Protein 2KP6 (pdb70)

CATH classification: 1.10.10.1130

Organism: Chromobacterium violaceum (strain ATCC 12472 / DSM 30191 / JCM 1249 / CCUG 213 / NBRC 12614 / NCIMB 9131 / NCTC 9757 / MK) (NCBI:txid243365)

Structure (mmCIF, N/CA/C/O backbone):
data_2KP6
#
_entry.id   2KP6
#
_cell.length_a   1.000
_cell.length_b   1.000
_cell.length_c   1.000
_cell.angle_alpha   90.00
_cell.angle_beta   90.00
_cell.angle_gamma   90.00
#
_symmetry.space_group_name_H-M   'P 1'
#
loop_
_atom_site.group_PDB
_atom_site.id
_atom_site.type_symbol
_atom_site.label_atom_id
_atom_site.label_alt_id
_atom_site.label_comp_id
_atom_site.label_asym_id
_atom_site.label_entity_id
_atom_site.label_seq_id
_atom_site.pdbx_PDB_ins_code
_atom_site.Cartn_x
_atom_site.Cartn_y
_atom_site.Cartn_z
_atom_site.occupancy
_atom_site.B_iso_or_equiv
_atom_site.auth_seq_id
_atom_site.auth_comp_id
_atom_site.auth_asym_id
_atom_site.auth_atom_id
_atom_site.pdbx_PDB_model_num
ATOM 1 N N . MET A 1 4 ? 2.137 -4.766 -0.390 1.00 0.00 1 MET A N 1
ATOM 2 C CA . MET A 1 4 ? 0.787 -4.140 -0.363 1.00 0.00 1 MET A CA 1
ATOM 3 C C . MET A 1 4 ? 0.838 -2.829 -1.156 1.00 0.00 1 MET A C 1
ATOM 4 O O . MET A 1 4 ? 0.511 -1.746 -0.651 1.00 0.00 1 MET A O 1
ATOM 18 N N . ASP A 1 5 ? 1.238 -2.961 -2.434 1.00 0.00 2 ASP A N 1
ATOM 19 C CA . ASP A 1 5 ? 1.678 -1.827 -3.268 1.00 0.00 2 ASP A CA 1
ATOM 20 C C . ASP A 1 5 ? 1.781 -2.226 -4.753 1.00 0.00 2 ASP A C 1
ATOM 21 O O . ASP A 1 5 ? 1.625 -3.399 -5.105 1.00 0.00 2 ASP A O 1
ATOM 30 N N . THR A 1 6 ? 2.046 -1.216 -5.611 1.00 0.00 3 THR A N 1
ATOM 31 C CA . THR A 1 6 ? 2.202 -1.390 -7.073 1.00 0.00 3 THR A CA 1
ATOM 32 C C . THR A 1 6 ? 3.514 -2.125 -7.430 1.00 0.00 3 THR A C 1
ATOM 33 O O . THR A 1 6 ? 3.600 -2.791 -8.468 1.00 0.00 3 THR A O 1
ATOM 44 N N . SER A 1 7 ? 4.520 -2.004 -6.545 1.00 0.00 4 SER A N 1
ATOM 45 C CA . SER A 1 7 ? 5.874 -2.543 -6.764 1.00 0.00 4 SER A CA 1
ATOM 46 C C . SER A 1 7 ? 5.926 -4.074 -6.509 1.00 0.00 4 SER A C 1
ATOM 47 O O . SER A 1 7 ? 6.977 -4.704 -6.721 1.00 0.00 4 SER A O 1
ATOM 55 N N . ASN A 1 8 ? 4.800 -4.656 -6.020 1.00 0.00 5 ASN A N 1
ATOM 56 C CA . ASN A 1 8 ? 4.632 -6.119 -5.919 1.00 0.00 5 ASN A CA 1
ATOM 57 C C . ASN A 1 8 ? 4.820 -6.764 -7.305 1.00 0.00 5 ASN A C 1
ATOM 58 O O . ASN A 1 8 ? 4.046 -6.499 -8.229 1.00 0.00 5 ASN A O 1
ATOM 69 N N . HIS A 1 9 ? 5.857 -7.606 -7.430 1.00 0.00 6 HIS A N 1
ATOM 70 C CA . HIS A 1 9 ? 6.146 -8.371 -8.660 1.00 0.00 6 HIS A CA 1
ATOM 71 C C . HIS A 1 9 ? 5.069 -9.447 -8.930 1.00 0.00 6 HIS A C 1
ATOM 72 O O . HIS A 1 9 ? 5.080 -10.083 -9.991 1.00 0.00 6 HIS A O 1
ATOM 87 N N . LEU A 1 10 ? 4.148 -9.638 -7.966 1.00 0.00 7 LEU A N 1
ATOM 88 C CA . LEU A 1 10 ? 2.975 -10.504 -8.130 1.00 0.00 7 LEU A CA 1
ATOM 89 C C . LEU A 1 10 ? 1.928 -9.839 -9.051 1.00 0.00 7 LEU A C 1
ATOM 90 O O . LEU A 1 10 ? 1.216 -10.545 -9.764 1.00 0.00 7 LEU A O 1
ATOM 106 N N . LEU A 1 11 ? 1.837 -8.485 -9.014 1.00 0.00 8 LEU A N 1
ATOM 107 C CA . LEU A 1 11 ? 0.889 -7.710 -9.863 1.00 0.00 8 LEU A CA 1
ATOM 108 C C . LEU A 1 11 ? 1.107 -7.990 -11.388 1.00 0.00 8 LEU A C 1
ATOM 109 O O . LEU A 1 11 ? 0.128 -8.268 -12.067 1.00 0.00 8 LEU A O 1
ATOM 125 N N . PRO A 1 12 ? 2.372 -7.915 -11.956 1.00 0.00 9 PRO A N 1
ATOM 126 C CA . PRO A 1 12 ? 2.657 -8.363 -13.350 1.00 0.00 9 PRO A CA 1
ATOM 127 C C . PRO A 1 12 ? 1.990 -9.710 -13.731 1.00 0.00 9 PRO A C 1
ATOM 128 O O . PRO A 1 12 ? 1.249 -9.784 -14.717 1.00 0.00 9 PRO A O 1
ATOM 139 N N . GLY A 1 13 ? 2.212 -10.742 -12.897 1.00 0.00 10 GLY A N 1
ATOM 140 C CA . GLY A 1 13 ? 1.657 -12.082 -13.139 1.00 0.00 10 GLY A CA 1
ATOM 141 C C . GLY A 1 13 ? 0.141 -12.156 -12.938 1.00 0.00 10 GLY A C 1
ATOM 142 O O . GLY A 1 13 ? -0.554 -12.902 -13.644 1.00 0.00 10 GLY A O 1
ATOM 146 N N . LEU A 1 14 ? -0.366 -11.353 -11.983 1.00 0.00 11 LEU A N 1
ATOM 147 C CA . LEU A 1 14 ? -1.794 -11.320 -11.618 1.00 0.00 11 LEU A CA 1
ATOM 148 C C . LEU A 1 14 ? -2.621 -10.664 -12.735 1.00 0.00 11 LEU A C 1
ATOM 149 O O . LEU A 1 14 ? -3.736 -11.085 -13.027 1.00 0.00 11 LEU A O 1
ATOM 165 N N . PHE A 1 15 ? -2.047 -9.627 -13.366 1.00 0.00 12 PHE A N 1
ATOM 166 C CA . PHE A 1 15 ? -2.713 -8.886 -14.444 1.00 0.00 12 PHE A CA 1
ATOM 167 C C . PHE A 1 15 ? -2.760 -9.734 -15.716 1.00 0.00 12 PHE A C 1
ATOM 168 O O . PHE A 1 15 ? -3.799 -9.803 -16.351 1.00 0.00 12 PHE A O 1
ATOM 185 N N . ARG A 1 16 ? -1.649 -10.421 -16.045 1.00 0.00 13 ARG A N 1
ATOM 186 C CA . ARG A 1 16 ? -1.601 -11.380 -17.179 1.00 0.00 13 ARG A CA 1
ATOM 187 C C . ARG A 1 16 ? -2.650 -12.506 -16.992 1.00 0.00 13 ARG A C 1
ATOM 188 O O . ARG A 1 16 ? -3.286 -12.952 -17.959 1.00 0.00 13 ARG A O 1
ATOM 209 N N . GLN A 1 17 ? -2.834 -12.924 -15.723 1.00 0.00 14 GLN A N 1
ATOM 210 C CA . GLN A 1 17 ? -3.880 -13.884 -15.310 1.00 0.00 14 GLN A CA 1
ATOM 211 C C . GLN A 1 17 ? -5.297 -13.331 -15.622 1.00 0.00 14 GLN A C 1
ATOM 212 O O . GLN A 1 17 ? -6.178 -14.058 -16.097 1.00 0.00 14 GLN A O 1
ATOM 226 N N . LEU A 1 18 ? -5.491 -12.030 -15.353 1.00 0.00 15 LEU A N 1
ATOM 227 C CA . LEU A 1 18 ? -6.788 -11.336 -15.538 1.00 0.00 15 LEU A CA 1
ATOM 228 C C . LEU A 1 18 ? -6.959 -10.797 -16.988 1.00 0.00 15 LEU A C 1
ATOM 229 O O . LEU A 1 18 ? -8.054 -10.351 -17.355 1.00 0.00 15 LEU A O 1
ATOM 245 N N . GLY A 1 19 ? -5.874 -10.849 -17.795 1.00 0.00 16 GLY A N 1
ATOM 246 C CA . GLY A 1 19 ? -5.893 -10.433 -19.214 1.00 0.00 16 GLY A CA 1
ATOM 247 C C . GLY A 1 19 ? -5.522 -8.959 -19.433 1.00 0.00 16 GLY A C 1
ATOM 248 O O . GLY A 1 19 ? -6.125 -8.275 -20.269 1.00 0.00 16 GLY A O 1
ATOM 252 N N . LEU A 1 20 ? -4.516 -8.484 -18.680 1.00 0.00 17 LEU A N 1
ATOM 253 C CA . LEU A 1 20 ? -3.983 -7.097 -18.727 1.00 0.00 17 LEU A CA 1
ATOM 254 C C . LEU A 1 20 ? -2.437 -7.149 -18.883 1.00 0.00 17 LEU A C 1
ATOM 255 O O . LEU A 1 20 ? -1.845 -8.237 -18.917 1.00 0.00 17 LEU A O 1
ATOM 271 N N . GLU A 1 21 ? -1.797 -5.965 -18.968 1.00 0.00 18 GLU A N 1
ATOM 272 C CA . GLU A 1 21 ? -0.333 -5.837 -19.124 1.00 0.00 18 GLU A CA 1
ATOM 273 C C . GLU A 1 21 ? 0.412 -6.140 -17.815 1.00 0.00 18 GLU A C 1
ATOM 274 O O . GLU A 1 21 ? -0.116 -5.910 -16.723 1.00 0.00 18 GLU A O 1
ATOM 286 N N . ASP A 1 22 ? 1.653 -6.640 -17.956 1.00 0.00 19 ASP A N 1
ATOM 287 C CA . ASP A 1 22 ? 2.575 -6.901 -16.825 1.00 0.00 19 ASP A CA 1
ATOM 288 C C . ASP A 1 22 ? 3.514 -5.707 -16.579 1.00 0.00 19 ASP A C 1
ATOM 289 O O . ASP A 1 22 ? 4.345 -5.750 -15.662 1.00 0.00 19 ASP A O 1
ATOM 298 N N . GLU A 1 23 ? 3.394 -4.671 -17.424 1.00 0.00 20 GLU A N 1
ATOM 299 C CA . GLU A 1 23 ? 4.179 -3.435 -17.324 1.00 0.00 20 GLU A CA 1
ATOM 300 C C . GLU A 1 23 ? 3.695 -2.643 -16.093 1.00 0.00 20 GLU A C 1
ATOM 301 O O . GLU A 1 23 ? 2.569 -2.174 -16.116 1.00 0.00 20 GLU A O 1
ATOM 313 N N . PRO A 1 24 ? 4.522 -2.503 -14.993 1.00 0.00 21 PRO A N 1
ATOM 314 C CA . PRO A 1 24 ? 4.112 -1.806 -13.728 1.00 0.00 21 PRO A CA 1
ATOM 315 C C . PRO A 1 24 ? 3.646 -0.347 -13.953 1.00 0.00 21 PRO A C 1
ATOM 316 O O . PRO A 1 24 ? 2.818 0.172 -13.193 1.00 0.00 21 PRO A O 1
ATOM 327 N N . ALA A 1 25 ? 4.170 0.283 -15.021 1.00 0.00 22 ALA A N 1
ATOM 328 C CA . ALA A 1 25 ? 3.758 1.631 -15.450 1.00 0.00 22 ALA A CA 1
ATOM 329 C C . ALA A 1 25 ? 2.306 1.613 -15.973 1.00 0.00 22 ALA A C 1
ATOM 330 O O . ALA A 1 25 ? 1.509 2.501 -15.657 1.00 0.00 22 ALA A O 1
ATOM 337 N N . ALA A 1 26 ? 1.982 0.573 -16.761 1.00 0.00 23 ALA A N 1
ATOM 338 C CA . ALA A 1 26 ? 0.629 0.373 -17.326 1.00 0.00 23 ALA A CA 1
ATOM 339 C C . ALA A 1 26 ? -0.349 -0.114 -16.238 1.00 0.00 23 ALA A C 1
ATOM 340 O O . ALA A 1 26 ? -1.514 0.268 -16.231 1.00 0.00 23 ALA A O 1
ATOM 347 N N . ILE A 1 27 ? 0.172 -0.935 -15.311 1.00 0.00 24 ILE A N 1
ATOM 348 C CA . ILE A 1 27 ? -0.590 -1.545 -14.201 1.00 0.00 24 ILE A CA 1
ATOM 349 C C . ILE A 1 27 ? -1.153 -0.461 -13.269 1.00 0.00 24 ILE A C 1
ATOM 350 O O . ILE A 1 27 ? -2.354 -0.448 -12.965 1.00 0.00 24 ILE A O 1
ATOM 366 N N . ARG A 1 28 ? -0.263 0.461 -12.846 1.00 0.00 25 ARG A N 1
ATOM 367 C CA . ARG A 1 28 ? -0.630 1.574 -11.956 1.00 0.00 25 ARG A CA 1
ATOM 368 C C . ARG A 1 28 ? -1.589 2.542 -12.679 1.00 0.00 25 ARG A C 1
ATOM 369 O O . ARG A 1 28 ? -2.408 3.202 -12.045 1.00 0.00 25 ARG A O 1
ATOM 390 N N . ALA A 1 29 ? -1.468 2.596 -14.022 1.00 0.00 26 ALA A N 1
ATOM 391 C CA . ALA A 1 29 ? -2.326 3.430 -14.879 1.00 0.00 26 ALA A CA 1
ATOM 392 C C . ALA A 1 29 ? -3.748 2.841 -14.999 1.00 0.00 26 ALA A C 1
ATOM 393 O O . ALA A 1 29 ? -4.722 3.592 -15.063 1.00 0.00 26 ALA A O 1
ATOM 400 N N . PHE A 1 30 ? -3.854 1.495 -15.037 1.00 0.00 27 PHE A N 1
ATOM 401 C CA . PHE A 1 30 ? -5.156 0.788 -15.141 1.00 0.00 27 PHE A CA 1
ATOM 402 C C . PHE A 1 30 ? -5.994 0.995 -13.867 1.00 0.00 27 PHE A C 1
ATOM 403 O O . PHE A 1 30 ? -7.169 1.371 -13.934 1.00 0.00 27 PHE A O 1
ATOM 420 N N . ILE A 1 31 ? -5.353 0.762 -12.711 1.00 0.00 28 ILE A N 1
ATOM 421 C CA . ILE A 1 31 ? -6.004 0.832 -11.385 1.00 0.00 28 ILE A CA 1
ATOM 422 C C . ILE A 1 31 ? -6.331 2.289 -10.987 1.00 0.00 28 ILE A C 1
ATOM 423 O O . ILE A 1 31 ? -7.277 2.534 -10.239 1.00 0.00 28 ILE A O 1
ATOM 439 N N . ASP A 1 32 ? -5.518 3.241 -11.487 1.00 0.00 29 ASP A N 1
ATOM 440 C CA . ASP A 1 32 ? -5.768 4.683 -11.317 1.00 0.00 29 ASP A CA 1
ATOM 441 C C . ASP A 1 32 ? -6.977 5.119 -12.165 1.00 0.00 29 ASP A C 1
ATOM 442 O O . ASP A 1 32 ? -7.862 5.822 -11.682 1.00 0.00 29 ASP A O 1
ATOM 451 N N . SER A 1 33 ? -7.004 4.667 -13.434 1.00 0.00 30 SER A N 1
ATOM 452 C CA . SER A 1 33 ? -8.070 5.019 -14.391 1.00 0.00 30 SER A CA 1
ATOM 453 C C . SER A 1 33 ? -9.408 4.355 -14.001 1.00 0.00 30 SER A C 1
ATOM 454 O O . SER A 1 33 ? -10.489 4.857 -14.339 1.00 0.00 30 SER A O 1
ATOM 462 N N . HIS A 1 34 ? -9.319 3.216 -13.283 1.00 0.00 31 HIS A N 1
ATOM 463 C CA . HIS A 1 34 ? -10.489 2.424 -12.852 1.00 0.00 31 HIS A CA 1
ATOM 464 C C . HIS A 1 34 ? -10.312 1.997 -11.374 1.00 0.00 31 HIS A C 1
ATOM 465 O O . HIS A 1 34 ? -9.929 0.852 -11.114 1.00 0.00 31 HIS A O 1
ATOM 480 N N . PRO A 1 35 ? -10.526 2.928 -10.380 1.00 0.00 32 PRO A N 1
ATOM 481 C CA . PRO A 1 35 ? -10.437 2.603 -8.935 1.00 0.00 32 PRO A CA 1
ATOM 482 C C . PRO A 1 35 ? -11.716 1.905 -8.421 1.00 0.00 32 PRO A C 1
ATOM 483 O O . PRO A 1 35 ? -12.660 1.659 -9.187 1.00 0.00 32 PRO A O 1
ATOM 494 N N . LEU A 1 36 ? -11.720 1.580 -7.118 1.00 0.00 33 LEU A N 1
ATOM 495 C CA . LEU A 1 36 ? -12.874 0.968 -6.417 1.00 0.00 33 LEU A CA 1
ATOM 496 C C . LEU A 1 36 ? -13.227 1.801 -5.171 1.00 0.00 33 LEU A C 1
ATOM 497 O O . LEU A 1 36 ? -12.344 2.461 -4.607 1.00 0.00 33 LEU A O 1
ATOM 513 N N . PRO A 1 37 ? -14.522 1.796 -4.720 1.00 0.00 34 PRO A N 1
ATOM 514 C CA . PRO A 1 37 ? -14.916 2.402 -3.431 1.00 0.00 34 PRO A CA 1
ATOM 515 C C . PRO A 1 37 ? -14.344 1.568 -2.254 1.00 0.00 34 PRO A C 1
ATOM 516 O O . PRO A 1 37 ? -14.207 0.348 -2.389 1.00 0.00 34 PRO A O 1
ATOM 527 N N . PRO A 1 38 ? -14.014 2.201 -1.081 1.00 0.00 35 PRO A N 1
ATOM 528 C CA . PRO A 1 38 ? -13.470 1.482 0.102 1.00 0.00 35 PRO A CA 1
ATOM 529 C C . PRO A 1 38 ? -14.479 0.497 0.758 1.00 0.00 35 PRO A C 1
ATOM 530 O O . PRO A 1 38 ? -14.131 -0.197 1.718 1.00 0.00 35 PRO A O 1
ATOM 541 N N . ARG A 1 39 ? -15.732 0.469 0.250 1.00 0.00 36 ARG A N 1
ATOM 542 C CA . ARG A 1 39 ? -16.757 -0.515 0.665 1.00 0.00 36 ARG A CA 1
ATOM 543 C C . ARG A 1 39 ? -16.683 -1.777 -0.226 1.00 0.00 36 ARG A C 1
ATOM 544 O O . ARG A 1 39 ? -16.990 -2.885 0.235 1.00 0.00 36 ARG A O 1
ATOM 565 N N . VAL A 1 40 ? -16.286 -1.586 -1.507 1.00 0.00 37 VAL A N 1
ATOM 566 C CA . VAL A 1 40 ? -16.262 -2.663 -2.521 1.00 0.00 37 VAL A CA 1
ATOM 567 C C . VAL A 1 40 ? -14.820 -3.203 -2.714 1.00 0.00 37 VAL A C 1
ATOM 568 O O . VAL A 1 40 ? -13.974 -2.508 -3.289 1.00 0.00 37 VAL A O 1
ATOM 581 N N . PRO A 1 41 ? -14.509 -4.449 -2.211 1.00 0.00 38 PRO A N 1
ATOM 582 C CA . PRO A 1 41 ? -13.186 -5.083 -2.408 1.00 0.00 38 PRO A CA 1
ATOM 583 C C . PRO A 1 41 ? -12.962 -5.612 -3.840 1.00 0.00 38 PRO A C 1
ATOM 584 O O . PRO A 1 41 ? -13.835 -5.509 -4.712 1.00 0.00 38 PRO A O 1
ATOM 595 N N . LEU A 1 42 ? -11.776 -6.218 -4.039 1.00 0.00 39 LEU A N 1
ATOM 596 C CA . LEU A 1 42 ? -11.281 -6.676 -5.353 1.00 0.00 39 LEU A CA 1
ATOM 597 C C . LEU A 1 42 ? -12.201 -7.763 -6.016 1.00 0.00 39 LEU A C 1
ATOM 598 O O . LEU A 1 42 ? -12.560 -7.595 -7.178 1.00 0.00 39 LEU A O 1
ATOM 614 N N . PRO A 1 43 ? -12.615 -8.890 -5.304 1.00 0.00 40 PRO A N 1
ATOM 615 C CA . PRO A 1 43 ? -13.479 -9.944 -5.921 1.00 0.00 40 PRO A CA 1
ATOM 616 C C . PRO A 1 43 ? -14.960 -9.510 -6.083 1.00 0.00 40 PRO A C 1
ATOM 617 O O . PRO A 1 43 ? -15.732 -10.165 -6.794 1.00 0.00 40 PRO A O 1
ATOM 628 N N . GLU A 1 44 ? -15.336 -8.401 -5.419 1.00 0.00 41 GLU A N 1
ATOM 629 C CA . GLU A 1 44 ? -16.697 -7.831 -5.490 1.00 0.00 41 GLU A CA 1
ATOM 630 C C . GLU A 1 44 ? -16.766 -6.693 -6.520 1.00 0.00 41 GLU A C 1
ATOM 631 O O . GLU A 1 44 ? -17.823 -6.063 -6.689 1.00 0.00 41 GLU A O 1
ATOM 643 N N . ALA A 1 45 ? -15.633 -6.429 -7.190 1.00 0.00 42 ALA A N 1
ATOM 644 C CA . ALA A 1 45 ? -15.544 -5.414 -8.240 1.00 0.00 42 ALA A CA 1
ATOM 645 C C . ALA A 1 45 ? -16.257 -5.897 -9.523 1.00 0.00 42 ALA A C 1
ATOM 646 O O . ALA A 1 45 ? -15.924 -6.974 -10.036 1.00 0.00 42 ALA A O 1
ATOM 653 N N . PRO A 1 46 ? -17.226 -5.099 -10.085 1.00 0.00 43 PRO A N 1
ATOM 654 C CA . PRO A 1 46 ? -17.880 -5.428 -11.376 1.00 0.00 43 PRO A CA 1
ATOM 655 C C . PRO A 1 46 ? -16.961 -5.128 -12.592 1.00 0.00 43 PRO A C 1
ATOM 656 O O . PRO A 1 46 ? -17.345 -5.358 -13.746 1.00 0.00 43 PRO A O 1
ATOM 667 N N . PHE A 1 47 ? -15.756 -4.592 -12.301 1.00 0.00 44 PHE A N 1
ATOM 668 C CA . PHE A 1 47 ? -14.705 -4.335 -13.296 1.00 0.00 44 PHE A CA 1
ATOM 669 C C . PHE A 1 47 ? -14.129 -5.664 -13.831 1.00 0.00 44 PHE A C 1
ATOM 670 O O . PHE A 1 47 ? -13.812 -5.781 -15.024 1.00 0.00 44 PHE A O 1
ATOM 687 N N . TRP A 1 48 ? -13.993 -6.659 -12.933 1.00 0.00 45 TRP A N 1
ATOM 688 C CA . TRP A 1 48 ? -13.496 -8.001 -13.288 1.00 0.00 45 TRP A CA 1
ATOM 689 C C . TRP A 1 48 ? -14.668 -8.879 -13.752 1.00 0.00 45 TRP A C 1
ATOM 690 O O . TRP A 1 48 ? -15.810 -8.682 -13.313 1.00 0.00 45 TRP A O 1
ATOM 711 N N . THR A 1 49 ? -14.372 -9.830 -14.649 1.00 0.00 46 THR A N 1
ATOM 712 C CA . THR A 1 49 ? -15.351 -10.801 -15.161 1.00 0.00 46 THR A CA 1
ATOM 713 C C . THR A 1 49 ? -15.700 -11.828 -14.050 1.00 0.00 46 THR A C 1
ATOM 714 O O . THR A 1 49 ? -14.839 -12.115 -13.219 1.00 0.00 46 THR A O 1
ATOM 725 N N . PRO A 1 50 ? -16.957 -12.402 -14.022 1.00 0.00 47 PRO A N 1
ATOM 726 C CA . PRO A 1 50 ? -17.468 -13.197 -12.861 1.00 0.00 47 PRO A CA 1
ATOM 727 C C . PRO A 1 50 ? -16.586 -14.415 -12.493 1.00 0.00 47 PRO A C 1
ATOM 728 O O . PRO A 1 50 ? -16.429 -14.732 -11.307 1.00 0.00 47 PRO A O 1
ATOM 739 N N . ALA A 1 51 ? -16.003 -15.076 -13.512 1.00 0.00 48 ALA A N 1
ATOM 740 C CA . ALA A 1 51 ? -15.107 -16.238 -13.308 1.00 0.00 48 ALA A CA 1
ATOM 741 C C . ALA A 1 51 ? -13.753 -15.795 -12.711 1.00 0.00 48 ALA A C 1
ATOM 742 O O . ALA A 1 51 ? -13.237 -16.431 -11.790 1.00 0.00 48 ALA A O 1
ATOM 749 N N . GLN A 1 52 ? -13.195 -14.690 -13.254 1.00 0.00 49 GLN A N 1
ATOM 750 C CA . GLN A 1 52 ? -11.923 -14.093 -12.775 1.00 0.00 49 GLN A CA 1
ATOM 751 C C . GLN A 1 52 ? -12.083 -13.469 -11.371 1.00 0.00 49 GLN A C 1
ATOM 752 O O . GLN A 1 52 ? -11.135 -13.452 -10.593 1.00 0.00 49 GLN A O 1
ATOM 766 N N . ALA A 1 53 ? -13.297 -12.990 -11.063 1.00 0.00 50 ALA A N 1
ATOM 767 C CA . ALA A 1 53 ? -13.627 -12.350 -9.772 1.00 0.00 50 ALA A CA 1
ATOM 768 C C . ALA A 1 53 ? -13.793 -13.419 -8.679 1.00 0.00 50 ALA A C 1
ATOM 769 O O . ALA A 1 53 ? -13.361 -13.231 -7.537 1.00 0.00 50 ALA A O 1
ATOM 776 N N . ALA A 1 54 ? -14.413 -14.554 -9.061 1.00 0.00 51 ALA A N 1
ATOM 777 C CA . ALA A 1 54 ? -14.544 -15.743 -8.193 1.00 0.00 51 ALA A CA 1
ATOM 778 C C . ALA A 1 54 ? -13.174 -16.422 -7.986 1.00 0.00 51 ALA A C 1
ATOM 779 O O . ALA A 1 54 ? -12.922 -17.026 -6.938 1.00 0.00 51 ALA A O 1
ATOM 786 N N . PHE A 1 55 ? -12.295 -16.302 -9.003 1.00 0.00 52 PHE A N 1
ATOM 787 C CA . PHE A 1 55 ? -10.927 -16.853 -8.959 1.00 0.00 52 PHE A CA 1
ATOM 788 C C . PHE A 1 55 ? -10.062 -16.027 -7.980 1.00 0.00 52 PHE A C 1
ATOM 789 O O . PHE A 1 55 ? -9.310 -16.588 -7.176 1.00 0.00 52 PHE A O 1
ATOM 806 N N . LEU A 1 56 ? -10.192 -14.682 -8.068 1.00 0.00 53 LEU A N 1
ATOM 807 C CA . LEU A 1 56 ? -9.555 -13.737 -7.120 1.00 0.00 53 LEU A CA 1
ATOM 808 C C . LEU A 1 56 ? -10.055 -14.012 -5.697 1.00 0.00 53 LEU A C 1
ATOM 809 O O . LEU A 1 56 ? -9.266 -14.023 -4.746 1.00 0.00 53 LEU A O 1
ATOM 825 N N . ARG A 1 57 ? -11.376 -14.277 -5.596 1.00 0.00 54 ARG A N 1
ATOM 826 C CA . ARG A 1 57 ? -12.073 -14.483 -4.315 1.00 0.00 54 ARG A CA 1
ATOM 827 C C . ARG A 1 57 ? -11.426 -15.602 -3.485 1.00 0.00 54 ARG A C 1
ATOM 828 O O . ARG A 1 57 ? -11.342 -15.483 -2.274 1.00 0.00 54 ARG A O 1
ATOM 849 N N . GLN A 1 58 ? -10.954 -16.668 -4.164 1.00 0.00 55 GLN A N 1
ATOM 850 C CA . GLN A 1 58 ? -10.318 -17.843 -3.510 1.00 0.00 55 GLN A CA 1
ATOM 851 C C . GLN A 1 58 ? -9.124 -17.432 -2.613 1.00 0.00 55 GLN A C 1
ATOM 852 O O . GLN A 1 58 ? -8.944 -17.971 -1.512 1.00 0.00 55 GLN A O 1
ATOM 866 N N . ALA A 1 59 ? -8.344 -16.444 -3.096 1.00 0.00 56 ALA A N 1
ATOM 867 C CA . ALA A 1 59 ? -7.183 -15.884 -2.372 1.00 0.00 56 ALA A CA 1
ATOM 868 C C . ALA A 1 59 ? -7.633 -15.000 -1.181 1.00 0.00 56 ALA A C 1
ATOM 869 O O . ALA A 1 59 ? -6.861 -14.781 -0.241 1.00 0.00 56 ALA A O 1
ATOM 876 N N . LEU A 1 60 ? -8.875 -14.470 -1.250 1.00 0.00 57 LEU A N 1
ATOM 877 C CA . LEU A 1 60 ? -9.500 -13.685 -0.154 1.00 0.00 57 LEU A CA 1
ATOM 878 C C . LEU A 1 60 ? -10.317 -14.587 0.818 1.00 0.00 57 LEU A C 1
ATOM 879 O O . LEU A 1 60 ? -10.611 -14.166 1.945 1.00 0.00 57 LEU A O 1
ATOM 895 N N . GLU A 1 61 ? -10.698 -15.810 0.375 1.00 0.00 58 GLU A N 1
ATOM 896 C CA . GLU A 1 61 ? -11.449 -16.781 1.216 1.00 0.00 58 GLU A CA 1
ATOM 897 C C . GLU A 1 61 ? -10.475 -17.512 2.147 1.00 0.00 58 GLU A C 1
ATOM 898 O O . GLU A 1 61 ? -10.737 -17.686 3.346 1.00 0.00 58 GLU A O 1
ATOM 910 N N . CYS A 1 62 ? -9.355 -17.943 1.552 1.00 0.00 59 CYS A N 1
ATOM 911 C CA . CYS A 1 62 ? -8.258 -18.614 2.252 1.00 0.00 59 CYS A CA 1
ATOM 912 C C . CYS A 1 62 ? -6.934 -18.051 1.728 1.00 0.00 59 CYS A C 1
ATOM 913 O O . CYS A 1 62 ? -6.819 -17.736 0.537 1.00 0.00 59 CYS A O 1
ATOM 921 N N . ASP A 1 63 ? -5.950 -17.917 2.628 1.00 0.00 60 ASP A N 1
ATOM 922 C CA . ASP A 1 63 ? -4.606 -17.417 2.300 1.00 0.00 60 ASP A CA 1
ATOM 923 C C . ASP A 1 63 ? -3.938 -18.331 1.249 1.00 0.00 60 ASP A C 1
ATOM 924 O O . ASP A 1 63 ? -3.561 -19.468 1.561 1.00 0.00 60 ASP A O 1
ATOM 933 N N . ALA A 1 64 ? -3.855 -17.833 0.006 1.00 0.00 61 ALA A N 1
ATOM 934 C CA . ALA A 1 64 ? -3.284 -18.573 -1.141 1.00 0.00 61 ALA A CA 1
ATOM 935 C C . ALA A 1 64 ? -1.862 -18.076 -1.474 1.00 0.00 61 ALA A C 1
ATOM 936 O O . ALA A 1 64 ? -1.280 -17.277 -0.730 1.00 0.00 61 ALA A O 1
ATOM 943 N N . GLU A 1 65 ? -1.301 -18.576 -2.592 1.00 0.00 62 GLU A N 1
ATOM 944 C CA . GLU A 1 65 ? -0.016 -18.078 -3.136 1.00 0.00 62 GLU A CA 1
ATOM 945 C C . GLU A 1 65 ? -0.208 -16.688 -3.785 1.00 0.00 62 GLU A C 1
ATOM 946 O O . GLU A 1 65 ? 0.733 -15.890 -3.864 1.00 0.00 62 GLU A O 1
ATOM 958 N N . TRP A 1 66 ? -1.450 -16.412 -4.231 1.00 0.00 63 TRP A N 1
ATOM 959 C CA . TRP A 1 66 ? -1.861 -15.095 -4.770 1.00 0.00 63 TRP A CA 1
ATOM 960 C C . TRP A 1 66 ? -2.428 -14.189 -3.659 1.00 0.00 63 TRP A C 1
ATOM 961 O O . TRP A 1 66 ? -3.154 -13.237 -3.958 1.00 0.00 63 TRP A O 1
ATOM 982 N N . SER A 1 67 ? -2.074 -14.473 -2.389 1.00 0.00 64 SER A N 1
ATOM 983 C CA . SER A 1 67 ? -2.574 -13.702 -1.238 1.00 0.00 64 SER A CA 1
ATOM 984 C C . SER A 1 67 ? -2.054 -12.252 -1.288 1.00 0.00 64 SER A C 1
ATOM 985 O O . SER A 1 67 ? -2.837 -11.316 -1.196 1.00 0.00 64 SER A O 1
ATOM 993 N N . GLU A 1 68 ? -0.724 -12.080 -1.460 1.00 0.00 65 GLU A N 1
ATOM 994 C CA . GLU A 1 68 ? -0.095 -10.739 -1.574 1.00 0.00 65 GLU A CA 1
ATOM 995 C C . GLU A 1 68 ? -0.434 -10.066 -2.928 1.00 0.00 65 GLU A C 1
ATOM 996 O O . GLU A 1 68 ? -0.408 -8.838 -3.045 1.00 0.00 65 GLU A O 1
ATOM 1008 N N . ALA A 1 69 ? -0.755 -10.881 -3.943 1.00 0.00 66 ALA A N 1
ATOM 1009 C CA . ALA A 1 69 ? -1.190 -10.373 -5.255 1.00 0.00 66 ALA A CA 1
ATOM 1010 C C . ALA A 1 69 ? -2.555 -9.675 -5.121 1.00 0.00 66 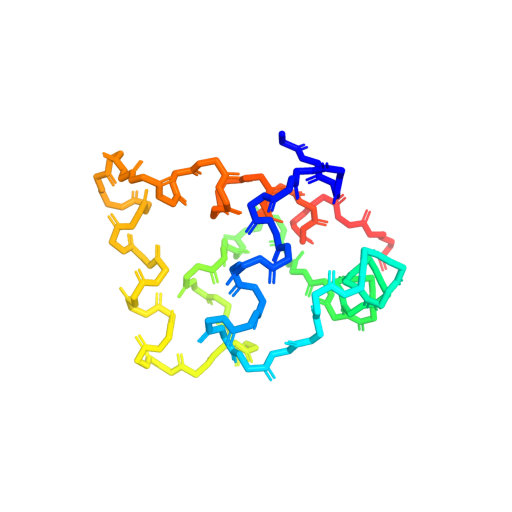ALA A C 1
ATOM 1011 O O . ALA A 1 69 ? -2.714 -8.517 -5.510 1.00 0.00 66 ALA A O 1
ATOM 1018 N N . ALA A 1 70 ? -3.511 -10.395 -4.516 1.00 0.00 67 ALA A N 1
ATOM 1019 C CA . ALA A 1 70 ? -4.912 -9.962 -4.395 1.00 0.00 67 ALA A CA 1
ATOM 1020 C C . ALA A 1 70 ? -5.076 -8.866 -3.322 1.00 0.00 67 ALA A C 1
ATOM 1021 O O . ALA A 1 70 ? -5.800 -7.896 -3.531 1.00 0.00 67 ALA A O 1
ATOM 1028 N N . ASP A 1 71 ? -4.396 -9.049 -2.174 1.00 0.00 68 ASP A N 1
ATOM 1029 C CA . ASP A 1 71 ? -4.404 -8.075 -1.051 1.00 0.00 68 ASP A CA 1
ATOM 1030 C C . ASP A 1 71 ? -3.651 -6.800 -1.450 1.00 0.00 68 ASP A C 1
ATOM 1031 O O . ASP A 1 71 ? -4.143 -5.676 -1.265 1.00 0.00 68 ASP A O 1
ATOM 1040 N N . GLY A 1 72 ? -2.459 -7.016 -2.032 1.00 0.00 69 GLY A N 1
ATOM 1041 C CA . GLY A 1 72 ? -1.581 -5.942 -2.473 1.00 0.00 69 GLY A CA 1
ATOM 1042 C C . GLY A 1 72 ? -2.147 -5.123 -3.614 1.00 0.00 69 GLY A C 1
ATOM 1043 O O . GLY A 1 72 ? -1.715 -3.992 -3.829 1.00 0.00 69 GLY A O 1
ATOM 1047 N N . LEU A 1 73 ? -3.086 -5.716 -4.372 1.00 0.00 70 LEU A N 1
ATOM 1048 C CA . LEU A 1 73 ? -3.838 -5.001 -5.410 1.00 0.00 70 LEU A CA 1
ATOM 1049 C C . LEU A 1 73 ? -5.068 -4.291 -4.805 1.00 0.00 70 LEU A C 1
ATOM 1050 O O . LEU A 1 73 ? -5.310 -3.115 -5.087 1.00 0.00 70 LEU A O 1
ATOM 1066 N N . ALA A 1 74 ? -5.821 -5.014 -3.944 1.00 0.00 71 ALA A N 1
ATOM 1067 C CA . ALA A 1 74 ? -7.127 -4.550 -3.400 1.00 0.00 71 ALA A CA 1
ATOM 1068 C C . ALA A 1 74 ? -6.996 -3.239 -2.604 1.00 0.00 71 ALA A C 1
ATOM 1069 O O . ALA A 1 74 ? -7.911 -2.401 -2.616 1.00 0.00 71 ALA A O 1
ATOM 1076 N N . VAL A 1 75 ? -5.849 -3.085 -1.911 1.00 0.00 72 VAL A N 1
ATOM 1077 C CA . VAL A 1 75 ? -5.518 -1.859 -1.159 1.00 0.00 72 VAL A CA 1
ATOM 1078 C C . VAL A 1 75 ? -5.396 -0.640 -2.108 1.00 0.00 72 VAL A C 1
ATOM 1079 O O . VAL A 1 75 ? -5.884 0.435 -1.801 1.00 0.00 72 VAL A O 1
ATOM 1092 N N . LEU A 1 76 ? -4.798 -0.856 -3.293 1.00 0.00 73 LEU A N 1
ATOM 1093 C CA . LEU A 1 76 ? -4.526 0.214 -4.285 1.00 0.00 73 LEU A CA 1
ATOM 1094 C C . LEU A 1 76 ? -5.823 0.758 -4.900 1.00 0.00 73 LEU A C 1
ATOM 1095 O O . LEU A 1 76 ? -5.949 1.956 -5.151 1.00 0.00 73 LEU A O 1
ATOM 1111 N N . LEU A 1 77 ? -6.762 -0.159 -5.158 1.00 0.00 74 LEU A N 1
ATOM 1112 C CA . LEU A 1 77 ? -8.059 0.162 -5.774 1.00 0.00 74 LEU A CA 1
ATOM 1113 C C . LEU A 1 77 ? -8.954 0.946 -4.793 1.00 0.00 74 LEU A C 1
ATOM 1114 O O . LEU A 1 77 ? -9.469 2.016 -5.128 1.00 0.00 74 LEU A O 1
ATOM 1130 N N . GLN A 1 78 ? -9.106 0.408 -3.574 1.00 0.00 75 GLN A N 1
ATOM 1131 C CA . GLN A 1 78 ? -10.000 0.978 -2.542 1.00 0.00 75 GLN A CA 1
ATOM 1132 C C . GLN A 1 78 ? -9.390 2.225 -1.878 1.00 0.00 75 GLN A C 1
ATOM 1133 O O . GLN A 1 78 ? -10.117 3.051 -1.320 1.00 0.00 75 GLN A O 1
ATOM 1147 N N . GLN A 1 79 ? -8.048 2.324 -1.899 1.00 0.00 76 GLN A N 1
ATOM 1148 C CA . GLN A 1 79 ? -7.304 3.504 -1.405 1.00 0.00 76 GLN A CA 1
ATOM 1149 C C . GLN A 1 79 ? -6.626 4.189 -2.613 1.00 0.00 76 GLN A C 1
ATOM 1150 O O . GLN A 1 79 ? -5.419 4.479 -2.595 1.00 0.00 76 GLN A O 1
ATOM 1164 N N . GLY A 1 80 ? -7.427 4.435 -3.670 1.00 0.00 77 GLY A N 1
ATOM 1165 C CA . GLY A 1 80 ? -6.931 5.038 -4.915 1.00 0.00 77 GLY A CA 1
ATOM 1166 C C . GLY A 1 80 ? -6.789 6.560 -4.831 1.00 0.00 77 GLY A C 1
ATOM 1167 O O . GLY A 1 80 ? -6.128 7.084 -3.922 1.00 0.00 77 GLY A O 1
ATOM 1171 N N . GLU A 1 81 ? -7.411 7.264 -5.786 1.00 0.00 78 GLU A N 1
ATOM 1172 C CA . GLU A 1 81 ? -7.392 8.741 -5.864 1.00 0.00 78 GLU A CA 1
ATOM 1173 C C . GLU A 1 81 ? -8.744 9.313 -5.389 1.00 0.00 78 GLU A C 1
ATOM 1174 O O . GLU A 1 81 ? -9.464 8.652 -4.627 1.00 0.00 78 GLU A O 1
ATOM 1186 N N . ALA A 1 82 ? -9.046 10.562 -5.795 1.00 0.00 79 ALA A N 1
ATOM 1187 C CA . ALA A 1 82 ? -10.357 11.188 -5.569 1.00 0.00 79 ALA A CA 1
ATOM 1188 C C . ALA A 1 82 ? -11.482 10.376 -6.275 1.00 0.00 79 ALA A C 1
ATOM 1189 O O . ALA A 1 82 ? -11.534 10.373 -7.525 1.00 0.00 79 ALA A O 1
ATOM 1197 N N . MET A 1 4 ? 4.135 -1.326 0.015 1.00 0.00 1 MET A N 2
ATOM 1198 C CA . MET A 1 4 ? 3.706 -0.837 -1.311 1.00 0.00 1 MET A CA 2
ATOM 1199 C C . MET A 1 4 ? 3.949 -1.940 -2.354 1.00 0.00 1 MET A C 2
ATOM 1200 O O . MET A 1 4 ? 5.097 -2.324 -2.589 1.00 0.00 1 MET A O 2
ATOM 1214 N N . ASP A 1 5 ? 2.859 -2.475 -2.944 1.00 0.00 2 ASP A N 2
ATOM 1215 C CA . ASP A 1 5 ? 2.920 -3.619 -3.894 1.00 0.00 2 ASP A CA 2
ATOM 1216 C C . ASP A 1 5 ? 3.064 -3.163 -5.356 1.00 0.00 2 ASP A C 2
ATOM 1217 O O . ASP A 1 5 ? 3.268 -4.004 -6.250 1.00 0.00 2 ASP A O 2
ATOM 1226 N N . THR A 1 6 ? 2.974 -1.836 -5.602 1.00 0.00 3 THR A N 2
ATOM 1227 C CA . THR A 1 6 ? 3.107 -1.264 -6.958 1.00 0.00 3 THR A CA 2
ATOM 1228 C C . THR A 1 6 ? 4.526 -1.517 -7.508 1.00 0.00 3 THR A C 2
ATOM 1229 O O . THR A 1 6 ? 5.508 -1.413 -6.754 1.00 0.00 3 THR A O 2
ATOM 1240 N N . SER A 1 7 ? 4.601 -1.911 -8.802 1.00 0.00 4 SER A N 2
ATOM 1241 C CA . SER A 1 7 ? 5.857 -2.231 -9.528 1.00 0.00 4 SER A CA 2
ATOM 1242 C C . SER A 1 7 ? 6.423 -3.632 -9.167 1.00 0.00 4 SER A C 2
ATOM 1243 O O . SER A 1 7 ? 7.137 -4.236 -9.983 1.00 0.00 4 SER A O 2
ATOM 1251 N N . ASN A 1 8 ? 6.107 -4.140 -7.959 1.00 0.00 5 ASN A N 2
ATOM 1252 C CA . ASN A 1 8 ? 6.531 -5.476 -7.500 1.00 0.00 5 ASN A CA 2
ATOM 1253 C C . ASN A 1 8 ? 5.780 -6.561 -8.287 1.00 0.00 5 ASN A C 2
ATOM 1254 O O . ASN A 1 8 ? 4.601 -6.383 -8.608 1.00 0.00 5 ASN A O 2
ATOM 1265 N N . HIS A 1 9 ? 6.455 -7.710 -8.532 1.00 0.00 6 HIS A N 2
ATOM 1266 C CA . HIS A 1 9 ? 5.989 -8.751 -9.487 1.00 0.00 6 HIS A CA 2
ATOM 1267 C C . HIS A 1 9 ? 4.667 -9.436 -9.070 1.00 0.00 6 HIS A C 2
ATOM 1268 O O . HIS A 1 9 ? 4.159 -10.290 -9.805 1.00 0.00 6 HIS A O 2
ATOM 1283 N N . LEU A 1 10 ? 4.129 -9.062 -7.901 1.00 0.00 7 LEU A N 2
ATOM 1284 C CA . LEU A 1 10 ? 2.796 -9.481 -7.442 1.00 0.00 7 LEU A CA 2
ATOM 1285 C C . LEU A 1 10 ? 1.708 -8.927 -8.393 1.00 0.00 7 LEU A C 2
ATOM 1286 O O . LEU A 1 10 ? 0.764 -9.642 -8.745 1.00 0.00 7 LEU A O 2
ATOM 1302 N N . LEU A 1 11 ? 1.865 -7.650 -8.808 1.00 0.00 8 LEU A N 2
ATOM 1303 C CA . LEU A 1 11 ? 0.951 -6.996 -9.772 1.00 0.00 8 LEU A CA 2
ATOM 1304 C C . LEU A 1 11 ? 1.158 -7.561 -11.216 1.00 0.00 8 LEU A C 2
ATOM 1305 O O . LEU A 1 11 ? 0.200 -8.112 -11.749 1.00 0.00 8 LEU A O 2
ATOM 1321 N N . PRO A 1 12 ? 2.390 -7.472 -11.880 1.00 0.00 9 PRO A N 2
ATOM 1322 C CA . PRO A 1 12 ? 2.652 -8.146 -13.188 1.00 0.00 9 PRO A CA 2
ATOM 1323 C C . PRO A 1 12 ? 2.110 -9.590 -13.261 1.00 0.00 9 PRO A C 2
ATOM 1324 O O . PRO A 1 12 ? 1.425 -9.953 -14.214 1.00 0.00 9 PRO A O 2
ATOM 1335 N N . GLY A 1 13 ? 2.371 -10.358 -12.192 1.00 0.00 10 GLY A N 2
ATOM 1336 C CA . GLY A 1 13 ? 1.953 -11.751 -12.100 1.00 0.00 10 GLY A CA 2
ATOM 1337 C C . GLY A 1 13 ? 0.435 -11.939 -12.108 1.00 0.00 10 GLY A C 2
ATOM 1338 O O . GLY A 1 13 ? -0.098 -12.701 -12.927 1.00 0.00 10 GLY A O 2
ATOM 1342 N N . LEU A 1 14 ? -0.260 -11.215 -11.216 1.00 0.00 11 LEU A N 2
ATOM 1343 C CA . LEU A 1 14 ? -1.721 -11.345 -11.039 1.00 0.00 11 LEU A CA 2
ATOM 1344 C C . LEU A 1 14 ? -2.485 -10.793 -12.268 1.00 0.00 11 LEU A C 2
ATOM 1345 O O . LEU A 1 14 ? -3.517 -11.343 -12.658 1.00 0.00 11 LEU A O 2
ATOM 1361 N N . PHE A 1 15 ? -1.951 -9.729 -12.892 1.00 0.00 12 PHE A N 2
ATOM 1362 C CA . PHE A 1 15 ? -2.546 -9.114 -14.103 1.00 0.00 12 PHE A CA 2
ATOM 1363 C C . PHE A 1 15 ? -2.483 -10.075 -15.306 1.00 0.00 12 PHE A C 2
ATOM 1364 O O . PHE A 1 15 ? -3.400 -10.097 -16.127 1.00 0.00 12 PHE A O 2
ATOM 1381 N N . ARG A 1 16 ? -1.418 -10.899 -15.382 1.00 0.00 13 ARG A N 2
ATOM 1382 C CA . ARG A 1 16 ? -1.303 -11.962 -16.410 1.00 0.00 13 ARG A CA 2
ATOM 1383 C C . ARG A 1 16 ? -2.368 -13.057 -16.186 1.00 0.00 13 ARG A C 2
ATOM 1384 O O . ARG A 1 16 ? -2.821 -13.690 -17.137 1.00 0.00 13 ARG A O 2
ATOM 1405 N N . GLN A 1 17 ? -2.773 -13.254 -14.917 1.00 0.00 14 GLN A N 2
ATOM 1406 C CA . GLN A 1 17 ? -3.834 -14.217 -14.547 1.00 0.00 14 GLN A CA 2
ATOM 1407 C C . GLN A 1 17 ? -5.235 -13.640 -14.838 1.00 0.00 14 GLN A C 2
ATOM 1408 O O . GLN A 1 17 ? -6.185 -14.389 -15.078 1.00 0.00 14 GLN A O 2
ATOM 1422 N N . LEU A 1 18 ? -5.340 -12.300 -14.808 1.00 0.00 15 LEU A N 2
ATOM 1423 C CA . LEU A 1 18 ? -6.604 -11.567 -15.052 1.00 0.00 15 LEU A CA 2
ATOM 1424 C C . LEU A 1 18 ? -6.721 -11.114 -16.524 1.00 0.00 15 LEU A C 2
ATOM 1425 O O . LEU A 1 18 ? -7.736 -10.526 -16.921 1.00 0.00 15 LEU A O 2
ATOM 1441 N N . GLY A 1 19 ? -5.666 -11.392 -17.321 1.00 0.00 16 GLY A N 2
ATOM 1442 C CA . GLY A 1 19 ? -5.649 -11.093 -18.760 1.00 0.00 16 GLY A CA 2
ATOM 1443 C C . GLY A 1 19 ? -5.274 -9.646 -19.092 1.00 0.00 16 GLY A C 2
ATOM 1444 O O . GLY A 1 19 ? -5.285 -9.256 -20.265 1.00 0.00 16 GLY A O 2
ATOM 1448 N N . LEU A 1 20 ? -4.944 -8.849 -18.058 1.00 0.00 17 LEU A N 2
ATOM 1449 C CA . LEU A 1 20 ? -4.502 -7.449 -18.213 1.00 0.00 17 LEU A CA 2
ATOM 1450 C C . LEU A 1 20 ? -2.997 -7.383 -18.554 1.00 0.00 17 LEU A C 2
ATOM 1451 O O . LEU A 1 20 ? -2.328 -8.418 -18.677 1.00 0.00 17 LEU A O 2
ATOM 1467 N N . GLU A 1 21 ? -2.480 -6.147 -18.694 1.00 0.00 18 GLU A N 2
ATOM 1468 C CA . GLU A 1 21 ? -1.069 -5.896 -19.032 1.00 0.00 18 GLU A CA 2
ATOM 1469 C C . GLU A 1 21 ? -0.188 -6.091 -17.788 1.00 0.00 18 GLU A C 2
ATOM 1470 O O . GLU A 1 21 ? -0.576 -5.694 -16.688 1.00 0.00 18 GLU A O 2
ATOM 1482 N N . ASP A 1 22 ? 0.994 -6.694 -17.977 1.00 0.00 19 ASP A N 2
ATOM 1483 C CA . ASP A 1 22 ? 1.974 -6.934 -16.892 1.00 0.00 19 ASP A CA 2
ATOM 1484 C C . ASP A 1 22 ? 3.034 -5.815 -16.827 1.00 0.00 19 ASP A C 2
ATOM 1485 O O . ASP A 1 22 ? 3.921 -5.844 -15.969 1.00 0.00 19 ASP A O 2
ATOM 1494 N N . GLU A 1 23 ? 2.916 -4.827 -17.724 1.00 0.00 20 GLU A N 2
ATOM 1495 C CA . GLU A 1 23 ? 3.817 -3.664 -17.789 1.00 0.00 20 GLU A CA 2
ATOM 1496 C C . GLU A 1 23 ? 3.523 -2.722 -16.602 1.00 0.00 20 GLU A C 2
ATOM 1497 O O . GLU A 1 23 ? 2.385 -2.291 -16.473 1.00 0.00 20 GLU A O 2
ATOM 1509 N N . PRO A 1 24 ? 4.535 -2.370 -15.739 1.00 0.00 21 PRO A N 2
ATOM 1510 C CA . PRO A 1 24 ? 4.312 -1.546 -14.512 1.00 0.00 21 PRO A CA 2
ATOM 1511 C C . PRO A 1 24 ? 3.691 -0.159 -14.816 1.00 0.00 21 PRO A C 2
ATOM 1512 O O . PRO A 1 24 ? 2.889 0.355 -14.025 1.00 0.00 21 PRO A O 2
ATOM 1523 N N . ALA A 1 25 ? 4.043 0.404 -15.988 1.00 0.00 22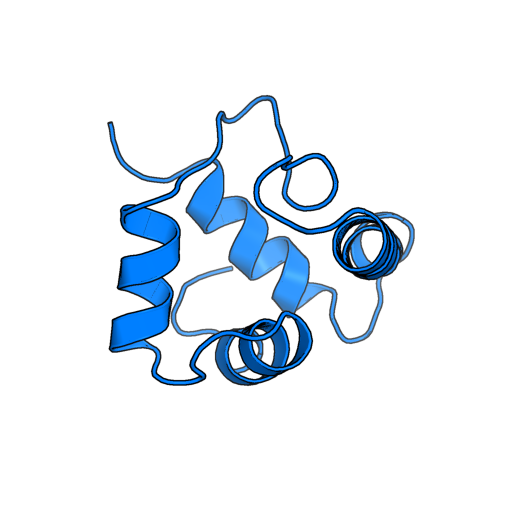 ALA A N 2
ATOM 1524 C CA . ALA A 1 25 ? 3.514 1.700 -16.460 1.00 0.00 22 ALA A CA 2
ATOM 1525 C C . ALA A 1 25 ? 2.011 1.601 -16.782 1.00 0.00 22 ALA A C 2
ATOM 1526 O O . ALA A 1 25 ? 1.236 2.501 -16.449 1.00 0.00 22 ALA A O 2
ATOM 1533 N N . ALA A 1 26 ? 1.621 0.486 -17.429 1.00 0.00 23 ALA A N 2
ATOM 1534 C CA . ALA A 1 26 ? 0.220 0.220 -17.816 1.00 0.00 23 ALA A CA 2
ATOM 1535 C C . ALA A 1 26 ? -0.639 -0.102 -16.574 1.00 0.00 23 ALA A C 2
ATOM 1536 O O . ALA A 1 26 ? -1.735 0.438 -16.406 1.00 0.00 23 ALA A O 2
ATOM 1543 N N . ILE A 1 27 ? -0.090 -0.974 -15.710 1.00 0.00 24 ILE A N 2
ATOM 1544 C CA . ILE A 1 27 ? -0.723 -1.429 -14.451 1.00 0.00 24 ILE A CA 2
ATOM 1545 C C . ILE A 1 27 ? -1.128 -0.240 -13.564 1.00 0.00 24 ILE A C 2
ATOM 1546 O O . ILE A 1 27 ? -2.298 -0.114 -13.171 1.00 0.00 24 ILE A O 2
ATOM 1562 N N . ARG A 1 28 ? -0.137 0.631 -13.277 1.00 0.00 25 ARG A N 2
ATOM 1563 C CA . ARG A 1 28 ? -0.321 1.785 -12.385 1.00 0.00 25 ARG A CA 2
ATOM 1564 C C . ARG A 1 28 ? -1.354 2.753 -12.983 1.00 0.00 25 ARG A C 2
ATOM 1565 O O . ARG A 1 28 ? -2.113 3.390 -12.260 1.00 0.00 25 ARG A O 2
ATOM 1586 N N . ALA A 1 29 ? -1.375 2.822 -14.331 1.00 0.00 26 ALA A N 2
ATOM 1587 C CA . ALA A 1 29 ? -2.283 3.698 -15.078 1.00 0.00 26 ALA A CA 2
ATOM 1588 C C . ALA A 1 29 ? -3.744 3.224 -14.966 1.00 0.00 26 ALA A C 2
ATOM 1589 O O . ALA A 1 29 ? -4.649 4.047 -14.862 1.00 0.00 26 ALA A O 2
ATOM 1596 N N . PHE A 1 30 ? -3.962 1.892 -14.966 1.00 0.00 27 PHE A N 2
ATOM 1597 C CA . PHE A 1 30 ? -5.323 1.301 -14.912 1.00 0.00 27 PHE A CA 2
ATOM 1598 C C . PHE A 1 30 ? -5.934 1.425 -13.509 1.00 0.00 27 PHE A C 2
ATOM 1599 O O . PHE A 1 30 ? -7.099 1.807 -13.365 1.00 0.00 27 PHE A O 2
ATOM 1616 N N . ILE A 1 31 ? -5.135 1.092 -12.478 1.00 0.00 28 ILE A N 2
ATOM 1617 C CA . ILE A 1 31 ? -5.591 1.116 -11.070 1.00 0.00 28 ILE A CA 2
ATOM 1618 C C . ILE A 1 31 ? -5.827 2.565 -10.581 1.00 0.00 28 ILE A C 2
ATOM 1619 O O . ILE A 1 31 ? -6.646 2.800 -9.690 1.00 0.00 28 ILE A O 2
ATOM 1635 N N . ASP A 1 32 ? -5.083 3.521 -11.169 1.00 0.00 29 ASP A N 2
ATOM 1636 C CA . ASP A 1 32 ? -5.225 4.959 -10.876 1.00 0.00 29 ASP A CA 2
ATOM 1637 C C . ASP A 1 32 ? -6.435 5.568 -11.629 1.00 0.00 29 ASP A C 2
ATOM 1638 O O . ASP A 1 32 ? -7.205 6.346 -11.055 1.00 0.00 29 ASP A O 2
ATOM 1647 N N . SER A 1 33 ? -6.587 5.204 -12.923 1.00 0.00 30 SER A N 2
ATOM 1648 C CA . SER A 1 33 ? -7.677 5.725 -13.792 1.00 0.00 30 SER A CA 2
ATOM 1649 C C . SER A 1 33 ? -9.032 5.108 -13.418 1.00 0.00 30 SER A C 2
ATOM 1650 O O . SER A 1 33 ? -10.097 5.696 -13.672 1.00 0.00 30 SER A O 2
ATOM 1658 N N . HIS A 1 34 ? -8.974 3.919 -12.813 1.00 0.00 31 HIS A N 2
ATOM 1659 C CA . HIS A 1 34 ? -10.149 3.211 -12.310 1.00 0.00 31 HIS A CA 2
ATOM 1660 C C . HIS A 1 34 ? -9.800 2.550 -10.966 1.00 0.00 31 HIS A C 2
ATOM 1661 O O . HIS A 1 34 ? -9.372 1.391 -10.942 1.00 0.00 31 HIS A O 2
ATOM 1676 N N . PRO A 1 35 ? -9.901 3.307 -9.827 1.00 0.00 32 PRO A N 2
ATOM 1677 C CA . PRO A 1 35 ? -9.847 2.729 -8.470 1.00 0.00 32 PRO A CA 2
ATOM 1678 C C . PRO A 1 35 ? -11.181 2.028 -8.118 1.00 0.00 32 PRO A C 2
ATOM 1679 O O . PRO A 1 35 ? -12.040 1.821 -8.992 1.00 0.00 32 PRO A O 2
ATOM 1690 N N . LEU A 1 36 ? -11.340 1.646 -6.845 1.00 0.00 33 LEU A N 2
ATOM 1691 C CA . LEU A 1 36 ? -12.561 0.977 -6.333 1.00 0.00 33 LEU A CA 2
ATOM 1692 C C . LEU A 1 36 ? -13.070 1.692 -5.069 1.00 0.00 33 LEU A C 2
ATOM 1693 O O . LEU A 1 36 ? -12.279 2.353 -4.373 1.00 0.00 33 LEU A O 2
ATOM 1709 N N . PRO A 1 37 ? -14.411 1.599 -4.766 1.00 0.00 34 PRO A N 2
ATOM 1710 C CA . PRO A 1 37 ? -14.966 2.067 -3.481 1.00 0.00 34 PRO A CA 2
ATOM 1711 C C . PRO A 1 37 ? -14.415 1.228 -2.306 1.00 0.00 34 PRO A C 2
ATOM 1712 O O . PRO A 1 37 ? -14.169 0.032 -2.475 1.00 0.00 34 PRO A O 2
ATOM 1723 N N . PRO A 1 38 ? -14.221 1.824 -1.091 1.00 0.00 35 PRO A N 2
ATOM 1724 C CA . PRO A 1 38 ? -13.768 1.062 0.101 1.00 0.00 35 PRO A CA 2
ATOM 1725 C C . PRO A 1 38 ? -14.819 0.016 0.560 1.00 0.00 35 PRO A C 2
ATOM 1726 O O . PRO A 1 38 ? -14.498 -0.909 1.311 1.00 0.00 35 PRO A O 2
ATOM 1737 N N . ARG A 1 39 ? -16.071 0.179 0.074 1.00 0.00 36 ARG A N 2
ATOM 1738 C CA . ARG A 1 39 ? -17.171 -0.776 0.308 1.00 0.00 36 ARG A CA 2
ATOM 1739 C C . ARG A 1 39 ? -17.067 -1.975 -0.657 1.00 0.00 36 ARG A C 2
ATOM 1740 O O . ARG A 1 39 ? -17.372 -3.105 -0.269 1.00 0.00 36 ARG A O 2
ATOM 1761 N N . VAL A 1 40 ? -16.646 -1.711 -1.915 1.00 0.00 37 VAL A N 2
ATOM 1762 C CA . VAL A 1 40 ? -16.543 -2.744 -2.968 1.00 0.00 37 VAL A CA 2
ATOM 1763 C C . VAL A 1 40 ? -15.070 -3.196 -3.119 1.00 0.00 37 VAL A C 2
ATOM 1764 O O . VAL A 1 40 ? -14.252 -2.467 -3.697 1.00 0.00 37 VAL A O 2
ATOM 1777 N N . PRO A 1 41 ? -14.691 -4.392 -2.549 1.00 0.00 38 PRO A N 2
ATOM 1778 C CA . PRO A 1 41 ? -13.314 -4.924 -2.659 1.00 0.00 38 PRO A CA 2
ATOM 1779 C C . PRO A 1 41 ? -12.970 -5.443 -4.067 1.00 0.00 38 PRO A C 2
ATOM 1780 O O . PRO A 1 41 ? -13.817 -5.438 -4.970 1.00 0.00 38 PRO A O 2
ATOM 1791 N N . LEU A 1 42 ? -11.712 -5.914 -4.213 1.00 0.00 39 LEU A N 2
ATOM 1792 C CA . LEU A 1 42 ? -11.149 -6.366 -5.501 1.00 0.00 39 LEU A CA 2
ATOM 1793 C C . LEU A 1 42 ? -12.028 -7.450 -6.199 1.00 0.00 39 LEU A C 2
ATOM 1794 O O . LEU A 1 42 ? -12.413 -7.234 -7.338 1.00 0.00 39 LEU A O 2
ATOM 1810 N N . PRO A 1 43 ? -12.409 -8.609 -5.528 1.00 0.00 40 PRO A N 2
ATOM 1811 C CA . PRO A 1 43 ? -13.196 -9.684 -6.200 1.00 0.00 40 PRO A CA 2
ATOM 1812 C C . PRO A 1 43 ? -14.650 -9.270 -6.520 1.00 0.00 40 PRO A C 2
ATOM 1813 O O . PRO A 1 43 ? -15.298 -9.861 -7.387 1.00 0.00 40 PRO A O 2
ATOM 1824 N N . GLU A 1 44 ? -15.146 -8.245 -5.812 1.00 0.00 41 GLU A N 2
ATOM 1825 C CA . GLU A 1 44 ? -16.536 -7.769 -5.943 1.00 0.00 41 GLU A CA 2
ATOM 1826 C C . GLU A 1 44 ? -16.651 -6.630 -6.964 1.00 0.00 41 GLU A C 2
ATOM 1827 O O . GLU A 1 44 ? -17.741 -6.089 -7.163 1.00 0.00 41 GLU A O 2
ATOM 1839 N N . ALA A 1 45 ? -15.520 -6.262 -7.598 1.00 0.00 42 ALA A N 2
ATOM 1840 C CA . ALA A 1 45 ? -15.504 -5.250 -8.662 1.00 0.00 42 ALA A CA 2
ATOM 1841 C C . ALA A 1 45 ? -16.165 -5.810 -9.944 1.00 0.00 42 ALA A C 2
ATOM 1842 O O . ALA A 1 45 ? -15.693 -6.822 -10.482 1.00 0.00 42 ALA A O 2
ATOM 1849 N N . PRO A 1 46 ? -17.274 -5.167 -10.457 1.00 0.00 43 PRO A N 2
ATOM 1850 C CA . PRO A 1 46 ? -17.946 -5.592 -11.720 1.00 0.00 43 PRO A CA 2
ATOM 1851 C C . PRO A 1 46 ? -17.043 -5.460 -12.983 1.00 0.00 43 PRO A C 2
ATOM 1852 O O . PRO A 1 46 ? -17.413 -5.938 -14.067 1.00 0.00 43 PRO A O 2
ATOM 1863 N N . PHE A 1 47 ? -15.878 -4.796 -12.824 1.00 0.00 44 PHE A N 2
ATOM 1864 C CA . PHE A 1 47 ? -14.838 -4.696 -13.868 1.00 0.00 44 PHE A CA 2
ATOM 1865 C C . PHE A 1 47 ? -14.326 -6.094 -14.285 1.00 0.00 44 PHE A C 2
ATOM 1866 O O . PHE A 1 47 ? -14.031 -6.329 -15.466 1.00 0.00 44 PHE A O 2
ATOM 1883 N N . TRP A 1 48 ? -14.228 -7.016 -13.310 1.00 0.00 45 TRP A N 2
ATOM 1884 C CA . TRP A 1 48 ? -13.746 -8.389 -13.558 1.00 0.00 45 TRP A CA 2
ATOM 1885 C C . TRP A 1 48 ? -14.873 -9.264 -14.116 1.00 0.00 45 TRP A C 2
ATOM 1886 O O . TRP A 1 48 ? -16.059 -8.979 -13.909 1.00 0.00 45 TRP A O 2
ATOM 1907 N N . THR A 1 49 ? -14.475 -10.318 -14.831 1.00 0.00 46 THR A N 2
ATOM 1908 C CA . THR A 1 49 ? -15.378 -11.363 -15.322 1.00 0.00 46 THR A CA 2
ATOM 1909 C C . THR A 1 49 ? -15.705 -12.325 -14.152 1.00 0.00 46 THR A C 2
ATOM 1910 O O . THR A 1 49 ? -14.856 -12.498 -13.271 1.00 0.00 46 THR A O 2
ATOM 1921 N N . PRO A 1 50 ? -16.931 -12.957 -14.108 1.00 0.00 47 PRO A N 2
ATOM 1922 C CA . PRO A 1 50 ? -17.410 -13.722 -12.914 1.00 0.00 47 PRO A CA 2
ATOM 1923 C C . PRO A 1 50 ? -16.465 -14.867 -12.472 1.00 0.00 47 PRO A C 2
ATOM 1924 O O . PRO A 1 50 ? -16.400 -15.189 -11.277 1.00 0.00 47 PRO A O 2
ATOM 1935 N N . ALA A 1 51 ? -15.729 -15.458 -13.436 1.00 0.00 48 ALA A N 2
ATOM 1936 C CA . ALA A 1 51 ? -14.753 -16.533 -13.157 1.00 0.00 48 ALA A CA 2
ATOM 1937 C C . ALA A 1 51 ? -13.497 -15.961 -12.463 1.00 0.00 48 ALA A C 2
ATOM 1938 O O . ALA A 1 51 ? -13.107 -16.421 -11.386 1.00 0.00 48 ALA A O 2
ATOM 1945 N N . GLN A 1 52 ? -12.900 -14.928 -13.092 1.00 0.00 49 GLN A N 2
ATOM 1946 C CA . GLN A 1 52 ? -11.663 -14.258 -12.605 1.00 0.00 49 GLN A CA 2
ATOM 1947 C C . GLN A 1 52 ? -11.877 -13.613 -11.223 1.00 0.00 49 GLN A C 2
ATOM 1948 O O . GLN A 1 52 ? -10.998 -13.663 -10.358 1.00 0.00 49 GLN A O 2
ATOM 1962 N N . ALA A 1 53 ? -13.076 -13.051 -11.037 1.00 0.00 50 ALA A N 2
ATOM 1963 C CA . ALA A 1 53 ? -13.515 -12.429 -9.778 1.00 0.00 50 ALA A CA 2
ATOM 1964 C C . ALA A 1 53 ? -13.695 -13.487 -8.670 1.00 0.00 50 ALA A C 2
ATOM 1965 O O . ALA A 1 53 ? -13.423 -13.218 -7.494 1.00 0.00 50 ALA A O 2
ATOM 1972 N N . ALA A 1 54 ? -14.146 -14.694 -9.070 1.00 0.00 51 ALA A N 2
ATOM 1973 C CA . ALA A 1 54 ? -14.322 -15.843 -8.152 1.00 0.00 51 ALA A CA 2
ATOM 1974 C C . ALA A 1 54 ? -12.959 -16.347 -7.636 1.00 0.00 51 ALA A C 2
ATOM 1975 O O . ALA A 1 54 ? -12.808 -16.643 -6.447 1.00 0.00 51 ALA A O 2
ATOM 1982 N N . PHE A 1 55 ? -11.966 -16.424 -8.552 1.00 0.00 52 PHE A N 2
ATOM 1983 C CA . PHE A 1 55 ? -10.585 -16.838 -8.225 1.00 0.00 52 PHE A CA 2
ATOM 1984 C C . PHE A 1 55 ? -9.899 -15.796 -7.314 1.00 0.00 52 PHE A C 2
ATOM 1985 O O . PHE A 1 55 ? -9.126 -16.156 -6.414 1.00 0.00 52 PHE A O 2
ATOM 2002 N N . LEU A 1 56 ? -10.205 -14.502 -7.556 1.00 0.00 53 LEU A N 2
ATOM 2003 C CA . LEU A 1 56 ? -9.754 -13.395 -6.690 1.00 0.00 53 LEU A CA 2
ATOM 2004 C C . LEU A 1 56 ? -10.361 -13.536 -5.285 1.00 0.00 53 LEU A C 2
ATOM 2005 O O . LEU A 1 56 ? -9.678 -13.308 -4.295 1.00 0.00 53 LEU A O 2
ATOM 2021 N N . ARG A 1 57 ? -11.644 -13.951 -5.215 1.00 0.00 54 ARG A N 2
ATOM 2022 C CA . ARG A 1 57 ? -12.361 -14.092 -3.928 1.00 0.00 54 ARG A CA 2
ATOM 2023 C C . ARG A 1 57 ? -11.703 -15.190 -3.080 1.00 0.00 54 ARG A C 2
ATOM 2024 O O . ARG A 1 57 ? -11.555 -15.028 -1.875 1.00 0.00 54 ARG A O 2
ATOM 2045 N N . GLN A 1 58 ? -11.278 -16.278 -3.740 1.00 0.00 55 GLN A N 2
ATOM 2046 C CA . GLN A 1 58 ? -10.573 -17.403 -3.087 1.00 0.00 55 GLN A CA 2
ATOM 2047 C C . GLN A 1 58 ? -9.158 -16.991 -2.617 1.00 0.00 55 GLN A C 2
ATOM 2048 O O . GLN A 1 58 ? -8.644 -17.523 -1.622 1.00 0.00 55 GLN A O 2
ATOM 2062 N N . ALA A 1 59 ? -8.545 -16.037 -3.346 1.00 0.00 56 ALA A N 2
ATOM 2063 C CA . ALA A 1 59 ? -7.236 -15.459 -2.991 1.00 0.00 56 ALA A CA 2
ATOM 2064 C C . ALA A 1 59 ? -7.367 -14.537 -1.754 1.00 0.00 56 ALA A C 2
ATOM 2065 O O . ALA A 1 59 ? -6.479 -14.504 -0.904 1.00 0.00 56 ALA A O 2
ATOM 2072 N N . LEU A 1 60 ? -8.493 -13.803 -1.654 1.00 0.00 57 LEU A N 2
ATOM 2073 C CA . LEU A 1 60 ? -8.799 -12.954 -0.471 1.00 0.00 57 LEU A CA 2
ATOM 2074 C C . LEU A 1 60 ? -9.321 -13.805 0.713 1.00 0.00 57 LEU A C 2
ATOM 2075 O O . LEU A 1 60 ? -9.140 -13.429 1.877 1.00 0.00 57 LEU A O 2
ATOM 2091 N N . GLU A 1 61 ? -9.972 -14.942 0.396 1.00 0.00 58 GLU A N 2
ATOM 2092 C CA . GLU A 1 61 ? -10.626 -15.819 1.394 1.00 0.00 58 GLU A CA 2
ATOM 2093 C C . GLU A 1 61 ? -9.576 -16.594 2.207 1.00 0.00 58 GLU A C 2
ATOM 2094 O O . GLU A 1 61 ? -9.575 -16.555 3.445 1.00 0.00 58 GLU A O 2
ATOM 2106 N N . CYS A 1 62 ? -8.676 -17.273 1.485 1.00 0.00 59 CYS A N 2
ATOM 2107 C CA . CYS A 1 62 ? -7.649 -18.155 2.064 1.00 0.00 59 CYS A CA 2
ATOM 2108 C C . CYS A 1 62 ? -6.314 -17.941 1.337 1.00 0.00 59 CYS A C 2
ATOM 2109 O O . CYS A 1 62 ? -6.268 -17.255 0.303 1.00 0.00 59 CYS A O 2
ATOM 2117 N N . ASP A 1 63 ? -5.228 -18.532 1.874 1.00 0.00 60 ASP A N 2
ATOM 2118 C CA . ASP A 1 63 ? -3.884 -18.411 1.283 1.00 0.00 60 ASP A CA 2
ATOM 2119 C C . ASP A 1 63 ? -3.774 -19.233 -0.004 1.00 0.00 60 ASP A C 2
ATOM 2120 O O . ASP A 1 63 ? -3.399 -20.411 0.005 1.00 0.00 60 ASP A O 2
ATOM 2129 N N . ALA A 1 64 ? -4.167 -18.584 -1.107 1.00 0.00 61 ALA A N 2
ATOM 2130 C CA . ALA A 1 64 ? -3.986 -19.091 -2.470 1.00 0.00 61 ALA A CA 2
ATOM 2131 C C . ALA A 1 64 ? -2.640 -18.583 -3.033 1.00 0.00 61 ALA A C 2
ATOM 2132 O O . ALA A 1 64 ? -1.861 -17.926 -2.319 1.00 0.00 61 ALA A O 2
ATOM 2139 N N . GLU A 1 65 ? -2.382 -18.876 -4.318 1.00 0.00 62 GLU A N 2
ATOM 2140 C CA . GLU A 1 65 ? -1.130 -18.483 -5.006 1.00 0.00 62 GLU A CA 2
ATOM 2141 C C . GLU A 1 65 ? -0.959 -16.946 -5.067 1.00 0.00 62 GLU A C 2
ATOM 2142 O O . GLU A 1 65 ? 0.166 -16.438 -5.128 1.00 0.00 62 GLU A O 2
ATOM 2154 N N . TRP A 1 66 ? -2.090 -16.216 -5.017 1.00 0.00 63 TRP A N 2
ATOM 2155 C CA . TRP A 1 66 ? -2.113 -14.744 -5.112 1.00 0.00 63 TRP A CA 2
ATOM 2156 C C . TRP A 1 66 ? -2.838 -14.136 -3.905 1.00 0.00 63 TRP A C 2
ATOM 2157 O O . TRP A 1 66 ? -3.467 -13.095 -4.034 1.00 0.00 63 TRP A O 2
ATOM 2178 N N . SER A 1 67 ? -2.723 -14.771 -2.722 1.00 0.00 64 SER A N 2
ATOM 2179 C CA . SER A 1 67 ? -3.361 -14.256 -1.489 1.00 0.00 64 SER A CA 2
ATOM 2180 C C . SER A 1 67 ? -2.750 -12.907 -1.073 1.00 0.00 64 SER A C 2
ATOM 2181 O O . SER A 1 67 ? -3.470 -11.974 -0.716 1.00 0.00 64 SER A O 2
ATOM 2189 N N . GLU A 1 68 ? -1.410 -12.825 -1.143 1.00 0.00 65 GLU A N 2
ATOM 2190 C CA . GLU A 1 68 ? -0.659 -11.600 -0.815 1.00 0.00 65 GLU A CA 2
ATOM 2191 C C . GLU A 1 68 ? -0.855 -10.533 -1.914 1.00 0.00 65 GLU A C 2
ATOM 2192 O O . GLU A 1 68 ? -1.046 -9.349 -1.625 1.00 0.00 65 GLU A O 2
ATOM 2204 N N . ALA A 1 69 ? -0.828 -10.994 -3.177 1.00 0.00 66 ALA A N 2
ATOM 2205 C CA . ALA A 1 69 ? -0.895 -10.125 -4.371 1.00 0.00 66 ALA A CA 2
ATOM 2206 C C . ALA A 1 69 ? -2.271 -9.458 -4.519 1.00 0.00 66 ALA A C 2
ATOM 2207 O O . ALA A 1 69 ? -2.361 -8.280 -4.844 1.00 0.00 66 ALA A O 2
ATOM 2214 N N . ALA A 1 70 ? -3.335 -10.238 -4.271 1.00 0.00 67 ALA A N 2
ATOM 2215 C CA . ALA A 1 70 ? -4.734 -9.786 -4.420 1.00 0.00 67 ALA A CA 2
ATOM 2216 C C . ALA A 1 70 ? -5.190 -8.958 -3.209 1.00 0.00 67 ALA A C 2
ATOM 2217 O O . ALA A 1 70 ? -6.102 -8.140 -3.330 1.00 0.00 67 ALA A O 2
ATOM 2224 N N . ASP A 1 71 ? -4.564 -9.196 -2.038 1.00 0.00 68 ASP A N 2
ATOM 2225 C CA . ASP A 1 71 ? -4.791 -8.377 -0.825 1.00 0.00 68 ASP A CA 2
ATOM 2226 C C . ASP A 1 71 ? -4.194 -6.978 -1.027 1.00 0.00 68 ASP A C 2
ATOM 2227 O O . ASP A 1 71 ? -4.859 -5.954 -0.793 1.00 0.00 68 ASP A O 2
ATOM 2236 N N . GLY A 1 72 ? -2.931 -6.967 -1.482 1.00 0.00 69 GLY A N 2
ATOM 2237 C CA . GLY A 1 72 ? -2.214 -5.737 -1.779 1.00 0.00 69 GLY A CA 2
ATOM 2238 C C . GLY A 1 72 ? -2.843 -4.966 -2.921 1.00 0.00 69 GLY A C 2
ATOM 2239 O O . GLY A 1 72 ? -2.952 -3.748 -2.858 1.00 0.00 69 GLY A O 2
ATOM 2243 N N . LEU A 1 73 ? -3.299 -5.689 -3.957 1.00 0.00 70 LEU A N 2
ATOM 2244 C CA . LEU A 1 73 ? -3.967 -5.072 -5.113 1.00 0.00 70 LEU A CA 2
ATOM 2245 C C . LEU A 1 73 ? -5.333 -4.495 -4.691 1.00 0.00 70 LEU A C 2
ATOM 2246 O O . LEU A 1 73 ? -5.712 -3.411 -5.140 1.00 0.00 70 LEU A O 2
ATOM 2262 N N . ALA A 1 74 ? -6.045 -5.217 -3.790 1.00 0.00 71 ALA A N 2
ATOM 2263 C CA . ALA A 1 74 ? -7.355 -4.778 -3.254 1.00 0.00 71 ALA A CA 2
ATOM 2264 C C . ALA A 1 74 ? -7.245 -3.387 -2.618 1.00 0.00 71 ALA A C 2
ATOM 2265 O O . ALA A 1 74 ? -8.029 -2.488 -2.930 1.00 0.00 71 ALA A O 2
ATOM 2272 N N . VAL A 1 75 ? -6.223 -3.214 -1.762 1.00 0.00 72 VAL A N 2
ATOM 2273 C CA . VAL A 1 75 ? -5.999 -1.955 -1.033 1.00 0.00 72 VAL A CA 2
ATOM 2274 C C . VAL A 1 75 ? -5.420 -0.852 -1.956 1.00 0.00 72 VAL A C 2
ATOM 2275 O O . VAL A 1 75 ? -5.638 0.331 -1.703 1.00 0.00 72 VAL A O 2
ATOM 2288 N N . LEU A 1 76 ? -4.699 -1.244 -3.036 1.00 0.00 73 LEU A N 2
ATOM 2289 C CA . LEU A 1 76 ? -4.176 -0.277 -4.044 1.00 0.00 73 LEU A CA 2
ATOM 2290 C C . LEU A 1 76 ? -5.322 0.315 -4.886 1.00 0.00 73 LEU A C 2
ATOM 2291 O O . LEU A 1 76 ? -5.228 1.447 -5.356 1.00 0.00 73 LEU A O 2
ATOM 2307 N N . LEU A 1 77 ? -6.382 -0.480 -5.090 1.00 0.00 74 LEU A N 2
ATOM 2308 C CA . LEU A 1 77 ? -7.603 -0.038 -5.788 1.00 0.00 74 LEU A CA 2
ATOM 2309 C C . LEU A 1 77 ? -8.478 0.824 -4.856 1.00 0.00 74 LEU A C 2
ATOM 2310 O O . LEU A 1 77 ? -8.854 1.945 -5.199 1.00 0.00 74 LEU A O 2
ATOM 2326 N N . GLN A 1 78 ? -8.767 0.300 -3.657 1.00 0.00 75 GLN A N 2
ATOM 2327 C CA . GLN A 1 78 ? -9.702 0.939 -2.704 1.00 0.00 75 GLN A CA 2
ATOM 2328 C C . GLN A 1 78 ? -9.082 2.180 -2.027 1.00 0.00 75 GLN A C 2
ATOM 2329 O O . GLN A 1 78 ? -9.802 2.985 -1.432 1.00 0.00 75 GLN A O 2
ATOM 2343 N N . GLN A 1 79 ? -7.743 2.321 -2.105 1.00 0.00 76 GLN A N 2
ATOM 2344 C CA . GLN A 1 79 ? -7.019 3.520 -1.618 1.00 0.00 76 GLN A CA 2
ATOM 2345 C C . GLN A 1 79 ? -6.244 4.164 -2.786 1.00 0.00 76 GLN A C 2
ATOM 2346 O O . GLN A 1 79 ? -5.238 4.854 -2.573 1.00 0.00 76 GLN A O 2
ATOM 2360 N N . GLY A 1 80 ? -6.751 3.947 -4.020 1.00 0.00 77 GLY A N 2
ATOM 2361 C CA . GLY A 1 80 ? -6.138 4.474 -5.243 1.00 0.00 77 GLY A CA 2
ATOM 2362 C C . GLY A 1 80 ? -6.106 6.000 -5.284 1.00 0.00 77 GLY A C 2
ATOM 2363 O O . GLY A 1 80 ? -7.100 6.640 -5.640 1.00 0.00 77 GLY A O 2
ATOM 2367 N N . GLU A 1 81 ? -4.966 6.567 -4.867 1.00 0.00 78 GLU A N 2
ATOM 2368 C CA . GLU A 1 81 ? -4.731 8.012 -4.819 1.00 0.00 78 GLU A CA 2
ATOM 2369 C C . GLU A 1 81 ? -3.222 8.257 -5.002 1.00 0.00 78 GLU A C 2
ATOM 2370 O O . GLU A 1 81 ? -2.433 7.988 -4.089 1.00 0.00 78 GLU A O 2
ATOM 2382 N N . ALA A 1 82 ? -2.825 8.705 -6.200 1.00 0.00 79 ALA A N 2
ATOM 2383 C CA . ALA A 1 82 ? -1.421 8.986 -6.551 1.00 0.00 79 ALA A CA 2
ATOM 2384 C C . ALA A 1 82 ? -1.242 10.502 -6.831 1.00 0.00 79 ALA A C 2
ATOM 2385 O O . ALA A 1 82 ? -1.799 10.997 -7.833 1.00 0.00 79 ALA A O 2
ATOM 2393 N N . MET A 1 4 ? 1.481 -5.547 -1.384 1.00 0.00 1 MET A N 3
ATOM 2394 C CA . MET A 1 4 ? 1.028 -4.407 -0.542 1.00 0.00 1 MET A CA 3
ATOM 2395 C C . MET A 1 4 ? 1.220 -3.074 -1.283 1.00 0.00 1 MET A C 3
ATOM 2396 O O . MET A 1 4 ? 0.697 -2.038 -0.862 1.00 0.00 1 MET A O 3
ATOM 2410 N N . ASP A 1 5 ? 1.958 -3.122 -2.395 1.00 0.00 2 ASP A N 3
ATOM 2411 C CA . ASP A 1 5 ? 2.215 -1.965 -3.266 1.00 0.00 2 ASP A CA 3
ATOM 2412 C C . ASP A 1 5 ? 2.120 -2.414 -4.739 1.00 0.00 2 ASP A C 3
ATOM 2413 O O . ASP A 1 5 ? 1.826 -3.587 -5.020 1.00 0.00 2 ASP A O 3
ATOM 2422 N N . THR A 1 6 ? 2.368 -1.481 -5.677 1.00 0.00 3 THR A N 3
ATOM 2423 C CA . THR A 1 6 ? 2.220 -1.740 -7.125 1.00 0.00 3 THR A CA 3
ATOM 2424 C C . THR A 1 6 ? 3.509 -2.349 -7.741 1.00 0.00 3 THR A C 3
ATOM 2425 O O . THR A 1 6 ? 3.453 -3.061 -8.755 1.00 0.00 3 THR A O 3
ATOM 2436 N N . SER A 1 7 ? 4.666 -2.085 -7.098 1.00 0.00 4 SER A N 3
ATOM 2437 C CA . SER A 1 7 ? 5.997 -2.491 -7.608 1.00 0.00 4 SER A CA 3
ATOM 2438 C C . SER A 1 7 ? 6.277 -3.994 -7.357 1.00 0.00 4 SER A C 3
ATOM 2439 O O . SER A 1 7 ? 7.313 -4.523 -7.793 1.00 0.00 4 SER A O 3
ATOM 2447 N N . ASN A 1 8 ? 5.351 -4.664 -6.645 1.00 0.00 5 ASN A N 3
ATOM 2448 C CA . ASN A 1 8 ? 5.400 -6.114 -6.422 1.00 0.00 5 ASN A CA 3
ATOM 2449 C C . ASN A 1 8 ? 5.287 -6.875 -7.760 1.00 0.00 5 ASN A C 3
ATOM 2450 O O . ASN A 1 8 ? 4.363 -6.624 -8.536 1.00 0.00 5 ASN A O 3
ATOM 2461 N N . HIS A 1 9 ? 6.226 -7.819 -7.995 1.00 0.00 6 HIS A N 3
ATOM 2462 C CA . HIS A 1 9 ? 6.245 -8.704 -9.193 1.00 0.00 6 HIS A CA 3
ATOM 2463 C C . HIS A 1 9 ? 5.005 -9.635 -9.244 1.00 0.00 6 HIS A C 3
ATOM 2464 O O . HIS A 1 9 ? 4.730 -10.264 -10.275 1.00 0.00 6 HIS A O 3
ATOM 2479 N N . LEU A 1 10 ? 4.284 -9.707 -8.115 1.00 0.00 7 LEU A N 3
ATOM 2480 C CA . LEU A 1 10 ? 3.014 -10.425 -7.986 1.00 0.00 7 LEU A CA 3
ATOM 2481 C C . LEU A 1 10 ? 1.910 -9.831 -8.872 1.00 0.00 7 LEU A C 3
ATOM 2482 O O . LEU A 1 10 ? 1.070 -10.576 -9.383 1.00 0.00 7 LEU A O 3
ATOM 2498 N N . LEU A 1 11 ? 1.893 -8.490 -9.028 1.00 0.00 8 LEU A N 3
ATOM 2499 C CA . LEU A 1 11 ? 0.911 -7.815 -9.904 1.00 0.00 8 LEU A CA 3
ATOM 2500 C C . LEU A 1 11 ? 1.146 -8.200 -11.395 1.00 0.00 8 LEU A C 3
ATOM 2501 O O . LEU A 1 11 ? 0.208 -8.673 -12.016 1.00 0.00 8 LEU A O 3
ATOM 2517 N N . PRO A 1 12 ? 2.388 -8.032 -12.004 1.00 0.00 9 PRO A N 3
ATOM 2518 C CA . PRO A 1 12 ? 2.698 -8.572 -13.358 1.00 0.00 9 PRO A CA 3
ATOM 2519 C C . PRO A 1 12 ? 2.197 -10.021 -13.590 1.00 0.00 9 PRO A C 3
ATOM 2520 O O . PRO A 1 12 ? 1.563 -10.306 -14.607 1.00 0.00 9 PRO A O 3
ATOM 2531 N N . GLY A 1 13 ? 2.454 -10.901 -12.602 1.00 0.00 10 GLY A N 3
ATOM 2532 C CA . GLY A 1 13 ? 2.031 -12.308 -12.668 1.00 0.00 10 GLY A CA 3
ATOM 2533 C C . GLY A 1 13 ? 0.505 -12.489 -12.612 1.00 0.00 10 GLY A C 3
ATOM 2534 O O . GLY A 1 13 ? -0.058 -13.318 -13.341 1.00 0.00 10 GLY A O 3
ATOM 2538 N N . LEU A 1 14 ? -0.155 -11.686 -11.751 1.00 0.00 11 LEU A N 3
ATOM 2539 C CA . LEU A 1 14 ? -1.618 -11.755 -11.521 1.00 0.00 11 LEU A CA 3
ATOM 2540 C C . LEU A 1 14 ? -2.384 -11.225 -12.751 1.00 0.00 11 LEU A C 3
ATOM 2541 O O . LEU A 1 14 ? -3.411 -11.773 -13.137 1.00 0.00 11 LEU A O 3
ATOM 2557 N N . PHE A 1 15 ? -1.847 -10.164 -13.368 1.00 0.00 12 PHE A N 3
ATOM 2558 C CA . PHE A 1 15 ? -2.479 -9.494 -14.518 1.00 0.00 12 PHE A CA 3
ATOM 2559 C C . PHE A 1 15 ? -2.382 -10.368 -15.775 1.00 0.00 12 PHE A C 3
ATOM 2560 O O . PHE A 1 15 ? -3.356 -10.477 -16.511 1.00 0.00 12 PHE A O 3
ATOM 2577 N N . ARG A 1 16 ? -1.218 -11.022 -15.981 1.00 0.00 13 ARG A N 3
ATOM 2578 C CA . ARG A 1 16 ? -0.974 -11.941 -17.133 1.00 0.00 13 ARG A CA 3
ATOM 2579 C C . ARG A 1 16 ? -2.095 -13.001 -17.267 1.00 0.00 13 ARG A C 3
ATOM 2580 O O . ARG A 1 16 ? -2.694 -13.162 -18.340 1.00 0.00 13 ARG A O 3
ATOM 2601 N N . GLN A 1 17 ? -2.391 -13.679 -16.147 1.00 0.00 14 GLN A N 3
ATOM 2602 C CA . GLN A 1 17 ? -3.411 -14.752 -16.092 1.00 0.00 14 GLN A CA 3
ATOM 2603 C C . GLN A 1 17 ? -4.853 -14.182 -16.080 1.00 0.00 14 GLN A C 3
ATOM 2604 O O . GLN A 1 17 ? -5.799 -14.905 -16.396 1.00 0.00 14 GLN A O 3
ATOM 2618 N N . LEU A 1 18 ? -5.006 -12.889 -15.715 1.00 0.00 15 LEU A N 3
ATOM 2619 C CA . LEU A 1 18 ? -6.312 -12.172 -15.755 1.00 0.00 15 LEU A CA 3
ATOM 2620 C C . LEU A 1 18 ? -6.539 -11.489 -17.131 1.00 0.00 15 LEU A C 3
ATOM 2621 O O . LEU A 1 18 ? -7.597 -10.889 -17.355 1.00 0.00 15 LEU A O 3
ATOM 2637 N N . GLY A 1 19 ? -5.541 -11.600 -18.041 1.00 0.00 16 GLY A N 3
ATOM 2638 C CA . GLY A 1 19 ? -5.645 -11.065 -19.411 1.00 0.00 16 GLY A CA 3
ATOM 2639 C C . GLY A 1 19 ? -5.458 -9.546 -19.487 1.00 0.00 16 GLY A C 3
ATOM 2640 O O . GLY A 1 19 ? -6.130 -8.859 -20.267 1.00 0.00 16 GLY A O 3
ATOM 2644 N N . LEU A 1 20 ? -4.524 -9.040 -18.668 1.00 0.00 17 LEU A N 3
ATOM 2645 C CA . LEU A 1 20 ? -4.189 -7.607 -18.538 1.00 0.00 17 LEU A CA 3
ATOM 2646 C C . LEU A 1 20 ? -2.660 -7.434 -18.667 1.00 0.00 17 LEU A C 3
ATOM 2647 O O . LEU A 1 20 ? -1.912 -8.418 -18.581 1.00 0.00 17 LEU A O 3
ATOM 2663 N N . GLU A 1 21 ? -2.210 -6.177 -18.818 1.00 0.00 18 GLU A N 3
ATOM 2664 C CA . GLU A 1 21 ? -0.791 -5.840 -19.053 1.00 0.00 18 GLU A CA 3
ATOM 2665 C C . GLU A 1 21 ? 0.046 -6.038 -17.781 1.00 0.00 18 GLU A C 3
ATOM 2666 O O . GLU A 1 21 ? -0.368 -5.647 -16.685 1.00 0.00 18 GLU A O 3
ATOM 2678 N N . ASP A 1 22 ? 1.238 -6.643 -17.957 1.00 0.00 19 ASP A N 3
ATOM 2679 C CA . ASP A 1 22 ? 2.149 -7.021 -16.855 1.00 0.00 19 ASP A CA 3
ATOM 2680 C C . ASP A 1 22 ? 3.143 -5.884 -16.534 1.00 0.00 19 ASP A C 3
ATOM 2681 O O . ASP A 1 22 ? 3.928 -5.990 -15.588 1.00 0.00 19 ASP A O 3
ATOM 2690 N N . GLU A 1 23 ? 3.116 -4.810 -17.340 1.00 0.00 20 GLU A N 3
ATOM 2691 C CA . GLU A 1 23 ? 4.046 -3.680 -17.203 1.00 0.00 20 GLU A CA 3
ATOM 2692 C C . GLU A 1 23 ? 3.591 -2.759 -16.061 1.00 0.00 20 GLU A C 3
ATOM 2693 O O . GLU A 1 23 ? 2.467 -2.262 -16.112 1.00 0.00 20 GLU A O 3
ATOM 2705 N N . PRO A 1 24 ? 4.458 -2.530 -15.014 1.00 0.00 21 PRO A N 3
ATOM 2706 C CA . PRO A 1 24 ? 4.122 -1.705 -13.814 1.00 0.00 21 PRO A CA 3
ATOM 2707 C C . PRO A 1 24 ? 3.591 -0.299 -14.166 1.00 0.00 21 PRO A C 3
ATOM 2708 O O . PRO A 1 24 ? 2.743 0.232 -13.452 1.00 0.00 21 PRO A O 3
ATOM 2719 N N . ALA A 1 25 ? 4.094 0.268 -15.286 1.00 0.00 22 ALA A N 3
ATOM 2720 C CA . ALA A 1 25 ? 3.648 1.576 -15.819 1.00 0.00 22 ALA A CA 3
ATOM 2721 C C . ALA A 1 25 ? 2.152 1.553 -16.178 1.00 0.00 22 ALA A C 3
ATOM 2722 O O . ALA A 1 25 ? 1.411 2.488 -15.864 1.00 0.00 22 ALA A O 3
ATOM 2729 N N . ALA A 1 26 ? 1.737 0.455 -16.834 1.00 0.00 23 ALA A N 3
ATOM 2730 C CA . ALA A 1 26 ? 0.340 0.237 -17.256 1.00 0.00 23 ALA A CA 3
ATOM 2731 C C . ALA A 1 26 ? -0.540 -0.141 -16.050 1.00 0.00 23 ALA A C 3
ATOM 2732 O O . ALA A 1 26 ? -1.680 0.304 -15.941 1.00 0.00 23 ALA A O 3
ATOM 2739 N N . ILE A 1 27 ? 0.032 -0.953 -15.145 1.00 0.00 24 ILE A N 3
ATOM 2740 C CA . ILE A 1 27 ? -0.662 -1.486 -13.950 1.00 0.00 24 ILE A CA 3
ATOM 2741 C C . ILE A 1 27 ? -1.081 -0.353 -12.987 1.00 0.00 24 ILE A C 3
ATOM 2742 O O . ILE A 1 27 ? -2.252 -0.275 -12.578 1.00 0.00 24 ILE A O 3
ATOM 2758 N N . ARG A 1 28 ? -0.114 0.534 -12.659 1.00 0.00 25 ARG A N 3
ATOM 2759 C CA . ARG A 1 28 ? -0.346 1.693 -11.779 1.00 0.00 25 ARG A CA 3
ATOM 2760 C C . ARG A 1 28 ? -1.332 2.677 -12.425 1.00 0.00 25 ARG A C 3
ATOM 2761 O O . ARG A 1 28 ? -1.993 3.443 -11.738 1.00 0.00 25 ARG A O 3
ATOM 2782 N N . ALA A 1 29 ? -1.392 2.647 -13.762 1.00 0.00 26 ALA A N 3
ATOM 2783 C CA . ALA A 1 29 ? -2.289 3.501 -14.553 1.00 0.00 26 ALA A CA 3
ATOM 2784 C C . ALA A 1 29 ? -3.736 2.966 -14.520 1.00 0.00 26 ALA A C 3
ATOM 2785 O O . ALA A 1 29 ? -4.673 3.755 -14.484 1.00 0.00 26 ALA A O 3
ATOM 2792 N N . PHE A 1 30 ? -3.903 1.621 -14.528 1.00 0.00 27 PHE A N 3
ATOM 2793 C CA . PHE A 1 30 ? -5.242 0.968 -14.495 1.00 0.00 27 PHE A CA 3
ATOM 2794 C C . PHE A 1 30 ? -5.963 1.281 -13.175 1.00 0.00 27 PHE A C 3
ATOM 2795 O O . PHE A 1 30 ? -7.104 1.758 -13.163 1.00 0.00 27 PHE A O 3
ATOM 2812 N N . ILE A 1 31 ? -5.251 1.016 -12.074 1.00 0.00 28 ILE A N 3
ATOM 2813 C CA . ILE A 1 31 ? -5.754 1.198 -10.697 1.00 0.00 28 ILE A CA 3
ATOM 2814 C C . ILE A 1 31 ? -6.034 2.688 -10.377 1.00 0.00 28 ILE A C 3
ATOM 2815 O O . ILE A 1 31 ? -6.907 3.009 -9.563 1.00 0.00 28 ILE A O 3
ATOM 2831 N N . ASP A 1 32 ? -5.268 3.576 -11.037 1.00 0.00 29 ASP A N 3
ATOM 2832 C CA . ASP A 1 32 ? -5.371 5.040 -10.870 1.00 0.00 29 ASP A CA 3
ATOM 2833 C C . ASP A 1 32 ? -6.563 5.598 -11.673 1.00 0.00 29 ASP A C 3
ATOM 2834 O O . ASP A 1 32 ? -7.291 6.468 -11.189 1.00 0.00 29 ASP A O 3
ATOM 2843 N N . SER A 1 33 ? -6.745 5.080 -12.910 1.00 0.00 30 SER A N 3
ATOM 2844 C CA . SER A 1 33 ? -7.790 5.551 -13.846 1.00 0.00 30 SER A CA 3
ATOM 2845 C C . SER A 1 33 ? -9.198 5.111 -13.394 1.00 0.00 30 SER A C 3
ATOM 2846 O O . SER A 1 33 ? -10.183 5.842 -13.600 1.00 0.00 30 SER A O 3
ATOM 2854 N N . HIS A 1 34 ? -9.281 3.917 -12.786 1.00 0.00 31 HIS A N 3
ATOM 2855 C CA . HIS A 1 34 ? -10.524 3.383 -12.222 1.00 0.00 31 HIS A CA 3
ATOM 2856 C C . HIS A 1 34 ? -10.225 2.734 -10.858 1.00 0.00 31 HIS A C 3
ATOM 2857 O O . HIS A 1 34 ? -9.758 1.593 -10.818 1.00 0.00 31 HIS A O 3
ATOM 2872 N N . PRO A 1 35 ? -10.438 3.473 -9.727 1.00 0.00 32 PRO A N 3
ATOM 2873 C CA . PRO A 1 35 ? -10.378 2.892 -8.370 1.00 0.00 32 PRO A CA 3
ATOM 2874 C C . PRO A 1 35 ? -11.693 2.159 -7.989 1.00 0.00 32 PRO A C 3
ATOM 2875 O O . PRO A 1 35 ? -12.590 1.969 -8.826 1.00 0.00 32 PRO A O 3
ATOM 2886 N N . LEU A 1 36 ? -11.775 1.749 -6.716 1.00 0.00 33 LEU A N 3
ATOM 2887 C CA . LEU A 1 36 ? -12.961 1.102 -6.111 1.00 0.00 33 LEU A CA 3
ATOM 2888 C C . LEU A 1 36 ? -13.300 1.812 -4.785 1.00 0.00 33 LEU A C 3
ATOM 2889 O O . LEU A 1 36 ? -12.424 2.457 -4.194 1.00 0.00 33 LEU A O 3
ATOM 2905 N N . PRO A 1 37 ? -14.579 1.708 -4.297 1.00 0.00 34 PRO A N 3
ATOM 2906 C CA . PRO A 1 37 ? -14.953 2.147 -2.935 1.00 0.00 34 PRO A CA 3
ATOM 2907 C C . PRO A 1 37 ? -14.330 1.206 -1.867 1.00 0.00 34 PRO A C 3
ATOM 2908 O O . PRO A 1 37 ? -14.183 0.007 -2.126 1.00 0.00 34 PRO A O 3
ATOM 2919 N N . PRO A 1 38 ? -13.974 1.716 -0.642 1.00 0.00 35 PRO A N 3
ATOM 2920 C CA . PRO A 1 38 ? -13.363 0.884 0.430 1.00 0.00 35 PRO A CA 3
ATOM 2921 C C . PRO A 1 38 ? -14.332 -0.182 1.004 1.00 0.00 35 PRO A C 3
ATOM 2922 O O . PRO A 1 38 ? -13.899 -1.101 1.703 1.00 0.00 35 PRO A O 3
ATOM 2933 N N . ARG A 1 39 ? -15.640 -0.059 0.691 1.00 0.00 36 ARG A N 3
ATOM 2934 C CA . ARG A 1 39 ? -16.663 -1.055 1.091 1.00 0.00 36 ARG A CA 3
ATOM 2935 C C . ARG A 1 39 ? -16.860 -2.136 0.008 1.00 0.00 36 ARG A C 3
ATOM 2936 O O . ARG A 1 39 ? -17.471 -3.178 0.285 1.00 0.00 36 ARG A O 3
ATOM 2957 N N . VAL A 1 40 ? -16.380 -1.872 -1.228 1.00 0.00 37 VAL A N 3
ATOM 2958 C CA . VAL A 1 40 ? -16.370 -2.871 -2.315 1.00 0.00 37 VAL A CA 3
ATOM 2959 C C . VAL A 1 40 ? -14.938 -3.438 -2.480 1.00 0.00 37 VAL A C 3
ATOM 2960 O O . VAL A 1 40 ? -14.059 -2.736 -2.998 1.00 0.00 37 VAL A O 3
ATOM 2973 N N . PRO A 1 41 ? -14.659 -4.697 -1.983 1.00 0.00 38 PRO A N 3
ATOM 2974 C CA . PRO A 1 41 ? -13.347 -5.361 -2.177 1.00 0.00 38 PRO A CA 3
ATOM 2975 C C . PRO A 1 41 ? -13.020 -5.665 -3.652 1.00 0.00 38 PRO A C 3
ATOM 2976 O O . PRO A 1 41 ? -13.877 -5.525 -4.536 1.00 0.00 38 PRO A O 3
ATOM 2987 N N . LEU A 1 42 ? -11.768 -6.120 -3.879 1.00 0.00 39 LEU A N 3
ATOM 2988 C CA . LEU A 1 42 ? -11.215 -6.363 -5.225 1.00 0.00 39 LEU A CA 3
ATOM 2989 C C . LEU A 1 42 ? -12.100 -7.322 -6.087 1.00 0.00 39 LEU A C 3
ATOM 2990 O O . LEU A 1 42 ? -12.491 -6.919 -7.179 1.00 0.00 39 LEU A O 3
ATOM 3006 N N . PRO A 1 43 ? -12.475 -8.582 -5.612 1.00 0.00 40 PRO A N 3
ATOM 3007 C CA . PRO A 1 43 ? -13.246 -9.555 -6.448 1.00 0.00 40 PRO A CA 3
ATOM 3008 C C . PRO A 1 43 ? -14.690 -9.083 -6.735 1.00 0.00 40 PRO A C 3
ATOM 3009 O O . PRO A 1 43 ? -15.334 -9.556 -7.673 1.00 0.00 40 PRO A O 3
ATOM 3020 N N . GLU A 1 44 ? -15.166 -8.123 -5.919 1.00 0.00 41 GLU A N 3
ATOM 3021 C CA . GLU A 1 44 ? -16.532 -7.578 -6.012 1.00 0.00 41 GLU A CA 3
ATOM 3022 C C . GLU A 1 44 ? -16.617 -6.398 -6.991 1.00 0.00 41 GLU A C 3
ATOM 3023 O O . GLU A 1 44 ? -17.698 -5.808 -7.153 1.00 0.00 41 GLU A O 3
ATOM 3035 N N . ALA A 1 45 ? -15.481 -6.052 -7.630 1.00 0.00 42 ALA A N 3
ATOM 3036 C CA . ALA A 1 45 ? -15.462 -5.078 -8.724 1.00 0.00 42 ALA A CA 3
ATOM 3037 C C . ALA A 1 45 ? -16.244 -5.646 -9.932 1.00 0.00 42 ALA A C 3
ATOM 3038 O O . ALA A 1 45 ? -15.918 -6.747 -10.401 1.00 0.00 42 ALA A O 3
ATOM 3045 N N . PRO A 1 46 ? -17.285 -4.913 -10.458 1.00 0.00 43 PRO A N 3
ATOM 3046 C CA . PRO A 1 46 ? -18.056 -5.348 -11.660 1.00 0.00 43 PRO A CA 3
ATOM 3047 C C . PRO A 1 46 ? -17.185 -5.384 -12.946 1.00 0.00 43 PRO A C 3
ATOM 3048 O O . PRO A 1 46 ? -17.613 -5.908 -13.978 1.00 0.00 43 PRO A O 3
ATOM 3059 N N . PHE A 1 47 ? -15.973 -4.805 -12.845 1.00 0.00 44 PHE A N 3
ATOM 3060 C CA . PHE A 1 47 ? -14.946 -4.817 -13.900 1.00 0.00 44 PHE A CA 3
ATOM 3061 C C . PHE A 1 47 ? -14.462 -6.253 -14.216 1.00 0.00 44 PHE A C 3
ATOM 3062 O O . PHE A 1 47 ? -14.085 -6.544 -15.357 1.00 0.00 44 PHE A O 3
ATOM 3079 N N . TRP A 1 48 ? -14.450 -7.136 -13.196 1.00 0.00 45 TRP A N 3
ATOM 3080 C CA . TRP A 1 48 ? -14.004 -8.532 -13.365 1.00 0.00 45 TRP A CA 3
ATOM 3081 C C . TRP A 1 48 ? -15.134 -9.400 -13.935 1.00 0.00 45 TRP A C 3
ATOM 3082 O O . TRP A 1 48 ? -16.309 -9.207 -13.590 1.00 0.00 45 TRP A O 3
ATOM 3103 N N . THR A 1 49 ? -14.755 -10.323 -14.826 1.00 0.00 46 THR A N 3
ATOM 3104 C CA . THR A 1 49 ? -15.625 -11.404 -15.301 1.00 0.00 46 THR A CA 3
ATOM 3105 C C . THR A 1 49 ? -15.879 -12.391 -14.137 1.00 0.00 46 THR A C 3
ATOM 3106 O O . THR A 1 49 ? -14.979 -12.581 -13.319 1.00 0.00 46 THR A O 3
ATOM 3117 N N . PRO A 1 50 ? -17.091 -13.036 -14.040 1.00 0.00 47 PRO A N 3
ATOM 3118 C CA . PRO A 1 50 ? -17.484 -13.854 -12.850 1.00 0.00 47 PRO A CA 3
ATOM 3119 C C . PRO A 1 50 ? -16.490 -14.994 -12.507 1.00 0.00 47 PRO A C 3
ATOM 3120 O O . PRO A 1 50 ? -16.347 -15.355 -11.334 1.00 0.00 47 PRO A O 3
ATOM 3131 N N . ALA A 1 51 ? -15.793 -15.531 -13.530 1.00 0.00 48 ALA A N 3
ATOM 3132 C CA . ALA A 1 51 ? -14.763 -16.581 -13.345 1.00 0.00 48 ALA A CA 3
ATOM 3133 C C . ALA A 1 51 ? -13.476 -16.004 -12.706 1.00 0.00 48 ALA A C 3
ATOM 3134 O O . ALA A 1 51 ? -12.935 -16.570 -11.751 1.00 0.00 48 ALA A O 3
ATOM 3141 N N . GLN A 1 52 ? -13.011 -14.865 -13.253 1.00 0.00 49 GLN A N 3
ATOM 3142 C CA . GLN A 1 52 ? -11.806 -14.140 -12.767 1.00 0.00 49 GLN A CA 3
ATOM 3143 C C . GLN A 1 52 ? -12.062 -13.492 -11.387 1.00 0.00 49 GLN A C 3
ATOM 3144 O O . GLN A 1 52 ? -11.135 -13.316 -10.592 1.00 0.00 49 GLN A O 3
ATOM 3158 N N . ALA A 1 53 ? -13.336 -13.170 -11.119 1.00 0.00 50 ALA A N 3
ATOM 3159 C CA . ALA A 1 53 ? -13.792 -12.606 -9.840 1.00 0.00 50 ALA A CA 3
ATOM 3160 C C . ALA A 1 53 ? -13.859 -13.713 -8.777 1.00 0.00 50 ALA A C 3
ATOM 3161 O O . ALA A 1 53 ? -13.512 -13.490 -7.618 1.00 0.00 50 ALA A O 3
ATOM 3168 N N . ALA A 1 54 ? -14.295 -14.918 -9.212 1.00 0.00 51 ALA A N 3
ATOM 3169 C CA . ALA A 1 54 ? -14.341 -16.134 -8.363 1.00 0.00 51 ALA A CA 3
ATOM 3170 C C . ALA A 1 54 ? -12.917 -16.572 -7.965 1.00 0.00 51 ALA A C 3
ATOM 3171 O O . ALA A 1 54 ? -12.687 -17.044 -6.849 1.00 0.00 51 ALA A O 3
ATOM 3178 N N . PHE A 1 55 ? -11.982 -16.400 -8.915 1.00 0.00 52 PHE A N 3
ATOM 3179 C CA . PHE A 1 55 ? -10.546 -16.682 -8.734 1.00 0.00 52 PHE A CA 3
ATOM 3180 C C . PHE A 1 55 ? -9.953 -15.799 -7.607 1.00 0.00 52 PHE A C 3
ATOM 3181 O O . PHE A 1 55 ? -9.280 -16.301 -6.693 1.00 0.00 52 PHE A O 3
ATOM 3198 N N . LEU A 1 56 ? -10.229 -14.483 -7.690 1.00 0.00 53 LEU A N 3
ATOM 3199 C CA . LEU A 1 56 ? -9.766 -13.489 -6.694 1.00 0.00 53 LEU A CA 3
ATOM 3200 C C . LEU A 1 56 ? -10.504 -13.666 -5.350 1.00 0.00 53 LEU A C 3
ATOM 3201 O O . LEU A 1 56 ? -9.928 -13.429 -4.292 1.00 0.00 53 LEU A O 3
ATOM 3217 N N . ARG A 1 57 ? -11.769 -14.118 -5.420 1.00 0.00 54 ARG A N 3
ATOM 3218 C CA . ARG A 1 57 ? -12.647 -14.327 -4.238 1.00 0.00 54 ARG A CA 3
ATOM 3219 C C . ARG A 1 57 ? -12.018 -15.377 -3.298 1.00 0.00 54 ARG A C 3
ATOM 3220 O O . ARG A 1 57 ? -11.940 -15.172 -2.085 1.00 0.00 54 ARG A O 3
ATOM 3241 N N . GLN A 1 58 ? -11.524 -16.476 -3.911 1.00 0.00 55 GLN A N 3
ATOM 3242 C CA . GLN A 1 58 ? -10.818 -17.568 -3.201 1.00 0.00 55 GLN A CA 3
ATOM 3243 C C . GLN A 1 58 ? -9.513 -17.058 -2.554 1.00 0.00 55 GLN A C 3
ATOM 3244 O O . GLN A 1 58 ? -9.169 -17.461 -1.445 1.00 0.00 55 GLN A O 3
ATOM 3258 N N . ALA A 1 59 ? -8.814 -16.150 -3.268 1.00 0.00 56 ALA A N 3
ATOM 3259 C CA . ALA A 1 59 ? -7.538 -15.548 -2.808 1.00 0.00 56 ALA A CA 3
ATOM 3260 C C . ALA A 1 59 ? -7.764 -14.552 -1.639 1.00 0.00 56 ALA A C 3
ATOM 3261 O O . ALA A 1 59 ? -6.842 -14.298 -0.853 1.00 0.00 56 ALA A O 3
ATOM 3268 N N . LEU A 1 60 ? -8.997 -14.000 -1.531 1.00 0.00 57 LEU A N 3
ATOM 3269 C CA . LEU A 1 60 ? -9.375 -13.048 -0.453 1.00 0.00 57 LEU A CA 3
ATOM 3270 C C . LEU A 1 60 ? -9.821 -13.779 0.836 1.00 0.00 57 LEU A C 3
ATOM 3271 O O . LEU A 1 60 ? -9.585 -13.272 1.938 1.00 0.00 57 LEU A O 3
ATOM 3287 N N . GLU A 1 61 ? -10.490 -14.944 0.708 1.00 0.00 58 GLU A N 3
ATOM 3288 C CA . GLU A 1 61 ? -10.898 -15.751 1.883 1.00 0.00 58 GLU A CA 3
ATOM 3289 C C . GLU A 1 61 ? -9.724 -16.620 2.357 1.00 0.00 58 GLU A C 3
ATOM 3290 O O . GLU A 1 61 ? -9.228 -16.453 3.477 1.00 0.00 58 GLU A O 3
ATOM 3302 N N . CYS A 1 62 ? -9.286 -17.534 1.483 1.00 0.00 59 CYS A N 3
ATOM 3303 C CA . CYS A 1 62 ? -8.153 -18.424 1.752 1.00 0.00 59 CYS A CA 3
ATOM 3304 C C . CYS A 1 62 ? -6.872 -17.752 1.237 1.00 0.00 59 CYS A C 3
ATOM 3305 O O . CYS A 1 62 ? -6.819 -17.324 0.079 1.00 0.00 59 CYS A O 3
ATOM 3313 N N . ASP A 1 63 ? -5.864 -17.613 2.119 1.00 0.00 60 ASP A N 3
ATOM 3314 C CA . ASP A 1 63 ? -4.580 -16.990 1.769 1.00 0.00 60 ASP A CA 3
ATOM 3315 C C . ASP A 1 63 ? -3.845 -17.847 0.711 1.00 0.00 60 ASP A C 3
ATOM 3316 O O . ASP A 1 63 ? -3.092 -18.771 1.026 1.00 0.00 60 ASP A O 3
ATOM 3325 N N . ALA A 1 64 ? -4.132 -17.548 -0.563 1.00 0.00 61 ALA A N 3
ATOM 3326 C CA . ALA A 1 64 ? -3.614 -18.301 -1.713 1.00 0.00 61 ALA A CA 3
ATOM 3327 C C . ALA A 1 64 ? -2.155 -17.915 -2.031 1.00 0.00 61 ALA A C 3
ATOM 3328 O O . ALA A 1 64 ? -1.504 -17.183 -1.278 1.00 0.00 61 ALA A O 3
ATOM 3335 N N . GLU A 1 65 ? -1.645 -18.440 -3.156 1.00 0.00 62 GLU A N 3
ATOM 3336 C CA . GLU A 1 65 ? -0.363 -18.004 -3.737 1.00 0.00 62 GLU A CA 3
ATOM 3337 C C . GLU A 1 65 ? -0.447 -16.522 -4.172 1.00 0.00 62 GLU A C 3
ATOM 3338 O O . GLU A 1 65 ? 0.550 -15.795 -4.156 1.00 0.00 62 GLU A O 3
ATOM 3350 N N . TRP A 1 66 ? -1.667 -16.083 -4.533 1.00 0.00 63 TRP A N 3
ATOM 3351 C CA . TRP A 1 66 ? -1.955 -14.691 -4.912 1.00 0.00 63 TRP A CA 3
ATOM 3352 C C . TRP A 1 66 ? -2.660 -13.948 -3.763 1.00 0.00 63 TRP A C 3
ATOM 3353 O O . TRP A 1 66 ? -3.468 -13.052 -4.007 1.00 0.00 63 TRP A O 3
ATOM 3374 N N . SER A 1 67 ? -2.321 -14.303 -2.507 1.00 0.00 64 SER A N 3
ATOM 3375 C CA . SER A 1 67 ? -2.877 -13.638 -1.311 1.00 0.00 64 SER A CA 3
ATOM 3376 C C . SER A 1 67 ? -2.380 -12.181 -1.230 1.00 0.00 64 SER A C 3
ATOM 3377 O O . SER A 1 67 ? -3.177 -11.248 -1.139 1.00 0.00 64 SER A O 3
ATOM 3385 N N . GLU A 1 68 ? -1.041 -12.014 -1.320 1.00 0.00 65 GLU A N 3
ATOM 3386 C CA . GLU A 1 68 ? -0.371 -10.692 -1.297 1.00 0.00 65 GLU A CA 3
ATOM 3387 C C . GLU A 1 68 ? -0.575 -9.939 -2.636 1.00 0.00 65 GLU A C 3
ATOM 3388 O O . GLU A 1 68 ? -0.499 -8.710 -2.686 1.00 0.00 65 GLU A O 3
ATOM 3400 N N . ALA A 1 69 ? -0.830 -10.691 -3.716 1.00 0.00 66 ALA A N 3
ATOM 3401 C CA . ALA A 1 69 ? -1.110 -10.109 -5.042 1.00 0.00 66 ALA A CA 3
ATOM 3402 C C . ALA A 1 69 ? -2.491 -9.445 -5.052 1.00 0.00 66 ALA A C 3
ATOM 3403 O O . ALA A 1 69 ? -2.629 -8.306 -5.487 1.00 0.00 66 ALA A O 3
ATOM 3410 N N . ALA A 1 70 ? -3.498 -10.178 -4.545 1.00 0.00 67 ALA A N 3
ATOM 3411 C CA . ALA A 1 70 ? -4.907 -9.734 -4.543 1.00 0.00 67 ALA A CA 3
ATOM 3412 C C . ALA A 1 70 ? -5.154 -8.666 -3.457 1.00 0.00 67 ALA A C 3
ATOM 3413 O O . ALA A 1 70 ? -5.941 -7.748 -3.659 1.00 0.00 67 ALA A O 3
ATOM 3420 N N . ASP A 1 71 ? -4.482 -8.822 -2.301 1.00 0.00 68 ASP A N 3
ATOM 3421 C CA . ASP A 1 71 ? -4.517 -7.835 -1.191 1.00 0.00 68 ASP A CA 3
ATOM 3422 C C . ASP A 1 71 ? -3.757 -6.559 -1.601 1.00 0.00 68 ASP A C 3
ATOM 3423 O O . ASP A 1 71 ? -4.260 -5.438 -1.456 1.00 0.00 68 ASP A O 3
ATOM 3432 N N . GLY A 1 72 ? -2.544 -6.771 -2.134 1.00 0.00 69 GLY A N 3
ATOM 3433 C CA . GLY A 1 72 ? -1.668 -5.691 -2.594 1.00 0.00 69 GLY A CA 3
ATOM 3434 C C . GLY A 1 72 ? -2.192 -4.958 -3.816 1.00 0.00 69 GLY A C 3
ATOM 3435 O O . GLY A 1 72 ? -1.745 -3.846 -4.107 1.00 0.00 69 GLY A O 3
ATOM 3439 N N . LEU A 1 73 ? -3.104 -5.603 -4.554 1.00 0.00 70 LEU A N 3
ATOM 3440 C CA . LEU A 1 73 ? -3.850 -4.961 -5.637 1.00 0.00 70 LEU A CA 3
ATOM 3441 C C . LEU A 1 73 ? -5.067 -4.220 -5.052 1.00 0.00 70 LEU A C 3
ATOM 3442 O O . LEU A 1 73 ? -5.325 -3.073 -5.414 1.00 0.00 70 LEU A O 3
ATOM 3458 N N . ALA A 1 74 ? -5.772 -4.880 -4.107 1.00 0.00 71 ALA A N 3
ATOM 3459 C CA . ALA A 1 74 ? -7.026 -4.362 -3.500 1.00 0.00 71 ALA A CA 3
ATOM 3460 C C . ALA A 1 74 ? -6.830 -2.975 -2.862 1.00 0.00 71 ALA A C 3
ATOM 3461 O O . ALA A 1 74 ? -7.672 -2.089 -3.021 1.00 0.00 71 ALA A O 3
ATOM 3468 N N . VAL A 1 75 ? -5.692 -2.803 -2.166 1.00 0.00 72 VAL A N 3
ATOM 3469 C CA . VAL A 1 75 ? -5.335 -1.537 -1.490 1.00 0.00 72 VAL A CA 3
ATOM 3470 C C . VAL A 1 75 ? -5.163 -0.369 -2.489 1.00 0.00 72 VAL A C 3
ATOM 3471 O O . VAL A 1 75 ? -5.420 0.781 -2.148 1.00 0.00 72 VAL A O 3
ATOM 3484 N N . LEU A 1 76 ? -4.752 -0.682 -3.727 1.00 0.00 73 LEU A N 3
ATOM 3485 C CA . LEU A 1 76 ? -4.540 0.337 -4.777 1.00 0.00 73 LEU A CA 3
ATOM 3486 C C . LEU A 1 76 ? -5.885 0.924 -5.238 1.00 0.00 73 LEU A C 3
ATOM 3487 O O . LEU A 1 76 ? -6.000 2.129 -5.494 1.00 0.00 73 LEU A O 3
ATOM 3503 N N . LEU A 1 77 ? -6.893 0.044 -5.328 1.00 0.00 74 LEU A N 3
ATOM 3504 C CA . LEU A 1 77 ? -8.234 0.405 -5.803 1.00 0.00 74 LEU A CA 3
ATOM 3505 C C . LEU A 1 77 ? -9.044 1.097 -4.682 1.00 0.00 74 LEU A C 3
ATOM 3506 O O . LEU A 1 77 ? -9.513 2.221 -4.854 1.00 0.00 74 LEU A O 3
ATOM 3522 N N . GLN A 1 78 ? -9.147 0.430 -3.523 1.00 0.00 75 GLN A N 3
ATOM 3523 C CA . GLN A 1 78 ? -10.067 0.823 -2.431 1.00 0.00 75 GLN A CA 3
ATOM 3524 C C . GLN A 1 78 ? -9.616 2.105 -1.714 1.00 0.00 75 GLN A C 3
ATOM 3525 O O . GLN A 1 78 ? -10.451 2.852 -1.194 1.00 0.00 75 GLN A O 3
ATOM 3539 N N . GLN A 1 79 ? -8.295 2.351 -1.679 1.00 0.00 76 GLN A N 3
ATOM 3540 C CA . GLN A 1 79 ? -7.717 3.586 -1.095 1.00 0.00 76 GLN A CA 3
ATOM 3541 C C . GLN A 1 79 ? -7.675 4.725 -2.127 1.00 0.00 76 GLN A C 3
ATOM 3542 O O . GLN A 1 79 ? -7.344 5.868 -1.784 1.00 0.00 76 GLN A O 3
ATOM 3556 N N . GLY A 1 80 ? -8.020 4.397 -3.385 1.00 0.00 77 GLY A N 3
ATOM 3557 C CA . GLY A 1 80 ? -8.135 5.377 -4.452 1.00 0.00 77 GLY A CA 3
ATOM 3558 C C . GLY A 1 80 ? -9.320 6.319 -4.235 1.00 0.00 77 GLY A C 3
ATOM 3559 O O . GLY A 1 80 ? -10.441 6.026 -4.663 1.00 0.00 77 GLY A O 3
ATOM 3563 N N . GLU A 1 81 ? -9.059 7.442 -3.535 1.00 0.00 78 GLU A N 3
ATOM 3564 C CA . GLU A 1 81 ? -10.066 8.492 -3.239 1.00 0.00 78 GLU A CA 3
ATOM 3565 C C . GLU A 1 81 ? -10.290 9.436 -4.450 1.00 0.00 78 GLU A C 3
ATOM 3566 O O . GLU A 1 81 ? -11.099 10.374 -4.368 1.00 0.00 78 GLU A O 3
ATOM 3578 N N . ALA A 1 82 ? -9.565 9.150 -5.561 1.00 0.00 79 ALA A N 3
ATOM 3579 C CA . ALA A 1 82 ? -9.580 9.930 -6.809 1.00 0.00 79 ALA A CA 3
ATOM 3580 C C . ALA A 1 82 ? -8.913 11.308 -6.569 1.00 0.00 79 ALA A C 3
ATOM 3581 O O . ALA A 1 82 ? -7.667 11.338 -6.459 1.00 0.00 79 ALA A O 3
ATOM 3589 N N . MET A 1 4 ? 6.842 -1.502 1.220 1.00 0.00 1 MET A N 4
ATOM 3590 C CA . MET A 1 4 ? 6.388 -2.407 0.147 1.00 0.00 1 MET A CA 4
ATOM 3591 C C . MET A 1 4 ? 5.774 -1.579 -0.998 1.00 0.00 1 MET A C 4
ATOM 3592 O O . MET A 1 4 ? 4.696 -0.994 -0.841 1.00 0.00 1 MET A O 4
ATOM 3606 N N . ASP A 1 5 ? 6.491 -1.508 -2.139 1.00 0.00 2 ASP A N 4
ATOM 3607 C CA . ASP A 1 5 ? 6.053 -0.743 -3.327 1.00 0.00 2 ASP A CA 4
ATOM 3608 C C . ASP A 1 5 ? 4.921 -1.452 -4.084 1.00 0.00 2 ASP A C 4
ATOM 3609 O O . ASP A 1 5 ? 4.578 -2.612 -3.794 1.00 0.00 2 ASP A O 4
ATOM 3618 N N . THR A 1 6 ? 4.347 -0.726 -5.063 1.00 0.00 3 THR A N 4
ATOM 3619 C CA . THR A 1 6 ? 3.304 -1.249 -5.947 1.00 0.00 3 THR A CA 4
ATOM 3620 C C . THR A 1 6 ? 3.910 -2.305 -6.891 1.00 0.00 3 THR A C 4
ATOM 3621 O O . THR A 1 6 ? 3.584 -3.496 -6.797 1.00 0.00 3 THR A O 4
ATOM 3632 N N . SER A 1 7 ? 4.858 -1.858 -7.736 1.00 0.00 4 SER A N 4
ATOM 3633 C CA . SER A 1 7 ? 5.453 -2.678 -8.796 1.00 0.00 4 SER A CA 4
ATOM 3634 C C . SER A 1 7 ? 6.475 -3.679 -8.221 1.00 0.00 4 SER A C 4
ATOM 3635 O O . SER A 1 7 ? 7.682 -3.406 -8.127 1.00 0.00 4 SER A O 4
ATOM 3643 N N . ASN A 1 8 ? 5.925 -4.798 -7.760 1.00 0.00 5 ASN A N 4
ATOM 3644 C CA . ASN A 1 8 ? 6.658 -5.998 -7.337 1.00 0.00 5 ASN A CA 4
ATOM 3645 C C . ASN A 1 8 ? 6.015 -7.183 -8.066 1.00 0.00 5 ASN A C 4
ATOM 3646 O O . ASN A 1 8 ? 4.830 -7.109 -8.352 1.00 0.00 5 ASN A O 4
ATOM 3657 N N . HIS A 1 9 ? 6.789 -8.274 -8.301 1.00 0.00 6 HIS A N 4
ATOM 3658 C CA . HIS A 1 9 ? 6.382 -9.476 -9.113 1.00 0.00 6 HIS A CA 4
ATOM 3659 C C . HIS A 1 9 ? 4.952 -10.007 -8.806 1.00 0.00 6 HIS A C 4
ATOM 3660 O O . HIS A 1 9 ? 4.352 -10.686 -9.652 1.00 0.00 6 HIS A O 4
ATOM 3675 N N . LEU A 1 10 ? 4.447 -9.696 -7.593 1.00 0.00 7 LEU A N 4
ATOM 3676 C CA . LEU A 1 10 ? 3.043 -9.927 -7.188 1.00 0.00 7 LEU A CA 4
ATOM 3677 C C . LEU A 1 10 ? 2.029 -9.395 -8.242 1.00 0.00 7 LEU A C 4
ATOM 3678 O O . LEU A 1 10 ? 1.229 -10.169 -8.777 1.00 0.00 7 LEU A O 4
ATOM 3694 N N . LEU A 1 11 ? 2.104 -8.079 -8.554 1.00 0.00 8 LEU A N 4
ATOM 3695 C CA . LEU A 1 11 ? 1.150 -7.419 -9.473 1.00 0.00 8 LEU A CA 4
ATOM 3696 C C . LEU A 1 11 ? 1.322 -7.896 -10.949 1.00 0.00 8 LEU A C 4
ATOM 3697 O O . LEU A 1 11 ? 0.327 -8.325 -11.510 1.00 0.00 8 LEU A O 4
ATOM 3713 N N . PRO A 1 12 ? 2.554 -7.848 -11.609 1.00 0.00 9 PRO A N 4
ATOM 3714 C CA . PRO A 1 12 ? 2.762 -8.438 -12.963 1.00 0.00 9 PRO A CA 4
ATOM 3715 C C . PRO A 1 12 ? 2.221 -9.882 -13.102 1.00 0.00 9 PRO A C 4
ATOM 3716 O O . PRO A 1 12 ? 1.428 -10.167 -14.003 1.00 0.00 9 PRO A O 4
ATOM 3727 N N . GLY A 1 13 ? 2.603 -10.748 -12.140 1.00 0.00 10 GLY A N 4
ATOM 3728 C CA . GLY A 1 13 ? 2.207 -12.167 -12.138 1.00 0.00 10 GLY A CA 4
ATOM 3729 C C . GLY A 1 13 ? 0.695 -12.379 -12.014 1.00 0.00 10 GLY A C 4
ATOM 3730 O O . GLY A 1 13 ? 0.130 -13.299 -12.622 1.00 0.00 10 GLY A O 4
ATOM 3734 N N . LEU A 1 14 ? 0.040 -11.499 -11.234 1.00 0.00 11 LEU A N 4
ATOM 3735 C CA . LEU A 1 14 ? -1.422 -11.502 -11.053 1.00 0.00 11 LEU A CA 4
ATOM 3736 C C . LEU A 1 14 ? -2.131 -11.010 -12.337 1.00 0.00 11 LEU A C 4
ATOM 3737 O O . LEU A 1 14 ? -3.061 -11.652 -12.817 1.00 0.00 11 LEU A O 4
ATOM 3753 N N . PHE A 1 15 ? -1.639 -9.884 -12.897 1.00 0.00 12 PHE A N 4
ATOM 3754 C CA . PHE A 1 15 ? -2.208 -9.211 -14.087 1.00 0.00 12 PHE A CA 4
ATOM 3755 C C . PHE A 1 15 ? -2.144 -10.123 -15.334 1.00 0.00 12 PHE A C 4
ATOM 3756 O O . PHE A 1 15 ? -3.014 -10.035 -16.203 1.00 0.00 12 PHE A O 4
ATOM 3773 N N . ARG A 1 16 ? -1.131 -11.022 -15.391 1.00 0.00 13 ARG A N 4
ATOM 3774 C CA . ARG A 1 16 ? -1.017 -12.054 -16.459 1.00 0.00 13 ARG A CA 4
ATOM 3775 C C . ARG A 1 16 ? -2.262 -12.976 -16.458 1.00 0.00 13 ARG A C 4
ATOM 3776 O O . ARG A 1 16 ? -2.862 -13.239 -17.501 1.00 0.00 13 ARG A O 4
ATOM 3797 N N . GLN A 1 17 ? -2.645 -13.419 -15.253 1.00 0.00 14 GLN A N 4
ATOM 3798 C CA . GLN A 1 17 ? -3.810 -14.306 -15.031 1.00 0.00 14 GLN A CA 4
ATOM 3799 C C . GLN A 1 17 ? -5.128 -13.519 -15.131 1.00 0.00 14 GLN A C 4
ATOM 3800 O O . GLN A 1 17 ? -6.168 -14.066 -15.505 1.00 0.00 14 GLN A O 4
ATOM 3814 N N . LEU A 1 18 ? -5.060 -12.229 -14.784 1.00 0.00 15 LEU A N 4
ATOM 3815 C CA . LEU A 1 18 ? -6.222 -11.321 -14.719 1.00 0.00 15 LEU A CA 4
ATOM 3816 C C . LEU A 1 18 ? -6.553 -10.766 -16.128 1.00 0.00 15 LEU A C 4
ATOM 3817 O O . LEU A 1 18 ? -7.570 -10.087 -16.319 1.00 0.00 15 LEU A O 4
ATOM 3833 N N . GLY A 1 19 ? -5.669 -11.072 -17.111 1.00 0.00 16 GLY A N 4
ATOM 3834 C CA . GLY A 1 19 ? -5.866 -10.697 -18.519 1.00 0.00 16 GLY A CA 4
ATOM 3835 C C . GLY A 1 19 ? -5.418 -9.273 -18.840 1.00 0.00 16 GLY A C 4
ATOM 3836 O O . GLY A 1 19 ? -5.631 -8.787 -19.957 1.00 0.00 16 GLY A O 4
ATOM 3840 N N . LEU A 1 20 ? -4.801 -8.607 -17.850 1.00 0.00 17 LEU A N 4
ATOM 3841 C CA . LEU A 1 20 ? -4.315 -7.225 -17.961 1.00 0.00 17 LEU A CA 4
ATOM 3842 C C . LEU A 1 20 ? -2.804 -7.205 -18.261 1.00 0.00 17 LEU A C 4
ATOM 3843 O O . LEU A 1 20 ? -2.174 -8.258 -18.403 1.00 0.00 17 LEU A O 4
ATOM 3859 N N . GLU A 1 21 ? -2.237 -5.993 -18.319 1.00 0.00 18 GLU A N 4
ATOM 3860 C CA . GLU A 1 21 ? -0.828 -5.771 -18.667 1.00 0.00 18 GLU A CA 4
ATOM 3861 C C . GLU A 1 21 ? 0.062 -5.960 -17.426 1.00 0.00 18 GLU A C 4
ATOM 3862 O O . GLU A 1 21 ? -0.199 -5.359 -16.382 1.00 0.00 18 GLU A O 4
ATOM 3874 N N . ASP A 1 22 ? 1.124 -6.776 -17.559 1.00 0.00 19 ASP A N 4
ATOM 3875 C CA . ASP A 1 22 ? 2.118 -7.007 -16.481 1.00 0.00 19 ASP A CA 4
ATOM 3876 C C . ASP A 1 22 ? 3.148 -5.857 -16.406 1.00 0.00 19 ASP A C 4
ATOM 3877 O O . ASP A 1 22 ? 4.053 -5.872 -15.566 1.00 0.00 19 ASP A O 4
ATOM 3886 N N . GLU A 1 23 ? 2.990 -4.883 -17.306 1.00 0.00 20 GLU A N 4
ATOM 3887 C CA . GLU A 1 23 ? 3.842 -3.701 -17.441 1.00 0.00 20 GLU A CA 4
ATOM 3888 C C . GLU A 1 23 ? 3.634 -2.795 -16.216 1.00 0.00 20 GLU A C 4
ATOM 3889 O O . GLU A 1 23 ? 2.521 -2.315 -16.042 1.00 0.00 20 GLU A O 4
ATOM 3901 N N . PRO A 1 24 ? 4.680 -2.569 -15.343 1.00 0.00 21 PRO A N 4
ATOM 3902 C CA . PRO A 1 24 ? 4.569 -1.716 -14.117 1.00 0.00 21 PRO A CA 4
ATOM 3903 C C . PRO A 1 24 ? 4.011 -0.304 -14.404 1.00 0.00 21 PRO A C 4
ATOM 3904 O O . PRO A 1 24 ? 3.262 0.255 -13.592 1.00 0.00 21 PRO A O 4
ATOM 3915 N N . ALA A 1 25 ? 4.363 0.230 -15.591 1.00 0.00 22 ALA A N 4
ATOM 3916 C CA . ALA A 1 25 ? 3.867 1.531 -16.084 1.00 0.00 22 ALA A CA 4
ATOM 3917 C C . ALA A 1 25 ? 2.342 1.498 -16.288 1.00 0.00 22 ALA A C 4
ATOM 3918 O O . ALA A 1 25 ? 1.634 2.433 -15.910 1.00 0.00 22 ALA A O 4
ATOM 3925 N N . ALA A 1 26 ? 1.862 0.392 -16.884 1.00 0.00 23 ALA A N 4
ATOM 3926 C CA . ALA A 1 26 ? 0.435 0.188 -17.209 1.00 0.00 23 ALA A CA 4
ATOM 3927 C C . ALA A 1 26 ? -0.374 -0.234 -15.972 1.00 0.00 23 ALA A C 4
ATOM 3928 O O . ALA A 1 26 ? -1.576 0.010 -15.908 1.00 0.00 23 ALA A O 4
ATOM 3935 N N . ILE A 1 27 ? 0.299 -0.879 -15.000 1.00 0.00 24 ILE A N 4
ATOM 3936 C CA . ILE A 1 27 ? -0.323 -1.353 -13.744 1.00 0.00 24 ILE A CA 4
ATOM 3937 C C . ILE A 1 27 ? -0.716 -0.152 -12.870 1.00 0.00 24 ILE A C 4
ATOM 3938 O O . ILE A 1 27 ? -1.883 -0.013 -12.485 1.00 0.00 24 ILE A O 4
ATOM 3954 N N . ARG A 1 28 ? 0.271 0.730 -12.598 1.00 0.00 25 ARG A N 4
ATOM 3955 C CA . ARG A 1 28 ? 0.067 1.933 -11.766 1.00 0.00 25 ARG A CA 4
ATOM 3956 C C . ARG A 1 28 ? -0.896 2.925 -12.460 1.00 0.00 25 ARG A C 4
ATOM 3957 O O . ARG A 1 28 ? -1.589 3.698 -11.797 1.00 0.00 25 ARG A O 4
ATOM 3978 N N . ALA A 1 29 ? -0.917 2.886 -13.809 1.00 0.00 26 ALA A N 4
ATOM 3979 C CA . ALA A 1 29 ? -1.820 3.710 -14.633 1.00 0.00 26 ALA A CA 4
ATOM 3980 C C . ALA A 1 29 ? -3.256 3.146 -14.639 1.00 0.00 26 ALA A C 4
ATOM 3981 O O . ALA A 1 29 ? -4.222 3.913 -14.673 1.00 0.00 26 ALA A O 4
ATOM 3988 N N . PHE A 1 30 ? -3.385 1.800 -14.617 1.00 0.00 27 PHE A N 4
ATOM 3989 C CA . PHE A 1 30 ? -4.697 1.109 -14.629 1.00 0.00 27 PHE A CA 4
ATOM 3990 C C . PHE A 1 30 ? -5.457 1.379 -13.329 1.00 0.00 27 PHE A C 4
ATOM 3991 O O . PHE A 1 30 ? -6.614 1.788 -13.351 1.00 0.00 27 PHE A O 4
ATOM 4008 N N . ILE A 1 31 ? -4.779 1.123 -12.205 1.00 0.00 28 ILE A N 4
ATOM 4009 C CA . ILE A 1 31 ? -5.365 1.235 -10.852 1.00 0.00 28 ILE A CA 4
ATOM 4010 C C . ILE A 1 31 ? -5.722 2.704 -10.513 1.00 0.00 28 ILE A C 4
ATOM 4011 O O . ILE A 1 31 ? -6.656 2.971 -9.749 1.00 0.00 28 ILE A O 4
ATOM 4027 N N . ASP A 1 32 ? -4.958 3.636 -11.114 1.00 0.00 29 ASP A N 4
ATOM 4028 C CA . ASP A 1 32 ? -5.209 5.083 -11.036 1.00 0.00 29 ASP A CA 4
ATOM 4029 C C . ASP A 1 32 ? -6.463 5.467 -11.851 1.00 0.00 29 ASP A C 4
ATOM 4030 O O . ASP A 1 32 ? -7.298 6.243 -11.382 1.00 0.00 29 ASP A O 4
ATOM 4039 N N . SER A 1 33 ? -6.573 4.903 -13.071 1.00 0.00 30 SER A N 4
ATOM 4040 C CA . SER A 1 33 ? -7.667 5.214 -14.016 1.00 0.00 30 SER A CA 4
ATOM 4041 C C . SER A 1 33 ? -9.013 4.671 -13.483 1.00 0.00 30 SER A C 4
ATOM 4042 O O . SER A 1 33 ? -10.015 5.398 -13.424 1.00 0.00 30 SER A O 4
ATOM 4050 N N . HIS A 1 34 ? -9.000 3.398 -13.061 1.00 0.00 31 HIS A N 4
ATOM 4051 C CA . HIS A 1 34 ? -10.174 2.681 -12.556 1.00 0.00 31 HIS A CA 4
ATOM 4052 C C . HIS A 1 34 ? -9.893 2.211 -11.122 1.00 0.00 31 HIS A C 4
ATOM 4053 O O . HIS A 1 34 ? -9.205 1.202 -10.932 1.00 0.00 31 HIS A O 4
ATOM 4068 N N . PRO A 1 35 ? -10.388 2.955 -10.085 1.00 0.00 32 PRO A N 4
ATOM 4069 C CA . PRO A 1 35 ? -10.330 2.509 -8.683 1.00 0.00 32 PRO A CA 4
ATOM 4070 C C . PRO A 1 35 ? -11.591 1.703 -8.296 1.00 0.00 32 PRO A C 4
ATOM 4071 O O . PRO A 1 35 ? -12.427 1.365 -9.156 1.00 0.00 32 PRO A O 4
ATOM 4082 N N . LEU A 1 36 ? -11.700 1.390 -6.999 1.00 0.00 33 LEU A N 4
ATOM 4083 C CA . LEU A 1 36 ? -12.869 0.720 -6.398 1.00 0.00 33 LEU A CA 4
ATOM 4084 C C . LEU A 1 36 ? -13.278 1.465 -5.120 1.00 0.00 33 LEU A C 4
ATOM 4085 O O . LEU A 1 36 ? -12.430 2.130 -4.507 1.00 0.00 33 LEU A O 4
ATOM 4101 N N . PRO A 1 37 ? -14.589 1.383 -4.703 1.00 0.00 34 PRO A N 4
ATOM 4102 C CA . PRO A 1 37 ? -15.049 1.918 -3.404 1.00 0.00 34 PRO A CA 4
ATOM 4103 C C . PRO A 1 37 ? -14.316 1.226 -2.228 1.00 0.00 34 PRO A C 4
ATOM 4104 O O . PRO A 1 37 ? -13.994 0.040 -2.342 1.00 0.00 34 PRO A O 4
ATOM 4115 N N . PRO A 1 38 ? -14.075 1.928 -1.072 1.00 0.00 35 PRO A N 4
ATOM 4116 C CA . PRO A 1 38 ? -13.444 1.302 0.127 1.00 0.00 35 PRO A CA 4
ATOM 4117 C C . PRO A 1 38 ? -14.312 0.168 0.739 1.00 0.00 35 PRO A C 4
ATOM 4118 O O . PRO A 1 38 ? -13.841 -0.582 1.597 1.00 0.00 35 PRO A O 4
ATOM 4129 N N . ARG A 1 39 ? -15.570 0.050 0.263 1.00 0.00 36 ARG A N 4
ATOM 4130 C CA . ARG A 1 39 ? -16.510 -1.006 0.674 1.00 0.00 36 ARG A CA 4
ATOM 4131 C C . ARG A 1 39 ? -16.397 -2.222 -0.267 1.00 0.00 36 ARG A C 4
ATOM 4132 O O . ARG A 1 39 ? -16.605 -3.357 0.163 1.00 0.00 36 ARG A O 4
ATOM 4153 N N . VAL A 1 40 ? -16.080 -1.963 -1.562 1.00 0.00 37 VAL A N 4
ATOM 4154 C CA . VAL A 1 40 ? -16.054 -2.998 -2.621 1.00 0.00 37 VAL A CA 4
ATOM 4155 C C . VAL A 1 40 ? -14.596 -3.409 -2.950 1.00 0.00 37 VAL A C 4
ATOM 4156 O O . VAL A 1 40 ? -13.860 -2.630 -3.570 1.00 0.00 37 VAL A O 4
ATOM 4169 N N . PRO A 1 41 ? -14.138 -4.624 -2.497 1.00 0.00 38 PRO A N 4
ATOM 4170 C CA . PRO A 1 41 ? -12.798 -5.154 -2.843 1.00 0.00 38 PRO A CA 4
ATOM 4171 C C . PRO A 1 41 ? -12.698 -5.692 -4.287 1.00 0.00 38 PRO A C 4
ATOM 4172 O O . PRO A 1 41 ? -13.687 -5.708 -5.033 1.00 0.00 38 PRO A O 4
ATOM 4183 N N . LEU A 1 42 ? -11.476 -6.169 -4.627 1.00 0.00 39 LEU A N 4
ATOM 4184 C CA . LEU A 1 42 ? -11.124 -6.706 -5.965 1.00 0.00 39 LEU A CA 4
ATOM 4185 C C . LEU A 1 42 ? -12.101 -7.821 -6.466 1.00 0.00 39 LEU A C 4
ATOM 4186 O O . LEU A 1 42 ? -12.610 -7.697 -7.580 1.00 0.00 39 LEU A O 4
ATOM 4202 N N . PRO A 1 43 ? -12.413 -8.915 -5.655 1.00 0.00 40 PRO A N 4
ATOM 4203 C CA . PRO A 1 43 ? -13.287 -10.019 -6.131 1.00 0.00 40 PRO A CA 4
ATOM 4204 C C . PRO A 1 43 ? -14.770 -9.624 -6.216 1.00 0.00 40 PRO A C 4
ATOM 4205 O O . PRO A 1 43 ? -15.554 -10.294 -6.881 1.00 0.00 40 PRO A O 4
ATOM 4216 N N . GLU A 1 44 ? -15.146 -8.532 -5.533 1.00 0.00 41 GLU A N 4
ATOM 4217 C CA . GLU A 1 44 ? -16.535 -8.047 -5.475 1.00 0.00 41 GLU A CA 4
ATOM 4218 C C . GLU A 1 44 ? -16.767 -6.909 -6.475 1.00 0.00 41 GLU A C 4
ATOM 4219 O O . GLU A 1 44 ? -17.853 -6.320 -6.507 1.00 0.00 41 GLU A O 4
ATOM 4231 N N . ALA A 1 45 ? -15.746 -6.608 -7.298 1.00 0.00 42 ALA A N 4
ATOM 4232 C CA . ALA A 1 45 ? -15.841 -5.591 -8.349 1.00 0.00 42 ALA A CA 4
ATOM 4233 C C . ALA A 1 45 ? -16.654 -6.135 -9.551 1.00 0.00 42 ALA A C 4
ATOM 4234 O O . ALA A 1 45 ? -16.261 -7.156 -10.137 1.00 0.00 42 ALA A O 4
ATOM 4241 N N . PRO A 1 46 ? -17.790 -5.456 -9.950 1.00 0.00 43 PRO A N 4
ATOM 4242 C CA . PRO A 1 46 ? -18.607 -5.871 -11.131 1.00 0.00 43 PRO A CA 4
ATOM 4243 C C . PRO A 1 46 ? -17.871 -5.629 -12.478 1.00 0.00 43 PRO A C 4
ATOM 4244 O O . PRO A 1 46 ? -18.349 -6.038 -13.545 1.00 0.00 43 PRO A O 4
ATOM 4255 N N . PHE A 1 47 ? -16.707 -4.956 -12.400 1.00 0.00 44 PHE A N 4
ATOM 4256 C CA . PHE A 1 47 ? -15.816 -4.710 -13.543 1.00 0.00 44 PHE A CA 4
ATOM 4257 C C . PHE A 1 47 ? -15.251 -6.041 -14.108 1.00 0.00 44 PHE A C 4
ATOM 4258 O O . PHE A 1 47 ? -14.923 -6.127 -15.293 1.00 0.00 44 PHE A O 4
ATOM 4275 N N . TRP A 1 48 ? -15.145 -7.076 -13.248 1.00 0.00 45 TRP A N 4
ATOM 4276 C CA . TRP A 1 48 ? -14.669 -8.419 -13.651 1.00 0.00 45 TRP A CA 4
ATOM 4277 C C . TRP A 1 48 ? -15.864 -9.323 -13.967 1.00 0.00 45 TRP A C 4
ATOM 4278 O O . TRP A 1 48 ? -16.987 -9.045 -13.536 1.00 0.00 45 TRP A O 4
ATOM 4299 N N . THR A 1 49 ? -15.605 -10.396 -14.723 1.00 0.00 46 THR A N 4
ATOM 4300 C CA . THR A 1 49 ? -16.596 -11.446 -15.006 1.00 0.00 46 THR A CA 4
ATOM 4301 C C . THR A 1 49 ? -16.797 -12.312 -13.744 1.00 0.00 46 THR A C 4
ATOM 4302 O O . THR A 1 49 ? -15.849 -12.463 -12.980 1.00 0.00 46 THR A O 4
ATOM 4313 N N . PRO A 1 50 ? -18.022 -12.888 -13.493 1.00 0.00 47 PRO A N 4
ATOM 4314 C CA . PRO A 1 50 ? -18.297 -13.695 -12.263 1.00 0.00 47 PRO A CA 4
ATOM 4315 C C . PRO A 1 50 ? -17.381 -14.937 -12.122 1.00 0.00 47 PRO A C 4
ATOM 4316 O O . PRO A 1 50 ? -17.187 -15.446 -11.011 1.00 0.00 47 PRO A O 4
ATOM 4327 N N . ALA A 1 51 ? -16.806 -15.401 -13.252 1.00 0.00 48 ALA A N 4
ATOM 4328 C CA . ALA A 1 51 ? -15.819 -16.504 -13.264 1.00 0.00 48 ALA A CA 4
ATOM 4329 C C . ALA A 1 51 ? -14.461 -16.014 -12.721 1.00 0.00 48 ALA A C 4
ATOM 4330 O O . ALA A 1 51 ? -13.878 -16.636 -11.820 1.00 0.00 48 ALA A O 4
ATOM 4337 N N . GLN A 1 52 ? -13.986 -14.874 -13.265 1.00 0.00 49 GLN A N 4
ATOM 4338 C CA . GLN A 1 52 ? -12.686 -14.268 -12.892 1.00 0.00 49 GLN A CA 4
ATOM 4339 C C . GLN A 1 52 ? -12.708 -13.795 -11.430 1.00 0.00 49 GLN A C 4
ATOM 4340 O O . GLN A 1 52 ? -11.786 -14.055 -10.668 1.00 0.00 49 GLN A O 4
ATOM 4354 N N . ALA A 1 53 ? -13.806 -13.128 -11.068 1.00 0.00 50 ALA A N 4
ATOM 4355 C CA . ALA A 1 53 ? -14.034 -12.554 -9.735 1.00 0.00 50 ALA A CA 4
ATOM 4356 C C . ALA A 1 53 ? -14.136 -13.652 -8.662 1.00 0.00 50 ALA A C 4
ATOM 4357 O O . ALA A 1 53 ? -13.779 -13.427 -7.504 1.00 0.00 50 ALA A O 4
ATOM 4364 N N . ALA A 1 54 ? -14.631 -14.843 -9.070 1.00 0.00 51 ALA A N 4
ATOM 4365 C CA . ALA A 1 54 ? -14.682 -16.041 -8.201 1.00 0.00 51 ALA A CA 4
ATOM 4366 C C . ALA A 1 54 ? -13.262 -16.573 -7.917 1.00 0.00 51 ALA A C 4
ATOM 4367 O O . ALA A 1 54 ? -12.965 -16.978 -6.789 1.00 0.00 51 ALA A O 4
ATOM 4374 N N . PHE A 1 55 ? -12.392 -16.554 -8.956 1.00 0.00 52 PHE A N 4
ATOM 4375 C CA . PHE A 1 55 ? -10.974 -16.975 -8.845 1.00 0.00 52 PHE A CA 4
ATOM 4376 C C . PHE A 1 55 ? -10.210 -16.039 -7.882 1.00 0.00 52 PHE A C 4
ATOM 4377 O O . PHE A 1 55 ? -9.450 -16.495 -7.012 1.00 0.00 52 PHE A O 4
ATOM 4394 N N . LEU A 1 56 ? -10.437 -14.720 -8.065 1.00 0.00 53 LEU A N 4
ATOM 4395 C CA . LEU A 1 56 ? -9.890 -13.661 -7.196 1.00 0.00 53 LEU A CA 4
ATOM 4396 C C . LEU A 1 56 ? -10.378 -13.863 -5.751 1.00 0.00 53 LEU A C 4
ATOM 4397 O O . LEU A 1 56 ? -9.603 -13.739 -4.815 1.00 0.00 53 LEU A O 4
ATOM 4413 N N . ARG A 1 57 ? -11.668 -14.247 -5.608 1.00 0.00 54 ARG A N 4
ATOM 4414 C CA . ARG A 1 57 ? -12.323 -14.432 -4.291 1.00 0.00 54 ARG A CA 4
ATOM 4415 C C . ARG A 1 57 ? -11.646 -15.571 -3.519 1.00 0.00 54 ARG A C 4
ATOM 4416 O O . ARG A 1 57 ? -11.529 -15.501 -2.304 1.00 0.00 54 ARG A O 4
ATOM 4437 N N . GLN A 1 58 ? -11.176 -16.602 -4.247 1.00 0.00 55 GLN A N 4
ATOM 4438 C CA . GLN A 1 58 ? -10.406 -17.714 -3.651 1.00 0.00 55 GLN A CA 4
ATOM 4439 C C . GLN A 1 58 ? -9.079 -17.193 -3.063 1.00 0.00 55 GLN A C 4
ATOM 4440 O O . GLN A 1 58 ? -8.734 -17.522 -1.932 1.00 0.00 55 GLN A O 4
ATOM 4454 N N . ALA A 1 59 ? -8.378 -16.347 -3.848 1.00 0.00 56 ALA A N 4
ATOM 4455 C CA . ALA A 1 59 ? -7.059 -15.787 -3.477 1.00 0.00 56 ALA A CA 4
ATOM 4456 C C . ALA A 1 59 ? -7.163 -14.782 -2.305 1.00 0.00 56 ALA A C 4
ATOM 4457 O O . ALA A 1 59 ? -6.259 -14.704 -1.477 1.00 0.00 56 ALA A O 4
ATOM 4464 N N . LEU A 1 60 ? -8.275 -14.020 -2.237 1.00 0.00 57 LEU A N 4
ATOM 4465 C CA . LEU A 1 60 ? -8.520 -13.050 -1.137 1.00 0.00 57 LEU A CA 4
ATOM 4466 C C . LEU A 1 60 ? -8.982 -13.769 0.152 1.00 0.00 57 LEU A C 4
ATOM 4467 O O . LEU A 1 60 ? -8.502 -13.450 1.247 1.00 0.00 57 LEU A O 4
ATOM 4483 N N . GLU A 1 61 ? -9.916 -14.726 0.008 1.00 0.00 58 GLU A N 4
ATOM 4484 C CA . GLU A 1 61 ? -10.567 -15.405 1.154 1.00 0.00 58 GLU A CA 4
ATOM 4485 C C . GLU A 1 61 ? -9.566 -16.357 1.824 1.00 0.00 58 GLU A C 4
ATOM 4486 O O . GLU A 1 61 ? -9.228 -16.211 3.003 1.00 0.00 58 GLU A O 4
ATOM 4498 N N . CYS A 1 62 ? -9.104 -17.330 1.027 1.00 0.00 59 CYS A N 4
ATOM 4499 C CA . CYS A 1 62 ? -8.053 -18.275 1.405 1.00 0.00 59 CYS A CA 4
ATOM 4500 C C . CYS A 1 62 ? -6.710 -17.716 0.920 1.00 0.00 59 CYS A C 4
ATOM 4501 O O . CYS A 1 62 ? -6.578 -17.388 -0.265 1.00 0.00 59 CYS A O 4
ATOM 4509 N N . ASP A 1 63 ? -5.726 -17.588 1.831 1.00 0.00 60 ASP A N 4
ATOM 4510 C CA . ASP A 1 63 ? -4.416 -17.001 1.498 1.00 0.00 60 ASP A CA 4
ATOM 4511 C C . ASP A 1 63 ? -3.637 -17.919 0.515 1.00 0.00 60 ASP A C 4
ATOM 4512 O O . ASP A 1 63 ? -2.926 -18.844 0.911 1.00 0.00 60 ASP A O 4
ATOM 4521 N N . ALA A 1 64 ? -3.851 -17.677 -0.793 1.00 0.00 61 ALA A N 4
ATOM 4522 C CA . ALA A 1 64 ? -3.229 -18.446 -1.893 1.00 0.00 61 ALA A CA 4
ATOM 4523 C C . ALA A 1 64 ? -1.835 -17.886 -2.249 1.00 0.00 61 ALA A C 4
ATOM 4524 O O . ALA A 1 64 ? -1.288 -17.042 -1.525 1.00 0.00 61 ALA A O 4
ATOM 4531 N N . GLU A 1 65 ? -1.270 -18.369 -3.375 1.00 0.00 62 GLU A N 4
ATOM 4532 C CA . GLU A 1 65 ? 0.004 -17.863 -3.934 1.00 0.00 62 GLU A CA 4
ATOM 4533 C C . GLU A 1 65 ? -0.099 -16.354 -4.259 1.00 0.00 62 GLU A C 4
ATOM 4534 O O . GLU A 1 65 ? 0.846 -15.587 -4.069 1.00 0.00 62 GLU A O 4
ATOM 4546 N N . TRP A 1 66 ? -1.281 -15.949 -4.744 1.00 0.00 63 TRP A N 4
ATOM 4547 C CA . TRP A 1 66 ? -1.546 -14.574 -5.211 1.00 0.00 63 TRP A CA 4
ATOM 4548 C C . TRP A 1 66 ? -2.469 -13.843 -4.235 1.00 0.00 63 TRP A C 4
ATOM 4549 O O . TRP A 1 66 ? -3.187 -12.925 -4.629 1.00 0.00 63 TRP A O 4
ATOM 4570 N N . SER A 1 67 ? -2.421 -14.237 -2.952 1.00 0.00 64 SER A N 4
ATOM 4571 C CA . SER A 1 67 ? -3.205 -13.579 -1.893 1.00 0.00 64 SER A CA 4
ATOM 4572 C C . SER A 1 67 ? -2.668 -12.172 -1.636 1.00 0.00 64 SER A C 4
ATOM 4573 O O . SER A 1 67 ? -3.421 -11.213 -1.648 1.00 0.00 64 SER A O 4
ATOM 4581 N N . GLU A 1 68 ? -1.343 -12.085 -1.429 1.00 0.00 65 GLU A N 4
ATOM 4582 C CA . GLU A 1 68 ? -0.623 -10.817 -1.185 1.00 0.00 65 GLU A CA 4
ATOM 4583 C C . GLU A 1 68 ? -0.669 -9.905 -2.429 1.00 0.00 65 GLU A C 4
ATOM 4584 O O . GLU A 1 68 ? -0.715 -8.675 -2.317 1.00 0.00 65 GLU A O 4
ATOM 4596 N N . ALA A 1 69 ? -0.676 -10.547 -3.609 1.00 0.00 66 ALA A N 4
ATOM 4597 C CA . ALA A 1 69 ? -0.771 -9.866 -4.910 1.00 0.00 66 ALA A CA 4
ATOM 4598 C C . ALA A 1 69 ? -2.139 -9.198 -5.096 1.00 0.00 66 ALA A C 4
ATOM 4599 O O . ALA A 1 69 ? -2.236 -8.013 -5.428 1.00 0.00 66 ALA A O 4
ATOM 4606 N N . ALA A 1 70 ? -3.196 -9.984 -4.845 1.00 0.00 67 ALA A N 4
ATOM 4607 C CA . ALA A 1 70 ? -4.594 -9.570 -5.049 1.00 0.00 67 ALA A CA 4
ATOM 4608 C C . ALA A 1 70 ? -5.090 -8.679 -3.899 1.00 0.00 67 ALA A C 4
ATOM 4609 O O . ALA A 1 70 ? -6.034 -7.907 -4.069 1.00 0.00 67 ALA A O 4
ATOM 4616 N N . ASP A 1 71 ? -4.442 -8.811 -2.727 1.00 0.00 68 ASP A N 4
ATOM 4617 C CA . ASP A 1 71 ? -4.694 -7.948 -1.554 1.00 0.00 68 ASP A CA 4
ATOM 4618 C C . ASP A 1 71 ? -4.104 -6.563 -1.821 1.00 0.00 68 ASP A C 4
ATOM 4619 O O . ASP A 1 71 ? -4.775 -5.551 -1.635 1.00 0.00 68 ASP A O 4
ATOM 4628 N N . GLY A 1 72 ? -2.840 -6.573 -2.290 1.00 0.00 69 GLY A N 4
ATOM 4629 C CA . GLY A 1 72 ? -2.122 -5.368 -2.695 1.00 0.00 69 GLY A CA 4
ATOM 4630 C C . GLY A 1 72 ? -2.840 -4.602 -3.792 1.00 0.00 69 GLY A C 4
ATOM 4631 O O . GLY A 1 72 ? -2.953 -3.386 -3.720 1.00 0.00 69 GLY A O 4
ATOM 4635 N N . LEU A 1 73 ? -3.369 -5.339 -4.782 1.00 0.00 70 LEU A N 4
ATOM 4636 C CA . LEU A 1 73 ? -4.150 -4.754 -5.880 1.00 0.00 70 LEU A CA 4
ATOM 4637 C C . LEU A 1 73 ? -5.457 -4.134 -5.349 1.00 0.00 70 LEU A C 4
ATOM 4638 O O . LEU A 1 73 ? -5.754 -2.969 -5.641 1.00 0.00 70 LEU A O 4
ATOM 4654 N N . ALA A 1 74 ? -6.195 -4.913 -4.527 1.00 0.00 71 ALA A N 4
ATOM 4655 C CA . ALA A 1 74 ? -7.502 -4.504 -3.966 1.00 0.00 71 ALA A CA 4
ATOM 4656 C C . ALA A 1 74 ? -7.387 -3.202 -3.162 1.00 0.00 71 ALA A C 4
ATOM 4657 O O . ALA A 1 74 ? -8.178 -2.280 -3.355 1.00 0.00 71 ALA A O 4
ATOM 4664 N N . VAL A 1 75 ? -6.359 -3.125 -2.291 1.00 0.00 72 VAL A N 4
ATOM 4665 C CA . VAL A 1 75 ? -6.151 -1.963 -1.415 1.00 0.00 72 VAL A CA 4
ATOM 4666 C C . VAL A 1 75 ? -5.691 -0.735 -2.220 1.00 0.00 72 VAL A C 4
ATOM 4667 O O . VAL A 1 75 ? -6.042 0.366 -1.863 1.00 0.00 72 VAL A O 4
ATOM 4680 N N . LEU A 1 76 ? -4.936 -0.935 -3.326 1.00 0.00 73 LEU A N 4
ATOM 4681 C CA . LEU A 1 76 ? -4.507 0.177 -4.221 1.00 0.00 73 LEU A CA 4
ATOM 4682 C C . LEU A 1 76 ? -5.719 0.817 -4.933 1.00 0.00 73 LEU A C 4
ATOM 4683 O O . LEU A 1 76 ? -5.738 2.028 -5.183 1.00 0.00 73 LEU A O 4
ATOM 4699 N N . LEU A 1 77 ? -6.725 -0.020 -5.229 1.00 0.00 74 LEU A N 4
ATOM 4700 C CA . LEU A 1 77 ? -7.982 0.408 -5.862 1.00 0.00 74 LEU A CA 4
ATOM 4701 C C . LEU A 1 77 ? -8.870 1.158 -4.845 1.00 0.00 74 LEU A C 4
ATOM 4702 O O . LEU A 1 77 ? -9.403 2.233 -5.136 1.00 0.00 74 LEU A O 4
ATOM 4718 N N . GLN A 1 78 ? -8.974 0.596 -3.629 1.00 0.00 75 GLN A N 4
ATOM 4719 C CA . GLN A 1 78 ? -9.853 1.119 -2.554 1.00 0.00 75 GLN A CA 4
ATOM 4720 C C . GLN A 1 78 ? -9.206 2.298 -1.798 1.00 0.00 75 GLN A C 4
ATOM 4721 O O . GLN A 1 78 ? -9.889 3.016 -1.058 1.00 0.00 75 GLN A O 4
ATOM 4735 N N . GLN A 1 79 ? -7.882 2.467 -1.978 1.00 0.00 76 GLN A N 4
ATOM 4736 C CA . GLN A 1 79 ? -7.100 3.601 -1.430 1.00 0.00 76 GLN A CA 4
ATOM 4737 C C . GLN A 1 79 ? -6.625 4.498 -2.586 1.00 0.00 76 GLN A C 4
ATOM 4738 O O . GLN A 1 79 ? -5.505 5.031 -2.558 1.00 0.00 76 GLN A O 4
ATOM 4752 N N . GLY A 1 80 ? -7.517 4.675 -3.592 1.00 0.00 77 GLY A N 4
ATOM 4753 C CA . GLY A 1 80 ? -7.306 5.641 -4.683 1.00 0.00 77 GLY A CA 4
ATOM 4754 C C . GLY A 1 80 ? -7.174 7.072 -4.170 1.00 0.00 77 GLY A C 4
ATOM 4755 O O . GLY A 1 80 ? -6.521 7.907 -4.795 1.00 0.00 77 GLY A O 4
ATOM 4759 N N . GLU A 1 81 ? -7.808 7.344 -3.019 1.00 0.00 78 GLU A N 4
ATOM 4760 C CA . GLU A 1 81 ? -7.641 8.587 -2.258 1.00 0.00 78 GLU A CA 4
ATOM 4761 C C . GLU A 1 81 ? -7.004 8.192 -0.910 1.00 0.00 78 GLU A C 4
ATOM 4762 O O . GLU A 1 81 ? -7.714 7.753 0.002 1.00 0.00 78 GLU A O 4
ATOM 4774 N N . ALA A 1 82 ? -5.663 8.287 -0.821 1.00 0.00 79 ALA A N 4
ATOM 4775 C CA . ALA A 1 82 ? -4.892 7.962 0.398 1.00 0.00 79 ALA A CA 4
ATOM 4776 C C . ALA A 1 82 ? -3.462 8.549 0.273 1.00 0.00 79 ALA A C 4
ATOM 4777 O O . ALA A 1 82 ? -3.162 9.561 0.931 1.00 0.00 79 ALA A O 4
ATOM 4785 N N . MET A 1 4 ? -0.117 -4.091 -0.174 1.00 0.00 1 MET A N 5
ATOM 4786 C CA . MET A 1 4 ? 1.117 -4.001 -0.979 1.00 0.00 1 MET A CA 5
ATOM 4787 C C . MET A 1 4 ? 0.961 -2.875 -2.010 1.00 0.00 1 MET A C 5
ATOM 4788 O O . MET A 1 4 ? -0.131 -2.684 -2.554 1.00 0.00 1 MET A O 5
ATOM 4802 N N . ASP A 1 5 ? 2.053 -2.132 -2.253 1.00 0.00 2 ASP A N 5
ATOM 4803 C CA . ASP A 1 5 ? 2.101 -1.047 -3.254 1.00 0.00 2 ASP A CA 5
ATOM 4804 C C . ASP A 1 5 ? 2.182 -1.625 -4.678 1.00 0.00 2 ASP A C 5
ATOM 4805 O O . ASP A 1 5 ? 2.124 -2.845 -4.867 1.00 0.00 2 ASP A O 5
ATOM 4814 N N . THR A 1 6 ? 2.275 -0.743 -5.679 1.00 0.00 3 THR A N 5
ATOM 4815 C CA . THR A 1 6 ? 2.212 -1.134 -7.098 1.00 0.00 3 THR A CA 5
ATOM 4816 C C . THR A 1 6 ? 3.556 -1.705 -7.583 1.00 0.00 3 THR A C 5
ATOM 4817 O O . THR A 1 6 ? 3.596 -2.695 -8.326 1.00 0.00 3 THR A O 5
ATOM 4828 N N . SER A 1 7 ? 4.649 -1.066 -7.139 1.00 0.00 4 SER A N 5
ATOM 4829 C CA . SER A 1 7 ? 6.013 -1.398 -7.569 1.00 0.00 4 SER A CA 5
ATOM 4830 C C . SER A 1 7 ? 6.474 -2.723 -6.928 1.00 0.00 4 SER A C 5
ATOM 4831 O O . SER A 1 7 ? 6.865 -2.754 -5.755 1.00 0.00 4 SER A O 5
ATOM 4839 N N . ASN A 1 8 ? 6.346 -3.817 -7.705 1.00 0.00 5 ASN A N 5
ATOM 4840 C CA . ASN A 1 8 ? 6.767 -5.185 -7.318 1.00 0.00 5 ASN A CA 5
ATOM 4841 C C . ASN A 1 8 ? 6.561 -6.139 -8.508 1.00 0.00 5 ASN A C 5
ATOM 4842 O O . ASN A 1 8 ? 6.160 -5.698 -9.591 1.00 0.00 5 ASN A O 5
ATOM 4853 N N . HIS A 1 9 ? 6.838 -7.444 -8.300 1.00 0.00 6 HIS A N 5
ATOM 4854 C CA . HIS A 1 9 ? 6.671 -8.487 -9.339 1.00 0.00 6 HIS A CA 5
ATOM 4855 C C . HIS A 1 9 ? 5.390 -9.333 -9.105 1.00 0.00 6 HIS A C 5
ATOM 4856 O O . HIS A 1 9 ? 5.002 -10.138 -9.965 1.00 0.00 6 HIS A O 5
ATOM 4871 N N . LEU A 1 10 ? 4.712 -9.109 -7.963 1.00 0.00 7 LEU A N 5
ATOM 4872 C CA . LEU A 1 10 ? 3.464 -9.825 -7.601 1.00 0.00 7 LEU A CA 5
ATOM 4873 C C . LEU A 1 10 ? 2.296 -9.376 -8.503 1.00 0.00 7 LEU A C 5
ATOM 4874 O O . LEU A 1 10 ? 1.527 -10.210 -9.003 1.00 0.00 7 LEU A O 5
ATOM 4890 N N . LEU A 1 11 ? 2.185 -8.043 -8.702 1.00 0.00 8 LEU A N 5
ATOM 4891 C CA . LEU A 1 11 ? 1.153 -7.438 -9.571 1.00 0.00 8 LEU A CA 5
ATOM 4892 C C . LEU A 1 11 ? 1.302 -7.893 -11.060 1.00 0.00 8 LEU A C 5
ATOM 4893 O O . LEU A 1 11 ? 0.322 -8.365 -11.601 1.00 0.00 8 LEU A O 5
ATOM 4909 N N . PRO A 1 12 ? 2.509 -7.757 -11.742 1.00 0.00 9 PRO A N 5
ATOM 4910 C CA . PRO A 1 12 ? 2.741 -8.283 -13.119 1.00 0.00 9 PRO A CA 5
ATOM 4911 C C . PRO A 1 12 ? 2.075 -9.647 -13.413 1.00 0.00 9 PRO A C 5
ATOM 4912 O O . PRO A 1 12 ? 1.224 -9.739 -14.297 1.00 0.00 9 PRO A O 5
ATOM 4923 N N . GLY A 1 13 ? 2.416 -10.669 -12.603 1.00 0.00 10 GLY A N 5
ATOM 4924 C CA . GLY A 1 13 ? 1.883 -12.032 -12.779 1.00 0.00 10 GLY A CA 5
ATOM 4925 C C . GLY A 1 13 ? 0.368 -12.131 -12.587 1.00 0.00 10 GLY A C 5
ATOM 4926 O O . GLY A 1 13 ? -0.302 -12.935 -13.245 1.00 0.00 10 GLY A O 5
ATOM 4930 N N . LEU A 1 14 ? -0.167 -11.291 -11.685 1.00 0.00 11 LEU A N 5
ATOM 4931 C CA . LEU A 1 14 ? -1.604 -11.259 -11.349 1.00 0.00 11 LEU A CA 5
ATOM 4932 C C . LEU A 1 14 ? -2.408 -10.633 -12.511 1.00 0.00 11 LEU A C 5
ATOM 4933 O O . LEU A 1 14 ? -3.464 -11.130 -12.898 1.00 0.00 11 LEU A O 5
ATOM 4949 N N . PHE A 1 15 ? -1.886 -9.536 -13.064 1.00 0.00 12 PHE A N 5
ATOM 4950 C CA . PHE A 1 15 ? -2.533 -8.794 -14.159 1.00 0.00 12 PHE A CA 5
ATOM 4951 C C . PHE A 1 15 ? -2.583 -9.638 -15.446 1.00 0.00 12 PHE A C 5
ATOM 4952 O O . PHE A 1 15 ? -3.583 -9.603 -16.154 1.00 0.00 12 PHE A O 5
ATOM 4969 N N . ARG A 1 16 ? -1.535 -10.447 -15.690 1.00 0.00 13 ARG A N 5
ATOM 4970 C CA . ARG A 1 16 ? -1.439 -11.316 -16.893 1.00 0.00 13 ARG A CA 5
ATOM 4971 C C . ARG A 1 16 ? -2.617 -12.312 -16.988 1.00 0.00 13 ARG A C 5
ATOM 4972 O O . ARG A 1 16 ? -3.248 -12.437 -18.043 1.00 0.00 13 ARG A O 5
ATOM 4993 N N . GLN A 1 17 ? -2.917 -12.992 -15.864 1.00 0.00 14 GLN A N 5
ATOM 4994 C CA . GLN A 1 17 ? -4.049 -13.948 -15.778 1.00 0.00 14 GLN A CA 5
ATOM 4995 C C . GLN A 1 17 ? -5.413 -13.219 -15.778 1.00 0.00 14 GLN A C 5
ATOM 4996 O O . GLN A 1 17 ? -6.429 -13.812 -16.144 1.00 0.00 14 GLN A O 5
ATOM 5010 N N . LEU A 1 18 ? -5.420 -11.925 -15.390 1.00 0.00 15 LEU A N 5
ATOM 5011 C CA . LEU A 1 18 ? -6.629 -11.054 -15.449 1.00 0.00 15 LEU A CA 5
ATOM 5012 C C . LEU A 1 18 ? -6.756 -10.363 -16.834 1.00 0.00 15 LEU A C 5
ATOM 5013 O O . LEU A 1 18 ? -7.636 -9.508 -17.026 1.00 0.00 15 LEU A O 5
ATOM 5029 N N . GLY A 1 19 ? -5.882 -10.754 -17.794 1.00 0.00 16 GLY A N 5
ATOM 5030 C CA . GLY A 1 19 ? -5.948 -10.262 -19.183 1.00 0.00 16 GLY A CA 5
ATOM 5031 C C . GLY A 1 19 ? -5.470 -8.826 -19.339 1.00 0.00 16 GLY A C 5
ATOM 5032 O O . GLY A 1 19 ? -5.974 -8.081 -20.187 1.00 0.00 16 GLY A O 5
ATOM 5036 N N . LEU A 1 20 ? -4.467 -8.453 -18.532 1.00 0.00 17 LEU A N 5
ATOM 5037 C CA . LEU A 1 20 ? -3.953 -7.076 -18.421 1.00 0.00 17 LEU A CA 5
ATOM 5038 C C . LEU A 1 20 ? -2.434 -7.055 -18.615 1.00 0.00 17 LEU A C 5
ATOM 5039 O O . LEU A 1 20 ? -1.760 -8.080 -18.438 1.00 0.00 17 LEU A O 5
ATOM 5055 N N . GLU A 1 21 ? -1.920 -5.867 -18.973 1.00 0.00 18 GLU A N 5
ATOM 5056 C CA . GLU A 1 21 ? -0.486 -5.627 -19.174 1.00 0.00 18 GLU A CA 5
ATOM 5057 C C . GLU A 1 21 ? 0.268 -5.765 -17.837 1.00 0.00 18 GLU A C 5
ATOM 5058 O O . GLU A 1 21 ? -0.168 -5.233 -16.808 1.00 0.00 18 GLU A O 5
ATOM 5070 N N . ASP A 1 22 ? 1.397 -6.492 -17.872 1.00 0.00 19 ASP A N 5
ATOM 5071 C CA . ASP A 1 22 ? 2.250 -6.750 -16.685 1.00 0.00 19 ASP A CA 5
ATOM 5072 C C . ASP A 1 22 ? 3.296 -5.642 -16.484 1.00 0.00 19 ASP A C 5
ATOM 5073 O O . ASP A 1 22 ? 4.136 -5.720 -15.576 1.00 0.00 19 ASP A O 5
ATOM 5082 N N . GLU A 1 23 ? 3.256 -4.632 -17.354 1.00 0.00 20 GLU A N 5
ATOM 5083 C CA . GLU A 1 23 ? 4.142 -3.466 -17.306 1.00 0.00 20 GLU A CA 5
ATOM 5084 C C . GLU A 1 23 ? 3.685 -2.519 -16.191 1.00 0.00 20 GLU A C 5
ATOM 5085 O O . GLU A 1 23 ? 2.564 -2.027 -16.260 1.00 0.00 20 GLU A O 5
ATOM 5097 N N . PRO A 1 24 ? 4.543 -2.272 -15.135 1.00 0.00 21 PRO A N 5
ATOM 5098 C CA . PRO A 1 24 ? 4.208 -1.410 -13.962 1.00 0.00 21 PRO A CA 5
ATOM 5099 C C . PRO A 1 24 ? 3.631 -0.028 -14.346 1.00 0.00 21 PRO A C 5
ATOM 5100 O O . PRO A 1 24 ? 2.776 0.512 -13.637 1.00 0.00 21 PRO A O 5
ATOM 5111 N N . ALA A 1 25 ? 4.095 0.510 -15.492 1.00 0.00 22 ALA A N 5
ATOM 5112 C CA . ALA A 1 25 ? 3.606 1.786 -16.050 1.00 0.00 22 ALA A CA 5
ATOM 5113 C C . ALA A 1 25 ? 2.113 1.700 -16.424 1.00 0.00 22 ALA A C 5
ATOM 5114 O O . ALA A 1 25 ? 1.339 2.626 -16.161 1.00 0.00 22 ALA A O 5
ATOM 5121 N N . ALA A 1 26 ? 1.737 0.572 -17.043 1.00 0.00 23 ALA A N 5
ATOM 5122 C CA . ALA A 1 26 ? 0.350 0.303 -17.473 1.00 0.00 23 ALA A CA 5
ATOM 5123 C C . ALA A 1 26 ? -0.514 -0.147 -16.282 1.00 0.00 23 ALA A C 5
ATOM 5124 O O . ALA A 1 26 ? -1.698 0.181 -16.208 1.00 0.00 23 ALA A O 5
ATOM 5131 N N . ILE A 1 27 ? 0.118 -0.876 -15.345 1.00 0.00 24 ILE A N 5
ATOM 5132 C CA . ILE A 1 27 ? -0.530 -1.426 -14.136 1.00 0.00 24 ILE A CA 5
ATOM 5133 C C . ILE A 1 27 ? -1.052 -0.294 -13.235 1.00 0.00 24 ILE A C 5
ATOM 5134 O O . ILE A 1 27 ? -2.224 -0.300 -12.835 1.00 0.00 24 ILE A O 5
ATOM 5150 N N . ARG A 1 28 ? -0.168 0.686 -12.949 1.00 0.00 25 ARG A N 5
ATOM 5151 C CA . ARG A 1 28 ? -0.503 1.852 -12.111 1.00 0.00 25 ARG A CA 5
ATOM 5152 C C . ARG A 1 28 ? -1.565 2.722 -12.796 1.00 0.00 25 ARG A C 5
ATOM 5153 O O . ARG A 1 28 ? -2.375 3.373 -12.137 1.00 0.00 25 ARG A O 5
ATOM 5174 N N . ALA A 1 29 ? -1.553 2.690 -14.143 1.00 0.00 26 ALA A N 5
ATOM 5175 C CA . ALA A 1 29 ? -2.526 3.408 -14.971 1.00 0.00 26 ALA A CA 5
ATOM 5176 C C . ALA A 1 29 ? -3.918 2.755 -14.883 1.00 0.00 26 ALA A C 5
ATOM 5177 O O . ALA A 1 29 ? -4.920 3.461 -14.850 1.00 0.00 26 ALA A O 5
ATOM 5184 N N . PHE A 1 30 ? -3.962 1.401 -14.831 1.00 0.00 27 PHE A N 5
ATOM 5185 C CA . PHE A 1 30 ? -5.232 0.641 -14.732 1.00 0.00 27 PHE A CA 5
ATOM 5186 C C . PHE A 1 30 ? -5.953 0.960 -13.415 1.00 0.00 27 PHE A C 5
ATOM 5187 O O . PHE A 1 30 ? -7.070 1.488 -13.411 1.00 0.00 27 PHE A O 5
ATOM 5204 N N . ILE A 1 31 ? -5.262 0.672 -12.306 1.00 0.00 28 ILE A N 5
ATOM 5205 C CA . ILE A 1 31 ? -5.818 0.760 -10.942 1.00 0.00 28 ILE A CA 5
ATOM 5206 C C . ILE A 1 31 ? -6.222 2.202 -10.558 1.00 0.00 28 ILE A C 5
ATOM 5207 O O . ILE A 1 31 ? -7.135 2.393 -9.765 1.00 0.00 28 ILE A O 5
ATOM 5223 N N . ASP A 1 32 ? -5.515 3.198 -11.118 1.00 0.00 29 ASP A N 5
ATOM 5224 C CA . ASP A 1 32 ? -5.796 4.627 -10.870 1.00 0.00 29 ASP A CA 5
ATOM 5225 C C . ASP A 1 32 ? -6.976 5.129 -11.725 1.00 0.00 29 ASP A C 5
ATOM 5226 O O . ASP A 1 32 ? -7.866 5.825 -11.221 1.00 0.00 29 ASP A O 5
ATOM 5235 N N . SER A 1 33 ? -6.965 4.765 -13.026 1.00 0.00 30 SER A N 5
ATOM 5236 C CA . SER A 1 33 ? -7.954 5.259 -14.012 1.00 0.00 30 SER A CA 5
ATOM 5237 C C . SER A 1 33 ? -9.360 4.701 -13.719 1.00 0.00 30 SER A C 5
ATOM 5238 O O . SER A 1 33 ? -10.365 5.398 -13.897 1.00 0.00 30 SER A O 5
ATOM 5246 N N . HIS A 1 34 ? -9.413 3.436 -13.262 1.00 0.00 31 HIS A N 5
ATOM 5247 C CA . HIS A 1 34 ? -10.671 2.757 -12.887 1.00 0.00 31 HIS A CA 5
ATOM 5248 C C . HIS A 1 34 ? -10.476 2.027 -11.541 1.00 0.00 31 HIS A C 5
ATOM 5249 O O . HIS A 1 34 ? -10.244 0.812 -11.494 1.00 0.00 31 HIS A O 5
ATOM 5264 N N . PRO A 1 35 ? -10.522 2.787 -10.409 1.00 0.00 32 PRO A N 5
ATOM 5265 C CA . PRO A 1 35 ? -10.354 2.224 -9.063 1.00 0.00 32 PRO A CA 5
ATOM 5266 C C . PRO A 1 35 ? -11.684 1.719 -8.470 1.00 0.00 32 PRO A C 5
ATOM 5267 O O . PRO A 1 35 ? -12.712 1.671 -9.154 1.00 0.00 32 PRO A O 5
ATOM 5278 N N . LEU A 1 36 ? -11.638 1.317 -7.201 1.00 0.00 33 LEU A N 5
ATOM 5279 C CA . LEU A 1 36 ? -12.808 0.858 -6.440 1.00 0.00 33 LEU A CA 5
ATOM 5280 C C . LEU A 1 36 ? -13.144 1.835 -5.305 1.00 0.00 33 LEU A C 5
ATOM 5281 O O . LEU A 1 36 ? -12.284 2.629 -4.882 1.00 0.00 33 LEU A O 5
ATOM 5297 N N . PRO A 1 37 ? -14.428 1.799 -4.808 1.00 0.00 34 PRO A N 5
ATOM 5298 C CA . PRO A 1 37 ? -14.807 2.432 -3.531 1.00 0.00 34 PRO A CA 5
ATOM 5299 C C . PRO A 1 37 ? -14.046 1.793 -2.350 1.00 0.00 34 PRO A C 5
ATOM 5300 O O . PRO A 1 37 ? -13.704 0.602 -2.423 1.00 0.00 34 PRO A O 5
ATOM 5311 N N . PRO A 1 38 ? -13.797 2.546 -1.227 1.00 0.00 35 PRO A N 5
ATOM 5312 C CA . PRO A 1 38 ? -13.054 2.023 -0.052 1.00 0.00 35 PRO A CA 5
ATOM 5313 C C . PRO A 1 38 ? -13.785 0.876 0.689 1.00 0.00 35 PRO A C 5
ATOM 5314 O O . PRO A 1 38 ? -13.248 0.320 1.656 1.00 0.00 35 PRO A O 5
ATOM 5325 N N . ARG A 1 39 ? -15.014 0.540 0.246 1.00 0.00 36 ARG A N 5
ATOM 5326 C CA . ARG A 1 39 ? -15.790 -0.581 0.798 1.00 0.00 36 ARG A CA 5
ATOM 5327 C C . ARG A 1 39 ? -15.618 -1.837 -0.074 1.00 0.00 36 ARG A C 5
ATOM 5328 O O . ARG A 1 39 ? -15.648 -2.963 0.446 1.00 0.00 36 ARG A O 5
ATOM 5349 N N . VAL A 1 40 ? -15.469 -1.640 -1.407 1.00 0.00 37 VAL A N 5
ATOM 5350 C CA . VAL A 1 40 ? -15.432 -2.753 -2.381 1.00 0.00 37 VAL A CA 5
ATOM 5351 C C . VAL A 1 40 ? -14.008 -3.350 -2.486 1.00 0.00 37 VAL A C 5
ATOM 5352 O O . VAL A 1 40 ? -13.074 -2.645 -2.878 1.00 0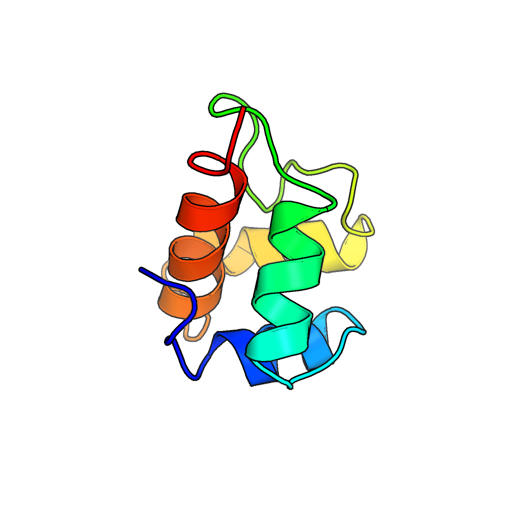.00 37 VAL A O 5
ATOM 5365 N N . PRO A 1 41 ? -13.818 -4.660 -2.116 1.00 0.00 38 PRO A N 5
ATOM 5366 C CA . PRO A 1 41 ? -12.533 -5.366 -2.305 1.00 0.00 38 PRO A CA 5
ATOM 5367 C C . PRO A 1 41 ? -12.353 -5.882 -3.754 1.00 0.00 38 PRO A C 5
ATOM 5368 O O . PRO A 1 41 ? -13.275 -5.785 -4.577 1.00 0.00 38 PRO A O 5
ATOM 5379 N N . LEU A 1 42 ? -11.167 -6.470 -4.027 1.00 0.00 39 LEU A N 5
ATOM 5380 C CA . LEU A 1 42 ? -10.758 -6.916 -5.386 1.00 0.00 39 LEU A CA 5
ATOM 5381 C C . LEU A 1 42 ? -11.767 -7.914 -6.054 1.00 0.00 39 LEU A C 5
ATOM 5382 O O . LEU A 1 42 ? -12.185 -7.652 -7.187 1.00 0.00 39 LEU A O 5
ATOM 5398 N N . PRO A 1 43 ? -12.195 -9.064 -5.381 1.00 0.00 40 PRO A N 5
ATOM 5399 C CA . PRO A 1 43 ? -13.118 -10.055 -6.015 1.00 0.00 40 PRO A CA 5
ATOM 5400 C C . PRO A 1 43 ? -14.505 -9.470 -6.320 1.00 0.00 40 PRO A C 5
ATOM 5401 O O . PRO A 1 43 ? -15.178 -9.893 -7.265 1.00 0.00 40 PRO A O 5
ATOM 5412 N N . GLU A 1 44 ? -14.894 -8.465 -5.524 1.00 0.00 41 GLU A N 5
ATOM 5413 C CA . GLU A 1 44 ? -16.238 -7.874 -5.557 1.00 0.00 41 GLU A CA 5
ATOM 5414 C C . GLU A 1 44 ? -16.310 -6.671 -6.502 1.00 0.00 41 GLU A C 5
ATOM 5415 O O . GLU A 1 44 ? -17.301 -5.937 -6.504 1.00 0.00 41 GLU A O 5
ATOM 5427 N N . ALA A 1 45 ? -15.255 -6.477 -7.311 1.00 0.00 42 ALA A N 5
ATOM 5428 C CA . ALA A 1 45 ? -15.238 -5.457 -8.359 1.00 0.00 42 ALA A CA 5
ATOM 5429 C C . ALA A 1 45 ? -16.100 -5.916 -9.558 1.00 0.00 42 ALA A C 5
ATOM 5430 O O . ALA A 1 45 ? -15.813 -6.974 -10.140 1.00 0.00 42 ALA A O 5
ATOM 5437 N N . PRO A 1 46 ? -17.158 -5.132 -9.958 1.00 0.00 43 PRO A N 5
ATOM 5438 C CA . PRO A 1 46 ? -17.998 -5.454 -11.147 1.00 0.00 43 PRO A CA 5
ATOM 5439 C C . PRO A 1 46 ? -17.215 -5.315 -12.480 1.00 0.00 43 PRO A C 5
ATOM 5440 O O . PRO A 1 46 ? -17.698 -5.732 -13.543 1.00 0.00 43 PRO A O 5
ATOM 5451 N N . PHE A 1 47 ? -16.008 -4.718 -12.386 1.00 0.00 44 PHE A N 5
ATOM 5452 C CA . PHE A 1 47 ? -15.081 -4.533 -13.509 1.00 0.00 44 PHE A CA 5
ATOM 5453 C C . PHE A 1 47 ? -14.612 -5.891 -14.076 1.00 0.00 44 PHE A C 5
ATOM 5454 O O . PHE A 1 47 ? -14.515 -6.062 -15.300 1.00 0.00 44 PHE A O 5
ATOM 5471 N N . TRP A 1 48 ? -14.314 -6.851 -13.174 1.00 0.00 45 TRP A N 5
ATOM 5472 C CA . TRP A 1 48 ? -13.841 -8.197 -13.568 1.00 0.00 45 TRP A CA 5
ATOM 5473 C C . TRP A 1 48 ? -15.022 -9.060 -14.039 1.00 0.00 45 TRP A C 5
ATOM 5474 O O . TRP A 1 48 ? -16.179 -8.774 -13.715 1.00 0.00 45 TRP A O 5
ATOM 5495 N N . THR A 1 49 ? -14.707 -10.097 -14.815 1.00 0.00 46 THR A N 5
ATOM 5496 C CA . THR A 1 49 ? -15.676 -11.118 -15.236 1.00 0.00 46 THR A CA 5
ATOM 5497 C C . THR A 1 49 ? -15.958 -12.096 -14.068 1.00 0.00 46 THR A C 5
ATOM 5498 O O . THR A 1 49 ? -15.066 -12.315 -13.245 1.00 0.00 46 THR A O 5
ATOM 5509 N N . PRO A 1 50 ? -17.200 -12.697 -13.971 1.00 0.00 47 PRO A N 5
ATOM 5510 C CA . PRO A 1 50 ? -17.614 -13.533 -12.802 1.00 0.00 47 PRO A CA 5
ATOM 5511 C C . PRO A 1 50 ? -16.712 -14.766 -12.568 1.00 0.00 47 PRO A C 5
ATOM 5512 O O . PRO A 1 50 ? -16.501 -15.184 -11.416 1.00 0.00 47 PRO A O 5
ATOM 5523 N N . ALA A 1 51 ? -16.164 -15.322 -13.664 1.00 0.00 48 ALA A N 5
ATOM 5524 C CA . ALA A 1 51 ? -15.229 -16.463 -13.605 1.00 0.00 48 ALA A CA 5
ATOM 5525 C C . ALA A 1 51 ? -13.928 -16.056 -12.893 1.00 0.00 48 ALA A C 5
ATOM 5526 O O . ALA A 1 51 ? -13.465 -16.739 -11.973 1.00 0.00 48 ALA A O 5
ATOM 5533 N N . GLN A 1 52 ? -13.377 -14.905 -13.306 1.00 0.00 49 GLN A N 5
ATOM 5534 C CA . GLN A 1 52 ? -12.123 -14.368 -12.754 1.00 0.00 49 GLN A CA 5
ATOM 5535 C C . GLN A 1 52 ? -12.333 -13.850 -11.316 1.00 0.00 49 GLN A C 5
ATOM 5536 O O . GLN A 1 52 ? -11.453 -13.974 -10.464 1.00 0.00 49 GLN A O 5
ATOM 5550 N N . ALA A 1 53 ? -13.536 -13.314 -11.062 1.00 0.00 50 ALA A N 5
ATOM 5551 C CA . ALA A 1 53 ? -13.930 -12.784 -9.746 1.00 0.00 50 ALA A CA 5
ATOM 5552 C C . ALA A 1 53 ? -14.036 -13.914 -8.703 1.00 0.00 50 ALA A C 5
ATOM 5553 O O . ALA A 1 53 ? -13.848 -13.679 -7.508 1.00 0.00 50 ALA A O 5
ATOM 5560 N N . ALA A 1 54 ? -14.330 -15.141 -9.183 1.00 0.00 51 ALA A N 5
ATOM 5561 C CA . ALA A 1 54 ? -14.383 -16.359 -8.345 1.00 0.00 51 ALA A CA 5
ATOM 5562 C C . ALA A 1 54 ? -12.970 -16.815 -7.925 1.00 0.00 51 ALA A C 5
ATOM 5563 O O . ALA A 1 54 ? -12.775 -17.322 -6.813 1.00 0.00 51 ALA A O 5
ATOM 5570 N N . PHE A 1 55 ? -11.995 -16.626 -8.838 1.00 0.00 52 PHE A N 5
ATOM 5571 C CA . PHE A 1 55 ? -10.572 -16.939 -8.592 1.00 0.00 52 PHE A CA 5
ATOM 5572 C C . PHE A 1 55 ? -9.979 -15.968 -7.552 1.00 0.00 52 PHE A C 5
ATOM 5573 O O . PHE A 1 55 ? -9.192 -16.363 -6.680 1.00 0.00 52 PHE A O 5
ATOM 5590 N N . LEU A 1 56 ? -10.371 -14.695 -7.663 1.00 0.00 53 LEU A N 5
ATOM 5591 C CA . LEU A 1 56 ? -9.978 -13.648 -6.711 1.00 0.00 53 LEU A CA 5
ATOM 5592 C C . LEU A 1 56 ? -10.710 -13.850 -5.366 1.00 0.00 53 LEU A C 5
ATOM 5593 O O . LEU A 1 56 ? -10.157 -13.571 -4.302 1.00 0.00 53 LEU A O 5
ATOM 5609 N N . ARG A 1 57 ? -11.952 -14.378 -5.441 1.00 0.00 54 ARG A N 5
ATOM 5610 C CA . ARG A 1 57 ? -12.806 -14.634 -4.258 1.00 0.00 54 ARG A CA 5
ATOM 5611 C C . ARG A 1 57 ? -12.151 -15.663 -3.333 1.00 0.00 54 ARG A C 5
ATOM 5612 O O . ARG A 1 57 ? -11.997 -15.413 -2.139 1.00 0.00 54 ARG A O 5
ATOM 5633 N N . GLN A 1 58 ? -11.731 -16.805 -3.916 1.00 0.00 55 GLN A N 5
ATOM 5634 C CA . GLN A 1 58 ? -11.085 -17.900 -3.160 1.00 0.00 55 GLN A CA 5
ATOM 5635 C C . GLN A 1 58 ? -9.699 -17.482 -2.629 1.00 0.00 55 GLN A C 5
ATOM 5636 O O . GLN A 1 58 ? -9.260 -17.988 -1.595 1.00 0.00 55 GLN A O 5
ATOM 5650 N N . ALA A 1 59 ? -9.029 -16.545 -3.334 1.00 0.00 56 ALA A N 5
ATOM 5651 C CA . ALA A 1 59 ? -7.696 -16.036 -2.942 1.00 0.00 56 ALA A CA 5
ATOM 5652 C C . ALA A 1 59 ? -7.771 -15.220 -1.631 1.00 0.00 56 ALA A C 5
ATOM 5653 O O . ALA A 1 59 ? -6.850 -15.263 -0.822 1.00 0.00 56 ALA A O 5
ATOM 5660 N N . LEU A 1 60 ? -8.875 -14.466 -1.441 1.00 0.00 57 LEU A N 5
ATOM 5661 C CA . LEU A 1 60 ? -9.114 -13.677 -0.201 1.00 0.00 57 LEU A CA 5
ATOM 5662 C C . LEU A 1 60 ? -9.900 -14.494 0.852 1.00 0.00 57 LEU A C 5
ATOM 5663 O O . LEU A 1 60 ? -9.840 -14.192 2.051 1.00 0.00 57 LEU A O 5
ATOM 5679 N N . GLU A 1 61 ? -10.635 -15.526 0.390 1.00 0.00 58 GLU A N 5
ATOM 5680 C CA . GLU A 1 61 ? -11.429 -16.417 1.272 1.00 0.00 58 GLU A CA 5
ATOM 5681 C C . GLU A 1 61 ? -10.505 -17.391 2.023 1.00 0.00 58 GLU A C 5
ATOM 5682 O O . GLU A 1 61 ? -10.693 -17.666 3.215 1.00 0.00 58 GLU A O 5
ATOM 5694 N N . CYS A 1 62 ? -9.493 -17.882 1.305 1.00 0.00 59 CYS A N 5
ATOM 5695 C CA . CYS A 1 62 ? -8.551 -18.882 1.803 1.00 0.00 59 CYS A CA 5
ATOM 5696 C C . CYS A 1 62 ? -7.126 -18.476 1.396 1.00 0.00 59 CYS A C 5
ATOM 5697 O O . CYS A 1 62 ? -6.913 -18.004 0.273 1.00 0.00 59 CYS A O 5
ATOM 5705 N N . ASP A 1 63 ? -6.179 -18.662 2.327 1.00 0.00 60 ASP A N 5
ATOM 5706 C CA . ASP A 1 63 ? -4.745 -18.366 2.129 1.00 0.00 60 ASP A CA 5
ATOM 5707 C C . ASP A 1 63 ? -4.179 -19.130 0.912 1.00 0.00 60 ASP A C 5
ATOM 5708 O O . ASP A 1 63 ? -4.365 -20.346 0.781 1.00 0.00 60 ASP A O 5
ATOM 5717 N N . ALA A 1 64 ? -3.520 -18.387 0.012 1.00 0.00 61 ALA A N 5
ATOM 5718 C CA . ALA A 1 64 ? -3.011 -18.918 -1.266 1.00 0.00 61 ALA A CA 5
ATOM 5719 C C . ALA A 1 64 ? -1.793 -18.110 -1.727 1.00 0.00 61 ALA A C 5
ATOM 5720 O O . ALA A 1 64 ? -1.511 -17.045 -1.176 1.00 0.00 61 ALA A O 5
ATOM 5727 N N . GLU A 1 65 ? -1.097 -18.596 -2.769 1.00 0.00 62 GLU A N 5
ATOM 5728 C CA . GLU A 1 65 ? 0.084 -17.898 -3.343 1.00 0.00 62 GLU A CA 5
ATOM 5729 C C . GLU A 1 65 ? -0.274 -16.495 -3.903 1.00 0.00 62 GLU A C 5
ATOM 5730 O O . GLU A 1 65 ? 0.610 -15.656 -4.073 1.00 0.00 62 GLU A O 5
ATOM 5742 N N . TRP A 1 66 ? -1.574 -16.259 -4.189 1.00 0.00 63 TRP A N 5
ATOM 5743 C CA . TRP A 1 66 ? -2.072 -14.964 -4.714 1.00 0.00 63 TRP A CA 5
ATOM 5744 C C . TRP A 1 66 ? -2.673 -14.063 -3.621 1.00 0.00 63 TRP A C 5
ATOM 5745 O O . TRP A 1 66 ? -2.960 -12.915 -3.913 1.00 0.00 63 TRP A O 5
ATOM 5766 N N . SER A 1 67 ? -2.839 -14.567 -2.374 1.00 0.00 64 SER A N 5
ATOM 5767 C CA . SER A 1 67 ? -3.579 -13.840 -1.298 1.00 0.00 64 SER A CA 5
ATOM 5768 C C . SER A 1 67 ? -2.930 -12.472 -0.955 1.00 0.00 64 SER A C 5
ATOM 5769 O O . SER A 1 67 ? -3.640 -11.480 -0.742 1.00 0.00 64 SER A O 5
ATOM 5777 N N . GLU A 1 68 ? -1.582 -12.434 -0.916 1.00 0.00 65 GLU A N 5
ATOM 5778 C CA . GLU A 1 68 ? -0.804 -11.188 -0.696 1.00 0.00 65 GLU A CA 5
ATOM 5779 C C . GLU A 1 68 ? -0.997 -10.204 -1.862 1.00 0.00 65 GLU A C 5
ATOM 5780 O O . GLU A 1 68 ? -1.389 -9.052 -1.654 1.00 0.00 65 GLU A O 5
ATOM 5792 N N . ALA A 1 69 ? -0.718 -10.693 -3.079 1.00 0.00 66 ALA A N 5
ATOM 5793 C CA . ALA A 1 69 ? -0.775 -9.893 -4.317 1.00 0.00 66 ALA A CA 5
ATOM 5794 C C . ALA A 1 69 ? -2.184 -9.326 -4.571 1.00 0.00 66 ALA A C 5
ATOM 5795 O O . ALA A 1 69 ? -2.334 -8.202 -5.048 1.00 0.00 66 ALA A O 5
ATOM 5802 N N . ALA A 1 70 ? -3.203 -10.129 -4.228 1.00 0.00 67 ALA A N 5
ATOM 5803 C CA . ALA A 1 70 ? -4.623 -9.811 -4.472 1.00 0.00 67 ALA A CA 5
ATOM 5804 C C . ALA A 1 70 ? -5.129 -8.762 -3.477 1.00 0.00 67 ALA A C 5
ATOM 5805 O O . ALA A 1 70 ? -5.929 -7.890 -3.826 1.00 0.00 67 ALA A O 5
ATOM 5812 N N . ASP A 1 71 ? -4.652 -8.872 -2.231 1.00 0.00 68 ASP A N 5
ATOM 5813 C CA . ASP A 1 71 ? -4.913 -7.877 -1.175 1.00 0.00 68 ASP A CA 5
ATOM 5814 C C . ASP A 1 71 ? -4.201 -6.553 -1.503 1.00 0.00 68 ASP A C 5
ATOM 5815 O O . ASP A 1 71 ? -4.725 -5.464 -1.242 1.00 0.00 68 ASP A O 5
ATOM 5824 N N . GLY A 1 72 ? -3.012 -6.676 -2.118 1.00 0.00 69 GLY A N 5
ATOM 5825 C CA . GLY A 1 72 ? -2.246 -5.525 -2.578 1.00 0.00 69 GLY A CA 5
ATOM 5826 C C . GLY A 1 72 ? -2.916 -4.805 -3.737 1.00 0.00 69 GLY A C 5
ATOM 5827 O O . GLY A 1 72 ? -2.952 -3.580 -3.767 1.00 0.00 69 GLY A O 5
ATOM 5831 N N . LEU A 1 73 ? -3.491 -5.587 -4.668 1.00 0.00 70 LEU A N 5
ATOM 5832 C CA . LEU A 1 73 ? -4.250 -5.058 -5.819 1.00 0.00 70 LEU A CA 5
ATOM 5833 C C . LEU A 1 73 ? -5.511 -4.328 -5.294 1.00 0.00 70 LEU A C 5
ATOM 5834 O O . LEU A 1 73 ? -5.858 -3.240 -5.767 1.00 0.00 70 LEU A O 5
ATOM 5850 N N . ALA A 1 74 ? -6.139 -4.938 -4.267 1.00 0.00 71 ALA A N 5
ATOM 5851 C CA . ALA A 1 74 ? -7.364 -4.426 -3.633 1.00 0.00 71 ALA A CA 5
ATOM 5852 C C . ALA A 1 74 ? -7.154 -3.035 -3.022 1.00 0.00 71 ALA A C 5
ATOM 5853 O O . ALA A 1 74 ? -7.926 -2.121 -3.295 1.00 0.00 71 ALA A O 5
ATOM 5860 N N . VAL A 1 75 ? -6.094 -2.881 -2.202 1.00 0.00 72 VAL A N 5
ATOM 5861 C CA . VAL A 1 75 ? -5.822 -1.611 -1.488 1.00 0.00 72 VAL A CA 5
ATOM 5862 C C . VAL A 1 75 ? -5.473 -0.474 -2.467 1.00 0.00 72 VAL A C 5
ATOM 5863 O O . VAL A 1 75 ? -5.824 0.682 -2.226 1.00 0.00 72 VAL A O 5
ATOM 5876 N N . LEU A 1 76 ? -4.820 -0.836 -3.591 1.00 0.00 73 LEU A N 5
ATOM 5877 C CA . LEU A 1 76 ? -4.437 0.108 -4.660 1.00 0.00 73 LEU A CA 5
ATOM 5878 C C . LEU A 1 76 ? -5.661 0.599 -5.450 1.00 0.00 73 LEU A C 5
ATOM 5879 O O . LEU A 1 76 ? -5.678 1.736 -5.931 1.00 0.00 73 LEU A O 5
ATOM 5895 N N . LEU A 1 77 ? -6.663 -0.283 -5.595 1.00 0.00 74 LEU A N 5
ATOM 5896 C CA . LEU A 1 77 ? -7.964 0.073 -6.177 1.00 0.00 74 LEU A CA 5
ATOM 5897 C C . LEU A 1 77 ? -8.750 0.971 -5.203 1.00 0.00 74 LEU A C 5
ATOM 5898 O O . LEU A 1 77 ? -9.351 1.953 -5.609 1.00 0.00 74 LEU A O 5
ATOM 5914 N N . GLN A 1 78 ? -8.684 0.660 -3.905 1.00 0.00 75 GLN A N 5
ATOM 5915 C CA . GLN A 1 78 ? -9.427 1.403 -2.863 1.00 0.00 75 GLN A CA 5
ATOM 5916 C C . GLN A 1 78 ? -8.741 2.747 -2.513 1.00 0.00 75 GLN A C 5
ATOM 5917 O O . GLN A 1 78 ? -9.211 3.469 -1.629 1.00 0.00 75 GLN A O 5
ATOM 5931 N N . GLN A 1 79 ? -7.636 3.076 -3.224 1.00 0.00 76 GLN A N 5
ATOM 5932 C CA . GLN A 1 79 ? -6.953 4.388 -3.142 1.00 0.00 76 GLN A CA 5
ATOM 5933 C C . GLN A 1 79 ? -6.697 4.929 -4.569 1.00 0.00 76 GLN A C 5
ATOM 5934 O O . GLN A 1 79 ? -7.101 4.306 -5.564 1.00 0.00 76 GLN A O 5
ATOM 5948 N N . GLY A 1 80 ? -6.042 6.101 -4.655 1.00 0.00 77 GLY A N 5
ATOM 5949 C CA . GLY A 1 80 ? -5.498 6.618 -5.918 1.00 0.00 77 GLY A CA 5
ATOM 5950 C C . GLY A 1 80 ? -4.006 6.345 -6.007 1.00 0.00 77 GLY A C 5
ATOM 5951 O O . GLY A 1 80 ? -3.342 6.198 -4.974 1.00 0.00 77 GLY A O 5
ATOM 5955 N N . GLU A 1 81 ? -3.459 6.285 -7.228 1.00 0.00 78 GLU A N 5
ATOM 5956 C CA . GLU A 1 81 ? -2.029 5.979 -7.449 1.00 0.00 78 GLU A CA 5
ATOM 5957 C C . GLU A 1 81 ? -1.326 7.202 -8.083 1.00 0.00 78 GLU A C 5
ATOM 5958 O O . GLU A 1 81 ? -1.938 7.940 -8.861 1.00 0.00 78 GLU A O 5
ATOM 5970 N N . ALA A 1 82 ? -0.037 7.401 -7.738 1.00 0.00 79 ALA A N 5
ATOM 5971 C CA . ALA A 1 82 ? 0.791 8.493 -8.281 1.00 0.00 79 ALA A CA 5
ATOM 5972 C C . ALA A 1 82 ? 1.452 8.051 -9.622 1.00 0.00 79 ALA A C 5
ATOM 5973 O O . ALA A 1 82 ? 0.783 8.137 -10.672 1.00 0.00 79 ALA A O 5
ATOM 5981 N N . MET A 1 4 ? 0.437 3.851 0.000 1.00 0.00 1 MET A N 6
ATOM 5982 C CA . MET A 1 4 ? 0.223 2.694 -0.891 1.00 0.00 1 MET A CA 6
ATOM 5983 C C . MET A 1 4 ? 1.037 2.877 -2.186 1.00 0.00 1 MET A C 6
ATOM 5984 O O . MET A 1 4 ? 0.879 3.884 -2.889 1.00 0.00 1 MET A O 6
ATOM 5998 N N . ASP A 1 5 ? 1.914 1.893 -2.480 1.00 0.00 2 ASP A N 6
ATOM 5999 C CA . ASP A 1 5 ? 2.816 1.894 -3.662 1.00 0.00 2 ASP A CA 6
ATOM 6000 C C . ASP A 1 5 ? 2.516 0.685 -4.563 1.00 0.00 2 ASP A C 6
ATOM 6001 O O . ASP A 1 5 ? 2.118 -0.378 -4.057 1.00 0.00 2 ASP A O 6
ATOM 6010 N N . THR A 1 6 ? 2.722 0.854 -5.889 1.00 0.00 3 THR A N 6
ATOM 6011 C CA . THR A 1 6 ? 2.478 -0.201 -6.886 1.00 0.00 3 THR A CA 6
ATOM 6012 C C . THR A 1 6 ? 3.408 -1.407 -6.644 1.00 0.00 3 THR A C 6
ATOM 6013 O O . THR A 1 6 ? 4.622 -1.335 -6.888 1.00 0.00 3 THR A O 6
ATOM 6024 N N . SER A 1 7 ? 2.819 -2.487 -6.111 1.00 0.00 4 SER A N 6
ATOM 6025 C CA . SER A 1 7 ? 3.533 -3.722 -5.796 1.00 0.00 4 SER A CA 6
ATOM 6026 C C . SER A 1 7 ? 3.872 -4.471 -7.104 1.00 0.00 4 SER A C 6
ATOM 6027 O O . SER A 1 7 ? 3.092 -5.291 -7.593 1.00 0.00 4 SER A O 6
ATOM 6035 N N . ASN A 1 8 ? 5.050 -4.152 -7.674 1.00 0.00 5 ASN A N 6
ATOM 6036 C CA . ASN A 1 8 ? 5.459 -4.598 -9.025 1.00 0.00 5 ASN A CA 6
ATOM 6037 C C . ASN A 1 8 ? 6.173 -5.970 -9.005 1.00 0.00 5 ASN A C 6
ATOM 6038 O O . ASN A 1 8 ? 6.831 -6.350 -9.976 1.00 0.00 5 ASN A O 6
ATOM 6049 N N . HIS A 1 9 ? 6.037 -6.708 -7.893 1.00 0.00 6 HIS A N 6
ATOM 6050 C CA . HIS A 1 9 ? 6.347 -8.160 -7.832 1.00 0.00 6 HIS A CA 6
ATOM 6051 C C . HIS A 1 9 ? 5.040 -8.976 -7.826 1.00 0.00 6 HIS A C 6
ATOM 6052 O O . HIS A 1 9 ? 5.018 -10.133 -8.255 1.00 0.00 6 HIS A O 6
ATOM 6067 N N . LEU A 1 10 ? 3.955 -8.357 -7.324 1.00 0.00 7 LEU A N 6
ATOM 6068 C CA . LEU A 1 10 ? 2.655 -9.022 -7.126 1.00 0.00 7 LEU A CA 6
ATOM 6069 C C . LEU A 1 10 ? 1.731 -8.835 -8.343 1.00 0.00 7 LEU A C 6
ATOM 6070 O O . LEU A 1 10 ? 1.285 -9.808 -8.967 1.00 0.00 7 LEU A O 6
ATOM 6086 N N . LEU A 1 11 ? 1.489 -7.554 -8.671 1.00 0.00 8 LEU A N 6
ATOM 6087 C CA . LEU A 1 11 ? 0.508 -7.134 -9.693 1.00 0.00 8 LEU A CA 6
ATOM 6088 C C . LEU A 1 11 ? 0.849 -7.636 -11.131 1.00 0.00 8 LEU A C 6
ATOM 6089 O O . LEU A 1 11 ? -0.038 -8.189 -11.755 1.00 0.00 8 LEU A O 6
ATOM 6105 N N . PRO A 1 12 ? 2.114 -7.479 -11.682 1.00 0.00 9 PRO A N 6
ATOM 6106 C CA . PRO A 1 12 ? 2.449 -7.868 -13.095 1.00 0.00 9 PRO A CA 6
ATOM 6107 C C . PRO A 1 12 ? 2.033 -9.309 -13.459 1.00 0.00 9 PRO A C 6
ATOM 6108 O O . PRO A 1 12 ? 1.313 -9.520 -14.446 1.00 0.00 9 PRO A O 6
ATOM 6119 N N . GLY A 1 13 ? 2.455 -10.276 -12.623 1.00 0.00 10 GLY A N 6
ATOM 6120 C CA . GLY A 1 13 ? 2.116 -11.686 -12.817 1.00 0.00 10 GLY A CA 6
ATOM 6121 C C . GLY A 1 13 ? 0.619 -11.943 -12.700 1.00 0.00 10 GLY A C 6
ATOM 6122 O O . GLY A 1 13 ? 0.034 -12.600 -13.567 1.00 0.00 10 GLY A O 6
ATOM 6126 N N . LEU A 1 14 ? 0.004 -11.359 -11.649 1.00 0.00 11 LEU A N 6
ATOM 6127 C CA . LEU A 1 14 ? -1.440 -11.508 -11.353 1.00 0.00 11 LEU A CA 6
ATOM 6128 C C . LEU A 1 14 ? -2.312 -10.977 -12.514 1.00 0.00 11 LEU A C 6
ATOM 6129 O O . LEU A 1 14 ? -3.278 -11.616 -12.905 1.00 0.00 11 LEU A O 6
ATOM 6145 N N . PHE A 1 15 ? -1.916 -9.822 -13.077 1.00 0.00 12 PHE A N 6
ATOM 6146 C CA . PHE A 1 15 ? -2.630 -9.139 -14.175 1.00 0.00 12 PHE A CA 6
ATOM 6147 C C . PHE A 1 15 ? -2.672 -10.023 -15.424 1.00 0.00 12 PHE A C 6
ATOM 6148 O O . PHE A 1 15 ? -3.683 -10.069 -16.105 1.00 0.00 12 PHE A O 6
ATOM 6165 N N . ARG A 1 16 ? -1.583 -10.762 -15.680 1.00 0.00 13 ARG A N 6
ATOM 6166 C CA . ARG A 1 16 ? -1.504 -11.700 -16.820 1.00 0.00 13 ARG A CA 6
ATOM 6167 C C . ARG A 1 16 ? -2.470 -12.892 -16.633 1.00 0.00 13 ARG A C 6
ATOM 6168 O O . ARG A 1 16 ? -2.990 -13.435 -17.613 1.00 0.00 13 ARG A O 6
ATOM 6189 N N . GLN A 1 17 ? -2.719 -13.264 -15.361 1.00 0.00 14 GLN A N 6
ATOM 6190 C CA . GLN A 1 17 ? -3.675 -14.338 -15.003 1.00 0.00 14 GLN A CA 6
ATOM 6191 C C . GLN A 1 17 ? -5.128 -13.825 -15.145 1.00 0.00 14 GLN A C 6
ATOM 6192 O O . GLN A 1 17 ? -6.065 -14.616 -15.295 1.00 0.00 14 GLN A O 6
ATOM 6206 N N . LEU A 1 18 ? -5.288 -12.488 -15.077 1.00 0.00 15 LEU A N 6
ATOM 6207 C CA . LEU A 1 18 ? -6.588 -11.805 -15.215 1.00 0.00 15 LEU A CA 6
ATOM 6208 C C . LEU A 1 18 ? -6.827 -11.371 -16.679 1.00 0.00 15 LEU A C 6
ATOM 6209 O O . LEU A 1 18 ? -7.960 -11.060 -17.059 1.00 0.00 15 LEU A O 6
ATOM 6225 N N . GLY A 1 19 ? -5.741 -11.359 -17.488 1.00 0.00 16 GLY A N 6
ATOM 6226 C CA . GLY A 1 19 ? -5.799 -10.988 -18.914 1.00 0.00 16 GLY A CA 6
ATOM 6227 C C . GLY A 1 19 ? -5.219 -9.594 -19.211 1.00 0.00 16 GLY A C 6
ATOM 6228 O O . GLY A 1 19 ? -5.036 -9.235 -20.378 1.00 0.00 16 GLY A O 6
ATOM 6232 N N . LEU A 1 20 ? -4.931 -8.809 -18.152 1.00 0.00 17 LEU A N 6
ATOM 6233 C CA . LEU A 1 20 ? -4.373 -7.439 -18.262 1.00 0.00 17 LEU A CA 6
ATOM 6234 C C . LEU A 1 20 ? -2.840 -7.443 -18.508 1.00 0.00 17 LEU A C 6
ATOM 6235 O O . LEU A 1 20 ? -2.224 -8.502 -18.688 1.00 0.00 17 LEU A O 6
ATOM 6251 N N . GLU A 1 21 ? -2.251 -6.229 -18.494 1.00 0.00 18 GLU A N 6
ATOM 6252 C CA . GLU A 1 21 ? -0.835 -5.986 -18.819 1.00 0.00 18 GLU A CA 6
ATOM 6253 C C . GLU A 1 21 ? 0.053 -6.111 -17.569 1.00 0.00 18 GLU A C 6
ATOM 6254 O O . GLU A 1 21 ? -0.356 -5.730 -16.468 1.00 0.00 18 GLU A O 6
ATOM 6266 N N . ASP A 1 22 ? 1.281 -6.625 -17.768 1.00 0.00 19 ASP A N 6
ATOM 6267 C CA . ASP A 1 22 ? 2.299 -6.780 -16.703 1.00 0.00 19 ASP A CA 6
ATOM 6268 C C . ASP A 1 22 ? 3.217 -5.546 -16.610 1.00 0.00 19 ASP A C 6
ATOM 6269 O O . ASP A 1 22 ? 4.073 -5.466 -15.716 1.00 0.00 19 ASP A O 6
ATOM 6278 N N . GLU A 1 23 ? 3.060 -4.610 -17.555 1.00 0.00 20 GLU A N 6
ATOM 6279 C CA . GLU A 1 23 ? 3.898 -3.403 -17.639 1.00 0.00 20 GLU A CA 6
ATOM 6280 C C . GLU A 1 23 ? 3.483 -2.397 -16.559 1.00 0.00 20 GLU A C 6
ATOM 6281 O O . GLU A 1 23 ? 2.319 -2.011 -16.533 1.00 0.00 20 GLU A O 6
ATOM 6293 N N . PRO A 1 24 ? 4.432 -1.960 -15.655 1.00 0.00 21 PRO A N 6
ATOM 6294 C CA . PRO A 1 24 ? 4.128 -1.069 -14.498 1.00 0.00 21 PRO A CA 6
ATOM 6295 C C . PRO A 1 24 ? 3.410 0.242 -14.902 1.00 0.00 21 PRO A C 6
ATOM 6296 O O . PRO A 1 24 ? 2.550 0.725 -14.167 1.00 0.00 21 PRO A O 6
ATOM 6307 N N . ALA A 1 25 ? 3.763 0.785 -16.089 1.00 0.00 22 ALA A N 6
ATOM 6308 C CA . ALA A 1 25 ? 3.144 2.015 -16.643 1.00 0.00 22 ALA A CA 6
ATOM 6309 C C . ALA A 1 25 ? 1.658 1.794 -16.973 1.00 0.00 22 ALA A C 6
ATOM 6310 O O . ALA A 1 25 ? 0.832 2.698 -16.812 1.00 0.00 22 ALA A O 6
ATOM 6317 N N . ALA A 1 26 ? 1.345 0.576 -17.441 1.00 0.00 23 ALA A N 6
ATOM 6318 C CA . ALA A 1 26 ? -0.027 0.159 -17.784 1.00 0.00 23 ALA A CA 6
ATOM 6319 C C . ALA A 1 26 ? -0.816 -0.259 -16.522 1.00 0.00 23 ALA A C 6
ATOM 6320 O O . ALA A 1 26 ? -2.019 -0.006 -16.422 1.00 0.00 23 ALA A O 6
ATOM 6327 N N . ILE A 1 27 ? -0.107 -0.878 -15.558 1.00 0.00 24 ILE A N 6
ATOM 6328 C CA . ILE A 1 27 ? -0.685 -1.370 -14.284 1.00 0.00 24 ILE A CA 6
ATOM 6329 C C . ILE A 1 27 ? -1.198 -0.194 -13.437 1.00 0.00 24 ILE A C 6
ATOM 6330 O O . ILE A 1 27 ? -2.355 -0.192 -13.000 1.00 0.00 24 ILE A O 6
ATOM 6346 N N . ARG A 1 28 ? -0.308 0.808 -13.236 1.00 0.00 25 ARG A N 6
ATOM 6347 C CA . ARG A 1 28 ? -0.631 2.029 -12.474 1.00 0.00 25 ARG A CA 6
ATOM 6348 C C . ARG A 1 28 ? -1.782 2.788 -13.148 1.00 0.00 25 ARG A C 6
ATOM 6349 O O . ARG A 1 28 ? -2.578 3.425 -12.482 1.00 0.00 25 ARG A O 6
ATOM 6370 N N . ALA A 1 29 ? -1.852 2.674 -14.491 1.00 0.00 26 ALA A N 6
ATOM 6371 C CA . ALA A 1 29 ? -2.892 3.323 -15.306 1.00 0.00 26 ALA A CA 6
ATOM 6372 C C . ALA A 1 29 ? -4.272 2.696 -15.044 1.00 0.00 26 ALA A C 6
ATOM 6373 O O . ALA A 1 29 ? -5.257 3.417 -14.874 1.00 0.00 26 ALA A O 6
ATOM 6380 N N . PHE A 1 30 ? -4.319 1.346 -15.003 1.00 0.00 27 PHE A N 6
ATOM 6381 C CA . PHE A 1 30 ? -5.557 0.585 -14.723 1.00 0.00 27 PHE A CA 6
ATOM 6382 C C . PHE A 1 30 ? -6.110 0.931 -13.333 1.00 0.00 27 PHE A C 6
ATOM 6383 O O . PHE A 1 30 ? -7.289 1.238 -13.189 1.00 0.00 27 PHE A O 6
ATOM 6400 N N . ILE A 1 31 ? -5.220 0.911 -12.325 1.00 0.00 28 ILE A N 6
ATOM 6401 C CA . ILE A 1 31 ? -5.611 1.039 -10.911 1.00 0.00 28 ILE A CA 6
ATOM 6402 C C . ILE A 1 31 ? -5.892 2.507 -10.497 1.00 0.00 28 ILE A C 6
ATOM 6403 O O . ILE A 1 31 ? -6.679 2.749 -9.580 1.00 0.00 28 ILE A O 6
ATOM 6419 N N . ASP A 1 32 ? -5.230 3.473 -11.168 1.00 0.00 29 ASP A N 6
ATOM 6420 C CA . ASP A 1 32 ? -5.414 4.921 -10.892 1.00 0.00 29 ASP A CA 6
ATOM 6421 C C . ASP A 1 32 ? -6.694 5.450 -11.571 1.00 0.00 29 ASP A C 6
ATOM 6422 O O . ASP A 1 32 ? -7.448 6.225 -10.975 1.00 0.00 29 ASP A O 6
ATOM 6431 N N . SER A 1 33 ? -6.918 5.015 -12.829 1.00 0.00 30 SER A N 6
ATOM 6432 C CA . SER A 1 33 ? -8.099 5.408 -13.626 1.00 0.00 30 SER A CA 6
ATOM 6433 C C . SER A 1 33 ? -9.351 4.659 -13.141 1.00 0.00 30 SER A C 6
ATOM 6434 O O . SER A 1 33 ? -10.471 5.196 -13.173 1.00 0.00 30 SER A O 6
ATOM 6442 N N . HIS A 1 34 ? -9.146 3.407 -12.690 1.00 0.00 31 HIS A N 6
ATOM 6443 C CA . HIS A 1 34 ? -10.218 2.541 -12.162 1.00 0.00 31 HIS A CA 6
ATOM 6444 C C . HIS A 1 34 ? -9.801 1.990 -10.783 1.00 0.00 31 HIS A C 6
ATOM 6445 O O . HIS A 1 34 ? -9.311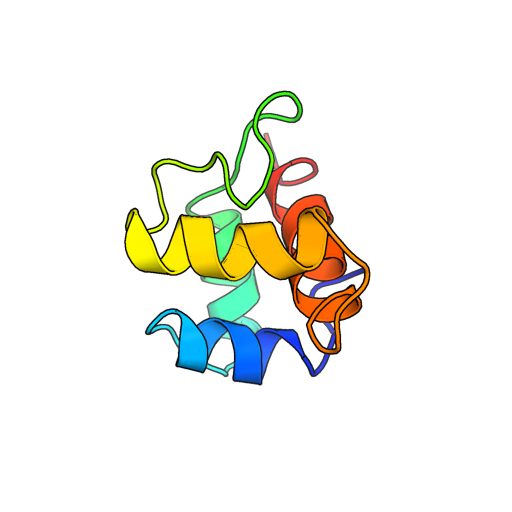 0.860 -10.698 1.00 0.00 31 HIS A O 6
ATOM 6460 N N . PRO A 1 35 ? -9.921 2.812 -9.681 1.00 0.00 32 PRO A N 6
ATOM 6461 C CA . PRO A 1 35 ? -9.797 2.316 -8.294 1.00 0.00 32 PRO A CA 6
ATOM 6462 C C . PRO A 1 35 ? -11.072 1.546 -7.878 1.00 0.00 32 PRO A C 6
ATOM 6463 O O . PRO A 1 35 ? -11.808 1.024 -8.734 1.00 0.00 32 PRO A O 6
ATOM 6474 N N . LEU A 1 36 ? -11.314 1.460 -6.567 1.00 0.00 33 LEU A N 6
ATOM 6475 C CA . LEU A 1 36 ? -12.525 0.855 -5.987 1.00 0.00 33 LEU A CA 6
ATOM 6476 C C . LEU A 1 36 ? -13.017 1.706 -4.807 1.00 0.00 33 LEU A C 6
ATOM 6477 O O . LEU A 1 36 ? -12.205 2.377 -4.141 1.00 0.00 33 LEU A O 6
ATOM 6493 N N . PRO A 1 37 ? -14.368 1.718 -4.550 1.00 0.00 34 PRO A N 6
ATOM 6494 C CA . PRO A 1 37 ? -14.942 2.284 -3.315 1.00 0.00 34 PRO A CA 6
ATOM 6495 C C . PRO A 1 37 ? -14.472 1.485 -2.078 1.00 0.00 34 PRO A C 6
ATOM 6496 O O . PRO A 1 37 ? -14.183 0.283 -2.200 1.00 0.00 34 PRO A O 6
ATOM 6507 N N . PRO A 1 38 ? -14.432 2.116 -0.860 1.00 0.00 35 PRO A N 6
ATOM 6508 C CA . PRO A 1 38 ? -13.931 1.453 0.375 1.00 0.00 35 PRO A CA 6
ATOM 6509 C C . PRO A 1 38 ? -14.806 0.263 0.844 1.00 0.00 35 PRO A C 6
ATOM 6510 O O . PRO A 1 38 ? -14.405 -0.471 1.757 1.00 0.00 35 PRO A O 6
ATOM 6521 N N . ARG A 1 39 ? -16.002 0.086 0.231 1.00 0.00 36 ARG A N 6
ATOM 6522 C CA . ARG A 1 39 ? -16.920 -1.023 0.577 1.00 0.00 36 ARG A CA 6
ATOM 6523 C C . ARG A 1 39 ? -17.017 -2.077 -0.553 1.00 0.00 36 ARG A C 6
ATOM 6524 O O . ARG A 1 39 ? -17.681 -3.097 -0.372 1.00 0.00 36 ARG A O 6
ATOM 6545 N N . VAL A 1 40 ? -16.378 -1.819 -1.725 1.00 0.00 37 VAL A N 6
ATOM 6546 C CA . VAL A 1 40 ? -16.253 -2.835 -2.797 1.00 0.00 37 VAL A CA 6
ATOM 6547 C C . VAL A 1 40 ? -14.837 -3.445 -2.746 1.00 0.00 37 VAL A C 6
ATOM 6548 O O . VAL A 1 40 ? -13.862 -2.746 -3.049 1.00 0.00 37 VAL A O 6
ATOM 6561 N N . PRO A 1 41 ? -14.691 -4.742 -2.312 1.00 0.00 38 PRO A N 6
ATOM 6562 C CA . PRO A 1 41 ? -13.395 -5.444 -2.356 1.00 0.00 38 PRO A CA 6
ATOM 6563 C C . PRO A 1 41 ? -12.991 -5.832 -3.793 1.00 0.00 38 PRO A C 6
ATOM 6564 O O . PRO A 1 41 ? -13.811 -5.758 -4.722 1.00 0.00 38 PRO A O 6
ATOM 6575 N N . LEU A 1 42 ? -11.718 -6.269 -3.940 1.00 0.00 39 LEU A N 6
ATOM 6576 C CA . LEU A 1 42 ? -11.114 -6.624 -5.244 1.00 0.00 39 LEU A CA 6
ATOM 6577 C C . LEU A 1 42 ? -11.984 -7.608 -6.096 1.00 0.00 39 LEU A C 6
ATOM 6578 O O . LEU A 1 42 ? -12.292 -7.269 -7.236 1.00 0.00 39 LEU A O 6
ATOM 6594 N N . PRO A 1 43 ? -12.421 -8.820 -5.567 1.00 0.00 40 PRO A N 6
ATOM 6595 C CA . PRO A 1 43 ? -13.191 -9.807 -6.377 1.00 0.00 40 PRO A CA 6
ATOM 6596 C C . PRO A 1 43 ? -14.574 -9.288 -6.812 1.00 0.00 40 PRO A C 6
ATOM 6597 O O . PRO A 1 43 ? -15.100 -9.693 -7.849 1.00 0.00 40 PRO A O 6
ATOM 6608 N N . GLU A 1 44 ? -15.135 -8.365 -6.012 1.00 0.00 41 GLU A N 6
ATOM 6609 C CA . GLU A 1 44 ? -16.491 -7.833 -6.221 1.00 0.00 41 GLU A CA 6
ATOM 6610 C C . GLU A 1 44 ? -16.485 -6.624 -7.169 1.00 0.00 41 GLU A C 6
ATOM 6611 O O . GLU A 1 44 ? -17.527 -5.994 -7.385 1.00 0.00 41 GLU A O 6
ATOM 6623 N N . ALA A 1 45 ? -15.304 -6.300 -7.732 1.00 0.00 42 ALA A N 6
ATOM 6624 C CA . ALA A 1 45 ? -15.175 -5.259 -8.754 1.00 0.00 42 ALA A CA 6
ATOM 6625 C C . ALA A 1 45 ? -15.816 -5.735 -10.077 1.00 0.00 42 ALA A C 6
ATOM 6626 O O . ALA A 1 45 ? -15.446 -6.807 -10.585 1.00 0.00 42 ALA A O 6
ATOM 6633 N N . PRO A 1 46 ? -16.768 -4.938 -10.679 1.00 0.00 43 PRO A N 6
ATOM 6634 C CA . PRO A 1 46 ? -17.387 -5.270 -11.991 1.00 0.00 43 PRO A CA 6
ATOM 6635 C C . PRO A 1 46 ? -16.411 -5.064 -13.186 1.00 0.00 43 PRO A C 6
ATOM 6636 O O . PRO A 1 46 ? -16.811 -5.173 -14.352 1.00 0.00 43 PRO A O 6
ATOM 6647 N N . PHE A 1 47 ? -15.143 -4.746 -12.872 1.00 0.00 44 PHE A N 6
ATOM 6648 C CA . PHE A 1 47 ? -14.044 -4.676 -13.843 1.00 0.00 44 PHE A CA 6
ATOM 6649 C C . PHE A 1 47 ? -13.575 -6.097 -14.240 1.00 0.00 44 PHE A C 6
ATOM 6650 O O . PHE A 1 47 ? -13.073 -6.301 -15.351 1.00 0.00 44 PHE A O 6
ATOM 6667 N N . TRP A 1 48 ? -13.736 -7.074 -13.321 1.00 0.00 45 TRP A N 6
ATOM 6668 C CA . TRP A 1 48 ? -13.326 -8.477 -13.553 1.00 0.00 45 TRP A CA 6
ATOM 6669 C C . TRP A 1 48 ? -14.507 -9.301 -14.078 1.00 0.00 45 TRP A C 6
ATOM 6670 O O . TRP A 1 48 ? -15.671 -8.951 -13.848 1.00 0.00 45 TRP A O 6
ATOM 6691 N N . THR A 1 49 ? -14.189 -10.389 -14.790 1.00 0.00 46 THR A N 6
ATOM 6692 C CA . THR A 1 49 ? -15.173 -11.385 -15.234 1.00 0.00 46 THR A CA 6
ATOM 6693 C C . THR A 1 49 ? -15.608 -12.249 -14.026 1.00 0.00 46 THR A C 6
ATOM 6694 O O . THR A 1 49 ? -14.879 -12.285 -13.037 1.00 0.00 46 THR A O 6
ATOM 6705 N N . PRO A 1 50 ? -16.791 -12.961 -14.072 1.00 0.00 47 PRO A N 6
ATOM 6706 C CA . PRO A 1 50 ? -17.266 -13.792 -12.926 1.00 0.00 47 PRO A CA 6
ATOM 6707 C C . PRO A 1 50 ? -16.275 -14.934 -12.561 1.00 0.00 47 PRO A C 6
ATOM 6708 O O . PRO A 1 50 ? -16.180 -15.332 -11.390 1.00 0.00 47 PRO A O 6
ATOM 6719 N N . ALA A 1 51 ? -15.507 -15.407 -13.564 1.00 0.00 48 ALA A N 6
ATOM 6720 C CA . ALA A 1 51 ? -14.457 -16.432 -13.370 1.00 0.00 48 ALA A CA 6
ATOM 6721 C C . ALA A 1 51 ? -13.269 -15.842 -12.580 1.00 0.00 48 ALA A C 6
ATOM 6722 O O . ALA A 1 51 ? -12.843 -16.409 -11.568 1.00 0.00 48 ALA A O 6
ATOM 6729 N N . GLN A 1 52 ? -12.769 -14.674 -13.049 1.00 0.00 49 GLN A N 6
ATOM 6730 C CA . GLN A 1 52 ? -11.673 -13.927 -12.387 1.00 0.00 49 GLN A CA 6
ATOM 6731 C C . GLN A 1 52 ? -12.112 -13.361 -11.018 1.00 0.00 49 GLN A C 6
ATOM 6732 O O . GLN A 1 52 ? -11.277 -13.136 -10.145 1.00 0.00 49 GLN A O 6
ATOM 6746 N N . ALA A 1 53 ? -13.428 -13.151 -10.847 1.00 0.00 50 ALA A N 6
ATOM 6747 C CA . ALA A 1 53 ? -14.019 -12.666 -9.586 1.00 0.00 50 ALA A CA 6
ATOM 6748 C C . ALA A 1 53 ? -13.920 -13.754 -8.505 1.00 0.00 50 ALA A C 6
ATOM 6749 O O . ALA A 1 53 ? -13.488 -13.488 -7.391 1.00 0.00 50 ALA A O 6
ATOM 6756 N N . ALA A 1 54 ? -14.300 -14.994 -8.879 1.00 0.00 51 ALA A N 6
ATOM 6757 C CA . ALA A 1 54 ? -14.210 -16.175 -7.989 1.00 0.00 51 ALA A CA 6
ATOM 6758 C C . ALA A 1 54 ? -12.735 -16.531 -7.685 1.00 0.00 51 ALA A C 6
ATOM 6759 O O . ALA A 1 54 ? -12.407 -16.952 -6.575 1.00 0.00 51 ALA A O 6
ATOM 6766 N N . PHE A 1 55 ? -11.875 -16.338 -8.702 1.00 0.00 52 PHE A N 6
ATOM 6767 C CA . PHE A 1 55 ? -10.408 -16.554 -8.630 1.00 0.00 52 PHE A CA 6
ATOM 6768 C C . PHE A 1 55 ? -9.769 -15.655 -7.545 1.00 0.00 52 PHE A C 6
ATOM 6769 O O . PHE A 1 55 ? -9.047 -16.136 -6.654 1.00 0.00 52 PHE A O 6
ATOM 6786 N N . LEU A 1 56 ? -10.085 -14.351 -7.620 1.00 0.00 53 LEU A N 6
ATOM 6787 C CA . LEU A 1 56 ? -9.586 -13.334 -6.675 1.00 0.00 53 LEU A CA 6
ATOM 6788 C C . LEU A 1 56 ? -10.287 -13.450 -5.311 1.00 0.00 53 LEU A C 6
ATOM 6789 O O . LEU A 1 56 ? -9.706 -13.101 -4.291 1.00 0.00 53 LEU A O 6
ATOM 6805 N N . ARG A 1 57 ? -11.534 -13.955 -5.311 1.00 0.00 54 ARG A N 6
ATOM 6806 C CA . ARG A 1 57 ? -12.349 -14.101 -4.080 1.00 0.00 54 ARG A CA 6
ATOM 6807 C C . ARG A 1 57 ? -11.690 -15.072 -3.105 1.00 0.00 54 ARG A C 6
ATOM 6808 O O . ARG A 1 57 ? -11.571 -14.782 -1.923 1.00 0.00 54 ARG A O 6
ATOM 6829 N N . GLN A 1 58 ? -11.217 -16.202 -3.646 1.00 0.00 55 GLN A N 6
ATOM 6830 C CA . GLN A 1 58 ? -10.496 -17.239 -2.879 1.00 0.00 55 GLN A CA 6
ATOM 6831 C C . GLN A 1 58 ? -9.169 -16.691 -2.310 1.00 0.00 55 GLN A C 6
ATOM 6832 O O . GLN A 1 58 ? -8.709 -17.129 -1.249 1.00 0.00 55 GLN A O 6
ATOM 6846 N N . ALA A 1 59 ? -8.587 -15.710 -3.028 1.00 0.00 56 ALA A N 6
ATOM 6847 C CA . ALA A 1 59 ? -7.313 -15.064 -2.658 1.00 0.00 56 ALA A CA 6
ATOM 6848 C C . ALA A 1 59 ? -7.512 -13.971 -1.573 1.00 0.00 56 ALA A C 6
ATOM 6849 O O . ALA A 1 59 ? -6.614 -13.738 -0.761 1.00 0.00 56 ALA A O 6
ATOM 6856 N N . LEU A 1 60 ? -8.687 -13.302 -1.563 1.00 0.00 57 LEU A N 6
ATOM 6857 C CA . LEU A 1 60 ? -9.019 -12.254 -0.548 1.00 0.00 57 LEU A CA 6
ATOM 6858 C C . LEU A 1 60 ? -9.753 -12.845 0.674 1.00 0.00 57 LEU A C 6
ATOM 6859 O O . LEU A 1 60 ? -9.812 -12.201 1.730 1.00 0.00 57 LEU A O 6
ATOM 6875 N N . GLU A 1 61 ? -10.332 -14.042 0.520 1.00 0.00 58 GLU A N 6
ATOM 6876 C CA . GLU A 1 61 ? -11.095 -14.710 1.597 1.00 0.00 58 GLU A CA 6
ATOM 6877 C C . GLU A 1 61 ? -10.151 -15.602 2.427 1.00 0.00 58 GLU A C 6
ATOM 6878 O O . GLU A 1 61 ? -10.262 -15.661 3.657 1.00 0.00 58 GLU A O 6
ATOM 6890 N N . CYS A 1 62 ? -9.212 -16.281 1.738 1.00 0.00 59 CYS A N 6
ATOM 6891 C CA . CYS A 1 62 ? -8.268 -17.226 2.370 1.00 0.00 59 CYS A CA 6
ATOM 6892 C C . CYS A 1 62 ? -6.886 -17.165 1.688 1.00 0.00 59 CYS A C 6
ATOM 6893 O O . CYS A 1 62 ? -6.674 -16.388 0.741 1.00 0.00 59 CYS A O 6
ATOM 6901 N N . ASP A 1 63 ? -5.951 -17.994 2.186 1.00 0.00 60 ASP A N 6
ATOM 6902 C CA . ASP A 1 63 ? -4.610 -18.146 1.602 1.00 0.00 60 ASP A CA 6
ATOM 6903 C C . ASP A 1 63 ? -4.685 -19.011 0.330 1.00 0.00 60 ASP A C 6
ATOM 6904 O O . ASP A 1 63 ? -4.651 -20.244 0.405 1.00 0.00 60 ASP A O 6
ATOM 6913 N N . ALA A 1 64 ? -4.887 -18.352 -0.820 1.00 0.00 61 ALA A N 6
ATOM 6914 C CA . ALA A 1 64 ? -4.749 -18.975 -2.149 1.00 0.00 61 ALA A CA 6
ATOM 6915 C C . ALA A 1 64 ? -3.318 -18.768 -2.679 1.00 0.00 61 ALA A C 6
ATOM 6916 O O . ALA A 1 64 ? -2.449 -18.235 -1.972 1.00 0.00 61 ALA A O 6
ATOM 6923 N N . GLU A 1 65 ? -3.088 -19.181 -3.936 1.00 0.00 62 GLU A N 6
ATOM 6924 C CA . GLU A 1 65 ? -1.759 -19.114 -4.580 1.00 0.00 62 GLU A CA 6
ATOM 6925 C C . GLU A 1 65 ? -1.353 -17.644 -4.840 1.00 0.00 62 GLU A C 6
ATOM 6926 O O . GLU A 1 65 ? -0.168 -17.298 -4.819 1.00 0.00 62 GLU A O 6
ATOM 6938 N N . TRP A 1 66 ? -2.370 -16.795 -5.066 1.00 0.00 63 TRP A N 6
ATOM 6939 C CA . TRP A 1 66 ? -2.198 -15.359 -5.381 1.00 0.00 63 TRP A CA 6
ATOM 6940 C C . TRP A 1 66 ? -2.784 -14.506 -4.252 1.00 0.00 63 TRP A C 6
ATOM 6941 O O . TRP A 1 66 ? -3.183 -13.370 -4.485 1.00 0.00 63 TRP A O 6
ATOM 6962 N N . SER A 1 67 ? -2.805 -15.064 -3.026 1.00 0.00 64 SER A N 6
ATOM 6963 C CA . SER A 1 67 ? -3.416 -14.417 -1.848 1.00 0.00 64 SER A CA 6
ATOM 6964 C C . SER A 1 67 ? -2.746 -13.067 -1.540 1.00 0.00 64 SER A C 6
ATOM 6965 O O . SER A 1 67 ? -3.428 -12.052 -1.399 1.00 0.00 64 SER A O 6
ATOM 6973 N N . GLU A 1 68 ? -1.401 -13.077 -1.480 1.00 0.00 65 GLU A N 6
ATOM 6974 C CA . GLU A 1 68 ? -0.588 -11.876 -1.217 1.00 0.00 65 GLU A CA 6
ATOM 6975 C C . GLU A 1 68 ? -0.695 -10.874 -2.382 1.00 0.00 65 GLU A C 6
ATOM 6976 O O . GLU A 1 68 ? -0.781 -9.661 -2.163 1.00 0.00 65 GLU A O 6
ATOM 6988 N N . ALA A 1 69 ? -0.714 -11.403 -3.622 1.00 0.00 66 ALA A N 6
ATOM 6989 C CA . ALA A 1 69 ? -0.714 -10.573 -4.841 1.00 0.00 66 ALA A CA 6
ATOM 6990 C C . ALA A 1 69 ? -2.033 -9.811 -5.016 1.00 0.00 66 ALA A C 6
ATOM 6991 O O . ALA A 1 69 ? -2.049 -8.634 -5.407 1.00 0.00 66 ALA A O 6
ATOM 6998 N N . ALA A 1 70 ? -3.126 -10.501 -4.701 1.00 0.00 67 ALA A N 6
ATOM 6999 C CA . ALA A 1 70 ? -4.486 -9.976 -4.826 1.00 0.00 67 ALA A CA 6
ATOM 7000 C C . ALA A 1 70 ? -4.816 -9.041 -3.650 1.00 0.00 67 ALA A C 6
ATOM 7001 O O . ALA A 1 70 ? -5.552 -8.071 -3.807 1.00 0.00 67 ALA A O 6
ATOM 7008 N N . ASP A 1 71 ? -4.246 -9.348 -2.473 1.00 0.00 68 ASP A N 6
ATOM 7009 C CA . ASP A 1 71 ? -4.323 -8.477 -1.276 1.00 0.00 68 ASP A CA 6
ATOM 7010 C C . ASP A 1 71 ? -3.586 -7.149 -1.538 1.00 0.00 68 ASP A C 6
ATOM 7011 O O . ASP A 1 71 ? -4.084 -6.067 -1.194 1.00 0.00 68 ASP A O 6
ATOM 7020 N N . GLY A 1 72 ? -2.424 -7.259 -2.208 1.00 0.00 69 GLY A N 6
ATOM 7021 C CA . GLY A 1 72 ? -1.592 -6.107 -2.557 1.00 0.00 69 GLY A CA 6
ATOM 7022 C C . GLY A 1 72 ? -2.183 -5.270 -3.686 1.00 0.00 69 GLY A C 6
ATOM 7023 O O . GLY A 1 72 ? -1.879 -4.087 -3.793 1.00 0.00 69 GLY A O 6
ATOM 7027 N N . LEU A 1 73 ? -3.025 -5.889 -4.530 1.00 0.00 70 LEU A N 6
ATOM 7028 C CA . LEU A 1 73 ? -3.788 -5.176 -5.575 1.00 0.00 70 LEU A CA 6
ATOM 7029 C C . LEU A 1 73 ? -5.020 -4.488 -4.954 1.00 0.00 70 LEU A C 6
ATOM 7030 O O . LEU A 1 73 ? -5.360 -3.352 -5.320 1.00 0.00 70 LEU A O 6
ATOM 7046 N N . ALA A 1 74 ? -5.653 -5.182 -3.990 1.00 0.00 71 ALA A N 6
ATOM 7047 C CA . ALA A 1 74 ? -6.878 -4.717 -3.319 1.00 0.00 71 ALA A CA 6
ATOM 7048 C C . ALA A 1 74 ? -6.636 -3.390 -2.576 1.00 0.00 71 ALA A C 6
ATOM 7049 O O . ALA A 1 74 ? -7.414 -2.455 -2.709 1.00 0.00 71 ALA A O 6
ATOM 7056 N N . VAL A 1 75 ? -5.510 -3.306 -1.842 1.00 0.00 72 VAL A N 6
ATOM 7057 C CA . VAL A 1 75 ? -5.151 -2.101 -1.058 1.00 0.00 72 VAL A CA 6
ATOM 7058 C C . VAL A 1 75 ? -4.871 -0.878 -1.966 1.00 0.00 72 VAL A C 6
ATOM 7059 O O . VAL A 1 75 ? -5.040 0.262 -1.543 1.00 0.00 72 VAL A O 6
ATOM 7072 N N . LEU A 1 76 ? -4.435 -1.136 -3.212 1.00 0.00 73 LEU A N 6
ATOM 7073 C CA . LEU A 1 76 ? -4.125 -0.076 -4.192 1.00 0.00 73 LEU A CA 6
ATOM 7074 C C . LEU A 1 76 ? -5.391 0.473 -4.865 1.00 0.00 73 LEU A C 6
ATOM 7075 O O . LEU A 1 76 ? -5.425 1.637 -5.270 1.00 0.00 73 LEU A O 6
ATOM 7091 N N . LEU A 1 77 ? -6.416 -0.385 -4.999 1.00 0.00 74 LEU A N 6
ATOM 7092 C CA . LEU A 1 77 ? -7.695 -0.004 -5.623 1.00 0.00 74 LEU A CA 6
ATOM 7093 C C . LEU A 1 77 ? -8.629 0.661 -4.606 1.00 0.00 74 LEU A C 6
ATOM 7094 O O . LEU A 1 77 ? -9.043 1.807 -4.779 1.00 0.00 74 LEU A O 6
ATOM 7110 N N . GLN A 1 78 ? -8.883 -0.055 -3.513 1.00 0.00 75 GLN A N 6
ATOM 7111 C CA . GLN A 1 78 ? -9.883 0.324 -2.499 1.00 0.00 75 GLN A CA 6
ATOM 7112 C C . GLN A 1 78 ? -9.439 1.573 -1.726 1.00 0.00 75 GLN A C 6
ATOM 7113 O O . GLN A 1 78 ? -10.271 2.357 -1.269 1.00 0.00 75 GLN A O 6
ATOM 7127 N N . GLN A 1 79 ? -8.104 1.736 -1.585 1.00 0.00 76 GLN A N 6
ATOM 7128 C CA . GLN A 1 79 ? -7.485 2.893 -0.911 1.00 0.00 76 GLN A CA 6
ATOM 7129 C C . GLN A 1 79 ? -6.749 3.767 -1.957 1.00 0.00 76 GLN A C 6
ATOM 7130 O O . GLN A 1 79 ? -5.773 4.455 -1.628 1.00 0.00 76 GLN A O 6
ATOM 7144 N N . GLY A 1 80 ? -7.256 3.739 -3.215 1.00 0.00 77 GLY A N 6
ATOM 7145 C CA . GLY A 1 80 ? -6.671 4.501 -4.326 1.00 0.00 77 GLY A CA 6
ATOM 7146 C C . GLY A 1 80 ? -6.686 6.011 -4.095 1.00 0.00 77 GLY A C 6
ATOM 7147 O O . GLY A 1 80 ? -7.619 6.531 -3.473 1.00 0.00 77 GLY A O 6
ATOM 7151 N N . GLU A 1 81 ? -5.652 6.701 -4.609 1.00 0.00 78 GLU A N 6
ATOM 7152 C CA . GLU A 1 81 ? -5.428 8.145 -4.384 1.00 0.00 78 GLU A CA 6
ATOM 7153 C C . GLU A 1 81 ? -6.589 8.991 -4.960 1.00 0.00 78 GLU A C 6
ATOM 7154 O O . GLU A 1 81 ? -6.940 8.851 -6.139 1.00 0.00 78 GLU A O 6
ATOM 7166 N N . ALA A 1 82 ? -7.172 9.850 -4.104 1.00 0.00 79 ALA A N 6
ATOM 7167 C CA . ALA A 1 82 ? -8.336 10.683 -4.432 1.00 0.00 79 ALA A CA 6
ATOM 7168 C C . ALA A 1 82 ? -8.025 12.150 -4.058 1.00 0.00 79 ALA A C 6
ATOM 7169 O O . ALA A 1 82 ? -7.724 12.957 -4.963 1.00 0.00 79 ALA A O 6
ATOM 7177 N N . MET A 1 4 ? 0.593 -2.815 1.551 1.00 0.00 1 MET A N 7
ATOM 7178 C CA . MET A 1 4 ? 1.457 -3.270 0.439 1.00 0.00 1 MET A CA 7
ATOM 7179 C C . MET A 1 4 ? 1.189 -2.417 -0.812 1.00 0.00 1 MET A C 7
ATOM 7180 O O . MET A 1 4 ? 0.048 -2.310 -1.272 1.00 0.00 1 MET A O 7
ATOM 7194 N N . ASP A 1 5 ? 2.267 -1.802 -1.332 1.00 0.00 2 ASP A N 7
ATOM 7195 C CA . ASP A 1 5 ? 2.229 -0.900 -2.508 1.00 0.00 2 ASP A CA 7
ATOM 7196 C C . ASP A 1 5 ? 2.201 -1.734 -3.825 1.00 0.00 2 ASP A C 7
ATOM 7197 O O . ASP A 1 5 ? 2.156 -2.974 -3.766 1.00 0.00 2 ASP A O 7
ATOM 7206 N N . THR A 1 6 ? 2.185 -1.056 -5.000 1.00 0.00 3 THR A N 7
ATOM 7207 C CA . THR A 1 6 ? 2.230 -1.717 -6.325 1.00 0.00 3 THR A CA 7
ATOM 7208 C C . THR A 1 6 ? 3.482 -2.622 -6.474 1.00 0.00 3 THR A C 7
ATOM 7209 O O . THR A 1 6 ? 4.577 -2.178 -6.839 1.00 0.00 3 THR A O 7
ATOM 7220 N N . SER A 1 7 ? 3.285 -3.902 -6.117 1.00 0.00 4 SER A N 7
ATOM 7221 C CA . SER A 1 7 ? 4.323 -4.924 -6.153 1.00 0.00 4 SER A CA 7
ATOM 7222 C C . SER A 1 7 ? 4.640 -5.317 -7.604 1.00 0.00 4 SER A C 7
ATOM 7223 O O . SER A 1 7 ? 3.918 -6.110 -8.220 1.00 0.00 4 SER A O 7
ATOM 7231 N N . ASN A 1 8 ? 5.741 -4.763 -8.132 1.00 0.00 5 ASN A N 7
ATOM 7232 C CA . ASN A 1 8 ? 6.189 -5.007 -9.517 1.00 0.00 5 ASN A CA 7
ATOM 7233 C C . ASN A 1 8 ? 6.769 -6.440 -9.704 1.00 0.00 5 ASN A C 7
ATOM 7234 O O . ASN A 1 8 ? 7.299 -6.757 -10.765 1.00 0.00 5 ASN A O 7
ATOM 7245 N N . HIS A 1 9 ? 6.685 -7.290 -8.659 1.00 0.00 6 HIS A N 7
ATOM 7246 C CA . HIS A 1 9 ? 7.024 -8.727 -8.751 1.00 0.00 6 HIS A CA 7
ATOM 7247 C C . HIS A 1 9 ? 5.738 -9.574 -8.850 1.00 0.00 6 HIS A C 7
ATOM 7248 O O . HIS A 1 9 ? 5.627 -10.463 -9.697 1.00 0.00 6 HIS A O 7
ATOM 7263 N N . LEU A 1 10 ? 4.749 -9.257 -7.996 1.00 0.00 7 LEU A N 7
ATOM 7264 C CA . LEU A 1 10 ? 3.531 -10.083 -7.831 1.00 0.00 7 LEU A CA 7
ATOM 7265 C C . LEU A 1 10 ? 2.455 -9.721 -8.875 1.00 0.00 7 LEU A C 7
ATOM 7266 O O . LEU A 1 10 ? 1.866 -10.610 -9.503 1.00 0.00 7 LEU A O 7
ATOM 7282 N N . LEU A 1 11 ? 2.226 -8.409 -9.055 1.00 0.00 8 LEU A N 7
ATOM 7283 C CA . LEU A 1 11 ? 1.151 -7.882 -9.924 1.00 0.00 8 LEU A CA 7
ATOM 7284 C C . LEU A 1 11 ? 1.355 -8.200 -11.443 1.00 0.00 8 LEU A C 7
ATOM 7285 O O . LEU A 1 11 ? 0.368 -8.491 -12.105 1.00 0.00 8 LEU A O 7
ATOM 7301 N N . PRO A 1 12 ? 2.611 -8.127 -12.047 1.00 0.00 9 PRO A N 7
ATOM 7302 C CA . PRO A 1 12 ? 2.862 -8.608 -13.443 1.00 0.00 9 PRO A CA 7
ATOM 7303 C C . PRO A 1 12 ? 2.303 -10.016 -13.724 1.00 0.00 9 PRO A C 7
ATOM 7304 O O . PRO A 1 12 ? 1.756 -10.276 -14.802 1.00 0.00 9 PRO A O 7
ATOM 7315 N N . GLY A 1 13 ? 2.433 -10.901 -12.728 1.00 0.00 10 GLY A N 7
ATOM 7316 C CA . GLY A 1 13 ? 1.880 -12.248 -12.809 1.00 0.00 10 GLY A CA 7
ATOM 7317 C C . GLY A 1 13 ? 0.352 -12.253 -12.805 1.00 0.00 10 GLY A C 7
ATOM 7318 O O . GLY A 1 13 ? -0.274 -12.864 -13.677 1.00 0.00 10 GLY A O 7
ATOM 7322 N N . LEU A 1 14 ? -0.234 -11.519 -11.844 1.00 0.00 11 LEU A N 7
ATOM 7323 C CA . LEU A 1 14 ? -1.690 -11.523 -11.584 1.00 0.00 11 LEU A CA 7
ATOM 7324 C C . LEU A 1 14 ? -2.466 -10.852 -12.754 1.00 0.00 11 LEU A C 7
ATOM 7325 O O . LEU A 1 14 ? -3.401 -11.444 -13.305 1.00 0.00 11 LEU A O 7
ATOM 7341 N N . PHE A 1 15 ? -2.051 -9.620 -13.119 1.00 0.00 12 PHE A N 7
ATOM 7342 C CA . PHE A 1 15 ? -2.641 -8.829 -14.230 1.00 0.00 12 PHE A CA 7
ATOM 7343 C C . PHE A 1 15 ? -2.604 -9.587 -15.565 1.00 0.00 12 PHE A C 7
ATOM 7344 O O . PHE A 1 15 ? -3.560 -9.517 -16.340 1.00 0.00 12 PHE A O 7
ATOM 7361 N N . ARG A 1 16 ? -1.513 -10.330 -15.813 1.00 0.00 13 ARG A N 7
ATOM 7362 C CA . ARG A 1 16 ? -1.369 -11.141 -17.039 1.00 0.00 13 ARG A CA 7
ATOM 7363 C C . ARG A 1 16 ? -2.439 -12.259 -17.083 1.00 0.00 13 ARG A C 7
ATOM 7364 O O . ARG A 1 16 ? -2.994 -12.559 -18.143 1.00 0.00 13 ARG A O 7
ATOM 7385 N N . GLN A 1 17 ? -2.746 -12.840 -15.905 1.00 0.00 14 GLN A N 7
ATOM 7386 C CA . GLN A 1 17 ? -3.797 -13.872 -15.760 1.00 0.00 14 GLN A CA 7
ATOM 7387 C C . GLN A 1 17 ? -5.212 -13.253 -15.871 1.00 0.00 14 GLN A C 7
ATOM 7388 O O . GLN A 1 17 ? -6.172 -13.946 -16.225 1.00 0.00 14 GLN A O 7
ATOM 7402 N N . LEU A 1 18 ? -5.322 -11.945 -15.560 1.00 0.00 15 LEU A N 7
ATOM 7403 C CA . LEU A 1 18 ? -6.574 -11.166 -15.722 1.00 0.00 15 LEU A CA 7
ATOM 7404 C C . LEU A 1 18 ? -6.751 -10.687 -17.180 1.00 0.00 15 LEU A C 7
ATOM 7405 O O . LEU A 1 18 ? -7.792 -10.113 -17.519 1.00 0.00 15 LEU A O 7
ATOM 7421 N N . GLY A 1 19 ? -5.710 -10.898 -18.017 1.00 0.00 16 GLY A N 7
ATOM 7422 C CA . GLY A 1 19 ? -5.725 -10.490 -19.431 1.00 0.00 16 GLY A CA 7
ATOM 7423 C C . GLY A 1 19 ? -5.258 -9.050 -19.648 1.00 0.00 16 GLY A C 7
ATOM 7424 O O . GLY A 1 19 ? -5.210 -8.570 -20.787 1.00 0.00 16 GLY A O 7
ATOM 7428 N N . LEU A 1 20 ? -4.914 -8.364 -18.544 1.00 0.00 17 LEU A N 7
ATOM 7429 C CA . LEU A 1 20 ? -4.396 -6.988 -18.560 1.00 0.00 17 LEU A CA 7
ATOM 7430 C C . LEU A 1 20 ? -2.886 -6.982 -18.842 1.00 0.00 17 LEU A C 7
ATOM 7431 O O . LEU A 1 20 ? -2.222 -8.025 -18.731 1.00 0.00 17 LEU A O 7
ATOM 7447 N N . GLU A 1 21 ? -2.361 -5.798 -19.194 1.00 0.00 18 GLU A N 7
ATOM 7448 C CA . GLU A 1 21 ? -0.932 -5.610 -19.464 1.00 0.00 18 GLU A CA 7
ATOM 7449 C C . GLU A 1 21 ? -0.121 -5.827 -18.170 1.00 0.00 18 GLU A C 7
ATOM 7450 O O . GLU A 1 21 ? -0.382 -5.191 -17.140 1.00 0.00 18 GLU A O 7
ATOM 7462 N N . ASP A 1 22 ? 0.865 -6.728 -18.256 1.00 0.00 19 ASP A N 7
ATOM 7463 C CA . ASP A 1 22 ? 1.697 -7.181 -17.119 1.00 0.00 19 ASP A CA 7
ATOM 7464 C C . ASP A 1 22 ? 2.776 -6.144 -16.727 1.00 0.00 19 ASP A C 7
ATOM 7465 O O . ASP A 1 22 ? 3.535 -6.361 -15.782 1.00 0.00 19 ASP A O 7
ATOM 7474 N N . GLU A 1 23 ? 2.846 -5.033 -17.470 1.00 0.00 20 GLU A N 7
ATOM 7475 C CA . GLU A 1 23 ? 3.883 -4.008 -17.313 1.00 0.00 20 GLU A CA 7
ATOM 7476 C C . GLU A 1 23 ? 3.514 -3.061 -16.160 1.00 0.00 20 GLU A C 7
ATOM 7477 O O . GLU A 1 23 ? 2.423 -2.501 -16.187 1.00 0.00 20 GLU A O 7
ATOM 7489 N N . PRO A 1 24 ? 4.409 -2.886 -15.127 1.00 0.00 21 PRO A N 7
ATOM 7490 C CA . PRO A 1 24 ? 4.202 -1.964 -13.965 1.00 0.00 21 PRO A CA 7
ATOM 7491 C C . PRO A 1 24 ? 3.660 -0.559 -14.349 1.00 0.00 21 PRO A C 7
ATOM 7492 O O . PRO A 1 24 ? 2.849 0.015 -13.616 1.00 0.00 21 PRO A O 7
ATOM 7503 N N . ALA A 1 25 ? 4.112 -0.038 -15.510 1.00 0.00 22 ALA A N 7
ATOM 7504 C CA . ALA A 1 25 ? 3.664 1.263 -16.059 1.00 0.00 22 ALA A CA 7
ATOM 7505 C C . ALA A 1 25 ? 2.158 1.250 -16.384 1.00 0.00 22 ALA A C 7
ATOM 7506 O O . ALA A 1 25 ? 1.441 2.219 -16.118 1.00 0.00 22 ALA A O 7
ATOM 7513 N N . ALA A 1 26 ? 1.696 0.135 -16.960 1.00 0.00 23 ALA A N 7
ATOM 7514 C CA . ALA A 1 26 ? 0.278 -0.058 -17.320 1.00 0.00 23 ALA A CA 7
ATOM 7515 C C . ALA A 1 26 ? -0.553 -0.489 -16.098 1.00 0.00 23 ALA A C 7
ATOM 7516 O O . ALA A 1 26 ? -1.727 -0.133 -15.987 1.00 0.00 23 ALA A O 7
ATOM 7523 N N . ILE A 1 27 ? 0.083 -1.236 -15.179 1.00 0.00 24 ILE A N 7
ATOM 7524 C CA . ILE A 1 27 ? -0.549 -1.752 -13.943 1.00 0.00 24 ILE A CA 7
ATOM 7525 C C . ILE A 1 27 ? -0.983 -0.596 -13.029 1.00 0.00 24 ILE A C 7
ATOM 7526 O O . ILE A 1 27 ? -2.124 -0.568 -12.538 1.00 0.00 24 ILE A O 7
ATOM 7542 N N . ARG A 1 28 ? -0.063 0.369 -12.837 1.00 0.00 25 ARG A N 7
ATOM 7543 C CA . ARG A 1 28 ? -0.322 1.577 -12.039 1.00 0.00 25 ARG A CA 7
ATOM 7544 C C . ARG A 1 28 ? -1.402 2.442 -12.718 1.00 0.00 25 ARG A C 7
ATOM 7545 O O . ARG A 1 28 ? -2.118 3.190 -12.055 1.00 0.00 25 ARG A O 7
ATOM 7566 N N . ALA A 1 29 ? -1.495 2.322 -14.055 1.00 0.00 26 ALA A N 7
ATOM 7567 C CA . ALA A 1 29 ? -2.498 3.027 -14.862 1.00 0.00 26 ALA A CA 7
ATOM 7568 C C . ALA A 1 29 ? -3.885 2.358 -14.759 1.00 0.00 26 ALA A C 7
ATOM 7569 O O . ALA A 1 29 ? -4.895 3.046 -14.864 1.00 0.00 26 ALA A O 7
ATOM 7576 N N . PHE A 1 30 ? -3.925 1.016 -14.577 1.00 0.00 27 PHE A N 7
ATOM 7577 C CA . PHE A 1 30 ? -5.200 0.251 -14.459 1.00 0.00 27 PHE A CA 7
ATOM 7578 C C . PHE A 1 30 ? -5.880 0.504 -13.104 1.00 0.00 27 PHE A C 7
ATOM 7579 O O . PHE A 1 30 ? -7.101 0.692 -13.039 1.00 0.00 27 PHE A O 7
ATOM 7596 N N . ILE A 1 31 ? -5.079 0.503 -12.026 1.00 0.00 28 ILE A N 7
ATOM 7597 C CA . ILE A 1 31 ? -5.581 0.761 -10.661 1.00 0.00 28 ILE A CA 7
ATOM 7598 C C . ILE A 1 31 ? -6.000 2.243 -10.500 1.00 0.00 28 ILE A C 7
ATOM 7599 O O . ILE A 1 31 ? -6.910 2.566 -9.733 1.00 0.00 28 ILE A O 7
ATOM 7615 N N . ASP A 1 32 ? -5.315 3.125 -11.256 1.00 0.00 29 ASP A N 7
ATOM 7616 C CA . ASP A 1 32 ? -5.632 4.565 -11.334 1.00 0.00 29 ASP A CA 7
ATOM 7617 C C . ASP A 1 32 ? -6.882 4.793 -12.210 1.00 0.00 29 ASP A C 7
ATOM 7618 O O . ASP A 1 32 ? -7.670 5.714 -11.962 1.00 0.00 29 ASP A O 7
ATOM 7627 N N . SER A 1 33 ? -7.047 3.932 -13.234 1.00 0.00 30 SER A N 7
ATOM 7628 C CA . SER A 1 33 ? -8.156 4.026 -14.207 1.00 0.00 30 SER A CA 7
ATOM 7629 C C . SER A 1 33 ? -9.515 3.806 -13.526 1.00 0.00 30 SER A C 7
ATOM 7630 O O . SER A 1 33 ? -10.475 4.555 -13.773 1.00 0.00 30 SER A O 7
ATOM 7638 N N . HIS A 1 34 ? -9.595 2.768 -12.672 1.00 0.00 31 HIS A N 7
ATOM 7639 C CA . HIS A 1 34 ? -10.836 2.416 -11.950 1.00 0.00 31 HIS A CA 7
ATOM 7640 C C . HIS A 1 34 ? -10.505 2.029 -10.490 1.00 0.00 31 HIS A C 7
ATOM 7641 O O . HIS A 1 34 ? -10.325 0.842 -10.201 1.00 0.00 31 HIS A O 7
ATOM 7656 N N . PRO A 1 35 ? -10.365 3.033 -9.561 1.00 0.00 32 PRO A N 7
ATOM 7657 C CA . PRO A 1 35 ? -10.242 2.777 -8.109 1.00 0.00 32 PRO A CA 7
ATOM 7658 C C . PRO A 1 35 ? -11.605 2.366 -7.509 1.00 0.00 32 PRO A C 7
ATOM 7659 O O . PRO A 1 35 ? -12.657 2.843 -7.954 1.00 0.00 32 PRO A O 7
ATOM 7670 N N . LEU A 1 36 ? -11.575 1.475 -6.510 1.00 0.00 33 LEU A N 7
ATOM 7671 C CA . LEU A 1 36 ? -12.786 0.944 -5.855 1.00 0.00 33 LEU A CA 7
ATOM 7672 C C . LEU A 1 36 ? -13.123 1.725 -4.569 1.00 0.00 33 LEU A C 7
ATOM 7673 O O . LEU A 1 36 ? -12.260 2.400 -4.001 1.00 0.00 33 LEU A O 7
ATOM 7689 N N . PRO A 1 37 ? -14.419 1.678 -4.122 1.00 0.00 34 PRO A N 7
ATOM 7690 C CA . PRO A 1 37 ? -14.817 2.062 -2.746 1.00 0.00 34 PRO A CA 7
ATOM 7691 C C . PRO A 1 37 ? -14.257 1.061 -1.696 1.00 0.00 34 PRO A C 7
ATOM 7692 O O . PRO A 1 37 ? -14.011 -0.100 -2.037 1.00 0.00 34 PRO A O 7
ATOM 7703 N N . PRO A 1 38 ? -14.073 1.477 -0.396 1.00 0.00 35 PRO A N 7
ATOM 7704 C CA . PRO A 1 38 ? -13.664 0.548 0.700 1.00 0.00 35 PRO A CA 7
ATOM 7705 C C . PRO A 1 38 ? -14.705 -0.570 0.962 1.00 0.00 35 PRO A C 7
ATOM 7706 O O . PRO A 1 38 ? -14.379 -1.624 1.518 1.00 0.00 35 PRO A O 7
ATOM 7717 N N . ARG A 1 39 ? -15.954 -0.307 0.542 1.00 0.00 36 ARG A N 7
ATOM 7718 C CA . ARG A 1 39 ? -17.090 -1.241 0.684 1.00 0.00 36 ARG A CA 7
ATOM 7719 C C . ARG A 1 39 ? -17.146 -2.272 -0.465 1.00 0.00 36 ARG A C 7
ATOM 7720 O O . ARG A 1 39 ? -17.761 -3.334 -0.313 1.00 0.00 36 ARG A O 7
ATOM 7741 N N . VAL A 1 40 ? -16.515 -1.948 -1.613 1.00 0.00 37 VAL A N 7
ATOM 7742 C CA . VAL A 1 40 ? -16.416 -2.864 -2.769 1.00 0.00 37 VAL A CA 7
ATOM 7743 C C . VAL A 1 40 ? -14.969 -3.397 -2.857 1.00 0.00 37 VAL A C 7
ATOM 7744 O O . VAL A 1 40 ? -14.068 -2.666 -3.279 1.00 0.00 37 VAL A O 7
ATOM 7757 N N . PRO A 1 41 ? -14.709 -4.662 -2.399 1.00 0.00 38 PRO A N 7
ATOM 7758 C CA . PRO A 1 41 ? -13.369 -5.273 -2.482 1.00 0.00 38 PRO A CA 7
ATOM 7759 C C . PRO A 1 41 ? -13.004 -5.747 -3.899 1.00 0.00 38 PRO A C 7
ATOM 7760 O O . PRO A 1 41 ? -13.828 -5.676 -4.821 1.00 0.00 38 PRO A O 7
ATOM 7771 N N . LEU A 1 42 ? -11.759 -6.261 -4.034 1.00 0.00 39 LEU A N 7
ATOM 7772 C CA . LEU A 1 42 ? -11.166 -6.673 -5.329 1.00 0.00 39 LEU A CA 7
ATOM 7773 C C . LEU A 1 42 ? -12.063 -7.667 -6.134 1.00 0.00 39 LEU A C 7
ATOM 7774 O O . LEU A 1 42 ? -12.392 -7.358 -7.275 1.00 0.00 39 LEU A O 7
ATOM 7790 N N . PRO A 1 43 ? -12.529 -8.846 -5.558 1.00 0.00 40 PRO A N 7
ATOM 7791 C CA . PRO A 1 43 ? -13.314 -9.851 -6.331 1.00 0.00 40 PRO A CA 7
ATOM 7792 C C . PRO A 1 43 ? -14.779 -9.423 -6.569 1.00 0.00 40 PRO A C 7
ATOM 7793 O O . PRO A 1 43 ? -15.528 -10.124 -7.252 1.00 0.00 40 PRO A O 7
ATOM 7804 N N . GLU A 1 44 ? -15.178 -8.281 -5.989 1.00 0.00 41 GLU A N 7
ATOM 7805 C CA . GLU A 1 44 ? -16.549 -7.747 -6.107 1.00 0.00 41 GLU A CA 7
ATOM 7806 C C . GLU A 1 44 ? -16.596 -6.513 -7.010 1.00 0.00 41 GLU A C 7
ATOM 7807 O O . GLU A 1 44 ? -17.637 -5.854 -7.101 1.00 0.00 41 GLU A O 7
ATOM 7819 N N . ALA A 1 45 ? -15.464 -6.199 -7.666 1.00 0.00 42 ALA A N 7
ATOM 7820 C CA . ALA A 1 45 ? -15.405 -5.164 -8.692 1.00 0.00 42 ALA A CA 7
ATOM 7821 C C . ALA A 1 45 ? -16.102 -5.673 -9.972 1.00 0.00 42 ALA A C 7
ATOM 7822 O O . ALA A 1 45 ? -15.660 -6.683 -10.545 1.00 0.00 42 ALA A O 7
ATOM 7829 N N . PRO A 1 46 ? -17.214 -4.998 -10.429 1.00 0.00 43 PRO A N 7
ATOM 7830 C CA . PRO A 1 46 ? -17.888 -5.312 -11.719 1.00 0.00 43 PRO A CA 7
ATOM 7831 C C . PRO A 1 46 ? -16.943 -5.217 -12.947 1.00 0.00 43 PRO A C 7
ATOM 7832 O O . PRO A 1 46 ? -17.278 -5.705 -14.033 1.00 0.00 43 PRO A O 7
ATOM 7843 N N . PHE A 1 47 ? -15.777 -4.560 -12.753 1.00 0.00 44 PHE A N 7
ATOM 7844 C CA . PHE A 1 47 ? -14.721 -4.425 -13.775 1.00 0.00 44 PHE A CA 7
ATOM 7845 C C . PHE A 1 47 ? -14.163 -5.804 -14.196 1.00 0.00 44 PHE A C 7
ATOM 7846 O O . PHE A 1 47 ? -13.789 -6.002 -15.359 1.00 0.00 44 PHE A O 7
ATOM 7863 N N . TRP A 1 48 ? -14.119 -6.759 -13.243 1.00 0.00 45 TRP A N 7
ATOM 7864 C CA . TRP A 1 48 ? -13.652 -8.139 -13.510 1.00 0.00 45 TRP A CA 7
ATOM 7865 C C . TRP A 1 48 ? -14.824 -9.009 -13.979 1.00 0.00 45 TRP A C 7
ATOM 7866 O O . TRP A 1 48 ? -15.981 -8.747 -13.626 1.00 0.00 45 TRP A O 7
ATOM 7887 N N . THR A 1 49 ? -14.501 -10.034 -14.777 1.00 0.00 46 THR A N 7
ATOM 7888 C CA . THR A 1 49 ? -15.467 -11.044 -15.234 1.00 0.00 46 THR A CA 7
ATOM 7889 C C . THR A 1 49 ? -15.843 -11.966 -14.048 1.00 0.00 46 THR A C 7
ATOM 7890 O O . THR A 1 49 ? -15.028 -12.124 -13.137 1.00 0.00 46 THR A O 7
ATOM 7901 N N . PRO A 1 50 ? -17.065 -12.596 -14.031 1.00 0.00 47 PRO A N 7
ATOM 7902 C CA . PRO A 1 50 ? -17.495 -13.474 -12.903 1.00 0.00 47 PRO A CA 7
ATOM 7903 C C . PRO A 1 50 ? -16.584 -14.715 -12.697 1.00 0.00 47 PRO A C 7
ATOM 7904 O O . PRO A 1 50 ? -16.591 -15.323 -11.619 1.00 0.00 47 PRO A O 7
ATOM 7915 N N . ALA A 1 51 ? -15.798 -15.070 -13.733 1.00 0.00 48 ALA A N 7
ATOM 7916 C CA . ALA A 1 51 ? -14.785 -16.140 -13.650 1.00 0.00 48 ALA A CA 7
ATOM 7917 C C . ALA A 1 51 ? -13.551 -15.663 -12.859 1.00 0.00 48 ALA A C 7
ATOM 7918 O O . ALA A 1 51 ? -13.157 -16.292 -11.868 1.00 0.00 48 ALA A O 7
ATOM 7925 N N . GLN A 1 52 ? -12.960 -14.529 -13.309 1.00 0.00 49 GLN A N 7
ATOM 7926 C CA . GLN A 1 52 ? -11.752 -13.935 -12.688 1.00 0.00 49 GLN A CA 7
ATOM 7927 C C . GLN A 1 52 ? -12.036 -13.489 -11.247 1.00 0.00 49 GLN A C 7
ATOM 7928 O O . GLN A 1 52 ? -11.196 -13.635 -10.368 1.00 0.00 49 GLN A O 7
ATOM 7942 N N . ALA A 1 53 ? -13.256 -12.977 -11.036 1.00 0.00 50 ALA A N 7
ATOM 7943 C CA . ALA A 1 53 ? -13.728 -12.474 -9.737 1.00 0.00 50 ALA A CA 7
ATOM 7944 C C . ALA A 1 53 ? -13.844 -13.614 -8.712 1.00 0.00 50 ALA A C 7
ATOM 7945 O O . ALA A 1 53 ? -13.425 -13.470 -7.562 1.00 0.00 50 ALA A O 7
ATOM 7952 N N . ALA A 1 54 ? -14.410 -14.752 -9.149 1.00 0.00 51 ALA A N 7
ATOM 7953 C CA . ALA A 1 54 ? -14.543 -15.959 -8.308 1.00 0.00 51 ALA A CA 7
ATOM 7954 C C . ALA A 1 54 ? -13.163 -16.582 -7.988 1.00 0.00 51 ALA A C 7
ATOM 7955 O O . ALA A 1 54 ? -12.987 -17.212 -6.939 1.00 0.00 51 ALA A O 7
ATOM 7962 N N . PHE A 1 55 ? -12.193 -16.393 -8.906 1.00 0.00 52 PHE A N 7
ATOM 7963 C CA . PHE A 1 55 ? -10.802 -16.851 -8.718 1.00 0.00 52 PHE A CA 7
ATOM 7964 C C . PHE A 1 55 ? -10.078 -15.952 -7.690 1.00 0.00 52 PHE A C 7
ATOM 7965 O O . PHE A 1 55 ? -9.316 -16.444 -6.845 1.00 0.00 52 PHE A O 7
ATOM 7982 N N . LEU A 1 56 ? -10.327 -14.628 -7.772 1.00 0.00 53 LEU A N 7
ATOM 7983 C CA . LEU A 1 56 ? -9.756 -13.642 -6.833 1.00 0.00 53 LEU A CA 7
ATOM 7984 C C . LEU A 1 56 ? -10.362 -13.821 -5.435 1.00 0.00 53 LEU A C 7
ATOM 7985 O O . LEU A 1 56 ? -9.687 -13.603 -4.434 1.00 0.00 53 LEU A O 7
ATOM 8001 N N . ARG A 1 57 ? -11.631 -14.269 -5.385 1.00 0.00 54 ARG A N 7
ATOM 8002 C CA . ARG A 1 57 ? -12.338 -14.565 -4.119 1.00 0.00 54 ARG A CA 7
ATOM 8003 C C . ARG A 1 57 ? -11.591 -15.654 -3.303 1.00 0.00 54 ARG A C 7
ATOM 8004 O O . ARG A 1 57 ? -11.605 -15.639 -2.073 1.00 0.00 54 ARG A O 7
ATOM 8025 N N . GLN A 1 58 ? -10.904 -16.568 -4.010 1.00 0.00 55 GLN A N 7
ATOM 8026 C CA . GLN A 1 58 ? -10.082 -17.629 -3.381 1.00 0.00 55 GLN A CA 7
ATOM 8027 C C . GLN A 1 58 ? -8.822 -17.032 -2.704 1.00 0.00 55 GLN A C 7
ATOM 8028 O O . GLN A 1 58 ? -8.325 -17.568 -1.709 1.00 0.00 55 GLN A O 7
ATOM 8042 N N . ALA A 1 59 ? -8.315 -15.925 -3.277 1.00 0.00 56 ALA A N 7
ATOM 8043 C CA . ALA A 1 59 ? -7.108 -15.218 -2.786 1.00 0.00 56 ALA A CA 7
ATOM 8044 C C . ALA A 1 59 ? -7.425 -14.224 -1.642 1.00 0.00 56 ALA A C 7
ATOM 8045 O O . ALA A 1 59 ? -6.571 -13.986 -0.775 1.00 0.00 56 ALA A O 7
ATOM 8052 N N . LEU A 1 60 ? -8.635 -13.620 -1.658 1.00 0.00 57 LEU A N 7
ATOM 8053 C CA . LEU A 1 60 ? -9.053 -12.623 -0.633 1.00 0.00 57 LEU A CA 7
ATOM 8054 C C . LEU A 1 60 ? -9.761 -13.295 0.562 1.00 0.00 57 LEU A C 7
ATOM 8055 O O . LEU A 1 60 ? -9.411 -13.036 1.722 1.00 0.00 57 LEU A O 7
ATOM 8071 N N . GLU A 1 61 ? -10.773 -14.134 0.283 1.00 0.00 58 GLU A N 7
ATOM 8072 C CA . GLU A 1 61 ? -11.606 -14.762 1.341 1.00 0.00 58 GLU A CA 7
ATOM 8073 C C . GLU A 1 61 ? -10.915 -15.997 1.958 1.00 0.00 58 GLU A C 7
ATOM 8074 O O . GLU A 1 61 ? -11.360 -16.508 2.993 1.00 0.00 58 GLU A O 7
ATOM 8086 N N . CYS A 1 62 ? -9.829 -16.466 1.308 1.00 0.00 59 CYS A N 7
ATOM 8087 C CA . CYS A 1 62 ? -9.007 -17.600 1.779 1.00 0.00 59 CYS A CA 7
ATOM 8088 C C . CYS A 1 62 ? -7.513 -17.321 1.524 1.00 0.00 59 CYS A C 7
ATOM 8089 O O . CYS A 1 62 ? -7.157 -16.282 0.962 1.00 0.00 59 CYS A O 7
ATOM 8097 N N . ASP A 1 63 ? -6.656 -18.239 1.983 1.00 0.00 60 ASP A N 7
ATOM 8098 C CA . ASP A 1 63 ? -5.197 -18.164 1.794 1.00 0.00 60 ASP A CA 7
ATOM 8099 C C . ASP A 1 63 ? -4.811 -18.739 0.419 1.00 0.00 60 ASP A C 7
ATOM 8100 O O . ASP A 1 63 ? -5.400 -19.729 -0.029 1.00 0.00 60 ASP A O 7
ATOM 8109 N N . ALA A 1 64 ? -3.803 -18.124 -0.229 1.00 0.00 61 ALA A N 7
ATOM 8110 C CA . ALA A 1 64 ? -3.348 -18.518 -1.581 1.00 0.00 61 ALA A CA 7
ATOM 8111 C C . ALA A 1 64 ? -1.904 -18.048 -1.838 1.00 0.00 61 ALA A C 7
ATOM 8112 O O . ALA A 1 64 ? -1.320 -17.323 -1.025 1.00 0.00 61 ALA A O 7
ATOM 8119 N N . GLU A 1 65 ? -1.345 -18.464 -2.995 1.00 0.00 62 GLU A N 7
ATOM 8120 C CA . GLU A 1 65 ? -0.039 -17.969 -3.489 1.00 0.00 62 GLU A CA 7
ATOM 8121 C C . GLU A 1 65 ? -0.173 -16.500 -3.941 1.00 0.00 62 GLU A C 7
ATOM 8122 O O . GLU A 1 65 ? 0.811 -15.755 -3.997 1.00 0.00 62 GLU A O 7
ATOM 8134 N N . TRP A 1 66 ? -1.415 -16.100 -4.260 1.00 0.00 63 TRP A N 7
ATOM 8135 C CA . TRP A 1 66 ? -1.753 -14.732 -4.672 1.00 0.00 63 TRP A CA 7
ATOM 8136 C C . TRP A 1 66 ? -2.405 -13.956 -3.507 1.00 0.00 63 TRP A C 7
ATOM 8137 O O . TRP A 1 66 ? -3.146 -13.005 -3.745 1.00 0.00 63 TRP A O 7
ATOM 8158 N N . SER A 1 67 ? -2.101 -14.354 -2.251 1.00 0.00 64 SER A N 7
ATOM 8159 C CA . SER A 1 67 ? -2.705 -13.739 -1.044 1.00 0.00 64 SER A CA 7
ATOM 8160 C C . SER A 1 67 ? -2.260 -12.263 -0.894 1.00 0.00 64 SER A C 7
ATOM 8161 O O . SER A 1 67 ? -3.102 -11.367 -0.793 1.00 0.00 64 SER A O 7
ATOM 8169 N N . GLU A 1 68 ? -0.930 -12.023 -0.936 1.00 0.00 65 GLU A N 7
ATOM 8170 C CA . GLU A 1 68 ? -0.338 -10.666 -0.819 1.00 0.00 65 GLU A CA 7
ATOM 8171 C C . GLU A 1 68 ? -0.491 -9.898 -2.145 1.00 0.00 65 GLU A C 7
ATOM 8172 O O . GLU A 1 68 ? -0.595 -8.668 -2.155 1.00 0.00 65 GLU A O 7
ATOM 8184 N N . ALA A 1 69 ? -0.489 -10.649 -3.259 1.00 0.00 66 ALA A N 7
ATOM 8185 C CA . ALA A 1 69 ? -0.655 -10.085 -4.610 1.00 0.00 66 ALA A CA 7
ATOM 8186 C C . ALA A 1 69 ? -2.034 -9.426 -4.750 1.00 0.00 66 ALA A C 7
ATOM 8187 O O . ALA A 1 69 ? -2.160 -8.295 -5.230 1.00 0.00 66 ALA A O 7
ATOM 8194 N N . ALA A 1 70 ? -3.057 -10.151 -4.286 1.00 0.00 67 ALA A N 7
ATOM 8195 C CA . ALA A 1 70 ? -4.454 -9.703 -4.341 1.00 0.00 67 ALA A CA 7
ATOM 8196 C C . ALA A 1 70 ? -4.764 -8.687 -3.228 1.00 0.00 67 ALA A C 7
ATOM 8197 O O . ALA A 1 70 ? -5.656 -7.852 -3.384 1.00 0.00 67 ALA A O 7
ATOM 8204 N N . ASP A 1 71 ? -4.032 -8.795 -2.100 1.00 0.00 68 ASP A N 7
ATOM 8205 C CA . ASP A 1 71 ? -4.100 -7.822 -0.983 1.00 0.00 68 ASP A CA 7
ATOM 8206 C C . ASP A 1 71 ? -3.633 -6.444 -1.461 1.00 0.00 68 ASP A C 7
ATOM 8207 O O . ASP A 1 71 ? -4.341 -5.443 -1.288 1.00 0.00 68 ASP A O 7
ATOM 8216 N N . GLY A 1 72 ? -2.440 -6.427 -2.078 1.00 0.00 69 GLY A N 7
ATOM 8217 C CA . GLY A 1 72 ? -1.857 -5.215 -2.638 1.00 0.00 69 GLY A CA 7
ATOM 8218 C C . GLY A 1 72 ? -2.733 -4.606 -3.717 1.00 0.00 69 GLY A C 7
ATOM 8219 O O . GLY A 1 72 ? -3.028 -3.419 -3.668 1.00 0.00 69 GLY A O 7
ATOM 8223 N N . LEU A 1 73 ? -3.204 -5.451 -4.655 1.00 0.00 70 LEU A N 7
ATOM 8224 C CA . LEU A 1 73 ? -4.111 -5.035 -5.753 1.00 0.00 70 LEU A CA 7
ATOM 8225 C C . LEU A 1 73 ? -5.390 -4.381 -5.165 1.00 0.00 70 LEU A C 7
ATOM 8226 O O . LEU A 1 73 ? -5.825 -3.317 -5.625 1.00 0.00 70 LEU A O 7
ATOM 8242 N N . ALA A 1 74 ? -5.934 -5.014 -4.109 1.00 0.00 71 ALA A N 7
ATOM 8243 C CA . ALA A 1 74 ? -7.174 -4.573 -3.451 1.00 0.00 71 ALA A CA 7
ATOM 8244 C C . ALA A 1 74 ? -7.012 -3.190 -2.802 1.00 0.00 71 ALA A C 7
ATOM 8245 O O . ALA A 1 74 ? -7.841 -2.311 -3.023 1.00 0.00 71 ALA A O 7
ATOM 8252 N N . VAL A 1 75 ? -5.927 -2.994 -2.018 1.00 0.00 72 VAL A N 7
ATOM 8253 C CA . VAL A 1 75 ? -5.717 -1.738 -1.261 1.00 0.00 72 VAL A CA 7
ATOM 8254 C C . VAL A 1 75 ? -5.414 -0.553 -2.206 1.00 0.00 72 VAL A C 7
ATOM 8255 O O . VAL A 1 75 ? -5.861 0.565 -1.958 1.00 0.00 72 VAL A O 7
ATOM 8268 N N . LEU A 1 76 ? -4.698 -0.826 -3.318 1.00 0.00 73 LEU A N 7
ATOM 8269 C CA . LEU A 1 76 ? -4.374 0.194 -4.348 1.00 0.00 73 LEU A CA 7
ATOM 8270 C C . LEU A 1 76 ? -5.650 0.727 -5.028 1.00 0.00 73 LEU A C 7
ATOM 8271 O O . LEU A 1 76 ? -5.685 1.869 -5.501 1.00 0.00 73 LEU A O 7
ATOM 8287 N N . LEU A 1 77 ? -6.683 -0.124 -5.083 1.00 0.00 74 LEU A N 7
ATOM 8288 C CA . LEU A 1 77 ? -7.994 0.241 -5.632 1.00 0.00 74 LEU A CA 7
ATOM 8289 C C . LEU A 1 77 ? -8.868 0.946 -4.575 1.00 0.00 74 LEU A C 7
ATOM 8290 O O . LEU A 1 77 ? -9.355 2.056 -4.805 1.00 0.00 74 LEU A O 7
ATOM 8306 N N . GLN A 1 78 ? -9.020 0.306 -3.405 1.00 0.00 75 GLN A N 7
ATOM 8307 C CA . GLN A 1 78 ? -10.015 0.703 -2.387 1.00 0.00 75 GLN A CA 7
ATOM 8308 C C . GLN A 1 78 ? -9.622 1.992 -1.655 1.00 0.00 75 GLN A C 7
ATOM 8309 O O . GLN A 1 78 ? -10.471 2.618 -1.008 1.00 0.00 75 GLN A O 7
ATOM 8323 N N . GLN A 1 79 ? -8.337 2.373 -1.740 1.00 0.00 76 GLN A N 7
ATOM 8324 C CA . GLN A 1 79 ? -7.856 3.663 -1.238 1.00 0.00 76 GLN A CA 7
ATOM 8325 C C . GLN A 1 79 ? -8.050 4.743 -2.310 1.00 0.00 76 GLN A C 7
ATOM 8326 O O . GLN A 1 79 ? -7.410 4.711 -3.369 1.00 0.00 76 GLN A O 7
ATOM 8340 N N . GLY A 1 80 ? -8.957 5.687 -2.016 1.00 0.00 77 GLY A N 7
ATOM 8341 C CA . GLY A 1 80 ? -9.263 6.796 -2.909 1.00 0.00 77 GLY A CA 7
ATOM 8342 C C . GLY A 1 80 ? -8.497 8.064 -2.563 1.00 0.00 77 GLY A C 7
ATOM 8343 O O . GLY A 1 80 ? -8.740 9.119 -3.164 1.00 0.00 77 GLY A O 7
ATOM 8347 N N . GLU A 1 81 ? -7.567 7.960 -1.588 1.00 0.00 78 GLU A N 7
ATOM 8348 C CA . GLU A 1 81 ? -6.726 9.085 -1.158 1.00 0.00 78 GLU A CA 7
ATOM 8349 C C . GLU A 1 81 ? -5.710 9.430 -2.262 1.00 0.00 78 GLU A C 7
ATOM 8350 O O . GLU A 1 81 ? -5.010 8.539 -2.765 1.00 0.00 78 GLU A O 7
ATOM 8362 N N . ALA A 1 82 ? -5.645 10.716 -2.637 1.00 0.00 79 ALA A N 7
ATOM 8363 C CA . ALA A 1 82 ? -4.683 11.204 -3.634 1.00 0.00 79 ALA A CA 7
ATOM 8364 C C . ALA A 1 82 ? -3.338 11.532 -2.936 1.00 0.00 79 ALA A C 7
ATOM 8365 O O . ALA A 1 82 ? -3.177 12.663 -2.425 1.00 0.00 79 ALA A O 7
ATOM 8373 N N . MET A 1 4 ? -0.734 2.471 -1.437 1.00 0.00 1 MET A N 8
ATOM 8374 C CA . MET A 1 4 ? 0.239 3.576 -1.624 1.00 0.00 1 MET A CA 8
ATOM 8375 C C . MET A 1 4 ? 1.028 3.385 -2.927 1.00 0.00 1 MET A C 8
ATOM 8376 O O . MET A 1 4 ? 0.710 4.010 -3.942 1.00 0.00 1 MET A O 8
ATOM 8390 N N . ASP A 1 5 ? 2.036 2.492 -2.897 1.00 0.00 2 ASP A N 8
ATOM 8391 C CA . ASP A 1 5 ? 2.983 2.288 -4.007 1.00 0.00 2 ASP A CA 8
ATOM 8392 C C . ASP A 1 5 ? 2.616 1.035 -4.810 1.00 0.00 2 ASP A C 8
ATOM 8393 O O . ASP A 1 5 ? 2.470 -0.054 -4.238 1.00 0.00 2 ASP A O 8
ATOM 8402 N N . THR A 1 6 ? 2.455 1.202 -6.134 1.00 0.00 3 THR A N 8
ATOM 8403 C CA . THR A 1 6 ? 2.188 0.103 -7.068 1.00 0.00 3 THR A CA 8
ATOM 8404 C C . THR A 1 6 ? 3.515 -0.606 -7.418 1.00 0.00 3 THR A C 8
ATOM 8405 O O . THR A 1 6 ? 4.108 -0.383 -8.486 1.00 0.00 3 THR A O 8
ATOM 8416 N N . SER A 1 7 ? 4.004 -1.413 -6.462 1.00 0.00 4 SER A N 8
ATOM 8417 C CA . SER A 1 7 ? 5.303 -2.088 -6.562 1.00 0.00 4 SER A CA 8
ATOM 8418 C C . SER A 1 7 ? 5.249 -3.425 -5.809 1.00 0.00 4 SER A C 8
ATOM 8419 O O . SER A 1 7 ? 5.354 -3.459 -4.573 1.00 0.00 4 SER A O 8
ATOM 8427 N N . ASN A 1 8 ? 5.029 -4.506 -6.567 1.00 0.00 5 ASN A N 8
ATOM 8428 C CA . ASN A 1 8 ? 5.029 -5.886 -6.059 1.00 0.00 5 ASN A CA 8
ATOM 8429 C C . ASN A 1 8 ? 5.103 -6.828 -7.273 1.00 0.00 5 ASN A C 8
ATOM 8430 O O . ASN A 1 8 ? 4.308 -6.681 -8.195 1.00 0.00 5 ASN A O 8
ATOM 8441 N N . HIS A 1 9 ? 6.044 -7.798 -7.257 1.00 0.00 6 HIS A N 8
ATOM 8442 C CA . HIS A 1 9 ? 6.272 -8.740 -8.390 1.00 0.00 6 HIS A CA 8
ATOM 8443 C C . HIS A 1 9 ? 5.074 -9.699 -8.595 1.00 0.00 6 HIS A C 8
ATOM 8444 O O . HIS A 1 9 ? 4.909 -10.294 -9.671 1.00 0.00 6 HIS A O 8
ATOM 8459 N N . LEU A 1 10 ? 4.241 -9.821 -7.560 1.00 0.00 7 LEU A N 8
ATOM 8460 C CA . LEU A 1 10 ? 2.981 -10.576 -7.617 1.00 0.00 7 LEU A CA 8
ATOM 8461 C C . LEU A 1 10 ? 1.969 -9.910 -8.589 1.00 0.00 7 LEU A C 8
ATOM 8462 O O . LEU A 1 10 ? 1.157 -10.607 -9.199 1.00 0.00 7 LEU A O 8
ATOM 8478 N N . LEU A 1 11 ? 2.050 -8.564 -8.734 1.00 0.00 8 LEU A N 8
ATOM 8479 C CA . LEU A 1 11 ? 1.163 -7.781 -9.641 1.00 0.00 8 LEU A CA 8
ATOM 8480 C C . LEU A 1 11 ? 1.371 -8.163 -11.151 1.00 0.00 8 LEU A C 8
ATOM 8481 O O . LEU A 1 11 ? 0.389 -8.523 -11.783 1.00 0.00 8 LEU A O 8
ATOM 8497 N N . PRO A 1 12 ? 2.626 -8.096 -11.765 1.00 0.00 9 PRO A N 8
ATOM 8498 C CA . PRO A 1 12 ? 2.860 -8.545 -13.172 1.00 0.00 9 PRO A CA 8
ATOM 8499 C C . PRO A 1 12 ? 2.314 -9.955 -13.468 1.00 0.00 9 PRO A C 8
ATOM 8500 O O . PRO A 1 12 ? 1.600 -10.151 -14.452 1.00 0.00 9 PRO A O 8
ATOM 8511 N N . GLY A 1 13 ? 2.619 -10.908 -12.569 1.00 0.00 10 GLY A N 8
ATOM 8512 C CA . GLY A 1 13 ? 2.159 -12.295 -12.708 1.00 0.00 10 GLY A CA 8
ATOM 8513 C C . GLY A 1 13 ? 0.632 -12.430 -12.671 1.00 0.00 10 GLY A C 8
ATOM 8514 O O . GLY A 1 13 ? 0.052 -13.215 -13.434 1.00 0.00 10 GLY A O 8
ATOM 8518 N N . LEU A 1 14 ? -0.023 -11.632 -11.800 1.00 0.00 11 LEU A N 8
ATOM 8519 C CA . LEU A 1 14 ? -1.481 -11.702 -11.588 1.00 0.00 11 LEU A CA 8
ATOM 8520 C C . LEU A 1 14 ? -2.246 -11.011 -12.742 1.00 0.00 11 LEU A C 8
ATOM 8521 O O . LEU A 1 14 ? -3.084 -11.638 -13.383 1.00 0.00 11 LEU A O 8
ATOM 8537 N N . PHE A 1 15 ? -1.936 -9.724 -13.007 1.00 0.00 12 PHE A N 8
ATOM 8538 C CA . PHE A 1 15 ? -2.572 -8.931 -14.095 1.00 0.00 12 PHE A CA 8
ATOM 8539 C C . PHE A 1 15 ? -2.478 -9.650 -15.454 1.00 0.00 12 PHE A C 8
ATOM 8540 O O . PHE A 1 15 ? -3.452 -9.668 -16.209 1.00 0.00 12 PHE A O 8
ATOM 8557 N N . ARG A 1 16 ? -1.320 -10.288 -15.713 1.00 0.00 13 ARG A N 8
ATOM 8558 C CA . ARG A 1 16 ? -1.071 -11.052 -16.954 1.00 0.00 13 ARG A CA 8
ATOM 8559 C C . ARG A 1 16 ? -2.122 -12.173 -17.140 1.00 0.00 13 ARG A C 8
ATOM 8560 O O . ARG A 1 16 ? -2.751 -12.281 -18.201 1.00 0.00 13 ARG A O 8
ATOM 8581 N N . GLN A 1 17 ? -2.337 -12.974 -16.072 1.00 0.00 14 GLN A N 8
ATOM 8582 C CA . GLN A 1 17 ? -3.288 -14.109 -16.096 1.00 0.00 14 GLN A CA 8
ATOM 8583 C C . GLN A 1 17 ? -4.759 -13.637 -15.959 1.00 0.00 14 GLN A C 8
ATOM 8584 O O . GLN A 1 17 ? -5.681 -14.411 -16.219 1.00 0.00 14 GLN A O 8
ATOM 8598 N N . LEU A 1 18 ? -4.971 -12.363 -15.550 1.00 0.00 15 LEU A N 8
ATOM 8599 C CA . LEU A 1 18 ? -6.322 -11.746 -15.478 1.00 0.00 15 LEU A CA 8
ATOM 8600 C C . LEU A 1 18 ? -6.715 -11.106 -16.832 1.00 0.00 15 LEU A C 8
ATOM 8601 O O . LEU A 1 18 ? -7.749 -10.434 -16.925 1.00 0.00 15 LEU A O 8
ATOM 8617 N N . GLY A 1 19 ? -5.864 -11.305 -17.866 1.00 0.00 16 GLY A N 8
ATOM 8618 C CA . GLY A 1 19 ? -6.137 -10.819 -19.228 1.00 0.00 16 GLY A CA 8
ATOM 8619 C C . GLY A 1 19 ? -5.638 -9.397 -19.476 1.00 0.00 16 GLY A C 8
ATOM 8620 O O . GLY A 1 19 ? -5.833 -8.850 -20.568 1.00 0.00 16 GLY A O 8
ATOM 8624 N N . LEU A 1 20 ? -5.005 -8.798 -18.456 1.00 0.00 17 LEU A N 8
ATOM 8625 C CA . LEU A 1 20 ? -4.437 -7.440 -18.521 1.00 0.00 17 LEU A CA 8
ATOM 8626 C C . LEU A 1 20 ? -2.918 -7.506 -18.762 1.00 0.00 17 LEU A C 8
ATOM 8627 O O . LEU A 1 20 ? -2.341 -8.596 -18.849 1.00 0.00 17 LEU A O 8
ATOM 8643 N N . GLU A 1 21 ? -2.286 -6.329 -18.874 1.00 0.00 18 GLU A N 8
ATOM 8644 C CA . GLU A 1 21 ? -0.843 -6.211 -19.149 1.00 0.00 18 GLU A CA 8
ATOM 8645 C C . GLU A 1 21 ? -0.037 -6.364 -17.847 1.00 0.00 18 GLU A C 8
ATOM 8646 O O . GLU A 1 21 ? -0.476 -5.912 -16.783 1.00 0.00 18 GLU A O 8
ATOM 8658 N N . ASP A 1 22 ? 1.150 -6.976 -17.955 1.00 0.00 19 ASP A N 8
ATOM 8659 C CA . ASP A 1 22 ? 2.057 -7.210 -16.807 1.00 0.00 19 ASP A CA 8
ATOM 8660 C C . ASP A 1 22 ? 3.078 -6.069 -16.656 1.00 0.00 19 ASP A C 8
ATOM 8661 O O . ASP A 1 22 ? 4.005 -6.143 -15.838 1.00 0.00 19 ASP A O 8
ATOM 8670 N N . GLU A 1 23 ? 2.887 -5.016 -17.452 1.00 0.00 20 GLU A N 8
ATOM 8671 C CA . GLU A 1 23 ? 3.745 -3.830 -17.470 1.00 0.00 20 GLU A CA 8
ATOM 8672 C C . GLU A 1 23 ? 3.417 -2.944 -16.265 1.00 0.00 20 GLU A C 8
ATOM 8673 O O . GLU A 1 23 ? 2.268 -2.560 -16.133 1.00 0.00 20 GLU A O 8
ATOM 8685 N N . PRO A 1 24 ? 4.420 -2.597 -15.387 1.00 0.00 21 PRO A N 8
ATOM 8686 C CA . PRO A 1 24 ? 4.195 -1.847 -14.112 1.00 0.00 21 PRO A CA 8
ATOM 8687 C C . PRO A 1 24 ? 3.355 -0.554 -14.280 1.00 0.00 21 PRO A C 8
ATOM 8688 O O . PRO A 1 24 ? 2.516 -0.231 -13.426 1.00 0.00 21 PRO A O 8
ATOM 8699 N N . ALA A 1 25 ? 3.581 0.161 -15.399 1.00 0.00 22 ALA A N 8
ATOM 8700 C CA . ALA A 1 25 ? 2.851 1.402 -15.720 1.00 0.00 22 ALA A CA 8
ATOM 8701 C C . ALA A 1 25 ? 1.399 1.103 -16.126 1.00 0.00 22 ALA A C 8
ATOM 8702 O O . ALA A 1 25 ? 0.489 1.830 -15.738 1.00 0.00 22 ALA A O 8
ATOM 8709 N N . ALA A 1 26 ? 1.196 0.027 -16.908 1.00 0.00 23 ALA A N 8
ATOM 8710 C CA . ALA A 1 26 ? -0.150 -0.401 -17.348 1.00 0.00 23 ALA A CA 8
ATOM 8711 C C . ALA A 1 26 ? -0.978 -0.888 -16.151 1.00 0.00 23 ALA A C 8
ATOM 8712 O O . ALA A 1 26 ? -2.145 -0.539 -16.020 1.00 0.00 23 ALA A O 8
ATOM 8719 N N . ILE A 1 27 ? -0.318 -1.664 -15.279 1.00 0.00 24 ILE A N 8
ATOM 8720 C CA . ILE A 1 27 ? -0.873 -2.189 -14.018 1.00 0.00 24 ILE A CA 8
ATOM 8721 C C . ILE A 1 27 ? -1.449 -1.049 -13.168 1.00 0.00 24 ILE A C 8
ATOM 8722 O O . ILE A 1 27 ? -2.609 -1.108 -12.733 1.00 0.00 24 ILE A O 8
ATOM 8738 N N . ARG A 1 28 ? -0.627 0.005 -12.978 1.00 0.00 25 ARG A N 8
ATOM 8739 C CA . ARG A 1 28 ? -1.021 1.167 -12.180 1.00 0.00 25 ARG A CA 8
ATOM 8740 C C . ARG A 1 28 ? -2.085 1.980 -12.929 1.00 0.00 25 ARG A C 8
ATOM 8741 O O . ARG A 1 28 ? -2.925 2.603 -12.302 1.00 0.00 25 ARG A O 8
ATOM 8762 N N . ALA A 1 29 ? -2.043 1.947 -14.276 1.00 0.00 26 ALA A N 8
ATOM 8763 C CA . ALA A 1 29 ? -2.949 2.730 -15.130 1.00 0.00 26 ALA A CA 8
ATOM 8764 C C . ALA A 1 29 ? -4.397 2.210 -15.060 1.00 0.00 26 ALA A C 8
ATOM 8765 O O . ALA A 1 29 ? -5.327 3.007 -14.996 1.00 0.00 26 ALA A O 8
ATOM 8772 N N . PHE A 1 30 ? -4.572 0.874 -15.050 1.00 0.00 27 PHE A N 8
ATOM 8773 C CA . PHE A 1 30 ? -5.911 0.234 -14.991 1.00 0.00 27 PHE A CA 8
ATOM 8774 C C . PHE A 1 30 ? -6.640 0.619 -13.692 1.00 0.00 27 PHE A C 8
ATOM 8775 O O . PHE A 1 30 ? -7.808 1.031 -13.704 1.00 0.00 27 PHE A O 8
ATOM 8792 N N . ILE A 1 31 ? -5.898 0.513 -12.587 1.00 0.00 28 ILE A N 8
ATOM 8793 C CA . ILE A 1 31 ? -6.417 0.736 -11.229 1.00 0.00 28 ILE A CA 8
ATOM 8794 C C . ILE A 1 31 ? -6.538 2.245 -10.899 1.00 0.00 28 ILE A C 8
ATOM 8795 O O . ILE A 1 31 ? -7.348 2.636 -10.054 1.00 0.00 28 ILE A O 8
ATOM 8811 N N . ASP A 1 32 ? -5.694 3.075 -11.551 1.00 0.00 29 ASP A N 8
ATOM 8812 C CA . ASP A 1 32 ? -5.744 4.553 -11.430 1.00 0.00 29 ASP A CA 8
ATOM 8813 C C . ASP A 1 32 ? -6.982 5.103 -12.164 1.00 0.00 29 ASP A C 8
ATOM 8814 O O . ASP A 1 32 ? -7.713 5.942 -11.631 1.00 0.00 29 ASP A O 8
ATOM 8823 N N . SER A 1 33 ? -7.206 4.584 -13.391 1.00 0.00 30 SER A N 8
ATOM 8824 C CA . SER A 1 33 ? -8.283 5.043 -14.291 1.00 0.00 30 SER A CA 8
ATOM 8825 C C . SER A 1 33 ? -9.662 4.632 -13.747 1.00 0.00 30 SER A C 8
ATOM 8826 O O . SER A 1 33 ? -10.675 5.285 -14.039 1.00 0.00 30 SER A O 8
ATOM 8834 N N . HIS A 1 34 ? -9.684 3.547 -12.958 1.00 0.00 31 HIS A N 8
ATOM 8835 C CA . HIS A 1 34 ? -10.882 3.099 -12.243 1.00 0.00 31 HIS A CA 8
ATOM 8836 C C . HIS A 1 34 ? -10.493 2.625 -10.826 1.00 0.00 31 HIS A C 8
ATOM 8837 O O . HIS A 1 34 ? -10.123 1.458 -10.653 1.00 0.00 31 HIS A O 8
ATOM 8852 N N . PRO A 1 35 ? -10.549 3.526 -9.794 1.00 0.00 32 PRO A N 8
ATOM 8853 C CA . PRO A 1 35 ? -10.403 3.121 -8.377 1.00 0.00 32 PRO A CA 8
ATOM 8854 C C . PRO A 1 35 ? -11.694 2.459 -7.839 1.00 0.00 32 PRO A C 8
ATOM 8855 O O . PRO A 1 35 ? -12.756 2.515 -8.484 1.00 0.00 32 PRO A O 8
ATOM 8866 N N . LEU A 1 36 ? -11.591 1.814 -6.664 1.00 0.00 33 LEU A N 8
ATOM 8867 C CA . LEU A 1 36 ? -12.736 1.150 -6.001 1.00 0.00 33 LEU A CA 8
ATOM 8868 C C . LEU A 1 36 ? -13.106 1.890 -4.713 1.00 0.00 33 LEU A C 8
ATOM 8869 O O . LEU A 1 36 ? -12.218 2.433 -4.043 1.00 0.00 33 LEU A O 8
ATOM 8885 N N . PRO A 1 37 ? -14.431 1.924 -4.346 1.00 0.00 34 PRO A N 8
ATOM 8886 C CA . PRO A 1 37 ? -14.884 2.450 -3.044 1.00 0.00 34 PRO A CA 8
ATOM 8887 C C . PRO A 1 37 ? -14.333 1.607 -1.870 1.00 0.00 34 PRO A C 8
ATOM 8888 O O . PRO A 1 37 ? -14.123 0.398 -2.033 1.00 0.00 34 PRO A O 8
ATOM 8899 N N . PRO A 1 38 ? -14.139 2.213 -0.653 1.00 0.00 35 PRO A N 8
ATOM 8900 C CA . PRO A 1 38 ? -13.606 1.488 0.533 1.00 0.00 35 PRO A CA 8
ATOM 8901 C C . PRO A 1 38 ? -14.638 0.531 1.192 1.00 0.00 35 PRO A C 8
ATOM 8902 O O . PRO A 1 38 ? -14.440 0.082 2.325 1.00 0.00 35 PRO A O 8
ATOM 8913 N N . ARG A 1 39 ? -15.737 0.229 0.473 1.00 0.00 36 ARG A N 8
ATOM 8914 C CA . ARG A 1 39 ? -16.726 -0.791 0.875 1.00 0.00 36 ARG A CA 8
ATOM 8915 C C . ARG A 1 39 ? -16.893 -1.860 -0.219 1.00 0.00 36 ARG A C 8
ATOM 8916 O O . ARG A 1 39 ? -17.509 -2.903 0.037 1.00 0.00 36 ARG A O 8
ATOM 8937 N N . VAL A 1 40 ? -16.378 -1.594 -1.445 1.00 0.00 37 VAL A N 8
ATOM 8938 C CA . VAL A 1 40 ? -16.353 -2.593 -2.531 1.00 0.00 37 VAL A CA 8
ATOM 8939 C C . VAL A 1 40 ? -14.968 -3.267 -2.566 1.00 0.00 37 VAL A C 8
ATOM 8940 O O . VAL A 1 40 ? -13.975 -2.617 -2.924 1.00 0.00 37 VAL A O 8
ATOM 8953 N N . PRO A 1 41 ? -14.867 -4.570 -2.150 1.00 0.00 38 PRO A N 8
ATOM 8954 C CA . PRO A 1 41 ? -13.614 -5.336 -2.263 1.00 0.00 38 PRO A CA 8
ATOM 8955 C C . PRO A 1 41 ? -13.324 -5.775 -3.719 1.00 0.00 38 PRO A C 8
ATOM 8956 O O . PRO A 1 41 ? -14.163 -5.612 -4.619 1.00 0.00 38 PRO A O 8
ATOM 8967 N N . LEU A 1 42 ? -12.133 -6.362 -3.911 1.00 0.00 39 LEU A N 8
ATOM 8968 C CA . LEU A 1 42 ? -11.595 -6.728 -5.235 1.00 0.00 39 LEU A CA 8
ATOM 8969 C C . LEU A 1 42 ? -12.473 -7.761 -6.018 1.00 0.00 39 LEU A C 8
ATOM 8970 O O . LEU A 1 42 ? -12.744 -7.524 -7.200 1.00 0.00 39 LEU A O 8
ATOM 8986 N N . PRO A 1 43 ? -12.950 -8.919 -5.395 1.00 0.00 40 PRO A N 8
ATOM 8987 C CA . PRO A 1 43 ? -13.776 -9.922 -6.130 1.00 0.00 40 PRO A CA 8
ATOM 8988 C C . PRO A 1 43 ? -15.190 -9.394 -6.481 1.00 0.00 40 PRO A C 8
ATOM 8989 O O . PRO A 1 43 ? -15.894 -9.980 -7.309 1.00 0.00 40 PRO A O 8
ATOM 9000 N N . GLU A 1 44 ? -15.583 -8.275 -5.848 1.00 0.00 41 GLU A N 8
ATOM 9001 C CA . GLU A 1 44 ? -16.920 -7.665 -6.005 1.00 0.00 41 GLU A CA 8
ATOM 9002 C C . GLU A 1 44 ? -16.890 -6.503 -6.998 1.00 0.00 41 GLU A C 8
ATOM 9003 O O . GLU A 1 44 ? -17.931 -5.892 -7.280 1.00 0.00 41 GLU A O 8
ATOM 9015 N N . ALA A 1 45 ? -15.689 -6.196 -7.506 1.00 0.00 42 ALA A N 8
ATOM 9016 C CA . ALA A 1 45 ? -15.490 -5.171 -8.523 1.00 0.00 42 ALA A CA 8
ATOM 9017 C C . ALA A 1 45 ? -15.915 -5.711 -9.907 1.00 0.00 42 ALA A C 8
ATOM 9018 O O . ALA A 1 45 ? -15.314 -6.681 -10.390 1.00 0.00 42 ALA A O 8
ATOM 9025 N N . PRO A 1 46 ? -16.937 -5.078 -10.583 1.00 0.00 43 PRO A N 8
ATOM 9026 C CA . PRO A 1 46 ? -17.370 -5.489 -11.942 1.00 0.00 43 PRO A CA 8
ATOM 9027 C C . PRO A 1 46 ? -16.366 -5.043 -13.040 1.00 0.00 43 PRO A C 8
ATOM 9028 O O . PRO A 1 46 ? -16.600 -5.267 -14.234 1.00 0.00 43 PRO A O 8
ATOM 9039 N N . PHE A 1 47 ? -15.265 -4.390 -12.603 1.00 0.00 44 PHE A N 8
ATOM 9040 C CA . PHE A 1 47 ? -14.083 -4.103 -13.434 1.00 0.00 44 PHE A CA 8
ATOM 9041 C C . PHE A 1 47 ? -13.458 -5.421 -13.937 1.00 0.00 44 PHE A C 8
ATOM 9042 O O . PHE A 1 47 ? -12.986 -5.503 -15.076 1.00 0.00 44 PHE A O 8
ATOM 9059 N N . TRP A 1 48 ? -13.465 -6.440 -13.060 1.00 0.00 45 TRP A N 8
ATOM 9060 C CA . TRP A 1 48 ? -12.934 -7.776 -13.367 1.00 0.00 45 TRP A CA 8
ATOM 9061 C C . TRP A 1 48 ? -14.053 -8.656 -13.933 1.00 0.00 45 TRP A C 8
ATOM 9062 O O . TRP A 1 48 ? -15.222 -8.518 -13.541 1.00 0.00 45 TRP A O 8
ATOM 9083 N N . THR A 1 49 ? -13.685 -9.543 -14.866 1.00 0.00 46 THR A N 8
ATOM 9084 C CA . THR A 1 49 ? -14.594 -10.550 -15.430 1.00 0.00 46 THR A CA 8
ATOM 9085 C C . THR A 1 49 ? -14.990 -11.560 -14.327 1.00 0.00 46 THR A C 8
ATOM 9086 O O . THR A 1 49 ? -14.123 -11.940 -13.533 1.00 0.00 46 THR A O 8
ATOM 9097 N N . PRO A 1 50 ? -16.297 -11.998 -14.257 1.00 0.00 47 PRO A N 8
ATOM 9098 C CA . PRO A 1 50 ? -16.856 -12.760 -13.097 1.00 0.00 47 PRO A CA 8
ATOM 9099 C C . PRO A 1 50 ? -16.039 -14.016 -12.691 1.00 0.00 47 PRO A C 8
ATOM 9100 O O . PRO A 1 50 ? -15.875 -14.287 -11.496 1.00 0.00 47 PRO A O 8
ATOM 9111 N N . ALA A 1 51 ? -15.506 -14.752 -13.685 1.00 0.00 48 ALA A N 8
ATOM 9112 C CA . ALA A 1 51 ? -14.681 -15.962 -13.443 1.00 0.00 48 ALA A CA 8
ATOM 9113 C C . ALA A 1 51 ? -13.342 -15.599 -12.769 1.00 0.00 48 ALA A C 8
ATOM 9114 O O . ALA A 1 51 ? -12.903 -16.260 -11.824 1.00 0.00 48 ALA A O 8
ATOM 9121 N N . GLN A 1 52 ? -12.724 -14.519 -13.268 1.00 0.00 49 GLN A N 8
ATOM 9122 C CA . GLN A 1 52 ? -11.448 -13.984 -12.748 1.00 0.00 49 GLN A CA 8
ATOM 9123 C C . GLN A 1 52 ? -11.656 -13.300 -11.381 1.00 0.00 49 GLN A C 8
ATOM 9124 O O . GLN A 1 52 ? -10.741 -13.259 -10.568 1.00 0.00 49 GLN A O 8
ATOM 9138 N N . ALA A 1 53 ? -12.878 -12.797 -11.136 1.00 0.00 50 ALA A N 8
ATOM 9139 C CA . ALA A 1 53 ? -13.264 -12.189 -9.846 1.00 0.00 50 ALA A CA 8
ATOM 9140 C C . ALA A 1 53 ? -13.460 -13.284 -8.778 1.00 0.00 50 ALA A C 8
ATOM 9141 O O . ALA A 1 53 ? -13.093 -13.104 -7.614 1.00 0.00 50 ALA A O 8
ATOM 9148 N N . ALA A 1 54 ? -14.019 -14.433 -9.208 1.00 0.00 51 ALA A N 8
ATOM 9149 C CA . ALA A 1 54 ? -14.183 -15.632 -8.356 1.00 0.00 51 ALA A CA 8
ATOM 9150 C C . ALA A 1 54 ? -12.813 -16.265 -8.039 1.00 0.00 51 ALA A C 8
ATOM 9151 O O . ALA A 1 54 ? -12.619 -16.857 -6.972 1.00 0.00 51 ALA A O 8
ATOM 9158 N N . PHE A 1 55 ? -11.879 -16.118 -8.994 1.00 0.00 52 PHE A N 8
ATOM 9159 C CA . PHE A 1 55 ? -10.477 -16.546 -8.857 1.00 0.00 52 PHE A CA 8
ATOM 9160 C C . PHE A 1 55 ? -9.746 -15.691 -7.797 1.00 0.00 52 PHE A C 8
ATOM 9161 O O . PHE A 1 55 ? -8.985 -16.217 -6.971 1.00 0.00 52 PHE A O 8
ATOM 9178 N N . LEU A 1 56 ? -9.989 -14.367 -7.841 1.00 0.00 53 LEU A N 8
ATOM 9179 C CA . LEU A 1 56 ? -9.437 -13.411 -6.859 1.00 0.00 53 LEU A CA 8
ATOM 9180 C C . LEU A 1 56 ? -10.020 -13.686 -5.466 1.00 0.00 53 LEU A C 8
ATOM 9181 O O . LEU A 1 56 ? -9.307 -13.615 -4.476 1.00 0.00 53 LEU A O 8
ATOM 9197 N N . ARG A 1 57 ? -11.315 -14.050 -5.428 1.00 0.00 54 ARG A N 8
ATOM 9198 C CA . ARG A 1 57 ? -12.040 -14.426 -4.192 1.00 0.00 54 ARG A CA 8
ATOM 9199 C C . ARG A 1 57 ? -11.334 -15.581 -3.445 1.00 0.00 54 ARG A C 8
ATOM 9200 O O . ARG A 1 57 ? -11.280 -15.588 -2.210 1.00 0.00 54 ARG A O 8
ATOM 9221 N N . GLN A 1 58 ? -10.787 -16.540 -4.221 1.00 0.00 55 GLN A N 8
ATOM 9222 C CA . GLN A 1 58 ? -10.010 -17.682 -3.682 1.00 0.00 55 GLN A CA 8
ATOM 9223 C C . GLN A 1 58 ? -8.760 -17.193 -2.922 1.00 0.00 55 GLN A C 8
ATOM 9224 O O . GLN A 1 58 ? -8.338 -17.793 -1.930 1.00 0.00 55 GLN A O 8
ATOM 9238 N N . ALA A 1 59 ? -8.182 -16.098 -3.426 1.00 0.00 56 ALA A N 8
ATOM 9239 C CA . ALA A 1 59 ? -6.979 -15.473 -2.865 1.00 0.00 56 ALA A CA 8
ATOM 9240 C C . ALA A 1 59 ? -7.305 -14.543 -1.673 1.00 0.00 56 ALA A C 8
ATOM 9241 O O . ALA A 1 59 ? -6.487 -14.409 -0.757 1.00 0.00 56 ALA A O 8
ATOM 9248 N N . LEU A 1 60 ? -8.497 -13.902 -1.680 1.00 0.00 57 LEU A N 8
ATOM 9249 C CA . LEU A 1 60 ? -8.910 -12.982 -0.589 1.00 0.00 57 LEU A CA 8
ATOM 9250 C C . LEU A 1 60 ? -9.349 -13.757 0.674 1.00 0.00 57 LEU A C 8
ATOM 9251 O O . LEU A 1 60 ? -8.934 -13.416 1.789 1.00 0.00 57 LEU A O 8
ATOM 9267 N N . GLU A 1 61 ? -10.191 -14.786 0.489 1.00 0.00 58 GLU A N 8
ATOM 9268 C CA . GLU A 1 61 ? -10.779 -15.545 1.614 1.00 0.00 58 GLU A CA 8
ATOM 9269 C C . GLU A 1 61 ? -9.778 -16.579 2.167 1.00 0.00 58 GLU A C 8
ATOM 9270 O O . GLU A 1 61 ? -9.620 -16.707 3.388 1.00 0.00 58 GLU A O 8
ATOM 9282 N N . CYS A 1 62 ? -9.123 -17.327 1.264 1.00 0.00 59 CYS A N 8
ATOM 9283 C CA . CYS A 1 62 ? -8.177 -18.396 1.640 1.00 0.00 59 CYS A CA 8
ATOM 9284 C C . CYS A 1 62 ? -6.721 -17.941 1.450 1.00 0.00 59 CYS A C 8
ATOM 9285 O O . CYS A 1 62 ? -6.434 -17.062 0.621 1.00 0.00 59 CYS A O 8
ATOM 9293 N N . ASP A 1 63 ? -5.813 -18.545 2.239 1.00 0.00 60 ASP A N 8
ATOM 9294 C CA . ASP A 1 63 ? -4.362 -18.319 2.140 1.00 0.00 60 ASP A CA 8
ATOM 9295 C C . ASP A 1 63 ? -3.826 -18.977 0.860 1.00 0.00 60 ASP A C 8
ATOM 9296 O O . ASP A 1 63 ? -3.456 -20.157 0.856 1.00 0.00 60 ASP A O 8
ATOM 9305 N N . ALA A 1 64 ? -3.857 -18.213 -0.233 1.00 0.00 61 ALA A N 8
ATOM 9306 C CA . ALA A 1 64 ? -3.394 -18.657 -1.553 1.00 0.00 61 ALA A CA 8
ATOM 9307 C C . ALA A 1 64 ? -2.013 -18.072 -1.873 1.00 0.00 61 ALA A C 8
ATOM 9308 O O . ALA A 1 64 ? -1.471 -17.258 -1.115 1.00 0.00 61 ALA A O 8
ATOM 9315 N N . GLU A 1 65 ? -1.452 -18.496 -3.010 1.00 0.00 62 GLU A N 8
ATOM 9316 C CA . GLU A 1 65 ? -0.186 -17.956 -3.536 1.00 0.00 62 GLU A CA 8
ATOM 9317 C C . GLU A 1 65 ? -0.414 -16.572 -4.177 1.00 0.00 62 GLU A C 8
ATOM 9318 O O . GLU A 1 65 ? 0.523 -15.781 -4.323 1.00 0.00 62 GLU A O 8
ATOM 9330 N N . TRP A 1 66 ? -1.681 -16.288 -4.544 1.00 0.00 63 TRP A N 8
ATOM 9331 C CA . TRP A 1 66 ? -2.096 -14.975 -5.084 1.00 0.00 63 TRP A CA 8
ATOM 9332 C C . TRP A 1 66 ? -2.723 -14.120 -3.965 1.00 0.00 63 TRP A C 8
ATOM 9333 O O . TRP A 1 66 ? -3.335 -13.101 -4.263 1.00 0.00 63 TRP A O 8
ATOM 9354 N N . SER A 1 67 ? -2.580 -14.537 -2.685 1.00 0.00 64 SER A N 8
ATOM 9355 C CA . SER A 1 67 ? -3.294 -13.899 -1.551 1.00 0.00 64 SER A CA 8
ATOM 9356 C C . SER A 1 67 ? -2.842 -12.437 -1.360 1.00 0.00 64 SER A C 8
ATOM 9357 O O . SER A 1 67 ? -3.673 -11.531 -1.289 1.00 0.00 64 SER A O 8
ATOM 9365 N N . GLU A 1 68 ? -1.514 -12.226 -1.318 1.00 0.00 65 GLU A N 8
ATOM 9366 C CA . GLU A 1 68 ? -0.905 -10.880 -1.205 1.00 0.00 65 GLU A CA 8
ATOM 9367 C C . GLU A 1 68 ? -0.978 -10.137 -2.555 1.00 0.00 65 GLU A C 8
ATOM 9368 O O . GLU A 1 68 ? -0.935 -8.905 -2.601 1.00 0.00 65 GLU A O 8
ATOM 9380 N N . ALA A 1 69 ? -1.072 -10.902 -3.658 1.00 0.00 66 ALA A N 8
ATOM 9381 C CA . ALA A 1 69 ? -1.233 -10.339 -5.010 1.00 0.00 66 ALA A CA 8
ATOM 9382 C C . ALA A 1 69 ? -2.582 -9.625 -5.129 1.00 0.00 66 ALA A C 8
ATOM 9383 O O . ALA A 1 69 ? -2.653 -8.498 -5.602 1.00 0.00 66 ALA A O 8
ATOM 9390 N N . ALA A 1 70 ? -3.632 -10.310 -4.658 1.00 0.00 67 ALA A N 8
ATOM 9391 C CA . ALA A 1 70 ? -5.026 -9.871 -4.774 1.00 0.00 67 ALA A CA 8
ATOM 9392 C C . ALA A 1 70 ? -5.377 -8.831 -3.694 1.00 0.00 67 ALA A C 8
ATOM 9393 O O . ALA A 1 70 ? -6.032 -7.833 -3.980 1.00 0.00 67 ALA A O 8
ATOM 9400 N N . ASP A 1 71 ? -4.939 -9.074 -2.450 1.00 0.00 68 ASP A N 8
ATOM 9401 C CA . ASP A 1 71 ? -5.177 -8.139 -1.327 1.00 0.00 68 ASP A CA 8
ATOM 9402 C C . ASP A 1 71 ? -4.304 -6.883 -1.486 1.00 0.00 68 ASP A C 8
ATOM 9403 O O . ASP A 1 71 ? -4.768 -5.757 -1.274 1.00 0.00 68 ASP A O 8
ATOM 9412 N N . GLY A 1 72 ? -3.048 -7.104 -1.912 1.00 0.00 69 GLY A N 8
ATOM 9413 C CA . GLY A 1 72 ? -2.113 -6.017 -2.230 1.00 0.00 69 GLY A CA 8
ATOM 9414 C C . GLY A 1 72 ? -2.539 -5.210 -3.457 1.00 0.00 69 GLY A C 8
ATOM 9415 O O . GLY A 1 72 ? -2.143 -4.052 -3.603 1.00 0.00 69 GLY A O 8
ATOM 9419 N N . LEU A 1 73 ? -3.336 -5.838 -4.340 1.00 0.00 70 LEU A N 8
ATOM 9420 C CA . LEU A 1 73 ? -4.010 -5.157 -5.465 1.00 0.00 70 LEU A CA 8
ATOM 9421 C C . LEU A 1 73 ? -5.141 -4.282 -4.885 1.00 0.00 70 LEU A C 8
ATOM 9422 O O . LEU A 1 73 ? -5.179 -3.072 -5.113 1.00 0.00 70 LEU A O 8
ATOM 9438 N N . ALA A 1 74 ? -6.001 -4.925 -4.069 1.00 0.00 71 ALA A N 8
ATOM 9439 C CA . ALA A 1 74 ? -7.251 -4.339 -3.541 1.00 0.00 71 ALA A CA 8
ATOM 9440 C C . ALA A 1 74 ? -7.009 -3.043 -2.753 1.00 0.00 71 ALA A C 8
ATOM 9441 O O . ALA A 1 74 ? -7.764 -2.077 -2.907 1.00 0.00 71 ALA A O 8
ATOM 9448 N N . VAL A 1 75 ? -5.934 -3.025 -1.937 1.00 0.00 72 VAL A N 8
ATOM 9449 C CA . VAL A 1 75 ? -5.592 -1.858 -1.096 1.00 0.00 72 VAL A CA 8
ATOM 9450 C C . VAL A 1 75 ? -5.273 -0.612 -1.951 1.00 0.00 72 VAL A C 8
ATOM 9451 O O . VAL A 1 75 ? -5.628 0.487 -1.568 1.00 0.00 72 VAL A O 8
ATOM 9464 N N . LEU A 1 76 ? -4.650 -0.813 -3.133 1.00 0.00 73 LEU A N 8
ATOM 9465 C CA . LEU A 1 76 ? -4.270 0.290 -4.059 1.00 0.00 73 LEU A CA 8
ATOM 9466 C C . LEU A 1 76 ? -5.515 1.017 -4.608 1.00 0.00 73 LEU A C 8
ATOM 9467 O O . LEU A 1 76 ? -5.502 2.232 -4.833 1.00 0.00 73 LEU A O 8
ATOM 9483 N N . LEU A 1 77 ? -6.583 0.233 -4.805 1.00 0.00 74 LEU A N 8
ATOM 9484 C CA . LEU A 1 77 ? -7.883 0.703 -5.323 1.00 0.00 74 LEU A CA 8
ATOM 9485 C C . LEU A 1 77 ? -8.637 1.506 -4.252 1.00 0.00 74 LEU A C 8
ATOM 9486 O O . LEU A 1 77 ? -9.227 2.554 -4.539 1.00 0.00 74 LEU A O 8
ATOM 9502 N N . GLN A 1 78 ? -8.594 0.984 -3.016 1.00 0.00 75 GLN A N 8
ATOM 9503 C CA . GLN A 1 78 ? -9.281 1.577 -1.854 1.00 0.00 75 GLN A CA 8
ATOM 9504 C C . GLN A 1 78 ? -8.509 2.805 -1.326 1.00 0.00 75 GLN A C 8
ATOM 9505 O O . GLN A 1 78 ? -9.087 3.669 -0.666 1.00 0.00 75 GLN A O 8
ATOM 9519 N N . GLN A 1 79 ? -7.192 2.856 -1.623 1.00 0.00 76 GLN A N 8
ATOM 9520 C CA . GLN A 1 79 ? -6.314 4.007 -1.301 1.00 0.00 76 GLN A CA 8
ATOM 9521 C C . GLN A 1 79 ? -6.168 4.942 -2.518 1.00 0.00 76 GLN A C 8
ATOM 9522 O O . GLN A 1 79 ? -5.304 5.830 -2.506 1.00 0.00 76 GLN A O 8
ATOM 9536 N N . GLY A 1 80 ? -7.020 4.736 -3.548 1.00 0.00 77 GLY A N 8
ATOM 9537 C CA . GLY A 1 80 ? -6.997 5.539 -4.771 1.00 0.00 77 GLY A CA 8
ATOM 9538 C C . GLY A 1 80 ? -7.121 7.034 -4.489 1.00 0.00 77 GLY A C 8
ATOM 9539 O O . GLY A 1 80 ? -8.066 7.454 -3.813 1.00 0.00 77 GLY A O 8
ATOM 9543 N N . GLU A 1 81 ? -6.139 7.816 -4.981 1.00 0.00 78 GLU A N 8
ATOM 9544 C CA . GLU A 1 81 ? -6.059 9.281 -4.754 1.00 0.00 78 GLU A CA 8
ATOM 9545 C C . GLU A 1 81 ? -7.303 10.031 -5.279 1.00 0.00 78 GLU A C 8
ATOM 9546 O O . GLU A 1 81 ? -7.599 11.139 -4.825 1.00 0.00 78 GLU A O 8
ATOM 9558 N N . ALA A 1 82 ? -7.992 9.413 -6.253 1.00 0.00 79 ALA A N 8
ATOM 9559 C CA . ALA A 1 82 ? -9.217 9.939 -6.852 1.00 0.00 79 ALA A CA 8
ATOM 9560 C C . ALA A 1 82 ? -10.378 9.912 -5.820 1.00 0.00 79 ALA A C 8
ATOM 9561 O O . ALA A 1 82 ? -10.668 10.961 -5.204 1.00 0.00 79 ALA A O 8
ATOM 9569 N N . MET A 1 4 ? 2.235 4.927 -3.807 1.00 0.00 1 MET A N 9
ATOM 9570 C CA . MET A 1 4 ? 3.427 4.948 -4.691 1.00 0.00 1 MET A CA 9
ATOM 9571 C C . MET A 1 4 ? 3.898 3.509 -4.973 1.00 0.00 1 MET A C 9
ATOM 9572 O O . MET A 1 4 ? 4.186 3.156 -6.125 1.00 0.00 1 MET A O 9
ATOM 9586 N N . ASP A 1 5 ? 3.965 2.690 -3.899 1.00 0.00 2 ASP A N 9
ATOM 9587 C CA . ASP A 1 5 ? 4.338 1.260 -3.983 1.00 0.00 2 ASP A CA 9
ATOM 9588 C C . ASP A 1 5 ? 3.179 0.469 -4.620 1.00 0.00 2 ASP A C 9
ATOM 9589 O O . ASP A 1 5 ? 2.272 0.004 -3.920 1.00 0.00 2 ASP A O 9
ATOM 9598 N N . THR A 1 6 ? 3.184 0.380 -5.956 1.00 0.00 3 THR A N 9
ATOM 9599 C CA . THR A 1 6 ? 2.084 -0.222 -6.723 1.00 0.00 3 THR A CA 9
ATOM 9600 C C . THR A 1 6 ? 2.485 -1.593 -7.304 1.00 0.00 3 THR A C 9
ATOM 9601 O O . THR A 1 6 ? 2.175 -2.638 -6.711 1.00 0.00 3 THR A O 9
ATOM 9612 N N . SER A 1 7 ? 3.214 -1.580 -8.433 1.00 0.00 4 SER A N 9
ATOM 9613 C CA . SER A 1 7 ? 3.486 -2.784 -9.216 1.00 0.00 4 SER A CA 9
ATOM 9614 C C . SER A 1 7 ? 4.663 -3.574 -8.621 1.00 0.00 4 SER A C 9
ATOM 9615 O O . SER A 1 7 ? 5.832 -3.316 -8.936 1.00 0.00 4 SER A O 9
ATOM 9623 N N . ASN A 1 8 ? 4.321 -4.494 -7.705 1.00 0.00 5 ASN A N 9
ATOM 9624 C CA . ASN A 1 8 ? 5.235 -5.544 -7.198 1.00 0.00 5 ASN A CA 9
ATOM 9625 C C . ASN A 1 8 ? 5.347 -6.665 -8.263 1.00 0.00 5 ASN A C 9
ATOM 9626 O O . ASN A 1 8 ? 4.566 -6.665 -9.206 1.00 0.00 5 ASN A O 9
ATOM 9637 N N . HIS A 1 9 ? 6.292 -7.625 -8.096 1.00 0.00 6 HIS A N 9
ATOM 9638 C CA . HIS A 1 9 ? 6.421 -8.820 -8.992 1.00 0.00 6 HIS A CA 9
ATOM 9639 C C . HIS A 1 9 ? 5.066 -9.549 -9.193 1.00 0.00 6 HIS A C 9
ATOM 9640 O O . HIS A 1 9 ? 4.801 -10.110 -10.264 1.00 0.00 6 HIS A O 9
ATOM 9655 N N . LEU A 1 10 ? 4.238 -9.510 -8.141 1.00 0.00 7 LEU A N 9
ATOM 9656 C CA . LEU A 1 10 ? 2.930 -10.178 -8.076 1.00 0.00 7 LEU A CA 9
ATOM 9657 C C . LEU A 1 10 ? 1.954 -9.719 -9.184 1.00 0.00 7 LEU A C 9
ATOM 9658 O O . LEU A 1 10 ? 1.317 -10.555 -9.841 1.00 0.00 7 LEU A O 9
ATOM 9674 N N . LEU A 1 11 ? 1.853 -8.392 -9.381 1.00 0.00 8 LEU A N 9
ATOM 9675 C CA . LEU A 1 11 ? 0.807 -7.792 -10.238 1.00 0.00 8 LEU A CA 9
ATOM 9676 C C . LEU A 1 11 ? 0.986 -8.085 -11.768 1.00 0.00 8 LEU A C 9
ATOM 9677 O O . LEU A 1 11 ? -0.017 -8.353 -12.424 1.00 0.00 8 LEU A O 9
ATOM 9693 N N . PRO A 1 12 ? 2.225 -8.000 -12.390 1.00 0.00 9 PRO A N 9
ATOM 9694 C CA . PRO A 1 12 ? 2.462 -8.470 -13.787 1.00 0.00 9 PRO A CA 9
ATOM 9695 C C . PRO A 1 12 ? 1.911 -9.880 -14.064 1.00 0.00 9 PRO A C 9
ATOM 9696 O O . PRO A 1 12 ? 1.337 -10.129 -15.117 1.00 0.00 9 PRO A O 9
ATOM 9707 N N . GLY A 1 13 ? 2.083 -10.783 -13.085 1.00 0.00 10 GLY A N 9
ATOM 9708 C CA . GLY A 1 13 ? 1.557 -12.142 -13.182 1.00 0.00 10 GLY A CA 9
ATOM 9709 C C . GLY A 1 13 ? 0.038 -12.196 -13.022 1.00 0.00 10 GLY A C 9
ATOM 9710 O O . GLY A 1 13 ? -0.646 -12.851 -13.808 1.00 0.00 10 GLY A O 9
ATOM 9714 N N . LEU A 1 14 ? -0.473 -11.466 -12.015 1.00 0.00 11 LEU A N 9
ATOM 9715 C CA . LEU A 1 14 ? -1.908 -11.448 -11.651 1.00 0.00 11 LEU A CA 9
ATOM 9716 C C . LEU A 1 14 ? -2.774 -10.884 -12.802 1.00 0.00 11 LEU A C 9
ATOM 9717 O O . LEU A 1 14 ? -3.716 -11.540 -13.259 1.00 0.00 11 LEU A O 9
ATOM 9733 N N . PHE A 1 15 ? -2.423 -9.675 -13.265 1.00 0.00 12 PHE A N 9
ATOM 9734 C CA . PHE A 1 15 ? -3.088 -8.998 -14.404 1.00 0.00 12 PHE A CA 9
ATOM 9735 C C . PHE A 1 15 ? -3.012 -9.839 -15.688 1.00 0.00 12 PHE A C 9
ATOM 9736 O O . PHE A 1 15 ? -3.956 -9.855 -16.473 1.00 0.00 12 PHE A O 9
ATOM 9753 N N . ARG A 1 16 ? -1.902 -10.571 -15.865 1.00 0.00 13 ARG A N 9
ATOM 9754 C CA . ARG A 1 16 ? -1.701 -11.461 -17.026 1.00 0.00 13 ARG A CA 9
ATOM 9755 C C . ARG A 1 16 ? -2.725 -12.626 -17.008 1.00 0.00 13 ARG A C 9
ATOM 9756 O O . ARG A 1 16 ? -3.200 -13.054 -18.065 1.00 0.00 13 ARG A O 9
ATOM 9777 N N . GLN A 1 17 ? -3.073 -13.113 -15.791 1.00 0.00 14 GLN A N 9
ATOM 9778 C CA . GLN A 1 17 ? -4.114 -14.162 -15.607 1.00 0.00 14 GLN A CA 9
ATOM 9779 C C . GLN A 1 17 ? -5.515 -13.577 -15.865 1.00 0.00 14 GLN A C 9
ATOM 9780 O O . GLN A 1 17 ? -6.401 -14.255 -16.386 1.00 0.00 14 GLN A O 9
ATOM 9794 N N . LEU A 1 18 ? -5.685 -12.294 -15.491 1.00 0.00 15 LEU A N 9
ATOM 9795 C CA . LEU A 1 18 ? -6.929 -11.527 -15.719 1.00 0.00 15 LEU A CA 9
ATOM 9796 C C . LEU A 1 18 ? -7.024 -11.022 -17.186 1.00 0.00 15 LEU A C 9
ATOM 9797 O O . LEU A 1 18 ? -7.966 -10.302 -17.538 1.00 0.00 15 LEU A O 9
ATOM 9813 N N . GLY A 1 19 ? -6.021 -11.398 -18.022 1.00 0.00 16 GLY A N 9
ATOM 9814 C CA . GLY A 1 19 ? -6.010 -11.090 -19.462 1.00 0.00 16 GLY A CA 9
ATOM 9815 C C . GLY A 1 19 ? -5.677 -9.631 -19.777 1.00 0.00 16 GLY A C 9
ATOM 9816 O O . GLY A 1 19 ? -5.763 -9.209 -20.932 1.00 0.00 16 GLY A O 9
ATOM 9820 N N . LEU A 1 20 ? -5.310 -8.872 -18.735 1.00 0.00 17 LEU A N 9
ATOM 9821 C CA . LEU A 1 20 ? -4.968 -7.444 -18.820 1.00 0.00 17 LEU A CA 9
ATOM 9822 C C . LEU A 1 20 ? -3.476 -7.262 -19.150 1.00 0.00 17 LEU A C 9
ATOM 9823 O O . LEU A 1 20 ? -2.728 -8.246 -19.277 1.00 0.00 17 LEU A O 9
ATOM 9839 N N . GLU A 1 21 ? -3.060 -5.994 -19.290 1.00 0.00 18 GLU A N 9
ATOM 9840 C CA . GLU A 1 21 ? -1.668 -5.636 -19.573 1.00 0.00 18 GLU A CA 9
ATOM 9841 C C . GLU A 1 21 ? -0.794 -5.911 -18.337 1.00 0.00 18 GLU A C 9
ATOM 9842 O O . GLU A 1 21 ? -1.043 -5.377 -17.247 1.00 0.00 18 GLU A O 9
ATOM 9854 N N . ASP A 1 22 ? 0.222 -6.752 -18.537 1.00 0.00 19 ASP A N 9
ATOM 9855 C CA . ASP A 1 22 ? 1.151 -7.194 -17.481 1.00 0.00 19 ASP A CA 9
ATOM 9856 C C . ASP A 1 22 ? 2.242 -6.144 -17.202 1.00 0.00 19 ASP A C 9
ATOM 9857 O O . ASP A 1 22 ? 3.041 -6.310 -16.278 1.00 0.00 19 ASP A O 9
ATOM 9866 N N . GLU A 1 23 ? 2.277 -5.071 -18.009 1.00 0.00 20 GLU A N 9
ATOM 9867 C CA . GLU A 1 23 ? 3.335 -4.053 -17.947 1.00 0.00 20 GLU A CA 9
ATOM 9868 C C . GLU A 1 23 ? 3.168 -3.169 -16.694 1.00 0.00 20 GLU A C 9
ATOM 9869 O O . GLU A 1 23 ? 2.074 -2.655 -16.468 1.00 0.00 20 GLU A O 9
ATOM 9881 N N . PRO A 1 24 ? 4.264 -2.963 -15.889 1.00 0.00 21 PRO A N 9
ATOM 9882 C CA . PRO A 1 24 ? 4.213 -2.229 -14.590 1.00 0.00 21 PRO A CA 9
ATOM 9883 C C . PRO A 1 24 ? 3.609 -0.813 -14.716 1.00 0.00 21 PRO A C 9
ATOM 9884 O O . PRO A 1 24 ? 2.838 -0.375 -13.855 1.00 0.00 21 PRO A O 9
ATOM 9895 N N . ALA A 1 25 ? 3.961 -0.132 -15.823 1.00 0.00 22 ALA A N 9
ATOM 9896 C CA . ALA A 1 25 ? 3.503 1.237 -16.119 1.00 0.00 22 ALA A CA 9
ATOM 9897 C C . ALA A 1 25 ? 1.994 1.270 -16.418 1.00 0.00 22 ALA A C 9
ATOM 9898 O O . ALA A 1 25 ? 1.301 2.225 -16.054 1.00 0.00 22 ALA A O 9
ATOM 9905 N N . ALA A 1 26 ? 1.506 0.207 -17.081 1.00 0.00 23 ALA A N 9
ATOM 9906 C CA . ALA A 1 26 ? 0.083 0.051 -17.427 1.00 0.00 23 ALA A CA 9
ATOM 9907 C C . ALA A 1 26 ? -0.754 -0.295 -16.184 1.00 0.00 23 ALA A C 9
ATOM 9908 O O . ALA A 1 26 ? -1.831 0.263 -15.981 1.00 0.00 23 ALA A O 9
ATOM 9915 N N . ILE A 1 27 ? -0.217 -1.213 -15.361 1.00 0.00 24 ILE A N 9
ATOM 9916 C CA . ILE A 1 27 ? -0.874 -1.727 -14.138 1.00 0.00 24 ILE A CA 9
ATOM 9917 C C . ILE A 1 27 ? -1.131 -0.597 -13.133 1.00 0.00 24 ILE A C 9
ATOM 9918 O O . ILE A 1 27 ? -2.261 -0.410 -12.665 1.00 0.00 24 ILE A O 9
ATOM 9934 N N . ARG A 1 28 ? -0.055 0.157 -12.830 1.00 0.00 25 ARG A N 9
ATOM 9935 C CA . ARG A 1 28 ? -0.094 1.268 -11.871 1.00 0.00 25 ARG A CA 9
ATOM 9936 C C . ARG A 1 28 ? -1.060 2.367 -12.362 1.00 0.00 25 ARG A C 9
ATOM 9937 O O . ARG A 1 28 ? -1.671 3.073 -11.562 1.00 0.00 25 ARG A O 9
ATOM 9958 N N . ALA A 1 29 ? -1.182 2.484 -13.699 1.00 0.00 26 ALA A N 9
ATOM 9959 C CA . ALA A 1 29 ? -2.066 3.460 -14.350 1.00 0.00 26 ALA A CA 9
ATOM 9960 C C . ALA A 1 29 ? -3.542 3.007 -14.318 1.00 0.00 26 ALA A C 9
ATOM 9961 O O . ALA A 1 29 ? -4.432 3.842 -14.197 1.00 0.00 26 ALA A O 9
ATOM 9968 N N . PHE A 1 30 ? -3.793 1.678 -14.435 1.00 0.00 27 PHE A N 9
ATOM 9969 C CA . PHE A 1 30 ? -5.172 1.110 -14.404 1.00 0.00 27 PHE A CA 9
ATOM 9970 C C . PHE A 1 30 ? -5.835 1.382 -13.051 1.00 0.00 27 PHE A C 9
ATOM 9971 O O . PHE A 1 30 ? -6.959 1.883 -12.977 1.00 0.00 27 PHE A O 9
ATOM 9988 N N . ILE A 1 31 ? -5.093 1.043 -11.997 1.00 0.00 28 ILE A N 9
ATOM 9989 C CA . ILE A 1 31 ? -5.567 1.094 -10.610 1.00 0.00 28 ILE A CA 9
ATOM 9990 C C . ILE A 1 31 ? -5.681 2.540 -10.087 1.00 0.00 28 ILE A C 9
ATOM 9991 O O . ILE A 1 31 ? -6.493 2.826 -9.196 1.00 0.00 28 ILE A O 9
ATOM 10007 N N . ASP A 1 32 ? -4.842 3.432 -10.641 1.00 0.00 29 ASP A N 9
ATOM 10008 C CA . ASP A 1 32 ? -4.833 4.859 -10.289 1.00 0.00 29 ASP A CA 9
ATOM 10009 C C . ASP A 1 32 ? -5.994 5.599 -10.992 1.00 0.00 29 ASP A C 9
ATOM 10010 O O . ASP A 1 32 ? -6.728 6.374 -10.368 1.00 0.00 29 ASP A O 9
ATOM 10019 N N . SER A 1 33 ? -6.148 5.324 -12.303 1.00 0.00 30 SER A N 9
ATOM 10020 C CA . SER A 1 33 ? -7.131 6.001 -13.174 1.00 0.00 30 SER A CA 9
ATOM 10021 C C . SER A 1 33 ? -8.559 5.494 -12.896 1.00 0.00 30 SER A C 9
ATOM 10022 O O . SER A 1 33 ? -9.535 6.252 -13.008 1.00 0.00 30 SER A O 9
ATOM 10030 N N . HIS A 1 34 ? -8.668 4.202 -12.544 1.00 0.00 31 HIS A N 9
ATOM 10031 C CA . HIS A 1 34 ? -9.950 3.551 -12.229 1.00 0.00 31 HIS A CA 9
ATOM 10032 C C . HIS A 1 34 ? -9.799 2.780 -10.904 1.00 0.00 31 HIS A C 9
ATOM 10033 O O . HIS A 1 34 ? -9.418 1.602 -10.911 1.00 0.00 31 HIS A O 9
ATOM 10048 N N . PRO A 1 35 ? -10.028 3.460 -9.734 1.00 0.00 32 PRO A N 9
ATOM 10049 C CA . PRO A 1 35 ? -9.979 2.816 -8.406 1.00 0.00 32 PRO A CA 9
ATOM 10050 C C . PRO A 1 35 ? -11.273 2.028 -8.086 1.00 0.00 32 PRO A C 9
ATOM 10051 O O . PRO A 1 35 ? -12.088 1.753 -8.976 1.00 0.00 32 PRO A O 9
ATOM 10062 N N . LEU A 1 36 ? -11.433 1.652 -6.810 1.00 0.00 33 LEU A N 9
ATOM 10063 C CA . LEU A 1 36 ? -12.635 0.963 -6.296 1.00 0.00 33 LEU A CA 9
ATOM 10064 C C . LEU A 1 36 ? -13.214 1.738 -5.101 1.00 0.00 33 LEU A C 9
ATOM 10065 O O . LEU A 1 36 ? -12.477 2.468 -4.420 1.00 0.00 33 LEU A O 9
ATOM 10081 N N . PRO A 1 37 ? -14.555 1.610 -4.836 1.00 0.00 34 PRO A N 9
ATOM 10082 C CA . PRO A 1 37 ? -15.182 2.148 -3.613 1.00 0.00 34 PRO A CA 9
ATOM 10083 C C . PRO A 1 37 ? -14.860 1.259 -2.385 1.00 0.00 34 PRO A C 9
ATOM 10084 O O . PRO A 1 37 ? -14.674 0.050 -2.543 1.00 0.00 34 PRO A O 9
ATOM 10095 N N . PRO A 1 38 ? -14.783 1.843 -1.148 1.00 0.00 35 PRO A N 9
ATOM 10096 C CA . PRO A 1 38 ? -14.631 1.063 0.115 1.00 0.00 35 PRO A CA 9
ATOM 10097 C C . PRO A 1 38 ? -15.742 0.001 0.333 1.00 0.00 35 PRO A C 9
ATOM 10098 O O . PRO A 1 38 ? -15.521 -1.016 1.002 1.00 0.00 35 PRO A O 9
ATOM 10109 N N . ARG A 1 39 ? -16.925 0.265 -0.245 1.00 0.00 36 ARG A N 9
ATOM 10110 C CA . ARG A 1 39 ? -18.118 -0.610 -0.120 1.00 0.00 36 ARG A CA 9
ATOM 10111 C C . ARG A 1 39 ? -18.060 -1.825 -1.076 1.00 0.00 36 ARG A C 9
ATOM 10112 O O . ARG A 1 39 ? -18.681 -2.860 -0.801 1.00 0.00 36 ARG A O 9
ATOM 10133 N N . VAL A 1 40 ? -17.324 -1.686 -2.203 1.00 0.00 37 VAL A N 9
ATOM 10134 C CA . VAL A 1 40 ? -17.139 -2.777 -3.185 1.00 0.00 37 VAL A CA 9
ATOM 10135 C C . VAL A 1 40 ? -15.661 -3.210 -3.174 1.00 0.00 37 VAL A C 9
ATOM 10136 O O . VAL A 1 40 ? -14.805 -2.509 -3.731 1.00 0.00 37 VAL A O 9
ATOM 10149 N N . PRO A 1 41 ? -15.327 -4.357 -2.503 1.00 0.00 38 PRO A N 9
ATOM 10150 C CA . PRO A 1 41 ? -13.942 -4.849 -2.424 1.00 0.00 38 PRO A CA 9
ATOM 10151 C C . PRO A 1 41 ? -13.426 -5.409 -3.764 1.00 0.00 38 PRO A C 9
ATOM 10152 O O . PRO A 1 41 ? -14.186 -5.556 -4.731 1.00 0.00 38 PRO A O 9
ATOM 10163 N N . LEU A 1 42 ? -12.128 -5.760 -3.770 1.00 0.00 39 LEU A N 9
ATOM 10164 C CA . LEU A 1 42 ? -11.403 -6.222 -4.963 1.00 0.00 39 LEU A CA 9
ATOM 10165 C C . LEU A 1 42 ? -12.064 -7.446 -5.677 1.00 0.00 39 LEU A C 9
ATOM 10166 O O . LEU A 1 42 ? -12.298 -7.362 -6.881 1.00 0.00 39 LEU A O 9
ATOM 10182 N N . PRO A 1 43 ? -12.393 -8.593 -4.968 1.00 0.00 40 PRO A N 9
ATOM 10183 C CA . PRO A 1 43 ? -12.973 -9.798 -5.636 1.00 0.00 40 PRO A CA 9
ATOM 10184 C C . PRO A 1 43 ? -14.382 -9.532 -6.212 1.00 0.00 40 PRO A C 9
ATOM 10185 O O . PRO A 1 43 ? -14.825 -10.208 -7.144 1.00 0.00 40 PRO A O 9
ATOM 10196 N N . GLU A 1 44 ? -15.053 -8.518 -5.644 1.00 0.00 41 GLU A N 9
ATOM 10197 C CA . GLU A 1 44 ? -16.443 -8.164 -5.978 1.00 0.00 41 GLU A CA 9
ATOM 10198 C C . GLU A 1 44 ? -16.498 -7.057 -7.042 1.00 0.00 41 GLU A C 9
ATOM 10199 O O . GLU A 1 44 ? -17.590 -6.654 -7.459 1.00 0.00 41 GLU A O 9
ATOM 10211 N N . ALA A 1 45 ? -15.319 -6.575 -7.483 1.00 0.00 42 ALA A N 9
ATOM 10212 C CA . ALA A 1 45 ? -15.225 -5.534 -8.516 1.00 0.00 42 ALA A CA 9
ATOM 10213 C C . ALA A 1 45 ? -15.723 -6.069 -9.885 1.00 0.00 42 ALA A C 9
ATOM 10214 O O . ALA A 1 45 ? -15.162 -7.049 -10.395 1.00 0.00 42 ALA A O 9
ATOM 10221 N N . PRO A 1 46 ? -16.770 -5.425 -10.517 1.00 0.00 43 PRO A N 9
ATOM 10222 C CA . PRO A 1 46 ? -17.325 -5.866 -11.835 1.00 0.00 43 PRO A CA 9
ATOM 10223 C C . PRO A 1 46 ? -16.349 -5.601 -13.009 1.00 0.00 43 PRO A C 9
ATOM 10224 O O . PRO A 1 46 ? -16.598 -6.011 -14.150 1.00 0.00 43 PRO A O 9
ATOM 10235 N N . PHE A 1 47 ? -15.239 -4.919 -12.691 1.00 0.00 44 PHE A N 9
ATOM 10236 C CA . PHE A 1 47 ? -14.140 -4.636 -13.621 1.00 0.00 44 PHE A CA 9
ATOM 10237 C C . PHE A 1 47 ? -13.407 -5.930 -14.041 1.00 0.00 44 PHE A C 9
ATOM 10238 O O . PHE A 1 47 ? -12.704 -5.942 -15.053 1.00 0.00 44 PHE A O 9
ATOM 10255 N N . TRP A 1 48 ? -13.564 -7.008 -13.238 1.00 0.00 45 TRP A N 9
ATOM 10256 C CA . TRP A 1 48 ? -12.975 -8.328 -13.532 1.00 0.00 45 TRP A CA 9
ATOM 10257 C C . TRP A 1 48 ? -14.043 -9.258 -14.137 1.00 0.00 45 TRP A C 9
ATOM 10258 O O . TRP A 1 48 ? -15.250 -9.030 -13.973 1.00 0.00 45 TRP A O 9
ATOM 10279 N N . THR A 1 49 ? -13.576 -10.287 -14.851 1.00 0.00 46 THR A N 9
ATOM 10280 C CA . THR A 1 49 ? -14.422 -11.365 -15.389 1.00 0.00 46 THR A CA 9
ATOM 10281 C C . THR A 1 49 ? -14.660 -12.430 -14.288 1.00 0.00 46 THR A C 9
ATOM 10282 O O . THR A 1 49 ? -13.787 -12.609 -13.436 1.00 0.00 46 THR A O 9
ATOM 10293 N N . PRO A 1 50 ? -15.834 -13.161 -14.292 1.00 0.00 47 PRO A N 9
ATOM 10294 C CA . PRO A 1 50 ? -16.306 -13.977 -13.126 1.00 0.00 47 PRO A CA 9
ATOM 10295 C C . PRO A 1 50 ? -15.276 -15.008 -12.583 1.00 0.00 47 PRO A C 9
ATOM 10296 O O . PRO A 1 50 ? -15.079 -15.102 -11.366 1.00 0.00 47 PRO A O 9
ATOM 10307 N N . ALA A 1 51 ? -14.619 -15.763 -13.486 1.00 0.00 48 ALA A N 9
ATOM 10308 C CA . ALA A 1 51 ? -13.616 -16.795 -13.101 1.00 0.00 48 ALA A CA 9
ATOM 10309 C C . ALA A 1 51 ? -12.343 -16.162 -12.514 1.00 0.00 48 ALA A C 9
ATOM 10310 O O . ALA A 1 51 ? -11.716 -16.711 -11.601 1.00 0.00 48 ALA A O 9
ATOM 10317 N N . GLN A 1 52 ? -11.992 -14.995 -13.052 1.00 0.00 49 GLN A N 9
ATOM 10318 C CA . GLN A 1 52 ? -10.793 -14.229 -12.669 1.00 0.00 49 GLN A CA 9
ATOM 10319 C C . GLN A 1 52 ? -11.033 -13.507 -11.327 1.00 0.00 49 GLN A C 9
ATOM 10320 O O . GLN A 1 52 ? -10.117 -13.359 -10.519 1.00 0.00 49 GLN A O 9
ATOM 10334 N N . ALA A 1 53 ? -12.292 -13.115 -11.092 1.00 0.00 50 ALA A N 9
ATOM 10335 C CA . ALA A 1 53 ? -12.753 -12.545 -9.816 1.00 0.00 50 ALA A CA 9
ATOM 10336 C C . ALA A 1 53 ? -12.910 -13.654 -8.760 1.00 0.00 50 ALA A C 9
ATOM 10337 O O . ALA A 1 53 ? -12.852 -13.386 -7.560 1.00 0.00 50 ALA A O 9
ATOM 10344 N N . ALA A 1 54 ? -13.122 -14.901 -9.236 1.00 0.00 51 ALA A N 9
ATOM 10345 C CA . ALA A 1 54 ? -13.229 -16.098 -8.379 1.00 0.00 51 ALA A CA 9
ATOM 10346 C C . ALA A 1 54 ? -11.861 -16.494 -7.791 1.00 0.00 51 ALA A C 9
ATOM 10347 O O . ALA A 1 54 ? -11.797 -17.009 -6.672 1.00 0.00 51 ALA A O 9
ATOM 10354 N N . PHE A 1 55 ? -10.770 -16.255 -8.553 1.00 0.00 52 PHE A N 9
ATOM 10355 C CA . PHE A 1 55 ? -9.389 -16.446 -8.056 1.00 0.00 52 PHE A CA 9
ATOM 10356 C C . PHE A 1 55 ? -9.098 -15.432 -6.934 1.00 0.00 52 PHE A C 9
ATOM 10357 O O . PHE A 1 55 ? -8.533 -15.781 -5.888 1.00 0.00 52 PHE A O 9
ATOM 10374 N N . LEU A 1 56 ? -9.523 -14.177 -7.171 1.00 0.00 53 LEU A N 9
ATOM 10375 C CA . LEU A 1 56 ? -9.422 -13.076 -6.190 1.00 0.00 53 LEU A CA 9
ATOM 10376 C C . LEU A 1 56 ? -10.361 -13.324 -4.985 1.00 0.00 53 LEU A C 9
ATOM 10377 O O . LEU A 1 56 ? -10.056 -12.913 -3.863 1.00 0.00 53 LEU A O 9
ATOM 10393 N N . ARG A 1 57 ? -11.488 -14.023 -5.230 1.00 0.00 54 ARG A N 9
ATOM 10394 C CA . ARG A 1 57 ? -12.472 -14.374 -4.180 1.00 0.00 54 ARG A CA 9
ATOM 10395 C C . ARG A 1 57 ? -11.817 -15.278 -3.132 1.00 0.00 54 ARG A C 9
ATOM 10396 O O . ARG A 1 57 ? -11.836 -14.969 -1.937 1.00 0.00 54 ARG A O 9
ATOM 10417 N N . GLN A 1 58 ? -11.187 -16.360 -3.611 1.00 0.00 55 GLN A N 9
ATOM 10418 C CA . GLN A 1 58 ? -10.505 -17.351 -2.750 1.00 0.00 55 GLN A CA 9
ATOM 10419 C C . GLN A 1 58 ? -9.213 -16.768 -2.140 1.00 0.00 55 GLN A C 9
ATOM 10420 O O . GLN A 1 58 ? -8.741 -17.229 -1.095 1.00 0.00 55 GLN A O 9
ATOM 10434 N N . ALA A 1 59 ? -8.664 -15.738 -2.814 1.00 0.00 56 ALA A N 9
ATOM 10435 C CA . ALA A 1 59 ? -7.458 -15.015 -2.370 1.00 0.00 56 ALA A CA 9
ATOM 10436 C C . ALA A 1 59 ? -7.746 -14.126 -1.139 1.00 0.00 56 ALA A C 9
ATOM 10437 O O . ALA A 1 59 ? -6.867 -13.923 -0.298 1.00 0.00 56 ALA A O 9
ATOM 10444 N N . LEU A 1 60 ? -8.980 -13.590 -1.055 1.00 0.00 57 LEU A N 9
ATOM 10445 C CA . LEU A 1 60 ? -9.433 -12.768 0.095 1.00 0.00 57 LEU A CA 9
ATOM 10446 C C . LEU A 1 60 ? -10.125 -13.629 1.186 1.00 0.00 57 LEU A C 9
ATOM 10447 O O . LEU A 1 60 ? -10.400 -13.130 2.287 1.00 0.00 57 LEU A O 9
ATOM 10463 N N . GLU A 1 61 ? -10.419 -14.912 0.881 1.00 0.00 58 GLU A N 9
ATOM 10464 C CA . GLU A 1 61 ? -11.010 -15.857 1.864 1.00 0.00 58 GLU A CA 9
ATOM 10465 C C . GLU A 1 61 ? -9.921 -16.649 2.605 1.00 0.00 58 GLU A C 9
ATOM 10466 O O . GLU A 1 61 ? -10.029 -16.890 3.814 1.00 0.00 58 GLU A O 9
ATOM 10478 N N . CYS A 1 62 ? -8.870 -17.030 1.876 1.00 0.00 59 CYS A N 9
ATOM 10479 C CA . CYS A 1 62 ? -7.785 -17.886 2.391 1.00 0.00 59 CYS A CA 9
ATOM 10480 C C . CYS A 1 62 ? -6.454 -17.515 1.718 1.00 0.00 59 CYS A C 9
ATOM 10481 O O . CYS A 1 62 ? -6.420 -16.661 0.816 1.00 0.00 59 CYS A O 9
ATOM 10489 N N . ASP A 1 63 ? -5.354 -18.165 2.155 1.00 0.00 60 ASP A N 9
ATOM 10490 C CA . ASP A 1 63 ? -4.045 -18.028 1.498 1.00 0.00 60 ASP A CA 9
ATOM 10491 C C . ASP A 1 63 ? -4.053 -18.849 0.195 1.00 0.00 60 ASP A C 9
ATOM 10492 O O . ASP A 1 63 ? -3.718 -20.042 0.183 1.00 0.00 60 ASP A O 9
ATOM 10501 N N . ALA A 1 64 ? -4.527 -18.199 -0.873 1.00 0.00 61 ALA A N 9
ATOM 10502 C CA . ALA A 1 64 ? -4.455 -18.713 -2.247 1.00 0.00 61 ALA A CA 9
ATOM 10503 C C . ALA A 1 64 ? -3.136 -18.264 -2.893 1.00 0.00 61 ALA A C 9
ATOM 10504 O O . ALA A 1 64 ? -2.350 -17.524 -2.276 1.00 0.00 61 ALA A O 9
ATOM 10511 N N . GLU A 1 65 ? -2.900 -18.690 -4.144 1.00 0.00 62 GLU A N 9
ATOM 10512 C CA . GLU A 1 65 ? -1.672 -18.334 -4.892 1.00 0.00 62 GLU A CA 9
ATOM 10513 C C . GLU A 1 65 ? -1.609 -16.812 -5.177 1.00 0.00 62 GLU A C 9
ATOM 10514 O O . GLU A 1 65 ? -0.540 -16.268 -5.473 1.00 0.00 62 GLU A O 9
ATOM 10526 N N . TRP A 1 66 ? -2.777 -16.138 -5.078 1.00 0.00 63 TRP A N 9
ATOM 10527 C CA . TRP A 1 66 ? -2.910 -14.689 -5.305 1.00 0.00 63 TRP A CA 9
ATOM 10528 C C . TRP A 1 66 ? -3.350 -13.960 -4.029 1.00 0.00 63 TRP A C 9
ATOM 10529 O O . TRP A 1 66 ? -3.845 -12.847 -4.120 1.00 0.00 63 TRP A O 9
ATOM 10550 N N . SER A 1 67 ? -3.147 -14.570 -2.846 1.00 0.00 64 SER A N 9
ATOM 10551 C CA . SER A 1 67 ? -3.614 -13.988 -1.565 1.00 0.00 64 SER A CA 9
ATOM 10552 C C . SER A 1 67 ? -2.894 -12.660 -1.270 1.00 0.00 64 SER A C 9
ATOM 10553 O O . SER A 1 67 ? -3.539 -11.639 -1.026 1.00 0.00 64 SER A O 9
ATOM 10561 N N . GLU A 1 68 ? -1.555 -12.693 -1.338 1.00 0.00 65 GLU A N 9
ATOM 10562 C CA . GLU A 1 68 ? -0.696 -11.509 -1.124 1.00 0.00 65 GLU A CA 9
ATOM 10563 C C . GLU A 1 68 ? -0.840 -10.506 -2.292 1.00 0.00 65 GLU A C 9
ATOM 10564 O O . GLU A 1 68 ? -0.866 -9.284 -2.081 1.00 0.00 65 GLU A O 9
ATOM 10576 N N . ALA A 1 69 ? -0.946 -11.052 -3.516 1.00 0.00 66 ALA A N 9
ATOM 10577 C CA . ALA A 1 69 ? -1.097 -10.262 -4.758 1.00 0.00 66 ALA A CA 9
ATOM 10578 C C . ALA A 1 69 ? -2.372 -9.406 -4.725 1.00 0.00 66 ALA A C 9
ATOM 10579 O O . ALA A 1 69 ? -2.356 -8.215 -5.047 1.00 0.00 66 ALA A O 9
ATOM 10586 N N . ALA A 1 70 ? -3.464 -10.042 -4.294 1.00 0.00 67 ALA A N 9
ATOM 10587 C CA . ALA A 1 70 ? -4.794 -9.431 -4.208 1.00 0.00 67 ALA A CA 9
ATOM 10588 C C . ALA A 1 70 ? -4.932 -8.566 -2.944 1.00 0.00 67 ALA A C 9
ATOM 10589 O O . ALA A 1 70 ? -5.744 -7.651 -2.911 1.00 0.00 67 ALA A O 9
ATOM 10596 N N . ASP A 1 71 ? -4.140 -8.874 -1.905 1.00 0.00 68 ASP A N 9
ATOM 10597 C CA . ASP A 1 71 ? -4.121 -8.091 -0.649 1.00 0.00 68 ASP A CA 9
ATOM 10598 C C . ASP A 1 71 ? -3.589 -6.674 -0.928 1.00 0.00 68 ASP A C 9
ATOM 10599 O O . ASP A 1 71 ? -4.190 -5.667 -0.516 1.00 0.00 68 ASP A O 9
ATOM 10608 N N . GLY A 1 72 ? -2.461 -6.631 -1.658 1.00 0.00 69 GLY A N 9
ATOM 10609 C CA . GLY A 1 72 ? -1.859 -5.379 -2.095 1.00 0.00 69 GLY A CA 9
ATOM 10610 C C . GLY A 1 72 ? -2.713 -4.653 -3.122 1.00 0.00 69 GLY A C 9
ATOM 10611 O O . GLY A 1 72 ? -2.920 -3.448 -3.011 1.00 0.00 69 GLY A O 9
ATOM 10615 N N . LEU A 1 73 ? -3.243 -5.403 -4.105 1.00 0.00 70 LEU A N 9
ATOM 10616 C CA . LEU A 1 73 ? -4.078 -4.830 -5.180 1.00 0.00 70 LEU A CA 9
ATOM 10617 C C . LEU A 1 73 ? -5.373 -4.210 -4.605 1.00 0.00 70 LEU A C 9
ATOM 10618 O O . LEU A 1 73 ? -5.863 -3.189 -5.109 1.00 0.00 70 LEU A O 9
ATOM 10634 N N . ALA A 1 74 ? -5.895 -4.828 -3.526 1.00 0.00 71 ALA A N 9
ATOM 10635 C CA . ALA A 1 74 ? -7.098 -4.352 -2.824 1.00 0.00 71 ALA A CA 9
ATOM 10636 C C . ALA A 1 74 ? -6.858 -2.969 -2.198 1.00 0.00 71 ALA A C 9
ATOM 10637 O O . ALA A 1 74 ? -7.647 -2.047 -2.398 1.00 0.00 71 ALA A O 9
ATOM 10644 N N . VAL A 1 75 ? -5.735 -2.820 -1.466 1.00 0.00 72 VAL A N 9
ATOM 10645 C CA . VAL A 1 75 ? -5.409 -1.555 -0.770 1.00 0.00 72 VAL A CA 9
ATOM 10646 C C . VAL A 1 75 ? -5.029 -0.436 -1.770 1.00 0.00 72 VAL A C 9
ATOM 10647 O O . VAL A 1 75 ? -5.168 0.740 -1.460 1.00 0.00 72 VAL A O 9
ATOM 10660 N N . LEU A 1 76 ? -4.547 -0.814 -2.966 1.00 0.00 73 LEU A N 9
ATOM 10661 C CA . LEU A 1 76 ? -4.224 0.152 -4.045 1.00 0.00 73 LEU A CA 9
ATOM 10662 C C . LEU A 1 76 ? -5.506 0.767 -4.652 1.00 0.00 73 LEU A C 9
ATOM 10663 O O . LEU A 1 76 ? -5.570 1.972 -4.910 1.00 0.00 73 LEU A O 9
ATOM 10679 N N . LEU A 1 77 ? -6.525 -0.078 -4.842 1.00 0.00 74 LEU A N 9
ATOM 10680 C CA . LEU A 1 77 ? -7.781 0.297 -5.524 1.00 0.00 74 LEU A CA 9
ATOM 10681 C C . LEU A 1 77 ? -8.805 0.952 -4.570 1.00 0.00 74 LEU A C 9
ATOM 10682 O O . LEU A 1 77 ? -9.270 2.068 -4.813 1.00 0.00 74 LEU A O 9
ATOM 10698 N N . GLN A 1 78 ? -9.106 0.261 -3.463 1.00 0.00 75 GLN A N 9
ATOM 10699 C CA . GLN A 1 78 ? -10.202 0.630 -2.533 1.00 0.00 75 GLN A CA 9
ATOM 10700 C C . GLN A 1 78 ? -9.899 1.927 -1.745 1.00 0.00 75 GLN A C 9
ATOM 10701 O O . GLN A 1 78 ? -10.806 2.548 -1.181 1.00 0.00 75 GLN A O 9
ATOM 10715 N N . GLN A 1 79 ? -8.610 2.313 -1.705 1.00 0.00 76 GLN A N 9
ATOM 10716 C CA . GLN A 1 79 ? -8.137 3.552 -1.041 1.00 0.00 76 GLN A CA 9
ATOM 10717 C C . GLN A 1 79 ? -7.972 4.708 -2.064 1.00 0.00 76 GLN A C 9
ATOM 10718 O O . GLN A 1 79 ? -7.319 5.720 -1.763 1.00 0.00 76 GLN A O 9
ATOM 10732 N N . GLY A 1 80 ? -8.607 4.556 -3.250 1.00 0.00 77 GLY A N 9
ATOM 10733 C CA . GLY A 1 80 ? -8.490 5.509 -4.367 1.00 0.00 77 GLY A CA 9
ATOM 10734 C C . GLY A 1 80 ? -8.932 6.926 -4.019 1.00 0.00 77 GLY A C 9
ATOM 10735 O O . GLY A 1 80 ? -8.166 7.885 -4.186 1.00 0.00 77 GLY A O 9
ATOM 10739 N N . GLU A 1 81 ? -10.172 7.059 -3.521 1.00 0.00 78 GLU A N 9
ATOM 10740 C CA . GLU A 1 81 ? -10.687 8.329 -2.987 1.00 0.00 78 GLU A CA 9
ATOM 10741 C C . GLU A 1 81 ? -11.513 8.051 -1.715 1.00 0.00 78 GLU A C 9
ATOM 10742 O O . GLU A 1 81 ? -12.564 7.399 -1.764 1.00 0.00 78 GLU A O 9
ATOM 10754 N N . ALA A 1 82 ? -10.986 8.511 -0.568 1.00 0.00 79 ALA A N 9
ATOM 10755 C CA . ALA A 1 82 ? -11.603 8.334 0.752 1.00 0.00 79 ALA A CA 9
ATOM 10756 C C . ALA A 1 82 ? -12.050 9.710 1.306 1.00 0.00 79 ALA A C 9
ATOM 10757 O O . ALA A 1 82 ? -13.257 10.031 1.242 1.00 0.00 79 ALA A O 9
ATOM 10765 N N . MET A 1 4 ? 7.343 6.643 -5.653 1.00 0.00 1 MET A N 10
ATOM 10766 C CA . MET A 1 4 ? 5.911 6.308 -5.570 1.00 0.00 1 MET A CA 10
ATOM 10767 C C . MET A 1 4 ? 5.524 5.441 -6.780 1.00 0.00 1 MET A C 10
ATOM 10768 O O . MET A 1 4 ? 5.314 5.964 -7.884 1.00 0.00 1 MET A O 10
ATOM 10782 N N . ASP A 1 5 ? 5.474 4.110 -6.562 1.00 0.00 2 ASP A N 10
ATOM 10783 C CA . ASP A 1 5 ? 5.155 3.101 -7.607 1.00 0.00 2 ASP A CA 10
ATOM 10784 C C . ASP A 1 5 ? 4.076 2.139 -7.081 1.00 0.00 2 ASP A C 10
ATOM 10785 O O . ASP A 1 5 ? 3.474 2.382 -6.027 1.00 0.00 2 ASP A O 10
ATOM 10794 N N . THR A 1 6 ? 3.828 1.060 -7.842 1.00 0.00 3 THR A N 10
ATOM 10795 C CA . THR A 1 6 ? 2.941 -0.044 -7.434 1.00 0.00 3 THR A CA 10
ATOM 10796 C C . THR A 1 6 ? 3.747 -1.143 -6.704 1.00 0.00 3 THR A C 10
ATOM 10797 O O . THR A 1 6 ? 4.922 -0.940 -6.360 1.00 0.00 3 THR A O 10
ATOM 10808 N N . SER A 1 7 ? 3.094 -2.296 -6.449 1.00 0.00 4 SER A N 10
ATOM 10809 C CA . SER A 1 7 ? 3.734 -3.463 -5.812 1.00 0.00 4 SER A CA 10
ATOM 10810 C C . SER A 1 7 ? 4.736 -4.140 -6.773 1.00 0.00 4 SER A C 10
ATOM 10811 O O . SER A 1 7 ? 4.834 -3.779 -7.960 1.00 0.00 4 SER A O 10
ATOM 10819 N N . ASN A 1 8 ? 5.453 -5.141 -6.238 1.00 0.00 5 ASN A N 10
ATOM 10820 C CA . ASN A 1 8 ? 6.520 -5.890 -6.944 1.00 0.00 5 ASN A CA 10
ATOM 10821 C C . ASN A 1 8 ? 5.926 -6.876 -7.994 1.00 0.00 5 ASN A C 10
ATOM 10822 O O . ASN A 1 8 ? 4.779 -6.710 -8.412 1.00 0.00 5 ASN A O 10
ATOM 10833 N N . HIS A 1 9 ? 6.714 -7.924 -8.378 1.00 0.00 6 HIS A N 10
ATOM 10834 C CA . HIS A 1 9 ? 6.371 -8.922 -9.439 1.00 0.00 6 HIS A CA 10
ATOM 10835 C C . HIS A 1 9 ? 4.962 -9.564 -9.296 1.00 0.00 6 HIS A C 10
ATOM 10836 O O . HIS A 1 9 ? 4.441 -10.121 -10.275 1.00 0.00 6 HIS A O 10
ATOM 10851 N N . LEU A 1 10 ? 4.369 -9.467 -8.090 1.00 0.00 7 LEU A N 10
ATOM 10852 C CA . LEU A 1 10 ? 2.987 -9.915 -7.797 1.00 0.00 7 LEU A CA 10
ATOM 10853 C C . LEU A 1 10 ? 1.968 -9.372 -8.827 1.00 0.00 7 LEU A C 10
ATOM 10854 O O . LEU A 1 10 ? 1.240 -10.144 -9.452 1.00 0.00 7 LEU A O 10
ATOM 10870 N N . LEU A 1 11 ? 1.956 -8.036 -8.994 1.00 0.00 8 LEU A N 10
ATOM 10871 C CA . LEU A 1 11 ? 0.995 -7.343 -9.886 1.00 0.00 8 LEU A CA 10
ATOM 10872 C C . LEU A 1 11 ? 1.248 -7.651 -11.396 1.00 0.00 8 LEU A C 10
ATOM 10873 O O . LEU A 1 11 ? 0.296 -8.020 -12.063 1.00 0.00 8 LEU A O 10
ATOM 10889 N N . PRO A 1 12 ? 2.508 -7.513 -11.966 1.00 0.00 9 PRO A N 10
ATOM 10890 C CA . PRO A 1 12 ? 2.820 -7.954 -13.360 1.00 0.00 9 PRO A CA 10
ATOM 10891 C C . PRO A 1 12 ? 2.236 -9.339 -13.733 1.00 0.00 9 PRO A C 10
ATOM 10892 O O . PRO A 1 12 ? 1.647 -9.505 -14.805 1.00 0.00 9 PRO A O 10
ATOM 10903 N N . GLY A 1 13 ? 2.368 -10.300 -12.805 1.00 0.00 10 GLY A N 10
ATOM 10904 C CA . GLY A 1 13 ? 1.835 -11.652 -12.996 1.00 0.00 10 GLY A CA 10
ATOM 10905 C C . GLY A 1 13 ? 0.309 -11.701 -12.938 1.00 0.00 10 GLY A C 10
ATOM 10906 O O . GLY A 1 13 ? -0.336 -12.227 -13.854 1.00 0.00 10 GLY A O 10
ATOM 10910 N N . LEU A 1 14 ? -0.257 -11.093 -11.873 1.00 0.00 11 LEU A N 10
ATOM 10911 C CA . LEU A 1 14 ? -1.712 -11.120 -11.582 1.00 0.00 11 LEU A CA 10
ATOM 10912 C C . LEU A 1 14 ? -2.526 -10.442 -12.702 1.00 0.00 11 LEU A C 10
ATOM 10913 O O . LEU A 1 14 ? -3.623 -10.894 -13.050 1.00 0.00 11 LEU A O 10
ATOM 10929 N N . PHE A 1 15 ? -1.955 -9.364 -13.267 1.00 0.00 12 PHE A N 10
ATOM 10930 C CA . PHE A 1 15 ? -2.570 -8.602 -14.362 1.00 0.00 12 PHE A CA 10
ATOM 10931 C C . PHE A 1 15 ? -2.707 -9.479 -15.610 1.00 0.00 12 PHE A C 10
ATOM 10932 O O . PHE A 1 15 ? -3.785 -9.554 -16.179 1.00 0.00 12 PHE A O 10
ATOM 10949 N N . ARG A 1 16 ? -1.640 -10.206 -15.976 1.00 0.00 13 ARG A N 10
ATOM 10950 C CA . ARG A 1 16 ? -1.654 -11.090 -17.166 1.00 0.00 13 ARG A CA 10
ATOM 10951 C C . ARG A 1 16 ? -2.597 -12.306 -16.971 1.00 0.00 13 ARG A C 10
ATOM 10952 O O . ARG A 1 16 ? -3.076 -12.880 -17.954 1.00 0.00 13 ARG A O 10
ATOM 10973 N N . GLN A 1 17 ? -2.863 -12.678 -15.693 1.00 0.00 14 GLN A N 10
ATOM 10974 C CA . GLN A 1 17 ? -3.882 -13.699 -15.341 1.00 0.00 14 GLN A CA 10
ATOM 10975 C C . GLN A 1 17 ? -5.297 -13.168 -15.664 1.00 0.00 14 GLN A C 10
ATOM 10976 O O . GLN A 1 17 ? -6.174 -13.919 -16.103 1.00 0.00 14 GLN A O 10
ATOM 10990 N N . LEU A 1 18 ? -5.488 -11.856 -15.444 1.00 0.00 15 LEU A N 10
ATOM 10991 C CA . LEU A 1 18 ? -6.771 -11.157 -15.672 1.00 0.00 15 LEU A CA 10
ATOM 10992 C C . LEU A 1 18 ? -6.888 -10.632 -17.121 1.00 0.00 15 LEU A C 10
ATOM 10993 O O . LEU A 1 18 ? -7.978 -10.238 -17.544 1.00 0.00 15 LEU A O 10
ATOM 11009 N N . GLY A 1 19 ? -5.767 -10.647 -17.879 1.00 0.00 16 GLY A N 10
ATOM 11010 C CA . GLY A 1 19 ? -5.743 -10.201 -19.291 1.00 0.00 16 GLY A CA 10
ATOM 11011 C C . GLY A 1 19 ? -5.332 -8.732 -19.469 1.00 0.00 16 GLY A C 10
ATOM 11012 O O . GLY A 1 19 ? -5.565 -8.143 -20.527 1.00 0.00 16 GLY A O 10
ATOM 11016 N N . LEU A 1 20 ? -4.741 -8.147 -18.419 1.00 0.00 17 LEU A N 10
ATOM 11017 C CA . LEU A 1 20 ? -4.191 -6.774 -18.417 1.00 0.00 17 LEU A CA 10
ATOM 11018 C C . LEU A 1 20 ? -2.667 -6.784 -18.698 1.00 0.00 17 LEU A C 10
ATOM 11019 O O . LEU A 1 20 ? -2.047 -7.848 -18.763 1.00 0.00 17 LEU A O 10
ATOM 11035 N N . GLU A 1 21 ? -2.081 -5.579 -18.838 1.00 0.00 18 GLU A N 10
ATOM 11036 C CA . GLU A 1 21 ? -0.641 -5.393 -19.129 1.00 0.00 18 GLU A CA 10
ATOM 11037 C C . GLU A 1 21 ? 0.209 -5.528 -17.848 1.00 0.00 18 GLU A C 10
ATOM 11038 O O . GLU A 1 21 ? -0.231 -5.137 -16.760 1.00 0.00 18 GLU A O 10
ATOM 11050 N N . ASP A 1 22 ? 1.441 -6.061 -17.998 1.00 0.00 19 ASP A N 10
ATOM 11051 C CA . ASP A 1 22 ? 2.352 -6.354 -16.862 1.00 0.00 19 ASP A CA 10
ATOM 11052 C C . ASP A 1 22 ? 3.350 -5.214 -16.604 1.00 0.00 19 ASP A C 10
ATOM 11053 O O . ASP A 1 22 ? 4.117 -5.267 -15.633 1.00 0.00 19 ASP A O 10
ATOM 11062 N N . GLU A 1 23 ? 3.357 -4.205 -17.481 1.00 0.00 20 GLU A N 10
ATOM 11063 C CA . GLU A 1 23 ? 4.314 -3.088 -17.415 1.00 0.00 20 GLU A CA 10
ATOM 11064 C C . GLU A 1 23 ? 3.925 -2.123 -16.285 1.00 0.00 20 GLU A C 10
ATOM 11065 O O . GLU A 1 23 ? 2.763 -1.743 -16.216 1.00 0.00 20 GLU A O 10
ATOM 11077 N N . PRO A 1 24 ? 4.890 -1.720 -15.384 1.00 0.00 21 PRO A N 10
ATOM 11078 C CA . PRO A 1 24 ? 4.619 -0.814 -14.229 1.00 0.00 21 PRO A CA 10
ATOM 11079 C C . PRO A 1 24 ? 3.838 0.465 -14.618 1.00 0.00 21 PRO A C 10
ATOM 11080 O O . PRO A 1 24 ? 2.911 0.871 -13.908 1.00 0.00 21 PRO A O 10
ATOM 11091 N N . ALA A 1 25 ? 4.199 1.053 -15.778 1.00 0.00 22 ALA A N 10
ATOM 11092 C CA . ALA A 1 25 ? 3.549 2.269 -16.318 1.00 0.00 22 ALA A CA 10
ATOM 11093 C C . ALA A 1 25 ? 2.065 2.023 -16.648 1.00 0.00 22 ALA A C 10
ATOM 11094 O O . ALA A 1 25 ? 1.224 2.905 -16.463 1.00 0.00 22 ALA A O 10
ATOM 11101 N N . ALA A 1 26 ? 1.775 0.811 -17.140 1.00 0.00 23 ALA A N 10
ATOM 11102 C CA . ALA A 1 26 ? 0.418 0.385 -17.524 1.00 0.00 23 ALA A CA 10
ATOM 11103 C C . ALA A 1 26 ? -0.408 -0.016 -16.287 1.00 0.00 23 ALA A C 10
ATOM 11104 O O . ALA A 1 26 ? -1.592 0.310 -16.191 1.00 0.00 23 ALA A O 10
ATOM 11111 N N . ILE A 1 27 ? 0.257 -0.700 -15.340 1.00 0.00 24 ILE A N 10
ATOM 11112 C CA . ILE A 1 27 ? -0.353 -1.217 -14.099 1.00 0.00 24 ILE A CA 10
ATOM 11113 C C . ILE A 1 27 ? -0.902 -0.068 -13.245 1.00 0.00 24 ILE A C 10
ATOM 11114 O O . ILE A 1 27 ? -2.073 -0.087 -12.832 1.00 0.00 24 ILE A O 10
ATOM 11130 N N . ARG A 1 28 ? -0.038 0.940 -13.014 1.00 0.00 25 ARG A N 10
ATOM 11131 C CA . ARG A 1 28 ? -0.400 2.135 -12.246 1.00 0.00 25 ARG A CA 10
ATOM 11132 C C . ARG A 1 28 ? -1.506 2.915 -12.976 1.00 0.00 25 ARG A C 10
ATOM 11133 O O . ARG A 1 28 ? -2.368 3.510 -12.345 1.00 0.00 25 ARG A O 10
ATOM 11154 N N . ALA A 1 29 ? -1.471 2.865 -14.329 1.00 0.00 26 ALA A N 10
ATOM 11155 C CA . ALA A 1 29 ? -2.425 3.583 -15.184 1.00 0.00 26 ALA A CA 10
ATOM 11156 C C . ALA A 1 29 ? -3.832 2.967 -15.103 1.00 0.00 26 ALA A C 10
ATOM 11157 O O . ALA A 1 29 ? -4.812 3.702 -15.146 1.00 0.00 26 ALA A O 10
ATOM 11164 N N . PHE A 1 30 ? -3.916 1.621 -14.979 1.00 0.00 27 PHE A N 10
ATOM 11165 C CA . PHE A 1 30 ? -5.210 0.900 -14.866 1.00 0.00 27 PHE A CA 10
ATOM 11166 C C . PHE A 1 30 ? -5.903 1.233 -13.537 1.00 0.00 27 PHE A C 10
ATOM 11167 O O . PHE A 1 30 ? -7.082 1.610 -13.510 1.00 0.00 27 PHE A O 10
ATOM 11184 N N . ILE A 1 31 ? -5.140 1.112 -12.439 1.00 0.00 28 ILE A N 10
ATOM 11185 C CA . ILE A 1 31 ? -5.655 1.315 -11.071 1.00 0.00 28 ILE A CA 10
ATOM 11186 C C . ILE A 1 31 ? -5.951 2.806 -10.799 1.00 0.00 28 ILE A C 10
ATOM 11187 O O . ILE A 1 31 ? -6.806 3.134 -9.977 1.00 0.00 28 ILE A O 10
ATOM 11203 N N . ASP A 1 32 ? -5.211 3.694 -11.487 1.00 0.00 29 ASP A N 10
ATOM 11204 C CA . ASP A 1 32 ? -5.433 5.152 -11.432 1.00 0.00 29 ASP A CA 10
ATOM 11205 C C . ASP A 1 32 ? -6.661 5.551 -12.279 1.00 0.00 29 ASP A C 10
ATOM 11206 O O . ASP A 1 32 ? -7.431 6.444 -11.887 1.00 0.00 29 ASP A O 10
ATOM 11215 N N . SER A 1 33 ? -6.838 4.859 -13.430 1.00 0.00 30 SER A N 10
ATOM 11216 C CA . SER A 1 33 ? -7.933 5.130 -14.389 1.00 0.00 30 SER A CA 10
ATOM 11217 C C . SER A 1 33 ? -9.301 4.889 -13.731 1.00 0.00 30 SER A C 10
ATOM 11218 O O . SER A 1 33 ? -10.258 5.642 -13.969 1.00 0.00 30 SER A O 10
ATOM 11226 N N . HIS A 1 34 ? -9.379 3.825 -12.908 1.00 0.00 31 HIS A N 10
ATOM 11227 C CA . HIS A 1 34 ? -10.553 3.556 -12.075 1.00 0.00 31 HIS A CA 10
ATOM 11228 C C . HIS A 1 34 ? -10.135 2.722 -10.853 1.00 0.00 31 HIS A C 10
ATOM 11229 O O . HIS A 1 34 ? -9.974 1.497 -10.964 1.00 0.00 31 HIS A O 10
ATOM 11244 N N . PRO A 1 35 ? -9.910 3.374 -9.677 1.00 0.00 32 PRO A N 10
ATOM 11245 C CA . PRO A 1 35 ? -9.742 2.659 -8.397 1.00 0.00 32 PRO A CA 10
ATOM 11246 C C . PRO A 1 35 ? -11.085 2.104 -7.877 1.00 0.00 32 PRO A C 10
ATOM 11247 O O . PRO A 1 35 ? -12.159 2.414 -8.412 1.00 0.00 32 PRO A O 10
ATOM 11258 N N . LEU A 1 36 ? -11.014 1.279 -6.831 1.00 0.00 33 LEU A N 10
ATOM 11259 C CA . LEU A 1 36 ? -12.201 0.660 -6.216 1.00 0.00 33 LEU A CA 10
ATOM 11260 C C . LEU A 1 36 ? -12.595 1.398 -4.927 1.00 0.00 33 LEU A C 10
ATOM 11261 O O . LEU A 1 36 ? -11.780 2.123 -4.345 1.00 0.00 33 LEU A O 10
ATOM 11277 N N . PRO A 1 37 ? -13.881 1.263 -4.492 1.00 0.00 34 PRO A N 10
ATOM 11278 C CA . PRO A 1 37 ? -14.330 1.764 -3.188 1.00 0.00 34 PRO A CA 10
ATOM 11279 C C . PRO A 1 37 ? -14.000 0.784 -2.032 1.00 0.00 34 PRO A C 10
ATOM 11280 O O . PRO A 1 37 ? -13.905 -0.430 -2.258 1.00 0.00 34 PRO A O 10
ATOM 11291 N N . PRO A 1 38 ? -13.817 1.304 -0.772 1.00 0.00 35 PRO A N 10
ATOM 11292 C CA . PRO A 1 38 ? -13.518 0.467 0.426 1.00 0.00 35 PRO A CA 10
ATOM 11293 C C . PRO A 1 38 ? -14.578 -0.624 0.728 1.00 0.00 35 PRO A C 10
ATOM 11294 O O . PRO A 1 38 ? -14.269 -1.624 1.382 1.00 0.00 35 PRO A O 10
ATOM 11305 N N . ARG A 1 39 ? -15.818 -0.435 0.235 1.00 0.00 36 ARG A N 10
ATOM 11306 C CA . ARG A 1 39 ? -16.911 -1.424 0.429 1.00 0.00 36 ARG A CA 10
ATOM 11307 C C . ARG A 1 39 ? -16.908 -2.527 -0.653 1.00 0.00 36 ARG A C 10
ATOM 11308 O O . ARG A 1 39 ? -17.432 -3.623 -0.419 1.00 0.00 36 ARG A O 10
ATOM 11329 N N . VAL A 1 40 ? -16.332 -2.234 -1.837 1.00 0.00 37 VAL A N 10
ATOM 11330 C CA . VAL A 1 40 ? -16.248 -3.207 -2.954 1.00 0.00 37 VAL A CA 10
ATOM 11331 C C . VAL A 1 40 ? -14.765 -3.588 -3.196 1.00 0.00 37 VAL A C 10
ATOM 11332 O O . VAL A 1 40 ? -14.020 -2.821 -3.820 1.00 0.00 37 VAL A O 10
ATOM 11345 N N . PRO A 1 41 ? -14.297 -4.759 -2.644 1.00 0.00 38 PRO A N 10
ATOM 11346 C CA . PRO A 1 41 ? -12.908 -5.243 -2.839 1.00 0.00 38 PRO A CA 10
ATOM 11347 C C . PRO A 1 41 ? -12.614 -5.743 -4.267 1.00 0.00 38 PRO A C 10
ATOM 11348 O O . PRO A 1 41 ? -13.503 -5.780 -5.121 1.00 0.00 38 PRO A O 10
ATOM 11359 N N . LEU A 1 42 ? -11.337 -6.145 -4.484 1.00 0.00 39 LEU A N 10
ATOM 11360 C CA . LEU A 1 42 ? -10.830 -6.631 -5.790 1.00 0.00 39 LEU A CA 10
ATOM 11361 C C . LEU A 1 42 ? -11.690 -7.792 -6.387 1.00 0.00 39 LEU A C 10
ATOM 11362 O O . LEU A 1 42 ? -12.070 -7.696 -7.548 1.00 0.00 39 LEU A O 10
ATOM 11378 N N . PRO A 1 43 ? -12.026 -8.901 -5.620 1.00 0.00 40 PRO A N 10
ATOM 11379 C CA . PRO A 1 43 ? -12.884 -10.007 -6.143 1.00 0.00 40 PRO A CA 10
ATOM 11380 C C . PRO A 1 43 ? -14.293 -9.544 -6.539 1.00 0.00 40 PRO A C 10
ATOM 11381 O O . PRO A 1 43 ? -14.887 -10.059 -7.487 1.00 0.00 40 PRO A O 10
ATOM 11392 N N . GLU A 1 44 ? -14.808 -8.560 -5.790 1.00 0.00 41 GLU A N 10
ATOM 11393 C CA . GLU A 1 44 ? -16.177 -8.056 -5.949 1.00 0.00 41 GLU A CA 10
ATOM 11394 C C . GLU A 1 44 ? -16.243 -6.920 -6.985 1.00 0.00 41 GLU A C 10
ATOM 11395 O O . GLU A 1 44 ? -17.317 -6.360 -7.222 1.00 0.00 41 GLU A O 10
ATOM 11407 N N . ALA A 1 45 ? -15.082 -6.583 -7.596 1.00 0.00 42 ALA A N 10
ATOM 11408 C CA . ALA A 1 45 ? -15.009 -5.579 -8.671 1.00 0.00 42 ALA A CA 10
ATOM 11409 C C . ALA A 1 45 ? -15.750 -6.092 -9.929 1.00 0.00 42 ALA A C 10
ATOM 11410 O O . ALA A 1 45 ? -15.425 -7.181 -10.420 1.00 0.00 42 ALA A O 10
ATOM 11417 N N . PRO A 1 46 ? -16.731 -5.305 -10.487 1.00 0.00 43 PRO A N 10
ATOM 11418 C CA . PRO A 1 46 ? -17.574 -5.745 -11.639 1.00 0.00 43 PRO A CA 10
ATOM 11419 C C . PRO A 1 46 ? -16.783 -5.850 -12.966 1.00 0.00 43 PRO A C 10
ATOM 11420 O O . PRO A 1 46 ? -17.293 -6.382 -13.959 1.00 0.00 43 PRO A O 10
ATOM 11431 N N . PHE A 1 47 ? -15.546 -5.333 -12.951 1.00 0.00 44 PHE A N 10
ATOM 11432 C CA . PHE A 1 47 ? -14.632 -5.333 -14.106 1.00 0.00 44 PHE A CA 10
ATOM 11433 C C . PHE A 1 47 ? -14.188 -6.758 -14.475 1.00 0.00 44 PHE A C 10
ATOM 11434 O O . PHE A 1 47 ? -13.791 -7.013 -15.614 1.00 0.00 44 PHE A O 10
ATOM 11451 N N . TRP A 1 48 ? -14.238 -7.679 -13.498 1.00 0.00 45 TRP A N 10
ATOM 11452 C CA . TRP A 1 48 ? -13.854 -9.083 -13.709 1.00 0.00 45 TRP A CA 10
ATOM 11453 C C . TRP A 1 48 ? -15.094 -9.914 -14.044 1.00 0.00 45 TRP A C 10
ATOM 11454 O O . TRP A 1 48 ? -16.196 -9.629 -13.550 1.00 0.00 45 TRP A O 10
ATOM 11475 N N . THR A 1 49 ? -14.895 -10.924 -14.894 1.00 0.00 46 THR A N 10
ATOM 11476 C CA . THR A 1 49 ? -15.923 -11.922 -15.223 1.00 0.00 46 THR A CA 10
ATOM 11477 C C . THR A 1 49 ? -16.232 -12.777 -13.972 1.00 0.00 46 THR A C 10
ATOM 11478 O O . THR A 1 49 ? -15.357 -12.909 -13.118 1.00 0.00 46 THR A O 10
ATOM 11489 N N . PRO A 1 50 ? -17.468 -13.370 -13.836 1.00 0.00 47 PRO A N 10
ATOM 11490 C CA . PRO A 1 50 ? -17.880 -14.108 -12.604 1.00 0.00 47 PRO A CA 10
ATOM 11491 C C . PRO A 1 50 ? -16.902 -15.246 -12.204 1.00 0.00 47 PRO A C 10
ATOM 11492 O O . PRO A 1 50 ? -16.748 -15.540 -11.012 1.00 0.00 47 PRO A O 10
ATOM 11503 N N . ALA A 1 51 ? -16.221 -15.845 -13.204 1.00 0.00 48 ALA A N 10
ATOM 11504 C CA . ALA A 1 51 ? -15.200 -16.892 -12.970 1.00 0.00 48 ALA A CA 10
ATOM 11505 C C . ALA A 1 51 ? -13.933 -16.300 -12.315 1.00 0.00 48 ALA A C 10
ATOM 11506 O O . ALA A 1 51 ? -13.440 -16.817 -11.310 1.00 0.00 48 ALA A O 10
ATOM 11513 N N . GLN A 1 52 ? -13.432 -15.195 -12.894 1.00 0.00 49 GLN A N 10
ATO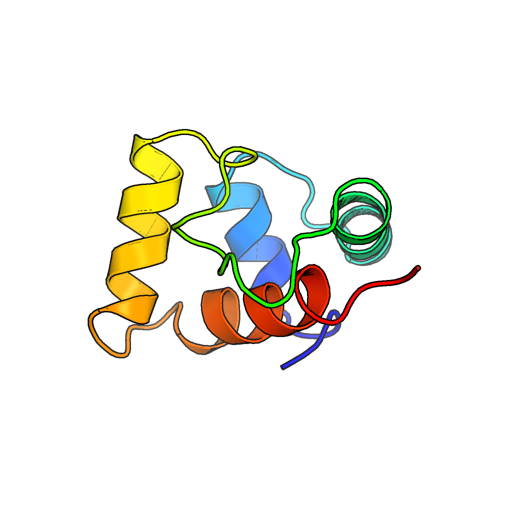M 11514 C CA . GLN A 1 52 ? -12.210 -14.494 -12.417 1.00 0.00 49 GLN A CA 10
ATOM 11515 C C . GLN A 1 52 ? -12.467 -13.762 -11.088 1.00 0.00 49 GLN A C 10
ATOM 11516 O O . GLN A 1 52 ? -11.554 -13.575 -10.286 1.00 0.00 49 GLN A O 10
ATOM 11530 N N . ALA A 1 53 ? -13.731 -13.387 -10.872 1.00 0.00 50 ALA A N 10
ATOM 11531 C CA . ALA A 1 53 ? -14.211 -12.776 -9.627 1.00 0.00 50 ALA A CA 10
ATOM 11532 C C . ALA A 1 53 ? -14.190 -13.815 -8.498 1.00 0.00 50 ALA A C 10
ATOM 11533 O O . ALA A 1 53 ? -13.764 -13.520 -7.379 1.00 0.00 50 ALA A O 10
ATOM 11540 N N . ALA A 1 54 ? -14.632 -15.044 -8.837 1.00 0.00 51 ALA A N 10
ATOM 11541 C CA . ALA A 1 54 ? -14.647 -16.196 -7.914 1.00 0.00 51 ALA A CA 10
ATOM 11542 C C . ALA A 1 54 ? -13.216 -16.682 -7.598 1.00 0.00 51 ALA A C 10
ATOM 11543 O O . ALA A 1 54 ? -12.952 -17.165 -6.497 1.00 0.00 51 ALA A O 10
ATOM 11550 N N . PHE A 1 55 ? -12.303 -16.534 -8.580 1.00 0.00 52 PHE A N 10
ATOM 11551 C CA . PHE A 1 55 ? -10.878 -16.905 -8.429 1.00 0.00 52 PHE A CA 10
ATOM 11552 C C . PHE A 1 55 ? -10.197 -15.981 -7.401 1.00 0.00 52 PHE A C 10
ATOM 11553 O O . PHE A 1 55 ? -9.548 -16.448 -6.453 1.00 0.00 52 PHE A O 10
ATOM 11570 N N . LEU A 1 56 ? -10.377 -14.662 -7.606 1.00 0.00 53 LEU A N 10
ATOM 11571 C CA . LEU A 1 56 ? -9.850 -13.625 -6.700 1.00 0.00 53 LEU A CA 10
ATOM 11572 C C . LEU A 1 56 ? -10.558 -13.685 -5.335 1.00 0.00 53 LEU A C 10
ATOM 11573 O O . LEU A 1 56 ? -9.967 -13.335 -4.314 1.00 0.00 53 LEU A O 10
ATOM 11589 N N . ARG A 1 57 ? -11.831 -14.150 -5.336 1.00 0.00 54 ARG A N 10
ATOM 11590 C CA . ARG A 1 57 ? -12.633 -14.306 -4.104 1.00 0.00 54 ARG A CA 10
ATOM 11591 C C . ARG A 1 57 ? -11.969 -15.299 -3.165 1.00 0.00 54 ARG A C 10
ATOM 11592 O O . ARG A 1 57 ? -11.693 -14.972 -2.023 1.00 0.00 54 ARG A O 10
ATOM 11613 N N . GLN A 1 58 ? -11.653 -16.490 -3.689 1.00 0.00 55 GLN A N 10
ATOM 11614 C CA . GLN A 1 58 ? -11.028 -17.576 -2.908 1.00 0.00 55 GLN A CA 10
ATOM 11615 C C . GLN A 1 58 ? -9.585 -17.221 -2.486 1.00 0.00 55 GLN A C 10
ATOM 11616 O O . GLN A 1 58 ? -9.043 -17.813 -1.548 1.00 0.00 55 GLN A O 10
ATOM 11630 N N . ALA A 1 59 ? -8.981 -16.244 -3.188 1.00 0.00 56 ALA A N 10
ATOM 11631 C CA . ALA A 1 59 ? -7.660 -15.705 -2.842 1.00 0.00 56 ALA A CA 10
ATOM 11632 C C . ALA A 1 59 ? -7.744 -14.731 -1.640 1.00 0.00 56 ALA A C 10
ATOM 11633 O O . ALA A 1 59 ? -6.810 -14.653 -0.849 1.00 0.00 56 ALA A O 10
ATOM 11640 N N . LEU A 1 60 ? -8.869 -13.996 -1.501 1.00 0.00 57 LEU A N 10
ATOM 11641 C CA . LEU A 1 60 ? -9.055 -13.017 -0.390 1.00 0.00 57 LEU A CA 10
ATOM 11642 C C . LEU A 1 60 ? -9.707 -13.666 0.855 1.00 0.00 57 LEU A C 10
ATOM 11643 O O . LEU A 1 60 ? -9.205 -13.490 1.972 1.00 0.00 57 LEU A O 10
ATOM 11659 N N . GLU A 1 61 ? -10.823 -14.398 0.664 1.00 0.00 58 GLU A N 10
ATOM 11660 C CA . GLU A 1 61 ? -11.594 -15.002 1.777 1.00 0.00 58 GLU A CA 10
ATOM 11661 C C . GLU A 1 61 ? -10.801 -16.122 2.479 1.00 0.00 58 GLU A C 10
ATOM 11662 O O . GLU A 1 61 ? -11.071 -16.442 3.639 1.00 0.00 58 GLU A O 10
ATOM 11674 N N . CYS A 1 62 ? -9.846 -16.728 1.758 1.00 0.00 59 CYS A N 10
ATOM 11675 C CA . CYS A 1 62 ? -9.003 -17.813 2.278 1.00 0.00 59 CYS A CA 10
ATOM 11676 C C . CYS A 1 62 ? -7.519 -17.459 2.091 1.00 0.00 59 CYS A C 10
ATOM 11677 O O . CYS A 1 62 ? -7.164 -16.691 1.187 1.00 0.00 59 CYS A O 10
ATOM 11685 N N . ASP A 1 63 ? -6.665 -18.016 2.963 1.00 0.00 60 ASP A N 10
ATOM 11686 C CA . ASP A 1 63 ? -5.204 -17.837 2.899 1.00 0.00 60 ASP A CA 10
ATOM 11687 C C . ASP A 1 63 ? -4.637 -18.671 1.740 1.00 0.00 60 ASP A C 10
ATOM 11688 O O . ASP A 1 63 ? -4.337 -19.863 1.893 1.00 0.00 60 ASP A O 10
ATOM 11697 N N . ALA A 1 64 ? -4.558 -18.035 0.568 1.00 0.00 61 ALA A N 10
ATOM 11698 C CA . ALA A 1 64 ? -4.110 -18.665 -0.680 1.00 0.00 61 ALA A CA 10
ATOM 11699 C C . ALA A 1 64 ? -2.688 -18.215 -1.057 1.00 0.00 61 ALA A C 10
ATOM 11700 O O . ALA A 1 64 ? -2.108 -17.318 -0.433 1.00 0.00 61 ALA A O 10
ATOM 11707 N N . GLU A 1 65 ? -2.146 -18.860 -2.095 1.00 0.00 62 GLU A N 10
ATOM 11708 C CA . GLU A 1 65 ? -0.855 -18.489 -2.720 1.00 0.00 62 GLU A CA 10
ATOM 11709 C C . GLU A 1 65 ? -1.011 -17.236 -3.608 1.00 0.00 62 GLU A C 10
ATOM 11710 O O . GLU A 1 65 ? -0.025 -16.564 -3.925 1.00 0.00 62 GLU A O 10
ATOM 11722 N N . TRP A 1 66 ? -2.261 -16.927 -3.993 1.00 0.00 63 TRP A N 10
ATOM 11723 C CA . TRP A 1 66 ? -2.600 -15.732 -4.797 1.00 0.00 63 TRP A CA 10
ATOM 11724 C C . TRP A 1 66 ? -2.984 -14.559 -3.872 1.00 0.00 63 TRP A C 10
ATOM 11725 O O . TRP A 1 66 ? -3.146 -13.432 -4.342 1.00 0.00 63 TRP A O 10
ATOM 11746 N N . SER A 1 67 ? -3.092 -14.850 -2.555 1.00 0.00 64 SER A N 10
ATOM 11747 C CA . SER A 1 67 ? -3.662 -13.930 -1.553 1.00 0.00 64 SER A CA 10
ATOM 11748 C C . SER A 1 67 ? -2.851 -12.628 -1.433 1.00 0.00 64 SER A C 10
ATOM 11749 O O . SER A 1 67 ? -3.427 -11.546 -1.383 1.00 0.00 64 SER A O 10
ATOM 11757 N N . GLU A 1 68 ? -1.514 -12.758 -1.401 1.00 0.00 65 GLU A N 10
ATOM 11758 C CA . GLU A 1 68 ? -0.586 -11.614 -1.262 1.00 0.00 65 GLU A CA 10
ATOM 11759 C C . GLU A 1 68 ? -0.661 -10.668 -2.483 1.00 0.00 65 GLU A C 10
ATOM 11760 O O . GLU A 1 68 ? -0.715 -9.445 -2.326 1.00 0.00 65 GLU A O 10
ATOM 11772 N N . ALA A 1 69 ? -0.687 -11.256 -3.690 1.00 0.00 66 ALA A N 10
ATOM 11773 C CA . ALA A 1 69 ? -0.755 -10.494 -4.954 1.00 0.00 66 ALA A CA 10
ATOM 11774 C C . ALA A 1 69 ? -2.095 -9.748 -5.077 1.00 0.00 66 ALA A C 10
ATOM 11775 O O . ALA A 1 69 ? -2.143 -8.573 -5.461 1.00 0.00 66 ALA A O 10
ATOM 11782 N N . ALA A 1 70 ? -3.174 -10.457 -4.708 1.00 0.00 67 ALA A N 10
ATOM 11783 C CA . ALA A 1 70 ? -4.553 -9.960 -4.823 1.00 0.00 67 ALA A CA 10
ATOM 11784 C C . ALA A 1 70 ? -4.869 -8.914 -3.738 1.00 0.00 67 ALA A C 10
ATOM 11785 O O . ALA A 1 70 ? -5.658 -7.993 -3.969 1.00 0.00 67 ALA A O 10
ATOM 11792 N N . ASP A 1 71 ? -4.236 -9.061 -2.563 1.00 0.00 68 ASP A N 10
ATOM 11793 C CA . ASP A 1 71 ? -4.364 -8.093 -1.449 1.00 0.00 68 ASP A CA 10
ATOM 11794 C C . ASP A 1 71 ? -3.582 -6.818 -1.778 1.00 0.00 68 ASP A C 10
ATOM 11795 O O . ASP A 1 71 ? -4.072 -5.712 -1.560 1.00 0.00 68 ASP A O 10
ATOM 11804 N N . GLY A 1 72 ? -2.369 -7.004 -2.335 1.00 0.00 69 GLY A N 10
ATOM 11805 C CA . GLY A 1 72 ? -1.506 -5.895 -2.736 1.00 0.00 69 GLY A CA 10
ATOM 11806 C C . GLY A 1 72 ? -2.115 -5.032 -3.834 1.00 0.00 69 GLY A C 10
ATOM 11807 O O . GLY A 1 72 ? -1.841 -3.835 -3.914 1.00 0.00 69 GLY A O 10
ATOM 11811 N N . LEU A 1 73 ? -2.952 -5.645 -4.678 1.00 0.00 70 LEU A N 10
ATOM 11812 C CA . LEU A 1 73 ? -3.717 -4.920 -5.698 1.00 0.00 70 LEU A CA 10
ATOM 11813 C C . LEU A 1 73 ? -4.962 -4.260 -5.064 1.00 0.00 70 LEU A C 10
ATOM 11814 O O . LEU A 1 73 ? -5.273 -3.098 -5.359 1.00 0.00 70 LEU A O 10
ATOM 11830 N N . ALA A 1 74 ? -5.634 -5.004 -4.158 1.00 0.00 71 ALA A N 10
ATOM 11831 C CA . ALA A 1 74 ? -6.873 -4.551 -3.485 1.00 0.00 71 ALA A CA 10
ATOM 11832 C C . ALA A 1 74 ? -6.646 -3.274 -2.654 1.00 0.00 71 ALA A C 10
ATOM 11833 O O . ALA A 1 74 ? -7.479 -2.371 -2.671 1.00 0.00 71 ALA A O 10
ATOM 11840 N N . VAL A 1 75 ? -5.496 -3.200 -1.953 1.00 0.00 72 VAL A N 10
ATOM 11841 C CA . VAL A 1 75 ? -5.160 -2.052 -1.083 1.00 0.00 72 VAL A CA 10
ATOM 11842 C C . VAL A 1 75 ? -4.897 -0.776 -1.914 1.00 0.00 72 VAL A C 10
ATOM 11843 O O . VAL A 1 75 ? -5.277 0.316 -1.505 1.00 0.00 72 VAL A O 10
ATOM 11856 N N . LEU A 1 76 ? -4.277 -0.939 -3.103 1.00 0.00 73 LEU A N 10
ATOM 11857 C CA . LEU A 1 76 ? -3.990 0.182 -4.026 1.00 0.00 73 LEU A CA 10
ATOM 11858 C C . LEU A 1 76 ? -5.290 0.753 -4.618 1.00 0.00 73 LEU A C 10
ATOM 11859 O O . LEU A 1 76 ? -5.411 1.963 -4.830 1.00 0.00 73 LEU A O 10
ATOM 11875 N N . LEU A 1 77 ? -6.253 -0.144 -4.859 1.00 0.00 74 LEU A N 10
ATOM 11876 C CA . LEU A 1 77 ? -7.544 0.194 -5.468 1.00 0.00 74 LEU A CA 10
ATOM 11877 C C . LEU A 1 77 ? -8.499 0.867 -4.462 1.00 0.00 74 LEU A C 10
ATOM 11878 O O . LEU A 1 77 ? -9.016 1.950 -4.730 1.00 0.00 74 LEU A O 10
ATOM 11894 N N . GLN A 1 78 ? -8.690 0.237 -3.290 1.00 0.00 75 GLN A N 10
ATOM 11895 C CA . GLN A 1 78 ? -9.727 0.643 -2.308 1.00 0.00 75 GLN A CA 10
ATOM 11896 C C . GLN A 1 78 ? -9.353 1.924 -1.537 1.00 0.00 75 GLN A C 10
ATOM 11897 O O . GLN A 1 78 ? -10.176 2.454 -0.787 1.00 0.00 75 GLN A O 10
ATOM 11911 N N . GLN A 1 79 ? -8.118 2.419 -1.736 1.00 0.00 76 GLN A N 10
ATOM 11912 C CA . GLN A 1 79 ? -7.680 3.749 -1.249 1.00 0.00 76 GLN A CA 10
ATOM 11913 C C . GLN A 1 79 ? -7.985 4.851 -2.293 1.00 0.00 76 GLN A C 10
ATOM 11914 O O . GLN A 1 79 ? -7.421 5.951 -2.233 1.00 0.00 76 GLN A O 10
ATOM 11928 N N . GLY A 1 80 ? -8.891 4.542 -3.236 1.00 0.00 77 GLY A N 10
ATOM 11929 C CA . GLY A 1 80 ? -9.302 5.481 -4.275 1.00 0.00 77 GLY A CA 10
ATOM 11930 C C . GLY A 1 80 ? -10.349 6.480 -3.816 1.00 0.00 77 GLY A C 10
ATOM 11931 O O . GLY A 1 80 ? -10.763 6.475 -2.656 1.00 0.00 77 GLY A O 10
ATOM 11935 N N . GLU A 1 81 ? -10.790 7.335 -4.754 1.00 0.00 78 GLU A N 10
ATOM 11936 C CA . GLU A 1 81 ? -11.788 8.392 -4.493 1.00 0.00 78 GLU A CA 10
ATOM 11937 C C . GLU A 1 81 ? -13.226 7.893 -4.756 1.00 0.00 78 GLU A C 10
ATOM 11938 O O . GLU A 1 81 ? -14.169 8.690 -4.775 1.00 0.00 78 GLU A O 10
ATOM 11950 N N . ALA A 1 82 ? -13.379 6.572 -4.936 1.00 0.00 79 ALA A N 10
ATOM 11951 C CA . ALA A 1 82 ? -14.685 5.919 -5.102 1.00 0.00 79 ALA A CA 10
ATOM 11952 C C . ALA A 1 82 ? -15.364 5.726 -3.719 1.00 0.00 79 ALA A C 10
ATOM 11953 O O . ALA A 1 82 ? -16.511 6.185 -3.532 1.00 0.00 79 ALA A O 10
ATOM 11961 N N . MET A 1 4 ? 6.320 3.374 -5.617 1.00 0.00 1 MET A N 11
ATOM 11962 C CA . MET A 1 4 ? 6.312 1.991 -5.090 1.00 0.00 1 MET A CA 11
ATOM 11963 C C . MET A 1 4 ? 4.847 1.482 -4.999 1.00 0.00 1 MET A C 11
ATOM 11964 O O . MET A 1 4 ? 3.996 1.965 -5.757 1.00 0.00 1 MET A O 11
ATOM 11978 N N . ASP A 1 5 ? 4.587 0.479 -4.110 1.00 0.00 2 ASP A N 11
ATOM 11979 C CA . ASP A 1 5 ? 3.235 -0.067 -3.779 1.00 0.00 2 ASP A CA 11
ATOM 11980 C C . ASP A 1 5 ? 2.783 -1.106 -4.814 1.00 0.00 2 ASP A C 11
ATOM 11981 O O . ASP A 1 5 ? 2.348 -2.205 -4.445 1.00 0.00 2 ASP A O 11
ATOM 11990 N N . THR A 1 6 ? 2.869 -0.754 -6.108 1.00 0.00 3 THR A N 11
ATOM 11991 C CA . THR A 1 6 ? 2.692 -1.702 -7.214 1.00 0.00 3 THR A CA 11
ATOM 11992 C C . THR A 1 6 ? 3.846 -2.733 -7.195 1.00 0.00 3 THR A C 11
ATOM 11993 O O . THR A 1 6 ? 4.953 -2.461 -7.682 1.00 0.00 3 THR A O 11
ATOM 12004 N N . SER A 1 7 ? 3.569 -3.885 -6.563 1.00 0.00 4 SER A N 11
ATOM 12005 C CA . SER A 1 7 ? 4.552 -4.952 -6.291 1.00 0.00 4 SER A CA 11
ATOM 12006 C C . SER A 1 7 ? 5.120 -5.535 -7.605 1.00 0.00 4 SER A C 11
ATOM 12007 O O . SER A 1 7 ? 4.353 -5.999 -8.442 1.00 0.00 4 SER A O 11
ATOM 12015 N N . ASN A 1 8 ? 6.463 -5.525 -7.744 1.00 0.00 5 ASN A N 11
ATOM 12016 C CA . ASN A 1 8 ? 7.171 -5.823 -9.020 1.00 0.00 5 ASN A CA 11
ATOM 12017 C C . ASN A 1 8 ? 7.207 -7.334 -9.366 1.00 0.00 5 ASN A C 11
ATOM 12018 O O . ASN A 1 8 ? 7.604 -7.702 -10.478 1.00 0.00 5 ASN A O 11
ATOM 12029 N N . HIS A 1 9 ? 6.853 -8.204 -8.405 1.00 0.00 6 HIS A N 11
ATOM 12030 C CA . HIS A 1 9 ? 6.681 -9.664 -8.650 1.00 0.00 6 HIS A CA 11
ATOM 12031 C C . HIS A 1 9 ? 5.187 -10.035 -8.684 1.00 0.00 6 HIS A C 11
ATOM 12032 O O . HIS A 1 9 ? 4.734 -10.757 -9.583 1.00 0.00 6 HIS A O 11
ATOM 12047 N N . LEU A 1 10 ? 4.429 -9.502 -7.713 1.00 0.00 7 LEU A N 11
ATOM 12048 C CA . LEU A 1 10 ? 3.036 -9.915 -7.451 1.00 0.00 7 LEU A CA 11
ATOM 12049 C C . LEU A 1 10 ? 2.051 -9.380 -8.512 1.00 0.00 7 LEU A C 11
ATOM 12050 O O . LEU A 1 10 ? 1.330 -10.164 -9.142 1.00 0.00 7 LEU A O 11
ATOM 12066 N N . LEU A 1 11 ? 2.034 -8.043 -8.707 1.00 0.00 8 LEU A N 11
ATOM 12067 C CA . LEU A 1 11 ? 1.062 -7.385 -9.615 1.00 0.00 8 LEU A CA 11
ATOM 12068 C C . LEU A 1 11 ? 1.258 -7.780 -11.114 1.00 0.00 8 LEU A C 11
ATOM 12069 O O . LEU A 1 11 ? 0.269 -8.148 -11.733 1.00 0.00 8 LEU A O 11
ATOM 12085 N N . PRO A 1 12 ? 2.500 -7.753 -11.726 1.00 0.00 9 PRO A N 11
ATOM 12086 C CA . PRO A 1 12 ? 2.714 -8.223 -13.131 1.00 0.00 9 PRO A CA 11
ATOM 12087 C C . PRO A 1 12 ? 2.138 -9.632 -13.381 1.00 0.00 9 PRO A C 11
ATOM 12088 O O . PRO A 1 12 ? 1.521 -9.887 -14.422 1.00 0.00 9 PRO A O 11
ATOM 12099 N N . GLY A 1 13 ? 2.311 -10.514 -12.382 1.00 0.00 10 GLY A N 11
ATOM 12100 C CA . GLY A 1 13 ? 1.780 -11.871 -12.433 1.00 0.00 10 GLY A CA 11
ATOM 12101 C C . GLY A 1 13 ? 0.262 -11.923 -12.424 1.00 0.00 10 GLY A C 11
ATOM 12102 O O . GLY A 1 13 ? -0.352 -12.557 -13.287 1.00 0.00 10 GLY A O 11
ATOM 12106 N N . LEU A 1 14 ? -0.337 -11.207 -11.465 1.00 0.00 11 LEU A N 11
ATOM 12107 C CA . LEU A 1 14 ? -1.788 -11.240 -11.225 1.00 0.00 11 LEU A CA 11
ATOM 12108 C C . LEU A 1 14 ? -2.569 -10.565 -12.376 1.00 0.00 11 LEU A C 11
ATOM 12109 O O . LEU A 1 14 ? -3.643 -11.020 -12.752 1.00 0.00 11 LEU A O 11
ATOM 12125 N N . PHE A 1 15 ? -1.997 -9.481 -12.932 1.00 0.00 12 PHE A N 11
ATOM 12126 C CA . PHE A 1 15 ? -2.568 -8.745 -14.076 1.00 0.00 12 PHE A CA 11
ATOM 12127 C C . PHE A 1 15 ? -2.597 -9.637 -15.321 1.00 0.00 12 PHE A C 11
ATOM 12128 O O . PHE A 1 15 ? -3.580 -9.638 -16.045 1.00 0.00 12 PHE A O 11
ATOM 12145 N N . ARG A 1 16 ? -1.539 -10.441 -15.522 1.00 0.00 13 ARG A N 11
ATOM 12146 C CA . ARG A 1 16 ? -1.494 -11.442 -16.611 1.00 0.00 13 ARG A CA 11
ATOM 12147 C C . ARG A 1 16 ? -2.590 -12.518 -16.435 1.00 0.00 13 ARG A C 11
ATOM 12148 O O . ARG A 1 16 ? -3.122 -13.030 -17.422 1.00 0.00 13 ARG A O 11
ATOM 12169 N N . GLN A 1 17 ? -2.938 -12.825 -15.172 1.00 0.00 14 GLN A N 11
ATOM 12170 C CA . GLN A 1 17 ? -4.045 -13.755 -14.837 1.00 0.00 14 GLN A CA 11
ATOM 12171 C C . GLN A 1 17 ? -5.421 -13.095 -15.091 1.00 0.00 14 GLN A C 11
ATOM 12172 O O . GLN A 1 17 ? -6.406 -13.789 -15.373 1.00 0.00 14 GLN A O 11
ATOM 12186 N N . LEU A 1 18 ? -5.468 -11.751 -15.000 1.00 0.00 15 LEU A N 11
ATOM 12187 C CA . LEU A 1 18 ? -6.692 -10.950 -15.251 1.00 0.00 15 LEU A CA 11
ATOM 12188 C C . LEU A 1 18 ? -6.768 -10.479 -16.724 1.00 0.00 15 LEU A C 11
ATOM 12189 O O . LEU A 1 18 ? -7.721 -9.790 -17.112 1.00 0.00 15 LEU A O 11
ATOM 12205 N N . GLY A 1 19 ? -5.740 -10.845 -17.528 1.00 0.00 16 GLY A N 11
ATOM 12206 C CA . GLY A 1 19 ? -5.673 -10.496 -18.960 1.00 0.00 16 GLY A CA 11
ATOM 12207 C C . GLY A 1 19 ? -5.076 -9.107 -19.237 1.00 0.00 16 GLY A C 11
ATOM 12208 O O . GLY A 1 19 ? -4.923 -8.710 -20.399 1.00 0.00 16 GLY A O 11
ATOM 12212 N N . LEU A 1 20 ? -4.735 -8.383 -18.161 1.00 0.00 17 LEU A N 11
ATOM 12213 C CA . LEU A 1 20 ? -4.111 -7.045 -18.209 1.00 0.00 17 LEU A CA 11
ATOM 12214 C C . LEU A 1 20 ? -2.585 -7.145 -18.426 1.00 0.00 17 LEU A C 11
ATOM 12215 O O . LEU A 1 20 ? -2.003 -8.235 -18.359 1.00 0.00 17 LEU A O 11
ATOM 12231 N N . GLU A 1 21 ? -1.951 -5.984 -18.660 1.00 0.00 18 GLU A N 11
ATOM 12232 C CA . GLU A 1 21 ? -0.510 -5.887 -18.949 1.00 0.00 18 GLU A CA 11
ATOM 12233 C C . GLU A 1 21 ? 0.314 -6.023 -17.654 1.00 0.00 18 GLU A C 11
ATOM 12234 O O . GLU A 1 21 ? -0.100 -5.538 -16.595 1.00 0.00 18 GLU A O 11
ATOM 12246 N N . ASP A 1 22 ? 1.490 -6.663 -17.768 1.00 0.00 19 ASP A N 11
ATOM 12247 C CA . ASP A 1 22 ? 2.433 -6.859 -16.640 1.00 0.00 19 ASP A CA 11
ATOM 12248 C C . ASP A 1 22 ? 3.420 -5.674 -16.510 1.00 0.00 19 ASP A C 11
ATOM 12249 O O . ASP A 1 22 ? 4.293 -5.676 -15.634 1.00 0.00 19 ASP A O 11
ATOM 12258 N N . GLU A 1 23 ? 3.262 -4.674 -17.389 1.00 0.00 20 GLU A N 11
ATOM 12259 C CA . GLU A 1 23 ? 4.089 -3.455 -17.424 1.00 0.00 20 GLU A CA 11
ATOM 12260 C C . GLU A 1 23 ? 3.612 -2.519 -16.302 1.00 0.00 20 GLU A C 11
ATOM 12261 O O . GLU A 1 23 ? 2.443 -2.157 -16.318 1.00 0.00 20 GLU A O 11
ATOM 12273 N N . PRO A 1 24 ? 4.488 -2.118 -15.312 1.00 0.00 21 PRO A N 11
ATOM 12274 C CA . PRO A 1 24 ? 4.086 -1.254 -14.158 1.00 0.00 21 PRO A CA 11
ATOM 12275 C C . PRO A 1 24 ? 3.499 0.100 -14.606 1.00 0.00 21 PRO A C 11
ATOM 12276 O O . PRO A 1 24 ? 2.617 0.652 -13.947 1.00 0.00 21 PRO A O 11
ATOM 12287 N N . ALA A 1 25 ? 3.971 0.587 -15.764 1.00 0.00 22 ALA A N 11
ATOM 12288 C CA . ALA A 1 25 ? 3.464 1.819 -16.393 1.00 0.00 22 ALA A CA 11
ATOM 12289 C C . ALA A 1 25 ? 1.965 1.689 -16.754 1.00 0.00 22 ALA A C 11
ATOM 12290 O O . ALA A 1 25 ? 1.194 2.644 -16.614 1.00 0.00 22 ALA A O 11
ATOM 12297 N N . ALA A 1 26 ? 1.585 0.488 -17.229 1.00 0.00 23 ALA A N 11
ATOM 12298 C CA . ALA A 1 26 ? 0.187 0.145 -17.570 1.00 0.00 23 ALA A CA 11
ATOM 12299 C C . ALA A 1 26 ? -0.614 -0.269 -16.315 1.00 0.00 23 ALA A C 11
ATOM 12300 O O . ALA A 1 26 ? -1.807 0.014 -16.216 1.00 0.00 23 ALA A O 11
ATOM 12307 N N . ILE A 1 27 ? 0.070 -0.929 -15.365 1.00 0.00 24 ILE A N 11
ATOM 12308 C CA . ILE A 1 27 ? -0.524 -1.460 -14.115 1.00 0.00 24 ILE A CA 11
ATOM 12309 C C . ILE A 1 27 ? -1.092 -0.321 -13.257 1.00 0.00 24 ILE A C 11
ATOM 12310 O O . ILE A 1 27 ? -2.255 -0.376 -12.819 1.00 0.00 24 ILE A O 11
ATOM 12326 N N . ARG A 1 28 ? -0.264 0.723 -13.055 1.00 0.00 25 ARG A N 11
ATOM 12327 C CA . ARG A 1 28 ? -0.669 1.929 -12.316 1.00 0.00 25 ARG A CA 11
ATOM 12328 C C . ARG A 1 28 ? -1.820 2.632 -13.050 1.00 0.00 25 ARG A C 11
ATOM 12329 O O . ARG A 1 28 ? -2.700 3.199 -12.422 1.00 0.00 25 ARG A O 11
ATOM 12350 N N . ALA A 1 29 ? -1.803 2.538 -14.397 1.00 0.00 26 ALA A N 11
ATOM 12351 C CA . ALA A 1 29 ? -2.793 3.190 -15.265 1.00 0.00 26 ALA A CA 11
ATOM 12352 C C . ALA A 1 29 ? -4.173 2.517 -15.155 1.00 0.00 26 ALA A C 11
ATOM 12353 O O . ALA A 1 29 ? -5.181 3.204 -15.216 1.00 0.00 26 ALA A O 11
ATOM 12360 N N . PHE A 1 30 ? -4.204 1.175 -14.981 1.00 0.00 27 PHE A N 11
ATOM 12361 C CA . PHE A 1 30 ? -5.469 0.402 -14.873 1.00 0.00 27 PHE A CA 11
ATOM 12362 C C . PHE A 1 30 ? -6.190 0.698 -13.549 1.00 0.00 27 PHE A C 11
ATOM 12363 O O . PHE A 1 30 ? -7.408 0.923 -13.527 1.00 0.00 27 PHE A O 11
ATOM 12380 N N . ILE A 1 31 ? -5.417 0.707 -12.449 1.00 0.00 28 ILE A N 11
ATOM 12381 C CA . ILE A 1 31 ? -5.958 0.943 -11.094 1.00 0.00 28 ILE A CA 11
ATOM 12382 C C . ILE A 1 31 ? -6.328 2.433 -10.899 1.00 0.00 28 ILE A C 11
ATOM 12383 O O . ILE A 1 31 ? -7.219 2.757 -10.118 1.00 0.00 28 ILE A O 11
ATOM 12399 N N . ASP A 1 32 ? -5.618 3.323 -11.622 1.00 0.00 29 ASP A N 11
ATOM 12400 C CA . ASP A 1 32 ? -5.893 4.777 -11.646 1.00 0.00 29 ASP A CA 11
ATOM 12401 C C . ASP A 1 32 ? -7.101 5.091 -12.554 1.00 0.00 29 ASP A C 11
ATOM 12402 O O . ASP A 1 32 ? -7.873 6.015 -12.274 1.00 0.00 29 ASP A O 11
ATOM 12411 N N . SER A 1 33 ? -7.264 4.298 -13.632 1.00 0.00 30 SER A N 11
ATOM 12412 C CA . SER A 1 33 ? -8.357 4.474 -14.616 1.00 0.00 30 SER A CA 11
ATOM 12413 C C . SER A 1 33 ? -9.721 4.229 -13.960 1.00 0.00 30 SER A C 11
ATOM 12414 O O . SER A 1 33 ? -10.703 4.934 -14.244 1.00 0.00 30 SER A O 11
ATOM 12422 N N . HIS A 1 34 ? -9.757 3.228 -13.070 1.00 0.00 31 HIS A N 11
ATOM 12423 C CA . HIS A 1 34 ? -10.961 2.851 -12.325 1.00 0.00 31 HIS A CA 11
ATOM 12424 C C . HIS A 1 34 ? -10.573 2.326 -10.926 1.00 0.00 31 HIS A C 11
ATOM 12425 O O . HIS A 1 34 ? -10.439 1.116 -10.724 1.00 0.00 31 HIS A O 11
ATOM 12440 N N . PRO A 1 35 ? -10.318 3.249 -9.938 1.00 0.00 32 PRO A N 11
ATOM 12441 C CA . PRO A 1 35 ? -10.166 2.865 -8.517 1.00 0.00 32 PRO A CA 11
ATOM 12442 C C . PRO A 1 35 ? -11.489 2.318 -7.949 1.00 0.00 32 PRO A C 11
ATOM 12443 O O . PRO A 1 35 ? -12.560 2.511 -8.534 1.00 0.00 32 PRO A O 11
ATOM 12454 N N . LEU A 1 36 ? -11.397 1.616 -6.826 1.00 0.00 33 LEU A N 11
ATOM 12455 C CA . LEU A 1 36 ? -12.565 1.127 -6.068 1.00 0.00 33 LEU A CA 11
ATOM 12456 C C . LEU A 1 36 ? -12.726 1.949 -4.778 1.00 0.00 33 LEU A C 11
ATOM 12457 O O . LEU A 1 36 ? -11.763 2.563 -4.307 1.00 0.00 33 LEU A O 11
ATOM 12473 N N . PRO A 1 37 ? -13.962 2.007 -4.204 1.00 0.00 34 PRO A N 11
ATOM 12474 C CA . PRO A 1 37 ? -14.180 2.560 -2.863 1.00 0.00 34 PRO A CA 11
ATOM 12475 C C . PRO A 1 37 ? -13.838 1.492 -1.780 1.00 0.00 34 PRO A C 11
ATOM 12476 O O . PRO A 1 37 ? -13.882 0.289 -2.074 1.00 0.00 34 PRO A O 11
ATOM 12487 N N . PRO A 1 38 ? -13.525 1.903 -0.506 1.00 0.00 35 PRO A N 11
ATOM 12488 C CA . PRO A 1 38 ? -13.208 0.942 0.599 1.00 0.00 35 PRO A CA 11
ATOM 12489 C C . PRO A 1 38 ? -14.431 0.105 1.070 1.00 0.00 35 PRO A C 11
ATOM 12490 O O . PRO A 1 38 ? -14.325 -0.671 2.024 1.00 0.00 35 PRO A O 11
ATOM 12501 N N . ARG A 1 39 ? -15.583 0.270 0.392 1.00 0.00 36 ARG A N 11
ATOM 12502 C CA . ARG A 1 39 ? -16.817 -0.491 0.670 1.00 0.00 36 ARG A CA 11
ATOM 12503 C C . ARG A 1 39 ? -16.941 -1.662 -0.329 1.00 0.00 36 ARG A C 11
ATOM 12504 O O . ARG A 1 39 ? -17.580 -2.677 -0.031 1.00 0.00 36 ARG A O 11
ATOM 12525 N N . VAL A 1 40 ? -16.336 -1.493 -1.531 1.00 0.00 37 VAL A N 11
ATOM 12526 C CA . VAL A 1 40 ? -16.345 -2.504 -2.609 1.00 0.00 37 VAL A CA 11
ATOM 12527 C C . VAL A 1 40 ? -14.892 -2.955 -2.885 1.00 0.00 37 VAL A C 11
ATOM 12528 O O . VAL A 1 40 ? -14.137 -2.231 -3.547 1.00 0.00 37 VAL A O 11
ATOM 12541 N N . PRO A 1 41 ? -14.458 -4.129 -2.327 1.00 0.00 38 PRO A N 11
ATOM 12542 C CA . PRO A 1 41 ? -13.099 -4.668 -2.559 1.00 0.00 38 PRO A CA 11
ATOM 12543 C C . PRO A 1 41 ? -12.897 -5.283 -3.963 1.00 0.00 38 PRO A C 11
ATOM 12544 O O . PRO A 1 41 ? -13.826 -5.327 -4.781 1.00 0.00 38 PRO A O 11
ATOM 12555 N N . LEU A 1 42 ? -11.658 -5.788 -4.190 1.00 0.00 39 LEU A N 11
ATOM 12556 C CA . LEU A 1 42 ? -11.170 -6.256 -5.513 1.00 0.00 39 LEU A CA 11
ATOM 12557 C C . LEU A 1 42 ? -12.083 -7.338 -6.172 1.00 0.00 39 LEU A C 11
ATOM 12558 O O . LEU A 1 42 ? -12.537 -7.114 -7.294 1.00 0.00 39 LEU A O 11
ATOM 12574 N N . PRO A 1 43 ? -12.420 -8.507 -5.484 1.00 0.00 40 PRO A N 11
ATOM 12575 C CA . PRO A 1 43 ? -13.228 -9.593 -6.118 1.00 0.00 40 PRO A CA 11
ATOM 12576 C C . PRO A 1 43 ? -14.710 -9.199 -6.316 1.00 0.00 40 PRO A C 11
ATOM 12577 O O . PRO A 1 43 ? -15.440 -9.834 -7.089 1.00 0.00 40 PRO A O 11
ATOM 12588 N N . GLU A 1 44 ? -15.128 -8.130 -5.628 1.00 0.00 41 GLU A N 11
ATOM 12589 C CA . GLU A 1 44 ? -16.523 -7.661 -5.601 1.00 0.00 41 GLU A CA 11
ATOM 12590 C C . GLU A 1 44 ? -16.776 -6.581 -6.666 1.00 0.00 41 GLU A C 11
ATOM 12591 O O . GLU A 1 44 ? -17.915 -6.122 -6.828 1.00 0.00 41 GLU A O 11
ATOM 12603 N N . ALA A 1 45 ? -15.703 -6.172 -7.376 1.00 0.00 42 ALA A N 11
ATOM 12604 C CA . ALA A 1 45 ? -15.791 -5.235 -8.506 1.00 0.00 42 ALA A CA 11
ATOM 12605 C C . ALA A 1 45 ? -16.407 -5.946 -9.738 1.00 0.00 42 ALA A C 11
ATOM 12606 O O . ALA A 1 45 ? -15.827 -6.931 -10.223 1.00 0.00 42 ALA A O 11
ATOM 12613 N N . PRO A 1 46 ? -17.576 -5.455 -10.275 1.00 0.00 43 PRO A N 11
ATOM 12614 C CA . PRO A 1 46 ? -18.241 -6.066 -11.463 1.00 0.00 43 PRO A CA 11
ATOM 12615 C C . PRO A 1 46 ? -17.509 -5.777 -12.805 1.00 0.00 43 PRO A C 11
ATOM 12616 O O . PRO A 1 46 ? -18.042 -6.081 -13.882 1.00 0.00 43 PRO A O 11
ATOM 12627 N N . PHE A 1 47 ? -16.306 -5.171 -12.728 1.00 0.00 44 PHE A N 11
ATOM 12628 C CA . PHE A 1 47 ? -15.409 -5.009 -13.888 1.00 0.00 44 PHE A CA 11
ATOM 12629 C C . PHE A 1 47 ? -14.796 -6.363 -14.279 1.00 0.00 44 PHE A C 11
ATOM 12630 O O . PHE A 1 47 ? -14.687 -6.686 -15.472 1.00 0.00 44 PHE A O 11
ATOM 12647 N N . TRP A 1 48 ? -14.378 -7.134 -13.260 1.00 0.00 45 TRP A N 11
ATOM 12648 C CA . TRP A 1 48 ? -13.682 -8.410 -13.466 1.00 0.00 45 TRP A CA 11
ATOM 12649 C C . TRP A 1 48 ? -14.663 -9.468 -13.979 1.00 0.00 45 TRP A C 11
ATOM 12650 O O . TRP A 1 48 ? -15.794 -9.566 -13.481 1.00 0.00 45 TRP A O 11
ATOM 12671 N N . THR A 1 49 ? -14.228 -10.217 -15.003 1.00 0.00 46 THR A N 11
ATOM 12672 C CA . THR A 1 49 ? -14.998 -11.317 -15.593 1.00 0.00 46 THR A CA 11
ATOM 12673 C C . THR A 1 49 ? -15.313 -12.375 -14.504 1.00 0.00 46 THR A C 11
ATOM 12674 O O . THR A 1 49 ? -14.449 -12.633 -13.664 1.00 0.00 46 THR A O 11
ATOM 12685 N N . PRO A 1 50 ? -16.546 -12.993 -14.506 1.00 0.00 47 PRO A N 11
ATOM 12686 C CA . PRO A 1 50 ? -17.112 -13.722 -13.321 1.00 0.00 47 PRO A CA 11
ATOM 12687 C C . PRO A 1 50 ? -16.177 -14.809 -12.732 1.00 0.00 47 PRO A C 11
ATOM 12688 O O . PRO A 1 50 ? -16.083 -14.963 -11.505 1.00 0.00 47 PRO A O 11
ATOM 12699 N N . ALA A 1 51 ? -15.460 -15.521 -13.619 1.00 0.00 48 ALA A N 11
ATOM 12700 C CA . ALA A 1 51 ? -14.501 -16.570 -13.219 1.00 0.00 48 ALA A CA 11
ATOM 12701 C C . ALA A 1 51 ? -13.264 -15.957 -12.522 1.00 0.00 48 ALA A C 11
ATOM 12702 O O . ALA A 1 51 ? -12.779 -16.489 -11.522 1.00 0.00 48 ALA A O 11
ATOM 12709 N N . GLN A 1 52 ? -12.787 -14.822 -13.067 1.00 0.00 49 GLN A N 11
ATOM 12710 C CA . GLN A 1 52 ? -11.595 -14.095 -12.563 1.00 0.00 49 GLN A CA 11
ATOM 12711 C C . GLN A 1 52 ? -11.897 -13.340 -11.254 1.00 0.00 49 GLN A C 11
ATOM 12712 O O . GLN A 1 52 ? -11.014 -13.192 -10.416 1.00 0.00 49 GLN A O 11
ATOM 12726 N N . ALA A 1 53 ? -13.151 -12.883 -11.085 1.00 0.00 50 ALA A N 11
ATOM 12727 C CA . ALA A 1 53 ? -13.606 -12.221 -9.844 1.00 0.00 50 ALA A CA 11
ATOM 12728 C C . ALA A 1 53 ? -13.654 -13.238 -8.691 1.00 0.00 50 ALA A C 11
ATOM 12729 O O . ALA A 1 53 ? -13.207 -12.956 -7.573 1.00 0.00 50 ALA A O 11
ATOM 12736 N N . ALA A 1 54 ? -14.177 -14.439 -9.003 1.00 0.00 51 ALA A N 11
ATOM 12737 C CA . ALA A 1 54 ? -14.234 -15.572 -8.057 1.00 0.00 51 ALA A CA 11
ATOM 12738 C C . ALA A 1 54 ? -12.822 -16.122 -7.754 1.00 0.00 51 ALA A C 11
ATOM 12739 O O . ALA A 1 54 ? -12.569 -16.613 -6.650 1.00 0.00 51 ALA A O 11
ATOM 12746 N N . PHE A 1 55 ? -11.920 -16.024 -8.754 1.00 0.00 52 PHE A N 11
ATOM 12747 C CA . PHE A 1 55 ? -10.506 -16.451 -8.635 1.00 0.00 52 PHE A CA 11
ATOM 12748 C C . PHE A 1 55 ? -9.755 -15.539 -7.646 1.00 0.00 52 PHE A C 11
ATOM 12749 O O . PHE A 1 55 ? -8.981 -16.013 -6.801 1.00 0.00 52 PHE A O 11
ATOM 12766 N N . LEU A 1 56 ? -10.009 -14.218 -7.770 1.00 0.00 53 LEU A N 11
ATOM 12767 C CA . LEU A 1 56 ? -9.494 -13.202 -6.834 1.00 0.00 53 LEU A CA 11
ATOM 12768 C C . LEU A 1 56 ? -10.047 -13.456 -5.424 1.00 0.00 53 LEU A C 11
ATOM 12769 O O . LEU A 1 56 ? -9.329 -13.322 -4.446 1.00 0.00 53 LEU A O 11
ATOM 12785 N N . ARG A 1 57 ? -11.327 -13.872 -5.351 1.00 0.00 54 ARG A N 11
ATOM 12786 C CA . ARG A 1 57 ? -12.016 -14.134 -4.072 1.00 0.00 54 ARG A CA 11
ATOM 12787 C C . ARG A 1 57 ? -11.429 -15.370 -3.360 1.00 0.00 54 ARG A C 11
ATOM 12788 O O . ARG A 1 57 ? -11.500 -15.470 -2.142 1.00 0.00 54 ARG A O 11
ATOM 12809 N N . GLN A 1 58 ? -10.830 -16.306 -4.126 1.00 0.00 55 GLN A N 11
ATOM 12810 C CA . GLN A 1 58 ? -10.078 -17.442 -3.537 1.00 0.00 55 GLN A CA 11
ATOM 12811 C C . GLN A 1 58 ? -8.829 -16.919 -2.796 1.00 0.00 55 GLN A C 11
ATOM 12812 O O . GLN A 1 58 ? -8.459 -17.428 -1.739 1.00 0.00 55 GLN A O 11
ATOM 12826 N N . ALA A 1 59 ? -8.211 -15.882 -3.380 1.00 0.00 56 ALA A N 11
ATOM 12827 C CA . ALA A 1 59 ? -6.986 -15.253 -2.861 1.00 0.00 56 ALA A CA 11
ATOM 12828 C C . ALA A 1 59 ? -7.277 -14.201 -1.758 1.00 0.00 56 ALA A C 11
ATOM 12829 O O . ALA A 1 59 ? -6.409 -13.926 -0.925 1.00 0.00 56 ALA A O 11
ATOM 12836 N N . LEU A 1 60 ? -8.492 -13.609 -1.759 1.00 0.00 57 LEU A N 11
ATOM 12837 C CA . LEU A 1 60 ? -8.882 -12.560 -0.775 1.00 0.00 57 LEU A CA 11
ATOM 12838 C C . LEU A 1 60 ? -9.568 -13.167 0.464 1.00 0.00 57 LEU A C 11
ATOM 12839 O O . LEU A 1 60 ? -9.326 -12.723 1.590 1.00 0.00 57 LEU A O 11
ATOM 12855 N N . GLU A 1 61 ? -10.452 -14.144 0.239 1.00 0.00 58 GLU A N 11
ATOM 12856 C CA . GLU A 1 61 ? -11.280 -14.748 1.310 1.00 0.00 58 GLU A CA 11
ATOM 12857 C C . GLU A 1 61 ? -10.540 -15.926 1.976 1.00 0.00 58 GLU A C 11
ATOM 12858 O O . GLU A 1 61 ? -10.830 -16.286 3.123 1.00 0.00 58 GLU A O 11
ATOM 12870 N N . CYS A 1 62 ? -9.583 -16.523 1.245 1.00 0.00 59 CYS A N 11
ATOM 12871 C CA . CYS A 1 62 ? -8.735 -17.624 1.746 1.00 0.00 59 CYS A CA 11
ATOM 12872 C C . CYS A 1 62 ? -7.269 -17.379 1.342 1.00 0.00 59 CYS A C 11
ATOM 12873 O O . CYS A 1 62 ? -6.979 -16.504 0.516 1.00 0.00 59 CYS A O 11
ATOM 12881 N N . ASP A 1 63 ? -6.344 -18.140 1.941 1.00 0.00 60 ASP A N 11
ATOM 12882 C CA . ASP A 1 63 ? -4.907 -18.037 1.649 1.00 0.00 60 ASP A CA 11
ATOM 12883 C C . ASP A 1 63 ? -4.533 -18.963 0.480 1.00 0.00 60 ASP A C 11
ATOM 12884 O O . ASP A 1 63 ? -4.267 -20.157 0.669 1.00 0.00 60 ASP A O 11
ATOM 12893 N N . ALA A 1 64 ? -4.594 -18.404 -0.736 1.00 0.00 61 ALA A N 11
ATOM 12894 C CA . ALA A 1 64 ? -4.071 -19.042 -1.959 1.00 0.00 61 ALA A CA 11
ATOM 12895 C C . ALA A 1 64 ? -2.570 -18.724 -2.119 1.00 0.00 61 ALA A C 11
ATOM 12896 O O . ALA A 1 64 ? -1.971 -18.057 -1.267 1.00 0.00 61 ALA A O 11
ATOM 12903 N N . GLU A 1 65 ? -1.963 -19.217 -3.210 1.00 0.00 62 GLU A N 11
ATOM 12904 C CA . GLU A 1 65 ? -0.581 -18.842 -3.600 1.00 0.00 62 GLU A CA 11
ATOM 12905 C C . GLU A 1 65 ? -0.548 -17.418 -4.214 1.00 0.00 62 GLU A C 11
ATOM 12906 O O . GLU A 1 65 ? 0.522 -16.819 -4.344 1.00 0.00 62 GLU A O 11
ATOM 12918 N N . TRP A 1 66 ? -1.732 -16.903 -4.614 1.00 0.00 63 TRP A N 11
ATOM 12919 C CA . TRP A 1 66 ? -1.890 -15.522 -5.143 1.00 0.00 63 TRP A CA 11
ATOM 12920 C C . TRP A 1 66 ? -2.485 -14.583 -4.083 1.00 0.00 63 TRP A C 11
ATOM 12921 O O . TRP A 1 66 ? -2.861 -13.451 -4.405 1.00 0.00 63 TRP A O 11
ATOM 12942 N N . SER A 1 67 ? -2.541 -15.057 -2.820 1.00 0.00 64 SER A N 11
ATOM 12943 C CA . SER A 1 67 ? -3.176 -14.326 -1.703 1.00 0.00 64 SER A CA 11
ATOM 12944 C C . SER A 1 67 ? -2.502 -12.970 -1.462 1.00 0.00 64 SER A C 11
ATOM 12945 O O . SER A 1 67 ? -3.179 -11.954 -1.352 1.00 0.00 64 SER A O 11
ATOM 12953 N N . GLU A 1 68 ? -1.157 -12.978 -1.444 1.00 0.00 65 GLU A N 11
ATOM 12954 C CA . GLU A 1 68 ? -0.337 -11.774 -1.195 1.00 0.00 65 GLU A CA 11
ATOM 12955 C C . GLU A 1 68 ? -0.485 -10.739 -2.336 1.00 0.00 65 GLU A C 11
ATOM 12956 O O . GLU A 1 68 ? -0.515 -9.525 -2.097 1.00 0.00 65 GLU A O 11
ATOM 12968 N N . ALA A 1 69 ? -0.601 -11.256 -3.574 1.00 0.00 66 ALA A N 11
ATOM 12969 C CA . ALA A 1 69 ? -0.712 -10.439 -4.799 1.00 0.00 66 ALA A CA 11
ATOM 12970 C C . ALA A 1 69 ? -2.055 -9.704 -4.861 1.00 0.00 66 ALA A C 11
ATOM 12971 O O . ALA A 1 69 ? -2.113 -8.494 -5.100 1.00 0.00 66 ALA A O 11
ATOM 12978 N N . ALA A 1 70 ? -3.128 -10.467 -4.619 1.00 0.00 67 ALA A N 11
ATOM 12979 C CA . ALA A 1 70 ? -4.514 -9.991 -4.753 1.00 0.00 67 ALA A CA 11
ATOM 12980 C C . ALA A 1 70 ? -4.946 -9.137 -3.550 1.00 0.00 67 ALA A C 11
ATOM 12981 O O . ALA A 1 70 ? -5.814 -8.272 -3.681 1.00 0.00 67 ALA A O 11
ATOM 12988 N N . ASP A 1 71 ? -4.322 -9.392 -2.387 1.00 0.00 68 ASP A N 11
ATOM 12989 C CA . ASP A 1 71 ? -4.531 -8.601 -1.154 1.00 0.00 68 ASP A CA 11
ATOM 12990 C C . ASP A 1 71 ? -3.923 -7.199 -1.320 1.00 0.00 68 ASP A C 11
ATOM 12991 O O . ASP A 1 71 ? -4.585 -6.179 -1.069 1.00 0.00 68 ASP A O 11
ATOM 13000 N N . GLY A 1 72 ? -2.660 -7.182 -1.786 1.00 0.00 69 GLY A N 11
ATOM 13001 C CA . GLY A 1 72 ? -1.938 -5.942 -2.061 1.00 0.00 69 GLY A CA 11
ATOM 13002 C C . GLY A 1 72 ? -2.546 -5.144 -3.204 1.00 0.00 69 GLY A C 11
ATOM 13003 O O . GLY A 1 72 ? -2.442 -3.927 -3.223 1.00 0.00 69 GLY A O 11
ATOM 13007 N N . LEU A 1 73 ? -3.197 -5.837 -4.158 1.00 0.00 70 LEU A N 11
ATOM 13008 C CA . LEU A 1 73 ? -3.919 -5.169 -5.257 1.00 0.00 70 LEU A CA 11
ATOM 13009 C C . LEU A 1 73 ? -5.274 -4.617 -4.761 1.00 0.00 70 LEU A C 11
ATOM 13010 O O . LEU A 1 73 ? -5.690 -3.528 -5.175 1.00 0.00 70 LEU A O 11
ATOM 13026 N N . ALA A 1 74 ? -5.932 -5.359 -3.839 1.00 0.00 71 ALA A N 11
ATOM 13027 C CA . ALA A 1 74 ? -7.254 -4.984 -3.286 1.00 0.00 71 ALA A CA 11
ATOM 13028 C C . ALA A 1 74 ? -7.204 -3.617 -2.603 1.00 0.00 71 ALA A C 11
ATOM 13029 O O . ALA A 1 74 ? -8.104 -2.793 -2.775 1.00 0.00 71 ALA A O 11
ATOM 13036 N N . VAL A 1 75 ? -6.120 -3.386 -1.846 1.00 0.00 72 VAL A N 11
ATOM 13037 C CA . VAL A 1 75 ? -5.904 -2.125 -1.120 1.00 0.00 72 VAL A CA 11
ATOM 13038 C C . VAL A 1 75 ? -5.477 -0.983 -2.067 1.00 0.00 72 VAL A C 11
ATOM 13039 O O . VAL A 1 75 ? -5.724 0.174 -1.768 1.00 0.00 72 VAL A O 11
ATOM 13052 N N . LEU A 1 76 ? -4.835 -1.322 -3.209 1.00 0.00 73 LEU A N 11
ATOM 13053 C CA . LEU A 1 76 ? -4.425 -0.322 -4.230 1.00 0.00 73 LEU A CA 11
ATOM 13054 C C . LEU A 1 76 ? -5.626 0.188 -5.036 1.00 0.00 73 LEU A C 11
ATOM 13055 O O . LEU A 1 76 ? -5.579 1.287 -5.592 1.00 0.00 73 LEU A O 11
ATOM 13071 N N . LEU A 1 77 ? -6.687 -0.631 -5.127 1.00 0.00 74 LEU A N 11
ATOM 13072 C CA . LEU A 1 77 ? -7.958 -0.209 -5.735 1.00 0.00 74 LEU A CA 11
ATOM 13073 C C . LEU A 1 77 ? -8.774 0.619 -4.726 1.00 0.00 74 LEU A C 11
ATOM 13074 O O . LEU A 1 77 ? -9.139 1.763 -5.012 1.00 0.00 74 LEU A O 11
ATOM 13090 N N . GLN A 1 78 ? -8.992 0.046 -3.522 1.00 0.00 75 GLN A N 11
ATOM 13091 C CA . GLN A 1 78 ? -9.815 0.674 -2.453 1.00 0.00 75 GLN A CA 11
ATOM 13092 C C . GLN A 1 78 ? -9.182 1.977 -1.933 1.00 0.00 75 GLN A C 11
ATOM 13093 O O . GLN A 1 78 ? -9.874 2.845 -1.395 1.00 0.00 75 GLN A O 11
ATOM 13107 N N . GLN A 1 79 ? -7.852 2.079 -2.075 1.00 0.00 76 GLN A N 11
ATOM 13108 C CA . GLN A 1 79 ? -7.082 3.288 -1.761 1.00 0.00 76 GLN A CA 11
ATOM 13109 C C . GLN A 1 79 ? -6.281 3.655 -3.026 1.00 0.00 76 GLN A C 11
ATOM 13110 O O . GLN A 1 79 ? -5.060 3.446 -3.086 1.00 0.00 76 GLN A O 11
ATOM 13124 N N . GLY A 1 80 ? -7.018 4.125 -4.062 1.00 0.00 77 GLY A N 11
ATOM 13125 C CA . GLY A 1 80 ? -6.444 4.450 -5.378 1.00 0.00 77 GLY A CA 11
ATOM 13126 C C . GLY A 1 80 ? -5.521 5.664 -5.353 1.00 0.00 77 GLY A C 11
ATOM 13127 O O . GLY A 1 80 ? -5.916 6.763 -5.753 1.00 0.00 77 GLY A O 11
ATOM 13131 N N . GLU A 1 81 ? -4.288 5.451 -4.865 1.00 0.00 78 GLU A N 11
ATOM 13132 C CA . GLU A 1 81 ? -3.278 6.510 -4.682 1.00 0.00 78 GLU A CA 11
ATOM 13133 C C . GLU A 1 81 ? -2.459 6.693 -5.972 1.00 0.00 78 GLU A C 11
ATOM 13134 O O . GLU A 1 81 ? -2.102 5.699 -6.618 1.00 0.00 78 GLU A O 11
ATOM 13146 N N . ALA A 1 82 ? -2.182 7.961 -6.328 1.00 0.00 79 ALA A N 11
ATOM 13147 C CA . ALA A 1 82 ? -1.385 8.323 -7.508 1.00 0.00 79 ALA A CA 11
ATOM 13148 C C . ALA A 1 82 ? -0.989 9.815 -7.415 1.00 0.00 79 ALA A C 11
ATOM 13149 O O . ALA A 1 82 ? -1.796 10.683 -7.814 1.00 0.00 79 ALA A O 11
ATOM 13157 N N . MET A 1 4 ? 0.433 -2.780 0.232 1.00 0.00 1 MET A N 12
ATOM 13158 C CA . MET A 1 4 ? 0.010 -1.403 -0.153 1.00 0.00 1 MET A CA 12
ATOM 13159 C C . MET A 1 4 ? 0.889 -0.830 -1.280 1.00 0.00 1 MET A C 12
ATOM 13160 O O . MET A 1 4 ? 0.797 0.361 -1.596 1.00 0.00 1 MET A O 12
ATOM 13174 N N . ASP A 1 5 ? 1.718 -1.684 -1.910 1.00 0.00 2 ASP A N 12
ATOM 13175 C CA . ASP A 1 5 ? 2.666 -1.261 -2.963 1.00 0.00 2 ASP A CA 12
ATOM 13176 C C . ASP A 1 5 ? 2.209 -1.738 -4.360 1.00 0.00 2 ASP A C 12
ATOM 13177 O O . ASP A 1 5 ? 1.876 -2.915 -4.550 1.00 0.00 2 ASP A O 12
ATOM 13186 N N . THR A 1 6 ? 2.162 -0.789 -5.323 1.00 0.00 3 THR A N 12
ATOM 13187 C CA . THR A 1 6 ? 1.820 -1.067 -6.733 1.00 0.00 3 THR A CA 12
ATOM 13188 C C . THR A 1 6 ? 3.076 -1.465 -7.526 1.00 0.00 3 THR A C 12
ATOM 13189 O O . THR A 1 6 ? 2.992 -2.222 -8.504 1.00 0.00 3 THR A O 12
ATOM 13200 N N . SER A 1 7 ? 4.237 -0.954 -7.083 1.00 0.00 4 SER A N 12
ATOM 13201 C CA . SER A 1 7 ? 5.544 -1.296 -7.651 1.00 0.00 4 SER A CA 12
ATOM 13202 C C . SER A 1 7 ? 6.022 -2.624 -7.042 1.00 0.00 4 SER A C 12
ATOM 13203 O O . SER A 1 7 ? 6.959 -2.679 -6.230 1.00 0.00 4 SER A O 12
ATOM 13211 N N . ASN A 1 8 ? 5.322 -3.692 -7.436 1.00 0.00 5 ASN A N 12
ATOM 13212 C CA . ASN A 1 8 ? 5.497 -5.042 -6.889 1.00 0.00 5 ASN A CA 12
ATOM 13213 C C . ASN A 1 8 ? 5.379 -6.051 -8.038 1.00 0.00 5 ASN A C 12
ATOM 13214 O O . ASN A 1 8 ? 4.475 -5.934 -8.855 1.00 0.00 5 ASN A O 12
ATOM 13225 N N . HIS A 1 9 ? 6.277 -7.054 -8.061 1.00 0.00 6 HIS A N 12
ATOM 13226 C CA . HIS A 1 9 ? 6.331 -8.084 -9.125 1.00 0.00 6 HIS A CA 12
ATOM 13227 C C . HIS A 1 9 ? 5.205 -9.140 -8.978 1.00 0.00 6 HIS A C 12
ATOM 13228 O O . HIS A 1 9 ? 5.025 -9.975 -9.872 1.00 0.00 6 HIS A O 12
ATOM 13243 N N . LEU A 1 10 ? 4.440 -9.076 -7.874 1.00 0.00 7 LEU A N 12
ATOM 13244 C CA . LEU A 1 10 ? 3.270 -9.954 -7.645 1.00 0.00 7 LEU A CA 12
ATOM 13245 C C . LEU A 1 10 ? 2.062 -9.502 -8.488 1.00 0.00 7 LEU A C 12
ATOM 13246 O O . LEU A 1 10 ? 1.232 -10.334 -8.890 1.00 0.00 7 LEU A O 12
ATOM 13262 N N . LEU A 1 11 ? 1.971 -8.178 -8.757 1.00 0.00 8 LEU A N 12
ATOM 13263 C CA . LEU A 1 11 ? 0.913 -7.615 -9.624 1.00 0.00 8 LEU A CA 12
ATOM 13264 C C . LEU A 1 11 ? 1.066 -8.117 -11.100 1.00 0.00 8 LEU A C 12
ATOM 13265 O O . LEU A 1 11 ? 0.100 -8.639 -11.621 1.00 0.00 8 LEU A O 12
ATOM 13281 N N . PRO A 1 12 ? 2.270 -7.982 -11.792 1.00 0.00 9 PRO A N 12
ATOM 13282 C CA . PRO A 1 12 ? 2.511 -8.553 -13.149 1.00 0.00 9 PRO A CA 12
ATOM 13283 C C . PRO A 1 12 ? 1.947 -9.974 -13.363 1.00 0.00 9 PRO A C 12
ATOM 13284 O O . PRO A 1 12 ? 1.241 -10.219 -14.341 1.00 0.00 9 PRO A O 12
ATOM 13295 N N . GLY A 1 13 ? 2.235 -10.873 -12.406 1.00 0.00 10 GLY A N 12
ATOM 13296 C CA . GLY A 1 13 ? 1.756 -12.254 -12.462 1.00 0.00 10 GLY A CA 12
ATOM 13297 C C . GLY A 1 13 ? 0.235 -12.358 -12.372 1.00 0.00 10 GLY A C 12
ATOM 13298 O O . GLY A 1 13 ? -0.390 -13.086 -13.149 1.00 0.00 10 GLY A O 12
ATOM 13302 N N . LEU A 1 14 ? -0.352 -11.597 -11.428 1.00 0.00 11 LEU A N 12
ATOM 13303 C CA . LEU A 1 14 ? -1.808 -11.598 -11.173 1.00 0.00 11 LEU A CA 12
ATOM 13304 C C . LEU A 1 14 ? -2.578 -11.068 -12.404 1.00 0.00 11 LEU A C 12
ATOM 13305 O O . LEU A 1 14 ? -3.534 -11.691 -12.858 1.00 0.00 11 LEU A O 12
ATOM 13321 N N . PHE A 1 15 ? -2.095 -9.939 -12.961 1.00 0.00 12 PHE A N 12
ATOM 13322 C CA . PHE A 1 15 ? -2.715 -9.243 -14.111 1.00 0.00 12 PHE A CA 12
ATOM 13323 C C . PHE A 1 15 ? -2.670 -10.109 -15.378 1.00 0.00 12 PHE A C 12
ATOM 13324 O O . PHE A 1 15 ? -3.599 -10.068 -16.176 1.00 0.00 12 PHE A O 12
ATOM 13341 N N . ARG A 1 16 ? -1.599 -10.910 -15.539 1.00 0.00 13 ARG A N 12
ATOM 13342 C CA . ARG A 1 16 ? -1.496 -11.904 -16.639 1.00 0.00 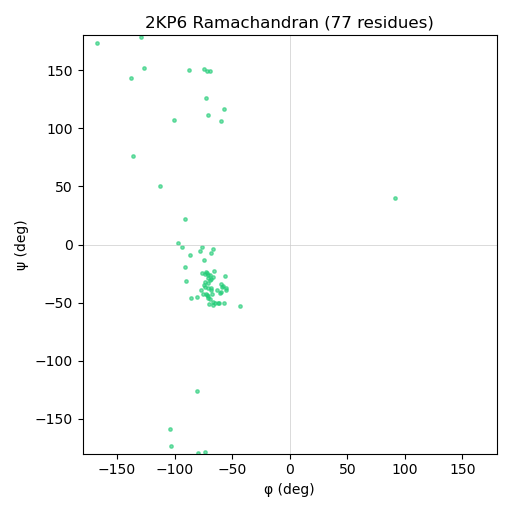13 ARG A CA 12
ATOM 13343 C C . ARG A 1 16 ? -2.656 -12.912 -16.577 1.00 0.00 13 ARG A C 12
ATOM 13344 O O . ARG A 1 16 ? -3.251 -13.262 -17.605 1.00 0.00 13 ARG A O 12
ATOM 13365 N N . GLN A 1 17 ? -2.980 -13.345 -15.349 1.00 0.00 14 GLN A N 12
ATOM 13366 C CA . GLN A 1 17 ? -4.078 -14.292 -15.099 1.00 0.00 14 GLN A CA 12
ATOM 13367 C C . GLN A 1 17 ? -5.448 -13.592 -15.241 1.00 0.00 14 GLN A C 12
ATOM 13368 O O . GLN A 1 17 ? -6.442 -14.221 -15.622 1.00 0.00 14 GLN A O 12
ATOM 13382 N N . LEU A 1 18 ? -5.479 -12.279 -14.961 1.00 0.00 15 LEU A N 12
ATOM 13383 C CA . LEU A 1 18 ? -6.695 -11.449 -15.083 1.00 0.00 15 LEU A CA 12
ATOM 13384 C C . LEU A 1 18 ? -6.900 -10.956 -16.530 1.00 0.00 15 LEU A C 12
ATOM 13385 O O . LEU A 1 18 ? -7.936 -10.357 -16.836 1.00 0.00 15 LEU A O 12
ATOM 13401 N N . GLY A 1 19 ? -5.893 -11.194 -17.400 1.00 0.00 16 GLY A N 12
ATOM 13402 C CA . GLY A 1 19 ? -5.967 -10.840 -18.825 1.00 0.00 16 GLY A CA 12
ATOM 13403 C C . GLY A 1 19 ? -5.438 -9.440 -19.140 1.00 0.00 16 GLY A C 12
ATOM 13404 O O . GLY A 1 19 ? -5.443 -9.024 -20.301 1.00 0.00 16 GLY A O 12
ATOM 13408 N N . LEU A 1 20 ? -4.997 -8.708 -18.103 1.00 0.00 17 LEU A N 12
ATOM 13409 C CA . LEU A 1 20 ? -4.436 -7.350 -18.237 1.00 0.00 17 LEU A CA 12
ATOM 13410 C C . LEU A 1 20 ? -2.923 -7.400 -18.546 1.00 0.00 17 LEU A C 12
ATOM 13411 O O . LEU A 1 20 ? -2.321 -8.481 -18.630 1.00 0.00 17 LEU A O 12
ATOM 13427 N N . GLU A 1 21 ? -2.326 -6.208 -18.724 1.00 0.00 18 GLU A N 12
ATOM 13428 C CA . GLU A 1 21 ? -0.883 -6.047 -18.966 1.00 0.00 18 GLU A CA 12
ATOM 13429 C C . GLU A 1 21 ? -0.092 -6.199 -17.657 1.00 0.00 18 GLU A C 12
ATOM 13430 O O . GLU A 1 21 ? -0.556 -5.783 -16.590 1.00 0.00 18 GLU A O 12
ATOM 13442 N N . ASP A 1 22 ? 1.108 -6.788 -17.764 1.00 0.00 19 ASP A N 12
ATOM 13443 C CA . ASP A 1 22 ? 2.001 -7.049 -16.621 1.00 0.00 19 ASP A CA 12
ATOM 13444 C C . ASP A 1 22 ? 3.057 -5.936 -16.450 1.00 0.00 19 ASP A C 12
ATOM 13445 O O . ASP A 1 22 ? 3.864 -5.985 -15.521 1.00 0.00 19 ASP A O 12
ATOM 13454 N N . GLU A 1 23 ? 3.040 -4.934 -17.341 1.00 0.00 20 GLU A N 12
ATOM 13455 C CA . GLU A 1 23 ? 3.971 -3.785 -17.289 1.00 0.00 20 GLU A CA 12
ATOM 13456 C C . GLU A 1 23 ? 3.524 -2.798 -16.195 1.00 0.00 20 GLU A C 12
ATOM 13457 O O . GLU A 1 23 ? 2.381 -2.353 -16.233 1.00 0.00 20 GLU A O 12
ATOM 13469 N N . PRO A 1 24 ? 4.419 -2.452 -15.204 1.00 0.00 21 PRO A N 12
ATOM 13470 C CA . PRO A 1 24 ? 4.087 -1.565 -14.043 1.00 0.00 21 PRO A CA 12
ATOM 13471 C C . PRO A 1 24 ? 3.419 -0.226 -14.441 1.00 0.00 21 PRO A C 12
ATOM 13472 O O . PRO A 1 24 ? 2.552 0.274 -13.713 1.00 0.00 21 PRO A O 12
ATOM 13483 N N . ALA A 1 25 ? 3.824 0.330 -15.603 1.00 0.00 22 ALA A N 12
ATOM 13484 C CA . ALA A 1 25 ? 3.239 1.575 -16.153 1.00 0.00 22 ALA A CA 12
ATOM 13485 C C . ALA A 1 25 ? 1.751 1.390 -16.494 1.00 0.00 22 ALA A C 12
ATOM 13486 O O . ALA A 1 25 ? 0.926 2.263 -16.207 1.00 0.00 22 ALA A O 12
ATOM 13493 N N . ALA A 1 26 ? 1.430 0.234 -17.091 1.00 0.00 23 ALA A N 12
ATOM 13494 C CA . ALA A 1 26 ? 0.051 -0.109 -17.493 1.00 0.00 23 ALA A CA 12
ATOM 13495 C C . ALA A 1 26 ? -0.780 -0.522 -16.267 1.00 0.00 23 ALA A C 12
ATOM 13496 O O . ALA A 1 26 ? -1.955 -0.168 -16.158 1.00 0.00 23 ALA A O 12
ATOM 13503 N N . ILE A 1 27 ? -0.126 -1.245 -15.345 1.00 0.00 24 ILE A N 12
ATOM 13504 C CA . ILE A 1 27 ? -0.731 -1.771 -14.104 1.00 0.00 24 ILE A CA 12
ATOM 13505 C C . ILE A 1 27 ? -1.269 -0.636 -13.225 1.00 0.00 24 ILE A C 12
ATOM 13506 O O . ILE A 1 27 ? -2.445 -0.652 -12.821 1.00 0.00 24 ILE A O 12
ATOM 13522 N N . ARG A 1 28 ? -0.391 0.350 -12.953 1.00 0.00 25 ARG A N 12
ATOM 13523 C CA . ARG A 1 28 ? -0.739 1.526 -12.143 1.00 0.00 25 ARG A CA 12
ATOM 13524 C C . ARG A 1 28 ? -1.848 2.324 -12.850 1.00 0.00 25 ARG A C 12
ATOM 13525 O O . ARG A 1 28 ? -2.709 2.899 -12.204 1.00 0.00 25 ARG A O 12
ATOM 13546 N N . ALA A 1 29 ? -1.810 2.315 -14.198 1.00 0.00 26 ALA A N 12
ATOM 13547 C CA . ALA A 1 29 ? -2.767 3.041 -15.043 1.00 0.00 26 ALA A CA 12
ATOM 13548 C C . ALA A 1 29 ? -4.169 2.396 -14.996 1.00 0.00 26 ALA A C 12
ATOM 13549 O O . ALA A 1 29 ? -5.169 3.099 -15.103 1.00 0.00 26 ALA A O 12
ATOM 13556 N N . PHE A 1 30 ? -4.232 1.054 -14.834 1.00 0.00 27 PHE A N 12
ATOM 13557 C CA . PHE A 1 30 ? -5.518 0.319 -14.729 1.00 0.00 27 PHE A CA 12
ATOM 13558 C C . PHE A 1 30 ? -6.233 0.668 -13.417 1.00 0.00 27 PHE A C 12
ATOM 13559 O O . PHE A 1 30 ? -7.413 1.022 -13.417 1.00 0.00 27 PHE A O 12
ATOM 13576 N N . ILE A 1 31 ? -5.482 0.592 -12.309 1.00 0.00 28 ILE A N 12
ATOM 13577 C CA . ILE A 1 31 ? -6.020 0.800 -10.950 1.00 0.00 28 ILE A CA 12
ATOM 13578 C C . ILE A 1 31 ? -6.284 2.297 -10.665 1.00 0.00 28 ILE A C 12
ATOM 13579 O O . ILE A 1 31 ? -7.149 2.635 -9.854 1.00 0.00 28 ILE A O 12
ATOM 13595 N N . ASP A 1 32 ? -5.517 3.180 -11.332 1.00 0.00 29 ASP A N 12
ATOM 13596 C CA . ASP A 1 32 ? -5.703 4.646 -11.247 1.00 0.00 29 ASP A CA 12
ATOM 13597 C C . ASP A 1 32 ? -6.964 5.073 -12.017 1.00 0.00 29 ASP A C 12
ATOM 13598 O O . ASP A 1 32 ? -7.794 5.831 -11.499 1.00 0.00 29 ASP A O 12
ATOM 13607 N N . SER A 1 33 ? -7.103 4.555 -13.253 1.00 0.00 30 SER A N 12
ATOM 13608 C CA . SER A 1 33 ? -8.228 4.902 -14.142 1.00 0.00 30 SER A CA 12
ATOM 13609 C C . SER A 1 33 ? -9.529 4.214 -13.708 1.00 0.00 30 SER A C 12
ATOM 13610 O O . SER A 1 33 ? -10.624 4.693 -14.027 1.00 0.00 30 SER A O 12
ATOM 13618 N N . HIS A 1 34 ? -9.403 3.074 -13.003 1.00 0.00 31 HIS A N 12
ATOM 13619 C CA . HIS A 1 34 ? -10.546 2.302 -12.485 1.00 0.00 31 HIS A CA 12
ATOM 13620 C C . HIS A 1 34 ? -10.261 1.919 -11.017 1.00 0.00 31 HIS A C 12
ATOM 13621 O O . HIS A 1 34 ? -9.856 0.785 -10.760 1.00 0.00 31 HIS A O 12
ATOM 13636 N N . PRO A 1 35 ? -10.392 2.877 -10.036 1.00 0.00 32 PRO A N 12
ATOM 13637 C CA . PRO A 1 35 ? -10.251 2.569 -8.595 1.00 0.00 32 PRO A CA 12
ATOM 13638 C C . PRO A 1 35 ? -11.566 2.029 -7.999 1.00 0.00 32 PRO A C 12
ATOM 13639 O O . PRO A 1 35 ? -12.536 1.773 -8.730 1.00 0.00 32 PRO A O 12
ATOM 13650 N N . LEU A 1 36 ? -11.576 1.845 -6.671 1.00 0.00 33 LEU A N 12
ATOM 13651 C CA . LEU A 1 36 ? -12.749 1.352 -5.909 1.00 0.00 33 LEU A CA 12
ATOM 13652 C C . LEU A 1 36 ? -12.882 2.131 -4.582 1.00 0.00 33 LEU A C 12
ATOM 13653 O O . LEU A 1 36 ? -11.902 2.716 -4.105 1.00 0.00 33 LEU A O 12
ATOM 13669 N N . PRO A 1 37 ? -14.110 2.189 -3.976 1.00 0.00 34 PRO A N 12
ATOM 13670 C CA . PRO A 1 37 ? -14.282 2.628 -2.569 1.00 0.00 34 PRO A CA 12
ATOM 13671 C C . PRO A 1 37 ? -13.748 1.552 -1.586 1.00 0.00 34 PRO A C 12
ATOM 13672 O O . PRO A 1 37 ? -13.591 0.394 -1.985 1.00 0.00 34 PRO A O 12
ATOM 13683 N N . PRO A 1 38 ? -13.462 1.910 -0.290 1.00 0.00 35 PRO A N 12
ATOM 13684 C CA . PRO A 1 38 ? -13.169 0.913 0.793 1.00 0.00 35 PRO A CA 12
ATOM 13685 C C . PRO A 1 38 ? -14.447 0.159 1.253 1.00 0.00 35 PRO A C 12
ATOM 13686 O O . PRO A 1 38 ? -14.670 -0.064 2.451 1.00 0.00 35 PRO A O 12
ATOM 13697 N N . ARG A 1 39 ? -15.234 -0.297 0.267 1.00 0.00 36 ARG A N 12
ATOM 13698 C CA . ARG A 1 39 ? -16.610 -0.789 0.439 1.00 0.00 36 ARG A CA 12
ATOM 13699 C C . ARG A 1 39 ? -16.862 -1.874 -0.609 1.00 0.00 36 ARG A C 12
ATOM 13700 O O . ARG A 1 39 ? -17.378 -2.949 -0.301 1.00 0.00 36 ARG A O 12
ATOM 13721 N N . VAL A 1 40 ? -16.503 -1.552 -1.867 1.00 0.00 37 VAL A N 12
ATOM 13722 C CA . VAL A 1 40 ? -16.464 -2.519 -2.967 1.00 0.00 37 VAL A CA 12
ATOM 13723 C C . VAL A 1 40 ? -15.019 -3.048 -3.065 1.00 0.00 37 VAL A C 12
ATOM 13724 O O . VAL A 1 40 ? -14.124 -2.300 -3.473 1.00 0.00 37 VAL A O 12
ATOM 13737 N N . PRO A 1 41 ? -14.745 -4.314 -2.625 1.00 0.00 38 PRO A N 12
ATOM 13738 C CA . PRO A 1 41 ? -13.396 -4.899 -2.707 1.00 0.00 38 PRO A CA 12
ATOM 13739 C C . PRO A 1 41 ? -13.044 -5.349 -4.135 1.00 0.00 38 PRO A C 12
ATOM 13740 O O . PRO A 1 41 ? -13.886 -5.307 -5.044 1.00 0.00 38 PRO A O 12
ATOM 13751 N N . LEU A 1 42 ? -11.796 -5.826 -4.279 1.00 0.00 39 LEU A N 12
ATOM 13752 C CA . LEU A 1 42 ? -11.195 -6.192 -5.573 1.00 0.00 39 LEU A CA 12
ATOM 13753 C C . LEU A 1 42 ? -12.057 -7.206 -6.392 1.00 0.00 39 LEU A C 12
ATOM 13754 O O . LEU A 1 42 ? -12.384 -6.894 -7.534 1.00 0.00 39 LEU A O 12
ATOM 13770 N N . PRO A 1 43 ? -12.485 -8.412 -5.830 1.00 0.00 40 PRO A N 12
ATOM 13771 C CA . PRO A 1 43 ? -13.249 -9.417 -6.623 1.00 0.00 40 PRO A CA 12
ATOM 13772 C C . PRO A 1 43 ? -14.675 -8.944 -6.985 1.00 0.00 40 PRO A C 12
ATOM 13773 O O . PRO A 1 43 ? -15.230 -9.361 -8.002 1.00 0.00 40 PRO A O 12
ATOM 13784 N N . GLU A 1 44 ? -15.241 -8.051 -6.153 1.00 0.00 41 GLU A N 12
ATOM 13785 C CA . GLU A 1 44 ? -16.629 -7.561 -6.305 1.00 0.00 41 GLU A CA 12
ATOM 13786 C C . GLU A 1 44 ? -16.724 -6.401 -7.312 1.00 0.00 41 GLU A C 12
ATOM 13787 O O . GLU A 1 44 ? -17.819 -5.873 -7.550 1.00 0.00 41 GLU A O 12
ATOM 13799 N N . ALA A 1 45 ? -15.576 -6.003 -7.893 1.00 0.00 42 ALA A N 12
ATOM 13800 C CA . ALA A 1 45 ? -15.537 -4.991 -8.954 1.00 0.00 42 ALA A CA 12
ATOM 13801 C C . ALA A 1 45 ? -16.090 -5.580 -10.275 1.00 0.00 42 ALA A C 12
ATOM 13802 O O . ALA A 1 45 ? -15.617 -6.637 -10.718 1.00 0.00 42 ALA A O 12
ATOM 13809 N N . PRO A 1 46 ? -17.089 -4.904 -10.939 1.00 0.00 43 PRO A N 12
ATOM 13810 C CA . PRO A 1 46 ? -17.650 -5.372 -12.235 1.00 0.00 43 PRO A CA 12
ATOM 13811 C C . PRO A 1 46 ? -16.668 -5.170 -13.421 1.00 0.00 43 PRO A C 12
ATOM 13812 O O . PRO A 1 46 ? -16.965 -5.564 -14.559 1.00 0.00 43 PRO A O 12
ATOM 13823 N N . PHE A 1 47 ? -15.504 -4.551 -13.131 1.00 0.00 44 PHE A N 12
ATOM 13824 C CA . PHE A 1 47 ? -14.363 -4.455 -14.062 1.00 0.00 44 PHE A CA 12
ATOM 13825 C C . PHE A 1 47 ? -13.864 -5.868 -14.457 1.00 0.00 44 PHE A C 12
ATOM 13826 O O . PHE A 1 47 ? -13.350 -6.070 -15.564 1.00 0.00 44 PHE A O 12
ATOM 13843 N N . TRP A 1 48 ? -14.032 -6.837 -13.537 1.00 0.00 45 TRP A N 12
ATOM 13844 C CA . TRP A 1 48 ? -13.669 -8.249 -13.764 1.00 0.00 45 TRP A CA 12
ATOM 13845 C C . TRP A 1 48 ? -14.895 -9.038 -14.248 1.00 0.00 45 TRP A C 12
ATOM 13846 O O . TRP A 1 48 ? -16.041 -8.644 -13.995 1.00 0.00 45 TRP A O 12
ATOM 13867 N N . THR A 1 49 ? -14.632 -10.136 -14.957 1.00 0.00 46 THR A N 12
ATOM 13868 C CA . THR A 1 49 ? -15.648 -11.138 -15.323 1.00 0.00 46 THR A CA 12
ATOM 13869 C C . THR A 1 49 ? -15.971 -12.009 -14.096 1.00 0.00 46 THR A C 12
ATOM 13870 O O . THR A 1 49 ? -15.194 -11.996 -13.143 1.00 0.00 46 THR A O 12
ATOM 13881 N N . PRO A 1 50 ? -17.100 -12.791 -14.089 1.00 0.00 47 PRO A N 12
ATOM 13882 C CA . PRO A 1 50 ? -17.421 -13.697 -12.956 1.00 0.00 47 PRO A CA 12
ATOM 13883 C C . PRO A 1 50 ? -16.311 -14.758 -12.693 1.00 0.00 47 PRO A C 12
ATOM 13884 O O . PRO A 1 50 ? -16.121 -15.188 -11.548 1.00 0.00 47 PRO A O 12
ATOM 13895 N N . ALA A 1 51 ? -15.555 -15.127 -13.752 1.00 0.00 48 ALA A N 12
ATOM 13896 C CA . ALA A 1 51 ? -14.428 -16.087 -13.656 1.00 0.00 48 ALA A CA 12
ATOM 13897 C C . ALA A 1 51 ? -13.207 -15.448 -12.951 1.00 0.00 48 ALA A C 12
ATOM 13898 O O . ALA A 1 51 ? -12.686 -16.000 -11.976 1.00 0.00 48 ALA A O 12
ATOM 13905 N N . GLN A 1 52 ? -12.774 -14.271 -13.452 1.00 0.00 49 GLN A N 12
ATOM 13906 C CA . GLN A 1 52 ? -11.630 -13.513 -12.884 1.00 0.00 49 GLN A CA 12
ATOM 13907 C C . GLN A 1 52 ? -11.961 -12.954 -11.483 1.00 0.00 49 GLN A C 12
ATOM 13908 O O . GLN A 1 52 ? -11.061 -12.748 -10.659 1.00 0.00 49 GLN A O 12
ATOM 13922 N N . ALA A 1 53 ? -13.259 -12.732 -11.231 1.00 0.00 50 ALA A N 12
ATOM 13923 C CA . ALA A 1 53 ? -13.776 -12.284 -9.925 1.00 0.00 50 ALA A CA 12
ATOM 13924 C C . ALA A 1 53 ? -13.616 -13.400 -8.885 1.00 0.00 50 ALA A C 12
ATOM 13925 O O . ALA A 1 53 ? -13.177 -13.153 -7.764 1.00 0.00 50 ALA A O 12
ATOM 13932 N N . ALA A 1 54 ? -13.958 -14.637 -9.297 1.00 0.00 51 ALA A N 12
ATOM 13933 C CA . ALA A 1 54 ? -13.807 -15.844 -8.455 1.00 0.00 51 ALA A CA 12
ATOM 13934 C C . ALA A 1 54 ? -12.315 -16.163 -8.206 1.00 0.00 51 ALA A C 12
ATOM 13935 O O . ALA A 1 54 ? -11.947 -16.635 -7.125 1.00 0.00 51 ALA A O 12
ATOM 13942 N N . PHE A 1 55 ? -11.471 -15.879 -9.220 1.00 0.00 52 PHE A N 12
ATOM 13943 C CA . PHE A 1 55 ? -10.004 -16.076 -9.154 1.00 0.00 52 PHE A CA 12
ATOM 13944 C C . PHE A 1 55 ? -9.373 -15.183 -8.060 1.00 0.00 52 PHE A C 12
ATOM 13945 O O . PHE A 1 55 ? -8.421 -15.588 -7.379 1.00 0.00 52 PHE A O 12
ATOM 13962 N N . LEU A 1 56 ? -9.894 -13.957 -7.933 1.00 0.00 53 LEU A N 12
ATOM 13963 C CA . LEU A 1 56 ? -9.480 -13.007 -6.886 1.00 0.00 53 LEU A CA 12
ATOM 13964 C C . LEU A 1 56 ? -10.096 -13.375 -5.525 1.00 0.00 53 LEU A C 12
ATOM 13965 O O . LEU A 1 56 ? -9.405 -13.378 -4.506 1.00 0.00 53 LEU A O 12
ATOM 13981 N N . ARG A 1 57 ? -11.396 -13.731 -5.553 1.00 0.00 54 ARG A N 12
ATOM 13982 C CA . ARG A 1 57 ? -12.234 -13.952 -4.346 1.00 0.00 54 ARG A CA 12
ATOM 13983 C C . ARG A 1 57 ? -11.623 -15.048 -3.452 1.00 0.00 54 ARG A C 12
ATOM 13984 O O . ARG A 1 57 ? -11.475 -14.851 -2.247 1.00 0.00 54 ARG A O 12
ATOM 14005 N N . GLN A 1 58 ? -11.227 -16.170 -4.082 1.00 0.00 55 GLN A N 12
ATOM 14006 C CA . GLN A 1 58 ? -10.585 -17.328 -3.398 1.00 0.00 55 GLN A CA 12
ATOM 14007 C C . GLN A 1 58 ? -9.275 -16.926 -2.672 1.00 0.00 55 GLN A C 12
ATOM 14008 O O . GLN A 1 58 ? -8.945 -17.478 -1.615 1.00 0.00 55 GLN A O 12
ATOM 14022 N N . ALA A 1 59 ? -8.551 -15.952 -3.255 1.00 0.00 56 ALA A N 12
ATOM 14023 C CA . ALA A 1 59 ? -7.263 -15.464 -2.731 1.00 0.00 56 ALA A CA 12
ATOM 14024 C C . ALA A 1 59 ? -7.468 -14.495 -1.548 1.00 0.00 56 ALA A C 12
ATOM 14025 O O . ALA A 1 59 ? -6.568 -14.321 -0.719 1.00 0.00 56 ALA A O 12
ATOM 14032 N N . LEU A 1 60 ? -8.651 -13.842 -1.501 1.00 0.00 57 LEU A N 12
ATOM 14033 C CA . LEU A 1 60 ? -9.078 -13.036 -0.334 1.00 0.00 57 LEU A CA 12
ATOM 14034 C C . LEU A 1 60 ? -9.623 -13.961 0.785 1.00 0.00 57 LEU A C 12
ATOM 14035 O O . LEU A 1 60 ? -9.464 -13.652 1.970 1.00 0.00 57 LEU A O 12
ATOM 14051 N N . GLU A 1 61 ? -10.247 -15.095 0.389 1.00 0.00 58 GLU A N 12
ATOM 14052 C CA . GLU A 1 61 ? -10.839 -16.076 1.333 1.00 0.00 58 GLU A CA 12
ATOM 14053 C C . GLU A 1 61 ? -9.782 -16.670 2.270 1.00 0.00 58 GLU A C 12
ATOM 14054 O O . GLU A 1 61 ? -9.897 -16.577 3.502 1.00 0.00 58 GLU A O 12
ATOM 14066 N N . CYS A 1 62 ? -8.754 -17.275 1.664 1.00 0.00 59 CYS A N 12
ATOM 14067 C CA . CYS A 1 62 ? -7.731 -18.031 2.392 1.00 0.00 59 CYS A CA 12
ATOM 14068 C C . CYS A 1 62 ? -6.356 -17.829 1.740 1.00 0.00 59 CYS A C 12
ATOM 14069 O O . CYS A 1 62 ? -6.241 -17.194 0.679 1.00 0.00 59 CYS A O 12
ATOM 14077 N N . ASP A 1 63 ? -5.321 -18.376 2.394 1.00 0.00 60 ASP A N 12
ATOM 14078 C CA . ASP A 1 63 ? -3.937 -18.337 1.913 1.00 0.00 60 ASP A CA 12
ATOM 14079 C C . ASP A 1 63 ? -3.790 -19.158 0.625 1.00 0.00 60 ASP A C 12
ATOM 14080 O O . ASP A 1 63 ? -4.096 -20.360 0.597 1.00 0.00 60 ASP A O 12
ATOM 14089 N N . ALA A 1 64 ? -3.333 -18.474 -0.424 1.00 0.00 61 ALA A N 12
ATOM 14090 C CA . ALA A 1 64 ? -3.143 -19.023 -1.769 1.00 0.00 61 ALA A CA 12
ATOM 14091 C C . ALA A 1 64 ? -1.904 -18.375 -2.399 1.00 0.00 61 ALA A C 12
ATOM 14092 O O . ALA A 1 64 ? -1.260 -17.516 -1.771 1.00 0.00 61 ALA A O 12
ATOM 14099 N N . GLU A 1 65 ? -1.590 -18.767 -3.648 1.00 0.00 62 GLU A N 12
ATOM 14100 C CA . GLU A 1 65 ? -0.451 -18.206 -4.406 1.00 0.00 62 GLU A CA 12
ATOM 14101 C C . GLU A 1 65 ? -0.590 -16.678 -4.560 1.00 0.00 62 GLU A C 12
ATOM 14102 O O . GLU A 1 65 ? 0.388 -15.936 -4.472 1.00 0.00 62 GLU A O 12
ATOM 14114 N N . TRP A 1 66 ? -1.841 -16.235 -4.731 1.00 0.00 63 TRP A N 12
ATOM 14115 C CA . TRP A 1 66 ? -2.186 -14.839 -5.036 1.00 0.00 63 TRP A CA 12
ATOM 14116 C C . TRP A 1 66 ? -2.743 -14.122 -3.799 1.00 0.00 63 TRP A C 12
ATOM 14117 O O . TRP A 1 66 ? -3.503 -13.172 -3.936 1.00 0.00 63 TRP A O 12
ATOM 14138 N N . SER A 1 67 ? -2.341 -14.564 -2.594 1.00 0.00 64 SER A N 12
ATOM 14139 C CA . SER A 1 67 ? -2.821 -13.959 -1.334 1.00 0.00 64 SER A CA 12
ATOM 14140 C C . SER A 1 67 ? -2.292 -12.515 -1.197 1.00 0.00 64 SER A C 12
ATOM 14141 O O . SER A 1 67 ? -3.071 -11.587 -0.988 1.00 0.00 64 SER A O 12
ATOM 14149 N N . GLU A 1 68 ? -0.966 -12.341 -1.361 1.00 0.00 65 GLU A N 12
ATOM 14150 C CA . GLU A 1 68 ? -0.313 -11.016 -1.270 1.00 0.00 65 GLU A CA 12
ATOM 14151 C C . GLU A 1 68 ? -0.641 -10.163 -2.506 1.00 0.00 65 GLU A C 12
ATOM 14152 O O . GLU A 1 68 ? -0.710 -8.933 -2.421 1.00 0.00 65 GLU A O 12
ATOM 14164 N N . ALA A 1 69 ? -0.817 -10.836 -3.654 1.00 0.00 66 ALA A N 12
ATOM 14165 C CA . ALA A 1 69 ? -1.121 -10.178 -4.933 1.00 0.00 66 ALA A CA 12
ATOM 14166 C C . ALA A 1 69 ? -2.522 -9.548 -4.896 1.00 0.00 66 ALA A C 12
ATOM 14167 O O . ALA A 1 69 ? -2.680 -8.375 -5.216 1.00 0.00 66 ALA A O 12
ATOM 14174 N N . ALA A 1 70 ? -3.517 -10.332 -4.452 1.00 0.00 67 ALA A N 12
ATOM 14175 C CA . ALA A 1 70 ? -4.940 -9.924 -4.463 1.00 0.00 67 ALA A CA 12
ATOM 14176 C C . ALA A 1 70 ? -5.269 -8.969 -3.298 1.00 0.00 67 ALA A C 12
ATOM 14177 O O . ALA A 1 70 ? -6.062 -8.046 -3.464 1.00 0.00 67 ALA A O 12
ATOM 14184 N N . ASP A 1 71 ? -4.669 -9.213 -2.120 1.00 0.00 68 ASP A N 12
ATOM 14185 C CA . ASP A 1 71 ? -4.808 -8.316 -0.943 1.00 0.00 68 ASP A CA 12
ATOM 14186 C C . ASP A 1 71 ? -4.073 -6.992 -1.208 1.00 0.00 68 ASP A C 12
ATOM 14187 O O . ASP A 1 71 ? -4.642 -5.899 -1.044 1.00 0.00 68 ASP A O 12
ATOM 14196 N N . GLY A 1 72 ? -2.815 -7.122 -1.667 1.00 0.00 69 GLY A N 12
ATOM 14197 C CA . GLY A 1 72 ? -1.956 -5.976 -1.968 1.00 0.00 69 GLY A CA 12
ATOM 14198 C C . GLY A 1 72 ? -2.439 -5.148 -3.145 1.00 0.00 69 GLY A C 12
ATOM 14199 O O . GLY A 1 72 ? -2.080 -3.977 -3.255 1.00 0.00 69 GLY A O 12
ATOM 14203 N N . LEU A 1 73 ? -3.250 -5.760 -4.025 1.00 0.00 70 LEU A N 12
ATOM 14204 C CA . LEU A 1 73 ? -3.921 -5.040 -5.116 1.00 0.00 70 LEU A CA 12
ATOM 14205 C C . LEU A 1 73 ? -5.214 -4.388 -4.597 1.00 0.00 70 LEU A C 12
ATOM 14206 O O . LEU A 1 73 ? -5.475 -3.222 -4.891 1.00 0.00 70 LEU A O 12
ATOM 14222 N N . ALA A 1 74 ? -5.990 -5.146 -3.784 1.00 0.00 71 ALA A N 12
ATOM 14223 C CA . ALA A 1 74 ? -7.302 -4.696 -3.250 1.00 0.00 71 ALA A CA 12
ATOM 14224 C C . ALA A 1 74 ? -7.183 -3.354 -2.519 1.00 0.00 71 ALA A C 12
ATOM 14225 O O . ALA A 1 74 ? -8.015 -2.462 -2.696 1.00 0.00 71 ALA A O 12
ATOM 14232 N N . VAL A 1 75 ? -6.116 -3.225 -1.722 1.00 0.00 72 VAL A N 12
ATOM 14233 C CA . VAL A 1 75 ? -5.840 -2.019 -0.925 1.00 0.00 72 VAL A CA 12
ATOM 14234 C C . VAL A 1 75 ? -5.461 -0.804 -1.814 1.00 0.00 72 VAL A C 12
ATOM 14235 O O . VAL A 1 75 ? -5.681 0.335 -1.417 1.00 0.00 72 VAL A O 12
ATOM 14248 N N . LEU A 1 76 ? -4.902 -1.069 -3.011 1.00 0.00 73 LEU A N 12
ATOM 14249 C CA . LEU A 1 76 ? -4.543 -0.018 -3.998 1.00 0.00 73 LEU A CA 12
ATOM 14250 C C . LEU A 1 76 ? -5.795 0.577 -4.658 1.00 0.00 73 LEU A C 12
ATOM 14251 O O . LEU A 1 76 ? -5.856 1.781 -4.916 1.00 0.00 73 LEU A O 12
ATOM 14267 N N . LEU A 1 77 ? -6.766 -0.301 -4.959 1.00 0.00 74 LEU A N 12
ATOM 14268 C CA . LEU A 1 77 ? -8.063 0.098 -5.531 1.00 0.00 74 LEU A CA 12
ATOM 14269 C C . LEU A 1 77 ? -8.837 0.951 -4.508 1.00 0.00 74 LEU A C 12
ATOM 14270 O O . LEU A 1 77 ? -9.263 2.071 -4.805 1.00 0.00 74 LEU A O 12
ATOM 14286 N N . GLN A 1 78 ? -8.947 0.415 -3.284 1.00 0.00 75 GLN A N 12
ATOM 14287 C CA . GLN A 1 78 ? -9.760 1.004 -2.201 1.00 0.00 75 GLN A CA 12
ATOM 14288 C C . GLN A 1 78 ? -9.101 2.264 -1.597 1.00 0.00 75 GLN A C 12
ATOM 14289 O O . GLN A 1 78 ? -9.787 3.088 -0.979 1.00 0.00 75 GLN A O 12
ATOM 14303 N N . GLN A 1 79 ? -7.768 2.402 -1.777 1.00 0.00 76 GLN A N 12
ATOM 14304 C CA . GLN A 1 79 ? -7.023 3.623 -1.474 1.00 0.00 76 GLN A CA 12
ATOM 14305 C C . GLN A 1 79 ? -6.433 4.169 -2.805 1.00 0.00 76 GLN A C 12
ATOM 14306 O O . GLN A 1 79 ? -5.215 4.321 -2.978 1.00 0.00 76 GLN A O 12
ATOM 14320 N N . GLY A 1 80 ? -7.342 4.391 -3.782 1.00 0.00 77 GLY A N 12
ATOM 14321 C CA . GLY A 1 80 ? -7.028 5.158 -4.995 1.00 0.00 77 GLY A CA 12
ATOM 14322 C C . GLY A 1 80 ? -6.733 6.617 -4.649 1.00 0.00 77 GLY A C 12
ATOM 14323 O O . GLY A 1 80 ? -5.840 7.251 -5.228 1.00 0.00 77 GLY A O 12
ATOM 14327 N N . GLU A 1 81 ? -7.496 7.120 -3.665 1.00 0.00 78 GLU A N 12
ATOM 14328 C CA . GLU A 1 81 ? -7.321 8.455 -3.065 1.00 0.00 78 GLU A CA 12
ATOM 14329 C C . GLU A 1 81 ? -8.040 8.493 -1.703 1.00 0.00 78 GLU A C 12
ATOM 14330 O O . GLU A 1 81 ? -8.558 7.468 -1.244 1.00 0.00 78 GLU A O 12
ATOM 14342 N N . ALA A 1 82 ? -8.050 9.672 -1.061 1.00 0.00 79 ALA A N 12
ATOM 14343 C CA . ALA A 1 82 ? -8.753 9.906 0.207 1.00 0.00 79 ALA A CA 12
ATOM 14344 C C . ALA A 1 82 ? -8.946 11.427 0.387 1.00 0.00 79 ALA A C 12
ATOM 14345 O O . ALA A 1 82 ? -7.985 12.113 0.790 1.00 0.00 79 ALA A O 12
ATOM 14353 N N . MET A 1 4 ? 0.289 -1.061 2.172 1.00 0.00 1 MET A N 13
ATOM 14354 C CA . MET A 1 4 ? 0.026 0.136 1.320 1.00 0.00 1 MET A CA 13
ATOM 14355 C C . MET A 1 4 ? 0.680 -0.034 -0.063 1.00 0.00 1 MET A C 13
ATOM 14356 O O . MET A 1 4 ? 0.222 0.544 -1.055 1.00 0.00 1 MET A O 13
ATOM 14370 N N . ASP A 1 5 ? 1.767 -0.825 -0.090 1.00 0.00 2 ASP A N 13
ATOM 14371 C CA . ASP A 1 5 ? 2.630 -1.014 -1.270 1.00 0.00 2 ASP A CA 13
ATOM 14372 C C . ASP A 1 5 ? 1.923 -1.755 -2.415 1.00 0.00 2 ASP A C 13
ATOM 14373 O O . ASP A 1 5 ? 0.949 -2.494 -2.203 1.00 0.00 2 ASP A O 13
ATOM 14382 N N . THR A 1 6 ? 2.433 -1.526 -3.634 1.00 0.00 3 THR A N 13
ATOM 14383 C CA . THR A 1 6 ? 2.122 -2.349 -4.799 1.00 0.00 3 THR A CA 13
ATOM 14384 C C . THR A 1 6 ? 2.902 -3.672 -4.671 1.00 0.00 3 THR A C 13
ATOM 14385 O O . THR A 1 6 ? 4.088 -3.649 -4.301 1.00 0.00 3 THR A O 13
ATOM 14396 N N . SER A 1 7 ? 2.239 -4.811 -4.914 1.00 0.00 4 SER A N 13
ATOM 14397 C CA . SER A 1 7 ? 2.912 -6.117 -4.949 1.00 0.00 4 SER A CA 13
ATOM 14398 C C . SER A 1 7 ? 3.845 -6.155 -6.185 1.00 0.00 4 SER A C 13
ATOM 14399 O O . SER A 1 7 ? 3.459 -6.617 -7.250 1.00 0.00 4 SER A O 13
ATOM 14407 N N . ASN A 1 8 ? 5.064 -5.618 -6.012 1.00 0.00 5 ASN A N 13
ATOM 14408 C CA . ASN A 1 8 ? 5.981 -5.227 -7.113 1.00 0.00 5 ASN A CA 13
ATOM 14409 C C . ASN A 1 8 ? 6.260 -6.359 -8.129 1.00 0.00 5 ASN A C 13
ATOM 14410 O O . ASN A 1 8 ? 6.302 -6.118 -9.343 1.00 0.00 5 ASN A O 13
ATOM 14421 N N . HIS A 1 9 ? 6.440 -7.584 -7.622 1.00 0.00 6 HIS A N 13
ATOM 14422 C CA . HIS A 1 9 ? 6.781 -8.757 -8.452 1.00 0.00 6 HIS A CA 13
ATOM 14423 C C . HIS A 1 9 ? 5.535 -9.600 -8.766 1.00 0.00 6 HIS A C 13
ATOM 14424 O O . HIS A 1 9 ? 5.509 -10.324 -9.766 1.00 0.00 6 HIS A O 13
ATOM 14439 N N . LEU A 1 10 ? 4.491 -9.471 -7.929 1.00 0.00 7 LEU A N 13
ATOM 14440 C CA . LEU A 1 10 ? 3.307 -10.358 -7.975 1.00 0.00 7 LEU A CA 13
ATOM 14441 C C . LEU A 1 10 ? 2.219 -9.814 -8.918 1.00 0.00 7 LEU A C 13
ATOM 14442 O O . LEU A 1 10 ? 1.549 -10.597 -9.580 1.00 0.00 7 LEU A O 13
ATOM 14458 N N . LEU A 1 11 ? 2.050 -8.473 -8.967 1.00 0.00 8 LEU A N 13
ATOM 14459 C CA . LEU A 1 11 ? 1.035 -7.812 -9.827 1.00 0.00 8 LEU A CA 13
ATOM 14460 C C . LEU A 1 11 ? 1.235 -8.128 -11.342 1.00 0.00 8 LEU A C 13
ATOM 14461 O O . LEU A 1 11 ? 0.239 -8.319 -12.027 1.00 0.00 8 LEU A O 13
ATOM 14477 N N . PRO A 1 12 ? 2.506 -8.150 -11.906 1.00 0.00 9 PRO A N 13
ATOM 14478 C CA . PRO A 1 12 ? 2.763 -8.697 -13.268 1.00 0.00 9 PRO A CA 13
ATOM 14479 C C . PRO A 1 12 ? 2.082 -10.067 -13.518 1.00 0.00 9 PRO A C 13
ATOM 14480 O O . PRO A 1 12 ? 1.223 -10.182 -14.398 1.00 0.00 9 PRO A O 13
ATOM 14491 N N . GLY A 1 13 ? 2.418 -11.063 -12.678 1.00 0.00 10 GLY A N 13
ATOM 14492 C CA . GLY A 1 13 ? 1.861 -12.418 -12.797 1.00 0.00 10 GLY A CA 13
ATOM 14493 C C . GLY A 1 13 ? 0.350 -12.482 -12.557 1.00 0.00 10 GLY A C 13
ATOM 14494 O O . GLY A 1 13 ? -0.353 -13.262 -13.205 1.00 0.00 10 GLY A O 13
ATOM 14498 N N . LEU A 1 14 ? -0.136 -11.626 -11.638 1.00 0.00 11 LEU A N 13
ATOM 14499 C CA . LEU A 1 14 ? -1.559 -11.560 -11.249 1.00 0.00 11 LEU A CA 13
ATOM 14500 C C . LEU A 1 14 ? -2.408 -11.089 -12.446 1.00 0.00 11 LEU A C 13
ATOM 14501 O O . LEU A 1 14 ? -3.421 -11.706 -12.787 1.00 0.00 11 LEU A O 13
ATOM 14517 N N . PHE A 1 15 ? -1.936 -10.009 -13.102 1.00 0.00 12 PHE A N 13
ATOM 14518 C CA . PHE A 1 15 ? -2.590 -9.408 -14.281 1.00 0.00 12 PHE A CA 13
ATOM 14519 C C . PHE A 1 15 ? -2.456 -10.320 -15.516 1.00 0.00 12 PHE A C 13
ATOM 14520 O O . PHE A 1 15 ? -3.321 -10.292 -16.386 1.00 0.00 12 PHE A O 13
ATOM 14537 N N . ARG A 1 16 ? -1.384 -11.144 -15.575 1.00 0.00 13 ARG A N 13
ATOM 14538 C CA . ARG A 1 16 ? -1.232 -12.186 -16.630 1.00 0.00 13 ARG A CA 13
ATOM 14539 C C . ARG A 1 16 ? -2.342 -13.241 -16.510 1.00 0.00 13 ARG A C 13
ATOM 14540 O O . ARG A 1 16 ? -2.919 -13.656 -17.518 1.00 0.00 13 ARG A O 13
ATOM 14561 N N . GLN A 1 17 ? -2.641 -13.640 -15.262 1.00 0.00 14 GLN A N 13
ATOM 14562 C CA . GLN A 1 17 ? -3.688 -14.636 -14.961 1.00 0.00 14 GLN A CA 13
ATOM 14563 C C . GLN A 1 17 ? -5.099 -14.071 -15.239 1.00 0.00 14 GLN A C 13
ATOM 14564 O O . GLN A 1 17 ? -6.022 -14.828 -15.560 1.00 0.00 14 GLN A O 13
ATOM 14578 N N . LEU A 1 18 ? -5.255 -12.740 -15.096 1.00 0.00 15 LEU A N 13
ATOM 14579 C CA . LEU A 1 18 ? -6.522 -12.035 -15.386 1.00 0.00 15 LEU A CA 13
ATOM 14580 C C . LEU A 1 18 ? -6.676 -11.766 -16.899 1.00 0.00 15 LEU A C 13
ATOM 14581 O O . LEU A 1 18 ? -7.797 -11.710 -17.419 1.00 0.00 15 LEU A O 13
ATOM 14597 N N . GLY A 1 19 ? -5.534 -11.613 -17.594 1.00 0.00 16 GLY A N 13
ATOM 14598 C CA . GLY A 1 19 ? -5.509 -11.321 -19.035 1.00 0.00 16 GLY A CA 13
ATOM 14599 C C . GLY A 1 19 ? -5.348 -9.834 -19.346 1.00 0.00 16 GLY A C 13
ATOM 14600 O O . GLY A 1 19 ? -5.704 -9.387 -20.435 1.00 0.00 16 GLY A O 13
ATOM 14604 N N . LEU A 1 20 ? -4.853 -9.062 -18.360 1.00 0.00 17 LEU A N 13
ATOM 14605 C CA . LEU A 1 20 ? -4.462 -7.639 -18.535 1.00 0.00 17 LEU A CA 13
ATOM 14606 C C . LEU A 1 20 ? -2.939 -7.544 -18.771 1.00 0.00 17 LEU A C 13
ATOM 14607 O O . LEU A 1 20 ? -2.240 -8.568 -18.797 1.00 0.00 17 LEU A O 13
ATOM 14623 N N . GLU A 1 21 ? -2.430 -6.305 -18.947 1.00 0.00 18 GLU A N 13
ATOM 14624 C CA . GLU A 1 21 ? -0.993 -6.057 -19.162 1.00 0.00 18 GLU A CA 13
ATOM 14625 C C . GLU A 1 21 ? -0.219 -6.219 -17.844 1.00 0.00 18 GLU A C 13
ATOM 14626 O O . GLU A 1 21 ? -0.633 -5.700 -16.803 1.00 0.00 18 GLU A O 13
ATOM 14638 N N . ASP A 1 22 ? 0.912 -6.934 -17.923 1.00 0.00 19 ASP A N 13
ATOM 14639 C CA . ASP A 1 22 ? 1.797 -7.227 -16.774 1.00 0.00 19 ASP A CA 13
ATOM 14640 C C . ASP A 1 22 ? 2.883 -6.148 -16.597 1.00 0.00 19 ASP A C 13
ATOM 14641 O O . ASP A 1 22 ? 3.712 -6.239 -15.685 1.00 0.00 19 ASP A O 13
ATOM 14650 N N . GLU A 1 23 ? 2.871 -5.150 -17.484 1.00 0.00 20 GLU A N 13
ATOM 14651 C CA . GLU A 1 23 ? 3.797 -4.011 -17.452 1.00 0.00 20 GLU A CA 13
ATOM 14652 C C . GLU A 1 23 ? 3.403 -3.117 -16.261 1.00 0.00 20 GLU A C 13
ATOM 14653 O O . GLU A 1 23 ? 2.271 -2.650 -16.248 1.00 0.00 20 GLU A O 13
ATOM 14665 N N . PRO A 1 24 ? 4.298 -2.896 -15.233 1.00 0.00 21 PRO A N 13
ATOM 14666 C CA . PRO A 1 24 ? 3.986 -2.060 -14.029 1.00 0.00 21 PRO A CA 13
ATOM 14667 C C . PRO A 1 24 ? 3.426 -0.653 -14.374 1.00 0.00 21 PRO A C 13
ATOM 14668 O O . PRO A 1 24 ? 2.571 -0.125 -13.646 1.00 0.00 21 PRO A O 13
ATOM 14679 N N . ALA A 1 25 ? 3.880 -0.087 -15.512 1.00 0.00 22 ALA A N 13
ATOM 14680 C CA . ALA A 1 25 ? 3.388 1.211 -16.035 1.00 0.00 22 ALA A CA 13
ATOM 14681 C C . ALA A 1 25 ? 1.908 1.122 -16.466 1.00 0.00 22 ALA A C 13
ATOM 14682 O O . ALA A 1 25 ? 1.149 2.079 -16.311 1.00 0.00 22 ALA A O 13
ATOM 14689 N N . ALA A 1 26 ? 1.524 -0.036 -17.017 1.00 0.00 23 ALA A N 13
ATOM 14690 C CA . ALA A 1 26 ? 0.135 -0.307 -17.447 1.00 0.00 23 ALA A CA 13
ATOM 14691 C C . ALA A 1 26 ? -0.751 -0.710 -16.251 1.00 0.00 23 ALA A C 13
ATOM 14692 O O . ALA A 1 26 ? -1.924 -0.336 -16.192 1.00 0.00 23 ALA A O 13
ATOM 14699 N N . ILE A 1 27 ? -0.156 -1.455 -15.299 1.00 0.00 24 ILE A N 13
ATOM 14700 C CA . ILE A 1 27 ? -0.844 -1.969 -14.092 1.00 0.00 24 ILE A CA 13
ATOM 14701 C C . ILE A 1 27 ? -1.348 -0.805 -13.227 1.00 0.00 24 ILE A C 13
ATOM 14702 O O . ILE A 1 27 ? -2.526 -0.772 -12.835 1.00 0.00 24 ILE A O 13
ATOM 14718 N N . ARG A 1 28 ? -0.442 0.160 -12.967 1.00 0.00 25 ARG A N 13
ATOM 14719 C CA . ARG A 1 28 ? -0.770 1.372 -12.202 1.00 0.00 25 ARG A CA 13
ATOM 14720 C C . ARG A 1 28 ? -1.820 2.207 -12.951 1.00 0.00 25 ARG A C 13
ATOM 14721 O O . ARG A 1 28 ? -2.656 2.849 -12.336 1.00 0.00 25 ARG A O 13
ATOM 14742 N N . ALA A 1 29 ? -1.770 2.153 -14.298 1.00 0.00 26 ALA A N 13
ATOM 14743 C CA . ALA A 1 29 ? -2.663 2.932 -15.166 1.00 0.00 26 ALA A CA 13
ATOM 14744 C C . ALA A 1 29 ? -4.093 2.360 -15.175 1.00 0.00 26 ALA A C 13
ATOM 14745 O O . ALA A 1 29 ? -5.045 3.123 -15.301 1.00 0.00 26 ALA A O 13
ATOM 14752 N N . PHE A 1 30 ? -4.231 1.018 -15.049 1.00 0.00 27 PHE A N 13
ATOM 14753 C CA . PHE A 1 30 ? -5.555 0.342 -14.993 1.00 0.00 27 PHE A CA 13
ATOM 14754 C C . PHE A 1 30 ? -6.297 0.713 -13.701 1.00 0.00 27 PHE A C 13
ATOM 14755 O O . PHE A 1 30 ? -7.456 1.141 -13.729 1.00 0.00 27 PHE A O 13
ATOM 14772 N N . ILE A 1 31 ? -5.593 0.560 -12.573 1.00 0.00 28 ILE A N 13
ATOM 14773 C CA . ILE A 1 31 ? -6.155 0.794 -11.232 1.00 0.00 28 ILE A CA 13
ATOM 14774 C C . ILE A 1 31 ? -6.385 2.302 -10.966 1.00 0.00 28 ILE A C 13
ATOM 14775 O O . ILE A 1 31 ? -7.265 2.671 -10.186 1.00 0.00 28 ILE A O 13
ATOM 14791 N N . ASP A 1 32 ? -5.572 3.155 -11.617 1.00 0.00 29 ASP A N 13
ATOM 14792 C CA . ASP A 1 32 ? -5.730 4.622 -11.563 1.00 0.00 29 ASP A CA 13
ATOM 14793 C C . ASP A 1 32 ? -6.883 5.085 -12.481 1.00 0.00 29 ASP A C 13
ATOM 14794 O O . ASP A 1 32 ? -7.573 6.067 -12.181 1.00 0.00 29 ASP A O 13
ATOM 14803 N N . SER A 1 33 ? -7.087 4.359 -13.594 1.00 0.00 30 SER A N 13
ATOM 14804 C CA . SER A 1 33 ? -8.173 4.652 -14.550 1.00 0.00 30 SER A CA 13
ATOM 14805 C C . SER A 1 33 ? -9.543 4.306 -13.936 1.00 0.00 30 SER A C 13
ATOM 14806 O O . SER A 1 33 ? -10.556 4.946 -14.250 1.00 0.00 30 SER A O 13
ATOM 14814 N N . HIS A 1 34 ? -9.553 3.288 -13.056 1.00 0.00 31 HIS A N 13
ATOM 14815 C CA . HIS A 1 34 ? -10.768 2.826 -12.367 1.00 0.00 31 HIS A CA 13
ATOM 14816 C C . HIS A 1 34 ? -10.413 2.317 -10.951 1.00 0.00 31 HIS A C 13
ATOM 14817 O O . HIS A 1 34 ? -10.048 1.141 -10.789 1.00 0.00 31 HIS A O 13
ATOM 14832 N N . PRO A 1 35 ? -10.475 3.205 -9.905 1.00 0.00 32 PRO A N 13
ATOM 14833 C CA . PRO A 1 35 ? -10.402 2.781 -8.482 1.00 0.00 32 PRO A CA 13
ATOM 14834 C C . PRO A 1 35 ? -11.710 2.099 -8.006 1.00 0.00 32 PRO A C 13
ATOM 14835 O O . PRO A 1 35 ? -12.598 1.789 -8.813 1.00 0.00 32 PRO A O 13
ATOM 14846 N N . LEU A 1 36 ? -11.806 1.861 -6.685 1.00 0.00 33 LEU A N 13
ATOM 14847 C CA . LEU A 1 36 ? -12.979 1.226 -6.033 1.00 0.00 33 LEU A CA 13
ATOM 14848 C C . LEU A 1 36 ? -13.388 2.021 -4.773 1.00 0.00 33 LEU A C 13
ATOM 14849 O O . LEU A 1 36 ? -12.583 2.797 -4.246 1.00 0.00 33 LEU A O 13
ATOM 14865 N N . PRO A 1 37 ? -14.661 1.851 -4.275 1.00 0.00 34 PRO A N 13
ATOM 14866 C CA . PRO A 1 37 ? -15.081 2.404 -2.975 1.00 0.00 34 PRO A CA 13
ATOM 14867 C C . PRO A 1 37 ? -14.567 1.516 -1.807 1.00 0.00 34 PRO A C 13
ATOM 14868 O O . PRO A 1 37 ? -14.338 0.316 -2.003 1.00 0.00 34 PRO A O 13
ATOM 14879 N N . PRO A 1 38 ? -14.381 2.090 -0.574 1.00 0.00 35 PRO A N 13
ATOM 14880 C CA . PRO A 1 38 ? -13.763 1.357 0.571 1.00 0.00 35 PRO A CA 13
ATOM 14881 C C . PRO A 1 38 ? -14.606 0.155 1.079 1.00 0.00 35 PRO A C 13
ATOM 14882 O O . PRO A 1 38 ? -14.101 -0.678 1.842 1.00 0.00 35 PRO A O 13
ATOM 14893 N N . ARG A 1 39 ? -15.886 0.084 0.660 1.00 0.00 36 ARG A N 13
ATOM 14894 C CA . ARG A 1 39 ? -16.799 -1.013 1.045 1.00 0.00 36 ARG A CA 13
ATOM 14895 C C . ARG A 1 39 ? -16.699 -2.184 0.062 1.00 0.00 36 ARG A C 13
ATOM 14896 O O . ARG A 1 39 ? -16.817 -3.342 0.476 1.00 0.00 36 ARG A O 13
ATOM 14917 N N . VAL A 1 40 ? -16.505 -1.881 -1.237 1.00 0.00 37 VAL A N 13
ATOM 14918 C CA . VAL A 1 40 ? -16.385 -2.908 -2.286 1.00 0.00 37 VAL A CA 13
ATOM 14919 C C . VAL A 1 40 ? -14.904 -3.318 -2.433 1.00 0.00 37 VAL A C 13
ATOM 14920 O O . VAL A 1 40 ? -14.078 -2.510 -2.875 1.00 0.00 37 VAL A O 13
ATOM 14933 N N . PRO A 1 41 ? -14.530 -4.576 -2.022 1.00 0.00 38 PRO A N 13
ATOM 14934 C CA . PRO A 1 41 ? -13.160 -5.090 -2.198 1.00 0.00 38 PRO A CA 13
ATOM 14935 C C . PRO A 1 41 ? -12.891 -5.541 -3.647 1.00 0.00 38 PRO A C 13
ATOM 14936 O O . PRO A 1 41 ? -13.718 -5.334 -4.545 1.00 0.00 38 PRO A O 13
ATOM 14947 N N . LEU A 1 42 ? -11.740 -6.201 -3.839 1.00 0.00 39 LEU A N 13
ATOM 14948 C CA . LEU A 1 42 ? -11.231 -6.577 -5.168 1.00 0.00 39 LEU A CA 13
ATOM 14949 C C . LEU A 1 42 ? -12.188 -7.543 -5.957 1.00 0.00 39 LEU A C 13
ATOM 14950 O O . LEU A 1 42 ? -12.588 -7.197 -7.069 1.00 0.00 39 LEU A O 13
ATOM 14966 N N . PRO A 1 43 ? -12.618 -8.747 -5.401 1.00 0.00 40 PRO A N 13
ATOM 14967 C CA . PRO A 1 43 ? -13.433 -9.733 -6.179 1.00 0.00 40 PRO A CA 13
ATOM 14968 C C . PRO A 1 43 ? -14.917 -9.324 -6.338 1.00 0.00 40 PRO A C 13
ATOM 14969 O O . PRO A 1 43 ? -15.646 -9.900 -7.157 1.00 0.00 40 PRO A O 13
ATOM 14980 N N . GLU A 1 44 ? -15.343 -8.323 -5.559 1.00 0.00 41 GLU A N 13
ATOM 14981 C CA . GLU A 1 44 ? -16.735 -7.835 -5.543 1.00 0.00 41 GLU A CA 13
ATOM 14982 C C . GLU A 1 44 ? -16.954 -6.693 -6.541 1.00 0.00 41 GLU A C 13
ATOM 14983 O O . GLU A 1 44 ? -18.074 -6.183 -6.655 1.00 0.00 41 GLU A O 13
ATOM 14995 N N . ALA A 1 45 ? -15.883 -6.282 -7.245 1.00 0.00 42 ALA A N 13
ATOM 14996 C CA . ALA A 1 45 ? -15.961 -5.231 -8.260 1.00 0.00 42 ALA A CA 13
ATOM 14997 C C . ALA A 1 45 ? -16.586 -5.781 -9.565 1.00 0.00 42 ALA A C 13
ATOM 14998 O O . ALA A 1 45 ? -16.055 -6.744 -10.135 1.00 0.00 42 ALA A O 13
ATOM 15005 N N . PRO A 1 46 ? -17.722 -5.180 -10.064 1.00 0.00 43 PRO A N 13
ATOM 15006 C CA . PRO A 1 46 ? -18.303 -5.524 -11.395 1.00 0.00 43 PRO A CA 13
ATOM 15007 C C . PRO A 1 46 ? -17.377 -5.131 -12.580 1.00 0.00 43 PRO A C 13
ATOM 15008 O O . PRO A 1 46 ? -17.691 -5.430 -13.740 1.00 0.00 43 PRO A O 13
ATOM 15019 N N . PHE A 1 47 ? -16.261 -4.431 -12.270 1.00 0.00 44 PHE A N 13
ATOM 15020 C CA . PHE A 1 47 ? -15.163 -4.178 -13.220 1.00 0.00 44 PHE A CA 13
ATOM 15021 C C . PHE A 1 47 ? -14.528 -5.511 -13.651 1.00 0.00 44 PHE A C 13
ATOM 15022 O O . PHE A 1 47 ? -14.335 -5.758 -14.846 1.00 0.00 44 PHE A O 13
ATOM 15039 N N . TRP A 1 48 ? -14.215 -6.364 -12.658 1.00 0.00 45 TRP A N 13
ATOM 15040 C CA . TRP A 1 48 ? -13.632 -7.688 -12.908 1.00 0.00 45 TRP A CA 13
ATOM 15041 C C . TRP A 1 48 ? -14.752 -8.660 -13.309 1.00 0.00 45 TRP A C 13
ATOM 15042 O O . TRP A 1 48 ? -15.723 -8.844 -12.568 1.00 0.00 45 TRP A O 13
ATOM 15063 N N . THR A 1 49 ? -14.609 -9.235 -14.503 1.00 0.00 46 THR A N 13
ATOM 15064 C CA . THR A 1 49 ? -15.569 -10.175 -15.091 1.00 0.00 46 THR A CA 13
ATOM 15065 C C . THR A 1 49 ? -15.576 -11.508 -14.294 1.00 0.00 46 THR A C 13
ATOM 15066 O O . THR A 1 49 ? -14.541 -11.861 -13.741 1.00 0.00 46 THR A O 13
ATOM 15077 N N . PRO A 1 50 ? -16.730 -12.269 -14.249 1.00 0.00 47 PRO A N 13
ATOM 15078 C CA . PRO A 1 50 ? -16.998 -13.333 -13.224 1.00 0.00 47 PRO A CA 13
ATOM 15079 C C . PRO A 1 50 ? -15.831 -14.328 -12.971 1.00 0.00 47 PRO A C 13
ATOM 15080 O O . PRO A 1 50 ? -15.535 -14.638 -11.813 1.00 0.00 47 PRO A O 13
ATOM 15091 N N . ALA A 1 51 ? -15.154 -14.781 -14.042 1.00 0.00 48 ALA A N 13
ATOM 15092 C CA . ALA A 1 51 ? -14.026 -15.748 -13.937 1.00 0.00 48 ALA A CA 13
ATOM 15093 C C . ALA A 1 51 ? -12.755 -15.083 -13.355 1.00 0.00 48 ALA A C 13
ATOM 15094 O O . ALA A 1 51 ? -12.024 -15.692 -12.564 1.00 0.00 48 ALA A O 13
ATOM 15101 N N . GLN A 1 52 ? -12.517 -13.832 -13.778 1.00 0.00 49 GLN A N 13
ATOM 15102 C CA . GLN A 1 52 ? -11.404 -12.979 -13.297 1.00 0.00 49 GLN A CA 13
ATOM 15103 C C . GLN A 1 52 ? -11.592 -12.630 -11.804 1.00 0.00 49 GLN A C 13
ATOM 15104 O O . GLN A 1 52 ? -10.650 -12.701 -11.011 1.00 0.00 49 GLN A O 13
ATOM 15118 N N . ALA A 1 53 ? -12.841 -12.299 -11.449 1.00 0.00 50 ALA A N 13
ATOM 15119 C CA . ALA A 1 53 ? -13.247 -11.946 -10.076 1.00 0.00 50 ALA A CA 13
ATOM 15120 C C . ALA A 1 53 ? -13.244 -13.186 -9.159 1.00 0.00 50 ALA A C 13
ATOM 15121 O O . ALA A 1 53 ? -12.963 -13.079 -7.963 1.00 0.00 50 ALA A O 13
ATOM 15128 N N . ALA A 1 54 ? -13.548 -14.360 -9.752 1.00 0.00 51 ALA A N 13
ATOM 15129 C CA . ALA A 1 54 ? -13.522 -15.663 -9.046 1.00 0.00 51 ALA A CA 13
ATOM 15130 C C . ALA A 1 54 ? -12.084 -16.025 -8.644 1.00 0.00 51 ALA A C 13
ATOM 15131 O O . ALA A 1 54 ? -11.847 -16.510 -7.537 1.00 0.00 51 ALA A O 13
ATOM 15138 N N . PHE A 1 55 ? -11.143 -15.758 -9.568 1.00 0.00 52 PHE A N 13
ATOM 15139 C CA . PHE A 1 55 ? -9.696 -15.979 -9.365 1.00 0.00 52 PHE A CA 13
ATOM 15140 C C . PHE A 1 55 ? -9.175 -15.138 -8.182 1.00 0.00 52 PHE A C 13
ATOM 15141 O O . PHE A 1 55 ? -8.505 -15.654 -7.275 1.00 0.00 52 PHE A O 13
ATOM 15158 N N . LEU A 1 56 ? -9.520 -13.839 -8.216 1.00 0.00 53 LEU A N 13
ATOM 15159 C CA . LEU A 1 56 ? -9.155 -12.868 -7.170 1.00 0.00 53 LEU A CA 13
ATOM 15160 C C . LEU A 1 56 ? -9.793 -13.247 -5.824 1.00 0.00 53 LEU A C 13
ATOM 15161 O O . LEU A 1 56 ? -9.179 -13.075 -4.772 1.00 0.00 53 LEU A O 13
ATOM 15177 N N . ARG A 1 57 ? -11.007 -13.825 -5.892 1.00 0.00 54 ARG A N 13
ATOM 15178 C CA . ARG A 1 57 ? -11.764 -14.252 -4.703 1.00 0.00 54 ARG A CA 13
ATOM 15179 C C . ARG A 1 57 ? -11.026 -15.359 -3.951 1.00 0.00 54 ARG A C 13
ATOM 15180 O O . ARG A 1 57 ? -11.000 -15.365 -2.734 1.00 0.00 54 ARG A O 13
ATOM 15201 N N . GLN A 1 58 ? -10.390 -16.274 -4.702 1.00 0.00 55 GLN A N 13
ATOM 15202 C CA . GLN A 1 58 ? -9.638 -17.403 -4.114 1.00 0.00 55 GLN A CA 13
ATOM 15203 C C . GLN A 1 58 ? -8.420 -16.907 -3.304 1.00 0.00 55 GLN A C 13
ATOM 15204 O O . GLN A 1 58 ? -7.956 -17.588 -2.387 1.00 0.00 55 GLN A O 13
ATOM 15218 N N . ALA A 1 59 ? -7.933 -15.707 -3.663 1.00 0.00 56 ALA A N 13
ATOM 15219 C CA . ALA A 1 59 ? -6.769 -15.073 -3.034 1.00 0.00 56 ALA A CA 13
ATOM 15220 C C . ALA A 1 59 ? -7.137 -14.330 -1.726 1.00 0.00 56 ALA A C 13
ATOM 15221 O O . ALA A 1 59 ? -6.412 -14.433 -0.729 1.00 0.00 56 ALA A O 13
ATOM 15228 N N . LEU A 1 60 ? -8.259 -13.580 -1.728 1.00 0.00 57 LEU A N 13
ATOM 15229 C CA . LEU A 1 60 ? -8.703 -12.817 -0.527 1.00 0.00 57 LEU A CA 13
ATOM 15230 C C . LEU A 1 60 ? -9.465 -13.721 0.472 1.00 0.00 57 LEU A C 13
ATOM 15231 O O . LEU A 1 60 ? -9.151 -13.742 1.668 1.00 0.00 57 LEU A O 13
ATOM 15247 N N . GLU A 1 61 ? -10.462 -14.454 -0.046 1.00 0.00 58 GLU A N 13
ATOM 15248 C CA . GLU A 1 61 ? -11.404 -15.263 0.764 1.00 0.00 58 GLU A CA 13
ATOM 15249 C C . GLU A 1 61 ? -10.698 -16.436 1.470 1.00 0.00 58 GLU A C 13
ATOM 15250 O O . GLU A 1 61 ? -11.078 -16.825 2.579 1.00 0.00 58 GLU A O 13
ATOM 15262 N N . CYS A 1 62 ? -9.678 -17.001 0.813 1.00 0.00 59 CYS A N 13
ATOM 15263 C CA . CYS A 1 62 ? -8.899 -18.130 1.351 1.00 0.00 59 CYS A CA 13
ATOM 15264 C C . CYS A 1 62 ? -7.398 -17.895 1.142 1.00 0.00 59 CYS A C 13
ATOM 15265 O O . CYS A 1 62 ? -6.999 -17.071 0.310 1.00 0.00 59 CYS A O 13
ATOM 15273 N N . ASP A 1 63 ? -6.577 -18.620 1.919 1.00 0.00 60 ASP A N 13
ATOM 15274 C CA . ASP A 1 63 ? -5.111 -18.570 1.807 1.00 0.00 60 ASP A CA 13
ATOM 15275 C C . ASP A 1 63 ? -4.672 -19.186 0.471 1.00 0.00 60 ASP A C 13
ATOM 15276 O O . ASP A 1 63 ? -4.923 -20.370 0.209 1.00 0.00 60 ASP A O 13
ATOM 15285 N N . ALA A 1 64 ? -4.048 -18.360 -0.370 1.00 0.00 61 ALA A N 13
ATOM 15286 C CA . ALA A 1 64 ? -3.601 -18.744 -1.714 1.00 0.00 61 ALA A CA 13
ATOM 15287 C C . ALA A 1 64 ? -2.214 -18.155 -1.999 1.00 0.00 61 ALA A C 13
ATOM 15288 O O . ALA A 1 64 ? -1.697 -17.331 -1.232 1.00 0.00 61 ALA A O 13
ATOM 15295 N N . GLU A 1 65 ? -1.620 -18.602 -3.106 1.00 0.00 62 GLU A N 13
ATOM 15296 C CA . GLU A 1 65 ? -0.314 -18.109 -3.594 1.00 0.00 62 GLU A CA 13
ATOM 15297 C C . GLU A 1 65 ? -0.378 -16.609 -3.968 1.00 0.00 62 GLU A C 13
ATOM 15298 O O . GLU A 1 65 ? 0.610 -15.880 -3.824 1.00 0.00 62 GLU A O 13
ATOM 15310 N N . TRP A 1 66 ? -1.564 -16.164 -4.423 1.00 0.00 63 TRP A N 13
ATOM 15311 C CA . TRP A 1 66 ? -1.815 -14.764 -4.819 1.00 0.00 63 TRP A CA 13
ATOM 15312 C C . TRP A 1 66 ? -2.485 -13.968 -3.698 1.00 0.00 63 TRP A C 13
ATOM 15313 O O . TRP A 1 66 ? -2.981 -12.872 -3.955 1.00 0.00 63 TRP A O 13
ATOM 15334 N N . SER A 1 67 ? -2.488 -14.505 -2.461 1.00 0.00 64 SER A N 13
ATOM 15335 C CA . SER A 1 67 ? -3.154 -13.854 -1.315 1.00 0.00 64 SER A CA 13
ATOM 15336 C C . SER A 1 67 ? -2.538 -12.469 -1.049 1.00 0.00 64 SER A C 13
ATOM 15337 O O . SER A 1 67 ? -3.260 -11.495 -0.866 1.00 0.00 64 SER A O 13
ATOM 15345 N N . GLU A 1 68 ? -1.190 -12.404 -1.090 1.00 0.00 65 GLU A N 13
ATOM 15346 C CA . GLU A 1 68 ? -0.423 -11.153 -0.888 1.00 0.00 65 GLU A CA 13
ATOM 15347 C C . GLU A 1 68 ? -0.571 -10.211 -2.110 1.00 0.00 65 GLU A C 13
ATOM 15348 O O . GLU A 1 68 ? -0.651 -8.991 -1.952 1.00 0.00 65 GLU A O 13
ATOM 15360 N N . ALA A 1 69 ? -0.646 -10.806 -3.318 1.00 0.00 66 ALA A N 13
ATOM 15361 C CA . ALA A 1 69 ? -0.772 -10.059 -4.594 1.00 0.00 66 ALA A CA 13
ATOM 15362 C C . ALA A 1 69 ? -2.088 -9.277 -4.668 1.00 0.00 66 ALA A C 13
ATOM 15363 O O . ALA A 1 69 ? -2.109 -8.075 -4.946 1.00 0.00 66 ALA A O 13
ATOM 15370 N N . ALA A 1 70 ? -3.176 -10.004 -4.417 1.00 0.00 67 ALA A N 13
ATOM 15371 C CA . ALA A 1 70 ? -4.543 -9.501 -4.537 1.00 0.00 67 ALA A CA 13
ATOM 15372 C C . ALA A 1 70 ? -4.926 -8.626 -3.333 1.00 0.00 67 ALA A C 13
ATOM 15373 O O . ALA A 1 70 ? -5.797 -7.770 -3.445 1.00 0.00 67 ALA A O 13
ATOM 15380 N N . ASP A 1 71 ? -4.268 -8.868 -2.182 1.00 0.00 68 ASP A N 13
ATOM 15381 C CA . ASP A 1 71 ? -4.362 -7.989 -0.988 1.00 0.00 68 ASP A CA 13
ATOM 15382 C C . ASP A 1 71 ? -3.668 -6.650 -1.288 1.00 0.00 68 ASP A C 13
ATOM 15383 O O . ASP A 1 71 ? -4.206 -5.568 -1.002 1.00 0.00 68 ASP A O 13
ATOM 15392 N N . GLY A 1 72 ? -2.492 -6.765 -1.925 1.00 0.00 69 GLY A N 13
ATOM 15393 C CA . GLY A 1 72 ? -1.700 -5.618 -2.349 1.00 0.00 69 GLY A CA 13
ATOM 15394 C C . GLY A 1 72 ? -2.370 -4.806 -3.439 1.00 0.00 69 GLY A C 13
ATOM 15395 O O . GLY A 1 72 ? -2.119 -3.618 -3.556 1.00 0.00 69 GLY A O 13
ATOM 15399 N N . LEU A 1 73 ? -3.230 -5.466 -4.233 1.00 0.00 70 LEU A N 13
ATOM 15400 C CA . LEU A 1 73 ? -4.025 -4.812 -5.285 1.00 0.00 70 LEU A CA 13
ATOM 15401 C C . LEU A 1 73 ? -5.312 -4.195 -4.699 1.00 0.00 70 LEU A C 13
ATOM 15402 O O . LEU A 1 73 ? -5.739 -3.110 -5.122 1.00 0.00 70 LEU A O 13
ATOM 15418 N N . ALA A 1 74 ? -5.913 -4.903 -3.716 1.00 0.00 71 ALA A N 13
ATOM 15419 C CA . ALA A 1 74 ? -7.209 -4.522 -3.112 1.00 0.00 71 ALA A CA 13
ATOM 15420 C C . ALA A 1 74 ? -7.120 -3.163 -2.407 1.00 0.00 71 ALA A C 13
ATOM 15421 O O . ALA A 1 74 ? -7.980 -2.305 -2.609 1.00 0.00 71 ALA A O 13
ATOM 15428 N N . VAL A 1 75 ? -6.049 -2.978 -1.612 1.00 0.00 72 VAL A N 13
ATOM 15429 C CA . VAL A 1 75 ? -5.817 -1.744 -0.838 1.00 0.00 72 VAL A CA 13
ATOM 15430 C C . VAL A 1 75 ? -5.694 -0.504 -1.763 1.00 0.00 72 VAL A C 13
ATOM 15431 O O . VAL A 1 75 ? -6.290 0.535 -1.479 1.00 0.00 72 VAL A O 13
ATOM 15444 N N . LEU A 1 76 ? -4.976 -0.672 -2.899 1.00 0.00 73 LEU A N 13
ATOM 15445 C CA . LEU A 1 76 ? -4.710 0.402 -3.892 1.00 0.00 73 LEU A CA 13
ATOM 15446 C C . LEU A 1 76 ? -6.024 0.970 -4.457 1.00 0.00 73 LEU A C 13
ATOM 15447 O O . LEU A 1 76 ? -6.155 2.179 -4.670 1.00 0.00 73 LEU A O 13
ATOM 15463 N N . LEU A 1 77 ? -6.980 0.061 -4.691 1.00 0.00 74 LEU A N 13
ATOM 15464 C CA . LEU A 1 77 ? -8.302 0.382 -5.237 1.00 0.00 74 LEU A CA 13
ATOM 15465 C C . LEU A 1 77 ? -9.229 0.980 -4.163 1.00 0.00 74 LEU A C 13
ATOM 15466 O O . LEU A 1 77 ? -9.940 1.945 -4.435 1.00 0.00 74 LEU A O 13
ATOM 15482 N N . GLN A 1 78 ? -9.190 0.423 -2.932 1.00 0.00 75 GLN A N 13
ATOM 15483 C CA . GLN A 1 78 ? -10.073 0.859 -1.817 1.00 0.00 75 GLN A CA 13
ATOM 15484 C C . GLN A 1 78 ? -9.705 2.265 -1.292 1.00 0.00 75 GLN A C 13
ATOM 15485 O O . GLN A 1 78 ? -10.507 2.893 -0.591 1.00 0.00 75 GLN A O 13
ATOM 15499 N N . GLN A 1 79 ? -8.486 2.740 -1.619 1.00 0.00 76 GLN A N 13
ATOM 15500 C CA . GLN A 1 79 ? -8.037 4.116 -1.311 1.00 0.00 76 GLN A CA 13
ATOM 15501 C C . GLN A 1 79 ? -7.763 4.879 -2.623 1.00 0.00 76 GLN A C 13
ATOM 15502 O O . GLN A 1 79 ? -8.049 4.377 -3.713 1.00 0.00 76 GLN A O 13
ATOM 15516 N N . GLY A 1 80 ? -7.218 6.098 -2.492 1.00 0.00 77 GLY A N 13
ATOM 15517 C CA . GLY A 1 80 ? -6.807 6.911 -3.632 1.00 0.00 77 GLY A CA 13
ATOM 15518 C C . GLY A 1 80 ? -5.703 7.865 -3.235 1.00 0.00 77 GLY A C 13
ATOM 15519 O O . GLY A 1 80 ? -5.991 8.956 -2.731 1.00 0.00 77 GLY A O 13
ATOM 15523 N N . GLU A 1 81 ? -4.440 7.429 -3.447 1.00 0.00 78 GLU A N 13
ATOM 15524 C CA . GLU A 1 81 ? -3.219 8.185 -3.091 1.00 0.00 78 GLU A CA 13
ATOM 15525 C C . GLU A 1 81 ? -3.169 8.467 -1.570 1.00 0.00 78 GLU A C 13
ATOM 15526 O O . GLU A 1 81 ? -3.568 9.545 -1.117 1.00 0.00 78 GLU A O 13
ATOM 15538 N N . ALA A 1 82 ? -2.715 7.474 -0.795 1.00 0.00 79 ALA A N 13
ATOM 15539 C CA . ALA A 1 82 ? -2.643 7.557 0.671 1.00 0.00 79 ALA A CA 13
ATOM 15540 C C . ALA A 1 82 ? -1.412 6.761 1.163 1.00 0.00 79 ALA A C 13
ATOM 15541 O O . ALA A 1 82 ? -0.406 7.385 1.562 1.00 0.00 79 ALA A O 13
ATOM 15549 N N . MET A 1 4 ? 1.599 -0.900 -0.153 1.00 0.00 1 MET A N 14
ATOM 15550 C CA . MET A 1 4 ? 1.051 0.212 -0.978 1.00 0.00 1 MET A CA 14
ATOM 15551 C C . MET A 1 4 ? 1.871 0.403 -2.263 1.00 0.00 1 MET A C 14
ATOM 15552 O O . MET A 1 4 ? 1.433 1.094 -3.188 1.00 0.00 1 MET A O 14
ATOM 15566 N N . ASP A 1 5 ? 3.067 -0.205 -2.313 1.00 0.00 2 ASP A N 14
ATOM 15567 C CA . ASP A 1 5 ? 3.950 -0.142 -3.484 1.00 0.00 2 ASP A CA 14
ATOM 15568 C C . ASP A 1 5 ? 3.503 -1.164 -4.545 1.00 0.00 2 ASP A C 14
ATOM 15569 O O . ASP A 1 5 ? 3.066 -2.275 -4.213 1.00 0.00 2 ASP A O 14
ATOM 15578 N N . THR A 1 6 ? 3.611 -0.769 -5.814 1.00 0.00 3 THR A N 14
ATOM 15579 C CA . THR A 1 6 ? 3.267 -1.611 -6.955 1.00 0.00 3 THR A CA 14
ATOM 15580 C C . THR A 1 6 ? 4.385 -2.654 -7.199 1.00 0.00 3 THR A C 14
ATOM 15581 O O . THR A 1 6 ? 5.332 -2.405 -7.953 1.00 0.00 3 THR A O 14
ATOM 15592 N N . SER A 1 7 ? 4.264 -3.798 -6.491 1.00 0.00 4 SER A N 14
ATOM 15593 C CA . SER A 1 7 ? 5.243 -4.904 -6.521 1.00 0.00 4 SER A CA 14
ATOM 15594 C C . SER A 1 7 ? 5.452 -5.423 -7.956 1.00 0.00 4 SER A C 14
ATOM 15595 O O . SER A 1 7 ? 4.555 -6.046 -8.517 1.00 0.00 4 SER A O 14
ATOM 15603 N N . ASN A 1 8 ? 6.648 -5.173 -8.532 1.00 0.00 5 ASN A N 14
ATOM 15604 C CA . ASN A 1 8 ? 6.986 -5.626 -9.902 1.00 0.00 5 ASN A CA 14
ATOM 15605 C C . ASN A 1 8 ? 7.139 -7.169 -9.974 1.00 0.00 5 ASN A C 14
ATOM 15606 O O . ASN A 1 8 ? 7.219 -7.734 -11.063 1.00 0.00 5 ASN A O 14
ATOM 15617 N N . HIS A 1 9 ? 7.164 -7.835 -8.800 1.00 0.00 6 HIS A N 14
ATOM 15618 C CA . HIS A 1 9 ? 7.212 -9.307 -8.707 1.00 0.00 6 HIS A CA 14
ATOM 15619 C C . HIS A 1 9 ? 5.785 -9.895 -8.787 1.00 0.00 6 HIS A C 14
ATOM 15620 O O . HIS A 1 9 ? 5.443 -10.590 -9.750 1.00 0.00 6 HIS A O 14
ATOM 15635 N N . LEU A 1 10 ? 4.945 -9.571 -7.789 1.00 0.00 7 LEU A N 14
ATOM 15636 C CA . LEU A 1 10 ? 3.628 -10.223 -7.593 1.00 0.00 7 LEU A CA 14
ATOM 15637 C C . LEU A 1 10 ? 2.544 -9.662 -8.537 1.00 0.00 7 LEU A C 14
ATOM 15638 O O . LEU A 1 10 ? 1.792 -10.428 -9.152 1.00 0.00 7 LEU A O 14
ATOM 15654 N N . LEU A 1 11 ? 2.489 -8.322 -8.635 1.00 0.00 8 LEU A N 14
ATOM 15655 C CA . LEU A 1 11 ? 1.361 -7.602 -9.273 1.00 0.00 8 LEU A CA 14
ATOM 15656 C C . LEU A 1 11 ? 1.244 -7.890 -10.818 1.00 0.00 8 LEU A C 14
ATOM 15657 O O . LEU A 1 11 ? 0.139 -8.189 -11.278 1.00 0.00 8 LEU A O 14
ATOM 15673 N N . PRO A 1 12 ? 2.370 -7.807 -11.651 1.00 0.00 9 PRO A N 14
ATOM 15674 C CA . PRO A 1 12 ? 2.359 -8.266 -13.076 1.00 0.00 9 PRO A CA 14
ATOM 15675 C C . PRO A 1 12 ? 1.891 -9.725 -13.229 1.00 0.00 9 PRO A C 14
ATOM 15676 O O . PRO A 1 12 ? 1.048 -10.025 -14.071 1.00 0.00 9 PRO A O 14
ATOM 15687 N N . GLY A 1 13 ? 2.423 -10.608 -12.358 1.00 0.00 10 GLY A N 14
ATOM 15688 C CA . GLY A 1 13 ? 2.122 -12.048 -12.387 1.00 0.00 10 GLY A CA 14
ATOM 15689 C C . GLY A 1 13 ? 0.645 -12.359 -12.136 1.00 0.00 10 GLY A C 14
ATOM 15690 O O . GLY A 1 13 ? 0.085 -13.289 -12.741 1.00 0.00 10 GLY A O 14
ATOM 15694 N N . LEU A 1 14 ? 0.019 -11.562 -11.254 1.00 0.00 11 LEU A N 14
ATOM 15695 C CA . LEU A 1 14 ? -1.416 -11.668 -10.940 1.00 0.00 11 LEU A CA 14
ATOM 15696 C C . LEU A 1 14 ? -2.258 -11.248 -12.167 1.00 0.00 11 LEU A C 14
ATOM 15697 O O . LEU A 1 14 ? -3.245 -11.892 -12.501 1.00 0.00 11 LEU A O 14
ATOM 15713 N N . PHE A 1 15 ? -1.829 -10.174 -12.846 1.00 0.00 12 PHE A N 14
ATOM 15714 C CA . PHE A 1 15 ? -2.505 -9.665 -14.056 1.00 0.00 12 PHE A CA 14
ATOM 15715 C C . PHE A 1 15 ? -2.357 -10.637 -15.251 1.00 0.00 12 PHE A C 14
ATOM 15716 O O . PHE A 1 15 ? -3.287 -10.771 -16.048 1.00 0.00 12 PHE A O 14
ATOM 15733 N N . ARG A 1 16 ? -1.211 -11.343 -15.336 1.00 0.00 13 ARG A N 14
ATOM 15734 C CA . ARG A 1 16 ? -0.921 -12.308 -16.436 1.00 0.00 13 ARG A CA 14
ATOM 15735 C C . ARG A 1 16 ? -1.983 -13.427 -16.505 1.00 0.00 13 ARG A C 14
ATOM 15736 O O . ARG A 1 16 ? -2.568 -13.682 -17.567 1.00 0.00 13 ARG A O 14
ATOM 15757 N N . GLN A 1 17 ? -2.246 -14.054 -15.349 1.00 0.00 14 GLN A N 14
ATOM 15758 C CA . GLN A 1 17 ? -3.225 -15.158 -15.224 1.00 0.00 14 GLN A CA 14
ATOM 15759 C C . GLN A 1 17 ? -4.684 -14.653 -15.290 1.00 0.00 14 GLN A C 14
ATOM 15760 O O . GLN A 1 17 ? -5.596 -15.438 -15.539 1.00 0.00 14 GLN A O 14
ATOM 15774 N N . LEU A 1 18 ? -4.886 -13.344 -15.040 1.00 0.00 15 LEU A N 14
ATOM 15775 C CA . LEU A 1 18 ? -6.200 -12.672 -15.220 1.00 0.00 15 LEU A CA 14
ATOM 15776 C C . LEU A 1 18 ? -6.400 -12.219 -16.691 1.00 0.00 15 LEU A C 14
ATOM 15777 O O . LEU A 1 18 ? -7.426 -11.614 -17.022 1.00 0.00 15 LEU A O 14
ATOM 15793 N N . GLY A 1 19 ? -5.405 -12.518 -17.561 1.00 0.00 16 GLY A N 14
ATOM 15794 C CA . GLY A 1 19 ? -5.468 -12.187 -18.998 1.00 0.00 16 GLY A CA 14
ATOM 15795 C C . GLY A 1 19 ? -5.138 -10.722 -19.302 1.00 0.00 16 GLY A C 14
ATOM 15796 O O . GLY A 1 19 ? -5.154 -10.297 -20.462 1.00 0.00 16 GLY A O 14
ATOM 15800 N N . LEU A 1 20 ? -4.824 -9.963 -18.240 1.00 0.00 17 LEU A N 14
ATOM 15801 C CA . LEU A 1 20 ? -4.553 -8.522 -18.290 1.00 0.00 17 LEU A CA 14
ATOM 15802 C C . LEU A 1 20 ? -3.057 -8.252 -18.563 1.00 0.00 17 LEU A C 14
ATOM 15803 O O . LEU A 1 20 ? -2.256 -9.190 -18.696 1.00 0.00 17 LEU A O 14
ATOM 15819 N N . GLU A 1 21 ? -2.696 -6.960 -18.618 1.00 0.00 18 GLU A N 14
ATOM 15820 C CA . GLU A 1 21 ? -1.334 -6.512 -18.935 1.00 0.00 18 GLU A CA 14
ATOM 15821 C C . GLU A 1 21 ? -0.415 -6.639 -17.713 1.00 0.00 18 GLU A C 14
ATOM 15822 O O . GLU A 1 21 ? -0.757 -6.197 -16.618 1.00 0.00 18 GLU A O 14
ATOM 15834 N N . ASP A 1 22 ? 0.770 -7.225 -17.935 1.00 0.00 19 ASP A N 14
ATOM 15835 C CA . ASP A 1 22 ? 1.835 -7.360 -16.914 1.00 0.00 19 ASP A CA 14
ATOM 15836 C C . ASP A 1 22 ? 2.716 -6.098 -16.875 1.00 0.00 19 ASP A C 14
ATOM 15837 O O . ASP A 1 22 ? 3.653 -6.002 -16.075 1.00 0.00 19 ASP A O 14
ATOM 15846 N N . GLU A 1 23 ? 2.390 -5.138 -17.745 1.00 0.00 20 GLU A N 14
ATOM 15847 C CA . GLU A 1 23 ? 3.168 -3.917 -17.958 1.00 0.00 20 GLU A CA 14
ATOM 15848 C C . GLU A 1 23 ? 2.882 -2.956 -16.779 1.00 0.00 20 GLU A C 14
ATOM 15849 O O . GLU A 1 23 ? 1.740 -2.521 -16.638 1.00 0.00 20 GLU A O 14
ATOM 15861 N N . PRO A 1 24 ? 3.905 -2.632 -15.910 1.00 0.00 21 PRO A N 14
ATOM 15862 C CA . PRO A 1 24 ? 3.701 -1.882 -14.633 1.00 0.00 21 PRO A CA 14
ATOM 15863 C C . PRO A 1 24 ? 2.963 -0.528 -14.802 1.00 0.00 21 PRO A C 14
ATOM 15864 O O . PRO A 1 24 ? 2.094 -0.186 -13.989 1.00 0.00 21 PRO A O 14
ATOM 15875 N N . ALA A 1 25 ? 3.278 0.217 -15.881 1.00 0.00 22 ALA A N 14
ATOM 15876 C CA . ALA A 1 25 ? 2.644 1.527 -16.154 1.00 0.00 22 ALA A CA 14
ATOM 15877 C C . ALA A 1 25 ? 1.185 1.353 -16.631 1.00 0.00 22 ALA A C 14
ATOM 15878 O O . ALA A 1 25 ? 0.352 2.230 -16.401 1.00 0.00 22 ALA A O 14
ATOM 15885 N N . ALA A 1 26 ? 0.898 0.214 -17.295 1.00 0.00 23 ALA A N 14
ATOM 15886 C CA . ALA A 1 26 ? -0.469 -0.137 -17.753 1.00 0.00 23 ALA A CA 14
ATOM 15887 C C . ALA A 1 26 ? -1.355 -0.573 -16.574 1.00 0.00 23 ALA A C 14
ATOM 15888 O O . ALA A 1 26 ? -2.564 -0.300 -16.552 1.00 0.00 23 ALA A O 14
ATOM 15895 N N . ILE A 1 27 ? -0.731 -1.265 -15.606 1.00 0.00 24 ILE A N 14
ATOM 15896 C CA . ILE A 1 27 ? -1.402 -1.745 -14.387 1.00 0.00 24 ILE A CA 14
ATOM 15897 C C . ILE A 1 27 ? -1.859 -0.549 -13.531 1.00 0.00 24 ILE A C 14
ATOM 15898 O O . ILE A 1 27 ? -3.046 -0.433 -13.200 1.00 0.00 24 ILE A O 14
ATOM 15914 N N . ARG A 1 28 ? -0.896 0.352 -13.214 1.00 0.00 25 ARG A N 14
ATOM 15915 C CA . ARG A 1 28 ? -1.153 1.530 -12.361 1.00 0.00 25 ARG A CA 14
ATOM 15916 C C . ARG A 1 28 ? -2.158 2.478 -13.032 1.00 0.00 25 ARG A C 14
ATOM 15917 O O . ARG A 1 28 ? -2.937 3.145 -12.357 1.00 0.00 25 ARG A O 14
ATOM 15938 N N . ALA A 1 29 ? -2.124 2.503 -14.377 1.00 0.00 26 ALA A N 14
ATOM 15939 C CA . ALA A 1 29 ? -3.032 3.322 -15.191 1.00 0.00 26 ALA A CA 14
ATOM 15940 C C . ALA A 1 29 ? -4.491 2.858 -15.026 1.00 0.00 26 ALA A C 14
ATOM 15941 O O . ALA A 1 29 ? -5.381 3.674 -14.792 1.00 0.00 26 ALA A O 14
ATOM 15948 N N . PHE A 1 30 ? -4.706 1.530 -15.122 1.00 0.00 27 PHE A N 14
ATOM 15949 C CA . PHE A 1 30 ? -6.052 0.922 -15.040 1.00 0.00 27 PHE A CA 14
ATOM 15950 C C . PHE A 1 30 ? -6.667 1.087 -13.636 1.00 0.00 27 PHE A C 14
ATOM 15951 O O . PHE A 1 30 ? -7.807 1.549 -13.498 1.00 0.00 27 PHE A O 14
ATOM 15968 N N . ILE A 1 31 ? -5.899 0.689 -12.607 1.00 0.00 28 ILE A N 14
ATOM 15969 C CA . ILE A 1 31 ? -6.385 0.619 -11.208 1.00 0.00 28 ILE A CA 14
ATOM 15970 C C . ILE A 1 31 ? -6.636 2.024 -10.621 1.00 0.00 28 ILE A C 14
ATOM 15971 O O . ILE A 1 31 ? -7.514 2.194 -9.768 1.00 0.00 28 ILE A O 14
ATOM 15987 N N . ASP A 1 32 ? -5.864 3.025 -11.096 1.00 0.00 29 ASP A N 14
ATOM 15988 C CA . ASP A 1 32 ? -6.051 4.436 -10.705 1.00 0.00 29 ASP A CA 14
ATOM 15989 C C . ASP A 1 32 ? -7.244 5.051 -11.461 1.00 0.00 29 ASP A C 14
ATOM 15990 O O . ASP A 1 32 ? -8.023 5.820 -10.883 1.00 0.00 29 ASP A O 14
ATOM 15999 N N . SER A 1 33 ? -7.380 4.695 -12.759 1.00 0.00 30 SER A N 14
ATOM 16000 C CA . SER A 1 33 ? -8.482 5.184 -13.616 1.00 0.00 30 SER A CA 14
ATOM 16001 C C . SER A 1 33 ? -9.837 4.711 -13.064 1.00 0.00 30 SER A C 14
ATOM 16002 O O . SER A 1 33 ? -10.803 5.483 -12.995 1.00 0.00 30 SER A O 14
ATOM 16010 N N . HIS A 1 34 ? -9.872 3.436 -12.644 1.00 0.00 31 HIS A N 14
ATOM 16011 C CA . HIS A 1 34 ? -11.077 2.781 -12.119 1.00 0.00 31 HIS A CA 14
ATOM 16012 C C . HIS A 1 34 ? -10.818 2.320 -10.664 1.00 0.00 31 HIS A C 14
ATOM 16013 O O . HIS A 1 34 ? -10.452 1.161 -10.456 1.00 0.00 31 HIS A O 14
ATOM 16028 N N . PRO A 1 35 ? -10.949 3.226 -9.638 1.00 0.00 32 PRO A N 14
ATOM 16029 C CA . PRO A 1 35 ? -10.734 2.871 -8.220 1.00 0.00 32 PRO A CA 14
ATOM 16030 C C . PRO A 1 35 ? -11.995 2.264 -7.565 1.00 0.00 32 PRO A C 14
ATOM 16031 O O . PRO A 1 35 ? -13.110 2.351 -8.110 1.00 0.00 32 PRO A O 14
ATOM 16042 N N . LEU A 1 36 ? -11.806 1.655 -6.385 1.00 0.00 33 LEU A N 14
ATOM 16043 C CA . LEU A 1 36 ? -12.901 1.074 -5.592 1.00 0.00 33 LEU A CA 14
ATOM 16044 C C . LEU A 1 36 ? -13.258 1.989 -4.407 1.00 0.00 33 LEU A C 14
ATOM 16045 O O . LEU A 1 36 ? -12.381 2.665 -3.854 1.00 0.00 33 LEU A O 14
ATOM 16061 N N . PRO A 1 37 ? -14.571 2.060 -4.029 1.00 0.00 34 PRO A N 14
ATOM 16062 C CA . PRO A 1 37 ? -15.004 2.609 -2.724 1.00 0.00 34 PRO A CA 14
ATOM 16063 C C . PRO A 1 37 ? -14.564 1.674 -1.570 1.00 0.00 34 PRO A C 14
ATOM 16064 O O . PRO A 1 37 ? -14.338 0.478 -1.807 1.00 0.00 34 PRO A O 14
ATOM 16075 N N . PRO A 1 38 ? -14.491 2.169 -0.293 1.00 0.00 35 PRO A N 14
ATOM 16076 C CA . PRO A 1 38 ? -14.053 1.339 0.866 1.00 0.00 35 PRO A CA 14
ATOM 16077 C C . PRO A 1 38 ? -15.103 0.277 1.297 1.00 0.00 35 PRO A C 14
ATOM 16078 O O . PRO A 1 38 ? -14.914 -0.407 2.312 1.00 0.00 35 PRO A O 14
ATOM 16089 N N . ARG A 1 39 ? -16.216 0.164 0.540 1.00 0.00 36 ARG A N 14
ATOM 16090 C CA . ARG A 1 39 ? -17.264 -0.857 0.771 1.00 0.00 36 ARG A CA 14
ATOM 16091 C C . ARG A 1 39 ? -17.195 -1.972 -0.291 1.00 0.00 36 ARG A C 14
ATOM 16092 O O . ARG A 1 39 ? -17.675 -3.082 -0.036 1.00 0.00 36 ARG A O 14
ATOM 16113 N N . VAL A 1 40 ? -16.611 -1.683 -1.474 1.00 0.00 37 VAL A N 14
ATOM 16114 C CA . VAL A 1 40 ? -16.462 -2.691 -2.546 1.00 0.00 37 VAL A CA 14
ATOM 16115 C C . VAL A 1 40 ? -15.058 -3.334 -2.456 1.00 0.00 37 VAL A C 14
ATOM 16116 O O . VAL A 1 40 ? -14.052 -2.637 -2.619 1.00 0.00 37 VAL A O 14
ATOM 16129 N N . PRO A 1 41 ? -14.966 -4.670 -2.142 1.00 0.00 38 PRO A N 14
ATOM 16130 C CA . PRO A 1 41 ? -13.683 -5.396 -2.158 1.00 0.00 38 PRO A CA 14
ATOM 16131 C C . PRO A 1 41 ? -13.237 -5.785 -3.581 1.00 0.00 38 PRO A C 14
ATOM 16132 O O . PRO A 1 41 ? -13.972 -5.587 -4.558 1.00 0.00 38 PRO A O 14
ATOM 16143 N N . LEU A 1 42 ? -12.032 -6.379 -3.670 1.00 0.00 39 LEU A N 14
ATOM 16144 C CA . LEU A 1 42 ? -11.390 -6.734 -4.951 1.00 0.00 39 LEU A CA 14
ATOM 16145 C C . LEU A 1 42 ? -12.211 -7.780 -5.794 1.00 0.00 39 LEU A C 14
ATOM 16146 O O . LEU A 1 42 ? -12.382 -7.563 -6.992 1.00 0.00 39 LEU A O 14
ATOM 16162 N N . PRO A 1 43 ? -12.739 -8.926 -5.198 1.00 0.00 40 PRO A N 14
ATOM 16163 C CA . PRO A 1 43 ? -13.544 -9.929 -5.966 1.00 0.00 40 PRO A CA 14
ATOM 16164 C C . PRO A 1 43 ? -14.954 -9.433 -6.365 1.00 0.00 40 PRO A C 14
ATOM 16165 O O . PRO A 1 43 ? -15.634 -10.076 -7.167 1.00 0.00 40 PRO A O 14
ATOM 16176 N N . GLU A 1 44 ? -15.387 -8.299 -5.787 1.00 0.00 41 GLU A N 14
ATOM 16177 C CA . GLU A 1 44 ? -16.699 -7.686 -6.095 1.00 0.00 41 GLU A CA 14
ATOM 16178 C C . GLU A 1 44 ? -16.546 -6.463 -7.012 1.00 0.00 41 GLU A C 14
ATOM 16179 O O . GLU A 1 44 ? -17.539 -5.784 -7.313 1.00 0.00 41 GLU A O 14
ATOM 16191 N N . ALA A 1 45 ? -15.298 -6.189 -7.442 1.00 0.00 42 ALA A N 14
ATOM 16192 C CA . ALA A 1 45 ? -14.996 -5.093 -8.364 1.00 0.00 42 ALA A CA 14
ATOM 16193 C C . ALA A 1 45 ? -15.509 -5.436 -9.783 1.00 0.00 42 ALA A C 14
ATOM 16194 O O . ALA A 1 45 ? -15.056 -6.425 -10.379 1.00 0.00 42 ALA A O 14
ATOM 16201 N N . PRO A 1 46 ? -16.445 -4.603 -10.367 1.00 0.00 43 PRO A N 14
ATOM 16202 C CA . PRO A 1 46 ? -17.005 -4.846 -11.724 1.00 0.00 43 PRO A CA 14
ATOM 16203 C C . PRO A 1 46 ? -15.978 -4.545 -12.848 1.00 0.00 43 PRO A C 14
ATOM 16204 O O . PRO A 1 46 ? -16.243 -4.783 -14.030 1.00 0.00 43 PRO A O 14
ATOM 16215 N N . PHE A 1 47 ? -14.811 -4.015 -12.445 1.00 0.00 44 PHE A N 14
ATOM 16216 C CA . PHE A 1 47 ? -13.708 -3.656 -13.349 1.00 0.00 44 PHE A CA 14
ATOM 16217 C C . PHE A 1 47 ? -12.974 -4.909 -13.862 1.00 0.00 44 PHE A C 14
ATOM 16218 O O . PHE A 1 47 ? -12.272 -4.857 -14.878 1.00 0.00 44 PHE A O 14
ATOM 16235 N N . TRP A 1 48 ? -13.132 -6.029 -13.136 1.00 0.00 45 TRP A N 14
ATOM 16236 C CA . TRP A 1 48 ? -12.662 -7.350 -13.574 1.00 0.00 45 TRP A CA 14
ATOM 16237 C C . TRP A 1 48 ? -13.824 -8.075 -14.267 1.00 0.00 45 TRP A C 14
ATOM 16238 O O . TRP A 1 48 ? -14.997 -7.759 -14.013 1.00 0.00 45 TRP A O 14
ATOM 16259 N N . THR A 1 49 ? -13.497 -9.040 -15.138 1.00 0.00 46 THR A N 14
ATOM 16260 C CA . THR A 1 49 ? -14.500 -9.940 -15.736 1.00 0.00 46 THR A CA 14
ATOM 16261 C C . THR A 1 49 ? -15.011 -10.905 -14.644 1.00 0.00 46 THR A C 14
ATOM 16262 O O . THR A 1 49 ? -14.286 -11.141 -13.673 1.00 0.00 46 THR A O 14
ATOM 16273 N N . PRO A 1 50 ? -16.252 -11.486 -14.762 1.00 0.00 47 PRO A N 14
ATOM 16274 C CA . PRO A 1 50 ? -16.805 -12.392 -13.714 1.00 0.00 47 PRO A CA 14
ATOM 16275 C C . PRO A 1 50 ? -15.938 -13.655 -13.491 1.00 0.00 47 PRO A C 14
ATOM 16276 O O . PRO A 1 50 ? -16.023 -14.293 -12.443 1.00 0.00 47 PRO A O 14
ATOM 16287 N N . ALA A 1 51 ? -15.097 -13.988 -14.492 1.00 0.00 48 ALA A N 14
ATOM 16288 C CA . ALA A 1 51 ? -14.098 -15.066 -14.392 1.00 0.00 48 ALA A CA 14
ATOM 16289 C C . ALA A 1 51 ? -12.944 -14.655 -13.447 1.00 0.00 48 ALA A C 14
ATOM 16290 O O . ALA A 1 51 ? -12.574 -15.411 -12.540 1.00 0.00 48 ALA A O 14
ATOM 16297 N N . GLN A 1 52 ? -12.397 -13.443 -13.682 1.00 0.00 49 GLN A N 14
ATOM 16298 C CA . GLN A 1 52 ? -11.297 -12.866 -12.876 1.00 0.00 49 GLN A CA 14
ATOM 16299 C C . GLN A 1 52 ? -11.738 -12.650 -11.417 1.00 0.00 49 GLN A C 14
ATOM 16300 O O . GLN A 1 52 ? -11.028 -13.007 -10.486 1.00 0.00 49 GLN A O 14
ATOM 16314 N N . ALA A 1 53 ? -12.930 -12.059 -11.264 1.00 0.00 50 ALA A N 14
ATOM 16315 C CA . ALA A 1 53 ? -13.517 -11.691 -9.966 1.00 0.00 50 ALA A CA 14
ATOM 16316 C C . ALA A 1 53 ? -13.794 -12.937 -9.107 1.00 0.00 50 ALA A C 14
ATOM 16317 O O . ALA A 1 53 ? -13.566 -12.936 -7.888 1.00 0.00 50 ALA A O 14
ATOM 16324 N N . ALA A 1 54 ? -14.264 -14.008 -9.773 1.00 0.00 51 ALA A N 14
ATOM 16325 C CA . ALA A 1 54 ? -14.519 -15.310 -9.130 1.00 0.00 51 ALA A CA 14
ATOM 16326 C C . ALA A 1 54 ? -13.204 -15.985 -8.685 1.00 0.00 51 ALA A C 14
ATOM 16327 O O . ALA A 1 54 ? -13.173 -16.657 -7.659 1.00 0.00 51 ALA A O 14
ATOM 16334 N N . PHE A 1 55 ? -12.121 -15.790 -9.467 1.00 0.00 52 PHE A N 14
ATOM 16335 C CA . PHE A 1 55 ? -10.769 -16.303 -9.126 1.00 0.00 52 PHE A CA 14
ATOM 16336 C C . PHE A 1 55 ? -10.220 -15.580 -7.878 1.00 0.00 52 PHE A C 14
ATOM 16337 O O . PHE A 1 55 ? -9.727 -16.219 -6.933 1.00 0.00 52 PHE A O 14
ATOM 16354 N N . LEU A 1 56 ? -10.320 -14.236 -7.903 1.00 0.00 53 LEU A N 14
ATOM 16355 C CA . LEU A 1 56 ? -9.858 -13.356 -6.814 1.00 0.00 53 LEU A CA 14
ATOM 16356 C C . LEU A 1 56 ? -10.632 -13.651 -5.518 1.00 0.00 53 LEU A C 14
ATOM 16357 O O . LEU A 1 56 ? -10.099 -13.488 -4.428 1.00 0.00 53 LEU A O 14
ATOM 16373 N N . ARG A 1 57 ? -11.882 -14.127 -5.666 1.00 0.00 54 ARG A N 14
ATOM 16374 C CA . ARG A 1 57 ? -12.732 -14.530 -4.530 1.00 0.00 54 ARG A CA 14
ATOM 16375 C C . ARG A 1 57 ? -12.048 -15.619 -3.679 1.00 0.00 54 ARG A C 14
ATOM 16376 O O . ARG A 1 57 ? -12.105 -15.566 -2.454 1.00 0.00 54 ARG A O 14
ATOM 16397 N N . GLN A 1 58 ? -11.383 -16.593 -4.345 1.00 0.00 55 GLN A N 14
ATOM 16398 C CA . GLN A 1 58 ? -10.605 -17.654 -3.654 1.00 0.00 55 GLN A CA 14
ATOM 16399 C C . GLN A 1 58 ? -9.277 -17.104 -3.088 1.00 0.00 55 GLN A C 14
ATOM 16400 O O . GLN A 1 58 ? -8.860 -17.495 -1.987 1.00 0.00 55 GLN A O 14
ATOM 16414 N N . ALA A 1 59 ? -8.627 -16.190 -3.839 1.00 0.00 56 ALA A N 14
ATOM 16415 C CA . ALA A 1 59 ? -7.338 -15.577 -3.427 1.00 0.00 56 ALA A CA 14
ATOM 16416 C C . ALA A 1 59 ? -7.515 -14.707 -2.156 1.00 0.00 56 ALA A C 14
ATOM 16417 O O . ALA A 1 59 ? -6.561 -14.517 -1.394 1.00 0.00 56 ALA A O 14
ATOM 16424 N N . LEU A 1 60 ? -8.743 -14.177 -1.950 1.00 0.00 57 LEU A N 14
ATOM 16425 C CA . LEU A 1 60 ? -9.123 -13.462 -0.707 1.00 0.00 57 LEU A CA 14
ATOM 16426 C C . LEU A 1 60 ? -9.787 -14.419 0.322 1.00 0.00 57 LEU A C 14
ATOM 16427 O O . LEU A 1 60 ? -9.760 -14.129 1.526 1.00 0.00 57 LEU A O 14
ATOM 16443 N N . GLU A 1 61 ? -10.378 -15.545 -0.151 1.00 0.00 58 GLU A N 14
ATOM 16444 C CA . GLU A 1 61 ? -11.096 -16.518 0.724 1.00 0.00 58 GLU A CA 14
ATOM 16445 C C . GLU A 1 61 ? -10.129 -17.177 1.724 1.00 0.00 58 GLU A C 14
ATOM 16446 O O . GLU A 1 61 ? -10.321 -17.095 2.943 1.00 0.00 58 GLU A O 14
ATOM 16458 N N . CYS A 1 62 ? -9.084 -17.816 1.179 1.00 0.00 59 CYS A N 14
ATOM 16459 C CA . CYS A 1 62 ? -8.036 -18.493 1.961 1.00 0.00 59 CYS A CA 14
ATOM 16460 C C . CYS A 1 62 ? -6.655 -18.026 1.478 1.00 0.00 59 CYS A C 14
ATOM 16461 O O . CYS A 1 62 ? -6.516 -17.545 0.340 1.00 0.00 59 CYS A O 14
ATOM 16469 N N . ASP A 1 63 ? -5.644 -18.177 2.352 1.00 0.00 60 ASP A N 14
ATOM 16470 C CA . ASP A 1 63 ? -4.281 -17.661 2.118 1.00 0.00 60 ASP A CA 14
ATOM 16471 C C . ASP A 1 63 ? -3.582 -18.506 1.040 1.00 0.00 60 ASP A C 14
ATOM 16472 O O . ASP A 1 63 ? -2.958 -19.530 1.337 1.00 0.00 60 ASP A O 14
ATOM 16481 N N . ALA A 1 64 ? -3.769 -18.087 -0.219 1.00 0.00 61 ALA A N 14
ATOM 16482 C CA . ALA A 1 64 ? -3.262 -18.791 -1.413 1.00 0.00 61 ALA A CA 14
ATOM 16483 C C . ALA A 1 64 ? -1.878 -18.256 -1.847 1.00 0.00 61 ALA A C 14
ATOM 16484 O O . ALA A 1 64 ? -1.258 -17.448 -1.147 1.00 0.00 61 ALA A O 14
ATOM 16491 N N . GLU A 1 65 ? -1.411 -18.729 -3.021 1.00 0.00 62 GLU A N 14
ATOM 16492 C CA . GLU A 1 65 ? -0.158 -18.264 -3.663 1.00 0.00 62 GLU A CA 14
ATOM 16493 C C . GLU A 1 65 ? -0.237 -16.777 -4.075 1.00 0.00 62 GLU A C 14
ATOM 16494 O O . GLU A 1 65 ? 0.794 -16.128 -4.281 1.00 0.00 62 GLU A O 14
ATOM 16506 N N . TRP A 1 66 ? -1.470 -16.258 -4.217 1.00 0.00 63 TRP A N 14
ATOM 16507 C CA . TRP A 1 66 ? -1.729 -14.878 -4.670 1.00 0.00 63 TRP A CA 14
ATOM 16508 C C . TRP A 1 66 ? -2.506 -14.094 -3.613 1.00 0.00 63 TRP A C 14
ATOM 16509 O O . TRP A 1 66 ? -3.163 -13.109 -3.941 1.00 0.00 63 TRP A O 14
ATOM 16530 N N . SER A 1 67 ? -2.399 -14.519 -2.341 1.00 0.00 64 SER A N 14
ATOM 16531 C CA . SER A 1 67 ? -3.095 -13.860 -1.221 1.00 0.00 64 SER A CA 14
ATOM 16532 C C . SER A 1 67 ? -2.522 -12.447 -0.986 1.00 0.00 64 SER A C 14
ATOM 16533 O O . SER A 1 67 ? -3.274 -11.472 -0.862 1.00 0.00 64 SER A O 14
ATOM 16541 N N . GLU A 1 68 ? -1.176 -12.361 -0.963 1.00 0.00 65 GLU A N 14
ATOM 16542 C CA . GLU A 1 68 ? -0.437 -11.096 -0.749 1.00 0.00 65 GLU A CA 14
ATOM 16543 C C . GLU A 1 68 ? -0.551 -10.178 -1.986 1.00 0.00 65 GLU A C 14
ATOM 16544 O O . GLU A 1 68 ? -0.612 -8.952 -1.862 1.00 0.00 65 GLU A O 14
ATOM 16556 N N . ALA A 1 69 ? -0.572 -10.809 -3.177 1.00 0.00 66 ALA A N 14
ATOM 16557 C CA . ALA A 1 69 ? -0.748 -10.111 -4.467 1.00 0.00 66 ALA A CA 14
ATOM 16558 C C . ALA A 1 69 ? -2.154 -9.481 -4.564 1.00 0.00 66 ALA A C 14
ATOM 16559 O O . ALA A 1 69 ? -2.312 -8.355 -5.049 1.00 0.00 66 ALA A O 14
ATOM 16566 N N . ALA A 1 70 ? -3.164 -10.226 -4.073 1.00 0.00 67 ALA A N 14
ATOM 16567 C CA . ALA A 1 70 ? -4.581 -9.808 -4.103 1.00 0.00 67 ALA A CA 14
ATOM 16568 C C . ALA A 1 70 ? -4.862 -8.706 -3.068 1.00 0.00 67 ALA A C 14
ATOM 16569 O O . ALA A 1 70 ? -5.667 -7.809 -3.313 1.00 0.00 67 ALA A O 14
ATOM 16576 N N . ASP A 1 71 ? -4.191 -8.794 -1.905 1.00 0.00 68 ASP A N 14
ATOM 16577 C CA . ASP A 1 71 ? -4.265 -7.758 -0.851 1.00 0.00 68 ASP A CA 14
ATOM 16578 C C . ASP A 1 71 ? -3.609 -6.460 -1.344 1.00 0.00 68 ASP A C 14
ATOM 16579 O O . ASP A 1 71 ? -4.187 -5.370 -1.236 1.00 0.00 68 ASP A O 14
ATOM 16588 N N . GLY A 1 72 ? -2.407 -6.622 -1.919 1.00 0.00 69 GLY A N 14
ATOM 16589 C CA . GLY A 1 72 ? -1.624 -5.516 -2.468 1.00 0.00 69 GLY A CA 14
ATOM 16590 C C . GLY A 1 72 ? -2.299 -4.833 -3.638 1.00 0.00 69 GLY A C 14
ATOM 16591 O O . GLY A 1 72 ? -2.060 -3.656 -3.875 1.00 0.00 69 GLY A O 14
ATOM 16595 N N . LEU A 1 73 ? -3.141 -5.573 -4.369 1.00 0.00 70 LEU A N 14
ATOM 16596 C CA . LEU A 1 73 ? -3.962 -5.012 -5.449 1.00 0.00 70 LEU A CA 14
ATOM 16597 C C . LEU A 1 73 ? -5.197 -4.300 -4.855 1.00 0.00 70 LEU A C 14
ATOM 16598 O O . LEU A 1 73 ? -5.518 -3.177 -5.250 1.00 0.00 70 LEU A O 14
ATOM 16614 N N . ALA A 1 74 ? -5.847 -4.947 -3.860 1.00 0.00 71 ALA A N 14
ATOM 16615 C CA . ALA A 1 74 ? -7.095 -4.442 -3.230 1.00 0.00 71 ALA A CA 14
ATOM 16616 C C . ALA A 1 74 ? -6.899 -3.049 -2.601 1.00 0.00 71 ALA A C 14
ATOM 16617 O O . ALA A 1 74 ? -7.783 -2.183 -2.690 1.00 0.00 71 ALA A O 14
ATOM 16624 N N . VAL A 1 75 ? -5.717 -2.841 -1.986 1.00 0.00 72 VAL A N 14
ATOM 16625 C CA . VAL A 1 75 ? -5.351 -1.556 -1.362 1.00 0.00 72 VAL A CA 14
ATOM 16626 C C . VAL A 1 75 ? -5.074 -0.473 -2.431 1.00 0.00 72 VAL A C 14
ATOM 16627 O O . VAL A 1 75 ? -5.348 0.696 -2.208 1.00 0.00 72 VAL A O 14
ATOM 16640 N N . LEU A 1 76 ? -4.558 -0.882 -3.607 1.00 0.00 73 LEU A N 14
ATOM 16641 C CA . LEU A 1 76 ? -4.256 0.056 -4.717 1.00 0.00 73 LEU A CA 14
ATOM 16642 C C . LEU A 1 76 ? -5.541 0.620 -5.348 1.00 0.00 73 LEU A C 14
ATOM 16643 O O . LEU A 1 76 ? -5.548 1.748 -5.849 1.00 0.00 73 LEU A O 14
ATOM 16659 N N . LEU A 1 77 ? -6.613 -0.184 -5.324 1.00 0.00 74 LEU A N 14
ATOM 16660 C CA . LEU A 1 77 ? -7.939 0.225 -5.819 1.00 0.00 74 LEU A CA 14
ATOM 16661 C C . LEU A 1 77 ? -8.640 1.181 -4.820 1.00 0.00 74 LEU A C 14
ATOM 16662 O O . LEU A 1 77 ? -9.085 2.270 -5.194 1.00 0.00 74 LEU A O 14
ATOM 16678 N N . GLN A 1 78 ? -8.718 0.762 -3.546 1.00 0.00 75 GLN A N 14
ATOM 16679 C CA . GLN A 1 78 ? -9.542 1.448 -2.524 1.00 0.00 75 GLN A CA 14
ATOM 16680 C C . GLN A 1 78 ? -8.848 2.700 -1.949 1.00 0.00 75 GLN A C 14
ATOM 16681 O O . GLN A 1 78 ? -9.512 3.710 -1.687 1.00 0.00 75 GLN A O 14
ATOM 16695 N N . GLN A 1 79 ? -7.526 2.623 -1.741 1.00 0.00 76 GLN A N 14
ATOM 16696 C CA . GLN A 1 79 ? -6.726 3.752 -1.212 1.00 0.00 76 GLN A CA 14
ATOM 16697 C C . GLN A 1 79 ? -6.336 4.697 -2.364 1.00 0.00 76 GLN A C 14
ATOM 16698 O O . GLN A 1 79 ? -5.569 4.312 -3.254 1.00 0.00 76 GLN A O 14
ATOM 16712 N N . GLY A 1 80 ? -6.896 5.917 -2.351 1.00 0.00 77 GLY A N 14
ATOM 16713 C CA . GLY A 1 80 ? -6.641 6.913 -3.389 1.00 0.00 77 GLY A CA 14
ATOM 16714 C C . GLY A 1 80 ? -7.709 7.996 -3.406 1.00 0.00 77 GLY A C 14
ATOM 16715 O O . GLY A 1 80 ? -8.340 8.267 -2.377 1.00 0.00 77 GLY A O 14
ATOM 16719 N N . GLU A 1 81 ? -7.912 8.618 -4.581 1.00 0.00 78 GLU A N 14
ATOM 16720 C CA . GLU A 1 81 ? -8.878 9.715 -4.767 1.00 0.00 78 GLU A CA 14
ATOM 16721 C C . GLU A 1 81 ? -10.317 9.173 -4.815 1.00 0.00 78 GLU A C 14
ATOM 16722 O O . GLU A 1 81 ? -10.596 8.183 -5.505 1.00 0.00 78 GLU A O 14
ATOM 16734 N N . ALA A 1 82 ? -11.216 9.845 -4.086 1.00 0.00 79 ALA A N 14
ATOM 16735 C CA . ALA A 1 82 ? -12.648 9.538 -4.066 1.00 0.00 79 ALA A CA 14
ATOM 16736 C C . ALA A 1 82 ? -13.437 10.870 -4.103 1.00 0.00 79 ALA A C 14
ATOM 16737 O O . ALA A 1 82 ? -13.826 11.306 -5.207 1.00 0.00 79 ALA A O 14
ATOM 16745 N N . MET A 1 4 ? 1.043 2.908 -1.665 1.00 0.00 1 MET A N 15
ATOM 16746 C CA . MET A 1 4 ? 0.372 2.886 -2.988 1.00 0.00 1 MET A CA 15
ATOM 16747 C C . MET A 1 4 ? 1.347 2.494 -4.120 1.00 0.00 1 MET A C 15
ATOM 16748 O O . MET A 1 4 ? 1.099 2.789 -5.300 1.00 0.00 1 MET A O 15
ATOM 16762 N N . ASP A 1 5 ? 2.427 1.776 -3.764 1.00 0.00 2 ASP A N 15
ATOM 16763 C CA . ASP A 1 5 ? 3.427 1.271 -4.735 1.00 0.00 2 ASP A CA 15
ATOM 16764 C C . ASP A 1 5 ? 2.872 0.076 -5.532 1.00 0.00 2 ASP A C 15
ATOM 16765 O O . ASP A 1 5 ? 2.029 -0.680 -5.032 1.00 0.00 2 ASP A O 15
ATOM 16774 N N . THR A 1 6 ? 3.358 -0.087 -6.770 1.00 0.00 3 THR A N 15
ATOM 16775 C CA . THR A 1 6 ? 3.046 -1.246 -7.615 1.00 0.00 3 THR A CA 15
ATOM 16776 C C . THR A 1 6 ? 4.146 -2.316 -7.484 1.00 0.00 3 THR A C 15
ATOM 16777 O O . THR A 1 6 ? 5.258 -2.143 -8.009 1.00 0.00 3 THR A O 15
ATOM 16788 N N . SER A 1 7 ? 3.830 -3.393 -6.752 1.00 0.00 4 SER A N 15
ATOM 16789 C CA . SER A 1 7 ? 4.729 -4.531 -6.553 1.00 0.00 4 SER A CA 15
ATOM 16790 C C . SER A 1 7 ? 4.961 -5.260 -7.892 1.00 0.00 4 SER A C 15
ATOM 16791 O O . SER A 1 7 ? 4.085 -5.986 -8.378 1.00 0.00 4 SER A O 15
ATOM 16799 N N . ASN A 1 8 ? 6.156 -5.053 -8.487 1.00 0.00 5 ASN A N 15
ATOM 16800 C CA . ASN A 1 8 ? 6.499 -5.562 -9.838 1.00 0.00 5 ASN A CA 15
ATOM 16801 C C . ASN A 1 8 ? 6.832 -7.078 -9.829 1.00 0.00 5 ASN A C 15
ATOM 16802 O O . ASN A 1 8 ? 7.237 -7.633 -10.857 1.00 0.00 5 ASN A O 15
ATOM 16813 N N . HIS A 1 9 ? 6.668 -7.736 -8.668 1.00 0.00 6 HIS A N 15
ATOM 16814 C CA . HIS A 1 9 ? 6.813 -9.201 -8.533 1.00 0.00 6 HIS A CA 15
ATOM 16815 C C . HIS A 1 9 ? 5.415 -9.860 -8.431 1.00 0.00 6 HIS A C 15
ATOM 16816 O O . HIS A 1 9 ? 5.178 -10.935 -8.997 1.00 0.00 6 HIS A O 15
ATOM 16831 N N . LEU A 1 10 ? 4.492 -9.184 -7.709 1.00 0.00 7 LEU A N 15
ATOM 16832 C CA . LEU A 1 10 ? 3.145 -9.721 -7.395 1.00 0.00 7 LEU A CA 15
ATOM 16833 C C . LEU A 1 10 ? 2.142 -9.431 -8.529 1.00 0.00 7 LEU A C 15
ATOM 16834 O O . LEU A 1 10 ? 1.544 -10.353 -9.098 1.00 0.00 7 LEU A O 15
ATOM 16850 N N . LEU A 1 11 ? 1.996 -8.132 -8.847 1.00 0.00 8 LEU A N 15
ATOM 16851 C CA . LEU A 1 11 ? 0.945 -7.633 -9.754 1.00 0.00 8 LEU A CA 15
ATOM 16852 C C . LEU A 1 11 ? 1.124 -8.111 -11.220 1.00 0.00 8 LEU A C 15
ATOM 16853 O O . LEU A 1 11 ? 0.151 -8.600 -11.769 1.00 0.00 8 LEU A O 15
ATOM 16869 N N . PRO A 1 12 ? 2.347 -7.991 -11.885 1.00 0.00 9 PRO A N 15
ATOM 16870 C CA . PRO A 1 12 ? 2.563 -8.496 -13.273 1.00 0.00 9 PRO A CA 15
ATOM 16871 C C . PRO A 1 12 ? 2.032 -9.924 -13.492 1.00 0.00 9 PRO A C 15
ATOM 16872 O O . PRO A 1 12 ? 1.316 -10.182 -14.458 1.00 0.00 9 PRO A O 15
ATOM 16883 N N . GLY A 1 13 ? 2.332 -10.806 -12.526 1.00 0.00 10 GLY A N 15
ATOM 16884 C CA . GLY A 1 13 ? 1.887 -12.196 -12.565 1.00 0.00 10 GLY A CA 15
ATOM 16885 C C . GLY A 1 13 ? 0.366 -12.340 -12.485 1.00 0.00 10 GLY A C 15
ATOM 16886 O O . GLY A 1 13 ? -0.229 -13.092 -13.263 1.00 0.00 10 GLY A O 15
ATOM 16890 N N . LEU A 1 14 ? -0.256 -11.599 -11.548 1.00 0.00 11 LEU A N 15
ATOM 16891 C CA . LEU A 1 14 ? -1.714 -11.663 -11.301 1.00 0.00 11 LEU A CA 15
ATOM 16892 C C . LEU A 1 14 ? -2.491 -11.111 -12.526 1.00 0.00 11 LEU A C 15
ATOM 16893 O O . LEU A 1 14 ? -3.462 -11.722 -12.981 1.00 0.00 11 LEU A O 15
ATOM 16909 N N . PHE A 1 15 ? -2.045 -9.956 -13.039 1.00 0.00 12 PHE A N 15
ATOM 16910 C CA . PHE A 1 15 ? -2.641 -9.290 -14.213 1.00 0.00 12 PHE A CA 15
ATOM 16911 C C . PHE A 1 15 ? -2.617 -10.221 -15.443 1.00 0.00 12 PHE A C 15
ATOM 16912 O O . PHE A 1 15 ? -3.569 -10.237 -16.211 1.00 0.00 12 PHE A O 15
ATOM 16929 N N . ARG A 1 16 ? -1.555 -11.042 -15.582 1.00 0.00 13 ARG A N 15
ATOM 16930 C CA . ARG A 1 16 ? -1.460 -12.053 -16.668 1.00 0.00 13 ARG A CA 15
ATOM 16931 C C . ARG A 1 16 ? -2.526 -13.162 -16.507 1.00 0.00 13 ARG A C 15
ATOM 16932 O O . ARG A 1 16 ? -3.024 -13.694 -17.504 1.00 0.00 13 ARG A O 15
ATOM 16953 N N . GLN A 1 17 ? -2.879 -13.496 -15.248 1.00 0.00 14 GLN A N 15
ATOM 16954 C CA . GLN A 1 17 ? -3.946 -14.487 -14.950 1.00 0.00 14 GLN A CA 15
ATOM 16955 C C . GLN A 1 17 ? -5.332 -13.915 -15.324 1.00 0.00 14 GLN A C 15
ATOM 16956 O O . GLN A 1 17 ? -6.253 -14.658 -15.670 1.00 0.00 14 GLN A O 15
ATOM 16970 N N . LEU A 1 18 ? -5.470 -12.576 -15.227 1.00 0.00 15 LEU A N 15
ATOM 16971 C CA . LEU A 1 18 ? -6.704 -11.857 -15.618 1.00 0.00 15 LEU A CA 15
ATOM 16972 C C . LEU A 1 18 ? -6.689 -11.503 -17.123 1.00 0.00 15 LEU A C 15
ATOM 16973 O O . LEU A 1 18 ? -7.730 -11.169 -17.694 1.00 0.00 15 LEU A O 15
ATOM 16989 N N . GLY A 1 19 ? -5.500 -11.580 -17.753 1.00 0.00 16 GLY A N 15
ATOM 16990 C CA . GLY A 1 19 ? -5.327 -11.249 -19.179 1.00 0.00 16 GLY A CA 15
ATOM 16991 C C . GLY A 1 19 ? -4.839 -9.814 -19.410 1.00 0.00 16 GLY A C 15
ATOM 16992 O O . GLY A 1 19 ? -4.531 -9.444 -20.545 1.00 0.00 16 GLY A O 15
ATOM 16996 N N . LEU A 1 20 ? -4.763 -9.019 -18.321 1.00 0.00 17 LEU A N 15
ATOM 16997 C CA . LEU A 1 20 ? -4.316 -7.608 -18.341 1.00 0.00 17 LEU A CA 15
ATOM 16998 C C . LEU A 1 20 ? -2.785 -7.498 -18.551 1.00 0.00 17 LEU A C 15
ATOM 16999 O O . LEU A 1 20 ? -2.081 -8.513 -18.648 1.00 0.00 17 LEU A O 15
ATOM 17015 N N . GLU A 1 21 ? -2.284 -6.246 -18.599 1.00 0.00 18 GLU A N 15
ATOM 17016 C CA . GLU A 1 21 ? -0.869 -5.960 -18.876 1.00 0.00 18 GLU A CA 15
ATOM 17017 C C . GLU A 1 21 ? -0.001 -6.192 -17.635 1.00 0.00 18 GLU A C 15
ATOM 17018 O O . GLU A 1 21 ? -0.364 -5.780 -16.533 1.00 0.00 18 GLU A O 15
ATOM 17030 N N . ASP A 1 22 ? 1.147 -6.855 -17.844 1.00 0.00 19 ASP A N 15
ATOM 17031 C CA . ASP A 1 22 ? 2.148 -7.141 -16.793 1.00 0.00 19 ASP A CA 15
ATOM 17032 C C . ASP A 1 22 ? 3.220 -6.043 -16.720 1.00 0.00 19 ASP A C 15
ATOM 17033 O O . ASP A 1 22 ? 4.163 -6.140 -15.927 1.00 0.00 19 ASP A O 15
ATOM 17042 N N . GLU A 1 23 ? 3.077 -5.020 -17.571 1.00 0.00 20 GLU A N 15
ATOM 17043 C CA . GLU A 1 23 ? 3.945 -3.839 -17.585 1.00 0.00 20 GLU A CA 15
ATOM 17044 C C . GLU A 1 23 ? 3.590 -2.975 -16.361 1.00 0.00 20 GLU A C 15
ATOM 17045 O O . GLU A 1 23 ? 2.472 -2.485 -16.312 1.00 0.00 20 GLU A O 15
ATOM 17057 N N . PRO A 1 24 ? 4.515 -2.803 -15.348 1.00 0.00 21 PRO A N 15
ATOM 17058 C CA . PRO A 1 24 ? 4.246 -2.000 -14.111 1.00 0.00 21 PRO A CA 15
ATOM 17059 C C . PRO A 1 24 ? 3.812 -0.542 -14.405 1.00 0.00 21 PRO A C 15
ATOM 17060 O O . PRO A 1 24 ? 3.057 0.049 -13.626 1.00 0.00 21 PRO A O 15
ATOM 17071 N N . ALA A 1 25 ? 4.276 0.002 -15.549 1.00 0.00 22 ALA A N 15
ATOM 17072 C CA . ALA A 1 25 ? 3.915 1.360 -16.006 1.00 0.00 22 ALA A CA 15
ATOM 17073 C C . ALA A 1 25 ? 2.449 1.414 -16.501 1.00 0.00 22 ALA A C 15
ATOM 17074 O O . ALA A 1 25 ? 1.794 2.454 -16.399 1.00 0.00 22 ALA A O 15
ATOM 17081 N N . ALA A 1 26 ? 1.955 0.287 -17.057 1.00 0.00 23 ALA A N 15
ATOM 17082 C CA . ALA A 1 26 ? 0.534 0.137 -17.461 1.00 0.00 23 ALA A CA 15
ATOM 17083 C C . ALA A 1 26 ? -0.344 -0.234 -16.246 1.00 0.00 23 ALA A C 15
ATOM 17084 O O . ALA A 1 26 ? -1.497 0.195 -16.148 1.00 0.00 23 ALA A O 15
ATOM 17091 N N . ILE A 1 27 ? 0.232 -1.035 -15.326 1.00 0.00 24 ILE A N 15
ATOM 17092 C CA . ILE A 1 27 ? -0.444 -1.536 -14.106 1.00 0.00 24 ILE A CA 15
ATOM 17093 C C . ILE A 1 27 ? -0.808 -0.374 -13.176 1.00 0.00 24 ILE A C 15
ATOM 17094 O O . ILE A 1 27 ? -1.937 -0.299 -12.665 1.00 0.00 24 ILE A O 15
ATOM 17110 N N . ARG A 1 28 ? 0.163 0.544 -12.997 1.00 0.00 25 ARG A N 15
ATOM 17111 C CA . ARG A 1 28 ? -0.003 1.734 -12.152 1.00 0.00 25 ARG A CA 15
ATOM 17112 C C . ARG A 1 28 ? -1.116 2.636 -12.712 1.00 0.00 25 ARG A C 15
ATOM 17113 O O . ARG A 1 28 ? -1.778 3.337 -11.961 1.00 0.00 25 ARG A O 15
ATOM 17134 N N . ALA A 1 29 ? -1.307 2.582 -14.050 1.00 0.00 26 ALA A N 15
ATOM 17135 C CA . ALA A 1 29 ? -2.325 3.371 -14.762 1.00 0.00 26 ALA A CA 15
ATOM 17136 C C . ALA A 1 29 ? -3.738 2.773 -14.581 1.00 0.00 26 ALA A C 15
ATOM 17137 O O . ALA A 1 29 ? -4.719 3.525 -14.482 1.00 0.00 26 ALA A O 15
ATOM 17144 N N . PHE A 1 30 ? -3.835 1.418 -14.559 1.00 0.00 27 PHE A N 15
ATOM 17145 C CA . PHE A 1 30 ? -5.125 0.697 -14.365 1.00 0.00 27 PHE A CA 15
ATOM 17146 C C . PHE A 1 30 ? -5.770 1.085 -13.017 1.00 0.00 27 PHE A C 15
ATOM 17147 O O . PHE A 1 30 ? -6.888 1.609 -12.976 1.00 0.00 27 PHE A O 15
ATOM 17164 N N . ILE A 1 31 ? -5.017 0.845 -11.935 1.00 0.00 28 ILE A N 15
ATOM 17165 C CA . ILE A 1 31 ? -5.459 1.107 -10.545 1.00 0.00 28 ILE A CA 15
ATOM 17166 C C . ILE A 1 31 ? -5.683 2.614 -10.283 1.00 0.00 28 ILE A C 15
ATOM 17167 O O . ILE A 1 31 ? -6.535 2.992 -9.478 1.00 0.00 28 ILE A O 15
ATOM 17183 N N . ASP A 1 32 ? -4.898 3.456 -10.988 1.00 0.00 29 ASP A N 15
ATOM 17184 C CA . ASP A 1 32 ? -4.974 4.928 -10.885 1.00 0.00 29 ASP A CA 15
ATOM 17185 C C . ASP A 1 32 ? -6.331 5.445 -11.392 1.00 0.00 29 ASP A C 15
ATOM 17186 O O . ASP A 1 32 ? -6.998 6.236 -10.718 1.00 0.00 29 ASP A O 15
ATOM 17195 N N . SER A 1 33 ? -6.750 4.941 -12.569 1.00 0.00 30 SER A N 15
ATOM 17196 C CA . SER A 1 33 ? -7.914 5.468 -13.303 1.00 0.00 30 SER A CA 15
ATOM 17197 C C . SER A 1 33 ? -9.203 4.661 -13.022 1.00 0.00 30 SER A C 15
ATOM 17198 O O . SER A 1 33 ? -10.291 5.065 -13.448 1.00 0.00 30 SER A O 15
ATOM 17206 N N . HIS A 1 34 ? -9.086 3.523 -12.314 1.00 0.00 31 HIS A N 15
ATOM 17207 C CA . HIS A 1 34 ? -10.243 2.688 -11.921 1.00 0.00 31 HIS A CA 15
ATOM 17208 C C . HIS A 1 34 ? -10.235 2.508 -10.394 1.00 0.00 31 HIS A C 15
ATOM 17209 O O . HIS A 1 34 ? -9.478 1.680 -9.882 1.00 0.00 31 HIS A O 15
ATOM 17224 N N . PRO A 1 35 ? -11.027 3.328 -9.632 1.00 0.00 32 PRO A N 15
ATOM 17225 C CA . PRO A 1 35 ? -11.107 3.213 -8.168 1.00 0.00 32 PRO A CA 15
ATOM 17226 C C . PRO A 1 35 ? -12.170 2.194 -7.695 1.00 0.00 32 PRO A C 15
ATOM 17227 O O . PRO A 1 35 ? -13.042 1.762 -8.469 1.00 0.00 32 PRO A O 15
ATOM 17238 N N . LEU A 1 36 ? -12.066 1.815 -6.411 1.00 0.00 33 LEU A N 15
ATOM 17239 C CA . LEU A 1 36 ? -13.082 1.022 -5.697 1.00 0.00 33 LEU A CA 15
ATOM 17240 C C . LEU A 1 36 ? -13.470 1.731 -4.393 1.00 0.00 33 LEU A C 15
ATOM 17241 O O . LEU A 1 36 ? -12.637 2.435 -3.809 1.00 0.00 33 LEU A O 15
ATOM 17257 N N . PRO A 1 37 ? -14.751 1.559 -3.921 1.00 0.00 34 PRO A N 15
ATOM 17258 C CA . PRO A 1 37 ? -15.173 2.000 -2.577 1.00 0.00 34 PRO A CA 15
ATOM 17259 C C . PRO A 1 37 ? -14.465 1.166 -1.481 1.00 0.00 34 PRO A C 15
ATOM 17260 O O . PRO A 1 37 ? -14.104 0.007 -1.739 1.00 0.00 34 PRO A O 15
ATOM 17271 N N . PRO A 1 38 ? -14.280 1.718 -0.243 1.00 0.00 35 PRO A N 15
ATOM 17272 C CA . PRO A 1 38 ? -13.563 1.015 0.859 1.00 0.00 35 PRO A CA 15
ATOM 17273 C C . PRO A 1 38 ? -14.237 -0.301 1.310 1.00 0.00 35 PRO A C 15
ATOM 17274 O O . PRO A 1 38 ? -13.577 -1.160 1.907 1.00 0.00 35 PRO A O 15
ATOM 17285 N N . ARG A 1 39 ? -15.552 -0.452 1.026 1.00 0.00 36 ARG A N 15
ATOM 17286 C CA . ARG A 1 39 ? -16.313 -1.657 1.421 1.00 0.00 36 ARG A CA 15
ATOM 17287 C C . ARG A 1 39 ? -16.346 -2.709 0.292 1.00 0.00 36 ARG A C 15
ATOM 17288 O O . ARG A 1 39 ? -16.596 -3.882 0.570 1.00 0.00 36 ARG A O 15
ATOM 17309 N N . VAL A 1 40 ? -16.111 -2.294 -0.981 1.00 0.00 37 VAL A N 15
ATOM 17310 C CA . VAL A 1 40 ? -16.070 -3.235 -2.122 1.00 0.00 37 VAL A CA 15
ATOM 17311 C C . VAL A 1 40 ? -14.629 -3.775 -2.289 1.00 0.00 37 VAL A C 15
ATOM 17312 O O . VAL A 1 40 ? -13.717 -3.000 -2.611 1.00 0.00 37 VAL A O 15
ATOM 17325 N N . PRO A 1 41 ? -14.387 -5.105 -2.016 1.00 0.00 38 PRO A N 15
ATOM 17326 C CA . PRO A 1 41 ? -13.071 -5.731 -2.245 1.00 0.00 38 PRO A CA 15
ATOM 17327 C C . PRO A 1 41 ? -12.773 -5.957 -3.738 1.00 0.00 38 PRO A C 15
ATOM 17328 O O . PRO A 1 41 ? -13.645 -5.745 -4.597 1.00 0.00 38 PRO A O 15
ATOM 17339 N N . LEU A 1 42 ? -11.542 -6.439 -4.017 1.00 0.00 39 LEU A N 15
ATOM 17340 C CA . LEU A 1 42 ? -11.055 -6.708 -5.384 1.00 0.00 39 LEU A CA 15
ATOM 17341 C C . LEU A 1 42 ? -12.022 -7.627 -6.202 1.00 0.00 39 LEU A C 15
ATOM 17342 O O . LEU A 1 42 ? -12.465 -7.197 -7.256 1.00 0.00 39 LEU A O 15
ATOM 17358 N N . PRO A 1 43 ? -12.408 -8.879 -5.718 1.00 0.00 40 PRO A N 15
ATOM 17359 C CA . PRO A 1 43 ? -13.260 -9.814 -6.518 1.00 0.00 40 PRO A CA 15
ATOM 17360 C C . PRO A 1 43 ? -14.663 -9.250 -6.813 1.00 0.00 40 PRO A C 15
ATOM 17361 O O . PRO A 1 43 ? -15.248 -9.528 -7.861 1.00 0.00 40 PRO A O 15
ATOM 17372 N N . GLU A 1 44 ? -15.168 -8.426 -5.874 1.00 0.00 41 GLU A N 15
ATOM 17373 C CA . GLU A 1 44 ? -16.549 -7.907 -5.907 1.00 0.00 41 GLU A CA 15
ATOM 17374 C C . GLU A 1 44 ? -16.656 -6.621 -6.723 1.00 0.00 41 GLU A C 15
ATOM 17375 O O . GLU A 1 44 ? -17.726 -6.007 -6.782 1.00 0.00 41 GLU A O 15
ATOM 17387 N N . ALA A 1 45 ? -15.539 -6.216 -7.344 1.00 0.00 42 ALA A N 15
ATOM 17388 C CA . ALA A 1 45 ? -15.527 -5.142 -8.327 1.00 0.00 42 ALA A CA 15
ATOM 17389 C C . ALA A 1 45 ? -16.287 -5.599 -9.596 1.00 0.00 42 ALA A C 15
ATOM 17390 O O . ALA A 1 45 ? -16.006 -6.692 -10.113 1.00 0.00 42 ALA A O 15
ATOM 17397 N N . PRO A 1 46 ? -17.235 -4.764 -10.143 1.00 0.00 43 PRO A N 15
ATOM 17398 C CA . PRO A 1 46 ? -18.002 -5.106 -11.372 1.00 0.00 43 PRO A CA 15
ATOM 17399 C C . PRO A 1 46 ? -17.165 -4.937 -12.673 1.00 0.00 43 PRO A C 15
ATOM 17400 O O . PRO A 1 46 ? -17.718 -4.914 -13.776 1.00 0.00 43 PRO A O 15
ATOM 17411 N N . PHE A 1 47 ? -15.836 -4.819 -12.514 1.00 0.00 44 PHE A N 15
ATOM 17412 C CA . PHE A 1 47 ? -14.864 -4.728 -13.611 1.00 0.00 44 PHE A CA 15
ATOM 17413 C C . PHE A 1 47 ? -14.417 -6.132 -14.070 1.00 0.00 44 PHE A C 15
ATOM 17414 O O . PHE A 1 47 ? -13.842 -6.273 -15.150 1.00 0.00 44 PHE A O 15
ATOM 17431 N N . TRP A 1 48 ? -14.656 -7.171 -13.228 1.00 0.00 45 TRP A N 15
ATOM 17432 C CA . TRP A 1 48 ? -14.126 -8.535 -13.466 1.00 0.00 45 TRP A CA 15
ATOM 17433 C C . TRP A 1 48 ? -15.208 -9.491 -13.975 1.00 0.00 45 TRP A C 15
ATOM 17434 O O . TRP A 1 48 ? -16.344 -9.470 -13.490 1.00 0.00 45 TRP A O 15
ATOM 17455 N N . THR A 1 49 ? -14.828 -10.332 -14.948 1.00 0.00 46 THR A N 15
ATOM 17456 C CA . THR A 1 49 ? -15.652 -11.447 -15.445 1.00 0.00 46 THR A CA 15
ATOM 17457 C C . THR A 1 49 ? -15.865 -12.496 -14.314 1.00 0.00 46 THR A C 15
ATOM 17458 O O . THR A 1 49 ? -14.971 -12.656 -13.487 1.00 0.00 46 THR A O 15
ATOM 17469 N N . PRO A 1 50 ? -17.033 -13.238 -14.273 1.00 0.00 47 PRO A N 15
ATOM 17470 C CA . PRO A 1 50 ? -17.454 -14.034 -13.074 1.00 0.00 47 PRO A CA 15
ATOM 17471 C C . PRO A 1 50 ? -16.430 -15.108 -12.620 1.00 0.00 47 PRO A C 15
ATOM 17472 O O . PRO A 1 50 ? -16.286 -15.353 -11.413 1.00 0.00 47 PRO A O 15
ATOM 17483 N N . ALA A 1 51 ? -15.716 -15.733 -13.584 1.00 0.00 48 ALA A N 15
ATOM 17484 C CA . ALA A 1 51 ? -14.672 -16.737 -13.274 1.00 0.00 48 ALA A CA 15
ATOM 17485 C C . ALA A 1 51 ? -13.427 -16.057 -12.672 1.00 0.00 48 ALA A C 15
ATOM 17486 O O . ALA A 1 51 ? -12.929 -16.474 -11.628 1.00 0.00 48 ALA A O 15
ATOM 17493 N N . GLN A 1 52 ? -12.968 -14.982 -13.334 1.00 0.00 49 GLN A N 15
ATOM 17494 C CA . GLN A 1 52 ? -11.783 -14.194 -12.920 1.00 0.00 49 GLN A CA 15
ATOM 17495 C C . GLN A 1 52 ? -12.029 -13.480 -11.573 1.00 0.00 49 GLN A C 15
ATOM 17496 O O . GLN A 1 52 ? -11.102 -13.280 -10.797 1.00 0.00 49 GLN A O 15
ATOM 17510 N N . ALA A 1 53 ? -13.302 -13.155 -11.306 1.00 0.00 50 ALA A N 15
ATOM 17511 C CA . ALA A 1 53 ? -13.754 -12.544 -10.046 1.00 0.00 50 ALA A CA 15
ATOM 17512 C C . ALA A 1 53 ? -13.705 -13.586 -8.923 1.00 0.00 50 ALA A C 15
ATOM 17513 O O . ALA A 1 53 ? -13.227 -13.307 -7.825 1.00 0.00 50 ALA A O 15
ATOM 17520 N N . ALA A 1 54 ? -14.184 -14.809 -9.238 1.00 0.00 51 ALA A N 15
ATOM 17521 C CA . ALA A 1 54 ? -14.149 -15.962 -8.313 1.00 0.00 51 ALA A CA 15
ATOM 17522 C C . ALA A 1 54 ? -12.696 -16.411 -8.031 1.00 0.00 51 ALA A C 15
ATOM 17523 O O . ALA A 1 54 ? -12.404 -16.941 -6.961 1.00 0.00 51 ALA A O 15
ATOM 17530 N N . PHE A 1 55 ? -11.802 -16.171 -9.010 1.00 0.00 52 PHE A N 15
ATOM 17531 C CA . PHE A 1 55 ? -10.351 -16.448 -8.900 1.00 0.00 52 PHE A CA 15
ATOM 17532 C C . PHE A 1 55 ? -9.716 -15.532 -7.832 1.00 0.00 52 PHE A C 15
ATOM 17533 O O . PHE A 1 55 ? -8.959 -15.989 -6.959 1.00 0.00 52 PHE A O 15
ATOM 17550 N N . LEU A 1 56 ? -10.064 -14.235 -7.921 1.00 0.00 53 LEU A N 15
ATOM 17551 C CA . LEU A 1 56 ? -9.628 -13.200 -6.962 1.00 0.00 53 LEU A CA 15
ATOM 17552 C C . LEU A 1 56 ? -10.258 -13.445 -5.585 1.00 0.00 53 LEU A C 15
ATOM 17553 O O . LEU A 1 56 ? -9.640 -13.184 -4.553 1.00 0.00 53 LEU A O 15
ATOM 17569 N N . ARG A 1 57 ? -11.490 -13.981 -5.607 1.00 0.00 54 ARG A N 15
ATOM 17570 C CA . ARG A 1 57 ? -12.279 -14.278 -4.404 1.00 0.00 54 ARG A CA 15
ATOM 17571 C C . ARG A 1 57 ? -11.573 -15.329 -3.558 1.00 0.00 54 ARG A C 15
ATOM 17572 O O . ARG A 1 57 ? -11.440 -15.155 -2.366 1.00 0.00 54 ARG A O 15
ATOM 17593 N N . GLN A 1 58 ? -11.067 -16.387 -4.212 1.00 0.00 55 GLN A N 15
ATOM 17594 C CA . GLN A 1 58 ? -10.309 -17.472 -3.544 1.00 0.00 55 GLN A CA 15
ATOM 17595 C C . GLN A 1 58 ? -9.033 -16.938 -2.851 1.00 0.00 55 GLN A C 15
ATOM 17596 O O . GLN A 1 58 ? -8.613 -17.460 -1.810 1.00 0.00 55 GLN A O 15
ATOM 17610 N N . ALA A 1 59 ? -8.448 -15.875 -3.440 1.00 0.00 56 ALA A N 15
ATOM 17611 C CA . ALA A 1 59 ? -7.225 -15.226 -2.931 1.00 0.00 56 ALA A CA 15
ATOM 17612 C C . ALA A 1 59 ? -7.525 -14.348 -1.690 1.00 0.00 56 ALA A C 15
ATOM 17613 O O . ALA A 1 59 ? -6.643 -14.123 -0.864 1.00 0.00 56 ALA A O 15
ATOM 17620 N N . LEU A 1 60 ? -8.773 -13.841 -1.565 1.00 0.00 57 LEU A N 15
ATOM 17621 C CA . LEU A 1 60 ? -9.204 -13.049 -0.378 1.00 0.00 57 LEU A CA 15
ATOM 17622 C C . LEU A 1 60 ? -9.851 -13.949 0.710 1.00 0.00 57 LEU A C 15
ATOM 17623 O O . LEU A 1 60 ? -9.706 -13.670 1.904 1.00 0.00 57 LEU A O 15
ATOM 17639 N N . GLU A 1 61 ? -10.547 -15.026 0.300 1.00 0.00 58 GLU A N 15
ATOM 17640 C CA . GLU A 1 61 ? -11.267 -15.938 1.223 1.00 0.00 58 GLU A CA 15
ATOM 17641 C C . GLU A 1 61 ? -10.283 -16.859 1.957 1.00 0.00 58 GLU A C 15
ATOM 17642 O O . GLU A 1 61 ? -10.526 -17.256 3.101 1.00 0.00 58 GLU A O 15
ATOM 17654 N N . CYS A 1 62 ? -9.170 -17.190 1.283 1.00 0.00 59 CYS A N 15
ATOM 17655 C CA . CYS A 1 62 ? -8.129 -18.070 1.833 1.00 0.00 59 CYS A CA 15
ATOM 17656 C C . CYS A 1 62 ? -6.745 -17.647 1.321 1.00 0.00 59 CYS A C 15
ATOM 17657 O O . CYS A 1 62 ? -6.625 -16.876 0.356 1.00 0.00 59 CYS A O 15
ATOM 17665 N N . ASP A 1 63 ? -5.706 -18.157 1.993 1.00 0.00 60 ASP A N 15
ATOM 17666 C CA . ASP A 1 63 ? -4.304 -17.916 1.638 1.00 0.00 60 ASP A CA 15
ATOM 17667 C C . ASP A 1 63 ? -3.925 -18.659 0.333 1.00 0.00 60 ASP A C 15
ATOM 17668 O O . ASP A 1 63 ? -3.502 -19.817 0.338 1.00 0.00 60 ASP A O 15
ATOM 17677 N N . ALA A 1 64 ? -4.140 -17.975 -0.803 1.00 0.00 61 ALA A N 15
ATOM 17678 C CA . ALA A 1 64 ? -3.697 -18.442 -2.129 1.00 0.00 61 ALA A CA 15
ATOM 17679 C C . ALA A 1 64 ? -2.302 -17.870 -2.438 1.00 0.00 61 ALA A C 15
ATOM 17680 O O . ALA A 1 64 ? -1.735 -17.115 -1.633 1.00 0.00 61 ALA A O 15
ATOM 17687 N N . GLU A 1 65 ? -1.753 -18.226 -3.609 1.00 0.00 62 GLU A N 15
ATOM 17688 C CA . GLU A 1 65 ? -0.454 -17.706 -4.059 1.00 0.00 62 GLU A CA 15
ATOM 17689 C C . GLU A 1 65 ? -0.556 -16.200 -4.389 1.00 0.00 62 GLU A C 15
ATOM 17690 O O . GLU A 1 65 ? 0.393 -15.446 -4.165 1.00 0.00 62 GLU A O 15
ATOM 17702 N N . TRP A 1 66 ? -1.736 -15.771 -4.871 1.00 0.00 63 TRP A N 15
ATOM 17703 C CA . TRP A 1 66 ? -2.011 -14.362 -5.210 1.00 0.00 63 TRP A CA 15
ATOM 17704 C C . TRP A 1 66 ? -2.751 -13.649 -4.072 1.00 0.00 63 TRP A C 15
ATOM 17705 O O . TRP A 1 66 ? -3.353 -12.622 -4.318 1.00 0.00 63 TRP A O 15
ATOM 17726 N N . SER A 1 67 ? -2.689 -14.175 -2.835 1.00 0.00 64 SER A N 15
ATOM 17727 C CA . SER A 1 67 ? -3.459 -13.626 -1.696 1.00 0.00 64 SER A CA 15
ATOM 17728 C C . SER A 1 67 ? -2.976 -12.203 -1.333 1.00 0.00 64 SER A C 15
ATOM 17729 O O . SER A 1 67 ? -3.780 -11.275 -1.217 1.00 0.00 64 SER A O 15
ATOM 17737 N N . GLU A 1 68 ? -1.649 -12.052 -1.186 1.00 0.00 65 GLU A N 15
ATOM 17738 C CA . GLU A 1 68 ? -0.993 -10.756 -0.916 1.00 0.00 65 GLU A CA 15
ATOM 17739 C C . GLU A 1 68 ? -1.043 -9.850 -2.162 1.00 0.00 65 GLU A C 15
ATOM 17740 O O . GLU A 1 68 ? -1.169 -8.628 -2.053 1.00 0.00 65 GLU A O 15
ATOM 17752 N N . ALA A 1 69 ? -0.940 -10.475 -3.343 1.00 0.00 66 ALA A N 15
ATOM 17753 C CA . ALA A 1 69 ? -0.999 -9.774 -4.639 1.00 0.00 66 ALA A CA 15
ATOM 17754 C C . ALA A 1 69 ? -2.396 -9.158 -4.869 1.00 0.00 66 ALA A C 15
ATOM 17755 O O . ALA A 1 69 ? -2.520 -8.069 -5.432 1.00 0.00 66 ALA A O 15
ATOM 17762 N N . ALA A 1 70 ? -3.435 -9.878 -4.409 1.00 0.00 67 ALA A N 15
ATOM 17763 C CA . ALA A 1 70 ? -4.852 -9.490 -4.564 1.00 0.00 67 ALA A CA 15
ATOM 17764 C C . ALA A 1 70 ? -5.253 -8.451 -3.513 1.00 0.00 67 ALA A C 15
ATOM 17765 O O . ALA A 1 70 ? -6.050 -7.553 -3.787 1.00 0.00 67 ALA A O 15
ATOM 17772 N N . ASP A 1 71 ? -4.701 -8.613 -2.296 1.00 0.00 68 ASP A N 15
ATOM 17773 C CA . ASP A 1 71 ? -4.822 -7.624 -1.204 1.00 0.00 68 ASP A CA 15
ATOM 17774 C C . ASP A 1 71 ? -4.141 -6.307 -1.622 1.00 0.00 68 ASP A C 15
ATOM 17775 O O . ASP A 1 71 ? -4.654 -5.213 -1.362 1.00 0.00 68 ASP A O 15
ATOM 17784 N N . GLY A 1 72 ? -3.002 -6.453 -2.316 1.00 0.00 69 GLY A N 15
ATOM 17785 C CA . GLY A 1 72 ? -2.267 -5.331 -2.888 1.00 0.00 69 GLY A CA 15
ATOM 17786 C C . GLY A 1 72 ? -3.075 -4.621 -3.959 1.00 0.00 69 GLY A C 15
ATOM 17787 O O . GLY A 1 72 ? -3.238 -3.417 -3.905 1.00 0.00 69 GLY A O 15
ATOM 17791 N N . LEU A 1 73 ? -3.645 -5.404 -4.888 1.00 0.00 70 LEU A N 15
ATOM 17792 C CA . LEU A 1 73 ? -4.464 -4.891 -6.007 1.00 0.00 70 LEU A CA 15
ATOM 17793 C C . LEU A 1 73 ? -5.721 -4.155 -5.454 1.00 0.00 70 LEU A C 15
ATOM 17794 O O . LEU A 1 73 ? -6.082 -3.082 -5.943 1.00 0.00 70 LEU A O 15
ATOM 17810 N N . ALA A 1 74 ? -6.322 -4.726 -4.387 1.00 0.00 71 ALA A N 15
ATOM 17811 C CA . ALA A 1 74 ? -7.579 -4.229 -3.785 1.00 0.00 71 ALA A CA 15
ATOM 17812 C C . ALA A 1 74 ? -7.407 -2.819 -3.194 1.00 0.00 71 ALA A C 15
ATOM 17813 O O . ALA A 1 74 ? -8.185 -1.906 -3.507 1.00 0.00 71 ALA A O 15
ATOM 17820 N N . VAL A 1 75 ? -6.366 -2.655 -2.352 1.00 0.00 72 VAL A N 15
ATOM 17821 C CA . VAL A 1 75 ? -6.060 -1.364 -1.705 1.00 0.00 72 VAL A CA 15
ATOM 17822 C C . VAL A 1 75 ? -5.610 -0.316 -2.751 1.00 0.00 72 VAL A C 15
ATOM 17823 O O . VAL A 1 75 ? -5.938 0.860 -2.627 1.00 0.00 72 VAL A O 15
ATOM 17836 N N . LEU A 1 76 ? -4.902 -0.778 -3.800 1.00 0.00 73 LEU A N 15
ATOM 17837 C CA . LEU A 1 76 ? -4.413 0.083 -4.903 1.00 0.00 73 LEU A CA 15
ATOM 17838 C C . LEU A 1 76 ? -5.559 0.671 -5.737 1.00 0.00 73 LEU A C 15
ATOM 17839 O O . LEU A 1 76 ? -5.393 1.714 -6.360 1.00 0.00 73 LEU A O 15
ATOM 17855 N N . LEU A 1 77 ? -6.698 -0.028 -5.779 1.00 0.00 74 LEU A N 15
ATOM 17856 C CA . LEU A 1 77 ? -7.927 0.492 -6.399 1.00 0.00 74 LEU A CA 15
ATOM 17857 C C . LEU A 1 77 ? -8.594 1.518 -5.457 1.00 0.00 74 LEU A C 15
ATOM 17858 O O . LEU A 1 77 ? -9.090 2.552 -5.898 1.00 0.00 74 LEU A O 15
ATOM 17874 N N . GLN A 1 78 ? -8.548 1.239 -4.142 1.00 0.00 75 GLN A N 15
ATOM 17875 C CA . GLN A 1 78 ? -9.159 2.104 -3.105 1.00 0.00 75 GLN A CA 15
ATOM 17876 C C . GLN A 1 78 ? -8.416 3.456 -2.956 1.00 0.00 75 GLN A C 15
ATOM 17877 O O . GLN A 1 78 ? -9.048 4.476 -2.656 1.00 0.00 75 GLN A O 15
ATOM 17891 N N . GLN A 1 79 ? -7.084 3.462 -3.181 1.00 0.00 76 GLN A N 15
ATOM 17892 C CA . GLN A 1 79 ? -6.240 4.682 -3.041 1.00 0.00 76 GLN A CA 15
ATOM 17893 C C . GLN A 1 79 ? -5.466 4.981 -4.341 1.00 0.00 76 GLN A C 15
ATOM 17894 O O . GLN A 1 79 ? -4.428 5.656 -4.313 1.00 0.00 76 GLN A O 15
ATOM 17908 N N . GLY A 1 80 ? -6.014 4.510 -5.482 1.00 0.00 77 GLY A N 15
ATOM 17909 C CA . GLY A 1 80 ? -5.429 4.762 -6.811 1.00 0.00 77 GLY A CA 15
ATOM 17910 C C . GLY A 1 80 ? -5.400 6.235 -7.194 1.00 0.00 77 GLY A C 15
ATOM 17911 O O . GLY A 1 80 ? -4.542 6.676 -7.970 1.00 0.00 77 GLY A O 15
ATOM 17915 N N . GLU A 1 81 ? -6.345 7.003 -6.644 1.00 0.00 78 GLU A N 15
ATOM 17916 C CA . GLU A 1 81 ? -6.433 8.454 -6.841 1.00 0.00 78 GLU A CA 15
ATOM 17917 C C . GLU A 1 81 ? -6.124 9.193 -5.521 1.00 0.00 78 GLU A C 15
ATOM 17918 O O . GLU A 1 81 ? -6.896 9.111 -4.553 1.00 0.00 78 GLU A O 15
ATOM 17930 N N . ALA A 1 82 ? -4.952 9.875 -5.507 1.00 0.00 79 ALA A N 15
ATOM 17931 C CA . ALA A 1 82 ? -4.467 10.699 -4.384 1.00 0.00 79 ALA A CA 15
ATOM 17932 C C . ALA A 1 82 ? -4.308 9.846 -3.093 1.00 0.00 79 ALA A C 15
ATOM 17933 O O . ALA A 1 82 ? -3.335 9.065 -3.018 1.00 0.00 79 ALA A O 15
ATOM 17941 N N . MET A 1 4 ? 0.010 4.267 -1.362 1.00 0.00 1 MET A N 16
ATOM 17942 C CA . MET A 1 4 ? -0.382 3.020 -2.060 1.00 0.00 1 MET A CA 16
ATOM 17943 C C . MET A 1 4 ? 0.806 2.502 -2.883 1.00 0.00 1 MET A C 16
ATOM 17944 O O . MET A 1 4 ? 1.097 3.028 -3.960 1.00 0.00 1 MET A O 16
ATOM 17958 N N . ASP A 1 5 ? 1.499 1.484 -2.348 1.00 0.00 2 ASP A N 16
ATOM 17959 C CA . ASP A 1 5 ? 2.660 0.845 -3.008 1.00 0.00 2 ASP A CA 16
ATOM 17960 C C . ASP A 1 5 ? 2.220 -0.490 -3.639 1.00 0.00 2 ASP A C 16
ATOM 17961 O O . ASP A 1 5 ? 1.378 -1.209 -3.080 1.00 0.00 2 ASP A O 16
ATOM 17970 N N . THR A 1 6 ? 2.783 -0.800 -4.815 1.00 0.00 3 THR A N 16
ATOM 17971 C CA . THR A 1 6 ? 2.403 -1.976 -5.614 1.00 0.00 3 THR A CA 16
ATOM 17972 C C . THR A 1 6 ? 3.181 -3.231 -5.171 1.00 0.00 3 THR A C 16
ATOM 17973 O O . THR A 1 6 ? 4.326 -3.134 -4.699 1.00 0.00 3 THR A O 16
ATOM 17984 N N . SER A 1 7 ? 2.529 -4.404 -5.307 1.00 0.00 4 SER A N 16
ATOM 17985 C CA . SER A 1 7 ? 3.189 -5.715 -5.204 1.00 0.00 4 SER A CA 16
ATOM 17986 C C . SER A 1 7 ? 3.965 -5.960 -6.519 1.00 0.00 4 SER A C 16
ATOM 17987 O O . SER A 1 7 ? 3.491 -6.658 -7.415 1.00 0.00 4 SER A O 16
ATOM 17995 N N . ASN A 1 8 ? 5.154 -5.337 -6.603 1.00 0.00 5 ASN A N 16
ATOM 17996 C CA . ASN A 1 8 ? 5.919 -5.124 -7.862 1.00 0.00 5 ASN A CA 16
ATOM 17997 C C . ASN A 1 8 ? 6.193 -6.419 -8.664 1.00 0.00 5 ASN A C 16
ATOM 17998 O O . ASN A 1 8 ? 6.287 -6.375 -9.891 1.00 0.00 5 ASN A O 16
ATOM 18009 N N . HIS A 1 9 ? 6.327 -7.560 -7.975 1.00 0.00 6 HIS A N 16
ATOM 18010 C CA . HIS A 1 9 ? 6.694 -8.849 -8.615 1.00 0.00 6 HIS A CA 16
ATOM 18011 C C . HIS A 1 9 ? 5.475 -9.779 -8.791 1.00 0.00 6 HIS A C 16
ATOM 18012 O O . HIS A 1 9 ? 5.485 -10.671 -9.649 1.00 0.00 6 HIS A O 16
ATOM 18027 N N . LEU A 1 10 ? 4.421 -9.552 -7.992 1.00 0.00 7 LEU A N 16
ATOM 18028 C CA . LEU A 1 10 ? 3.227 -10.432 -7.952 1.00 0.00 7 LEU A CA 16
ATOM 18029 C C . LEU A 1 10 ? 2.149 -9.962 -8.947 1.00 0.00 7 LEU A C 16
ATOM 18030 O O . LEU A 1 10 ? 1.518 -10.783 -9.627 1.00 0.00 7 LEU A O 16
ATOM 18046 N N . LEU A 1 11 ? 1.951 -8.632 -9.018 1.00 0.00 8 LEU A N 16
ATOM 18047 C CA . LEU A 1 11 ? 0.948 -8.004 -9.910 1.00 0.00 8 LEU A CA 16
ATOM 18048 C C . LEU A 1 11 ? 1.211 -8.268 -11.421 1.00 0.00 8 LEU A C 16
ATOM 18049 O O . LEU A 1 11 ? 0.243 -8.472 -12.133 1.00 0.00 8 LEU A O 16
ATOM 18065 N N . PRO A 1 12 ? 2.496 -8.227 -11.952 1.00 0.00 9 PRO A N 16
ATOM 18066 C CA . PRO A 1 12 ? 2.810 -8.646 -13.344 1.00 0.00 9 PRO A CA 16
ATOM 18067 C C . PRO A 1 12 ? 2.095 -9.941 -13.792 1.00 0.00 9 PRO A C 16
ATOM 18068 O O . PRO A 1 12 ? 1.389 -9.950 -14.808 1.00 0.00 9 PRO A O 16
ATOM 18079 N N . GLY A 1 13 ? 2.233 -10.996 -12.974 1.00 0.00 10 GLY A N 16
ATOM 18080 C CA . GLY A 1 13 ? 1.598 -12.285 -13.251 1.00 0.00 10 GLY A CA 16
ATOM 18081 C C . GLY A 1 13 ? 0.077 -12.231 -13.160 1.00 0.00 10 GLY A C 16
ATOM 18082 O O . GLY A 1 13 ? -0.627 -12.765 -14.023 1.00 0.00 10 GLY A O 16
ATOM 18086 N N . LEU A 1 14 ? -0.419 -11.550 -12.114 1.00 0.00 11 LEU A N 16
ATOM 18087 C CA . LEU A 1 14 ? -1.865 -11.439 -11.834 1.00 0.00 11 LEU A CA 16
ATOM 18088 C C . LEU A 1 14 ? -2.595 -10.665 -12.956 1.00 0.00 11 LEU A C 16
ATOM 18089 O O . LEU A 1 14 ? -3.714 -11.007 -13.333 1.00 0.00 11 LEU A O 16
ATOM 18105 N N . PHE A 1 15 ? -1.917 -9.649 -13.513 1.00 0.00 12 PHE A N 16
ATOM 18106 C CA . PHE A 1 15 ? -2.478 -8.756 -14.541 1.00 0.00 12 PHE A CA 16
ATOM 18107 C C . PHE A 1 15 ? -2.518 -9.446 -15.908 1.00 0.00 12 PHE A C 16
ATOM 18108 O O . PHE A 1 15 ? -3.527 -9.342 -16.601 1.00 0.00 12 PHE A O 16
ATOM 18125 N N . ARG A 1 16 ? -1.439 -10.177 -16.276 1.00 0.00 13 ARG A N 16
ATOM 18126 C CA . ARG A 1 16 ? -1.413 -10.982 -17.531 1.00 0.00 13 ARG A CA 16
ATOM 18127 C C . ARG A 1 16 ? -2.576 -11.992 -17.554 1.00 0.00 13 ARG A C 16
ATOM 18128 O O . ARG A 1 16 ? -3.167 -12.254 -18.607 1.00 0.00 13 ARG A O 16
ATOM 18149 N N . GLN A 1 17 ? -2.897 -12.523 -16.366 1.00 0.00 14 GLN A N 16
ATOM 18150 C CA . GLN A 1 17 ? -3.981 -13.488 -16.176 1.00 0.00 14 GLN A CA 16
ATOM 18151 C C . GLN A 1 17 ? -5.364 -12.811 -16.322 1.00 0.00 14 GLN A C 16
ATOM 18152 O O . GLN A 1 17 ? -6.274 -13.361 -16.956 1.00 0.00 14 GLN A O 16
ATOM 18166 N N . LEU A 1 18 ? -5.504 -11.611 -15.728 1.00 0.00 15 LEU A N 16
ATOM 18167 C CA . LEU A 1 18 ? -6.777 -10.853 -15.706 1.00 0.00 15 LEU A CA 16
ATOM 18168 C C . LEU A 1 18 ? -7.031 -10.125 -17.048 1.00 0.00 15 LEU A C 16
ATOM 18169 O O . LEU A 1 18 ? -8.136 -9.636 -17.280 1.00 0.00 15 LEU A O 16
ATOM 18185 N N . GLY A 1 19 ? -5.997 -10.054 -17.917 1.00 0.00 16 GLY A N 16
ATOM 18186 C CA . GLY A 1 19 ? -6.131 -9.514 -19.285 1.00 0.00 16 GLY A CA 16
ATOM 18187 C C . GLY A 1 19 ? -5.380 -8.207 -19.496 1.00 0.00 16 GLY A C 16
ATOM 18188 O O . GLY A 1 19 ? -5.353 -7.671 -20.605 1.00 0.00 16 GLY A O 16
ATOM 18192 N N . LEU A 1 20 ? -4.783 -7.691 -18.418 1.00 0.00 17 LEU A N 16
ATOM 18193 C CA . LEU A 1 20 ? -4.001 -6.440 -18.431 1.00 0.00 17 LEU A CA 16
ATOM 18194 C C . LEU A 1 20 ? -2.513 -6.740 -18.739 1.00 0.00 17 LEU A C 16
ATOM 18195 O O . LEU A 1 20 ? -2.139 -7.892 -18.988 1.00 0.00 17 LEU A O 16
ATOM 18211 N N . GLU A 1 21 ? -1.674 -5.686 -18.736 1.00 0.00 18 GLU A N 16
ATOM 18212 C CA . GLU A 1 21 ? -0.225 -5.798 -19.013 1.00 0.00 18 GLU A CA 16
ATOM 18213 C C . GLU A 1 21 ? 0.570 -5.917 -17.704 1.00 0.00 18 GLU A C 16
ATOM 18214 O O . GLU A 1 21 ? 0.136 -5.433 -16.654 1.00 0.00 18 GLU A O 16
ATOM 18226 N N . ASP A 1 22 ? 1.757 -6.543 -17.805 1.00 0.00 19 ASP A N 16
ATOM 18227 C CA . ASP A 1 22 ? 2.628 -6.848 -16.651 1.00 0.00 19 ASP A CA 16
ATOM 18228 C C . ASP A 1 22 ? 3.654 -5.737 -16.370 1.00 0.00 19 ASP A C 16
ATOM 18229 O O . ASP A 1 22 ? 4.441 -5.845 -15.421 1.00 0.00 19 ASP A O 16
ATOM 18238 N N . GLU A 1 23 ? 3.639 -4.681 -17.194 1.00 0.00 20 GLU A N 16
ATOM 18239 C CA . GLU A 1 23 ? 4.612 -3.583 -17.109 1.00 0.00 20 GLU A CA 16
ATOM 18240 C C . GLU A 1 23 ? 4.302 -2.725 -15.877 1.00 0.00 20 GLU A C 16
ATOM 18241 O O . GLU A 1 23 ? 3.162 -2.316 -15.727 1.00 0.00 20 GLU A O 16
ATOM 18253 N N . PRO A 1 24 ? 5.304 -2.471 -14.970 1.00 0.00 21 PRO A N 16
ATOM 18254 C CA . PRO A 1 24 ? 5.137 -1.606 -13.768 1.00 0.00 21 PRO A CA 16
ATOM 18255 C C . PRO A 1 24 ? 4.397 -0.269 -14.058 1.00 0.00 21 PRO A C 16
ATOM 18256 O O . PRO A 1 24 ? 3.515 0.144 -13.286 1.00 0.00 21 PRO A O 16
ATOM 18267 N N . ALA A 1 25 ? 4.736 0.365 -15.202 1.00 0.00 22 ALA A N 16
ATOM 18268 C CA . ALA A 1 25 ? 4.131 1.644 -15.639 1.00 0.00 22 ALA A CA 16
ATOM 18269 C C . ALA A 1 25 ? 2.684 1.448 -16.148 1.00 0.00 22 ALA A C 16
ATOM 18270 O O . ALA A 1 25 ? 1.851 2.352 -16.029 1.00 0.00 22 ALA A O 16
ATOM 18277 N N . ALA A 1 26 ? 2.397 0.271 -16.718 1.00 0.00 23 ALA A N 16
ATOM 18278 C CA . ALA A 1 26 ? 1.037 -0.081 -17.178 1.00 0.00 23 ALA A CA 16
ATOM 18279 C C . ALA A 1 26 ? 0.120 -0.397 -15.978 1.00 0.00 23 ALA A C 16
ATOM 18280 O O . ALA A 1 26 ? -1.026 0.046 -15.933 1.00 0.00 23 ALA A O 16
ATOM 18287 N N . ILE A 1 27 ? 0.676 -1.124 -14.996 1.00 0.00 24 ILE A N 16
ATOM 18288 C CA . ILE A 1 27 ? -0.047 -1.606 -13.800 1.00 0.00 24 ILE A CA 16
ATOM 18289 C C . ILE A 1 27 ? -0.557 -0.428 -12.952 1.00 0.00 24 ILE A C 16
ATOM 18290 O O . ILE A 1 27 ? -1.738 -0.390 -12.580 1.00 0.00 24 ILE A O 16
ATOM 18306 N N . ARG A 1 28 ? 0.340 0.548 -12.692 1.00 0.00 25 ARG A N 16
ATOM 18307 C CA . ARG A 1 28 ? 0.001 1.769 -11.929 1.00 0.00 25 ARG A CA 16
ATOM 18308 C C . ARG A 1 28 ? -1.064 2.603 -12.670 1.00 0.00 25 ARG A C 16
ATOM 18309 O O . ARG A 1 28 ? -1.862 3.310 -12.053 1.00 0.00 25 ARG A O 16
ATOM 18330 N N . ALA A 1 29 ? -1.065 2.492 -14.009 1.00 0.00 26 ALA A N 16
ATOM 18331 C CA . ALA A 1 29 ? -2.016 3.202 -14.872 1.00 0.00 26 ALA A CA 16
ATOM 18332 C C . ALA A 1 29 ? -3.410 2.548 -14.813 1.00 0.00 26 ALA A C 16
ATOM 18333 O O . ALA A 1 29 ? -4.421 3.249 -14.827 1.00 0.00 26 ALA A O 16
ATOM 18340 N N . PHE A 1 30 ? -3.447 1.203 -14.724 1.00 0.00 27 PHE A N 16
ATOM 18341 C CA . PHE A 1 30 ? -4.709 0.429 -14.707 1.00 0.00 27 PHE A CA 16
ATOM 18342 C C . PHE A 1 30 ? -5.429 0.545 -13.353 1.00 0.00 27 PHE A C 16
ATOM 18343 O O . PHE A 1 30 ? -6.660 0.632 -13.318 1.00 0.00 27 PHE A O 16
ATOM 18360 N N . ILE A 1 31 ? -4.662 0.546 -12.246 1.00 0.00 28 ILE A N 16
ATOM 18361 C CA . ILE A 1 31 ? -5.241 0.668 -10.887 1.00 0.00 28 ILE A CA 16
ATOM 18362 C C . ILE A 1 31 ? -5.810 2.084 -10.648 1.00 0.00 28 ILE A C 16
ATOM 18363 O O . ILE A 1 31 ? -6.815 2.254 -9.948 1.00 0.00 28 ILE A O 16
ATOM 18379 N N . ASP A 1 32 ? -5.157 3.077 -11.261 1.00 0.00 29 ASP A N 16
ATOM 18380 C CA . ASP A 1 32 ? -5.597 4.482 -11.244 1.00 0.00 29 ASP A CA 16
ATOM 18381 C C . ASP A 1 32 ? -6.821 4.676 -12.169 1.00 0.00 29 ASP A C 16
ATOM 18382 O O . ASP A 1 32 ? -7.711 5.488 -11.884 1.00 0.00 29 ASP A O 16
ATOM 18391 N N . SER A 1 33 ? -6.850 3.912 -13.273 1.00 0.00 30 SER A N 16
ATOM 18392 C CA . SER A 1 33 ? -7.935 3.961 -14.272 1.00 0.00 30 SER A CA 16
ATOM 18393 C C . SER A 1 33 ? -9.216 3.279 -13.756 1.00 0.00 30 SER A C 16
ATOM 18394 O O . SER A 1 33 ? -10.321 3.601 -14.217 1.00 0.00 30 SER A O 16
ATOM 18402 N N . HIS A 1 34 ? -9.075 2.336 -12.795 1.00 0.00 31 HIS A N 16
ATOM 18403 C CA . HIS A 1 34 ? -10.213 1.527 -12.286 1.00 0.00 31 HIS A CA 16
ATOM 18404 C C . HIS A 1 34 ? -10.216 1.470 -10.731 1.00 0.00 31 HIS A C 16
ATOM 18405 O O . HIS A 1 34 ? -10.040 0.393 -10.159 1.00 0.00 31 HIS A O 16
ATOM 18420 N N . PRO A 1 35 ? -10.419 2.629 -10.012 1.00 0.00 32 PRO A N 16
ATOM 18421 C CA . PRO A 1 35 ? -10.518 2.645 -8.529 1.00 0.00 32 PRO A CA 16
ATOM 18422 C C . PRO A 1 35 ? -11.838 2.015 -8.035 1.00 0.00 32 PRO A C 16
ATOM 18423 O O . PRO A 1 35 ? -12.819 1.924 -8.784 1.00 0.00 32 PRO A O 16
ATOM 18434 N N . LEU A 1 36 ? -11.854 1.600 -6.764 1.00 0.00 33 LEU A N 16
ATOM 18435 C CA . LEU A 1 36 ? -13.006 0.931 -6.129 1.00 0.00 33 LEU A CA 16
ATOM 18436 C C . LEU A 1 36 ? -13.431 1.688 -4.858 1.00 0.00 33 LEU A C 16
ATOM 18437 O O . LEU A 1 36 ? -12.604 2.379 -4.243 1.00 0.00 33 LEU A O 16
ATOM 18453 N N . PRO A 1 37 ? -14.744 1.578 -4.458 1.00 0.00 34 PRO A N 16
ATOM 18454 C CA . PRO A 1 37 ? -15.232 2.100 -3.164 1.00 0.00 34 PRO A CA 16
ATOM 18455 C C . PRO A 1 37 ? -14.595 1.338 -1.974 1.00 0.00 34 PRO A C 16
ATOM 18456 O O . PRO A 1 37 ? -14.232 0.162 -2.129 1.00 0.00 34 PRO A O 16
ATOM 18467 N N . PRO A 1 38 ? -14.463 1.983 -0.770 1.00 0.00 35 PRO A N 16
ATOM 18468 C CA . PRO A 1 38 ? -13.924 1.316 0.446 1.00 0.00 35 PRO A CA 16
ATOM 18469 C C . PRO A 1 38 ? -14.761 0.093 0.879 1.00 0.00 35 PRO A C 16
ATOM 18470 O O . PRO A 1 38 ? -14.227 -0.875 1.434 1.00 0.00 35 PRO A O 16
ATOM 18481 N N . ARG A 1 39 ? -16.075 0.143 0.591 1.00 0.00 36 ARG A N 16
ATOM 18482 C CA . ARG A 1 39 ? -17.020 -0.935 0.961 1.00 0.00 36 ARG A CA 16
ATOM 18483 C C . ARG A 1 39 ? -17.149 -2.019 -0.132 1.00 0.00 36 ARG A C 16
ATOM 18484 O O . ARG A 1 39 ? -17.761 -3.067 0.118 1.00 0.00 36 ARG A O 16
ATOM 18505 N N . VAL A 1 40 ? -16.614 -1.765 -1.348 1.00 0.00 37 VAL A N 16
ATOM 18506 C CA . VAL A 1 40 ? -16.599 -2.771 -2.437 1.00 0.00 37 VAL A CA 16
ATOM 18507 C C . VAL A 1 40 ? -15.145 -3.218 -2.697 1.00 0.00 37 VAL A C 16
ATOM 18508 O O . VAL A 1 40 ? -14.366 -2.478 -3.310 1.00 0.00 37 VAL A O 16
ATOM 18521 N N . PRO A 1 41 ? -14.737 -4.423 -2.169 1.00 0.00 38 PRO A N 16
ATOM 18522 C CA . PRO A 1 41 ? -13.391 -4.987 -2.411 1.00 0.00 38 PRO A CA 16
ATOM 18523 C C . PRO A 1 41 ? -13.191 -5.509 -3.850 1.00 0.00 38 PRO A C 16
ATOM 18524 O O . PRO A 1 41 ? -14.121 -5.495 -4.667 1.00 0.00 38 PRO A O 16
ATOM 18535 N N . LEU A 1 42 ? -11.957 -6.000 -4.108 1.00 0.00 39 LEU A N 16
ATOM 18536 C CA . LEU A 1 42 ? -11.508 -6.476 -5.439 1.00 0.00 39 LEU A CA 16
ATOM 18537 C C . LEU A 1 42 ? -12.460 -7.531 -6.088 1.00 0.00 39 LEU A C 16
ATOM 18538 O O . LEU A 1 42 ? -12.945 -7.287 -7.195 1.00 0.00 39 LEU A O 16
ATOM 18554 N N . PRO A 1 43 ? -12.788 -8.706 -5.419 1.00 0.00 40 PRO A N 16
ATOM 18555 C CA . PRO A 1 43 ? -13.590 -9.777 -6.065 1.00 0.00 40 PRO A CA 16
ATOM 18556 C C . PRO A 1 43 ? -15.099 -9.453 -6.134 1.00 0.00 40 PRO A C 16
ATOM 18557 O O . PRO A 1 43 ? -15.854 -10.122 -6.841 1.00 0.00 40 PRO A O 16
ATOM 18568 N N . GLU A 1 44 ? -15.515 -8.417 -5.389 1.00 0.00 41 GLU A N 16
ATOM 18569 C CA . GLU A 1 44 ? -16.915 -7.968 -5.323 1.00 0.00 41 GLU A CA 16
ATOM 18570 C C . GLU A 1 44 ? -17.175 -6.806 -6.289 1.00 0.00 41 GLU A C 16
ATOM 18571 O O . GLU A 1 44 ? -18.298 -6.292 -6.359 1.00 0.00 41 GLU A O 16
ATOM 18583 N N . ALA A 1 45 ? -16.125 -6.386 -7.016 1.00 0.00 42 ALA A N 16
ATOM 18584 C CA . ALA A 1 45 ? -16.237 -5.362 -8.055 1.00 0.00 42 ALA A CA 16
ATOM 18585 C C . ALA A 1 45 ? -16.947 -5.952 -9.298 1.00 0.00 42 ALA A C 16
ATOM 18586 O O . ALA A 1 45 ? -16.462 -6.947 -9.860 1.00 0.00 42 ALA A O 16
ATOM 18593 N N . PRO A 1 46 ? -18.093 -5.343 -9.763 1.00 0.00 43 PRO A N 16
ATOM 18594 C CA . PRO A 1 46 ? -18.841 -5.834 -10.958 1.00 0.00 43 PRO A CA 16
ATOM 18595 C C . PRO A 1 46 ? -18.083 -5.577 -12.291 1.00 0.00 43 PRO A C 16
ATOM 18596 O O . PRO A 1 46 ? -18.547 -5.976 -13.367 1.00 0.00 43 PRO A O 16
ATOM 18607 N N . PHE A 1 47 ? -16.927 -4.895 -12.191 1.00 0.00 44 PHE A N 16
ATOM 18608 C CA . PHE A 1 47 ? -16.000 -4.673 -13.306 1.00 0.00 44 PHE A CA 16
ATOM 18609 C C . PHE A 1 47 ? -15.426 -6.008 -13.826 1.00 0.00 44 PHE A C 16
ATOM 18610 O O . PHE A 1 47 ? -15.308 -6.210 -15.042 1.00 0.00 44 PHE A O 16
ATOM 18627 N N . TRP A 1 48 ? -15.074 -6.913 -12.895 1.00 0.00 45 TRP A N 16
ATOM 18628 C CA . TRP A 1 48 ? -14.407 -8.187 -13.232 1.00 0.00 45 TRP A CA 16
ATOM 18629 C C . TRP A 1 48 ? -15.419 -9.236 -13.713 1.00 0.00 45 TRP A C 16
ATOM 18630 O O . TRP A 1 48 ? -16.622 -9.145 -13.423 1.00 0.00 45 TRP A O 16
ATOM 18651 N N . THR A 1 49 ? -14.900 -10.217 -14.464 1.00 0.00 46 THR A N 16
ATOM 18652 C CA . THR A 1 49 ? -15.671 -11.352 -14.987 1.00 0.00 46 THR A CA 16
ATOM 18653 C C . THR A 1 49 ? -15.960 -12.353 -13.848 1.00 0.00 46 THR A C 16
ATOM 18654 O O . THR A 1 49 ? -15.217 -12.365 -12.860 1.00 0.00 46 THR A O 16
ATOM 18665 N N . PRO A 1 50 ? -17.031 -13.213 -13.952 1.00 0.00 47 PRO A N 16
ATOM 18666 C CA . PRO A 1 50 ? -17.372 -14.190 -12.882 1.00 0.00 47 PRO A CA 16
ATOM 18667 C C . PRO A 1 50 ? -16.234 -15.208 -12.622 1.00 0.00 47 PRO A C 16
ATOM 18668 O O . PRO A 1 50 ? -16.067 -15.671 -11.494 1.00 0.00 47 PRO A O 16
ATOM 18679 N N . ALA A 1 51 ? -15.441 -15.511 -13.669 1.00 0.00 48 ALA A N 16
ATOM 18680 C CA . ALA A 1 51 ? -14.301 -16.449 -13.579 1.00 0.00 48 ALA A CA 16
ATOM 18681 C C . ALA A 1 51 ? -13.131 -15.839 -12.777 1.00 0.00 48 ALA A C 16
ATOM 18682 O O . ALA A 1 51 ? -12.616 -16.462 -11.835 1.00 0.00 48 ALA A O 16
ATOM 18689 N N . GLN A 1 52 ? -12.724 -14.612 -13.161 1.00 0.00 49 GLN A N 16
ATOM 18690 C CA . GLN A 1 52 ? -11.590 -13.902 -12.528 1.00 0.00 49 GLN A CA 16
ATOM 18691 C C . GLN A 1 52 ? -11.931 -13.481 -11.089 1.00 0.00 49 GLN A C 16
ATOM 18692 O O . GLN A 1 52 ? -11.107 -13.630 -10.200 1.00 0.00 49 GLN A O 16
ATOM 18706 N N . ALA A 1 53 ? -13.165 -13.000 -10.876 1.00 0.00 50 ALA A N 16
ATOM 18707 C CA . ALA A 1 53 ? -13.657 -12.583 -9.539 1.00 0.00 50 ALA A CA 16
ATOM 18708 C C . ALA A 1 53 ? -13.735 -13.788 -8.578 1.00 0.00 50 ALA A C 16
ATOM 18709 O O . ALA A 1 53 ? -13.407 -13.665 -7.386 1.00 0.00 50 ALA A O 16
ATOM 18716 N N . ALA A 1 54 ? -14.141 -14.956 -9.126 1.00 0.00 51 ALA A N 16
ATOM 18717 C CA . ALA A 1 54 ? -14.186 -16.231 -8.373 1.00 0.00 51 ALA A CA 16
ATOM 18718 C C . ALA A 1 54 ? -12.778 -16.679 -7.949 1.00 0.00 51 ALA A C 16
ATOM 18719 O O . ALA A 1 54 ? -12.608 -17.273 -6.886 1.00 0.00 51 ALA A O 16
ATOM 18726 N N . PHE A 1 55 ? -11.789 -16.382 -8.802 1.00 0.00 52 PHE A N 16
ATOM 18727 C CA . PHE A 1 55 ? -10.371 -16.670 -8.538 1.00 0.00 52 PHE A CA 16
ATOM 18728 C C . PHE A 1 55 ? -9.828 -15.757 -7.415 1.00 0.00 52 PHE A C 16
ATOM 18729 O O . PHE A 1 55 ? -9.193 -16.228 -6.461 1.00 0.00 52 PHE A O 16
ATOM 18746 N N . LEU A 1 56 ? -10.112 -14.448 -7.555 1.00 0.00 53 LEU A N 16
ATOM 18747 C CA . LEU A 1 56 ? -9.569 -13.391 -6.681 1.00 0.00 53 LEU A CA 16
ATOM 18748 C C . LEU A 1 56 ? -10.075 -13.538 -5.235 1.00 0.00 53 LEU A C 16
ATOM 18749 O O . LEU A 1 56 ? -9.311 -13.332 -4.297 1.00 0.00 53 LEU A O 16
ATOM 18765 N N . ARG A 1 57 ? -11.349 -13.947 -5.067 1.00 0.00 54 ARG A N 16
ATOM 18766 C CA . ARG A 1 57 ? -11.970 -14.086 -3.727 1.00 0.00 54 ARG A CA 16
ATOM 18767 C C . ARG A 1 57 ? -11.356 -15.241 -2.926 1.00 0.00 54 ARG A C 16
ATOM 18768 O O . ARG A 1 57 ? -11.400 -15.234 -1.700 1.00 0.00 54 ARG A O 16
ATOM 18789 N N . GLN A 1 58 ? -10.784 -16.239 -3.625 1.00 0.00 55 GLN A N 16
ATOM 18790 C CA . GLN A 1 58 ? -10.048 -17.344 -2.966 1.00 0.00 55 GLN A CA 16
ATOM 18791 C C . GLN A 1 58 ? -8.724 -16.815 -2.380 1.00 0.00 55 GLN A C 16
ATOM 18792 O O . GLN A 1 58 ? -8.223 -17.331 -1.381 1.00 0.00 55 GLN A O 16
ATOM 18806 N N . ALA A 1 59 ? -8.178 -15.784 -3.042 1.00 0.00 56 ALA A N 16
ATOM 18807 C CA . ALA A 1 59 ? -6.936 -15.110 -2.637 1.00 0.00 56 ALA A CA 16
ATOM 18808 C C . ALA A 1 59 ? -7.185 -14.027 -1.557 1.00 0.00 56 ALA A C 16
ATOM 18809 O O . ALA A 1 59 ? -6.280 -13.716 -0.778 1.00 0.00 56 ALA A O 16
ATOM 18816 N N . LEU A 1 60 ? -8.408 -13.449 -1.513 1.00 0.00 57 LEU A N 16
ATOM 18817 C CA . LEU A 1 60 ? -8.776 -12.436 -0.484 1.00 0.00 57 LEU A CA 16
ATOM 18818 C C . LEU A 1 60 ? -9.234 -13.109 0.826 1.00 0.00 57 LEU A C 16
ATOM 18819 O O . LEU A 1 60 ? -8.705 -12.816 1.908 1.00 0.00 57 LEU A O 16
ATOM 18835 N N . GLU A 1 61 ? -10.205 -14.029 0.709 1.00 0.00 58 GLU A N 16
ATOM 18836 C CA . GLU A 1 61 ? -10.871 -14.661 1.871 1.00 0.00 58 GLU A CA 16
ATOM 18837 C C . GLU A 1 61 ? -10.019 -15.790 2.480 1.00 0.00 58 GLU A C 16
ATOM 18838 O O . GLU A 1 61 ? -10.294 -16.242 3.600 1.00 0.00 58 GLU A O 16
ATOM 18850 N N . CYS A 1 62 ? -9.006 -16.252 1.731 1.00 0.00 59 CYS A N 16
ATOM 18851 C CA . CYS A 1 62 ? -8.099 -17.324 2.168 1.00 0.00 59 CYS A CA 16
ATOM 18852 C C . CYS A 1 62 ? -6.688 -17.058 1.624 1.00 0.00 59 CYS A C 16
ATOM 18853 O O . CYS A 1 62 ? -6.511 -16.298 0.664 1.00 0.00 59 CYS A O 16
ATOM 18861 N N . ASP A 1 63 ? -5.682 -17.674 2.257 1.00 0.00 60 ASP A N 16
ATOM 18862 C CA . ASP A 1 63 ? -4.288 -17.572 1.812 1.00 0.00 60 ASP A CA 16
ATOM 18863 C C . ASP A 1 63 ? -4.050 -18.501 0.611 1.00 0.00 60 ASP A C 16
ATOM 18864 O O . ASP A 1 63 ? -3.722 -19.683 0.776 1.00 0.00 60 ASP A O 16
ATOM 18873 N N . ALA A 1 64 ? -4.285 -17.957 -0.595 1.00 0.00 61 ALA A N 16
ATOM 18874 C CA . ALA A 1 64 ? -3.966 -18.625 -1.865 1.00 0.00 61 ALA A CA 16
ATOM 18875 C C . ALA A 1 64 ? -2.511 -18.328 -2.270 1.00 0.00 61 ALA A C 16
ATOM 18876 O O . ALA A 1 64 ? -1.771 -17.654 -1.540 1.00 0.00 61 ALA A O 16
ATOM 18883 N N . GLU A 1 65 ? -2.111 -18.828 -3.447 1.00 0.00 62 GLU A N 16
ATOM 18884 C CA . GLU A 1 65 ? -0.777 -18.555 -4.031 1.00 0.00 62 GLU A CA 16
ATOM 18885 C C . GLU A 1 65 ? -0.677 -17.089 -4.524 1.00 0.00 62 GLU A C 16
ATOM 18886 O O . GLU A 1 65 ? 0.412 -16.604 -4.849 1.00 0.00 62 GLU A O 16
ATOM 18898 N N . TRP A 1 66 ? -1.838 -16.407 -4.588 1.00 0.00 63 TRP A N 16
ATOM 18899 C CA . TRP A 1 66 ? -1.953 -14.997 -5.003 1.00 0.00 63 TRP A CA 16
ATOM 18900 C C . TRP A 1 66 ? -2.601 -14.162 -3.892 1.00 0.00 63 TRP A C 16
ATOM 18901 O O . TRP A 1 66 ? -3.207 -13.135 -4.180 1.00 0.00 63 TRP A O 16
ATOM 18922 N N . SER A 1 67 ? -2.457 -14.598 -2.628 1.00 0.00 64 SER A N 16
ATOM 18923 C CA . SER A 1 67 ? -3.103 -13.932 -1.479 1.00 0.00 64 SER A CA 16
ATOM 18924 C C . SER A 1 67 ? -2.619 -12.475 -1.314 1.00 0.00 64 SER A C 16
ATOM 18925 O O . SER A 1 67 ? -3.434 -11.561 -1.263 1.00 0.00 64 SER A O 16
ATOM 18933 N N . GLU A 1 68 ? -1.287 -12.275 -1.292 1.00 0.00 65 GLU A N 16
ATOM 18934 C CA . GLU A 1 68 ? -0.662 -10.928 -1.183 1.00 0.00 65 GLU A CA 16
ATOM 18935 C C . GLU A 1 68 ? -0.826 -10.150 -2.507 1.00 0.00 65 GLU A C 16
ATOM 18936 O O . GLU A 1 68 ? -0.929 -8.923 -2.500 1.00 0.00 65 GLU A O 16
ATOM 18948 N N . ALA A 1 69 ? -0.861 -10.886 -3.634 1.00 0.00 66 ALA A N 16
ATOM 18949 C CA . ALA A 1 69 ? -1.023 -10.300 -4.984 1.00 0.00 66 ALA A CA 16
ATOM 18950 C C . ALA A 1 69 ? -2.385 -9.605 -5.129 1.00 0.00 66 ALA A C 16
ATOM 18951 O O . ALA A 1 69 ? -2.467 -8.454 -5.558 1.00 0.00 66 ALA A O 16
ATOM 18958 N N . ALA A 1 70 ? -3.440 -10.330 -4.748 1.00 0.00 67 ALA A N 16
ATOM 18959 C CA . ALA A 1 70 ? -4.836 -9.890 -4.897 1.00 0.00 67 ALA A CA 16
ATOM 18960 C C . ALA A 1 70 ? -5.236 -8.916 -3.779 1.00 0.00 67 ALA A C 16
ATOM 18961 O O . ALA A 1 70 ? -6.017 -7.998 -4.004 1.00 0.00 67 ALA A O 16
ATOM 18968 N N . ASP A 1 71 ? -4.690 -9.134 -2.569 1.00 0.00 68 ASP A N 16
ATOM 18969 C CA . ASP A 1 71 ? -4.864 -8.206 -1.422 1.00 0.00 68 ASP A CA 16
ATOM 18970 C C . ASP A 1 71 ? -4.122 -6.885 -1.700 1.00 0.00 68 ASP A C 16
ATOM 18971 O O . ASP A 1 71 ? -4.579 -5.796 -1.313 1.00 0.00 68 ASP A O 16
ATOM 18980 N N . GLY A 1 72 ? -2.982 -7.016 -2.400 1.00 0.00 69 GLY A N 16
ATOM 18981 C CA . GLY A 1 72 ? -2.191 -5.877 -2.848 1.00 0.00 69 GLY A CA 16
ATOM 18982 C C . GLY A 1 72 ? -2.904 -5.072 -3.919 1.00 0.00 69 GLY A C 16
ATOM 18983 O O . GLY A 1 72 ? -2.951 -3.850 -3.848 1.00 0.00 69 GLY A O 16
ATOM 18987 N N . LEU A 1 73 ? -3.494 -5.783 -4.896 1.00 0.00 70 LEU A N 16
ATOM 18988 C CA . LEU A 1 73 ? -4.313 -5.168 -5.957 1.00 0.00 70 LEU A CA 16
ATOM 18989 C C . LEU A 1 73 ? -5.570 -4.509 -5.353 1.00 0.00 70 LEU A C 16
ATOM 18990 O O . LEU A 1 73 ? -5.963 -3.415 -5.766 1.00 0.00 70 LEU A O 16
ATOM 19006 N N . ALA A 1 74 ? -6.139 -5.166 -4.326 1.00 0.00 71 ALA A N 16
ATOM 19007 C CA . ALA A 1 74 ? -7.380 -4.725 -3.664 1.00 0.00 71 ALA A CA 16
ATOM 19008 C C . ALA A 1 74 ? -7.202 -3.349 -3.010 1.00 0.00 71 ALA A C 16
ATOM 19009 O O . ALA A 1 74 ? -7.978 -2.428 -3.275 1.00 0.00 71 ALA A O 16
ATOM 19016 N N . VAL A 1 75 ? -6.139 -3.214 -2.195 1.00 0.00 72 VAL A N 16
ATOM 19017 C CA . VAL A 1 75 ? -5.848 -1.970 -1.460 1.00 0.00 72 VAL A CA 16
ATOM 19018 C C . VAL A 1 75 ? -5.460 -0.819 -2.426 1.00 0.00 72 VAL A C 16
ATOM 19019 O O . VAL A 1 75 ? -5.765 0.338 -2.161 1.00 0.00 72 VAL A O 16
ATOM 19032 N N . LEU A 1 76 ? -4.832 -1.164 -3.570 1.00 0.00 73 LEU A N 16
ATOM 19033 C CA . LEU A 1 76 ? -4.456 -0.180 -4.614 1.00 0.00 73 LEU A CA 16
ATOM 19034 C C . LEU A 1 76 ? -5.699 0.461 -5.258 1.00 0.00 73 LEU A C 16
ATOM 19035 O O . LEU A 1 76 ? -5.718 1.666 -5.518 1.00 0.00 73 LEU A O 16
ATOM 19051 N N . LEU A 1 77 ? -6.724 -0.370 -5.505 1.00 0.00 74 LEU A N 16
ATOM 19052 C CA . LEU A 1 77 ? -7.979 0.065 -6.140 1.00 0.00 74 LEU A CA 16
ATOM 19053 C C . LEU A 1 77 ? -8.858 0.840 -5.143 1.00 0.00 74 LEU A C 16
ATOM 19054 O O . LEU A 1 77 ? -9.294 1.958 -5.424 1.00 0.00 74 LEU A O 16
ATOM 19070 N N . GLN A 1 78 ? -9.070 0.241 -3.960 1.00 0.00 75 GLN A N 16
ATOM 19071 C CA . GLN A 1 78 ? -9.956 0.790 -2.905 1.00 0.00 75 GLN A CA 16
ATOM 19072 C C . GLN A 1 78 ? -9.409 2.103 -2.302 1.00 0.00 75 GLN A C 16
ATOM 19073 O O . GLN A 1 78 ? -10.175 2.909 -1.773 1.00 0.00 75 GLN A O 16
ATOM 19087 N N . GLN A 1 79 ? -8.079 2.287 -2.348 1.00 0.00 76 GLN A N 16
ATOM 19088 C CA . GLN A 1 79 ? -7.413 3.538 -1.909 1.00 0.00 76 GLN A CA 16
ATOM 19089 C C . GLN A 1 79 ? -6.968 4.376 -3.124 1.00 0.00 76 GLN A C 16
ATOM 19090 O O . GLN A 1 79 ? -6.291 5.401 -2.968 1.00 0.00 76 GLN A O 16
ATOM 19104 N N . GLY A 1 80 ? -7.371 3.928 -4.325 1.00 0.00 77 GLY A N 16
ATOM 19105 C CA . GLY A 1 80 ? -7.141 4.665 -5.563 1.00 0.00 77 GLY A CA 16
ATOM 19106 C C . GLY A 1 80 ? -7.978 5.941 -5.611 1.00 0.00 77 GLY A C 16
ATOM 19107 O O . GLY A 1 80 ? -9.207 5.880 -5.608 1.00 0.00 77 GLY A O 16
ATOM 19111 N N . GLU A 1 81 ? -7.294 7.091 -5.620 1.00 0.00 78 GLU A N 16
ATOM 19112 C CA . GLU A 1 81 ? -7.918 8.420 -5.538 1.00 0.00 78 GLU A CA 16
ATOM 19113 C C . GLU A 1 81 ? -8.729 8.735 -6.814 1.00 0.00 78 GLU A C 16
ATOM 19114 O O . GLU A 1 81 ? -8.189 8.670 -7.929 1.00 0.00 78 GLU A O 16
ATOM 19126 N N . ALA A 1 82 ? -10.026 9.049 -6.625 1.00 0.00 79 ALA A N 16
ATOM 19127 C CA . ALA A 1 82 ? -10.950 9.389 -7.718 1.00 0.00 79 ALA A CA 16
ATOM 19128 C C . ALA A 1 82 ? -12.078 10.308 -7.187 1.00 0.00 79 ALA A C 16
ATOM 19129 O O . ALA A 1 82 ? -13.071 9.792 -6.625 1.00 0.00 79 ALA A O 16
ATOM 19137 N N . MET A 1 4 ? 1.033 0.493 0.883 1.00 0.00 1 MET A N 17
ATOM 19138 C CA . MET A 1 4 ? 0.841 0.814 -0.549 1.00 0.00 1 MET A CA 17
ATOM 19139 C C . MET A 1 4 ? 2.151 0.540 -1.302 1.00 0.00 1 MET A C 17
ATOM 19140 O O . MET A 1 4 ? 3.134 1.287 -1.152 1.00 0.00 1 MET A O 17
ATOM 19154 N N . ASP A 1 5 ? 2.162 -0.548 -2.090 1.00 0.00 2 ASP A N 17
ATOM 19155 C CA . ASP A 1 5 ? 3.328 -0.976 -2.877 1.00 0.00 2 ASP A CA 17
ATOM 19156 C C . ASP A 1 5 ? 2.852 -1.613 -4.193 1.00 0.00 2 ASP A C 17
ATOM 19157 O O . ASP A 1 5 ? 2.195 -2.666 -4.181 1.00 0.00 2 ASP A O 17
ATOM 19166 N N . THR A 1 6 ? 3.150 -0.950 -5.321 1.00 0.00 3 THR A N 17
ATOM 19167 C CA . THR A 1 6 ? 2.903 -1.496 -6.657 1.00 0.00 3 THR A CA 17
ATOM 19168 C C . THR A 1 6 ? 4.003 -2.531 -6.987 1.00 0.00 3 THR A C 17
ATOM 19169 O O . THR A 1 6 ? 4.956 -2.232 -7.714 1.00 0.00 3 THR A O 17
ATOM 19180 N N . SER A 1 7 ? 3.861 -3.734 -6.390 1.00 0.00 4 SER A N 17
ATOM 19181 C CA . SER A 1 7 ? 4.858 -4.814 -6.461 1.00 0.00 4 SER A CA 17
ATOM 19182 C C . SER A 1 7 ? 5.170 -5.191 -7.912 1.00 0.00 4 SER A C 17
ATOM 19183 O O . SER A 1 7 ? 4.286 -5.637 -8.639 1.00 0.00 4 SER A O 17
ATOM 19191 N N . ASN A 1 8 ? 6.444 -5.010 -8.307 1.00 0.00 5 ASN A N 17
ATOM 19192 C CA . ASN A 1 8 ? 6.951 -5.364 -9.648 1.00 0.00 5 ASN A CA 17
ATOM 19193 C C . ASN A 1 8 ? 7.179 -6.891 -9.783 1.00 0.00 5 ASN A C 17
ATOM 19194 O O . ASN A 1 8 ? 7.633 -7.362 -10.830 1.00 0.00 5 ASN A O 17
ATOM 19205 N N . HIS A 1 9 ? 6.881 -7.647 -8.709 1.00 0.00 6 HIS A N 17
ATOM 19206 C CA . HIS A 1 9 ? 6.895 -9.119 -8.714 1.00 0.00 6 HIS A CA 17
ATOM 19207 C C . HIS A 1 9 ? 5.446 -9.647 -8.794 1.00 0.00 6 HIS A C 17
ATOM 19208 O O . HIS A 1 9 ? 5.080 -10.325 -9.756 1.00 0.00 6 HIS A O 17
ATOM 19223 N N . LEU A 1 10 ? 4.629 -9.293 -7.781 1.00 0.00 7 LEU A N 17
ATOM 19224 C CA . LEU A 1 10 ? 3.265 -9.844 -7.592 1.00 0.00 7 LEU A CA 17
ATOM 19225 C C . LEU A 1 10 ? 2.294 -9.375 -8.690 1.00 0.00 7 LEU A C 17
ATOM 19226 O O . LEU A 1 10 ? 1.674 -10.200 -9.370 1.00 0.00 7 LEU A O 17
ATOM 19242 N N . LEU A 1 11 ? 2.179 -8.039 -8.843 1.00 0.00 8 LEU A N 17
ATOM 19243 C CA . LEU A 1 11 ? 1.186 -7.413 -9.746 1.00 0.00 8 LEU A CA 17
ATOM 19244 C C . LEU A 1 11 ? 1.385 -7.824 -11.237 1.00 0.00 8 LEU A C 17
ATOM 19245 O O . LEU A 1 11 ? 0.420 -8.261 -11.839 1.00 0.00 8 LEU A O 17
ATOM 19261 N N . PRO A 1 12 ? 2.622 -7.724 -11.863 1.00 0.00 9 PRO A N 17
ATOM 19262 C CA . PRO A 1 12 ? 2.851 -8.158 -13.272 1.00 0.00 9 PRO A CA 17
ATOM 19263 C C . PRO A 1 12 ? 2.286 -9.561 -13.600 1.00 0.00 9 PRO A C 17
ATOM 19264 O O . PRO A 1 12 ? 1.547 -9.723 -14.576 1.00 0.00 9 PRO A O 17
ATOM 19275 N N . GLY A 1 13 ? 2.610 -10.542 -12.741 1.00 0.00 10 GLY A N 17
ATOM 19276 C CA . GLY A 1 13 ? 2.153 -11.925 -12.918 1.00 0.00 10 GLY A CA 17
ATOM 19277 C C . GLY A 1 13 ? 0.644 -12.076 -12.725 1.00 0.00 10 GLY A C 17
ATOM 19278 O O . GLY A 1 13 ? -0.021 -12.752 -13.518 1.00 0.00 10 GLY A O 17
ATOM 19282 N N . LEU A 1 14 ? 0.116 -11.424 -11.673 1.00 0.00 11 LEU A N 17
ATOM 19283 C CA . LEU A 1 14 ? -1.328 -11.438 -11.332 1.00 0.00 11 LEU A CA 17
ATOM 19284 C C . LEU A 1 14 ? -2.174 -10.855 -12.485 1.00 0.00 11 LEU A C 17
ATOM 19285 O O . LEU A 1 14 ? -3.228 -11.393 -12.825 1.00 0.00 11 LEU A O 17
ATOM 19301 N N . PHE A 1 15 ? -1.667 -9.767 -13.087 1.00 0.00 12 PHE A N 17
ATOM 19302 C CA . PHE A 1 15 ? -2.328 -9.064 -14.201 1.00 0.00 12 PHE A CA 17
ATOM 19303 C C . PHE A 1 15 ? -2.302 -9.932 -15.466 1.00 0.00 12 PHE A C 17
ATOM 19304 O O . PHE A 1 15 ? -3.294 -9.998 -16.171 1.00 0.00 12 PHE A O 17
ATOM 19321 N N . ARG A 1 16 ? -1.176 -10.630 -15.721 1.00 0.00 13 ARG A N 17
ATOM 19322 C CA . ARG A 1 16 ? -1.071 -11.600 -16.845 1.00 0.00 13 ARG A CA 17
ATOM 19323 C C . ARG A 1 16 ? -2.141 -12.714 -16.713 1.00 0.00 13 ARG A C 17
ATOM 19324 O O . ARG A 1 16 ? -2.728 -13.146 -17.710 1.00 0.00 13 ARG A O 17
ATOM 19345 N N . GLN A 1 17 ? -2.403 -13.142 -15.458 1.00 0.00 14 GLN A N 17
ATOM 19346 C CA . GLN A 1 17 ? -3.420 -14.175 -15.148 1.00 0.00 14 GLN A CA 17
ATOM 19347 C C . GLN A 1 17 ? -4.847 -13.589 -15.152 1.00 0.00 14 GLN A C 17
ATOM 19348 O O . GLN A 1 17 ? -5.824 -14.319 -15.343 1.00 0.00 14 GLN A O 17
ATOM 19362 N N . LEU A 1 18 ? -4.954 -12.270 -14.931 1.00 0.00 15 LEU A N 17
ATOM 19363 C CA . LEU A 1 18 ? -6.245 -11.550 -14.924 1.00 0.00 15 LEU A CA 17
ATOM 19364 C C . LEU A 1 18 ? -6.643 -11.147 -16.372 1.00 0.00 15 LEU A C 17
ATOM 19365 O O . LEU A 1 18 ? -7.811 -10.843 -16.644 1.00 0.00 15 LEU A O 17
ATOM 19381 N N . GLY A 1 19 ? -5.647 -11.162 -17.294 1.00 0.00 16 GLY A N 17
ATOM 19382 C CA . GLY A 1 19 ? -5.848 -10.843 -18.725 1.00 0.00 16 GLY A CA 17
ATOM 19383 C C . GLY A 1 19 ? -5.257 -9.482 -19.117 1.00 0.00 16 GLY A C 17
ATOM 19384 O O . GLY A 1 19 ? -5.283 -9.094 -20.285 1.00 0.00 16 GLY A O 17
ATOM 19388 N N . LEU A 1 20 ? -4.737 -8.769 -18.112 1.00 0.00 17 LEU A N 17
ATOM 19389 C CA . LEU A 1 20 ? -4.194 -7.400 -18.219 1.00 0.00 17 LEU A CA 17
ATOM 19390 C C . LEU A 1 20 ? -2.672 -7.404 -18.548 1.00 0.00 17 LEU A C 17
ATOM 19391 O O . LEU A 1 20 ? -2.065 -8.462 -18.753 1.00 0.00 17 LEU A O 17
ATOM 19407 N N . GLU A 1 21 ? -2.082 -6.191 -18.580 1.00 0.00 18 GLU A N 17
ATOM 19408 C CA . GLU A 1 21 ? -0.653 -5.960 -18.906 1.00 0.00 18 GLU A CA 17
ATOM 19409 C C . GLU A 1 21 ? 0.199 -5.921 -17.630 1.00 0.00 18 GLU A C 17
ATOM 19410 O O . GLU A 1 21 ? -0.308 -5.610 -16.546 1.00 0.00 18 GLU A O 17
ATOM 19422 N N . ASP A 1 22 ? 1.509 -6.176 -17.785 1.00 0.00 19 ASP A N 17
ATOM 19423 C CA . ASP A 1 22 ? 2.433 -6.387 -16.652 1.00 0.00 19 ASP A CA 17
ATOM 19424 C C . ASP A 1 22 ? 3.455 -5.241 -16.497 1.00 0.00 19 ASP A C 17
ATOM 19425 O O . ASP A 1 22 ? 4.323 -5.302 -15.619 1.00 0.00 19 ASP A O 17
ATOM 19434 N N . GLU A 1 23 ? 3.352 -4.211 -17.345 1.00 0.00 20 GLU A N 17
ATOM 19435 C CA . GLU A 1 23 ? 4.243 -3.030 -17.292 1.00 0.00 20 GLU A CA 17
ATOM 19436 C C . GLU A 1 23 ? 3.822 -2.131 -16.125 1.00 0.00 20 GLU A C 17
ATOM 19437 O O . GLU A 1 23 ? 2.644 -1.848 -16.019 1.00 0.00 20 GLU A O 17
ATOM 19449 N N . PRO A 1 24 ? 4.770 -1.672 -15.237 1.00 0.00 21 PRO A N 17
ATOM 19450 C CA . PRO A 1 24 ? 4.449 -0.833 -14.039 1.00 0.00 21 PRO A CA 17
ATOM 19451 C C . PRO A 1 24 ? 3.533 0.382 -14.348 1.00 0.00 21 PRO A C 17
ATOM 19452 O O . PRO A 1 24 ? 2.641 0.715 -13.556 1.00 0.00 21 PRO A O 17
ATOM 19463 N N . ALA A 1 25 ? 3.752 1.004 -15.526 1.00 0.00 22 ALA A N 17
ATOM 19464 C CA . ALA A 1 25 ? 2.957 2.157 -16.002 1.00 0.00 22 ALA A CA 17
ATOM 19465 C C . ALA A 1 25 ? 1.518 1.732 -16.357 1.00 0.00 22 ALA A C 17
ATOM 19466 O O . ALA A 1 25 ? 0.560 2.427 -16.014 1.00 0.00 22 ALA A O 17
ATOM 19473 N N . ALA A 1 26 ? 1.396 0.576 -17.042 1.00 0.00 23 ALA A N 17
ATOM 19474 C CA . ALA A 1 26 ? 0.094 0.019 -17.474 1.00 0.00 23 ALA A CA 17
ATOM 19475 C C . ALA A 1 26 ? -0.719 -0.465 -16.257 1.00 0.00 23 ALA A C 17
ATOM 19476 O O . ALA A 1 26 ? -1.914 -0.214 -16.163 1.00 0.00 23 ALA A O 17
ATOM 19483 N N . ILE A 1 27 ? -0.015 -1.126 -15.327 1.00 0.00 24 ILE A N 17
ATOM 19484 C CA . ILE A 1 27 ? -0.564 -1.678 -14.071 1.00 0.00 24 ILE A CA 17
ATOM 19485 C C . ILE A 1 27 ? -1.229 -0.579 -13.238 1.00 0.00 24 ILE A C 17
ATOM 19486 O O . ILE A 1 27 ? -2.394 -0.705 -12.830 1.00 0.00 24 ILE A O 17
ATOM 19502 N N . ARG A 1 28 ? -0.468 0.512 -13.004 1.00 0.00 25 ARG A N 17
ATOM 19503 C CA . ARG A 1 28 ? -0.946 1.643 -12.207 1.00 0.00 25 ARG A CA 17
ATOM 19504 C C . ARG A 1 28 ? -2.081 2.358 -12.959 1.00 0.00 25 ARG A C 17
ATOM 19505 O O . ARG A 1 28 ? -2.972 2.922 -12.342 1.00 0.00 25 ARG A O 17
ATOM 19526 N N . ALA A 1 29 ? -2.030 2.306 -14.308 1.00 0.00 26 ALA A N 17
ATOM 19527 C CA . ALA A 1 29 ? -3.057 2.906 -15.175 1.00 0.00 26 ALA A CA 17
ATOM 19528 C C . ALA A 1 29 ? -4.388 2.131 -15.088 1.00 0.00 26 ALA A C 17
ATOM 19529 O O . ALA A 1 29 ? -5.447 2.720 -15.246 1.00 0.00 26 ALA A O 17
ATOM 19536 N N . PHE A 1 30 ? -4.323 0.803 -14.846 1.00 0.00 27 PHE A N 17
ATOM 19537 C CA . PHE A 1 30 ? -5.532 -0.042 -14.677 1.00 0.00 27 PHE A CA 17
ATOM 19538 C C . PHE A 1 30 ? -6.261 0.289 -13.370 1.00 0.00 27 PHE A C 17
ATOM 19539 O O . PHE A 1 30 ? -7.485 0.449 -13.356 1.00 0.00 27 PHE A O 17
ATOM 19556 N N . ILE A 1 31 ? -5.487 0.406 -12.281 1.00 0.00 28 ILE A N 17
ATOM 19557 C CA . ILE A 1 31 ? -6.031 0.633 -10.928 1.00 0.00 28 ILE A CA 17
ATOM 19558 C C . ILE A 1 31 ? -6.447 2.108 -10.726 1.00 0.00 28 ILE A C 17
ATOM 19559 O O . ILE A 1 31 ? -7.325 2.400 -9.916 1.00 0.00 28 ILE A O 17
ATOM 19575 N N . ASP A 1 32 ? -5.783 3.029 -11.453 1.00 0.00 29 ASP A N 17
ATOM 19576 C CA . ASP A 1 32 ? -6.082 4.479 -11.396 1.00 0.00 29 ASP A CA 17
ATOM 19577 C C . ASP A 1 32 ? -7.309 4.834 -12.275 1.00 0.00 29 ASP A C 17
ATOM 19578 O O . ASP A 1 32 ? -8.201 5.569 -11.837 1.00 0.00 29 ASP A O 17
ATOM 19587 N N . SER A 1 33 ? -7.335 4.305 -13.520 1.00 0.00 30 SER A N 17
ATOM 19588 C CA . SER A 1 33 ? -8.430 4.569 -14.492 1.00 0.00 30 SER A CA 17
ATOM 19589 C C . SER A 1 33 ? -9.700 3.785 -14.123 1.00 0.00 30 SER A C 17
ATOM 19590 O O . SER A 1 33 ? -10.819 4.193 -14.465 1.00 0.00 30 SER A O 17
ATOM 19598 N N . HIS A 1 34 ? -9.517 2.653 -13.429 1.00 0.00 31 HIS A N 17
ATOM 19599 C CA . HIS A 1 34 ? -10.620 1.850 -12.872 1.00 0.00 31 HIS A CA 17
ATOM 19600 C C . HIS A 1 34 ? -10.355 1.645 -11.368 1.00 0.00 31 HIS A C 17
ATOM 19601 O O . HIS A 1 34 ? -9.865 0.586 -10.975 1.00 0.00 31 HIS A O 17
ATOM 19616 N N . PRO A 1 35 ? -10.613 2.678 -10.502 1.00 0.00 32 PRO A N 17
ATOM 19617 C CA . PRO A 1 35 ? -10.427 2.552 -9.047 1.00 0.00 32 PRO A CA 17
ATOM 19618 C C . PRO A 1 35 ? -11.663 1.925 -8.378 1.00 0.00 32 PRO A C 17
ATOM 19619 O O . PRO A 1 35 ? -12.628 1.529 -9.056 1.00 0.00 32 PRO A O 17
ATOM 19630 N N . LEU A 1 36 ? -11.606 1.821 -7.052 1.00 0.00 33 LEU A N 17
ATOM 19631 C CA . LEU A 1 36 ? -12.719 1.344 -6.215 1.00 0.00 33 LEU A CA 17
ATOM 19632 C C . LEU A 1 36 ? -12.855 2.247 -4.981 1.00 0.00 33 LEU A C 17
ATOM 19633 O O . LEU A 1 36 ? -11.885 2.901 -4.578 1.00 0.00 33 LEU A O 17
ATOM 19649 N N . PRO A 1 37 ? -14.081 2.333 -4.384 1.00 0.00 34 PRO A N 17
ATOM 19650 C CA . PRO A 1 37 ? -14.262 2.919 -3.048 1.00 0.00 34 PRO A CA 17
ATOM 19651 C C . PRO A 1 37 ? -13.855 1.888 -1.966 1.00 0.00 34 PRO A C 17
ATOM 19652 O O . PRO A 1 37 ? -13.788 0.683 -2.258 1.00 0.00 34 PRO A O 17
ATOM 19663 N N . PRO A 1 38 ? -13.600 2.320 -0.686 1.00 0.00 35 PRO A N 17
ATOM 19664 C CA . PRO A 1 38 ? -13.332 1.375 0.438 1.00 0.00 35 PRO A CA 17
ATOM 19665 C C . PRO A 1 38 ? -14.558 0.484 0.786 1.00 0.00 35 PRO A C 17
ATOM 19666 O O . PRO A 1 38 ? -14.472 -0.422 1.627 1.00 0.00 35 PRO A O 17
ATOM 19677 N N . ARG A 1 39 ? -15.685 0.770 0.114 1.00 0.00 36 ARG A N 17
ATOM 19678 C CA . ARG A 1 39 ? -16.955 0.055 0.256 1.00 0.00 36 ARG A CA 17
ATOM 19679 C C . ARG A 1 39 ? -17.013 -1.190 -0.665 1.00 0.00 36 ARG A C 17
ATOM 19680 O O . ARG A 1 39 ? -17.635 -2.197 -0.304 1.00 0.00 36 ARG A O 17
ATOM 19701 N N . VAL A 1 40 ? -16.372 -1.111 -1.856 1.00 0.00 37 VAL A N 17
ATOM 19702 C CA . VAL A 1 40 ? -16.364 -2.219 -2.843 1.00 0.00 37 VAL A CA 17
ATOM 19703 C C . VAL A 1 40 ? -14.959 -2.859 -2.902 1.00 0.00 37 VAL A C 17
ATOM 19704 O O . VAL A 1 40 ? -14.003 -2.195 -3.317 1.00 0.00 37 VAL A O 17
ATOM 19717 N N . PRO A 1 41 ? -14.802 -4.153 -2.463 1.00 0.00 38 PRO A N 17
ATOM 19718 C CA . PRO A 1 41 ? -13.523 -4.882 -2.585 1.00 0.00 38 PRO A CA 17
ATOM 19719 C C . PRO A 1 41 ? -13.242 -5.382 -4.020 1.00 0.00 38 PRO A C 17
ATOM 19720 O O . PRO A 1 41 ? -14.102 -5.308 -4.907 1.00 0.00 38 PRO A O 17
ATOM 19731 N N . LEU A 1 42 ? -12.019 -5.920 -4.206 1.00 0.00 39 LEU A N 17
ATOM 19732 C CA . LEU A 1 42 ? -11.497 -6.391 -5.509 1.00 0.00 39 LEU A CA 17
ATOM 19733 C C . LEU A 1 42 ? -12.384 -7.519 -6.161 1.00 0.00 39 LEU A C 17
ATOM 19734 O O . LEU A 1 42 ? -12.695 -7.405 -7.353 1.00 0.00 39 LEU A O 17
ATOM 19750 N N . PRO A 1 43 ? -12.818 -8.620 -5.407 1.00 0.00 40 PRO A N 17
ATOM 19751 C CA . PRO A 1 43 ? -13.686 -9.700 -5.980 1.00 0.00 40 PRO A CA 17
ATOM 19752 C C . PRO A 1 43 ? -15.118 -9.233 -6.336 1.00 0.00 40 PRO A C 17
ATOM 19753 O O . PRO A 1 43 ? -15.856 -9.938 -7.030 1.00 0.00 40 PRO A O 17
ATOM 19764 N N . GLU A 1 44 ? -15.501 -8.045 -5.841 1.00 0.00 41 GLU A N 17
ATOM 19765 C CA . GLU A 1 44 ? -16.855 -7.485 -6.036 1.00 0.00 41 GLU A CA 17
ATOM 19766 C C . GLU A 1 44 ? -16.850 -6.336 -7.052 1.00 0.00 41 GLU A C 17
ATOM 19767 O O . GLU A 1 44 ? -17.888 -5.696 -7.270 1.00 0.00 41 GLU A O 17
ATOM 19779 N N . ALA A 1 45 ? -15.683 -6.085 -7.666 1.00 0.00 42 ALA A N 17
ATOM 19780 C CA . ALA A 1 45 ? -15.538 -5.061 -8.700 1.00 0.00 42 ALA A CA 17
ATOM 19781 C C . ALA A 1 45 ? -16.199 -5.540 -10.015 1.00 0.00 42 ALA A C 17
ATOM 19782 O O . ALA A 1 45 ? -15.803 -6.586 -10.553 1.00 0.00 42 ALA A O 17
ATOM 19789 N N . PRO A 1 46 ? -17.213 -4.782 -10.565 1.00 0.00 43 PRO A N 17
ATOM 19790 C CA . PRO A 1 46 ? -17.886 -5.136 -11.848 1.00 0.00 43 PRO A CA 17
ATOM 19791 C C . PRO A 1 46 ? -16.971 -4.898 -13.085 1.00 0.00 43 PRO A C 17
ATOM 19792 O O . PRO A 1 46 ? -17.365 -5.164 -14.228 1.00 0.00 43 PRO A O 17
ATOM 19803 N N . PHE A 1 47 ? -15.756 -4.380 -12.820 1.00 0.00 44 PHE A N 17
ATOM 19804 C CA . PHE A 1 47 ? -14.708 -4.143 -13.825 1.00 0.00 44 PHE A CA 17
ATOM 19805 C C . PHE A 1 47 ? -14.075 -5.465 -14.293 1.00 0.00 44 PHE A C 17
ATOM 19806 O O . PHE A 1 47 ? -13.532 -5.544 -15.400 1.00 0.00 44 PHE A O 17
ATOM 19823 N N . TRP A 1 48 ? -14.134 -6.499 -13.426 1.00 0.00 45 TRP A N 17
ATOM 19824 C CA . TRP A 1 48 ? -13.582 -7.836 -13.715 1.00 0.00 45 TRP A CA 17
ATOM 19825 C C . TRP A 1 48 ? -14.718 -8.800 -14.076 1.00 0.00 45 TRP A C 17
ATOM 19826 O O . TRP A 1 48 ? -15.890 -8.541 -13.764 1.00 0.00 45 TRP A O 17
ATOM 19847 N N . THR A 1 49 ? -14.354 -9.905 -14.734 1.00 0.00 46 THR A N 17
ATOM 19848 C CA . THR A 1 49 ? -15.282 -10.983 -15.082 1.00 0.00 46 THR A CA 17
ATOM 19849 C C . THR A 1 49 ? -15.549 -11.844 -13.829 1.00 0.00 46 THR A C 17
ATOM 19850 O O . THR A 1 49 ? -14.611 -12.093 -13.071 1.00 0.00 46 THR A O 17
ATOM 19861 N N . PRO A 1 50 ? -16.825 -12.304 -13.585 1.00 0.00 47 PRO A N 17
ATOM 19862 C CA . PRO A 1 50 ? -17.202 -13.034 -12.341 1.00 0.00 47 PRO A CA 17
ATOM 19863 C C . PRO A 1 50 ? -16.360 -14.312 -12.078 1.00 0.00 47 PRO A C 17
ATOM 19864 O O . PRO A 1 50 ? -16.135 -14.672 -10.918 1.00 0.00 47 PRO A O 17
ATOM 19875 N N . ALA A 1 51 ? -15.872 -14.970 -13.152 1.00 0.00 48 ALA A N 17
ATOM 19876 C CA . ALA A 1 51 ? -14.998 -16.164 -13.039 1.00 0.00 48 ALA A CA 17
ATOM 19877 C C . ALA A 1 51 ? -13.639 -15.779 -12.414 1.00 0.00 48 ALA A C 17
ATOM 19878 O O . ALA A 1 51 ? -13.187 -16.395 -11.438 1.00 0.00 48 ALA A O 17
ATOM 19885 N N . GLN A 1 52 ? -13.026 -14.725 -12.987 1.00 0.00 49 GLN A N 17
ATOM 19886 C CA . GLN A 1 52 ? -11.741 -14.162 -12.513 1.00 0.00 49 GLN A CA 17
ATOM 19887 C C . GLN A 1 52 ? -11.900 -13.467 -11.144 1.00 0.00 49 GLN A C 17
ATOM 19888 O O . GLN A 1 52 ? -10.959 -13.438 -10.360 1.00 0.00 49 GLN A O 17
ATOM 19902 N N . ALA A 1 53 ? -13.107 -12.943 -10.870 1.00 0.00 50 ALA A N 17
ATOM 19903 C CA . ALA A 1 53 ? -13.440 -12.263 -9.599 1.00 0.00 50 ALA A CA 17
ATOM 19904 C C . ALA A 1 53 ? -13.573 -13.287 -8.456 1.00 0.00 50 ALA A C 17
ATOM 19905 O O . ALA A 1 53 ? -13.232 -12.999 -7.309 1.00 0.00 50 ALA A O 17
ATOM 19912 N N . ALA A 1 54 ? -14.069 -14.493 -8.798 1.00 0.00 51 ALA A N 17
ATOM 19913 C CA . ALA A 1 54 ? -14.133 -15.640 -7.870 1.00 0.00 51 ALA A CA 17
ATOM 19914 C C . ALA A 1 54 ? -12.723 -16.237 -7.651 1.00 0.00 51 ALA A C 17
ATOM 19915 O O . ALA A 1 54 ? -12.416 -16.759 -6.572 1.00 0.00 51 ALA A O 17
ATOM 19922 N N . PHE A 1 55 ? -11.876 -16.137 -8.695 1.00 0.00 52 PHE A N 17
ATOM 19923 C CA . PHE A 1 55 ? -10.456 -16.546 -8.642 1.00 0.00 52 PHE A CA 17
ATOM 19924 C C . PHE A 1 55 ? -9.623 -15.541 -7.800 1.00 0.00 52 PHE A C 17
ATOM 19925 O O . PHE A 1 55 ? -8.592 -15.900 -7.224 1.00 0.00 52 PHE A O 17
ATOM 19942 N N . LEU A 1 56 ? -10.067 -14.272 -7.763 1.00 0.00 53 LEU A N 17
ATOM 19943 C CA . LEU A 1 56 ? -9.519 -13.258 -6.840 1.00 0.00 53 LEU A CA 17
ATOM 19944 C C . LEU A 1 56 ? -10.061 -13.502 -5.416 1.00 0.00 53 LEU A C 17
ATOM 19945 O O . LEU A 1 56 ? -9.352 -13.304 -4.432 1.00 0.00 53 LEU A O 17
ATOM 19961 N N . ARG A 1 57 ? -11.322 -13.971 -5.335 1.00 0.00 54 ARG A N 17
ATOM 19962 C CA . ARG A 1 57 ? -12.045 -14.148 -4.056 1.00 0.00 54 ARG A CA 17
ATOM 19963 C C . ARG A 1 57 ? -11.419 -15.251 -3.191 1.00 0.00 54 ARG A C 17
ATOM 19964 O O . ARG A 1 57 ? -11.382 -15.116 -1.975 1.00 0.00 54 ARG A O 17
ATOM 19985 N N . GLN A 1 58 ? -10.913 -16.331 -3.832 1.00 0.00 55 GLN A N 17
ATOM 19986 C CA . GLN A 1 58 ? -10.200 -17.426 -3.121 1.00 0.00 55 GLN A CA 17
ATOM 19987 C C . GLN A 1 58 ? -8.902 -16.905 -2.455 1.00 0.00 55 GLN A C 17
ATOM 19988 O O . GLN A 1 58 ? -8.480 -17.416 -1.412 1.00 0.00 55 GLN A O 17
ATOM 20002 N N . ALA A 1 59 ? -8.298 -15.873 -3.079 1.00 0.00 56 ALA A N 17
ATOM 20003 C CA . ALA A 1 59 ? -7.047 -15.248 -2.614 1.00 0.00 56 ALA A CA 17
ATOM 20004 C C . ALA A 1 59 ? -7.303 -14.310 -1.414 1.00 0.00 56 ALA A C 17
ATOM 20005 O O . ALA A 1 59 ? -6.431 -14.132 -0.562 1.00 0.00 56 ALA A O 17
ATOM 20012 N N . LEU A 1 60 ? -8.505 -13.705 -1.376 1.00 0.00 57 LEU A N 17
ATOM 20013 C CA . LEU A 1 60 ? -8.960 -12.865 -0.239 1.00 0.00 57 LEU A CA 17
ATOM 20014 C C . LEU A 1 60 ? -9.603 -13.735 0.874 1.00 0.00 57 LEU A C 17
ATOM 20015 O O . LEU A 1 60 ? -9.640 -13.331 2.046 1.00 0.00 57 LEU A O 17
ATOM 20031 N N . GLU A 1 61 ? -10.102 -14.924 0.486 1.00 0.00 58 GLU A N 17
ATOM 20032 C CA . GLU A 1 61 ? -10.770 -15.879 1.401 1.00 0.00 58 GLU A CA 17
ATOM 20033 C C . GLU A 1 61 ? -9.729 -16.567 2.299 1.00 0.00 58 GLU A C 17
ATOM 20034 O O . GLU A 1 61 ? -9.793 -16.485 3.532 1.00 0.00 58 GLU A O 17
ATOM 20046 N N . CYS A 1 62 ? -8.749 -17.210 1.650 1.00 0.00 59 CYS A N 17
ATOM 20047 C CA . CYS A 1 62 ? -7.743 -18.040 2.321 1.00 0.00 59 CYS A CA 17
ATOM 20048 C C . CYS A 1 62 ? -6.394 -17.904 1.598 1.00 0.00 59 CYS A C 17
ATOM 20049 O O . CYS A 1 62 ? -6.242 -17.067 0.692 1.00 0.00 59 CYS A O 17
ATOM 20057 N N . ASP A 1 63 ? -5.412 -18.715 2.021 1.00 0.00 60 ASP A N 17
ATOM 20058 C CA . ASP A 1 63 ? -4.081 -18.759 1.405 1.00 0.00 60 ASP A CA 17
ATOM 20059 C C . ASP A 1 63 ? -4.132 -19.500 0.054 1.00 0.00 60 ASP A C 17
ATOM 20060 O O . ASP A 1 63 ? -3.999 -20.728 -0.013 1.00 0.00 60 ASP A O 17
ATOM 20069 N N . ALA A 1 64 ? -4.404 -18.726 -1.006 1.00 0.00 61 ALA A N 17
ATOM 20070 C CA . ALA A 1 64 ? -4.319 -19.182 -2.405 1.00 0.00 61 ALA A CA 17
ATOM 20071 C C . ALA A 1 64 ? -2.943 -18.801 -2.985 1.00 0.00 61 ALA A C 17
ATOM 20072 O O . ALA A 1 64 ? -2.067 -18.326 -2.255 1.00 0.00 61 ALA A O 17
ATOM 20079 N N . GLU A 1 65 ? -2.755 -19.013 -4.297 1.00 0.00 62 GLU A N 17
ATOM 20080 C CA . GLU A 1 65 ? -1.482 -18.689 -4.977 1.00 0.00 62 GLU A CA 17
ATOM 20081 C C . GLU A 1 65 ? -1.234 -17.156 -5.017 1.00 0.00 62 GLU A C 17
ATOM 20082 O O . GLU A 1 65 ? -0.093 -16.708 -4.902 1.00 0.00 62 GLU A O 17
ATOM 20094 N N . TRP A 1 66 ? -2.322 -16.370 -5.162 1.00 0.00 63 TRP A N 17
ATOM 20095 C CA . TRP A 1 66 ? -2.271 -14.890 -5.170 1.00 0.00 63 TRP A CA 17
ATOM 20096 C C . TRP A 1 66 ? -2.795 -14.306 -3.841 1.00 0.00 63 TRP A C 17
ATOM 20097 O O . TRP A 1 66 ? -3.300 -13.183 -3.820 1.00 0.00 63 TRP A O 17
ATOM 20118 N N . SER A 1 67 ? -2.639 -15.060 -2.735 1.00 0.00 64 SER A N 17
ATOM 20119 C CA . SER A 1 67 ? -3.118 -14.644 -1.394 1.00 0.00 64 SER A CA 17
ATOM 20120 C C . SER A 1 67 ? -2.509 -13.294 -0.965 1.00 0.00 64 SER A C 17
ATOM 20121 O O . SER A 1 67 ? -3.194 -12.447 -0.392 1.00 0.00 64 SER A O 17
ATOM 20129 N N . GLU A 1 68 ? -1.212 -13.119 -1.263 1.00 0.00 65 GLU A N 17
ATOM 20130 C CA . GLU A 1 68 ? -0.476 -11.873 -0.994 1.00 0.00 65 GLU A CA 17
ATOM 20131 C C . GLU A 1 68 ? -0.737 -10.815 -2.095 1.00 0.00 65 GLU A C 17
ATOM 20132 O O . GLU A 1 68 ? -0.900 -9.629 -1.799 1.00 0.00 65 GLU A O 17
ATOM 20144 N N . ALA A 1 69 ? -0.787 -11.275 -3.359 1.00 0.00 66 ALA A N 17
ATOM 20145 C CA . ALA A 1 69 ? -0.834 -10.393 -4.546 1.00 0.00 66 ALA A CA 17
ATOM 20146 C C . ALA A 1 69 ? -2.181 -9.661 -4.679 1.00 0.00 66 ALA A C 17
ATOM 20147 O O . ALA A 1 69 ? -2.220 -8.431 -4.754 1.00 0.00 66 ALA A O 17
ATOM 20154 N N . ALA A 1 70 ? -3.279 -10.436 -4.703 1.00 0.00 67 ALA A N 17
ATOM 20155 C CA . ALA A 1 70 ? -4.657 -9.909 -4.857 1.00 0.00 67 ALA A CA 17
ATOM 20156 C C . ALA A 1 70 ? -5.088 -9.080 -3.631 1.00 0.00 67 ALA A C 17
ATOM 20157 O O . ALA A 1 70 ? -5.906 -8.170 -3.752 1.00 0.00 67 ALA A O 17
ATOM 20164 N N . ASP A 1 71 ? -4.526 -9.413 -2.457 1.00 0.00 68 ASP A N 17
ATOM 20165 C CA . ASP A 1 71 ? -4.761 -8.665 -1.202 1.00 0.00 68 ASP A CA 17
ATOM 20166 C C . ASP A 1 71 ? -4.051 -7.296 -1.262 1.00 0.00 68 ASP A C 17
ATOM 20167 O O . ASP A 1 71 ? -4.654 -6.242 -0.986 1.00 0.00 68 ASP A O 17
ATOM 20176 N N . GLY A 1 72 ? -2.766 -7.344 -1.663 1.00 0.00 69 GLY A N 17
ATOM 20177 C CA . GLY A 1 72 ? -1.932 -6.150 -1.832 1.00 0.00 69 GLY A CA 17
ATOM 20178 C C . GLY A 1 72 ? -2.387 -5.272 -2.996 1.00 0.00 69 GLY A C 17
ATOM 20179 O O . GLY A 1 72 ? -2.050 -4.087 -3.052 1.00 0.00 69 GLY A O 17
ATOM 20183 N N . LEU A 1 73 ? -3.136 -5.867 -3.936 1.00 0.00 70 LEU A N 17
ATOM 20184 C CA . LEU A 1 73 ? -3.748 -5.141 -5.056 1.00 0.00 70 LEU A CA 17
ATOM 20185 C C . LEU A 1 73 ? -5.075 -4.498 -4.612 1.00 0.00 70 LEU A C 17
ATOM 20186 O O . LEU A 1 73 ? -5.364 -3.354 -4.968 1.00 0.00 70 LEU A O 17
ATOM 20202 N N . ALA A 1 74 ? -5.854 -5.246 -3.798 1.00 0.00 71 ALA A N 17
ATOM 20203 C CA . ALA A 1 74 ? -7.217 -4.852 -3.372 1.00 0.00 71 ALA A CA 17
ATOM 20204 C C . ALA A 1 74 ? -7.219 -3.500 -2.637 1.00 0.00 71 ALA A C 17
ATOM 20205 O O . ALA A 1 74 ? -8.135 -2.690 -2.816 1.00 0.00 71 ALA A O 17
ATOM 20212 N N . VAL A 1 75 ? -6.172 -3.269 -1.826 1.00 0.00 72 VAL A N 17
ATOM 20213 C CA . VAL A 1 75 ? -5.993 -2.013 -1.075 1.00 0.00 72 VAL A CA 17
ATOM 20214 C C . VAL A 1 75 ? -5.701 -0.825 -2.032 1.00 0.00 72 VAL A C 17
ATOM 20215 O O . VAL A 1 75 ? -6.197 0.282 -1.820 1.00 0.00 72 VAL A O 17
ATOM 20228 N N . LEU A 1 76 ? -4.939 -1.093 -3.115 1.00 0.00 73 LEU A N 17
ATOM 20229 C CA . LEU A 1 76 ? -4.563 -0.069 -4.123 1.00 0.00 73 LEU A CA 17
ATOM 20230 C C . LEU A 1 76 ? -5.798 0.407 -4.916 1.00 0.00 73 LEU A C 17
ATOM 20231 O O . LEU A 1 76 ? -5.862 1.564 -5.346 1.00 0.00 73 LEU A O 17
ATOM 20247 N N . LEU A 1 77 ? -6.765 -0.508 -5.103 1.00 0.00 74 LEU A N 17
ATOM 20248 C CA . LEU A 1 77 ? -8.056 -0.196 -5.742 1.00 0.00 74 LEU A CA 17
ATOM 20249 C C . LEU A 1 77 ? -8.937 0.639 -4.788 1.00 0.00 74 LEU A C 17
ATOM 20250 O O . LEU A 1 77 ? -9.377 1.736 -5.139 1.00 0.00 74 LEU A O 17
ATOM 20266 N N . GLN A 1 78 ? -9.123 0.123 -3.558 1.00 0.00 75 GLN A N 17
ATOM 20267 C CA . GLN A 1 78 ? -10.088 0.677 -2.580 1.00 0.00 75 GLN A CA 17
ATOM 20268 C C . GLN A 1 78 ? -9.630 2.028 -2.001 1.00 0.00 75 GLN A C 17
ATOM 20269 O O . GLN A 1 78 ? -10.439 2.761 -1.423 1.00 0.00 75 GLN A O 17
ATOM 20283 N N . GLN A 1 79 ? -8.327 2.341 -2.132 1.00 0.00 76 GLN A N 17
ATOM 20284 C CA . GLN A 1 79 ? -7.764 3.646 -1.727 1.00 0.00 76 GLN A CA 17
ATOM 20285 C C . GLN A 1 79 ? -7.398 4.444 -2.997 1.00 0.00 76 GLN A C 17
ATOM 20286 O O . GLN A 1 79 ? -6.234 4.820 -3.220 1.00 0.00 76 GLN A O 17
ATOM 20300 N N . GLY A 1 80 ? -8.427 4.662 -3.843 1.00 0.00 77 GLY A N 17
ATOM 20301 C CA . GLY A 1 80 ? -8.294 5.425 -5.082 1.00 0.00 77 GLY A CA 17
ATOM 20302 C C . GLY A 1 80 ? -8.047 6.913 -4.832 1.00 0.00 77 GLY A C 17
ATOM 20303 O O . GLY A 1 80 ? -8.897 7.602 -4.249 1.00 0.00 77 GLY A O 17
ATOM 20307 N N . GLU A 1 81 ? -6.868 7.397 -5.253 1.00 0.00 78 GLU A N 17
ATOM 20308 C CA . GLU A 1 81 ? -6.460 8.810 -5.130 1.00 0.00 78 GLU A CA 17
ATOM 20309 C C . GLU A 1 81 ? -6.008 9.329 -6.506 1.00 0.00 78 GLU A C 17
ATOM 20310 O O . GLU A 1 81 ? -5.304 8.619 -7.238 1.00 0.00 78 GLU A O 17
ATOM 20322 N N . ALA A 1 82 ? -6.402 10.569 -6.836 1.00 0.00 79 ALA A N 17
ATOM 20323 C CA . ALA A 1 82 ? -6.113 11.188 -8.136 1.00 0.00 79 ALA A CA 17
ATOM 20324 C C . ALA A 1 82 ? -6.082 12.731 -7.988 1.00 0.00 79 ALA A C 17
ATOM 20325 O O . ALA A 1 82 ? -7.119 13.394 -8.197 1.00 0.00 79 ALA A O 17
ATOM 20333 N N . MET A 1 4 ? 7.015 1.573 -4.311 1.00 0.00 1 MET A N 18
ATOM 20334 C CA . MET A 1 4 ? 7.231 0.162 -4.726 1.00 0.00 1 MET A CA 18
ATOM 20335 C C . MET A 1 4 ? 5.895 -0.601 -4.843 1.00 0.00 1 MET A C 18
ATOM 20336 O O . MET A 1 4 ? 5.827 -1.601 -5.540 1.00 0.00 1 MET A O 18
ATOM 20350 N N . ASP A 1 5 ? 4.830 -0.097 -4.192 1.00 0.00 2 ASP A N 18
ATOM 20351 C CA . ASP A 1 5 ? 3.506 -0.775 -4.120 1.00 0.00 2 ASP A CA 18
ATOM 20352 C C . ASP A 1 5 ? 2.886 -1.045 -5.520 1.00 0.00 2 ASP A C 18
ATOM 20353 O O . ASP A 1 5 ? 2.509 -2.187 -5.824 1.00 0.00 2 ASP A O 18
ATOM 20362 N N . THR A 1 6 ? 2.807 -0.007 -6.378 1.00 0.00 3 THR A N 18
ATOM 20363 C CA . THR A 1 6 ? 2.245 -0.138 -7.750 1.00 0.00 3 THR A CA 18
ATOM 20364 C C . THR A 1 6 ? 3.265 -0.741 -8.755 1.00 0.00 3 THR A C 18
ATOM 20365 O O . THR A 1 6 ? 2.916 -0.999 -9.916 1.00 0.00 3 THR A O 18
ATOM 20376 N N . SER A 1 7 ? 4.514 -0.970 -8.297 1.00 0.00 4 SER A N 18
ATOM 20377 C CA . SER A 1 7 ? 5.603 -1.528 -9.124 1.00 0.00 4 SER A CA 18
ATOM 20378 C C . SER A 1 7 ? 6.191 -2.786 -8.436 1.00 0.00 4 SER A C 18
ATOM 20379 O O . SER A 1 7 ? 7.323 -3.189 -8.700 1.00 0.00 4 SER A O 18
ATOM 20387 N N . ASN A 1 8 ? 5.382 -3.410 -7.557 1.00 0.00 5 ASN A N 18
ATOM 20388 C CA . ASN A 1 8 ? 5.757 -4.640 -6.815 1.00 0.00 5 ASN A CA 18
ATOM 20389 C C . ASN A 1 8 ? 5.470 -5.857 -7.700 1.00 0.00 5 ASN A C 18
ATOM 20390 O O . ASN A 1 8 ? 4.449 -5.875 -8.372 1.00 0.00 5 ASN A O 18
ATOM 20401 N N . HIS A 1 9 ? 6.347 -6.891 -7.629 1.00 0.00 6 HIS A N 18
ATOM 20402 C CA . HIS A 1 9 ? 6.296 -8.106 -8.504 1.00 0.00 6 HIS A CA 18
ATOM 20403 C C . HIS A 1 9 ? 4.957 -8.865 -8.395 1.00 0.00 6 HIS A C 18
ATOM 20404 O O . HIS A 1 9 ? 4.599 -9.635 -9.295 1.00 0.00 6 HIS A O 18
ATOM 20419 N N . LEU A 1 10 ? 4.250 -8.636 -7.277 1.00 0.00 7 LEU A N 18
ATOM 20420 C CA . LEU A 1 10 ? 2.901 -9.169 -7.020 1.00 0.00 7 LEU A CA 18
ATOM 20421 C C . LEU A 1 10 ? 1.910 -8.782 -8.141 1.00 0.00 7 LEU A C 18
ATOM 20422 O O . LEU A 1 10 ? 1.132 -9.622 -8.612 1.00 0.00 7 LEU A O 18
ATOM 20438 N N . LEU A 1 11 ? 1.975 -7.509 -8.565 1.00 0.00 8 LEU A N 18
ATOM 20439 C CA . LEU A 1 11 ? 1.038 -6.936 -9.551 1.00 0.00 8 LEU A CA 18
ATOM 20440 C C . LEU A 1 11 ? 1.273 -7.492 -10.998 1.00 0.00 8 LEU A C 18
ATOM 20441 O O . LEU A 1 11 ? 0.308 -7.960 -11.589 1.00 0.00 8 LEU A O 18
ATOM 20457 N N . PRO A 1 12 ? 2.527 -7.473 -11.603 1.00 0.00 9 PRO A N 18
ATOM 20458 C CA . PRO A 1 12 ? 2.815 -8.146 -12.905 1.00 0.00 9 PRO A CA 18
ATOM 20459 C C . PRO A 1 12 ? 2.231 -9.565 -13.033 1.00 0.00 9 PRO A C 18
ATOM 20460 O O . PRO A 1 12 ? 1.730 -9.944 -14.090 1.00 0.00 9 PRO A O 18
ATOM 20471 N N . GLY A 1 13 ? 2.280 -10.324 -11.930 1.00 0.00 10 GLY A N 18
ATOM 20472 C CA . GLY A 1 13 ? 1.716 -11.664 -11.888 1.00 0.00 10 GLY A CA 18
ATOM 20473 C C . GLY A 1 13 ? 0.192 -11.672 -11.875 1.00 0.00 10 GLY A C 18
ATOM 20474 O O . GLY A 1 13 ? -0.437 -12.311 -12.720 1.00 0.00 10 GLY A O 18
ATOM 20478 N N . LEU A 1 14 ? -0.388 -10.905 -10.926 1.00 0.00 11 LEU A N 18
ATOM 20479 C CA . LEU A 1 14 ? -1.847 -10.883 -10.654 1.00 0.00 11 LEU A CA 18
ATOM 20480 C C . LEU A 1 14 ? -2.623 -10.392 -11.898 1.00 0.00 11 LEU A C 18
ATOM 20481 O O . LEU A 1 14 ? -3.654 -10.966 -12.269 1.00 0.00 11 LEU A O 18
ATOM 20497 N N . PHE A 1 15 ? -2.096 -9.335 -12.536 1.00 0.00 12 PHE A N 18
ATOM 20498 C CA . PHE A 1 15 ? -2.714 -8.697 -13.713 1.00 0.00 12 PHE A CA 18
ATOM 20499 C C . PHE A 1 15 ? -2.729 -9.633 -14.920 1.00 0.00 12 PHE A C 18
ATOM 20500 O O . PHE A 1 15 ? -3.694 -9.634 -15.674 1.00 0.00 12 PHE A O 18
ATOM 20517 N N . ARG A 1 16 ? -1.694 -10.464 -15.079 1.00 0.00 13 ARG A N 18
ATOM 20518 C CA . ARG A 1 16 ? -1.664 -11.460 -16.166 1.00 0.00 13 ARG A CA 18
ATOM 20519 C C . ARG A 1 16 ? -2.680 -12.594 -15.923 1.00 0.00 13 ARG A C 18
ATOM 20520 O O . ARG A 1 16 ? -3.140 -13.224 -16.876 1.00 0.00 13 ARG A O 18
ATOM 20541 N N . GLN A 1 17 ? -3.037 -12.835 -14.643 1.00 0.00 14 GLN A N 18
ATOM 20542 C CA . GLN A 1 17 ? -4.109 -13.792 -14.288 1.00 0.00 14 GLN A CA 18
ATOM 20543 C C . GLN A 1 17 ? -5.483 -13.196 -14.660 1.00 0.00 14 GLN A C 18
ATOM 20544 O O . GLN A 1 17 ? -6.432 -13.932 -14.922 1.00 0.00 14 GLN A O 18
ATOM 20558 N N . LEU A 1 18 ? -5.557 -11.850 -14.686 1.00 0.00 15 LEU A N 18
ATOM 20559 C CA . LEU A 1 18 ? -6.747 -11.093 -15.130 1.00 0.00 15 LEU A CA 18
ATOM 20560 C C . LEU A 1 18 ? -6.805 -11.020 -16.671 1.00 0.00 15 LEU A C 18
ATOM 20561 O O . LEU A 1 18 ? -7.875 -10.815 -17.252 1.00 0.00 15 LEU A O 18
ATOM 20577 N N . GLY A 1 19 ? -5.633 -11.186 -17.321 1.00 0.00 16 GLY A N 18
ATOM 20578 C CA . GLY A 1 19 ? -5.493 -11.017 -18.779 1.00 0.00 16 GLY A CA 18
ATOM 20579 C C . GLY A 1 19 ? -4.992 -9.621 -19.154 1.00 0.00 16 GLY A C 18
ATOM 20580 O O . GLY A 1 19 ? -4.895 -9.279 -20.336 1.00 0.00 16 GLY A O 18
ATOM 20584 N N . LEU A 1 20 ? -4.686 -8.811 -18.127 1.00 0.00 17 LEU A N 18
ATOM 20585 C CA . LEU A 1 20 ? -4.114 -7.459 -18.268 1.00 0.00 17 LEU A CA 18
ATOM 20586 C C . LEU A 1 20 ? -2.579 -7.530 -18.413 1.00 0.00 17 LEU A C 18
ATOM 20587 O O . LEU A 1 20 ? -1.976 -8.600 -18.268 1.00 0.00 17 LEU A O 18
ATOM 20603 N N . GLU A 1 21 ? -1.967 -6.365 -18.686 1.00 0.00 18 GLU A N 18
ATOM 20604 C CA . GLU A 1 21 ? -0.518 -6.244 -18.932 1.00 0.00 18 GLU A CA 18
ATOM 20605 C C . GLU A 1 21 ? 0.288 -6.282 -17.615 1.00 0.00 18 GLU A C 18
ATOM 20606 O O . GLU A 1 21 ? -0.220 -5.910 -16.553 1.00 0.00 18 GLU A O 18
ATOM 20618 N N . ASP A 1 22 ? 1.557 -6.720 -17.720 1.00 0.00 19 ASP A N 18
ATOM 20619 C CA . ASP A 1 22 ? 2.486 -6.864 -16.570 1.00 0.00 19 ASP A CA 18
ATOM 20620 C C . ASP A 1 22 ? 3.517 -5.715 -16.512 1.00 0.00 19 ASP A C 18
ATOM 20621 O O . ASP A 1 22 ? 4.455 -5.748 -15.707 1.00 0.00 19 ASP A O 18
ATOM 20630 N N . GLU A 1 23 ? 3.327 -4.707 -17.366 1.00 0.00 20 GLU A N 18
ATOM 20631 C CA . GLU A 1 23 ? 4.168 -3.494 -17.403 1.00 0.00 20 GLU A CA 18
ATOM 20632 C C . GLU A 1 23 ? 3.717 -2.502 -16.316 1.00 0.00 20 GLU A C 18
ATOM 20633 O O . GLU A 1 23 ? 2.563 -2.113 -16.336 1.00 0.00 20 GLU A O 18
ATOM 20645 N N . PRO A 1 24 ? 4.623 -2.088 -15.354 1.00 0.00 21 PRO A N 18
ATOM 20646 C CA . PRO A 1 24 ? 4.298 -1.180 -14.207 1.00 0.00 21 PRO A CA 18
ATOM 20647 C C . PRO A 1 24 ? 3.499 0.081 -14.607 1.00 0.00 21 PRO A C 18
ATOM 20648 O O . PRO A 1 24 ? 2.572 0.481 -13.896 1.00 0.00 21 PRO A O 18
ATOM 20659 N N . ALA A 1 25 ? 3.863 0.683 -15.760 1.00 0.00 22 ALA A N 18
ATOM 20660 C CA . ALA A 1 25 ? 3.172 1.871 -16.303 1.00 0.00 22 ALA A CA 18
ATOM 20661 C C . ALA A 1 25 ? 1.713 1.539 -16.657 1.00 0.00 22 ALA A C 18
ATOM 20662 O O . ALA A 1 25 ? 0.797 2.285 -16.307 1.00 0.00 22 ALA A O 18
ATOM 20669 N N . ALA A 1 26 ? 1.521 0.390 -17.325 1.00 0.00 23 ALA A N 18
ATOM 20670 C CA . ALA A 1 26 ? 0.190 -0.104 -17.737 1.00 0.00 23 ALA A CA 18
ATOM 20671 C C . ALA A 1 26 ? -0.647 -0.505 -16.511 1.00 0.00 23 ALA A C 18
ATOM 20672 O O . ALA A 1 26 ? -1.829 -0.191 -16.431 1.00 0.00 23 ALA A O 18
ATOM 20679 N N . ILE A 1 27 ? 0.017 -1.156 -15.549 1.00 0.00 24 ILE A N 18
ATOM 20680 C CA . ILE A 1 27 ? -0.582 -1.681 -14.307 1.00 0.00 24 ILE A CA 18
ATOM 20681 C C . ILE A 1 27 ? -1.173 -0.547 -13.464 1.00 0.00 24 ILE A C 18
ATOM 20682 O O . ILE A 1 27 ? -2.346 -0.597 -13.067 1.00 0.00 24 ILE A O 18
ATOM 20698 N N . ARG A 1 28 ? -0.342 0.484 -13.219 1.00 0.00 25 ARG A N 18
ATOM 20699 C CA . ARG A 1 28 ? -0.738 1.640 -12.411 1.00 0.00 25 ARG A CA 18
ATOM 20700 C C . ARG A 1 28 ? -1.805 2.454 -13.157 1.00 0.00 25 ARG A C 18
ATOM 20701 O O . ARG A 1 28 ? -2.637 3.093 -12.535 1.00 0.00 25 ARG A O 18
ATOM 20722 N N . ALA A 1 29 ? -1.763 2.396 -14.508 1.00 0.00 26 ALA A N 18
ATOM 20723 C CA . ALA A 1 29 ? -2.748 3.061 -15.380 1.00 0.00 26 ALA A CA 18
ATOM 20724 C C . ALA A 1 29 ? -4.126 2.382 -15.278 1.00 0.00 26 ALA A C 18
ATOM 20725 O O . ALA A 1 29 ? -5.158 3.055 -15.357 1.00 0.00 26 ALA A O 18
ATOM 20732 N N . PHE A 1 30 ? -4.121 1.039 -15.110 1.00 0.00 27 PHE A N 18
ATOM 20733 C CA . PHE A 1 30 ? -5.359 0.248 -14.961 1.00 0.00 27 PHE A CA 18
ATOM 20734 C C . PHE A 1 30 ? -6.072 0.622 -13.657 1.00 0.00 27 PHE A C 18
ATOM 20735 O O . PHE A 1 30 ? -7.246 0.940 -13.667 1.00 0.00 27 PHE A O 18
ATOM 20752 N N . ILE A 1 31 ? -5.323 0.633 -12.543 1.00 0.00 28 ILE A N 18
ATOM 20753 C CA . ILE A 1 31 ? -5.888 0.906 -11.200 1.00 0.00 28 ILE A CA 18
ATOM 20754 C C . ILE A 1 31 ? -6.217 2.399 -11.007 1.00 0.00 28 ILE A C 18
ATOM 20755 O O . ILE A 1 31 ? -7.075 2.751 -10.195 1.00 0.00 28 ILE A O 18
ATOM 20771 N N . ASP A 1 32 ? -5.488 3.266 -11.734 1.00 0.00 29 ASP A N 18
ATOM 20772 C CA . ASP A 1 32 ? -5.739 4.719 -11.758 1.00 0.00 29 ASP A CA 18
ATOM 20773 C C . ASP A 1 32 ? -7.063 5.021 -12.483 1.00 0.00 29 ASP A C 18
ATOM 20774 O O . ASP A 1 32 ? -7.913 5.760 -11.978 1.00 0.00 29 AS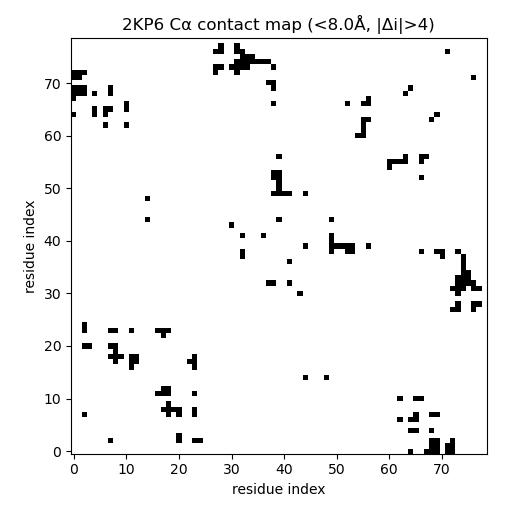P A O 18
ATOM 20783 N N . SER A 1 33 ? -7.240 4.391 -13.650 1.00 0.00 30 SER A N 18
ATOM 20784 C CA . SER A 1 33 ? -8.409 4.611 -14.518 1.00 0.00 30 SER A CA 18
ATOM 20785 C C . SER A 1 33 ? -9.593 3.707 -14.103 1.00 0.00 30 SER A C 18
ATOM 20786 O O . SER A 1 33 ? -10.730 3.921 -14.541 1.00 0.00 30 SER A O 18
ATOM 20794 N N . HIS A 1 34 ? -9.319 2.688 -13.265 1.00 0.00 31 HIS A N 18
ATOM 20795 C CA . HIS A 1 34 ? -10.344 1.767 -12.735 1.00 0.00 31 HIS A CA 18
ATOM 20796 C C . HIS A 1 34 ? -10.080 1.542 -11.226 1.00 0.00 31 HIS A C 18
ATOM 20797 O O . HIS A 1 34 ? -9.560 0.488 -10.844 1.00 0.00 31 HIS A O 18
ATOM 20812 N N . PRO A 1 35 ? -10.364 2.555 -10.343 1.00 0.00 32 PRO A N 18
ATOM 20813 C CA . PRO A 1 35 ? -10.205 2.409 -8.879 1.00 0.00 32 PRO A CA 18
ATOM 20814 C C . PRO A 1 35 ? -11.487 1.881 -8.195 1.00 0.00 32 PRO A C 18
ATOM 20815 O O . PRO A 1 35 ? -12.529 1.708 -8.839 1.00 0.00 32 PRO A O 18
ATOM 20826 N N . LEU A 1 36 ? -11.396 1.627 -6.884 1.00 0.00 33 LEU A N 18
ATOM 20827 C CA . LEU A 1 36 ? -12.528 1.127 -6.069 1.00 0.00 33 LEU A CA 18
ATOM 20828 C C . LEU A 1 36 ? -12.782 2.043 -4.858 1.00 0.00 33 LEU A C 18
ATOM 20829 O O . LEU A 1 36 ? -11.848 2.680 -4.354 1.00 0.00 33 LEU A O 18
ATOM 20845 N N . PRO A 1 37 ? -14.067 2.133 -4.381 1.00 0.00 34 PRO A N 18
ATOM 20846 C CA . PRO A 1 37 ? -14.392 2.717 -3.064 1.00 0.00 34 PRO A CA 18
ATOM 20847 C C . PRO A 1 37 ? -13.954 1.752 -1.936 1.00 0.00 34 PRO A C 18
ATOM 20848 O O . PRO A 1 37 ? -13.858 0.542 -2.180 1.00 0.00 34 PRO A O 18
ATOM 20859 N N . PRO A 1 38 ? -13.723 2.249 -0.674 1.00 0.00 35 PRO A N 18
ATOM 20860 C CA . PRO A 1 38 ? -13.260 1.391 0.451 1.00 0.00 35 PRO A CA 18
ATOM 20861 C C . PRO A 1 38 ? -14.298 0.314 0.873 1.00 0.00 35 PRO A C 18
ATOM 20862 O O . PRO A 1 38 ? -13.991 -0.555 1.693 1.00 0.00 35 PRO A O 18
ATOM 20873 N N . ARG A 1 39 ? -15.528 0.397 0.318 1.00 0.00 36 ARG A N 18
ATOM 20874 C CA . ARG A 1 39 ? -16.590 -0.605 0.554 1.00 0.00 36 ARG A CA 18
ATOM 20875 C C . ARG A 1 39 ? -16.381 -1.838 -0.346 1.00 0.00 36 ARG A C 18
ATOM 20876 O O . ARG A 1 39 ? -16.652 -2.968 0.073 1.00 0.00 36 ARG A O 18
ATOM 20897 N N . VAL A 1 40 ? -15.903 -1.603 -1.585 1.00 0.00 37 VAL A N 18
ATOM 20898 C CA . VAL A 1 40 ? -15.765 -2.659 -2.608 1.00 0.00 37 VAL A CA 18
ATOM 20899 C C . VAL A 1 40 ? -14.313 -3.201 -2.638 1.00 0.00 37 VAL A C 18
ATOM 20900 O O . VAL A 1 40 ? -13.384 -2.458 -2.975 1.00 0.00 37 VAL A O 18
ATOM 20913 N N . PRO A 1 41 ? -14.090 -4.497 -2.245 1.00 0.00 38 PRO A N 18
ATOM 20914 C CA . PRO A 1 41 ? -12.777 -5.164 -2.381 1.00 0.00 38 PRO A CA 18
ATOM 20915 C C . PRO A 1 41 ? -12.529 -5.711 -3.807 1.00 0.00 38 PRO A C 18
ATOM 20916 O O . PRO A 1 41 ? -13.399 -5.619 -4.680 1.00 0.00 38 PRO A O 18
ATOM 20927 N N . LEU A 1 42 ? -11.332 -6.310 -4.007 1.00 0.00 39 LEU A N 18
ATOM 20928 C CA . LEU A 1 42 ? -10.873 -6.807 -5.331 1.00 0.00 39 LEU A CA 18
ATOM 20929 C C . LEU A 1 42 ? -11.806 -7.898 -5.959 1.00 0.00 39 LEU A C 18
ATOM 20930 O O . LEU A 1 42 ? -12.146 -7.773 -7.140 1.00 0.00 39 LEU A O 18
ATOM 20946 N N . PRO A 1 43 ? -12.259 -8.984 -5.209 1.00 0.00 40 PRO A N 18
ATOM 20947 C CA . PRO A 1 43 ? -13.109 -10.053 -5.805 1.00 0.00 40 PRO A CA 18
ATOM 20948 C C . PRO A 1 43 ? -14.543 -9.572 -6.105 1.00 0.00 40 PRO A C 18
ATOM 20949 O O . PRO A 1 43 ? -15.288 -10.226 -6.833 1.00 0.00 40 PRO A O 18
ATOM 20960 N N . GLU A 1 44 ? -14.910 -8.413 -5.531 1.00 0.00 41 GLU A N 18
ATOM 20961 C CA . GLU A 1 44 ? -16.246 -7.814 -5.679 1.00 0.00 41 GLU A CA 18
ATOM 20962 C C . GLU A 1 44 ? -16.223 -6.648 -6.678 1.00 0.00 41 GLU A C 18
ATOM 20963 O O . GLU A 1 44 ? -17.254 -5.996 -6.907 1.00 0.00 41 GLU A O 18
ATOM 20975 N N . ALA A 1 45 ? -15.037 -6.393 -7.270 1.00 0.00 42 ALA A N 18
ATOM 20976 C CA . ALA A 1 45 ? -14.864 -5.363 -8.300 1.00 0.00 42 ALA A CA 18
ATOM 20977 C C . ALA A 1 45 ? -15.593 -5.781 -9.598 1.00 0.00 42 ALA A C 18
ATOM 20978 O O . ALA A 1 45 ? -15.325 -6.871 -10.126 1.00 0.00 42 ALA A O 18
ATOM 20985 N N . PRO A 1 46 ? -16.508 -4.916 -10.146 1.00 0.00 43 PRO A N 18
ATOM 20986 C CA . PRO A 1 46 ? -17.285 -5.236 -11.374 1.00 0.00 43 PRO A CA 18
ATOM 20987 C C . PRO A 1 46 ? -16.453 -5.089 -12.675 1.00 0.00 43 PRO A C 18
ATOM 20988 O O . PRO A 1 46 ? -16.997 -5.167 -13.780 1.00 0.00 43 PRO A O 18
ATOM 20999 N N . PHE A 1 47 ? -15.132 -4.872 -12.525 1.00 0.00 44 PHE A N 18
ATOM 21000 C CA . PHE A 1 47 ? -14.186 -4.791 -13.652 1.00 0.00 44 PHE A CA 18
ATOM 21001 C C . PHE A 1 47 ? -13.961 -6.178 -14.274 1.00 0.00 44 PHE A C 18
ATOM 21002 O O . PHE A 1 47 ? -13.681 -6.297 -15.473 1.00 0.00 44 PHE A O 18
ATOM 21019 N N . TRP A 1 48 ? -14.065 -7.218 -13.428 1.00 0.00 45 TRP A N 18
ATOM 21020 C CA . TRP A 1 48 ? -13.778 -8.615 -13.800 1.00 0.00 45 TRP A CA 18
ATOM 21021 C C . TRP A 1 48 ? -15.094 -9.326 -14.132 1.00 0.00 45 TRP A C 18
ATOM 21022 O O . TRP A 1 48 ? -16.157 -8.922 -13.646 1.00 0.00 45 TRP A O 18
ATOM 21043 N N . THR A 1 49 ? -15.007 -10.378 -14.954 1.00 0.00 46 THR A N 18
ATOM 21044 C CA . THR A 1 49 ? -16.143 -11.267 -15.252 1.00 0.00 46 THR A CA 18
ATOM 21045 C C . THR A 1 49 ? -16.527 -12.069 -13.990 1.00 0.00 46 THR A C 18
ATOM 21046 O O . THR A 1 49 ? -15.693 -12.216 -13.097 1.00 0.00 46 THR A O 18
ATOM 21057 N N . PRO A 1 50 ? -17.789 -12.611 -13.883 1.00 0.00 47 PRO A N 18
ATOM 21058 C CA . PRO A 1 50 ? -18.217 -13.411 -12.696 1.00 0.00 47 PRO A CA 18
ATOM 21059 C C . PRO A 1 50 ? -17.325 -14.660 -12.475 1.00 0.00 47 PRO A C 18
ATOM 21060 O O . PRO A 1 50 ? -17.193 -15.157 -11.351 1.00 0.00 47 PRO A O 18
ATOM 21071 N N . ALA A 1 51 ? -16.707 -15.131 -13.571 1.00 0.00 48 ALA A N 18
ATOM 21072 C CA . ALA A 1 51 ? -15.731 -16.231 -13.555 1.00 0.00 48 ALA A CA 18
ATOM 21073 C C . ALA A 1 51 ? -14.408 -15.786 -12.898 1.00 0.00 48 ALA A C 18
ATOM 21074 O O . ALA A 1 51 ? -13.904 -16.447 -11.984 1.00 0.00 48 ALA A O 18
ATOM 21081 N N . GLN A 1 52 ? -13.871 -14.643 -13.365 1.00 0.00 49 GLN A N 18
ATOM 21082 C CA . GLN A 1 52 ? -12.559 -14.124 -12.914 1.00 0.00 49 GLN A CA 18
ATOM 21083 C C . GLN A 1 52 ? -12.620 -13.667 -11.448 1.00 0.00 49 GLN A C 18
ATOM 21084 O O . GLN A 1 52 ? -11.744 -13.987 -10.650 1.00 0.00 49 GLN A O 18
ATOM 21098 N N . ALA A 1 53 ? -13.692 -12.942 -11.118 1.00 0.00 50 ALA A N 18
ATOM 21099 C CA . ALA A 1 53 ? -13.972 -12.452 -9.756 1.00 0.00 50 ALA A CA 18
ATOM 21100 C C . ALA A 1 53 ? -14.090 -13.616 -8.749 1.00 0.00 50 ALA A C 18
ATOM 21101 O O . ALA A 1 53 ? -13.779 -13.461 -7.563 1.00 0.00 50 ALA A O 18
ATOM 21108 N N . ALA A 1 54 ? -14.533 -14.782 -9.256 1.00 0.00 51 ALA A N 18
ATOM 21109 C CA . ALA A 1 54 ? -14.606 -16.030 -8.478 1.00 0.00 51 ALA A CA 18
ATOM 21110 C C . ALA A 1 54 ? -13.189 -16.563 -8.151 1.00 0.00 51 ALA A C 18
ATOM 21111 O O . ALA A 1 54 ? -12.924 -16.958 -7.013 1.00 0.00 51 ALA A O 18
ATOM 21118 N N . PHE A 1 55 ? -12.284 -16.551 -9.165 1.00 0.00 52 PHE A N 18
ATOM 21119 C CA . PHE A 1 55 ? -10.865 -16.963 -9.006 1.00 0.00 52 PHE A CA 18
ATOM 21120 C C . PHE A 1 55 ? -10.135 -16.045 -8.005 1.00 0.00 52 PHE A C 18
ATOM 21121 O O . PHE A 1 55 ? -9.290 -16.498 -7.223 1.00 0.00 52 PHE A O 18
ATOM 21138 N N . LEU A 1 56 ? -10.481 -14.751 -8.042 1.00 0.00 53 LEU A N 18
ATOM 21139 C CA . LEU A 1 56 ? -9.955 -13.744 -7.101 1.00 0.00 53 LEU A CA 18
ATOM 21140 C C . LEU A 1 56 ? -10.507 -13.978 -5.693 1.00 0.00 53 LEU A C 18
ATOM 21141 O O . LEU A 1 56 ? -9.773 -13.845 -4.718 1.00 0.00 53 LEU A O 18
ATOM 21157 N N . ARG A 1 57 ? -11.792 -14.373 -5.591 1.00 0.00 54 ARG A N 18
ATOM 21158 C CA . ARG A 1 57 ? -12.422 -14.674 -4.289 1.00 0.00 54 ARG A CA 18
ATOM 21159 C C . ARG A 1 57 ? -11.720 -15.876 -3.617 1.00 0.00 54 ARG A C 18
ATOM 21160 O O . ARG A 1 57 ? -11.658 -15.955 -2.396 1.00 0.00 54 ARG A O 18
ATOM 21181 N N . GLN A 1 58 ? -11.158 -16.789 -4.438 1.00 0.00 55 GLN A N 18
ATOM 21182 C CA . GLN A 1 58 ? -10.329 -17.920 -3.945 1.00 0.00 55 GLN A CA 18
ATOM 21183 C C . GLN A 1 58 ? -9.028 -17.407 -3.283 1.00 0.00 55 GLN A C 18
ATOM 21184 O O . GLN A 1 58 ? -8.585 -17.954 -2.276 1.00 0.00 55 GLN A O 18
ATOM 21198 N N . ALA A 1 59 ? -8.452 -16.336 -3.863 1.00 0.00 56 ALA A N 18
ATOM 21199 C CA . ALA A 1 59 ? -7.171 -15.744 -3.408 1.00 0.00 56 ALA A CA 18
ATOM 21200 C C . ALA A 1 59 ? -7.331 -14.918 -2.116 1.00 0.00 56 ALA A C 18
ATOM 21201 O O . ALA A 1 59 ? -6.466 -14.962 -1.235 1.00 0.00 56 ALA A O 18
ATOM 21208 N N . LEU A 1 60 ? -8.429 -14.147 -2.021 1.00 0.00 57 LEU A N 18
ATOM 21209 C CA . LEU A 1 60 ? -8.697 -13.278 -0.851 1.00 0.00 57 LEU A CA 18
ATOM 21210 C C . LEU A 1 60 ? -9.243 -14.086 0.342 1.00 0.00 57 LEU A C 18
ATOM 21211 O O . LEU A 1 60 ? -8.769 -13.932 1.474 1.00 0.00 57 LEU A O 18
ATOM 21227 N N . GLU A 1 61 ? -10.237 -14.940 0.073 1.00 0.00 58 GLU A N 18
ATOM 21228 C CA . GLU A 1 61 ? -10.962 -15.685 1.117 1.00 0.00 58 GLU A CA 18
ATOM 21229 C C . GLU A 1 61 ? -10.103 -16.833 1.660 1.00 0.00 58 GLU A C 18
ATOM 21230 O O . GLU A 1 61 ? -9.976 -17.004 2.873 1.00 0.00 58 GLU A O 18
ATOM 21242 N N . CYS A 1 62 ? -9.509 -17.609 0.739 1.00 0.00 59 CYS A N 18
ATOM 21243 C CA . CYS A 1 62 ? -8.704 -18.802 1.072 1.00 0.00 59 CYS A CA 18
ATOM 21244 C C . CYS A 1 62 ? -7.222 -18.542 0.775 1.00 0.00 59 CYS A C 18
ATOM 21245 O O . CYS A 1 62 ? -6.883 -17.590 0.060 1.00 0.00 59 CYS A O 18
ATOM 21253 N N . ASP A 1 63 ? -6.347 -19.386 1.348 1.00 0.00 60 ASP A N 18
ATOM 21254 C CA . ASP A 1 63 ? -4.891 -19.334 1.112 1.00 0.00 60 ASP A CA 18
ATOM 21255 C C . ASP A 1 63 ? -4.565 -19.633 -0.362 1.00 0.00 60 ASP A C 18
ATOM 21256 O O . ASP A 1 63 ? -5.117 -20.564 -0.959 1.00 0.00 60 ASP A O 18
ATOM 21265 N N . ALA A 1 64 ? -3.670 -18.824 -0.940 1.00 0.00 61 ALA A N 18
ATOM 21266 C CA . ALA A 1 64 ? -3.282 -18.927 -2.349 1.00 0.00 61 ALA A CA 18
ATOM 21267 C C . ALA A 1 64 ? -1.901 -18.300 -2.567 1.00 0.00 61 ALA A C 18
ATOM 21268 O O . ALA A 1 64 ? -1.393 -17.566 -1.709 1.00 0.00 61 ALA A O 18
ATOM 21275 N N . GLU A 1 65 ? -1.309 -18.585 -3.737 1.00 0.00 62 GLU A N 18
ATOM 21276 C CA . GLU A 1 65 ? -0.046 -17.959 -4.180 1.00 0.00 62 GLU A CA 18
ATOM 21277 C C . GLU A 1 65 ? -0.258 -16.470 -4.543 1.00 0.00 62 GLU A C 18
ATOM 21278 O O . GLU A 1 65 ? 0.709 -15.723 -4.712 1.00 0.00 62 GLU A O 18
ATOM 21290 N N . TRP A 1 66 ? -1.538 -16.065 -4.682 1.00 0.00 63 TRP A N 18
ATOM 21291 C CA . TRP A 1 66 ? -1.936 -14.686 -5.018 1.00 0.00 63 TRP A CA 18
ATOM 21292 C C . TRP A 1 66 ? -2.639 -14.001 -3.837 1.00 0.00 63 TRP A C 18
ATOM 21293 O O . TRP A 1 66 ? -3.290 -12.982 -4.028 1.00 0.00 63 TRP A O 18
ATOM 21314 N N . SER A 1 67 ? -2.480 -14.550 -2.619 1.00 0.00 64 SER A N 18
ATOM 21315 C CA . SER A 1 67 ? -3.123 -14.005 -1.404 1.00 0.00 64 SER A CA 18
ATOM 21316 C C . SER A 1 67 ? -2.607 -12.579 -1.092 1.00 0.00 64 SER A C 18
ATOM 21317 O O . SER A 1 67 ? -3.404 -11.651 -0.926 1.00 0.00 64 SER A O 18
ATOM 21325 N N . GLU A 1 68 ? -1.271 -12.414 -1.069 1.00 0.00 65 GLU A N 18
ATOM 21326 C CA . GLU A 1 68 ? -0.619 -11.115 -0.774 1.00 0.00 65 GLU A CA 18
ATOM 21327 C C . GLU A 1 68 ? -0.716 -10.148 -1.977 1.00 0.00 65 GLU A C 18
ATOM 21328 O O . GLU A 1 68 ? -0.789 -8.925 -1.806 1.00 0.00 65 GLU A O 18
ATOM 21340 N N . ALA A 1 69 ? -0.728 -10.721 -3.191 1.00 0.00 66 ALA A N 18
ATOM 21341 C CA . ALA A 1 69 ? -0.809 -9.950 -4.450 1.00 0.00 66 ALA A CA 18
ATOM 21342 C C . ALA A 1 69 ? -2.183 -9.302 -4.621 1.00 0.00 66 ALA A C 18
ATOM 21343 O O . ALA A 1 69 ? -2.299 -8.140 -5.017 1.00 0.00 66 ALA A O 18
ATOM 21350 N N . ALA A 1 70 ? -3.212 -10.086 -4.301 1.00 0.00 67 ALA A N 18
ATOM 21351 C CA . ALA A 1 70 ? -4.612 -9.679 -4.428 1.00 0.00 67 ALA A CA 18
ATOM 21352 C C . ALA A 1 70 ? -5.018 -8.730 -3.291 1.00 0.00 67 ALA A C 18
ATOM 21353 O O . ALA A 1 70 ? -5.824 -7.819 -3.493 1.00 0.00 67 ALA A O 18
ATOM 21360 N N . ASP A 1 71 ? -4.447 -8.961 -2.092 1.00 0.00 68 ASP A N 18
ATOM 21361 C CA . ASP A 1 71 ? -4.641 -8.079 -0.921 1.00 0.00 68 ASP A CA 18
ATOM 21362 C C . ASP A 1 71 ? -3.996 -6.707 -1.176 1.00 0.00 68 ASP A C 18
ATOM 21363 O O . ASP A 1 71 ? -4.613 -5.663 -0.931 1.00 0.00 68 ASP A O 18
ATOM 21372 N N . GLY A 1 72 ? -2.758 -6.748 -1.704 1.00 0.00 69 GLY A N 18
ATOM 21373 C CA . GLY A 1 72 ? -2.010 -5.547 -2.079 1.00 0.00 69 GLY A CA 18
ATOM 21374 C C . GLY A 1 72 ? -2.749 -4.704 -3.104 1.00 0.00 69 GLY A C 18
ATOM 21375 O O . GLY A 1 72 ? -2.926 -3.498 -2.916 1.00 0.00 69 GLY A O 18
ATOM 21379 N N . LEU A 1 73 ? -3.241 -5.380 -4.158 1.00 0.00 70 LEU A N 18
ATOM 21380 C CA . LEU A 1 73 ? -3.982 -4.737 -5.253 1.00 0.00 70 LEU A CA 18
ATOM 21381 C C . LEU A 1 73 ? -5.305 -4.117 -4.758 1.00 0.00 70 LEU A C 18
ATOM 21382 O O . LEU A 1 73 ? -5.635 -2.985 -5.121 1.00 0.00 70 LEU A O 18
ATOM 21398 N N . ALA A 1 74 ? -6.036 -4.869 -3.912 1.00 0.00 71 ALA A N 18
ATOM 21399 C CA . ALA A 1 74 ? -7.340 -4.436 -3.356 1.00 0.00 71 ALA A CA 18
ATOM 21400 C C . ALA A 1 74 ? -7.213 -3.099 -2.606 1.00 0.00 71 ALA A C 18
ATOM 21401 O O . ALA A 1 74 ? -8.060 -2.211 -2.749 1.00 0.00 71 ALA A O 18
ATOM 21408 N N . VAL A 1 75 ? -6.116 -2.974 -1.837 1.00 0.00 72 VAL A N 18
ATOM 21409 C CA . VAL A 1 75 ? -5.774 -1.747 -1.105 1.00 0.00 72 VAL A CA 18
ATOM 21410 C C . VAL A 1 75 ? -5.481 -0.595 -2.090 1.00 0.00 72 VAL A C 18
ATOM 21411 O O . VAL A 1 75 ? -6.029 0.484 -1.939 1.00 0.00 72 VAL A O 18
ATOM 21424 N N . LEU A 1 76 ? -4.667 -0.874 -3.132 1.00 0.00 73 LEU A N 18
ATOM 21425 C CA . LEU A 1 76 ? -4.226 0.146 -4.124 1.00 0.00 73 LEU A CA 18
ATOM 21426 C C . LEU A 1 76 ? -5.399 0.714 -4.945 1.00 0.00 73 LEU A C 18
ATOM 21427 O O . LEU A 1 76 ? -5.378 1.886 -5.336 1.00 0.00 73 LEU A O 18
ATOM 21443 N N . LEU A 1 77 ? -6.410 -0.130 -5.193 1.00 0.00 74 LEU A N 18
ATOM 21444 C CA . LEU A 1 77 ? -7.665 0.276 -5.851 1.00 0.00 74 LEU A CA 18
ATOM 21445 C C . LEU A 1 77 ? -8.444 1.256 -4.955 1.00 0.00 74 LEU A C 18
ATOM 21446 O O . LEU A 1 77 ? -8.917 2.299 -5.414 1.00 0.00 74 LEU A O 18
ATOM 21462 N N . GLN A 1 78 ? -8.518 0.921 -3.657 1.00 0.00 75 GLN A N 18
ATOM 21463 C CA . GLN A 1 78 ? -9.226 1.726 -2.638 1.00 0.00 75 GLN A CA 18
ATOM 21464 C C . GLN A 1 78 ? -8.376 2.933 -2.169 1.00 0.00 75 GLN A C 18
ATOM 21465 O O . GLN A 1 78 ? -8.883 3.838 -1.504 1.00 0.00 75 GLN A O 18
ATOM 21479 N N . GLN A 1 79 ? -7.076 2.920 -2.519 1.00 0.00 76 GLN A N 18
ATOM 21480 C CA . GLN A 1 79 ? -6.154 4.065 -2.332 1.00 0.00 76 GLN A CA 18
ATOM 21481 C C . GLN A 1 79 ? -6.006 4.847 -3.641 1.00 0.00 76 GLN A C 18
ATOM 21482 O O . GLN A 1 79 ? -5.226 5.807 -3.710 1.00 0.00 76 GLN A O 18
ATOM 21496 N N . GLY A 1 80 ? -6.766 4.419 -4.672 1.00 0.00 77 GLY A N 18
ATOM 21497 C CA . GLY A 1 80 ? -6.904 5.157 -5.924 1.00 0.00 77 GLY A CA 18
ATOM 21498 C C . GLY A 1 80 ? -7.866 6.326 -5.766 1.00 0.00 77 GLY A C 18
ATOM 21499 O O . GLY A 1 80 ? -8.931 6.362 -6.390 1.00 0.00 77 GLY A O 18
ATOM 21503 N N . GLU A 1 81 ? -7.477 7.275 -4.900 1.00 0.00 78 GLU A N 18
ATOM 21504 C CA . GLU A 1 81 ? -8.328 8.404 -4.489 1.00 0.00 78 GLU A CA 18
ATOM 21505 C C . GLU A 1 81 ? -8.506 9.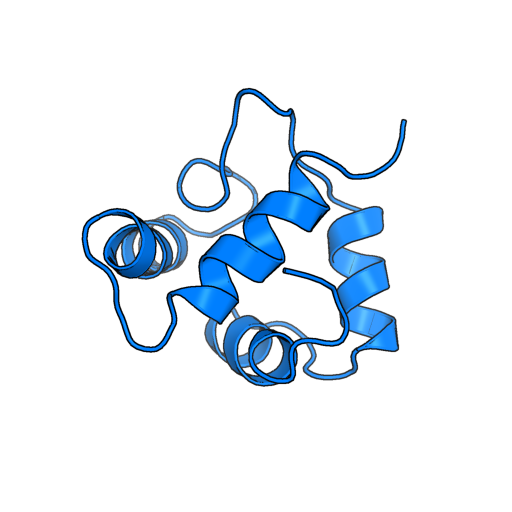415 -5.644 1.00 0.00 78 GLU A C 18
ATOM 21506 O O . GLU A 1 81 ? -7.593 10.176 -5.973 1.00 0.00 78 GLU A O 18
ATOM 21518 N N . ALA A 1 82 ? -9.688 9.349 -6.281 1.00 0.00 79 ALA A N 18
ATOM 21519 C CA . ALA A 1 82 ? -10.108 10.289 -7.329 1.00 0.00 79 ALA A CA 18
ATOM 21520 C C . ALA A 1 82 ? -10.370 11.685 -6.706 1.00 0.00 79 ALA A C 18
ATOM 21521 O O . ALA A 1 82 ? -9.565 12.612 -6.924 1.00 0.00 79 ALA A O 18
ATOM 21529 N N . MET A 1 4 ? -2.107 0.424 -0.177 1.00 0.00 1 MET A N 19
ATOM 21530 C CA . MET A 1 4 ? -1.452 1.248 -1.222 1.00 0.00 1 MET A CA 19
ATOM 21531 C C . MET A 1 4 ? -0.045 0.684 -1.578 1.00 0.00 1 MET A C 19
ATOM 21532 O O . MET A 1 4 ? 0.642 1.202 -2.471 1.00 0.00 1 MET A O 19
ATOM 21546 N N . ASP A 1 5 ? 0.376 -0.399 -0.892 1.00 0.00 2 ASP A N 19
ATOM 21547 C CA . ASP A 1 5 ? 1.637 -1.103 -1.207 1.00 0.00 2 ASP A CA 19
ATOM 21548 C C . ASP A 1 5 ? 1.531 -1.820 -2.577 1.00 0.00 2 ASP A C 19
ATOM 21549 O O . ASP A 1 5 ? 0.783 -2.798 -2.715 1.00 0.00 2 ASP A O 19
ATOM 21558 N N . THR A 1 6 ? 2.253 -1.292 -3.583 1.00 0.00 3 THR A N 19
ATOM 21559 C CA . THR A 1 6 ? 2.345 -1.900 -4.923 1.00 0.00 3 THR A CA 19
ATOM 21560 C C . THR A 1 6 ? 3.211 -3.179 -4.873 1.00 0.00 3 THR A C 19
ATOM 21561 O O . THR A 1 6 ? 4.443 -3.091 -4.810 1.00 0.00 3 THR A O 19
ATOM 21572 N N . SER A 1 7 ? 2.548 -4.350 -4.865 1.00 0.00 4 SER A N 19
ATOM 21573 C CA . SER A 1 7 ? 3.218 -5.662 -4.813 1.00 0.00 4 SER A CA 19
ATOM 21574 C C . SER A 1 7 ? 4.187 -5.840 -6.007 1.00 0.00 4 SER A C 19
ATOM 21575 O O . SER A 1 7 ? 3.751 -6.041 -7.136 1.00 0.00 4 SER A O 19
ATOM 21583 N N . ASN A 1 8 ? 5.500 -5.747 -5.725 1.00 0.00 5 ASN A N 19
ATOM 21584 C CA . ASN A 1 8 ? 6.565 -5.609 -6.751 1.00 0.00 5 ASN A CA 19
ATOM 21585 C C . ASN A 1 8 ? 6.547 -6.734 -7.824 1.00 0.00 5 ASN A C 19
ATOM 21586 O O . ASN A 1 8 ? 6.662 -6.456 -9.022 1.00 0.00 5 ASN A O 19
ATOM 21597 N N . HIS A 1 9 ? 6.413 -7.997 -7.383 1.00 0.00 6 HIS A N 19
ATOM 21598 C CA . HIS A 1 9 ? 6.399 -9.180 -8.283 1.00 0.00 6 HIS A CA 19
ATOM 21599 C C . HIS A 1 9 ? 4.979 -9.761 -8.441 1.00 0.00 6 HIS A C 19
ATOM 21600 O O . HIS A 1 9 ? 4.631 -10.297 -9.505 1.00 0.00 6 HIS A O 19
ATOM 21615 N N . LEU A 1 10 ? 4.159 -9.616 -7.385 1.00 0.00 7 LEU A N 19
ATOM 21616 C CA . LEU A 1 10 ? 2.837 -10.273 -7.279 1.00 0.00 7 LEU A CA 19
ATOM 21617 C C . LEU A 1 10 ? 1.808 -9.586 -8.199 1.00 0.00 7 LEU A C 19
ATOM 21618 O O . LEU A 1 10 ? 1.040 -10.253 -8.890 1.00 0.00 7 LEU A O 19
ATOM 21634 N N . LEU A 1 11 ? 1.823 -8.243 -8.180 1.00 0.00 8 LEU A N 19
ATOM 21635 C CA . LEU A 1 11 ? 0.854 -7.394 -8.904 1.00 0.00 8 LEU A CA 19
ATOM 21636 C C . LEU A 1 11 ? 1.045 -7.503 -10.460 1.00 0.00 8 LEU A C 19
ATOM 21637 O O . LEU A 1 11 ? 0.047 -7.700 -11.159 1.00 0.00 8 LEU A O 19
ATOM 21653 N N . PRO A 1 12 ? 2.318 -7.375 -11.041 1.00 0.00 9 PRO A N 19
ATOM 21654 C CA . PRO A 1 12 ? 2.594 -7.722 -12.471 1.00 0.00 9 PRO A CA 19
ATOM 21655 C C . PRO A 1 12 ? 2.105 -9.137 -12.839 1.00 0.00 9 PRO A C 19
ATOM 21656 O O . PRO A 1 12 ? 1.397 -9.320 -13.833 1.00 0.00 9 PRO A O 19
ATOM 21667 N N . GLY A 1 13 ? 2.453 -10.110 -11.976 1.00 0.00 10 GLY A N 19
ATOM 21668 C CA . GLY A 1 13 ? 2.058 -11.511 -12.151 1.00 0.00 10 GLY A CA 19
ATOM 21669 C C . GLY A 1 13 ? 0.542 -11.715 -12.168 1.00 0.00 10 GLY A C 19
ATOM 21670 O O . GLY A 1 13 ? 0.029 -12.561 -12.915 1.00 0.00 10 GLY A O 19
ATOM 21674 N N . LEU A 1 14 ? -0.172 -10.920 -11.349 1.00 0.00 11 LEU A N 19
ATOM 21675 C CA . LEU A 1 14 ? -1.640 -10.985 -11.237 1.00 0.00 11 LEU A CA 19
ATOM 21676 C C . LEU A 1 14 ? -2.285 -10.457 -12.524 1.00 0.00 11 LEU A C 19
ATOM 21677 O O . LEU A 1 14 ? -3.270 -11.007 -12.998 1.00 0.00 11 LEU A O 19
ATOM 21693 N N . PHE A 1 15 ? -1.704 -9.379 -13.082 1.00 0.00 12 PHE A N 19
ATOM 21694 C CA . PHE A 1 15 ? -2.169 -8.774 -14.344 1.00 0.00 12 PHE A CA 19
ATOM 21695 C C . PHE A 1 15 ? -1.954 -9.737 -15.535 1.00 0.00 12 PHE A C 19
ATOM 21696 O O . PHE A 1 15 ? -2.782 -9.778 -16.447 1.00 0.00 12 PHE A O 19
ATOM 21713 N N . ARG A 1 16 ? -0.871 -10.545 -15.497 1.00 0.00 13 ARG A N 19
ATOM 21714 C CA . ARG A 1 16 ? -0.630 -11.619 -16.501 1.00 0.00 13 ARG A CA 19
ATOM 21715 C C . ARG A 1 16 ? -1.775 -12.655 -16.457 1.00 0.00 13 ARG A C 19
ATOM 21716 O O . ARG A 1 16 ? -2.260 -13.126 -17.494 1.00 0.00 13 ARG A O 19
ATOM 21737 N N . GLN A 1 17 ? -2.193 -12.971 -15.223 1.00 0.00 14 GLN A N 19
ATOM 21738 C CA . GLN A 1 17 ? -3.253 -13.941 -14.928 1.00 0.00 14 GLN A CA 19
ATOM 21739 C C . GLN A 1 17 ? -4.640 -13.410 -15.370 1.00 0.00 14 GLN A C 19
ATOM 21740 O O . GLN A 1 17 ? -5.449 -14.158 -15.931 1.00 0.00 14 GLN A O 19
ATOM 21754 N N . LEU A 1 18 ? -4.880 -12.108 -15.133 1.00 0.00 15 LEU A N 19
ATOM 21755 C CA . LEU A 1 18 ? -6.172 -11.443 -15.438 1.00 0.00 15 LEU A CA 19
ATOM 21756 C C . LEU A 1 18 ? -6.247 -10.976 -16.917 1.00 0.00 15 LEU A C 19
ATOM 21757 O O . LEU A 1 18 ? -7.270 -10.421 -17.342 1.00 0.00 15 LEU A O 19
ATOM 21773 N N . GLY A 1 19 ? -5.148 -11.194 -17.681 1.00 0.00 16 GLY A N 19
ATOM 21774 C CA . GLY A 1 19 ? -5.092 -10.857 -19.118 1.00 0.00 16 GLY A CA 19
ATOM 21775 C C . GLY A 1 19 ? -4.791 -9.382 -19.389 1.00 0.00 16 GLY A C 19
ATOM 21776 O O . GLY A 1 19 ? -4.882 -8.919 -20.533 1.00 0.00 16 GLY A O 19
ATOM 21780 N N . LEU A 1 20 ? -4.430 -8.653 -18.324 1.00 0.00 17 LEU A N 19
ATOM 21781 C CA . LEU A 1 20 ? -4.077 -7.224 -18.373 1.00 0.00 17 LEU A CA 19
ATOM 21782 C C . LEU A 1 20 ? -2.560 -7.045 -18.635 1.00 0.00 17 LEU A C 19
ATOM 21783 O O . LEU A 1 20 ? -1.826 -8.032 -18.791 1.00 0.00 17 LEU A O 19
ATOM 21799 N N . GLU A 1 21 ? -2.097 -5.778 -18.648 1.00 0.00 18 GLU A N 19
ATOM 21800 C CA . GLU A 1 21 ? -0.679 -5.439 -18.898 1.00 0.00 18 GLU A CA 19
ATOM 21801 C C . GLU A 1 21 ? 0.141 -5.551 -17.597 1.00 0.00 18 GLU A C 19
ATOM 21802 O O . GLU A 1 21 ? -0.155 -4.873 -16.613 1.00 0.00 18 GLU A O 19
ATOM 21814 N N . ASP A 1 22 ? 1.181 -6.406 -17.619 1.00 0.00 19 ASP A N 19
ATOM 21815 C CA . ASP A 1 22 ? 2.011 -6.739 -16.434 1.00 0.00 19 ASP A CA 19
ATOM 21816 C C . ASP A 1 22 ? 3.086 -5.682 -16.135 1.00 0.00 19 ASP A C 19
ATOM 21817 O O . ASP A 1 22 ? 3.753 -5.747 -15.101 1.00 0.00 19 ASP A O 19
ATOM 21826 N N . GLU A 1 23 ? 3.258 -4.721 -17.038 1.00 0.00 20 GLU A N 19
ATOM 21827 C CA . GLU A 1 23 ? 4.312 -3.705 -16.915 1.00 0.00 20 GLU A CA 19
ATOM 21828 C C . GLU A 1 23 ? 3.858 -2.649 -15.872 1.00 0.00 20 GLU A C 19
ATOM 21829 O O . GLU A 1 23 ? 2.737 -2.141 -15.969 1.00 0.00 20 GLU A O 19
ATOM 21841 N N . PRO A 1 24 ? 4.714 -2.322 -14.845 1.00 0.00 21 PRO A N 19
ATOM 21842 C CA . PRO A 1 24 ? 4.348 -1.421 -13.702 1.00 0.00 21 PRO A CA 19
ATOM 21843 C C . PRO A 1 24 ? 3.849 -0.030 -14.157 1.00 0.00 21 PRO A C 19
ATOM 21844 O O . PRO A 1 24 ? 3.034 0.600 -13.476 1.00 0.00 21 PRO A O 19
ATOM 21855 N N . ALA A 1 25 ? 4.347 0.413 -15.329 1.00 0.00 22 ALA A N 19
ATOM 21856 C CA . ALA A 1 25 ? 3.993 1.707 -15.939 1.00 0.00 22 ALA A CA 19
ATOM 21857 C C . ALA A 1 25 ? 2.519 1.736 -16.384 1.00 0.00 22 ALA A C 19
ATOM 21858 O O . ALA A 1 25 ? 1.823 2.743 -16.195 1.00 0.00 22 ALA A O 19
ATOM 21865 N N . ALA A 1 26 ? 2.062 0.627 -17.000 1.00 0.00 23 ALA A N 19
ATOM 21866 C CA . ALA A 1 26 ? 0.664 0.488 -17.474 1.00 0.00 23 ALA A CA 19
ATOM 21867 C C . ALA A 1 26 ? -0.274 0.076 -16.327 1.00 0.00 23 ALA A C 19
ATOM 21868 O O . ALA A 1 26 ? -1.465 0.393 -16.358 1.00 0.00 23 ALA A O 19
ATOM 21875 N N . ILE A 1 27 ? 0.281 -0.650 -15.331 1.00 0.00 24 ILE A N 19
ATOM 21876 C CA . ILE A 1 27 ? -0.462 -1.069 -14.122 1.00 0.00 24 ILE A CA 19
ATOM 21877 C C . ILE A 1 27 ? -0.901 0.162 -13.320 1.00 0.00 24 ILE A C 19
ATOM 21878 O O . ILE A 1 27 ? -2.080 0.308 -13.000 1.00 0.00 24 ILE A O 19
ATOM 21894 N N . ARG A 1 28 ? 0.074 1.047 -13.021 1.00 0.00 25 ARG A N 19
ATOM 21895 C CA . ARG A 1 28 ? -0.163 2.253 -12.210 1.00 0.00 25 ARG A CA 19
ATOM 21896 C C . ARG A 1 28 ? -1.165 3.185 -12.921 1.00 0.00 25 ARG A C 19
ATOM 21897 O O . ARG A 1 28 ? -1.918 3.904 -12.278 1.00 0.00 25 ARG A O 19
ATOM 21918 N N . ALA A 1 29 ? -1.151 3.138 -14.269 1.00 0.00 26 ALA A N 19
ATOM 21919 C CA . ALA A 1 29 ? -2.064 3.918 -15.119 1.00 0.00 26 ALA A CA 19
ATOM 21920 C C . ALA A 1 29 ? -3.478 3.294 -15.139 1.00 0.00 26 ALA A C 19
ATOM 21921 O O . ALA A 1 29 ? -4.475 4.018 -15.180 1.00 0.00 26 ALA A O 19
ATOM 21928 N N . PHE A 1 30 ? -3.544 1.950 -15.114 1.00 0.00 27 PHE A N 19
ATOM 21929 C CA . PHE A 1 30 ? -4.816 1.186 -15.136 1.00 0.00 27 PHE A CA 19
ATOM 21930 C C . PHE A 1 30 ? -5.595 1.384 -13.824 1.00 0.00 27 PHE A C 19
ATOM 21931 O O . PHE A 1 30 ? -6.794 1.669 -13.839 1.00 0.00 27 PHE A O 19
ATOM 21948 N N . ILE A 1 31 ? -4.883 1.221 -12.698 1.00 0.00 28 ILE A N 19
ATOM 21949 C CA . ILE A 1 31 ? -5.462 1.297 -11.339 1.00 0.00 28 ILE A CA 19
ATOM 21950 C C . ILE A 1 31 ? -5.848 2.751 -10.990 1.00 0.00 28 ILE A C 19
ATOM 21951 O O . ILE A 1 31 ? -6.778 2.990 -10.213 1.00 0.00 28 ILE A O 19
ATOM 21967 N N . ASP A 1 32 ? -5.102 3.709 -11.577 1.00 0.00 29 ASP A N 19
ATOM 21968 C CA . ASP A 1 32 ? -5.398 5.146 -11.484 1.00 0.00 29 ASP A CA 19
ATOM 21969 C C . ASP A 1 32 ? -6.695 5.466 -12.257 1.00 0.00 29 ASP A C 19
ATOM 21970 O O . ASP A 1 32 ? -7.586 6.156 -11.750 1.00 0.00 29 ASP A O 19
ATOM 21979 N N . SER A 1 33 ? -6.785 4.913 -13.482 1.00 0.00 30 SER A N 19
ATOM 21980 C CA . SER A 1 33 ? -7.900 5.157 -14.417 1.00 0.00 30 SER A CA 19
ATOM 21981 C C . SER A 1 33 ? -9.217 4.558 -13.882 1.00 0.00 30 SER A C 19
ATOM 21982 O O . SER A 1 33 ? -10.285 5.178 -13.985 1.00 0.00 30 SER A O 19
ATOM 21990 N N . HIS A 1 34 ? -9.110 3.354 -13.298 1.00 0.00 31 HIS A N 19
ATOM 21991 C CA . HIS A 1 34 ? -10.244 2.628 -12.714 1.00 0.00 31 HIS A CA 19
ATOM 21992 C C . HIS A 1 34 ? -9.851 2.122 -11.313 1.00 0.00 31 HIS A C 19
ATOM 21993 O O . HIS A 1 34 ? -9.311 1.016 -11.183 1.00 0.00 31 HIS A O 19
ATOM 22008 N N . PRO A 1 35 ? -10.055 2.956 -10.243 1.00 0.00 32 PRO A N 19
ATOM 22009 C CA . PRO A 1 35 ? -9.937 2.497 -8.845 1.00 0.00 32 PRO A CA 19
ATOM 22010 C C . PRO A 1 35 ? -11.203 1.720 -8.402 1.00 0.00 32 PRO A C 19
ATOM 22011 O O . PRO A 1 35 ? -11.970 1.218 -9.237 1.00 0.00 32 PRO A O 19
ATOM 22022 N N . LEU A 1 36 ? -11.374 1.601 -7.084 1.00 0.00 33 LEU A N 19
ATOM 22023 C CA . LEU A 1 36 ? -12.569 1.027 -6.437 1.00 0.00 33 LEU A CA 19
ATOM 22024 C C . LEU A 1 36 ? -12.934 1.900 -5.228 1.00 0.00 33 LEU A C 19
ATOM 22025 O O . LEU A 1 36 ? -12.076 2.631 -4.726 1.00 0.00 33 LEU A O 19
ATOM 22041 N N . PRO A 1 37 ? -14.209 1.848 -4.741 1.00 0.00 34 PRO A N 19
ATOM 22042 C CA . PRO A 1 37 ? -14.585 2.490 -3.474 1.00 0.00 34 PRO A CA 19
ATOM 22043 C C . PRO A 1 37 ? -14.133 1.609 -2.276 1.00 0.00 34 PRO A C 19
ATOM 22044 O O . PRO A 1 37 ? -14.048 0.377 -2.413 1.00 0.00 34 PRO A O 19
ATOM 22055 N N . PRO A 1 38 ? -13.840 2.216 -1.082 1.00 0.00 35 PRO A N 19
ATOM 22056 C CA . PRO A 1 38 ? -13.234 1.490 0.065 1.00 0.00 35 PRO A CA 19
ATOM 22057 C C . PRO A 1 38 ? -14.122 0.359 0.639 1.00 0.00 35 PRO A C 19
ATOM 22058 O O . PRO A 1 38 ? -13.620 -0.500 1.368 1.00 0.00 35 PRO A O 19
ATOM 22069 N N . ARG A 1 39 ? -15.425 0.349 0.287 1.00 0.00 36 ARG A N 19
ATOM 22070 C CA . ARG A 1 39 ? -16.363 -0.703 0.744 1.00 0.00 36 ARG A CA 19
ATOM 22071 C C . ARG A 1 39 ? -16.425 -1.891 -0.237 1.00 0.00 36 ARG A C 19
ATOM 22072 O O . ARG A 1 39 ? -16.772 -2.998 0.172 1.00 0.00 36 ARG A O 19
ATOM 22093 N N . VAL A 1 40 ? -16.114 -1.657 -1.533 1.00 0.00 37 VAL A N 19
ATOM 22094 C CA . VAL A 1 40 ? -16.150 -2.725 -2.562 1.00 0.00 37 VAL A CA 19
ATOM 22095 C C . VAL A 1 40 ? -14.727 -3.265 -2.812 1.00 0.00 37 VAL A C 19
ATOM 22096 O O . VAL A 1 40 ? -13.901 -2.565 -3.410 1.00 0.00 37 VAL A O 19
ATOM 22109 N N . PRO A 1 41 ? -14.400 -4.508 -2.313 1.00 0.00 38 PRO A N 19
ATOM 22110 C CA . PRO A 1 41 ? -13.092 -5.142 -2.560 1.00 0.00 38 PRO A CA 19
ATOM 22111 C C . PRO A 1 41 ? -12.930 -5.649 -4.002 1.00 0.00 38 PRO A C 19
ATOM 22112 O O . PRO A 1 41 ? -13.876 -5.624 -4.800 1.00 0.00 38 PRO A O 19
ATOM 22123 N N . LEU A 1 42 ? -11.713 -6.135 -4.297 1.00 0.00 39 LEU A N 19
ATOM 22124 C CA . LEU A 1 42 ? -11.318 -6.612 -5.635 1.00 0.00 39 LEU A CA 19
ATOM 22125 C C . LEU A 1 42 ? -12.243 -7.754 -6.184 1.00 0.00 39 LEU A C 19
ATOM 22126 O O . LEU A 1 42 ? -12.696 -7.644 -7.324 1.00 0.00 39 LEU A O 19
ATOM 22142 N N . PRO A 1 43 ? -12.561 -8.863 -5.399 1.00 0.00 40 PRO A N 19
ATOM 22143 C CA . PRO A 1 43 ? -13.442 -9.962 -5.897 1.00 0.00 40 PRO A CA 19
ATOM 22144 C C . PRO A 1 43 ? -14.927 -9.553 -6.027 1.00 0.00 40 PRO A C 19
ATOM 22145 O O . PRO A 1 43 ? -15.723 -10.291 -6.614 1.00 0.00 40 PRO A O 19
ATOM 22156 N N . GLU A 1 44 ? -15.286 -8.380 -5.468 1.00 0.00 41 GLU A N 19
ATOM 22157 C CA . GLU A 1 44 ? -16.658 -7.833 -5.539 1.00 0.00 41 GLU A CA 19
ATOM 22158 C C . GLU A 1 44 ? -16.757 -6.693 -6.563 1.00 0.00 41 GLU A C 19
ATOM 22159 O O . GLU A 1 44 ? -17.838 -6.129 -6.751 1.00 0.00 41 GLU A O 19
ATOM 22171 N N . ALA A 1 45 ? -15.625 -6.364 -7.223 1.00 0.00 42 ALA A N 19
ATOM 22172 C CA . ALA A 1 45 ? -15.592 -5.341 -8.282 1.00 0.00 42 ALA A CA 19
ATOM 22173 C C . ALA A 1 45 ? -16.363 -5.836 -9.527 1.00 0.00 42 ALA A C 19
ATOM 22174 O O . ALA A 1 45 ? -15.917 -6.799 -10.165 1.00 0.00 42 ALA A O 19
ATOM 22181 N N . PRO A 1 46 ? -17.516 -5.176 -9.916 1.00 0.00 43 PRO A N 19
ATOM 22182 C CA . PRO A 1 46 ? -18.390 -5.652 -11.032 1.00 0.00 43 PRO A CA 19
ATOM 22183 C C . PRO A 1 46 ? -17.678 -5.668 -12.414 1.00 0.00 43 PRO A C 19
ATOM 22184 O O . PRO A 1 46 ? -18.206 -6.227 -13.381 1.00 0.00 43 PRO A O 19
ATOM 22195 N N . PHE A 1 47 ? -16.487 -5.041 -12.471 1.00 0.00 44 PHE A N 19
ATOM 22196 C CA . PHE A 1 47 ? -15.592 -5.038 -13.645 1.00 0.00 44 PHE A CA 19
ATOM 22197 C C . PHE A 1 47 ? -15.235 -6.475 -14.088 1.00 0.00 44 PHE A C 19
ATOM 22198 O O . PHE A 1 47 ? -15.234 -6.782 -15.288 1.00 0.00 44 PHE A O 19
ATOM 22215 N N . TRP A 1 48 ? -14.942 -7.347 -13.104 1.00 0.00 45 TRP A N 19
ATOM 22216 C CA . TRP A 1 48 ? -14.486 -8.727 -13.364 1.00 0.00 45 TRP A CA 19
ATOM 22217 C C . TRP A 1 48 ? -15.666 -9.636 -13.728 1.00 0.00 45 TRP A C 19
ATOM 22218 O O . TRP A 1 48 ? -16.816 -9.364 -13.361 1.00 0.00 45 TRP A O 19
ATOM 22239 N N . THR A 1 49 ? -15.356 -10.699 -14.472 1.00 0.00 46 THR A N 19
ATOM 22240 C CA . THR A 1 49 ? -16.299 -11.774 -14.805 1.00 0.00 46 THR A CA 19
ATOM 22241 C C . THR A 1 49 ? -16.536 -12.653 -13.552 1.00 0.00 46 THR A C 19
ATOM 22242 O O . THR A 1 49 ? -15.714 -12.615 -12.639 1.00 0.00 46 THR A O 19
ATOM 22253 N N . PRO A 1 50 ? -17.657 -13.452 -13.472 1.00 0.00 47 PRO A N 19
ATOM 22254 C CA . PRO A 1 50 ? -17.929 -14.324 -12.295 1.00 0.00 47 PRO A CA 19
ATOM 22255 C C . PRO A 1 50 ? -16.825 -15.387 -12.058 1.00 0.00 47 PRO A C 19
ATOM 22256 O O . PRO A 1 50 ? -16.602 -15.812 -10.917 1.00 0.00 47 PRO A O 19
ATOM 22267 N N . ALA A 1 51 ? -16.118 -15.772 -13.144 1.00 0.00 48 ALA A N 19
ATOM 22268 C CA . ALA A 1 51 ? -14.948 -16.672 -13.070 1.00 0.00 48 ALA A CA 19
ATOM 22269 C C . ALA A 1 51 ? -13.782 -15.981 -12.330 1.00 0.00 48 ALA A C 19
ATOM 22270 O O . ALA A 1 51 ? -13.257 -16.515 -11.350 1.00 0.00 48 ALA A O 19
ATOM 22277 N N . GLN A 1 52 ? -13.415 -14.771 -12.808 1.00 0.00 49 GLN A N 19
ATOM 22278 C CA . GLN A 1 52 ? -12.341 -13.948 -12.204 1.00 0.00 49 GLN A CA 19
ATOM 22279 C C . GLN A 1 52 ? -12.720 -13.467 -10.785 1.00 0.00 49 GLN A C 19
ATOM 22280 O O . GLN A 1 52 ? -11.851 -13.296 -9.944 1.00 0.00 49 GLN A O 19
ATOM 22294 N N . ALA A 1 53 ? -14.024 -13.290 -10.533 1.00 0.00 50 ALA A N 19
ATOM 22295 C CA . ALA A 1 53 ? -14.554 -12.827 -9.233 1.00 0.00 50 ALA A CA 19
ATOM 22296 C C . ALA A 1 53 ? -14.359 -13.909 -8.161 1.00 0.00 50 ALA A C 19
ATOM 22297 O O . ALA A 1 53 ? -13.907 -13.630 -7.048 1.00 0.00 50 ALA A O 19
ATOM 22304 N N . ALA A 1 54 ? -14.676 -15.161 -8.548 1.00 0.00 51 ALA A N 19
ATOM 22305 C CA . ALA A 1 54 ? -14.507 -16.351 -7.688 1.00 0.00 51 ALA A CA 19
ATOM 22306 C C . ALA A 1 54 ? -13.013 -16.696 -7.506 1.00 0.00 51 ALA A C 19
ATOM 22307 O O . ALA A 1 54 ? -12.600 -17.188 -6.448 1.00 0.00 51 ALA A O 19
ATOM 22314 N N . PHE A 1 55 ? -12.222 -16.423 -8.561 1.00 0.00 52 PHE A N 19
ATOM 22315 C CA . PHE A 1 55 ? -10.762 -16.654 -8.588 1.00 0.00 52 PHE A CA 19
ATOM 22316 C C . PHE A 1 55 ? -10.040 -15.728 -7.588 1.00 0.00 52 PHE A C 19
ATOM 22317 O O . PHE A 1 55 ? -9.109 -16.146 -6.880 1.00 0.00 52 PHE A O 19
ATOM 22334 N N . LEU A 1 56 ? -10.459 -14.457 -7.579 1.00 0.00 53 LEU A N 19
ATOM 22335 C CA . LEU A 1 56 ? -9.927 -13.439 -6.666 1.00 0.00 53 LEU A CA 19
ATOM 22336 C C . LEU A 1 56 ? -10.501 -13.650 -5.250 1.00 0.00 53 LEU A C 19
ATOM 22337 O O . LEU A 1 56 ? -9.820 -13.385 -4.261 1.00 0.00 53 LEU A O 19
ATOM 22353 N N . ARG A 1 57 ? -11.747 -14.180 -5.170 1.00 0.00 54 ARG A N 19
ATOM 22354 C CA . ARG A 1 57 ? -12.438 -14.425 -3.880 1.00 0.00 54 ARG A CA 19
ATOM 22355 C C . ARG A 1 57 ? -11.650 -15.409 -3.016 1.00 0.00 54 ARG A C 19
ATOM 22356 O O . ARG A 1 57 ? -11.304 -15.089 -1.888 1.00 0.00 54 ARG A O 19
ATOM 22377 N N . GLN A 1 58 ? -11.333 -16.585 -3.589 1.00 0.00 55 GLN A N 19
ATOM 22378 C CA . GLN A 1 58 ? -10.574 -17.655 -2.897 1.00 0.00 55 GLN A CA 19
ATOM 22379 C C . GLN A 1 58 ? -9.147 -17.206 -2.517 1.00 0.00 55 GLN A C 19
ATOM 22380 O O . GLN A 1 58 ? -8.530 -17.786 -1.617 1.00 0.00 55 GLN A O 19
ATOM 22394 N N . ALA A 1 59 ? -8.642 -16.170 -3.214 1.00 0.00 56 ALA A N 19
ATOM 22395 C CA . ALA A 1 59 ? -7.322 -15.582 -2.943 1.00 0.00 56 ALA A CA 19
ATOM 22396 C C . ALA A 1 59 ? -7.364 -14.676 -1.687 1.00 0.00 56 ALA A C 19
ATOM 22397 O O . ALA A 1 59 ? -6.394 -14.621 -0.936 1.00 0.00 56 ALA A O 19
ATOM 22404 N N . LEU A 1 60 ? -8.496 -13.970 -1.459 1.00 0.00 57 LEU A N 19
ATOM 22405 C CA . LEU A 1 60 ? -8.694 -13.160 -0.221 1.00 0.00 57 LEU A CA 19
ATOM 22406 C C . LEU A 1 60 ? -9.366 -13.991 0.899 1.00 0.00 57 LEU A C 19
ATOM 22407 O O . LEU A 1 60 ? -9.304 -13.611 2.073 1.00 0.00 57 LEU A O 19
ATOM 22423 N N . GLU A 1 61 ? -10.007 -15.110 0.529 1.00 0.00 58 GLU A N 19
ATOM 22424 C CA . GLU A 1 61 ? -10.747 -15.983 1.472 1.00 0.00 58 GLU A CA 19
ATOM 22425 C C . GLU A 1 61 ? -9.791 -16.990 2.133 1.00 0.00 58 GLU A C 19
ATOM 22426 O O . GLU A 1 61 ? -9.924 -17.302 3.320 1.00 0.00 58 GLU A O 19
ATOM 22438 N N . CYS A 1 62 ? -8.820 -17.481 1.354 1.00 0.00 59 CYS A N 19
ATOM 22439 C CA . CYS A 1 62 ? -7.848 -18.493 1.804 1.00 0.00 59 CYS A CA 19
ATOM 22440 C C . CYS A 1 62 ? -6.442 -18.135 1.298 1.00 0.00 59 CYS A C 19
ATOM 22441 O O . CYS A 1 62 ? -6.296 -17.330 0.365 1.00 0.00 59 CYS A O 19
ATOM 22449 N N . ASP A 1 63 ? -5.413 -18.738 1.924 1.00 0.00 60 ASP A N 19
ATOM 22450 C CA . ASP A 1 63 ? -4.007 -18.527 1.544 1.00 0.00 60 ASP A CA 19
ATOM 22451 C C . ASP A 1 63 ? -3.712 -19.234 0.207 1.00 0.00 60 ASP A C 19
ATOM 22452 O O . ASP A 1 63 ? -3.326 -20.408 0.151 1.00 0.00 60 ASP A O 19
ATOM 22461 N N . ALA A 1 64 ? -3.970 -18.494 -0.880 1.00 0.00 61 ALA A N 19
ATOM 22462 C CA . ALA A 1 64 ? -3.768 -18.963 -2.257 1.00 0.00 61 ALA A CA 19
ATOM 22463 C C . ALA A 1 64 ? -2.426 -18.457 -2.803 1.00 0.00 61 ALA A C 19
ATOM 22464 O O . ALA A 1 64 ? -1.730 -17.675 -2.144 1.00 0.00 61 ALA A O 19
ATOM 22471 N N . GLU A 1 65 ? -2.075 -18.908 -4.014 1.00 0.00 62 GLU A N 19
ATOM 22472 C CA . GLU A 1 65 ? -0.873 -18.440 -4.738 1.00 0.00 62 GLU A CA 19
ATOM 22473 C C . GLU A 1 65 ? -0.977 -16.929 -5.055 1.00 0.00 62 GLU A C 19
ATOM 22474 O O . GLU A 1 65 ? 0.035 -16.217 -5.115 1.00 0.00 62 GLU A O 19
ATOM 22486 N N . TRP A 1 66 ? -2.221 -16.456 -5.222 1.00 0.00 63 TRP A N 19
ATOM 22487 C CA . TRP A 1 66 ? -2.529 -15.065 -5.600 1.00 0.00 63 TRP A CA 19
ATOM 22488 C C . TRP A 1 66 ? -3.122 -14.284 -4.416 1.00 0.00 63 TRP A C 19
ATOM 22489 O O . TRP A 1 66 ? -3.801 -13.280 -4.622 1.00 0.00 63 TRP A O 19
ATOM 22510 N N . SER A 1 67 ? -2.844 -14.743 -3.181 1.00 0.00 64 SER A N 19
ATOM 22511 C CA . SER A 1 67 ? -3.400 -14.131 -1.954 1.00 0.00 64 SER A CA 19
ATOM 22512 C C . SER A 1 67 ? -2.889 -12.689 -1.762 1.00 0.00 64 SER A C 19
ATOM 22513 O O . SER A 1 67 ? -3.678 -11.751 -1.611 1.00 0.00 64 SER A O 19
ATOM 22521 N N . GLU A 1 68 ? -1.555 -12.537 -1.822 1.00 0.00 65 GLU A N 19
ATOM 22522 C CA . GLU A 1 68 ? -0.862 -11.245 -1.639 1.00 0.00 65 GLU A CA 19
ATOM 22523 C C . GLU A 1 68 ? -0.953 -10.379 -2.918 1.00 0.00 65 GLU A C 19
ATOM 22524 O O . GLU A 1 68 ? -0.847 -9.148 -2.860 1.00 0.00 65 GLU A O 19
ATOM 22536 N N . ALA A 1 69 ? -1.156 -11.047 -4.063 1.00 0.00 66 ALA A N 19
ATOM 22537 C CA . ALA A 1 69 ? -1.335 -10.391 -5.370 1.00 0.00 66 ALA A CA 19
ATOM 22538 C C . ALA A 1 69 ? -2.681 -9.651 -5.422 1.00 0.00 66 ALA A C 19
ATOM 22539 O O . ALA A 1 69 ? -2.744 -8.454 -5.735 1.00 0.00 66 ALA A O 19
ATOM 22546 N N . ALA A 1 70 ? -3.749 -10.392 -5.088 1.00 0.00 67 ALA A N 19
ATOM 22547 C CA . ALA A 1 70 ? -5.132 -9.885 -5.094 1.00 0.00 67 ALA A CA 19
ATOM 22548 C C . ALA A 1 70 ? -5.360 -8.893 -3.940 1.00 0.00 67 ALA A C 19
ATOM 22549 O O . ALA A 1 70 ? -6.170 -7.966 -4.053 1.00 0.00 67 ALA A O 19
ATOM 22556 N N . ASP A 1 71 ? -4.638 -9.113 -2.827 1.00 0.00 68 ASP A N 19
ATOM 22557 C CA . ASP A 1 71 ? -4.556 -8.148 -1.714 1.00 0.00 68 ASP A CA 19
ATOM 22558 C C . ASP A 1 71 ? -3.908 -6.846 -2.205 1.00 0.00 68 ASP A C 19
ATOM 22559 O O . ASP A 1 71 ? -4.449 -5.757 -2.003 1.00 0.00 68 ASP A O 19
ATOM 22568 N N . GLY A 1 72 ? -2.769 -7.008 -2.901 1.00 0.00 69 GLY A N 19
ATOM 22569 C CA . GLY A 1 72 ? -1.957 -5.895 -3.389 1.00 0.00 69 GLY A CA 19
ATOM 22570 C C . GLY A 1 72 ? -2.679 -5.005 -4.386 1.00 0.00 69 GLY A C 19
ATOM 22571 O O . GLY A 1 72 ? -2.437 -3.802 -4.420 1.00 0.00 69 GLY A O 19
ATOM 22575 N N . LEU A 1 73 ? -3.577 -5.598 -5.187 1.00 0.00 70 LEU A N 19
ATOM 22576 C CA . LEU A 1 73 ? -4.397 -4.846 -6.149 1.00 0.00 70 LEU A CA 19
ATOM 22577 C C . LEU A 1 73 ? -5.586 -4.166 -5.434 1.00 0.00 70 LEU A C 19
ATOM 22578 O O . LEU A 1 73 ? -5.890 -2.999 -5.706 1.00 0.00 70 LEU A O 19
ATOM 22594 N N . ALA A 1 74 ? -6.225 -4.892 -4.488 1.00 0.00 71 ALA A N 19
ATOM 22595 C CA . ALA A 1 74 ? -7.398 -4.385 -3.730 1.00 0.00 71 ALA A CA 19
ATOM 22596 C C . ALA A 1 74 ? -7.041 -3.127 -2.901 1.00 0.00 71 ALA A C 19
ATOM 22597 O O . ALA A 1 74 ? -7.785 -2.140 -2.904 1.00 0.00 71 ALA A O 19
ATOM 22604 N N . VAL A 1 75 ? -5.869 -3.170 -2.235 1.00 0.00 72 VAL A N 19
ATOM 22605 C CA . VAL A 1 75 ? -5.377 -2.070 -1.368 1.00 0.00 72 VAL A CA 19
ATOM 22606 C C . VAL A 1 75 ? -5.007 -0.809 -2.182 1.00 0.00 72 VAL A C 19
ATOM 22607 O O . VAL A 1 75 ? -4.934 0.280 -1.628 1.00 0.00 72 VAL A O 19
ATOM 22620 N N . LEU A 1 76 ? -4.702 -0.989 -3.478 1.00 0.00 73 LEU A N 19
ATOM 22621 C CA . LEU A 1 76 ? -4.413 0.127 -4.404 1.00 0.00 73 LEU A CA 19
ATOM 22622 C C . LEU A 1 76 ? -5.707 0.814 -4.852 1.00 0.00 73 LEU A C 19
ATOM 22623 O O . LEU A 1 76 ? -5.827 2.041 -4.778 1.00 0.00 73 LEU A O 19
ATOM 22639 N N . LEU A 1 77 ? -6.664 -0.013 -5.301 1.00 0.00 74 LEU A N 19
ATOM 22640 C CA . LEU A 1 77 ? -7.916 0.455 -5.908 1.00 0.00 74 LEU A CA 19
ATOM 22641 C C . LEU A 1 77 ? -8.808 1.173 -4.875 1.00 0.00 74 LEU A C 19
ATOM 22642 O O . LEU A 1 77 ? -9.258 2.296 -5.111 1.00 0.00 74 LEU A O 19
ATOM 22658 N N . GLN A 1 78 ? -9.004 0.531 -3.715 1.00 0.00 75 GLN A N 19
ATOM 22659 C CA . GLN A 1 78 ? -9.935 1.005 -2.666 1.00 0.00 75 GLN A CA 19
ATOM 22660 C C . GLN A 1 78 ? -9.439 2.277 -1.934 1.00 0.00 75 GLN A C 19
ATOM 22661 O O . GLN A 1 78 ? -10.197 2.885 -1.167 1.00 0.00 75 GLN A O 19
ATOM 22675 N N . GLN A 1 79 ? -8.170 2.665 -2.153 1.00 0.00 76 GLN A N 19
ATOM 22676 C CA . GLN A 1 79 ? -7.610 3.915 -1.603 1.00 0.00 76 GLN A CA 19
ATOM 22677 C C . GLN A 1 79 ? -7.933 5.098 -2.539 1.00 0.00 76 GLN A C 19
ATOM 22678 O O . GLN A 1 79 ? -7.600 5.073 -3.731 1.00 0.00 76 GLN A O 19
ATOM 22692 N N . GLY A 1 80 ? -8.606 6.120 -1.978 1.00 0.00 77 GLY A N 19
ATOM 22693 C CA . GLY A 1 80 ? -8.982 7.328 -2.713 1.00 0.00 77 GLY A CA 19
ATOM 22694 C C . GLY A 1 80 ? -7.831 8.323 -2.855 1.00 0.00 77 GLY A C 19
ATOM 22695 O O . GLY A 1 80 ? -7.838 9.388 -2.226 1.00 0.00 77 GLY A O 19
ATOM 22699 N N . GLU A 1 81 ? -6.829 7.953 -3.674 1.00 0.00 78 GLU A N 19
ATOM 22700 C CA . GLU A 1 81 ? -5.687 8.826 -4.015 1.00 0.00 78 GLU A CA 19
ATOM 22701 C C . GLU A 1 81 ? -6.181 10.010 -4.877 1.00 0.00 78 GLU A C 19
ATOM 22702 O O . GLU A 1 81 ? -6.874 9.795 -5.871 1.00 0.00 78 GLU A O 19
ATOM 22714 N N . ALA A 1 82 ? -5.836 11.245 -4.471 1.00 0.00 79 ALA A N 19
ATOM 22715 C CA . ALA A 1 82 ? -6.291 12.477 -5.147 1.00 0.00 79 ALA A CA 19
ATOM 22716 C C . ALA A 1 82 ? -5.238 12.925 -6.195 1.00 0.00 79 ALA A C 19
ATOM 22717 O O . ALA A 1 82 ? -4.243 13.580 -5.809 1.00 0.00 79 ALA A O 19
ATOM 22725 N N . MET A 1 4 ? 8.144 0.714 -0.566 1.00 0.00 1 MET A N 20
ATOM 22726 C CA . MET A 1 4 ? 7.047 0.105 -1.358 1.00 0.00 1 MET A CA 20
ATOM 22727 C C . MET A 1 4 ? 6.445 1.139 -2.321 1.00 0.00 1 MET A C 20
ATOM 22728 O O . MET A 1 4 ? 6.495 2.345 -2.063 1.00 0.00 1 MET A O 20
ATOM 22742 N N . ASP A 1 5 ? 5.864 0.639 -3.415 1.00 0.00 2 ASP A N 20
ATOM 22743 C CA . ASP A 1 5 ? 5.253 1.457 -4.478 1.00 0.00 2 ASP A CA 20
ATOM 22744 C C . ASP A 1 5 ? 3.948 0.767 -4.913 1.00 0.00 2 ASP A C 20
ATOM 22745 O O . ASP A 1 5 ? 3.658 -0.347 -4.440 1.00 0.00 2 ASP A O 20
ATOM 22754 N N . THR A 1 6 ? 3.149 1.426 -5.785 1.00 0.00 3 THR A N 20
ATOM 22755 C CA . THR A 1 6 ? 1.973 0.790 -6.411 1.00 0.00 3 THR A CA 20
ATOM 22756 C C . THR A 1 6 ? 2.405 -0.491 -7.134 1.00 0.00 3 THR A C 20
ATOM 22757 O O . THR A 1 6 ? 2.007 -1.587 -6.741 1.00 0.00 3 THR A O 20
ATOM 22768 N N . SER A 1 7 ? 3.298 -0.333 -8.131 1.00 0.00 4 SER A N 20
ATOM 22769 C CA . SER A 1 7 ? 3.783 -1.429 -8.965 1.00 0.00 4 SER A CA 20
ATOM 22770 C C . SER A 1 7 ? 4.685 -2.378 -8.146 1.00 0.00 4 SER A C 20
ATOM 22771 O O . SER A 1 7 ? 5.900 -2.179 -8.043 1.00 0.00 4 SER A O 20
ATOM 22779 N N . ASN A 1 8 ? 4.022 -3.348 -7.492 1.00 0.00 5 ASN A N 20
ATOM 22780 C CA . ASN A 1 8 ? 4.665 -4.456 -6.765 1.00 0.00 5 ASN A CA 20
ATOM 22781 C C . ASN A 1 8 ? 5.075 -5.524 -7.795 1.00 0.00 5 ASN A C 20
ATOM 22782 O O . ASN A 1 8 ? 4.419 -5.666 -8.825 1.00 0.00 5 ASN A O 20
ATOM 22793 N N . HIS A 1 9 ? 6.152 -6.275 -7.507 1.00 0.00 6 HIS A N 20
ATOM 22794 C CA . HIS A 1 9 ? 6.654 -7.364 -8.392 1.00 0.00 6 HIS A CA 20
ATOM 22795 C C . HIS A 1 9 ? 5.626 -8.509 -8.556 1.00 0.00 6 HIS A C 20
ATOM 22796 O O . HIS A 1 9 ? 5.699 -9.294 -9.507 1.00 0.00 6 HIS A O 20
ATOM 22811 N N . LEU A 1 10 ? 4.673 -8.573 -7.616 1.00 0.00 7 LEU A N 20
ATOM 22812 C CA . LEU A 1 10 ? 3.581 -9.557 -7.604 1.00 0.00 7 LEU A CA 20
ATOM 22813 C C . LEU A 1 10 ? 2.460 -9.188 -8.602 1.00 0.00 7 LEU A C 20
ATOM 22814 O O . LEU A 1 10 ? 1.745 -10.074 -9.084 1.00 0.00 7 LEU A O 20
ATOM 22830 N N . LEU A 1 11 ? 2.331 -7.879 -8.915 1.00 0.00 8 LEU A N 20
ATOM 22831 C CA . LEU A 1 11 ? 1.247 -7.361 -9.784 1.00 0.00 8 LEU A CA 20
ATOM 22832 C C . LEU A 1 11 ? 1.364 -7.822 -11.267 1.00 0.00 8 LEU A C 20
ATOM 22833 O O . LEU A 1 11 ? 0.346 -8.232 -11.801 1.00 0.00 8 LEU A O 20
ATOM 22849 N N . PRO A 1 12 ? 2.567 -7.733 -11.978 1.00 0.00 9 PRO A N 20
ATOM 22850 C CA . PRO A 1 12 ? 2.716 -8.273 -13.359 1.00 0.00 9 PRO A CA 20
ATOM 22851 C C . PRO A 1 12 ? 2.181 -9.714 -13.487 1.00 0.00 9 PRO A C 20
ATOM 22852 O O . PRO A 1 12 ? 1.368 -10.000 -14.359 1.00 0.00 9 PRO A O 20
ATOM 22863 N N . GLY A 1 13 ? 2.591 -10.572 -12.527 1.00 0.00 10 GLY A N 20
ATOM 22864 C CA . GLY A 1 13 ? 2.173 -11.976 -12.477 1.00 0.00 10 GLY A CA 20
ATOM 22865 C C . GLY A 1 13 ? 0.667 -12.153 -12.254 1.00 0.00 10 GLY A C 20
ATOM 22866 O O . GLY A 1 13 ? 0.053 -13.030 -12.864 1.00 0.00 10 GLY A O 20
ATOM 22870 N N . LEU A 1 14 ? 0.078 -11.288 -11.406 1.00 0.00 11 LEU A N 20
ATOM 22871 C CA . LEU A 1 14 ? -1.361 -11.345 -11.051 1.00 0.00 11 LEU A CA 20
ATOM 22872 C C . LEU A 1 14 ? -2.217 -10.929 -12.274 1.00 0.00 11 LEU A C 20
ATOM 22873 O O . LEU A 1 14 ? -3.182 -11.615 -12.626 1.00 0.00 11 LEU A O 20
ATOM 22889 N N . PHE A 1 15 ? -1.833 -9.803 -12.904 1.00 0.00 12 PHE A N 20
ATOM 22890 C CA . PHE A 1 15 ? -2.484 -9.276 -14.120 1.00 0.00 12 PHE A CA 20
ATOM 22891 C C . PHE A 1 15 ? -2.382 -10.288 -15.279 1.00 0.00 12 PHE A C 20
ATOM 22892 O O . PHE A 1 15 ? -3.313 -10.403 -16.065 1.00 0.00 12 PHE A O 20
ATOM 22909 N N . ARG A 1 16 ? -1.267 -11.051 -15.349 1.00 0.00 13 ARG A N 20
ATOM 22910 C CA . ARG A 1 16 ? -1.102 -12.145 -16.348 1.00 0.00 13 ARG A CA 20
ATOM 22911 C C . ARG A 1 16 ? -2.172 -13.237 -16.161 1.00 0.00 13 ARG A C 20
ATOM 22912 O O . ARG A 1 16 ? -2.690 -13.781 -17.142 1.00 0.00 13 ARG A O 20
ATOM 22933 N N . GLN A 1 17 ? -2.497 -13.550 -14.891 1.00 0.00 14 GLN A N 20
ATOM 22934 C CA . GLN A 1 17 ? -3.516 -14.569 -14.554 1.00 0.00 14 GLN A CA 20
ATOM 22935 C C . GLN A 1 17 ? -4.930 -14.085 -14.907 1.00 0.00 14 GLN A C 20
ATOM 22936 O O . GLN A 1 17 ? -5.817 -14.894 -15.201 1.00 0.00 14 GLN A O 20
ATOM 22950 N N . LEU A 1 18 ? -5.118 -12.756 -14.871 1.00 0.00 15 LEU A N 20
ATOM 22951 C CA . LEU A 1 18 ? -6.382 -12.108 -15.270 1.00 0.00 15 LEU A CA 20
ATOM 22952 C C . LEU A 1 18 ? -6.419 -11.864 -16.802 1.00 0.00 15 LEU A C 20
ATOM 22953 O O . LEU A 1 18 ? -7.472 -11.539 -17.362 1.00 0.00 15 LEU A O 20
ATOM 22969 N N . GLY A 1 19 ? -5.250 -12.023 -17.461 1.00 0.00 16 GLY A N 20
ATOM 22970 C CA . GLY A 1 19 ? -5.111 -11.811 -18.913 1.00 0.00 16 GLY A CA 20
ATOM 22971 C C . GLY A 1 19 ? -4.971 -10.337 -19.294 1.00 0.00 16 GLY A C 20
ATOM 22972 O O . GLY A 1 19 ? -5.091 -9.974 -20.465 1.00 0.00 16 GLY A O 20
ATOM 22976 N N . LEU A 1 20 ? -4.731 -9.497 -18.279 1.00 0.00 17 LEU A N 20
ATOM 22977 C CA . LEU A 1 20 ? -4.534 -8.049 -18.418 1.00 0.00 17 LEU A CA 20
ATOM 22978 C C . LEU A 1 20 ? -3.054 -7.729 -18.709 1.00 0.00 17 LEU A C 20
ATOM 22979 O O . LEU A 1 20 ? -2.210 -8.637 -18.787 1.00 0.00 17 LEU A O 20
ATOM 22995 N N . GLU A 1 21 ? -2.752 -6.427 -18.846 1.00 0.00 18 GLU A N 20
ATOM 22996 C CA . GLU A 1 21 ? -1.397 -5.936 -19.136 1.00 0.00 18 GLU A CA 20
ATOM 22997 C C . GLU A 1 21 ? -0.483 -6.104 -17.910 1.00 0.00 18 GLU A C 20
ATOM 22998 O O . GLU A 1 21 ? -0.776 -5.585 -16.825 1.00 0.00 18 GLU A O 20
ATOM 23010 N N . ASP A 1 22 ? 0.632 -6.814 -18.120 1.00 0.00 19 ASP A N 20
ATOM 23011 C CA . ASP A 1 22 ? 1.649 -7.116 -17.087 1.00 0.00 19 ASP A CA 20
ATOM 23012 C C . ASP A 1 22 ? 2.700 -5.992 -16.984 1.00 0.00 19 ASP A C 20
ATOM 23013 O O . ASP A 1 22 ? 3.703 -6.126 -16.275 1.00 0.00 19 ASP A O 20
ATOM 23022 N N . GLU A 1 23 ? 2.454 -4.895 -17.710 1.00 0.00 20 GLU A N 20
ATOM 23023 C CA . GLU A 1 23 ? 3.302 -3.701 -17.726 1.00 0.00 20 GLU A CA 20
ATOM 23024 C C . GLU A 1 23 ? 3.020 -2.893 -16.458 1.00 0.00 20 GLU A C 20
ATOM 23025 O O . GLU A 1 23 ? 1.901 -2.417 -16.321 1.00 0.00 20 GLU A O 20
ATOM 23037 N N . PRO A 1 24 ? 4.014 -2.741 -15.513 1.00 0.00 21 PRO A N 20
ATOM 23038 C CA . PRO A 1 24 ? 3.838 -1.964 -14.247 1.00 0.00 21 PRO A CA 20
ATOM 23039 C C . PRO A 1 24 ? 3.339 -0.508 -14.460 1.00 0.00 21 PRO A C 20
ATOM 23040 O O . PRO A 1 24 ? 2.600 0.026 -13.621 1.00 0.00 21 PRO A O 20
ATOM 23051 N N . ALA A 1 25 ? 3.732 0.101 -15.598 1.00 0.00 22 ALA A N 20
ATOM 23052 C CA . ALA A 1 25 ? 3.302 1.467 -15.985 1.00 0.00 22 ALA A CA 20
ATOM 23053 C C . ALA A 1 25 ? 1.803 1.498 -16.356 1.00 0.00 22 ALA A C 20
ATOM 23054 O O . ALA A 1 25 ? 1.100 2.470 -16.058 1.00 0.00 22 ALA A O 20
ATOM 23061 N N . ALA A 1 26 ? 1.333 0.416 -17.009 1.00 0.00 23 ALA A N 20
ATOM 23062 C CA . ALA A 1 26 ? -0.089 0.250 -17.390 1.00 0.00 23 ALA A CA 20
ATOM 23063 C C . ALA A 1 26 ? -0.928 -0.148 -16.165 1.00 0.00 23 ALA A C 20
ATOM 23064 O O . ALA A 1 26 ? -2.065 0.284 -16.020 1.00 0.00 23 ALA A O 20
ATOM 23071 N N . ILE A 1 27 ? -0.321 -0.959 -15.288 1.00 0.00 24 ILE A N 20
ATOM 23072 C CA . ILE A 1 27 ? -0.930 -1.471 -14.042 1.00 0.00 24 ILE A CA 20
ATOM 23073 C C . ILE A 1 27 ? -1.319 -0.315 -13.106 1.00 0.00 24 ILE A C 20
ATOM 23074 O O . ILE A 1 27 ? -2.469 -0.232 -12.652 1.00 0.00 24 ILE A O 20
ATOM 23090 N N . ARG A 1 28 ? -0.344 0.595 -12.862 1.00 0.00 25 ARG A N 20
ATOM 23091 C CA . ARG A 1 28 ? -0.539 1.759 -11.982 1.00 0.00 25 ARG A CA 20
ATOM 23092 C C . ARG A 1 28 ? -1.574 2.726 -12.599 1.00 0.00 25 ARG A C 20
ATOM 23093 O O . ARG A 1 28 ? -2.251 3.464 -11.889 1.00 0.00 25 ARG A O 20
ATOM 23114 N N . ALA A 1 29 ? -1.670 2.698 -13.944 1.00 0.00 26 ALA A N 20
ATOM 23115 C CA . ALA A 1 29 ? -2.614 3.529 -14.709 1.00 0.00 26 ALA A CA 20
ATOM 23116 C C . ALA A 1 29 ? -4.059 2.991 -14.603 1.00 0.00 26 ALA A C 20
ATOM 23117 O O . ALA A 1 29 ? -5.003 3.779 -14.538 1.00 0.00 26 ALA A O 20
ATOM 23124 N N . PHE A 1 30 ? -4.215 1.642 -14.582 1.00 0.00 27 PHE A N 20
ATOM 23125 C CA . PHE A 1 30 ? -5.543 0.976 -14.526 1.00 0.00 27 PHE A CA 20
ATOM 23126 C C . PHE A 1 30 ? -6.194 1.157 -13.151 1.00 0.00 27 PHE A C 20
ATOM 23127 O O . PHE A 1 30 ? -7.363 1.511 -13.059 1.00 0.00 27 PHE A O 20
ATOM 23144 N N . ILE A 1 31 ? -5.418 0.916 -12.084 1.00 0.00 28 ILE A N 20
ATOM 23145 C CA . ILE A 1 31 ? -5.901 1.080 -10.693 1.00 0.00 28 ILE A CA 20
ATOM 23146 C C . ILE A 1 31 ? -6.259 2.565 -10.410 1.00 0.00 28 ILE A C 20
ATOM 23147 O O . ILE A 1 31 ? -7.170 2.851 -9.632 1.00 0.00 28 ILE A O 20
ATOM 23163 N N . ASP A 1 32 ? -5.541 3.483 -11.097 1.00 0.00 29 ASP A N 20
ATOM 23164 C CA . ASP A 1 32 ? -5.776 4.944 -11.033 1.00 0.00 29 ASP A CA 20
ATOM 23165 C C . ASP A 1 32 ? -7.071 5.339 -11.779 1.00 0.00 29 ASP A C 20
ATOM 23166 O O . ASP A 1 32 ? -7.832 6.196 -11.317 1.00 0.00 29 ASP A O 20
ATOM 23175 N N . SER A 1 33 ? -7.318 4.689 -12.932 1.00 0.00 30 SER A N 20
ATOM 23176 C CA . SER A 1 33 ? -8.486 4.983 -13.794 1.00 0.00 30 SER A CA 20
ATOM 23177 C C . SER A 1 33 ? -9.729 4.185 -13.365 1.00 0.00 30 SER A C 20
ATOM 23178 O O . SER A 1 33 ? -10.844 4.471 -13.820 1.00 0.00 30 SER A O 20
ATOM 23186 N N . HIS A 1 34 ? -9.535 3.184 -12.479 1.00 0.00 31 HIS A N 20
ATOM 23187 C CA . HIS A 1 34 ? -10.626 2.353 -11.930 1.00 0.00 31 HIS A CA 20
ATOM 23188 C C . HIS A 1 34 ? -10.490 2.260 -10.380 1.00 0.00 31 HIS A C 20
ATOM 23189 O O . HIS A 1 34 ? -10.200 1.178 -9.855 1.00 0.00 31 HIS A O 20
ATOM 23204 N N . PRO A 1 35 ? -10.662 3.394 -9.608 1.00 0.00 32 PRO A N 20
ATOM 23205 C CA . PRO A 1 35 ? -10.601 3.357 -8.131 1.00 0.00 32 PRO A CA 20
ATOM 23206 C C . PRO A 1 35 ? -11.875 2.722 -7.537 1.00 0.00 32 PRO A C 20
ATOM 23207 O O . PRO A 1 35 ? -12.975 2.925 -8.052 1.00 0.00 32 PRO A O 20
ATOM 23218 N N . LEU A 1 36 ? -11.701 1.918 -6.487 1.00 0.00 33 LEU A N 20
ATOM 23219 C CA . LEU A 1 36 ? -12.805 1.358 -5.689 1.00 0.00 33 LEU A CA 20
ATOM 23220 C C . LEU A 1 36 ? -12.920 2.100 -4.351 1.00 0.00 33 LEU A C 20
ATOM 23221 O O . LEU A 1 36 ? -11.948 2.698 -3.888 1.00 0.00 33 LEU A O 20
ATOM 23237 N N . PRO A 1 37 ? -14.131 2.097 -3.723 1.00 0.00 34 PRO A N 20
ATOM 23238 C CA . PRO A 1 37 ? -14.298 2.538 -2.331 1.00 0.00 34 PRO A CA 20
ATOM 23239 C C . PRO A 1 37 ? -13.977 1.376 -1.353 1.00 0.00 34 PRO A C 20
ATOM 23240 O O . PRO A 1 37 ? -13.968 0.208 -1.774 1.00 0.00 34 PRO A O 20
ATOM 23251 N N . PRO A 1 38 ? -13.706 1.667 -0.031 1.00 0.00 35 PRO A N 20
ATOM 23252 C CA . PRO A 1 38 ? -13.534 0.621 1.021 1.00 0.00 35 PRO A CA 20
ATOM 23253 C C . PRO A 1 38 ? -14.713 -0.383 1.092 1.00 0.00 35 PRO A C 20
ATOM 23254 O O . PRO A 1 38 ? -14.559 -1.510 1.581 1.00 0.00 35 PRO A O 20
ATOM 23265 N N . ARG A 1 39 ? -15.878 0.051 0.576 1.00 0.00 36 ARG A N 20
ATOM 23266 C CA . ARG A 1 39 ? -17.115 -0.744 0.547 1.00 0.00 36 ARG A CA 20
ATOM 23267 C C . ARG A 1 39 ? -16.976 -1.940 -0.430 1.00 0.00 36 ARG A C 20
ATOM 23268 O O . ARG A 1 39 ? -17.455 -3.041 -0.143 1.00 0.00 36 ARG A O 20
ATOM 23289 N N . VAL A 1 40 ? -16.301 -1.702 -1.576 1.00 0.00 37 VAL A N 20
ATOM 23290 C CA . VAL A 1 40 ? -16.113 -2.707 -2.642 1.00 0.00 37 VAL A CA 20
ATOM 23291 C C . VAL A 1 40 ? -14.639 -3.181 -2.673 1.00 0.00 37 VAL A C 20
ATOM 23292 O O . VAL A 1 40 ? -13.750 -2.392 -3.009 1.00 0.00 37 VAL A O 20
ATOM 23305 N N . PRO A 1 41 ? -14.347 -4.463 -2.280 1.00 0.00 38 PRO A N 20
ATOM 23306 C CA . PRO A 1 41 ? -12.992 -5.047 -2.397 1.00 0.00 38 PRO A CA 20
ATOM 23307 C C . PRO A 1 41 ? -12.668 -5.512 -3.835 1.00 0.00 38 PRO A C 20
ATOM 23308 O O . PRO A 1 41 ? -13.508 -5.378 -4.736 1.00 0.00 38 PRO A O 20
ATOM 23319 N N . LEU A 1 42 ? -11.462 -6.108 -4.012 1.00 0.00 39 LEU A N 20
ATOM 23320 C CA . LEU A 1 42 ? -10.946 -6.550 -5.329 1.00 0.00 39 LEU A CA 20
ATOM 23321 C C . LEU A 1 42 ? -11.931 -7.502 -6.083 1.00 0.00 39 LEU A C 20
ATOM 23322 O O . LEU A 1 42 ? -12.348 -7.151 -7.174 1.00 0.00 39 LEU A O 20
ATOM 23338 N N . PRO A 1 43 ? -12.365 -8.692 -5.505 1.00 0.00 40 PRO A N 20
ATOM 23339 C CA . PRO A 1 43 ? -13.190 -9.688 -6.263 1.00 0.00 40 PRO A CA 20
ATOM 23340 C C . PRO A 1 43 ? -14.575 -9.140 -6.657 1.00 0.00 40 PRO A C 20
ATOM 23341 O O . PRO A 1 43 ? -15.146 -9.529 -7.680 1.00 0.00 40 PRO A O 20
ATOM 23352 N N . GLU A 1 44 ? -15.072 -8.200 -5.837 1.00 0.00 41 GLU A N 20
ATOM 23353 C CA . GLU A 1 44 ? -16.421 -7.622 -5.965 1.00 0.00 41 GLU A CA 20
ATOM 23354 C C . GLU A 1 44 ? -16.440 -6.451 -6.959 1.00 0.00 41 GLU A C 20
ATOM 23355 O O . GLU A 1 44 ? -17.488 -5.833 -7.173 1.00 0.00 41 GLU A O 20
ATOM 23367 N N . ALA A 1 45 ? -15.275 -6.149 -7.565 1.00 0.00 42 ALA A N 20
ATOM 23368 C CA . ALA A 1 45 ? -15.169 -5.162 -8.644 1.00 0.00 42 ALA A CA 20
ATOM 23369 C C . ALA A 1 45 ? -15.793 -5.729 -9.938 1.00 0.00 42 ALA A C 20
ATOM 23370 O O . ALA A 1 45 ? -15.361 -6.793 -10.401 1.00 0.00 42 ALA A O 20
ATOM 23377 N N . PRO A 1 46 ? -16.801 -5.027 -10.559 1.00 0.00 43 PRO A N 20
ATOM 23378 C CA . PRO A 1 46 ? -17.448 -5.482 -11.825 1.00 0.00 43 PRO A CA 20
ATOM 23379 C C . PRO A 1 46 ? -16.522 -5.356 -13.067 1.00 0.00 43 PRO A C 20
ATOM 23380 O O . PRO A 1 46 ? -16.909 -5.728 -14.184 1.00 0.00 43 PRO A O 20
ATOM 23391 N N . PHE A 1 47 ? -15.303 -4.838 -12.842 1.00 0.00 44 PHE A N 20
ATOM 23392 C CA . PHE A 1 47 ? -14.266 -4.655 -13.868 1.00 0.00 44 PHE A CA 20
ATOM 23393 C C . PHE A 1 47 ? -13.650 -5.997 -14.299 1.00 0.00 44 PHE A C 20
ATOM 23394 O O . PHE A 1 47 ? -12.981 -6.077 -15.331 1.00 0.00 44 PHE A O 20
ATOM 23411 N N . TRP A 1 48 ? -13.860 -7.046 -13.477 1.00 0.00 45 TRP A N 20
ATOM 23412 C CA . TRP A 1 48 ? -13.348 -8.402 -13.744 1.00 0.00 45 TRP A CA 20
ATOM 23413 C C . TRP A 1 48 ? -14.450 -9.260 -14.381 1.00 0.00 45 TRP A C 20
ATOM 23414 O O . TRP A 1 48 ? -15.640 -8.946 -14.246 1.00 0.00 45 TRP A O 20
ATOM 23435 N N . THR A 1 49 ? -14.046 -10.328 -15.084 1.00 0.00 46 THR A N 20
ATOM 23436 C CA . THR A 1 49 ? -14.979 -11.347 -15.608 1.00 0.00 46 THR A CA 20
ATOM 23437 C C . THR A 1 49 ? -15.441 -12.250 -14.443 1.00 0.00 46 THR A C 20
ATOM 23438 O O . THR A 1 49 ? -14.753 -12.293 -13.424 1.00 0.00 46 THR A O 20
ATOM 23449 N N . PRO A 1 50 ? -16.613 -12.966 -14.551 1.00 0.00 47 PRO A N 20
ATOM 23450 C CA . PRO A 1 50 ? -17.116 -13.850 -13.457 1.00 0.00 47 PRO A CA 20
ATOM 23451 C C . PRO A 1 50 ? -16.104 -14.955 -13.046 1.00 0.00 47 PRO A C 20
ATOM 23452 O O . PRO A 1 50 ? -16.116 -15.420 -11.897 1.00 0.00 47 PRO A O 20
ATOM 23463 N N . ALA A 1 51 ? -15.217 -15.336 -13.994 1.00 0.00 48 ALA A N 20
ATOM 23464 C CA . ALA A 1 51 ? -14.096 -16.265 -13.730 1.00 0.00 48 ALA A CA 20
ATOM 23465 C C . ALA A 1 51 ? -13.047 -15.606 -12.808 1.00 0.00 48 ALA A C 20
ATOM 23466 O O . ALA A 1 51 ? -12.649 -16.186 -11.793 1.00 0.00 48 ALA A O 20
ATOM 23473 N N . GLN A 1 52 ? -12.631 -14.374 -13.182 1.00 0.00 49 GLN A N 20
ATOM 23474 C CA . GLN A 1 52 ? -11.634 -13.580 -12.430 1.00 0.00 49 GLN A CA 20
ATOM 23475 C C . GLN A 1 52 ? -12.169 -13.175 -11.047 1.00 0.00 49 GLN A C 20
ATOM 23476 O O . GLN A 1 52 ? -11.417 -13.110 -10.093 1.00 0.00 49 GLN A O 20
ATOM 23490 N N . ALA A 1 53 ? -13.480 -12.909 -10.969 1.00 0.00 50 ALA A N 20
ATOM 23491 C CA . ALA A 1 53 ? -14.154 -12.452 -9.741 1.00 0.00 50 ALA A CA 20
ATOM 23492 C C . ALA A 1 53 ? -14.124 -13.548 -8.662 1.00 0.00 50 ALA A C 20
ATOM 23493 O O . ALA A 1 53 ? -13.940 -13.257 -7.480 1.00 0.00 50 ALA A O 20
ATOM 23500 N N . ALA A 1 54 ? -14.288 -14.811 -9.099 1.00 0.00 51 ALA A N 20
ATOM 23501 C CA . ALA A 1 54 ? -14.211 -15.992 -8.213 1.00 0.00 51 ALA A CA 20
ATOM 23502 C C . ALA A 1 54 ? -12.744 -16.341 -7.883 1.00 0.00 51 ALA A C 20
ATOM 23503 O O . ALA A 1 54 ? -12.427 -16.701 -6.751 1.00 0.00 51 ALA A O 20
ATOM 23510 N N . PHE A 1 55 ? -11.860 -16.209 -8.892 1.00 0.00 52 PHE A N 20
ATOM 23511 C CA . PHE A 1 55 ? -10.402 -16.464 -8.761 1.00 0.00 52 PHE A CA 20
ATOM 23512 C C . PHE A 1 55 ? -9.782 -15.565 -7.663 1.00 0.00 52 PHE A C 20
ATOM 23513 O O . PHE A 1 55 ? -9.034 -16.032 -6.792 1.00 0.00 52 PHE A O 20
ATOM 23530 N N . LEU A 1 56 ? -10.142 -14.279 -7.728 1.00 0.00 53 LEU A N 20
ATOM 23531 C CA . LEU A 1 56 ? -9.701 -13.248 -6.775 1.00 0.00 53 LEU A CA 20
ATOM 23532 C C . LEU A 1 56 ? -10.459 -13.367 -5.439 1.00 0.00 53 LEU A C 20
ATOM 23533 O O . LEU A 1 56 ? -9.942 -12.958 -4.404 1.00 0.00 53 LEU A O 20
ATOM 23549 N N . ARG A 1 57 ? -11.694 -13.921 -5.475 1.00 0.00 54 ARG A N 20
ATOM 23550 C CA . ARG A 1 57 ? -12.510 -14.149 -4.260 1.00 0.00 54 ARG A CA 20
ATOM 23551 C C . ARG A 1 57 ? -11.796 -15.115 -3.309 1.00 0.00 54 ARG A C 20
ATOM 23552 O O . ARG A 1 57 ? -11.620 -14.812 -2.137 1.00 0.00 54 ARG A O 20
ATOM 23573 N N . GLN A 1 58 ? -11.358 -16.269 -3.846 1.00 0.00 55 GLN A N 20
ATOM 23574 C CA . GLN A 1 58 ? -10.584 -17.280 -3.081 1.00 0.00 55 GLN A CA 20
ATOM 23575 C C . GLN A 1 58 ? -9.180 -16.753 -2.693 1.00 0.00 55 GLN A C 20
ATOM 23576 O O . GLN A 1 58 ? -8.561 -17.269 -1.759 1.00 0.00 55 GLN A O 20
ATOM 23590 N N . ALA A 1 59 ? -8.687 -15.732 -3.414 1.00 0.00 56 ALA A N 20
ATOM 23591 C CA . ALA A 1 59 ? -7.392 -15.090 -3.110 1.00 0.00 56 ALA A CA 20
ATOM 23592 C C . ALA A 1 59 ? -7.513 -14.103 -1.925 1.00 0.00 56 ALA A C 20
ATOM 23593 O O . ALA A 1 59 ? -6.549 -13.903 -1.186 1.00 0.00 56 ALA A O 20
ATOM 23600 N N . LEU A 1 60 ? -8.699 -13.494 -1.736 1.00 0.00 57 LEU A N 20
ATOM 23601 C CA . LEU A 1 60 ? -8.936 -12.540 -0.626 1.00 0.00 57 LEU A CA 20
ATOM 23602 C C . LEU A 1 60 ? -9.486 -13.259 0.630 1.00 0.00 57 LEU A C 20
ATOM 23603 O O . LEU A 1 60 ? -8.994 -13.024 1.735 1.00 0.00 57 LEU A O 20
ATOM 23619 N N . GLU A 1 61 ? -10.493 -14.140 0.458 1.00 0.00 58 GLU A N 20
ATOM 23620 C CA . GLU A 1 61 ? -11.180 -14.823 1.583 1.00 0.00 58 GLU A CA 20
ATOM 23621 C C . GLU A 1 61 ? -10.243 -15.804 2.319 1.00 0.00 58 GLU A C 20
ATOM 23622 O O . GLU A 1 61 ? -10.239 -15.863 3.556 1.00 0.00 58 GLU A O 20
ATOM 23634 N N . CYS A 1 62 ? -9.453 -16.566 1.544 1.00 0.00 59 CYS A N 20
ATOM 23635 C CA . CYS A 1 62 ? -8.512 -17.569 2.081 1.00 0.00 59 CYS A CA 20
ATOM 23636 C C . CYS A 1 62 ? -7.116 -17.370 1.467 1.00 0.00 59 CYS A C 20
ATOM 23637 O O . CYS A 1 62 ? -6.949 -16.606 0.506 1.00 0.00 59 CYS A O 20
ATOM 23645 N N . ASP A 1 63 ? -6.111 -18.052 2.044 1.00 0.00 60 ASP A N 20
ATOM 23646 C CA . ASP A 1 63 ? -4.722 -18.001 1.561 1.00 0.00 60 ASP A CA 20
ATOM 23647 C C . ASP A 1 63 ? -4.579 -18.866 0.297 1.00 0.00 60 ASP A C 20
ATOM 23648 O O . ASP A 1 63 ? -4.367 -20.084 0.378 1.00 0.00 60 ASP A O 20
ATOM 23657 N N . ALA A 1 64 ? -4.795 -18.234 -0.863 1.00 0.00 61 ALA A N 20
ATOM 23658 C CA . ALA A 1 64 ? -4.528 -18.837 -2.179 1.00 0.00 61 ALA A CA 20
ATOM 23659 C C . ALA A 1 64 ? -3.055 -18.643 -2.574 1.00 0.00 61 ALA A C 20
ATOM 23660 O O . ALA A 1 64 ? -2.271 -18.022 -1.840 1.00 0.00 61 ALA A O 20
ATOM 23667 N N . GLU A 1 65 ? -2.701 -19.161 -3.760 1.00 0.00 62 GLU A N 20
ATOM 23668 C CA . GLU A 1 65 ? -1.347 -19.032 -4.341 1.00 0.00 62 GLU A CA 20
ATOM 23669 C C . GLU A 1 65 ? -1.039 -17.563 -4.729 1.00 0.00 62 GLU A C 20
ATOM 23670 O O . GLU A 1 65 ? 0.119 -17.192 -4.953 1.00 0.00 62 GLU A O 20
ATOM 23682 N N . TRP A 1 66 ? -2.105 -16.741 -4.814 1.00 0.00 63 TRP A N 20
ATOM 23683 C CA . TRP A 1 66 ? -2.042 -15.340 -5.274 1.00 0.00 63 TRP A CA 20
ATOM 23684 C C . TRP A 1 66 ? -2.596 -14.385 -4.213 1.00 0.00 63 TRP A C 20
ATOM 23685 O O . TRP A 1 66 ? -2.821 -13.215 -4.516 1.00 0.00 63 TRP A O 20
ATOM 23706 N N . SER A 1 67 ? -2.784 -14.885 -2.971 1.00 0.00 64 SER A N 20
ATOM 23707 C CA . SER A 1 67 ? -3.442 -14.132 -1.878 1.00 0.00 64 SER A CA 20
ATOM 23708 C C . SER A 1 67 ? -2.729 -12.801 -1.567 1.00 0.00 64 SER A C 20
ATOM 23709 O O . SER A 1 67 ? -3.383 -11.783 -1.350 1.00 0.00 64 SER A O 20
ATOM 23717 N N . GLU A 1 68 ? -1.388 -12.831 -1.587 1.00 0.00 65 GLU A N 20
ATOM 23718 C CA . GLU A 1 68 ? -0.540 -11.656 -1.291 1.00 0.00 65 GLU A CA 20
ATOM 23719 C C . GLU A 1 68 ? -0.595 -10.620 -2.438 1.00 0.00 65 GLU A C 20
ATOM 23720 O O . GLU A 1 68 ? -0.671 -9.406 -2.201 1.00 0.00 65 GLU A O 20
ATOM 23732 N N . ALA A 1 69 ? -0.583 -11.136 -3.676 1.00 0.00 66 ALA A N 20
ATOM 23733 C CA . ALA A 1 69 ? -0.605 -10.321 -4.912 1.00 0.00 66 ALA A CA 20
ATOM 23734 C C . ALA A 1 69 ? -1.965 -9.613 -5.086 1.00 0.00 66 ALA A C 20
ATOM 23735 O O . ALA A 1 69 ? -2.036 -8.449 -5.504 1.00 0.00 66 ALA A O 20
ATOM 23742 N N . ALA A 1 70 ? -3.029 -10.344 -4.725 1.00 0.00 67 ALA A N 20
ATOM 23743 C CA . ALA A 1 70 ? -4.422 -9.903 -4.865 1.00 0.00 67 ALA A CA 20
ATOM 23744 C C . ALA A 1 70 ? -4.809 -8.943 -3.724 1.00 0.00 67 ALA A C 20
ATOM 23745 O O . ALA A 1 70 ? -5.602 -8.022 -3.924 1.00 0.00 67 ALA A O 20
ATOM 23752 N N . ASP A 1 71 ? -4.236 -9.177 -2.529 1.00 0.00 68 ASP A N 20
ATOM 23753 C CA . ASP A 1 71 ? -4.372 -8.266 -1.367 1.00 0.00 68 ASP A CA 20
ATOM 23754 C C . ASP A 1 71 ? -3.785 -6.888 -1.703 1.00 0.00 68 ASP A C 20
ATOM 23755 O O . ASP A 1 71 ? -4.417 -5.856 -1.450 1.00 0.00 68 ASP A O 20
ATOM 23764 N N . GLY A 1 72 ? -2.579 -6.907 -2.302 1.00 0.00 69 GLY A N 20
ATOM 23765 C CA . GLY A 1 72 ? -1.910 -5.693 -2.772 1.00 0.00 69 GLY A CA 20
ATOM 23766 C C . GLY A 1 72 ? -2.749 -4.901 -3.769 1.00 0.00 69 GLY A C 20
ATOM 23767 O O . GLY A 1 72 ? -2.909 -3.691 -3.620 1.00 0.00 69 GLY A O 20
ATOM 23771 N N . LEU A 1 73 ? -3.331 -5.616 -4.750 1.00 0.00 70 LEU A N 20
ATOM 23772 C CA . LEU A 1 73 ? -4.183 -5.021 -5.806 1.00 0.00 70 LEU A CA 20
ATOM 23773 C C . LEU A 1 73 ? -5.458 -4.397 -5.175 1.00 0.00 70 LEU A C 20
ATOM 23774 O O . LEU A 1 73 ? -5.878 -3.297 -5.562 1.00 0.00 70 LEU A O 20
ATOM 23790 N N . ALA A 1 74 ? -6.028 -5.106 -4.178 1.00 0.00 71 ALA A N 20
ATOM 23791 C CA . ALA A 1 74 ? -7.258 -4.684 -3.466 1.00 0.00 71 ALA A CA 20
ATOM 23792 C C . ALA A 1 74 ? -7.072 -3.320 -2.786 1.00 0.00 71 ALA A C 20
ATOM 23793 O O . ALA A 1 74 ? -7.935 -2.435 -2.884 1.00 0.00 71 ALA A O 20
ATOM 23800 N N . VAL A 1 75 ? -5.920 -3.173 -2.111 1.00 0.00 72 VAL A N 20
ATOM 23801 C CA . VAL A 1 75 ? -5.515 -1.923 -1.450 1.00 0.00 72 VAL A CA 20
ATOM 23802 C C . VAL A 1 75 ? -5.391 -0.779 -2.476 1.00 0.00 72 VAL A C 20
ATOM 23803 O O . VAL A 1 75 ? -5.939 0.289 -2.273 1.00 0.00 72 VAL A O 20
ATOM 23816 N N . LEU A 1 76 ? -4.716 -1.062 -3.593 1.00 0.00 73 LEU A N 20
ATOM 23817 C CA . LEU A 1 76 ? -4.375 -0.064 -4.633 1.00 0.00 73 LEU A CA 20
ATOM 23818 C C . LEU A 1 76 ? -5.601 0.464 -5.399 1.00 0.00 73 LEU A C 20
ATOM 23819 O O . LEU A 1 76 ? -5.536 1.537 -6.002 1.00 0.00 73 LEU A O 20
ATOM 23835 N N . LEU A 1 77 ? -6.680 -0.325 -5.428 1.00 0.00 74 LEU A N 20
ATOM 23836 C CA . LEU A 1 77 ? -7.978 0.132 -5.946 1.00 0.00 74 LEU A CA 20
ATOM 23837 C C . LEU A 1 77 ? -8.664 1.028 -4.899 1.00 0.00 74 LEU A C 20
ATOM 23838 O O . LEU A 1 77 ? -9.093 2.145 -5.202 1.00 0.00 74 LEU A O 20
ATOM 23854 N N . GLN A 1 78 ? -8.716 0.537 -3.646 1.00 0.00 75 GLN A N 20
ATOM 23855 C CA . GLN A 1 78 ? -9.381 1.236 -2.523 1.00 0.00 75 GLN A CA 20
ATOM 23856 C C . GLN A 1 78 ? -8.568 2.455 -2.016 1.00 0.00 75 GLN A C 20
ATOM 23857 O O . GLN A 1 78 ? -9.054 3.228 -1.183 1.00 0.00 75 GLN A O 20
ATOM 23871 N N . GLN A 1 79 ? -7.333 2.603 -2.522 1.00 0.00 76 GLN A N 20
ATOM 23872 C CA . GLN A 1 79 ? -6.472 3.783 -2.301 1.00 0.00 76 GLN A CA 20
ATOM 23873 C C . GLN A 1 79 ? -6.328 4.547 -3.621 1.00 0.00 76 GLN A C 20
ATOM 23874 O O . GLN A 1 79 ? -5.969 3.953 -4.636 1.00 0.00 76 GLN A O 20
ATOM 23888 N N . GLY A 1 80 ? -6.596 5.864 -3.591 1.00 0.00 77 GLY A N 20
ATOM 23889 C CA . GLY A 1 80 ? -6.486 6.704 -4.783 1.00 0.00 77 GLY A CA 20
ATOM 23890 C C . GLY A 1 80 ? -6.467 8.191 -4.457 1.00 0.00 77 GLY A C 20
ATOM 23891 O O . GLY A 1 80 ? -7.098 8.626 -3.483 1.00 0.00 77 GLY A O 20
ATOM 23895 N N . GLU A 1 81 ? -5.746 8.970 -5.282 1.00 0.00 78 GLU A N 20
ATOM 23896 C CA . GLU A 1 81 ? -5.730 10.441 -5.228 1.00 0.00 78 GLU A CA 20
ATOM 23897 C C . GLU A 1 81 ? -6.068 10.978 -6.628 1.00 0.00 78 GLU A C 20
ATOM 23898 O O . GLU A 1 81 ? -5.541 10.479 -7.633 1.00 0.00 78 GLU A O 20
ATOM 23910 N N . ALA A 1 82 ? -6.974 11.967 -6.691 1.00 0.00 79 ALA A N 20
ATOM 23911 C CA . ALA A 1 82 ? -7.443 12.564 -7.954 1.00 0.00 79 ALA A CA 20
ATOM 23912 C C . ALA A 1 82 ? -8.085 13.941 -7.653 1.00 0.00 79 ALA A C 20
ATOM 23913 O O . ALA A 1 82 ? -7.400 14.974 -7.807 1.00 0.00 79 ALA A O 20
#

Radius of gyration: 11.23 Å; Cα contacts (8 Å, |Δi|>4): 111; chains: 1; bounding box: 24×30×22 Å

Secondary structure (DSSP, 8-state):
--TT-THHHHHHHHHTS---HHHHHHHHHHS---TTS-STT-TTS-HHHHHHHHHHHHS--TTHHHHHHHHHHHHT---

InterPro domains:
  IPR021250 Protein of unknown function DUF2789 [PF10982] (1-74)
  IPR038086 DUF2789 superfamily [G3DSA:1.10.10.1130] (1-79)

Nearest PDB structures (foldseek):
  2kp6-assembly1_A  TM=9.380E-01  e=1.910E-11  Chromobacterium violaceum
  3kp5-assembly1_B  TM=3.020E-01  e=6.907E+00  Staphylococcus epidermidis RP62A
  2kp6-assembly1_A  TM=9.367E-01  e=2.656E-11  Chromobacterium violaceum
  2kp6-assembly1_A  TM=9.616E-01  e=2.085E-12  Chromobacterium violaceum
  2kp6-assembly1_A  TM=9.305E-01  e=1.456E-11  Chromobacterium violaceum

Foldseek 3Di:
DDLQDPLQLVLCVVQVHHSDSVVLLVVLAVQADAPVAFQLNRPVGDVVSSVVLVCLPVDPDPSVVVSVSSRVSRNDYDD

Sequence (79 aa):
MDTSNHLLPGLFRQLGLEDEPAAIRAFIDSHPLPPRVPLPEAPFWTPAQAAFLRQALECDAEWSEAADGLAVLLQQGEAMDTSNHLLPGLFRQLGLEDEPAAIRAFIDSHPLPPRVPLPEAPFWTPAQAAFLRQALECDAEWSEAADGLAVLLQQGEAMDTSNHLLPGLFRQLGLEDEPAAIRAFIDSHPLPPRVPLPEAPFWTPAQAAFLRQALECDAEWSEAADGLAVLLQQGEAMDTSNHLLPGLFRQLGLEDEPAAIRAFIDSHPLPPRVPLPEAPFWTPAQAAFLRQALECDAEWSEAADGLAVLLQQGEAMDTSNHLLPGLFRQLGLEDEPAAIRAFIDSHPLPPRVPLPEAPFWTPAQAAFLRQALECDAEWSEAADGLAVLLQQGEAMDTSNHLLPGLFRQLGLEDEPAAIRAFIDSHPLPPRVPLPEAPFWTPAQAAFLRQALECDAEWSEAADGLAVLLQQGEAMDTSNHLLPGLFRQLGLEDEPAAIRAFIDSHPLPPRVPLPEAPFWTPAQAAFLRQALECDAEWSEAADGLAVLLQQGEAMDTSNHLLPGLFRQLGLEDEPAAIRAFIDSHPLPPRVPLPEAPFWTPAQAAFLRQALECDAEWSEAADGLAVLLQQGEAMDTSNHLLPGLFRQLGLEDEPAAIRAFIDSHPLPPRVPLPEAPFWTPAQAAFLRQALECDAEWSEAADGLAVLLQQGEAMDTSNHLLPGLFRQLGLEDEPAAIRAFIDSHPLPPRVPLPEAPFWTPAQAAFLRQALECDAEWSEAADGLAVLLQQGEAMDTSNHLLPGLFRQLGLEDEPAAIRAFIDSHPLPPRVPLPEAPFWTPAQAAFLRQALECDAEWSEAADGLAVLLQQGEAMDTSNHLLPGLFRQLGLEDEPAAIRAFIDSHPLPPRVPLPEAPFWTPAQAAFLRQALECDAEWSEAADGLAVLLQQGEAMDTSNHLLPGLFRQLGLEDEPAAIRAFIDSHPLPPRVPLPEAPFWTPAQAAFLRQALECDAEWSEAADGLAVLLQQGEAMDTSNHLLPGLFRQLGLEDEPAAIRAFIDSHPLPPRVPLPEAPFWTPAQAAFLRQALECDAEWSEAADGLAVLLQQGEAMDTSNHLLPGLFRQLGLEDEPAAIRAFIDSHPLPPRVPLPEAPFWTPAQAAFLRQALECDAEWSEAADGLAVLLQQGEAMDTSNHLLPGLFRQLGLEDEPAAIRAFIDSHPLPPRVPLPEAPFWTPAQAAFLRQALECDAEWSEAADGLAVLLQQGEAMDTSNHLLPGLFRQLGLEDEPAAIRAFIDSHPLPPRVPLPEAPFWTPAQAAFLRQALECDAEWSEAADGLAVLLQQGEAMDTSNHLLPGLFRQLGLEDEPAAIRAFIDSHPLPPRVPLPEAPFWTPAQAAFLRQALECDAEWSEAADGLAVLLQQGEAMDTSNHLLPGLFRQLGLEDEPAAIRAFIDSHPLPPRVPLPEAPFWTPAQAAFLRQALECDAEWSEAADGLAVLLQQGEAMDTSNHLLPGLFRQLGLEDEPAAIRAFIDSHPLPPRVPLPEAPFWTPAQAAFLRQALECDAEWSEAADGLAVLLQQGEA

Solvent-accessible surface area: 4940 Å² total; per-residue (Å²): 142,60,50,87,19,162,63,0,31,31,0,0,164,58,23,67,42,100,60,93,74,59,24,0,145,43,60,14,77,75,87,63,20,54,82,192,48,48,0,17,110,4,128,89,19,78,118,67,66,10,56,101,5,122,108,10,76,119,93,123,35,143,80,30,60,0,0,61,0,0,10,53,34,3,36,122,36,137,166